Protein AF-0000000067841304 (afdb_homodimer)

Organism: Pseudomonas putida (strain ATCC 47054 / DSM 6125 / CFBP 8728 / NCIMB 11950 / KT2440) (NCBI:txid160488)

Foldseek 3Di:
DVLVCCCPPPNVLVQLVCLLQLNNFDFDDWWFQWTWGADPVRDIFIFGEQCCVVQLQQQTAPNPVLVVVLVVCVVVVAFQFDPPDDQVLLVVLQQLVQVQCCVLLVHDFGKGKDKDQAQLVLVVLVLVQLVVLVLVVLVVVLVVQLVQLVVCCVDPQVFVKDAVVLEPDDPPLDDPPDGMDGSVSSSVSLNVVSVVVSPDAAEEEEEALAQRDQPLERLLNHNFCVRQVVNVVSYGHYHYDYLVDLVCLVVVQVVFKAWRWHWDDDDPGIYIDTHIAGSHREYEYECFHQLSFRDHHDLVSLVSRVVSCVVNVHWYEYEQANVACLQQLGNGSVSVSSHDTQWYKYFSNLQVNPGRMIIIMGGPVSGDPCSVVVDDDRRTSGNSSSVSSSVSSCVCPPPNRVLSNLLQVVFVVLQVLLVVLCVVQVQFWPDWDGGRQWIKTFTDQCCVFLAQVCNQCSVVLNNLSLLQLLCCLALSYHWAARNNHSRIITGRTHSSDDPVNSVSVSVSVSVVSQCVQLSQCQSSLCSSVCVVPVHDDDDNHRQGDPDPPPAPPDPFAAQFEEEEEEEAAALCLSCLSGVSCNPPDSVSSQSSLVSVVSPFWTNKADQFWFAFPVRHIHGYIYTYGSDHLVRLVVCVVVVVLVSVLVVSLVSVVVSVVVPGQEYEYEASRCVSCQQVVVHDDPRHAYGPLLLLLLLLLVVLLVVLCVVLVHQQQEFEEEQAQCLDQSRLQNQLVSQQRHQAYEYAFQPDPCGLVSVLVSQLVSQLVLLVCVVVVNNVSGPNVVVLVVQPCSVVLCVVDVPPPRSSVVSVVSQCVRPNPNRRYHGYNDLLCQQRGQHYEYAHRDSDADAELNRHHFLHEYEFAHSVTNYDPCNCVVHVSYFYFHRFKKAGQVQTDGDSSPQVPHDGRIDGSSSVLSRLCSVVVPNHYQNRRHDDPVSSVVSSVSCVNRPMHRDDGPRDPPD/DVLVCCCPPPNVLVQLVCLLQLNNFDFDDWWFQWTWGADPVRDIFIFGEQCCVVQLQQQTAPNVVLVVVLVVCVVVVAFQFDPPDDQVLLVVLQQLVQVQCCVLLVHDFGKGKDKDQAQLVLVVLVLVQLVVLVLVVLVVVLVVQLVQLVVCCVDPQQFPKDAVVLEPDDPPLDDPPDGMDGSVSSSVSLNVVSVVVSPDAAEEEEEALAQRDQPLESLLNHNFCVRQVVNVPSYRHYHYDYLVDLVCLVVVQVVFKAWRWHWDDDDPGIYIDTHIAGSHREYEYECFHQLSFRDHHDLVSLVSRVVSCVVNVHWYEYEQANVACLQQLGNGSVSVSSHDTQWYKYFSNLQNNPGRMIIIMGGPVSGDPCSVVVDDDRRTSGNSSSVSSSVSSCVCPPPNRVLSNLLQVVFVVLQVLLVVLCVVQVQFWPDWDGGRQWIKTATDQCCVFLAQVCNQCSVVLNNLSLLQLLCCLALSYHWAARNNHSRIITGRTHSSDDPVNSVSVSVSVSVVSQCVQLSQCQSSLCSSVCVVPVHDDDDNHRQGDPDPPPAPPDPFAAQFEEEEEEEAAALCLSCLSGVSCNPPDSVSSQSSLVSVVSPFWTNKADQFWFAFPVRHIHTYIYTYGSDHLVRLVVCVVVVVLVVVLVVSLVSVVVSVVVPGQEYEYEASRCVSCQQVVVHDDPRHAYGPLLLLLLLLLVVLLVVLCVVLVHQQQEFEEEFAQCLDQSRLQNQLVSQQRHQAYEYAFQPDPCGLVSVLVSQLVSQLVLLVCVVVVNNVSGPNVVVLVVQPCSVVLCVVPVPPPRSSVVSVVSQCVRQNVNRRYHGYNDLLCQQRGQHYEYAHRDSDADAELNRHHFLHEYEFAHSVTNYDPCNCVVHVSYFYFHRFKKAGQVQTDGDSSPQVPHDGRIDGSSSVLSRLCSVVVPNHYQNRRHDDPVSSVVSSVSCVNRPMHRDDGPRDPPD

Radius of gyration: 45.66 Å; Cα contacts (8 Å, |Δi|>4): 4135; chains: 2; bounding box: 75×146×103 Å

Secondary structure (DSSP, 8-state):
-HHHHHHHHT-TTHHHHHHHTT---BEEEEEBTEEEEE-TTS-EEEEEESSTTTTTTTT-BT-HHHHHHHHHHHHTT--S---SSB-HHHHHHHHHHHHHHHHHHT--S-EEEEEESSHHHHHHHHHHHHHHHHHHHHHHHHHHHHHHHHHHHTSGGGGSEEEGGGS-PPTTSS-TT-SEEEHHHHHHHHHHHHHHHHTPPPEEEEETT----SSTTHHHH---HHHHGGGGGG--EEEEE-TT-TTHHHHHHHHTEEEEEEEEEETTEEEEEEEEEE-EEEEEE-SSBTTTTSB---HHHHHHHHHHHHHHT--EEEE-TTTTTTTTSSS-GGGGGT---SEEEE-GGGGTTTS--EEEEEEGGG--TTHHHH---SSTT-HHHHHHHHHHHHHHHHHHHHHHHHHHHHHHHHHHHHHHHHHH-TTTEEEEEEETTEEEEEEPP-TT-S-HHHHHHHHTT-HHHHHHHHHHHHH-EE-EEETTEEEEEEE---TT--HHHHHHHHHHHHHHHHHHHTT--HHHHHHHTGGG-SSPPP------------GGG---EEEEEEEEEEE-SSGGGHHHHSGGGTTS-HHHHHHHHHHTTT--B---EEEEEEE-TTSEEEEEEEEEES--HHHHHHHHHHT-HHHHHHHHHHHHHHHHHTT-SEEEE-HHHHHHTTTTTT---TT-EEE--HHHHHHHHHHHHHHHHHHHT--GGG-EEEEETTTSHHHHHHHHHHHTT-SEEEEE---STTHHHHHHHHHHHHHHHHHHHHHTT-GGG-HHHHHHHTSTTHHHHHHHHTTSTTHHHHHHHHHHHHHGGG-SEEEES-GGGGGG-SEEEE----SS--B-GGGS-TT-EEEE--SS-SB-TTHHHH-TTSEEEETTEEE-TT-----GGG-TT--TTEEEHHHHHHHHHHHTT--S-BS-SS--HHHHHHHHHHHHHHT-EE-----S---/-HHHHHHHHT-TTHHHHHHHTT---BEEEEEBTEEEEE-TTS-EEEEEESSTTTTTTTT-BT-HHHHHHHHHHHHTT--S---SSB-HHHHHHHHHHHHHHHHHHT--S-EEEEEESSHHHHHHHHHHHHHHHHHHHHHHHHHHHHHHHHHHHTSGGGGSEEEGGGS-PPTTSS-TT-SEEEHHHHHHHHHHHHHHHHTPPPEEEEETT----SSTTHHHH---HHHHGGGGGG--EEEEE-TT-TTHHHHHHHHTEEEEEEEEEETTEEEEEEEEEE-EEEEEE-SSBTTTTSB---HHHHHHHHHHHHHHT--EEEE-TTTTTTTTSSS-GGGGGT---SEEEE-GGGGTTTS--EEEEEEGGG--TTHHHH---SSTT-HHHHHHHHHHHHHHHHHHHHHHHHHHHHHHHHHHHHHHHHHH-TTTEEEEEEETTEEEEEEPP-TT-S-HHHHHHHHTT-HHHHHHHHHHHHH-EE-EEETTEEEEEEE---TT--HHHHHHHHHHHHHHHHHHHTT--HHHHHHHTGGG-SSPPP------------GGG---EEEEEEEEEEE-SSGGGHHHH-GGGTTS-HHHHHHHHHHTTT--B---EEEEEEE-TTSEEEEEEEEEES--HHHHHHHHHHT-HHHHHHHHHHHHHHHHHTT-SEEEE-HHHHHHTTTTTT---TT-EEE--HHHHHHHHHHHHHHHHHHHT--GGG-EEEEETTTSHHHHHHHHHHHTTSSEEEEE---STTHHHHHHHHHHHHHHHHHHHHHTT-GGG-HHHHHHHTSTTHHHHHHHHTTSTTHHHHHHHHHHHHHGGG-SEEEES-GGGGGG-SEEEE----SS--B-GGGS-TT-EEEE--SS-SB-TTHHHH-TTSEEEETTEEE-TT-----GGG-TT--TTEEEHHHHHHHHHHHTT--S-BS-SS--HHHHHHHHHHHHHHT-EE-----S---

Solvent-accessible surface area (backbone atoms only — not comparable to full-atom values): 96055 Å² total; per-residue (Å²): 110,40,67,56,28,19,24,71,10,45,28,63,46,40,51,50,44,28,35,43,27,21,41,69,44,52,63,62,30,25,46,46,41,32,37,28,29,64,47,98,88,65,48,79,44,73,26,45,34,27,30,19,41,80,35,16,16,38,68,7,29,63,32,62,70,60,50,52,49,53,43,49,43,55,74,61,22,49,39,51,58,62,72,89,42,47,44,43,43,36,3,52,33,18,44,52,49,24,52,50,47,21,66,70,68,72,51,85,67,57,28,31,28,47,60,30,56,33,46,39,51,13,44,43,49,51,53,50,50,35,42,44,52,49,49,53,53,51,49,54,54,48,42,56,49,48,25,58,48,40,50,47,51,73,37,92,55,23,68,56,75,42,56,45,86,72,42,74,67,64,89,78,52,56,70,86,84,57,61,67,42,33,45,41,56,53,44,51,31,39,51,51,51,38,56,56,58,74,66,57,60,57,30,35,35,28,34,62,44,30,73,43,40,67,48,76,62,30,15,58,51,15,48,48,54,83,59,19,60,76,48,57,71,51,46,64,49,62,48,73,43,51,84,88,45,64,69,52,66,72,51,49,57,70,75,36,54,45,67,43,62,48,77,47,74,56,89,93,43,66,43,62,43,75,46,74,48,62,36,52,34,35,37,42,45,48,62,46,23,59,41,37,41,32,43,72,74,58,68,65,48,52,52,48,52,52,50,46,24,61,75,52,70,25,48,34,34,34,44,28,35,61,35,17,76,32,37,34,25,34,62,46,42,33,58,79,64,75,46,80,58,45,29,37,25,36,11,45,35,43,15,44,33,77,36,72,30,14,30,26,36,26,35,50,95,74,55,62,51,69,53,48,74,57,52,78,59,85,74,30,60,21,32,65,47,26,50,42,25,40,50,39,55,50,52,48,54,36,80,85,29,44,56,25,53,49,28,37,51,52,16,50,51,52,52,51,53,51,47,51,48,30,69,76,34,60,85,43,35,65,48,75,44,61,40,19,40,40,35,20,45,26,44,50,85,34,72,81,46,62,21,50,64,51,14,16,24,42,68,68,57,34,44,24,42,25,49,24,3,25,32,38,70,77,64,35,31,40,48,40,35,16,82,67,26,26,50,16,40,33,38,21,38,14,65,74,57,48,72,68,58,50,50,52,50,53,54,53,49,49,52,51,45,50,30,59,69,22,29,40,44,38,60,47,52,39,17,44,36,36,92,82,41,90,69,80,80,89,77,84,72,74,49,61,67,81,74,71,82,75,75,76,77,65,93,53,54,67,74,31,35,27,31,33,41,43,54,38,75,43,48,63,52,51,22,51,47,23,62,48,41,52,80,52,52,58,67,54,37,42,49,42,36,59,39,27,57,82,59,34,69,41,49,64,50,71,70,32,65,43,60,36,74,77,60,39,22,24,35,40,31,37,42,37,35,53,39,26,41,62,62,54,48,46,31,62,75,71,62,50,42,66,62,54,39,48,53,53,44,50,50,52,50,51,38,41,73,73,61,25,45,34,38,16,24,34,63,65,57,14,59,66,19,53,24,52,66,69,53,72,62,56,84,47,14,39,25,24,14,48,30,35,26,49,38,34,32,52,50,42,50,54,52,42,27,58,73,67,69,45,60,60,56,76,31,32,35,23,31,36,21,19,60,38,76,65,27,32,44,47,49,42,60,46,42,29,47,30,55,33,38,35,38,25,37,84,63,51,93,61,28,66,61,42,34,49,49,38,52,18,48,38,48,34,51,31,51,47,30,48,77,70,73,49,25,89,76,19,49,47,25,49,54,47,68,71,39,88,63,38,66,62,46,45,72,75,32,65,87,45,94,58,37,13,58,54,48,51,50,49,41,43,72,74,42,45,91,71,36,62,63,45,77,44,57,57,67,69,58,38,43,73,17,42,33,36,38,36,40,40,96,38,85,57,52,79,42,57,68,88,38,56,29,84,60,15,34,34,35,39,53,24,72,48,46,40,54,44,86,60,32,64,81,75,35,78,61,40,46,69,37,62,16,34,39,27,27,41,62,78,51,35,49,68,58,78,48,72,33,83,90,47,58,92,10,29,38,46,20,24,58,46,37,36,50,49,36,34,68,68,65,54,73,56,64,38,43,56,48,78,66,51,73,67,53,20,52,50,44,44,51,51,32,52,67,33,43,40,40,71,41,81,62,70,74,67,84,72,127,110,39,65,57,27,20,24,69,9,47,28,61,46,41,52,50,44,27,35,43,26,20,41,68,44,51,63,62,32,25,46,45,40,33,37,27,28,63,47,100,88,65,48,80,43,73,26,43,34,27,30,20,42,80,35,16,16,38,68,6,29,62,31,64,68,60,51,50,49,53,43,50,44,54,74,62,21,49,39,52,59,60,73,89,41,48,43,43,42,34,3,51,33,19,45,52,48,24,52,49,48,21,66,70,68,72,52,85,67,57,28,32,28,48,60,29,56,33,46,39,50,14,44,43,48,52,52,50,51,35,43,46,52,48,51,53,54,52,48,52,54,49,42,56,49,48,25,58,48,40,51,46,52,73,38,92,55,22,70,54,75,43,54,46,87,72,43,77,68,65,89,77,53,56,70,87,84,58,62,67,42,33,44,41,55,51,43,51,31,39,51,51,50,40,54,57,59,74,66,58,59,58,29,34,35,29,35,63,44,30,72,44,40,66,47,75,64,30,15,57,49,17,47,48,55,85,56,20,58,74,48,58,69,52,47,63,51,63,48,70,43,51,84,88,46,64,68,51,68,70,50,49,57,70,76,36,55,45,67,44,62,46,76,46,75,57,89,91,43,66,42,63,42,75,47,75,48,62,36,53,32,34,38,43,46,48,61,46,22,59,41,36,40,31,44,72,74,57,68,65,51,53,52,48,51,52,51,45,24,64,74,53,69,24,46,35,34,33,43,28,34,62,35,17,75,32,37,33,26,35,63,45,43,32,55,79,64,75,48,81,60,43,31,37,25,34,11,44,34,42,14,42,33,79,36,74,30,14,29,24,37,25,36,49,95,74,54,61,53,69,50,50,75,57,51,78,60,87,71,32,59,21,34,65,45,26,50,42,24,40,50,40,55,50,51,47,54,36,79,86,29,45,56,25,54,49,28,37,52,54,16,49,50,51,52,51,52,51,49,51,48,28,70,76,34,59,87,43,35,66,47,75,44,61,42,19,38,40,34,21,44,25,43,48,84,34,72,80,46,60,19,50,64,50,13,16,24,42,68,67,58,35,42,24,44,25,50,23,4,25,31,38,69,77,64,35,31,39,50,41,34,16,82,67,25,25,49,17,40,34,36,21,37,13,67,75,58,49,72,67,59,51,50,51,50,52,54,51,49,49,53,51,46,50,31,61,70,22,30,41,44,39,60,46,53,39,17,44,36,34,92,82,41,87,69,81,80,90,76,84,72,73,48,62,66,81,75,72,81,73,75,75,77,63,93,52,55,68,73,33,35,28,31,34,42,44,55,38,74,44,48,65,51,49,20,51,48,23,62,48,41,52,82,51,52,59,67,54,36,41,49,41,35,59,39,27,56,83,60,32,71,42,49,64,49,71,68,32,65,42,60,34,77,79,60,39,22,24,36,39,30,39,42,38,35,52,40,28,40,61,60,55,48,46,32,62,74,70,62,50,42,66,62,54,40,48,54,53,45,49,49,52,49,52,38,41,74,72,60,26,44,33,38,17,22,36,61,65,57,14,60,64,20,52,24,52,68,69,55,71,62,57,84,47,14,38,25,23,14,48,32,35,25,49,37,36,31,52,50,43,51,55,52,43,26,59,73,67,70,44,58,60,57,77,32,32,35,24,32,34,22,18,60,38,75,64,26,32,44,47,48,43,60,46,40,31,47,29,55,30,38,35,38,24,37,84,63,51,93,61,28,67,60,42,34,48,50,38,52,18,48,36,49,34,51,29,50,46,30,50,76,70,71,48,27,90,76,19,48,47,26,50,54,46,67,70,38,88,63,38,66,62,45,46,72,73,33,64,86,47,93,58,36,13,55,56,48,51,50,49,40,42,72,75,40,46,93,69,37,60,64,46,76,42,55,57,68,68,59,38,43,74,17,41,34,37,39,36,40,40,96,38,85,56,52,78,43,58,68,87,39,56,29,83,62,14,36,35,34,39,53,25,73,45,46,40,53,45,86,61,34,63,81,75,36,78,60,40,48,70,37,64,16,31,37,27,26,41,64,78,52,36,49,67,57,79,47,73,33,83,90,47,59,92,10,30,38,46,19,24,58,47,37,36,50,50,37,35,68,67,66,56,74,58,63,38,42,57,47,78,66,50,72,65,53,20,53,50,43,44,51,51,32,52,68,34,43,40,40,70,41,82,62,70,75,66,84,70,129

InterPro domains:
  IPR005814 Aminotransferase class-III [PF00202] (45-512)
  IPR015421 Pyridoxal phosphate-dependent transferase, major domain [G3DSA:3.40.640.10] (81-393)
  IPR015422 Pyridoxal phosphate-dependent transferase, small domain [G3DSA:3.90.1150.10] (394-515)
  IPR015424 Pyridoxal phosphate-dependent transferase [SSF53383] (27-514)
  IPR050103 Class-III Pyridoxal-phosphate-dependent Aminotransferase [PTHR11986] (46-514)

pLDDT: mean 92.14, std 8.07, range [22.59, 98.81]

Nearest PDB structures (foldseek):
  5ddu-assembly2_C  TM=9.522E-01  e=5.427E-48  Actinoalloteichus sp. WH1-2216-6
  5ddw-assembly1_B  TM=9.596E-01  e=1.837E-47  Actinoalloteichus sp. WH1-2216-6
  5dds-assembly1_A  TM=9.587E-01  e=2.621E-47  Actinoalloteichus sp. WH1-2216-6
  5ddu-assembly1_A  TM=9.523E-01  e=1.354E-47  Actinoalloteichus sp. WH1-2216-6
  6jc9-assembly2_D  TM=9.558E-01  e=2.757E-47  Actinoalloteichus sp. WH1-2216-6

Sequence (1918 aa):
MTVMDYRDFVRPKFVGLLQALGLECEFERALGSQLFYRNPKGDMVTVTDFLGGYGAALFGHNDPQFVDQLCALLRSDVPFNAQMSIRGAAGQLGRALSDAFNRELKNTERYISTFSNSGAEAVEIAVKHAEFRRQKSLQKQFDDIDFTLASLTASEHAYRELDVADLDLPAGVLPATLNSVTLRQVVEAVRQHNLAQLHIEPVFVALRGSFHGKLVNTVQLTYGRQYRAPFARFGLNVEFIDPQQPHQLQELPARHTHHWLSLQWDGEHLHVLQLPFSAITAVLMEPIQGEGGINEFAAEFYLGLRKLCNEQQCPLVVDEVQSGFGRAGTFLASSQFNLQGDYYCLSKALGGGLMKIAATVIRSSHYEGEFSYIHSSTFAEDDPSCHIALSALRRLFADDDAMLKDIRTKGAYLKASLNELKMAYPDVIADVRGRGLLVGLELHDLSVSSSLVQASAQYNDALGYLIAGYLLQFEALRVAPSGSNSNVIRLEPPACITLGEIDKLIAALQRVCDMLRRGDALPLAAGICADSMPALPARQDDFRVTEPVENRDAKVEVVARVAFINHLIDADILGDVDPSLAALSPEQKRTFINRTKPERRAVPVGPVIIRSRLGMAVEFTLYPLCMDSDAMAEYIRSGDLDSIREEVGRRVTDARADGCSIAGLGMYTSIVTNNCQALKIADMALTSGNALTIGMGLEAIEQGCVQQGLALCEQTAAVVGAAGNVASTYASVLSATVDHLILIGSGRDGSVRRLEKTAQQIYADAARSILKGTAEHDRLAQRLLTLDGFRGLLHSHGQKADLGLHIARLVDERLGANAFITVTNDLDAIKGARIVLCAANAPQPFLGAEHFAERSVICDIAVPLNVHQDLPSQREDVLYMHGGIVQTPFDDGLAPNVRAYLKKGQLYACMAESVLMGLSGMSQHGSYGDISREQVQQVRALAATHGFTLAQFKTQNSLMTVMDYRDFVRPKFVGLLQALGLECEFERALGSQLFYRNPKGDMVTVTDFLGGYGAALFGHNDPQFVDQLCALLRSDVPFNAQMSIRGAAGQLGRALSDAFNRELKNTERYISTFSNSGAEAVEIAVKHAEFRRQKSLQKQFDDIDFTLASLTASEHAYRELDVADLDLPAGVLPATLNSVTLRQVVEAVRQHNLAQLHIEPVFVALRGSFHGKLVNTVQLTYGRQYRAPFARFGLNVEFIDPQQPHQLQELPARHTHHWLSLQWDGEHLHVLQLPFSAITAVLMEPIQGEGGINEFAAEFYLGLRKLCNEQQCPLVVDEVQSGFGRAGTFLASSQFNLQGDYYCLSKALGGGLMKIAATVIRSSHYEGEFSYIHSSTFAEDDPSCHIALSALRRLFADDDAMLKDIRTKGAYLKASLNELKMAYPDVIADVRGRGLLVGLELHDLSVSSSLVQASAQYNDALGYLIAGYLLQFEALRVAPSGSNSNVIRLEPPACITLGEIDKLIAALQRVCDMLRRGDALPLAAGICADSMPALPARQDDFRVTEPVENRDAKVEVVARVAFINHLIDADILGDVDPSLAALSPEQKRTFINRTKPERRAVPVGPVIIRSRLGMAVEFTLYPLCMDSDAMAEYIRSGDLDSIREEVGRRVTDARADGCSIAGLGMYTSIVTNNCQALKIADMALTSGNALTIGMGLEAIEQGCVQQGLALCEQTAAVVGAAGNVASTYASVLSATVDHLILIGSGRDGSVRRLEKTAQQIYADAARSILKGTAEHDRLAQRLLTLDGFRGLLHSHGQKADLGLHIARLVDERLGANAFITVTNDLDAIKGARIVLCAANAPQPFLGAEHFAERSVICDIAVPLNVHQDLPSQREDVLYMHGGIVQTPFDDGLAPNVRAYLKKGQLYACMAESVLMGLSGMSQHGSYGDISREQVQQVRALAATHGFTLAQFKTQNSL

Structure (mmCIF, N/CA/C/O backbone):
data_AF-0000000067841304-model_v1
#
loop_
_entity.id
_entity.type
_entity.pdbx_description
1 polymer 'Pyridoxalphosphate dependent aminotransferase, class III'
#
loop_
_atom_site.group_PDB
_atom_site.id
_atom_site.type_symbol
_atom_site.label_atom_id
_atom_site.label_alt_id
_atom_site.label_comp_id
_atom_site.label_asym_id
_atom_site.label_entity_id
_atom_site.label_seq_id
_atom_site.pdbx_PDB_ins_code
_atom_site.Cartn_x
_atom_site.Cartn_y
_atom_site.Cartn_z
_atom_site.occupancy
_atom_site.B_iso_or_equiv
_atom_site.auth_seq_id
_atom_site.auth_comp_id
_atom_site.auth_asym_id
_atom_site.auth_atom_id
_atom_site.pdbx_PDB_model_num
ATOM 1 N N . MET A 1 1 ? 7.542 11.443 33.282 1 65.21 1 MET A N 1
ATOM 2 C CA . MET A 1 1 ? 8.612 10.761 32.56 1 65.21 1 MET A CA 1
ATOM 3 C C . MET A 1 1 ? 8.065 10.036 31.335 1 65.21 1 MET A C 1
ATOM 5 O O . MET A 1 1 ? 8.601 10.177 30.234 1 65.21 1 MET A O 1
ATOM 9 N N . THR A 1 2 ? 6.935 9.463 31.43 1 76.26 2 THR A N 1
ATOM 10 C CA . THR A 1 2 ? 6.426 8.681 30.309 1 76.26 2 THR A CA 1
ATOM 11 C C . THR A 1 2 ? 5.896 9.596 29.209 1 76.26 2 THR A C 1
ATOM 13 O O . THR A 1 2 ? 6.052 9.303 28.022 1 76.26 2 THR A O 1
ATOM 16 N N . VAL A 1 3 ? 5.386 10.691 29.596 1 81.7 3 VAL A N 1
ATOM 17 C CA . VAL A 1 3 ? 4.867 11.65 28.627 1 81.7 3 VAL A CA 1
ATOM 18 C C . VAL A 1 3 ? 6.014 12.212 27.79 1 81.7 3 VAL A C 1
ATOM 20 O O . VAL A 1 3 ? 5.888 12.358 26.572 1 81.7 3 VAL A O 1
ATOM 23 N N . MET A 1 4 ? 7.098 12.46 28.444 1 87.11 4 MET A N 1
ATOM 24 C CA . MET A 1 4 ? 8.258 13.011 27.749 1 87.11 4 MET A CA 1
ATOM 25 C C . MET A 1 4 ? 8.855 11.986 26.789 1 87.11 4 MET A C 1
ATOM 27 O O . MET A 1 4 ? 9.294 12.338 25.693 1 87.11 4 MET A O 1
ATOM 31 N N . ASP A 1 5 ? 8.808 10.747 27.244 1 94.65 5 ASP A N 1
ATOM 32 C CA . ASP A 1 5 ? 9.336 9.693 26.383 1 94.65 5 ASP A CA 1
ATOM 33 C C . ASP A 1 5 ? 8.482 9.531 25.128 1 94.65 5 ASP A C 1
ATOM 35 O O . ASP A 1 5 ? 9.012 9.373 24.026 1 94.65 5 ASP A O 1
ATOM 39 N N . TYR A 1 6 ? 7.2 9.547 25.356 1 96.33 6 TYR A N 1
ATOM 40 C CA . TYR A 1 6 ? 6.294 9.425 24.22 1 96.33 6 TYR A CA 1
ATOM 41 C C . TYR A 1 6 ? 6.479 10.582 23.247 1 96.33 6 TYR A C 1
ATOM 43 O O . TYR A 1 6 ? 6.509 10.381 22.03 1 96.33 6 TYR A O 1
ATOM 51 N N . ARG A 1 7 ? 6.635 11.783 23.703 1 94.37 7 ARG A N 1
ATOM 52 C CA . ARG A 1 7 ? 6.844 12.981 22.897 1 94.37 7 ARG A CA 1
ATOM 53 C C . ARG A 1 7 ? 8.174 12.915 22.152 1 94.37 7 ARG A C 1
ATOM 55 O O . ARG A 1 7 ? 8.239 13.217 20.959 1 94.37 7 ARG A O 1
ATOM 62 N N . ASP A 1 8 ? 9.202 12.472 22.852 1 95.08 8 ASP A N 1
ATOM 63 C CA . ASP A 1 8 ? 10.557 12.625 22.33 1 95.08 8 ASP A CA 1
ATOM 64 C C . ASP A 1 8 ? 10.929 11.457 21.419 1 95.08 8 ASP A C 1
ATOM 66 O O . ASP A 1 8 ? 11.732 11.614 20.497 1 95.08 8 ASP A O 1
ATOM 70 N N . PHE A 1 9 ? 10.276 10.268 21.63 1 97.6 9 PHE A N 1
ATOM 71 C CA . PHE A 1 9 ? 10.81 9.082 20.971 1 97.6 9 PHE A CA 1
ATOM 72 C C . PHE A 1 9 ? 9.75 8.425 20.095 1 97.6 9 PHE A C 1
ATOM 74 O O . PHE A 1 9 ? 10.052 7.508 19.329 1 97.6 9 PHE A O 1
ATOM 81 N N . VAL A 1 10 ? 8.496 8.88 20.113 1 96.75 10 VAL A N 1
ATOM 82 C CA . VAL A 1 10 ? 7.454 8.187 19.363 1 96.75 10 VAL A CA 1
ATOM 83 C C . VAL A 1 10 ? 6.641 9.195 18.555 1 96.75 10 VAL A C 1
ATOM 85 O O . VAL A 1 10 ? 6.519 9.068 17.334 1 96.75 10 VAL A O 1
ATOM 88 N N . ARG A 1 11 ? 6.096 10.241 19.328 1 93.87 11 ARG A N 1
ATOM 89 C CA . ARG A 1 11 ? 5.22 11.208 18.675 1 93.87 11 ARG A CA 1
ATOM 90 C C . ARG A 1 11 ? 5.656 12.637 18.982 1 93.87 11 ARG A C 1
ATOM 92 O O . ARG A 1 11 ? 4.987 13.348 19.734 1 93.87 11 ARG A O 1
ATOM 99 N N . PRO A 1 12 ? 6.65 13.189 18.443 1 87.58 12 PRO A N 1
ATOM 100 C CA . PRO A 1 12 ? 7.21 14.487 18.829 1 87.58 12 PRO A CA 1
ATOM 101 C C . PRO A 1 12 ? 6.228 15.638 18.621 1 87.58 12 PRO A C 1
ATOM 103 O O . PRO A 1 12 ? 6.143 16.54 19.458 1 87.58 12 PRO A O 1
ATOM 106 N N . LYS A 1 13 ? 5.352 15.732 17.707 1 89.12 13 LYS A N 1
ATOM 107 C CA . LYS A 1 13 ? 4.464 16.867 17.475 1 89.12 13 LYS A CA 1
ATOM 108 C C . LYS A 1 13 ? 3.031 16.537 17.883 1 89.12 13 LYS A C 1
ATOM 110 O O . LYS A 1 13 ? 2.207 17.437 18.058 1 89.12 13 LYS A O 1
ATOM 115 N N . PHE A 1 14 ? 2.789 15.409 18.147 1 91.28 14 PHE A N 1
ATOM 116 C CA . PHE A 1 14 ? 1.433 14.968 18.452 1 91.28 14 PHE A CA 1
ATOM 117 C C . PHE A 1 14 ? 1.056 15.33 19.884 1 91.28 14 PHE A C 1
ATOM 119 O O . PHE A 1 14 ? -0.089 15.698 20.155 1 91.28 14 PHE A O 1
ATOM 126 N N . VAL A 1 15 ? 1.966 15.221 20.849 1 91.36 15 VAL A N 1
ATOM 127 C CA . VAL A 1 15 ? 1.715 15.535 22.252 1 91.36 15 VAL A CA 1
ATOM 128 C C . VAL A 1 15 ? 1.37 17.016 22.397 1 91.36 15 VAL A C 1
ATOM 130 O O . VAL A 1 15 ? 0.475 17.379 23.163 1 91.36 15 VAL A O 1
ATOM 133 N N . GLY A 1 16 ? 2.146 17.863 21.635 1 90.6 16 GLY A N 1
ATOM 134 C CA . GLY A 1 16 ? 1.818 19.28 21.628 1 90.6 16 GLY A CA 1
ATOM 135 C C . GLY A 1 16 ? 0.415 19.565 21.126 1 90.6 16 GLY A C 1
ATOM 136 O O . GLY A 1 16 ? -0.266 20.452 21.644 1 90.6 16 GLY A O 1
ATOM 137 N N . LEU A 1 17 ? 0.018 18.797 20.185 1 93.06 17 LEU A N 1
ATOM 138 C CA . LEU A 1 17 ? -1.331 18.952 19.653 1 93.06 17 LEU A CA 1
ATOM 139 C C . LEU A 1 17 ? -2.373 18.525 20.681 1 93.06 17 LEU A C 1
ATOM 141 O O . LEU A 1 17 ? -3.398 19.191 20.846 1 93.06 17 LEU A O 1
ATOM 145 N N . LEU A 1 18 ? -2.139 17.402 21.364 1 94.64 18 LEU A N 1
ATOM 146 C CA . LEU A 1 18 ? -3.066 16.946 22.394 1 94.64 18 LEU A CA 1
ATOM 147 C C . LEU A 1 18 ? -3.209 17.988 23.498 1 94.64 18 LEU A C 1
ATOM 149 O O . LEU A 1 18 ? -4.31 18.215 24.005 1 94.64 18 LEU A O 1
ATOM 153 N N . GLN A 1 19 ? -2.111 18.585 23.765 1 92.65 19 GLN A N 1
ATOM 154 C CA . GLN A 1 19 ? -2.128 19.634 24.778 1 92.65 19 GLN A CA 1
ATOM 155 C C . GLN A 1 19 ? -2.93 20.843 24.305 1 92.65 19 GLN A C 1
ATOM 157 O O . GLN A 1 19 ? -3.706 21.418 25.072 1 92.65 19 GLN A O 1
ATOM 162 N N . ALA A 1 20 ? -2.714 21.151 23.044 1 94.19 20 ALA A N 1
ATOM 163 C CA . ALA A 1 20 ? -3.403 22.298 22.459 1 94.19 20 ALA A CA 1
ATOM 164 C C . ALA A 1 20 ? -4.907 22.053 22.38 1 94.19 20 ALA A C 1
ATOM 166 O O . ALA A 1 20 ? -5.687 22.993 22.211 1 94.19 20 ALA A O 1
ATOM 167 N N . LEU A 1 21 ? -5.318 20.822 22.562 1 95.3 21 LEU A N 1
ATOM 168 C CA . LEU A 1 21 ? -6.726 20.463 22.435 1 95.3 21 LEU A CA 1
ATOM 169 C C . LEU A 1 21 ? -7.31 20.064 23.786 1 95.3 21 LEU A C 1
ATOM 171 O O . LEU A 1 21 ? -8.489 19.716 23.879 1 95.3 21 LEU A O 1
ATOM 175 N N . GLY A 1 22 ? -6.479 20.101 24.815 1 94.25 22 GLY A N 1
ATOM 176 C CA . GLY A 1 22 ? -6.912 19.687 26.14 1 94.25 22 GLY A CA 1
ATOM 177 C C . GLY A 1 22 ? -7.133 18.19 26.254 1 94.25 22 GLY A C 1
ATOM 178 O O . GLY A 1 22 ? -7.944 17.738 27.065 1 94.25 22 GLY A O 1
ATOM 179 N N . LEU A 1 23 ? -6.438 17.43 25.45 1 95.47 23 LEU A N 1
ATOM 180 C CA . LEU A 1 23 ? -6.673 15.991 25.385 1 95.47 23 LEU A CA 1
ATOM 181 C C . LEU A 1 23 ? -5.476 15.22 25.931 1 95.47 23 LEU A C 1
ATOM 183 O O . LEU A 1 23 ? -5.441 13.989 25.86 1 95.47 23 LEU A O 1
ATOM 187 N N . GLU A 1 24 ? -4.516 15.915 26.458 1 92.62 24 GLU A N 1
ATOM 188 C CA . GLU A 1 24 ? -3.331 15.261 27.005 1 92.62 24 GLU A CA 1
ATOM 189 C C . GLU A 1 24 ? -3.678 14.431 28.237 1 92.62 24 GLU A C 1
ATOM 191 O O . GLU A 1 24 ? -3.961 14.982 29.304 1 92.62 24 GLU A O 1
ATOM 196 N N . CYS A 1 25 ? -3.712 13.118 28.059 1 93.77 25 CYS A N 1
ATOM 197 C CA . CYS A 1 25 ? -4.061 12.191 29.13 1 93.77 25 CYS A CA 1
ATOM 198 C C . CYS A 1 25 ? -3.412 10.83 28.906 1 93.77 25 CYS A C 1
ATOM 200 O O . CYS A 1 25 ? -3.353 10.344 27.775 1 93.77 25 CYS A O 1
ATOM 202 N N . GLU A 1 26 ? -2.874 10.259 29.924 1 95.54 26 GLU A N 1
ATOM 203 C CA . GLU A 1 26 ? -2.349 8.897 29.891 1 95.54 26 GLU A CA 1
ATOM 204 C C . GLU A 1 26 ? -3.214 7.952 30.72 1 95.54 26 GLU A C 1
ATOM 206 O O . GLU A 1 26 ? -3.264 8.062 31.947 1 95.54 26 GLU A O 1
ATOM 211 N N . PHE A 1 27 ? -3.831 7.036 30.127 1 97.12 27 PHE A N 1
ATOM 212 C CA . PHE A 1 27 ? -4.672 6.076 30.832 1 97.12 27 PHE A CA 1
ATOM 213 C C . PHE A 1 27 ? -3.848 4.892 31.324 1 97.12 27 PHE A C 1
ATOM 215 O O . PHE A 1 27 ? -3.011 4.364 30.59 1 97.12 27 PHE A O 1
ATOM 222 N N . GLU A 1 28 ? -4.116 4.445 32.517 1 95.7 28 GLU A N 1
ATOM 223 C CA . GLU A 1 28 ? -3.344 3.367 33.126 1 95.7 28 GLU A CA 1
ATOM 224 C C . GLU A 1 28 ? -4.143 2.068 33.164 1 95.7 28 GLU A C 1
ATOM 226 O O . GLU A 1 28 ? -3.568 0.98 33.234 1 95.7 28 GLU A O 1
ATOM 231 N N . ARG A 1 29 ? -5.441 2.229 33.21 1 97.32 29 ARG A N 1
ATOM 232 C CA . ARG A 1 29 ? -6.339 1.08 33.275 1 97.32 29 ARG A CA 1
ATOM 233 C C . ARG A 1 29 ? -7.572 1.299 32.405 1 97.32 29 ARG A C 1
ATOM 235 O O . ARG A 1 29 ? -7.948 2.44 32.128 1 97.32 29 ARG A O 1
ATOM 242 N N . ALA A 1 30 ? -8.188 0.253 31.914 1 98.1 30 ALA A N 1
ATOM 243 C CA . ALA A 1 30 ? -9.42 0.277 31.13 1 98.1 30 ALA A CA 1
ATOM 244 C C . ALA A 1 30 ? -10.285 -0.943 31.43 1 98.1 30 ALA A C 1
ATOM 246 O O . ALA A 1 30 ? -9.774 -2.058 31.558 1 98.1 30 ALA A O 1
ATOM 247 N N . LEU A 1 31 ? -11.56 -0.783 31.647 1 98.08 31 LEU A N 1
ATOM 248 C CA . LEU A 1 31 ? -12.472 -1.868 31.992 1 98.08 31 LEU A CA 1
ATOM 249 C C . LEU A 1 31 ? -13.907 -1.512 31.62 1 98.08 31 LEU A C 1
ATOM 251 O O . LEU A 1 31 ? -14.415 -0.463 32.025 1 98.08 31 LEU A O 1
ATOM 255 N N . GLY A 1 32 ? -14.503 -2.39 30.879 1 97.84 32 GLY A N 1
ATOM 256 C CA . GLY A 1 32 ? -15.865 -2.093 30.463 1 97.84 32 GLY A CA 1
ATOM 257 C C . GLY A 1 32 ? -15.974 -0.823 29.641 1 97.84 32 GLY A C 1
ATOM 258 O O . GLY A 1 32 ? -15.251 -0.65 28.657 1 97.84 32 GLY A O 1
ATOM 259 N N . SER A 1 33 ? -16.831 0.099 30.054 1 98.2 33 SER A N 1
ATOM 260 C CA . SER A 1 33 ? -17.002 1.358 29.336 1 98.2 33 SER A CA 1
ATOM 261 C C . SER A 1 33 ? -16.156 2.466 29.954 1 98.2 33 SER A C 1
ATOM 263 O O . SER A 1 33 ? -16.404 3.65 29.714 1 98.2 33 SER A O 1
ATOM 265 N N . GLN A 1 34 ? -15.092 2.072 30.721 1 98.21 34 GLN A N 1
ATOM 266 C CA . GLN A 1 34 ? -14.396 3.089 31.502 1 98.21 34 GLN A CA 1
ATOM 267 C C . GLN A 1 34 ? -12.892 3.045 31.245 1 98.21 34 GLN A C 1
ATOM 269 O O . GLN A 1 34 ? -12.335 1.981 30.968 1 98.21 34 GLN A O 1
ATOM 274 N N . LEU A 1 35 ? -12.267 4.158 31.28 1 98.19 35 LEU A N 1
ATOM 275 C CA . LEU A 1 35 ? -10.824 4.368 31.314 1 98.19 35 LEU A CA 1
ATOM 276 C C . LEU A 1 35 ? -10.409 5.085 32.595 1 98.19 35 LEU A C 1
ATOM 278 O O . LEU A 1 35 ? -11.191 5.851 33.163 1 98.19 35 LEU A O 1
ATOM 282 N N . PHE A 1 36 ? -9.167 4.845 33.064 1 98.09 36 PHE A N 1
ATOM 283 C CA . PHE A 1 36 ? -8.706 5.413 34.326 1 98.09 36 PHE A CA 1
ATOM 284 C C . PHE A 1 36 ? -7.34 6.068 34.157 1 98.09 36 PHE A C 1
ATOM 286 O O . PHE A 1 36 ? -6.436 5.485 33.555 1 98.09 36 PHE A O 1
ATOM 293 N N . TYR A 1 37 ? -7.24 7.273 34.58 1 95.84 37 TYR A N 1
ATOM 294 C CA . TYR A 1 37 ? -5.934 7.922 34.61 1 95.84 37 TYR A CA 1
ATOM 295 C C . TYR A 1 37 ? -5.682 8.576 35.964 1 95.84 37 TYR A C 1
ATOM 297 O O . TYR A 1 37 ? -6.611 8.768 36.751 1 95.84 37 TYR A O 1
ATOM 305 N N . ARG A 1 38 ? -4.465 8.872 36.248 1 93.46 38 ARG A N 1
ATOM 306 C CA . ARG A 1 38 ? -4.072 9.556 37.476 1 93.46 38 ARG A CA 1
ATOM 307 C C . ARG A 1 38 ? -3.903 11.053 37.238 1 93.46 38 ARG A C 1
ATOM 309 O O . ARG A 1 38 ? -3.112 11.466 36.387 1 93.46 38 ARG A O 1
ATOM 316 N N . ASN A 1 39 ? -4.617 11.844 37.917 1 86.6 39 ASN A N 1
ATOM 317 C CA . ASN A 1 39 ? -4.488 13.288 37.752 1 86.6 39 ASN A CA 1
ATOM 318 C C . ASN A 1 39 ? -3.235 13.821 38.441 1 86.6 39 ASN A C 1
ATOM 320 O O . ASN A 1 39 ? -2.503 13.064 39.08 1 86.6 39 ASN A O 1
ATOM 324 N N . PRO A 1 40 ? -2.891 15.124 38.267 1 78.25 40 PRO A N 1
ATOM 325 C CA . PRO A 1 40 ? -1.659 15.675 38.835 1 78.25 40 PRO A CA 1
ATOM 326 C C . PRO A 1 40 ? -1.613 15.57 40.358 1 78.25 40 PRO A C 1
ATOM 328 O O . PRO A 1 40 ? -0.529 15.542 40.946 1 78.25 40 PRO A O 1
ATOM 331 N N . LYS A 1 41 ? -2.724 15.408 41.056 1 82.02 41 LYS A N 1
ATOM 332 C CA . LYS A 1 41 ? -2.793 15.268 42.508 1 82.02 41 LYS A CA 1
ATOM 333 C C . LYS A 1 41 ? -2.609 13.813 42.93 1 82.02 41 LYS A C 1
ATOM 335 O O . LYS A 1 41 ? -2.507 13.515 44.122 1 82.02 41 LYS A O 1
ATOM 340 N N . GLY A 1 42 ? -2.532 12.995 41.912 1 85.84 42 GLY A N 1
ATOM 341 C CA . GLY A 1 42 ? -2.272 11.592 42.192 1 85.84 42 GLY A CA 1
ATOM 342 C C . GLY A 1 42 ? -3.537 10.764 42.317 1 85.84 42 GLY A C 1
ATOM 343 O O . GLY A 1 42 ? -3.473 9.546 42.494 1 85.84 42 GLY A O 1
ATOM 344 N N . ASP A 1 43 ? -4.72 11.308 42.198 1 91.34 43 ASP A N 1
ATOM 345 C CA . ASP A 1 43 ? -5.99 10.596 42.31 1 91.34 43 ASP A CA 1
ATOM 346 C C . ASP A 1 43 ? -6.355 9.915 40.993 1 91.34 43 ASP A C 1
ATOM 348 O O . ASP A 1 43 ? -6.086 10.45 39.916 1 91.34 43 ASP A O 1
ATOM 352 N N . MET A 1 44 ? -7.042 8.735 41.126 1 94.59 44 MET A N 1
ATOM 353 C CA . MET A 1 44 ? -7.536 8.05 39.935 1 94.59 44 MET A CA 1
ATOM 354 C C . MET A 1 44 ? -8.859 8.65 39.471 1 94.59 44 MET A C 1
ATOM 356 O O . MET A 1 44 ? -9.802 8.764 40.255 1 94.59 44 MET A O 1
ATOM 360 N N . VAL A 1 45 ? -8.912 9.057 38.316 1 95.62 45 VAL A N 1
ATOM 361 C CA . VAL A 1 45 ? -10.116 9.612 37.708 1 95.62 45 VAL A CA 1
ATOM 362 C C . VAL A 1 45 ? -10.725 8.595 36.746 1 95.62 45 VAL A C 1
ATOM 364 O O . VAL A 1 45 ? -10.02 8.016 35.915 1 95.62 45 VAL A O 1
ATOM 367 N N . THR A 1 46 ? -12.032 8.358 36.916 1 98.07 46 THR A N 1
ATOM 368 C CA . THR A 1 46 ? -12.76 7.452 36.035 1 98.07 46 THR A CA 1
ATOM 369 C C . THR A 1 46 ? -13.416 8.22 34.892 1 98.07 46 THR A C 1
ATOM 371 O O . THR A 1 46 ? -14.184 9.156 35.126 1 98.07 46 THR A O 1
ATOM 374 N N . VAL A 1 47 ? -13.115 7.891 33.72 1 98.24 47 VAL A N 1
ATOM 375 C CA . VAL A 1 47 ? -13.649 8.53 32.522 1 98.24 47 VAL A CA 1
ATOM 376 C C . VAL A 1 47 ? -14.556 7.555 31.776 1 98.24 47 VAL A C 1
ATOM 378 O O . VAL A 1 47 ? -14.164 6.418 31.502 1 98.24 47 VAL A O 1
ATOM 381 N N . THR A 1 48 ? -15.818 7.956 31.498 1 98.69 48 THR A N 1
ATOM 382 C CA . THR A 1 48 ? -16.691 7.136 30.664 1 98.69 48 THR A CA 1
ATOM 383 C C . THR A 1 48 ? -16.319 7.277 29.191 1 98.69 48 THR A C 1
ATOM 385 O O . THR A 1 48 ? -16.244 8.39 28.668 1 98.69 48 THR A O 1
ATOM 388 N N . ASP A 1 49 ? -16.117 6.21 28.52 1 98.35 49 ASP A N 1
ATOM 389 C CA . ASP A 1 49 ? -15.534 6.226 27.182 1 98.35 49 ASP A CA 1
ATOM 390 C C . ASP A 1 49 ? -16.614 6.094 26.111 1 98.35 49 ASP A C 1
ATOM 392 O O . ASP A 1 49 ? -17.14 5.002 25.884 1 98.35 49 ASP A O 1
ATOM 396 N N . PHE A 1 50 ? -16.886 7.124 25.35 1 98.53 50 PHE A N 1
ATOM 397 C CA . PHE A 1 50 ? -17.838 7.105 24.245 1 98.53 50 PHE A CA 1
ATOM 398 C C . PHE A 1 50 ? -17.112 7.036 22.907 1 98.53 50 PHE A C 1
ATOM 400 O O . PHE A 1 50 ? -17.733 7.17 21.851 1 98.53 50 PHE A O 1
ATOM 407 N N . LEU A 1 51 ? -15.805 6.83 22.961 1 96.61 51 LEU A N 1
ATOM 408 C CA . LEU A 1 51 ? -15.003 6.66 21.754 1 96.61 51 LEU A CA 1
ATOM 409 C C . LEU A 1 51 ? -14.77 5.182 21.46 1 96.61 51 LEU A C 1
ATOM 411 O O . LEU A 1 51 ? -14.605 4.794 20.301 1 96.61 51 LEU A O 1
ATOM 415 N N . GLY A 1 52 ? -14.686 4.307 22.505 1 95.63 52 GLY A N 1
ATOM 416 C CA . GLY A 1 52 ? -14.611 2.859 22.386 1 95.63 52 GLY A CA 1
ATOM 417 C C . GLY A 1 52 ? -13.438 2.389 21.546 1 95.63 52 GLY A C 1
ATOM 418 O O . GLY A 1 52 ? -13.577 1.469 20.737 1 95.63 52 GLY A O 1
ATOM 419 N N . GLY A 1 53 ? -12.314 3.08 21.605 1 94.64 53 GLY A N 1
ATOM 420 C CA . GLY A 1 53 ? -11.168 2.698 20.796 1 94.64 53 GLY A CA 1
ATOM 421 C C . GLY A 1 53 ? -11.425 2.813 19.306 1 94.64 53 GLY A C 1
ATOM 422 O O . GLY A 1 53 ? -11.037 1.933 18.534 1 94.64 53 GLY A O 1
ATOM 423 N N . TYR A 1 54 ? -12.086 3.803 18.832 1 93.82 54 TYR A N 1
ATOM 424 C CA . TYR A 1 54 ? -12.527 3.999 17.456 1 93.82 54 TYR A CA 1
ATOM 425 C C . TYR A 1 54 ? -13.418 2.849 17 1 93.82 54 TYR A C 1
ATOM 427 O O . TYR A 1 54 ? -13.325 2.401 15.855 1 93.82 54 TYR A O 1
ATOM 435 N N . GLY A 1 55 ? -14.094 2.251 17.908 1 94.77 55 GLY A N 1
ATOM 436 C CA . GLY A 1 55 ? -15.048 1.208 17.566 1 94.77 55 GLY A CA 1
ATOM 437 C C . GLY A 1 55 ? -14.523 -0.19 17.832 1 94.77 55 GLY A C 1
ATOM 438 O O . GLY A 1 55 ? -15.27 -1.167 17.74 1 94.77 55 GLY A O 1
ATOM 439 N N . ALA A 1 56 ? -13.322 -0.353 18.29 1 96.68 56 ALA A N 1
ATOM 440 C CA . ALA A 1 56 ? -12.702 -1.662 18.475 1 96.68 56 ALA A CA 1
ATOM 441 C C . ALA A 1 56 ? -13.167 -2.31 19.776 1 96.68 56 ALA A C 1
ATOM 443 O O . ALA A 1 56 ? -13.191 -3.538 19.891 1 96.68 56 ALA A O 1
ATOM 444 N N . ALA A 1 57 ? -13.574 -1.493 20.759 1 97.46 57 ALA A N 1
ATOM 445 C CA . ALA A 1 57 ? -13.934 -2.006 22.079 1 97.46 57 ALA A CA 1
ATOM 446 C C . ALA A 1 57 ? -15.44 -2.224 22.191 1 97.46 57 ALA A C 1
ATOM 448 O O . ALA A 1 57 ? -16.05 -1.877 23.205 1 97.46 57 ALA A O 1
ATOM 449 N N . LEU A 1 58 ? -15.982 -2.796 21.162 1 98.1 58 LEU A N 1
ATOM 450 C CA . LEU A 1 58 ? -17.42 -3.045 21.161 1 98.1 58 LEU A CA 1
ATOM 451 C C . LEU A 1 58 ? -17.832 -3.852 22.388 1 98.1 58 LEU A C 1
ATOM 453 O O . LEU A 1 58 ? -18.856 -3.563 23.011 1 98.1 58 LEU A O 1
ATOM 457 N N . PHE A 1 59 ? -17.068 -4.826 22.852 1 98.05 59 PHE A N 1
ATOM 458 C CA . PHE A 1 59 ? -17.397 -5.726 23.951 1 98.05 59 PHE A CA 1
ATOM 459 C C . PHE A 1 59 ? -16.9 -5.165 25.278 1 98.05 59 PHE A C 1
ATOM 461 O O . PHE A 1 59 ? -16.955 -5.845 26.305 1 98.05 59 PHE A O 1
ATOM 468 N N . GLY A 1 60 ? -16.409 -3.913 25.215 1 97.74 60 GLY A N 1
ATOM 469 C CA . GLY A 1 60 ? -15.812 -3.312 26.396 1 97.74 60 GLY A CA 1
ATOM 470 C C . GLY A 1 60 ? -14.306 -3.484 26.457 1 97.74 60 GLY A C 1
ATOM 471 O O . GLY A 1 60 ? -13.755 -4.398 25.841 1 97.74 60 GLY A O 1
ATOM 472 N N . HIS A 1 61 ? -13.709 -2.598 27.23 1 97.92 61 HIS A N 1
ATOM 473 C CA . HIS A 1 61 ? -12.278 -2.734 27.482 1 97.92 61 HIS A CA 1
ATOM 474 C C . HIS A 1 61 ? -11.991 -3.919 28.399 1 97.92 61 HIS A C 1
ATOM 476 O O . HIS A 1 61 ? -12.641 -4.081 29.434 1 97.92 61 HIS A O 1
ATOM 482 N N . ASN A 1 62 ? -11.041 -4.751 27.888 1 97.81 62 ASN A N 1
ATOM 483 C CA . ASN A 1 62 ? -10.589 -5.879 28.697 1 97.81 62 ASN A CA 1
ATOM 484 C C . ASN A 1 62 ? -11.763 -6.701 29.22 1 97.81 62 ASN A C 1
ATOM 486 O O . ASN A 1 62 ? -11.867 -6.947 30.422 1 97.81 62 ASN A O 1
ATOM 490 N N . ASP A 1 63 ? -12.613 -7.106 28.345 1 97.75 63 ASP A N 1
ATOM 491 C CA . ASP A 1 63 ? -13.72 -7.974 28.735 1 97.75 63 ASP A CA 1
ATOM 492 C C . ASP A 1 63 ? -13.217 -9.19 29.51 1 97.75 63 ASP A C 1
ATOM 494 O O . ASP A 1 63 ? -12.363 -9.933 29.023 1 97.75 63 ASP A O 1
ATOM 498 N N . PRO A 1 64 ? -13.748 -9.477 30.625 1 97.44 64 PRO A N 1
ATOM 499 C CA . PRO A 1 64 ? -13.197 -10.529 31.482 1 97.44 64 PRO A CA 1
ATOM 500 C C . PRO A 1 64 ? -13.26 -11.911 30.835 1 97.44 64 PRO A C 1
ATOM 502 O O . PRO A 1 64 ? -12.353 -12.726 31.021 1 97.44 64 PRO A O 1
ATOM 505 N N . GLN A 1 65 ? -14.294 -12.201 30.126 1 97.18 65 GLN A N 1
ATOM 506 C CA . GLN A 1 65 ? -14.423 -13.504 29.483 1 97.18 65 GLN A CA 1
ATOM 507 C C . GLN A 1 65 ? -13.341 -13.705 28.426 1 97.18 65 GLN A C 1
ATOM 509 O O . GLN A 1 65 ? -12.75 -14.784 28.332 1 97.18 65 GLN A O 1
ATOM 514 N N . PHE A 1 66 ? -13.13 -12.747 27.641 1 98.07 66 PHE A N 1
ATOM 515 C CA . PHE A 1 66 ? -12.102 -12.846 26.612 1 98.07 66 PHE A CA 1
ATOM 516 C C . PHE A 1 66 ? -10.712 -12.889 27.236 1 98.07 66 PHE A C 1
ATOM 518 O O . PHE A 1 66 ? -9.822 -13.579 26.736 1 98.07 66 PHE A O 1
ATOM 525 N N . VAL A 1 67 ? -10.467 -12.092 28.312 1 98.31 67 VAL A N 1
ATOM 526 C CA . VAL A 1 67 ? -9.19 -12.117 29.017 1 98.31 67 VAL A CA 1
ATOM 527 C C . VAL A 1 67 ? -8.92 -13.524 29.548 1 98.31 67 VAL A C 1
ATOM 529 O O . VAL A 1 67 ? -7.824 -14.06 29.373 1 98.31 67 VAL A O 1
ATOM 532 N N . ASP A 1 68 ? -9.931 -14.125 30.151 1 98.44 68 ASP A N 1
ATOM 533 C CA . ASP A 1 68 ? -9.795 -15.48 30.677 1 98.44 68 ASP A CA 1
ATOM 534 C C . ASP A 1 68 ? -9.497 -16.476 29.56 1 98.44 68 ASP A C 1
ATOM 536 O O . ASP A 1 68 ? -8.641 -17.35 29.712 1 98.44 68 ASP A O 1
ATOM 540 N N . GLN A 1 69 ? -10.182 -16.371 28.528 1 98.48 69 GLN A N 1
ATOM 541 C CA . GLN A 1 69 ? -9.989 -17.276 27.4 1 98.48 69 GLN A CA 1
ATOM 542 C C . GLN A 1 69 ? -8.583 -17.142 26.822 1 98.48 69 GLN A C 1
ATOM 544 O O . GLN A 1 69 ? -7.925 -18.145 26.536 1 98.48 69 GLN A O 1
ATOM 549 N N . LEU A 1 70 ? -8.157 -15.916 26.552 1 98.17 70 LEU A N 1
ATOM 550 C CA . LEU A 1 70 ? -6.829 -15.695 25.989 1 98.17 70 LEU A CA 1
ATOM 551 C C . LEU A 1 70 ? -5.749 -16.256 26.908 1 98.17 70 LEU A C 1
ATOM 553 O O . LEU A 1 70 ? -4.809 -16.905 26.444 1 98.17 70 LEU A O 1
ATOM 557 N N . CYS A 1 71 ? -5.849 -15.992 28.2 1 98.39 71 CYS A N 1
ATOM 558 C CA . CYS A 1 71 ? -4.885 -16.526 29.155 1 98.39 71 CYS A CA 1
ATOM 559 C C . CYS A 1 71 ? -4.872 -18.05 29.123 1 98.39 71 CYS A C 1
ATOM 561 O O . CYS A 1 71 ? -3.807 -18.667 29.18 1 98.39 71 CYS A O 1
ATOM 563 N N . ALA A 1 72 ? -6.03 -18.652 29.016 1 98.5 72 ALA A N 1
ATOM 564 C CA . ALA A 1 72 ? -6.124 -20.108 28.951 1 98.5 72 ALA A CA 1
ATOM 565 C C . ALA A 1 72 ? -5.45 -20.646 27.692 1 98.5 72 ALA A C 1
ATOM 567 O O . ALA A 1 72 ? -4.753 -21.663 27.74 1 98.5 72 ALA A O 1
ATOM 568 N N . LEU A 1 73 ? -5.674 -20.065 26.549 1 98.04 73 LEU A N 1
ATOM 569 C CA . LEU A 1 73 ? -5.057 -20.469 25.29 1 98.04 73 LEU A CA 1
ATOM 570 C C . LEU A 1 73 ? -3.537 -20.393 25.38 1 98.04 73 LEU A C 1
ATOM 572 O O . LEU A 1 73 ? -2.839 -21.313 24.948 1 98.04 73 LEU A O 1
ATOM 576 N N . LEU A 1 74 ? -3.035 -19.285 25.937 1 97.47 74 LEU A N 1
ATOM 577 C CA . LEU A 1 74 ? -1.595 -19.097 26.081 1 97.47 74 LEU A CA 1
ATOM 578 C C . LEU A 1 74 ? -0.996 -20.163 26.993 1 97.47 74 LEU A C 1
ATOM 580 O O . LEU A 1 74 ? 0.055 -20.729 26.686 1 97.47 74 LEU A O 1
ATOM 584 N N . ARG A 1 75 ? -1.661 -20.504 28.019 1 97.15 75 ARG A N 1
ATOM 585 C CA . ARG A 1 75 ? -1.167 -21.476 28.99 1 97.15 75 ARG A CA 1
ATOM 586 C C . ARG A 1 75 ? -1.281 -22.897 28.449 1 97.15 75 ARG A C 1
ATOM 588 O O . ARG A 1 75 ? -0.575 -23.799 28.905 1 97.15 75 ARG A O 1
ATOM 595 N N . SER A 1 76 ? -2.123 -23.067 27.484 1 97.44 76 SER A N 1
ATOM 596 C CA . SER A 1 76 ? -2.237 -24.369 26.834 1 97.44 76 SER A CA 1
ATOM 597 C C . SER A 1 76 ? -1.282 -24.481 25.65 1 97.44 76 SER A C 1
ATOM 599 O O . SER A 1 76 ? -1.348 -25.443 24.882 1 97.44 76 SER A O 1
ATOM 601 N N . ASP A 1 77 ? -0.488 -23.591 25.428 1 97.38 77 ASP A N 1
ATOM 602 C CA . ASP A 1 77 ? 0.587 -23.576 24.441 1 97.38 77 ASP A CA 1
ATOM 603 C C . ASP A 1 77 ? 0.03 -23.636 23.021 1 97.38 77 ASP A C 1
ATOM 605 O O . ASP A 1 77 ? 0.595 -24.307 22.155 1 97.38 77 ASP A O 1
ATOM 609 N N . VAL A 1 78 ? -1.042 -22.991 22.808 1 96.85 78 VAL A N 1
ATOM 610 C CA . VAL A 1 78 ? -1.613 -22.937 21.466 1 96.85 78 VAL A CA 1
ATOM 611 C C . VAL A 1 78 ? -0.651 -22.215 20.524 1 96.85 78 VAL A C 1
ATOM 613 O O . VAL A 1 78 ? -0.044 -21.209 20.899 1 96.85 78 VAL A O 1
ATOM 616 N N . PRO A 1 79 ? -0.514 -22.719 19.256 1 96.13 79 PRO A N 1
ATOM 617 C CA . PRO A 1 79 ? 0.503 -22.151 18.368 1 96.13 79 PRO A CA 1
ATOM 618 C C . PRO A 1 79 ? 0.178 -20.723 17.937 1 96.13 79 PRO A C 1
ATOM 620 O O . PRO A 1 79 ? -0.956 -20.434 17.548 1 96.13 79 PRO A O 1
ATOM 623 N N . PHE A 1 80 ? 1.148 -19.893 18.024 1 95.58 80 PHE A N 1
ATOM 624 C CA . PHE A 1 80 ? 1.085 -18.546 17.468 1 95.58 80 PHE A CA 1
ATOM 625 C C . PHE A 1 80 ? 1.807 -18.479 16.128 1 95.58 80 PHE A C 1
ATOM 627 O O . PHE A 1 80 ? 1.284 -17.921 15.162 1 95.58 80 PHE A O 1
ATOM 634 N N . ASN A 1 81 ? 2.975 -19.079 16.032 1 95.12 81 ASN A N 1
ATOM 635 C CA . ASN A 1 81 ? 3.839 -19.048 14.857 1 95.12 81 ASN A CA 1
ATOM 636 C C . ASN A 1 81 ? 3.97 -20.428 14.22 1 95.12 81 ASN A C 1
ATOM 638 O O . ASN A 1 81 ? 4.926 -21.155 14.493 1 95.12 81 ASN A O 1
ATOM 642 N N . ALA A 1 82 ? 3.096 -20.832 13.352 1 95.75 82 ALA A N 1
ATOM 643 C CA . ALA A 1 82 ? 3.149 -22.127 12.678 1 95.75 82 ALA A CA 1
ATOM 644 C C . ALA A 1 82 ? 2.772 -21.994 11.205 1 95.75 82 ALA A C 1
ATOM 646 O O . ALA A 1 82 ? 1.996 -22.796 10.681 1 95.75 82 ALA A O 1
ATOM 647 N N . GLN A 1 83 ? 3.304 -21.042 10.572 1 92.86 83 GLN A N 1
ATOM 648 C CA . GLN A 1 83 ? 3.015 -20.79 9.164 1 92.86 83 GLN A CA 1
ATOM 649 C C . GLN A 1 83 ? 3.405 -21.986 8.3 1 92.86 83 GLN A C 1
ATOM 651 O O . GLN A 1 83 ? 4.147 -22.865 8.745 1 92.86 83 GLN A O 1
ATOM 656 N N . MET A 1 84 ? 2.869 -22.032 7.121 1 92.09 84 MET A N 1
ATOM 657 C CA . MET A 1 84 ? 3.122 -23.113 6.173 1 92.09 84 MET A CA 1
ATOM 658 C C . MET A 1 84 ? 2.613 -24.444 6.716 1 92.09 84 MET A C 1
ATOM 660 O O . MET A 1 84 ? 3.331 -25.446 6.689 1 92.09 84 MET A O 1
ATOM 664 N N . SER A 1 85 ? 1.554 -24.441 7.372 1 95.53 85 SER A N 1
ATOM 665 C CA . SER A 1 85 ? 0.837 -25.594 7.908 1 95.53 85 SER A CA 1
ATOM 666 C C . SER A 1 85 ? -0.672 -25.374 7.866 1 95.53 85 SER A C 1
ATOM 668 O O . SER A 1 85 ? -1.138 -24.295 7.494 1 95.53 85 SER A O 1
ATOM 670 N N . ILE A 1 86 ? -1.393 -26.361 8.169 1 95.64 86 ILE A N 1
ATOM 671 C CA . ILE A 1 86 ? -2.84 -26.233 8.3 1 95.64 86 ILE A CA 1
ATOM 672 C C . ILE A 1 86 ? -3.178 -25.503 9.598 1 95.64 86 ILE A C 1
ATOM 674 O O . ILE A 1 86 ? -2.703 -25.88 10.672 1 95.64 86 ILE A O 1
ATOM 678 N N . ARG A 1 87 ? -3.982 -24.495 9.481 1 96.36 87 ARG A N 1
ATOM 679 C CA . ARG A 1 87 ? -4.389 -23.701 10.636 1 96.36 87 ARG A CA 1
ATOM 680 C C . ARG A 1 87 ? -5.848 -23.963 10.994 1 96.36 87 ARG A C 1
ATOM 682 O O . ARG A 1 87 ? -6.748 -23.297 10.478 1 96.36 87 ARG A O 1
ATOM 689 N N . GLY A 1 88 ? -6.073 -24.852 11.878 1 96.28 88 GLY A N 1
ATOM 690 C CA . GLY A 1 88 ? -7.411 -25.317 12.207 1 96.28 88 GLY A CA 1
ATOM 691 C C . GLY A 1 88 ? -8.309 -24.218 12.744 1 96.28 88 GLY A C 1
ATOM 692 O O . GLY A 1 88 ? -9.485 -24.139 12.385 1 96.28 88 GLY A O 1
ATOM 693 N N . ALA A 1 89 ? -7.77 -23.355 13.605 1 97.46 89 ALA A N 1
ATOM 694 C CA . ALA A 1 89 ? -8.557 -22.28 14.202 1 97.46 89 ALA A CA 1
ATOM 695 C C . ALA A 1 89 ? -9.021 -21.286 13.142 1 97.46 89 ALA A C 1
ATOM 697 O O . ALA A 1 89 ? -10.151 -20.795 13.194 1 97.46 89 ALA A O 1
ATOM 698 N N . ALA A 1 90 ? -8.179 -20.972 12.209 1 97.81 90 ALA A N 1
ATOM 699 C CA . ALA A 1 90 ? -8.554 -20.093 11.104 1 97.81 90 ALA A CA 1
ATOM 700 C C . ALA A 1 90 ? -9.659 -20.718 10.257 1 97.81 90 ALA A C 1
ATOM 702 O O . ALA A 1 90 ? -10.561 -20.019 9.788 1 97.81 90 ALA A O 1
ATOM 703 N N . GLY A 1 91 ? -9.535 -22.051 10.026 1 97.9 91 GLY A N 1
ATOM 704 C CA . GLY A 1 91 ? -10.574 -22.758 9.294 1 97.9 91 GLY A CA 1
ATOM 705 C C . GLY A 1 91 ? -11.933 -22.681 9.962 1 97.9 91 GLY A C 1
ATOM 706 O O . GLY A 1 91 ? -12.942 -22.425 9.302 1 97.9 91 GLY A O 1
ATOM 707 N N . GLN A 1 92 ? -11.954 -22.86 11.267 1 98.26 92 GLN A N 1
ATOM 708 C CA . GLN A 1 92 ? -13.2 -22.803 12.024 1 98.26 92 GLN A CA 1
ATOM 709 C C . GLN A 1 92 ? -13.81 -21.406 11.976 1 98.26 92 GLN A C 1
ATOM 711 O O . GLN A 1 92 ? -15.021 -21.257 11.803 1 98.26 92 GLN A O 1
ATOM 716 N N . LEU A 1 93 ? -12.962 -20.423 12.144 1 98.55 93 LEU A N 1
ATOM 717 C CA . LEU A 1 93 ? -13.433 -19.044 12.066 1 98.55 93 LEU A CA 1
ATOM 718 C C . LEU A 1 93 ? -13.97 -18.73 10.674 1 98.55 93 LEU A C 1
ATOM 720 O O . LEU A 1 93 ? -15.006 -18.075 10.537 1 98.55 93 LEU A O 1
ATOM 724 N N . GLY A 1 94 ? -13.214 -19.156 9.626 1 98.34 94 GLY A N 1
ATOM 725 C CA . GLY A 1 94 ? -13.678 -18.947 8.263 1 98.34 94 GLY A CA 1
ATOM 726 C C . GLY A 1 94 ? -15.053 -19.533 8.005 1 98.34 94 GLY A C 1
ATOM 727 O O . GLY A 1 94 ? -15.902 -18.888 7.386 1 98.34 94 GLY A O 1
ATOM 728 N N . ARG A 1 95 ? -15.301 -20.74 8.44 1 98.22 95 ARG A N 1
ATOM 729 C CA . ARG A 1 95 ? -16.604 -21.381 8.294 1 98.22 95 ARG A CA 1
ATOM 730 C C . ARG A 1 95 ? -17.684 -20.6 9.035 1 98.22 95 ARG A C 1
ATOM 732 O O . ARG A 1 95 ? -18.755 -20.336 8.484 1 98.22 95 ARG A O 1
ATOM 739 N N . ALA A 1 96 ? -17.385 -20.242 10.269 1 98.52 96 ALA A N 1
ATOM 740 C CA . ALA A 1 96 ? -18.358 -19.518 11.083 1 98.52 96 ALA A CA 1
ATOM 741 C C . ALA A 1 96 ? -18.73 -18.186 10.439 1 98.52 96 ALA A C 1
ATOM 743 O O . ALA A 1 96 ? -19.893 -17.776 10.473 1 98.52 96 ALA A O 1
ATOM 744 N N . LEU A 1 97 ? -17.772 -17.482 9.913 1 98.59 97 LEU A N 1
ATOM 745 C CA . LEU A 1 97 ? -18.035 -16.227 9.218 1 98.59 97 LEU A CA 1
ATOM 746 C C . LEU A 1 97 ? -18.918 -16.457 7.996 1 98.59 97 LEU A C 1
ATOM 748 O O . LEU A 1 97 ? -19.861 -15.699 7.755 1 98.59 97 LEU A O 1
ATOM 752 N N . SER A 1 98 ? -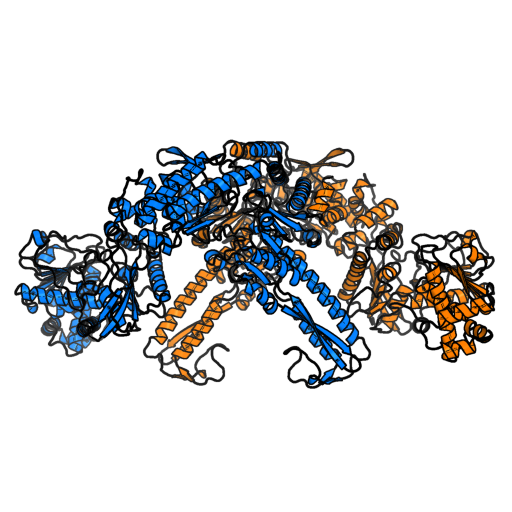18.553 -17.456 7.202 1 98.27 98 SER A N 1
ATOM 753 C CA . SER A 1 98 ? -19.368 -17.778 6.036 1 98.27 98 SER A CA 1
ATOM 754 C C . SER A 1 98 ? -20.82 -18.033 6.429 1 98.27 98 SER A C 1
ATOM 756 O O . SER A 1 98 ? -21.741 -17.525 5.786 1 98.27 98 SER A O 1
ATOM 758 N N . ASP A 1 99 ? -21.009 -18.804 7.483 1 97.95 99 ASP A N 1
ATOM 759 C CA . ASP A 1 99 ? -22.353 -19.103 7.968 1 97.95 99 ASP A CA 1
ATOM 760 C C . ASP A 1 99 ? -23.069 -17.832 8.42 1 97.95 99 ASP A C 1
ATOM 762 O O . ASP A 1 99 ? -24.256 -17.65 8.141 1 97.95 99 ASP A O 1
ATOM 766 N N . ALA A 1 100 ? -22.386 -16.988 9.114 1 98.17 100 ALA A N 1
ATOM 767 C CA . ALA A 1 100 ? -22.96 -15.735 9.597 1 98.17 100 ALA A CA 1
ATOM 768 C C . ALA A 1 100 ? -23.378 -14.839 8.434 1 98.17 100 ALA A C 1
ATOM 770 O O . ALA A 1 100 ? -24.434 -14.203 8.481 1 98.17 100 ALA A O 1
ATOM 771 N N . PHE A 1 101 ? -22.526 -14.762 7.425 1 97.85 101 PHE A N 1
ATOM 772 C CA . PHE A 1 101 ? -22.832 -13.964 6.244 1 97.85 101 PHE A CA 1
ATOM 773 C C . PHE A 1 101 ? -24.068 -14.503 5.532 1 97.85 101 PHE A C 1
ATOM 775 O O . PHE A 1 101 ? -24.943 -13.734 5.129 1 97.85 101 PHE A O 1
ATOM 782 N N . ASN A 1 102 ? -24.12 -15.809 5.349 1 96.88 102 ASN A N 1
ATOM 783 C CA . ASN A 1 102 ? -25.269 -16.428 4.697 1 96.88 102 ASN A CA 1
ATOM 784 C C . ASN A 1 102 ? -26.56 -16.163 5.465 1 96.88 102 ASN A C 1
ATOM 786 O O . ASN A 1 102 ? -27.597 -15.876 4.863 1 96.88 102 ASN A O 1
ATOM 790 N N . ARG A 1 103 ? -26.473 -16.246 6.745 1 95.58 103 ARG A N 1
ATOM 791 C CA . ARG A 1 103 ? -27.635 -15.967 7.582 1 95.58 103 ARG A CA 1
ATOM 792 C C . ARG A 1 103 ? -28.081 -14.516 7.434 1 95.58 103 ARG A C 1
ATOM 794 O O . ARG A 1 103 ? -29.27 -14.241 7.262 1 95.58 103 ARG A O 1
ATOM 801 N N . GLU A 1 104 ? -27.111 -13.607 7.563 1 95.85 104 GLU A N 1
ATOM 802 C CA . GLU A 1 104 ? -27.385 -12.174 7.529 1 95.85 104 GLU A CA 1
ATOM 803 C C . GLU A 1 104 ? -27.908 -11.744 6.161 1 95.85 104 GLU A C 1
ATOM 805 O O . GLU A 1 104 ? -28.842 -10.944 6.071 1 95.85 104 GLU A O 1
ATOM 810 N N . LEU A 1 105 ? -27.345 -12.272 5.079 1 95.33 105 LEU A N 1
ATOM 811 C CA . LEU A 1 105 ? -27.611 -11.783 3.731 1 95.33 105 LEU A CA 1
ATOM 812 C C . LEU A 1 105 ? -28.559 -12.719 2.99 1 95.33 105 LEU A C 1
ATOM 814 O O . LEU A 1 105 ? -28.927 -12.456 1.843 1 95.33 105 LEU A O 1
ATOM 818 N N . LYS A 1 106 ? -28.934 -13.867 3.578 1 93.42 106 LYS A N 1
ATOM 819 C CA . LYS A 1 106 ? -29.818 -14.864 2.981 1 93.42 106 LYS A CA 1
ATOM 820 C C . LYS A 1 106 ? -29.233 -15.41 1.682 1 93.42 106 LYS A C 1
ATOM 822 O O . LYS A 1 106 ? -29.901 -15.412 0.646 1 93.42 106 LYS A O 1
ATOM 827 N N . ASN A 1 107 ? -27.983 -15.68 1.787 1 92.36 107 ASN A N 1
ATOM 828 C CA . ASN A 1 107 ? -27.261 -16.312 0.688 1 92.36 107 ASN A CA 1
ATOM 829 C C . ASN A 1 107 ? -26.989 -17.787 0.972 1 92.36 107 ASN A C 1
ATOM 831 O O . ASN A 1 107 ? -27.213 -18.261 2.087 1 92.36 107 ASN A O 1
ATOM 835 N N . THR A 1 108 ? -26.537 -18.572 -0.085 1 92.94 108 THR A N 1
ATOM 836 C CA . THR A 1 108 ? -26.256 -19.994 0.075 1 92.94 108 THR A CA 1
ATOM 837 C C . THR A 1 108 ? -24.84 -20.321 -0.39 1 92.94 108 THR A C 1
ATOM 839 O O . THR A 1 108 ? -24.349 -21.43 -0.17 1 92.94 108 THR A O 1
ATOM 842 N N . GLU A 1 109 ? -24.233 -19.43 -0.986 1 93.83 109 GLU A N 1
ATOM 843 C CA . GLU A 1 109 ? -22.869 -19.682 -1.44 1 93.83 109 GLU A CA 1
ATOM 844 C C . GLU A 1 109 ? -21.87 -19.534 -0.295 1 93.83 109 GLU A C 1
ATOM 846 O O . GLU A 1 109 ? -22.153 -18.863 0.699 1 93.83 109 GLU A O 1
ATOM 851 N N . ARG A 1 110 ? -20.692 -20.121 -0.387 1 96.09 110 ARG A N 1
ATOM 852 C CA . ARG A 1 110 ? -19.633 -20.006 0.611 1 96.09 110 ARG A CA 1
ATOM 853 C C . ARG A 1 110 ? -18.938 -18.652 0.518 1 96.09 110 ARG A C 1
ATOM 855 O O . ARG A 1 110 ? -18.885 -18.048 -0.555 1 96.09 110 ARG A O 1
ATOM 862 N N . TYR A 1 111 ? -18.464 -18.223 1.598 1 98.01 111 TYR A N 1
ATOM 863 C CA . TYR A 1 111 ? -17.569 -17.073 1.678 1 98.01 111 TYR A CA 1
ATOM 864 C C . TYR A 1 111 ? -16.171 -17.5 2.107 1 98.01 111 TYR A C 1
ATOM 866 O O . TYR A 1 111 ? -16.016 -18.327 3.008 1 98.01 111 TYR A O 1
ATOM 874 N N . ILE A 1 112 ? -15.165 -17.04 1.421 1 98.28 112 ILE A N 1
ATOM 875 C CA . ILE A 1 112 ? -13.774 -17.368 1.713 1 98.28 112 ILE A CA 1
ATOM 876 C C . ILE A 1 112 ? -13.104 -16.193 2.423 1 98.28 112 ILE A C 1
ATOM 878 O O . ILE A 1 112 ? -13.165 -15.057 1.947 1 98.28 112 ILE A O 1
ATOM 882 N N . SER A 1 113 ? -12.44 -16.502 3.518 1 98.4 113 SER A N 1
ATOM 883 C CA . SER A 1 113 ? -11.819 -15.45 4.316 1 98.4 113 SER A CA 1
ATOM 884 C C . SER A 1 113 ? -10.307 -15.422 4.113 1 98.4 113 SER A C 1
ATOM 886 O O . SER A 1 113 ? -9.655 -16.467 4.121 1 98.4 113 SER A O 1
ATOM 888 N N . THR A 1 114 ? -9.729 -14.287 3.843 1 98.06 114 THR A N 1
ATOM 889 C CA . THR A 1 114 ? -8.298 -14.018 3.937 1 98.06 114 THR A CA 1
ATOM 890 C C . THR A 1 114 ? -7.993 -13.13 5.14 1 98.06 114 THR A C 1
ATOM 892 O O . THR A 1 114 ? -8.415 -11.973 5.187 1 98.06 114 THR A O 1
ATOM 895 N N . PHE A 1 115 ? -7.233 -13.656 6.097 1 98.13 115 PHE A N 1
ATOM 896 C CA . PHE A 1 115 ? -7.041 -12.97 7.369 1 98.13 115 PHE A CA 1
ATOM 897 C C . PHE A 1 115 ? -5.803 -12.084 7.325 1 98.13 115 PHE A C 1
ATOM 899 O O . PHE A 1 115 ? -4.866 -12.353 6.57 1 98.13 115 PHE A O 1
ATOM 906 N N . SER A 1 116 ? -5.802 -11.018 8.05 1 97.65 116 SER A N 1
ATOM 907 C CA . SER A 1 116 ? -4.707 -10.067 8.202 1 97.65 116 SER A CA 1
ATOM 908 C C . SER A 1 116 ? -4.69 -9.461 9.602 1 97.65 116 SER A C 1
ATOM 910 O O . SER A 1 116 ? -5.304 -10.001 10.524 1 97.65 116 SER A O 1
ATOM 912 N N . ASN A 1 117 ? -3.975 -8.299 9.827 1 97.42 117 ASN A N 1
ATOM 913 C CA . ASN A 1 117 ? -3.73 -7.804 11.177 1 97.42 117 ASN A CA 1
ATOM 914 C C . ASN A 1 117 ? -4.514 -6.524 11.456 1 97.42 117 ASN A C 1
ATOM 916 O O . ASN A 1 117 ? -4.701 -6.146 12.614 1 97.42 117 ASN A O 1
ATOM 920 N N . SER A 1 118 ? -4.992 -5.831 10.393 1 97.14 118 SER A N 1
ATOM 921 C CA . SER A 1 118 ? -5.664 -4.547 10.566 1 97.14 118 SER A CA 1
ATOM 922 C C . SER A 1 118 ? -6.683 -4.303 9.458 1 97.14 118 SER A C 1
ATOM 924 O O . SER A 1 118 ? -6.676 -4.995 8.437 1 97.14 118 SER A O 1
ATOM 926 N N . GLY A 1 119 ? -7.545 -3.322 9.68 1 97.76 119 GLY A N 1
ATOM 927 C CA . GLY A 1 119 ? -8.524 -2.966 8.665 1 97.76 119 GLY A CA 1
ATOM 928 C C . GLY A 1 119 ? -7.894 -2.461 7.381 1 97.76 119 GLY A C 1
ATOM 929 O O . GLY A 1 119 ? -8.376 -2.762 6.287 1 97.76 119 GLY A O 1
ATOM 930 N N . ALA A 1 120 ? -6.824 -1.667 7.495 1 97.75 120 ALA A N 1
ATOM 931 C CA . ALA A 1 120 ? -6.118 -1.172 6.316 1 97.75 120 ALA A CA 1
ATOM 932 C C . ALA A 1 120 ? -5.57 -2.326 5.481 1 97.75 120 ALA A C 1
ATOM 934 O O . ALA A 1 120 ? -5.628 -2.292 4.249 1 97.75 120 ALA A O 1
ATOM 935 N N . GLU A 1 121 ? -5.061 -3.358 6.111 1 97.81 121 GLU A N 1
ATOM 936 C CA . GLU A 1 121 ? -4.554 -4.522 5.391 1 97.81 121 GLU A CA 1
ATOM 937 C C . GLU A 1 121 ? -5.687 -5.291 4.716 1 97.81 121 GLU A C 1
ATOM 939 O O . GLU A 1 121 ? -5.505 -5.853 3.635 1 97.81 121 GLU A O 1
ATOM 944 N N . ALA A 1 122 ? -6.826 -5.365 5.392 1 98.38 122 ALA A N 1
ATOM 945 C CA . ALA A 1 122 ? -7.97 -6.032 4.775 1 98.38 122 ALA A CA 1
ATOM 946 C C . ALA A 1 122 ? -8.372 -5.343 3.475 1 98.38 122 ALA A C 1
ATOM 948 O O . ALA A 1 122 ? -8.705 -6.007 2.49 1 98.38 122 ALA A O 1
ATOM 949 N N . VAL A 1 123 ? -8.327 -4.001 3.471 1 98.31 123 VAL A N 1
ATOM 950 C CA . VAL A 1 123 ? -8.66 -3.241 2.271 1 98.31 123 VAL A CA 1
ATOM 951 C C . VAL A 1 123 ? -7.584 -3.454 1.209 1 98.31 123 VAL A C 1
ATOM 953 O O . VAL A 1 123 ? -7.891 -3.573 0.02 1 98.31 123 VAL A O 1
ATOM 956 N N . GLU A 1 124 ? -6.32 -3.517 1.622 1 97.01 124 GLU A N 1
ATOM 957 C CA . GLU A 1 124 ? -5.228 -3.828 0.704 1 97.01 124 GLU A CA 1
ATOM 958 C C . GLU A 1 124 ? -5.465 -5.16 -0.003 1 97.01 124 GLU A C 1
ATOM 960 O O . GLU A 1 124 ? -5.236 -5.278 -1.209 1 97.01 124 GLU A O 1
ATOM 965 N N . ILE A 1 125 ? -5.889 -6.126 0.756 1 97.84 125 ILE A N 1
ATOM 966 C CA . ILE A 1 125 ? -6.139 -7.459 0.218 1 97.84 125 ILE A CA 1
ATOM 967 C C . ILE A 1 125 ? -7.289 -7.403 -0.786 1 97.84 125 ILE A C 1
ATOM 969 O O . ILE A 1 125 ? -7.221 -8.018 -1.852 1 97.84 125 ILE A O 1
ATOM 973 N N . ALA A 1 126 ? -8.331 -6.655 -0.458 1 98.47 126 ALA A N 1
ATOM 974 C CA . ALA A 1 126 ? -9.477 -6.519 -1.353 1 98.47 126 ALA A CA 1
ATOM 975 C C . ALA A 1 126 ? -9.06 -5.914 -2.691 1 98.47 126 ALA A C 1
ATOM 977 O O . ALA A 1 126 ? -9.455 -6.404 -3.751 1 98.47 126 ALA A O 1
ATOM 978 N N . VAL A 1 127 ? -8.25 -4.901 -2.635 1 97.23 127 VAL A N 1
ATOM 979 C CA . VAL A 1 127 ? -7.789 -4.196 -3.826 1 97.23 127 VAL A CA 1
ATOM 980 C C . VAL A 1 127 ? -6.895 -5.114 -4.657 1 97.23 127 VAL A C 1
ATOM 982 O O . VAL A 1 127 ? -7.047 -5.199 -5.878 1 97.23 127 VAL A O 1
ATOM 985 N N . LYS A 1 128 ? -6.028 -5.781 -4.044 1 96.65 128 LYS A N 1
ATOM 986 C CA . LYS A 1 128 ? -5.13 -6.703 -4.734 1 96.65 128 LYS A CA 1
ATOM 987 C C . LYS A 1 128 ? -5.91 -7.834 -5.399 1 96.65 128 LYS A C 1
ATOM 989 O O . LYS A 1 128 ? -5.641 -8.187 -6.55 1 96.65 128 LYS A O 1
ATOM 994 N N . HIS A 1 129 ? -6.799 -8.396 -4.642 1 97.91 129 HIS A N 1
ATOM 995 C CA . HIS A 1 129 ? -7.563 -9.515 -5.181 1 97.91 129 HIS A CA 1
ATOM 996 C C . HIS A 1 129 ? -8.401 -9.084 -6.38 1 97.91 129 HIS A C 1
ATOM 998 O O . HIS A 1 129 ? -8.502 -9.816 -7.367 1 97.91 129 HIS A O 1
ATOM 1004 N N . ALA A 1 130 ? -9.03 -7.904 -6.256 1 97.86 130 ALA A N 1
ATOM 1005 C CA . ALA A 1 130 ? -9.835 -7.388 -7.36 1 97.86 130 ALA A CA 1
ATOM 1006 C C . ALA A 1 130 ? -8.995 -7.227 -8.623 1 97.86 130 ALA A C 1
ATOM 1008 O O . ALA A 1 130 ? -9.435 -7.583 -9.719 1 97.86 130 ALA A O 1
ATOM 1009 N N . GLU A 1 131 ? -7.838 -6.693 -8.462 1 96.49 131 GLU A N 1
ATOM 1010 C CA . GLU A 1 131 ? -6.954 -6.518 -9.61 1 96.49 131 GLU A CA 1
ATOM 1011 C C . GLU A 1 131 ? -6.49 -7.865 -10.159 1 96.49 131 GLU A C 1
ATOM 1013 O O . GLU A 1 131 ? -6.374 -8.039 -11.374 1 96.49 131 GLU A O 1
ATOM 1018 N N . PHE A 1 132 ? -6.189 -8.751 -9.271 1 96.62 132 PHE A N 1
ATOM 1019 C CA . PHE A 1 132 ? -5.788 -10.09 -9.687 1 96.62 132 PHE A CA 1
ATOM 1020 C C . PHE A 1 132 ? -6.861 -10.731 -10.558 1 96.62 132 PHE A C 1
ATOM 1022 O O . PHE A 1 132 ? -6.559 -11.285 -11.618 1 96.62 132 PHE A O 1
ATOM 1029 N N . ARG A 1 133 ? -8.05 -10.616 -10.124 1 96.91 133 ARG A N 1
ATOM 1030 C CA . ARG A 1 133 ? -9.185 -11.166 -10.858 1 96.91 133 ARG A CA 1
ATOM 1031 C C . ARG A 1 133 ? -9.38 -10.445 -12.187 1 96.91 133 ARG A C 1
ATOM 1033 O O . ARG A 1 133 ? -9.61 -11.081 -13.217 1 96.91 133 ARG A O 1
ATOM 1040 N N . ARG A 1 134 ? -9.305 -9.123 -12.157 1 95.87 134 ARG A N 1
ATOM 1041 C CA . ARG A 1 134 ? -9.472 -8.336 -13.375 1 95.87 134 ARG A CA 1
ATOM 1042 C C . ARG A 1 134 ? -8.413 -8.699 -14.411 1 95.87 134 ARG A C 1
ATOM 1044 O O . ARG A 1 134 ? -8.725 -8.873 -15.591 1 95.87 134 ARG A O 1
ATOM 1051 N N . GLN A 1 135 ? -7.216 -8.836 -14.008 1 94.35 135 GLN A N 1
ATOM 1052 C CA . GLN A 1 135 ? -6.119 -9.144 -14.919 1 94.35 135 GLN A CA 1
ATOM 1053 C C . GLN A 1 135 ? -6.296 -10.523 -15.548 1 94.35 135 GLN A C 1
ATOM 1055 O O . GLN A 1 135 ? -5.991 -10.718 -16.726 1 94.35 135 GLN A O 1
ATOM 1060 N N . LYS A 1 136 ? -6.707 -11.449 -14.772 1 93.59 136 LYS A N 1
ATOM 1061 C CA . LYS A 1 136 ? -6.96 -12.789 -15.293 1 93.59 136 LYS A CA 1
ATOM 1062 C C . LYS A 1 136 ? -8.051 -12.768 -16.36 1 93.59 136 LYS A C 1
ATOM 1064 O O . LYS A 1 136 ? -7.928 -13.424 -17.396 1 93.59 136 LYS A O 1
ATOM 1069 N N . SER A 1 137 ? -9.083 -12.011 -16.086 1 94.95 137 SER A N 1
ATOM 1070 C CA . SER A 1 137 ? -10.182 -11.88 -17.037 1 94.95 137 SER A CA 1
ATOM 1071 C C . SER A 1 137 ? -9.721 -11.205 -18.324 1 94.95 137 SER A C 1
ATOM 1073 O O . SER A 1 137 ? -10.04 -11.667 -19.422 1 94.95 137 SER A O 1
ATOM 1075 N N . LEU A 1 138 ? -8.963 -10.121 -18.181 1 95.69 138 LEU A N 1
ATOM 1076 C CA . LEU A 1 138 ? -8.472 -9.398 -19.349 1 95.69 138 LEU A CA 1
ATOM 1077 C C . LEU A 1 138 ? -7.523 -10.268 -20.167 1 95.69 138 LEU A C 1
ATOM 1079 O O . LEU A 1 138 ? -7.553 -10.237 -21.399 1 95.69 138 LEU A O 1
ATOM 1083 N N . GLN A 1 139 ? -6.706 -11.032 -19.505 1 93.77 139 GLN A N 1
ATOM 1084 C CA . GLN A 1 139 ? -5.779 -11.922 -20.195 1 93.77 139 GLN A CA 1
ATOM 1085 C C . GLN A 1 139 ? -6.528 -12.962 -21.023 1 93.77 139 GLN A C 1
ATOM 1087 O O . GLN A 1 139 ? -6.144 -13.253 -22.158 1 93.77 139 GLN A O 1
ATOM 1092 N N . LYS A 1 140 ? -7.532 -13.549 -20.446 1 93.07 140 LYS A N 1
ATOM 1093 C CA . LYS A 1 140 ? -8.333 -14.542 -21.155 1 93.07 140 LYS A CA 1
ATOM 1094 C C . LYS A 1 140 ? -8.974 -13.942 -22.403 1 93.07 140 LYS A C 1
ATOM 1096 O O . LYS A 1 140 ? -8.951 -14.552 -23.474 1 93.07 140 LYS A O 1
ATOM 1101 N N . GLN A 1 141 ? -9.535 -12.727 -22.266 1 95.04 141 GLN A N 1
ATOM 1102 C CA . GLN A 1 141 ? -10.13 -12.041 -23.408 1 95.04 141 GLN A CA 1
ATOM 1103 C C . GLN A 1 141 ? -9.082 -11.743 -24.477 1 95.04 141 GLN A C 1
ATOM 1105 O O . GLN A 1 141 ? -9.324 -11.955 -25.667 1 95.04 141 GLN A O 1
ATOM 1110 N N . PHE A 1 142 ? -7.965 -11.292 -24.081 1 95.38 142 PHE A N 1
ATOM 1111 C CA . PHE A 1 142 ? -6.862 -10.997 -24.989 1 95.38 142 PHE A CA 1
ATOM 1112 C C . PHE A 1 142 ? -6.45 -12.244 -25.762 1 95.38 142 PHE A C 1
ATOM 1114 O O . PHE A 1 142 ? -6.276 -12.194 -26.982 1 95.38 142 PHE A O 1
ATOM 1121 N N . ASP A 1 143 ? -6.355 -13.366 -24.995 1 92.39 143 ASP A N 1
ATOM 1122 C CA . ASP A 1 143 ? -5.914 -14.615 -25.609 1 92.39 143 ASP A CA 1
ATOM 1123 C C . ASP A 1 143 ? -6.917 -15.097 -26.654 1 92.39 143 ASP A C 1
ATOM 1125 O O . ASP A 1 143 ? -6.527 -15.592 -27.714 1 92.39 143 ASP A O 1
ATOM 1129 N N . ASP A 1 144 ? -8.128 -14.974 -26.337 1 93.44 144 ASP A N 1
ATOM 1130 C CA . ASP A 1 144 ? -9.176 -15.389 -27.264 1 93.44 144 ASP A CA 1
ATOM 1131 C C . ASP A 1 144 ? -9.133 -14.564 -28.548 1 93.44 144 ASP A C 1
ATOM 1133 O O . ASP A 1 144 ? -9.206 -15.113 -29.649 1 93.44 144 ASP A O 1
ATOM 1137 N N . ILE A 1 145 ? -8.949 -13.33 -28.417 1 96.3 145 ILE A N 1
ATOM 1138 C CA . ILE A 1 145 ? -8.927 -12.435 -29.568 1 96.3 145 ILE A CA 1
ATOM 1139 C C . ILE A 1 145 ? -7.634 -12.637 -30.354 1 96.3 145 ILE A C 1
ATOM 1141 O O . ILE A 1 145 ? -7.647 -12.658 -31.588 1 96.3 145 ILE A O 1
ATOM 1145 N N . ASP A 1 146 ? -6.585 -12.753 -29.641 1 94.82 146 ASP A N 1
ATOM 1146 C CA . ASP A 1 146 ? -5.285 -12.946 -30.277 1 94.82 146 ASP A CA 1
ATOM 1147 C C . ASP A 1 146 ? -5.26 -14.236 -31.093 1 94.82 146 ASP A C 1
ATOM 1149 O O . ASP A 1 146 ? -4.618 -14.3 -32.144 1 94.82 146 ASP A O 1
ATOM 1153 N N . PHE A 1 147 ? -5.945 -15.274 -30.613 1 91.86 147 PHE A N 1
ATOM 1154 C CA . PHE A 1 147 ? -6.054 -16.533 -31.339 1 91.86 147 PHE A CA 1
ATOM 1155 C C . PHE A 1 147 ? -6.784 -16.334 -32.662 1 91.86 147 PHE A C 1
ATOM 1157 O O . PHE A 1 147 ? -6.354 -16.847 -33.697 1 91.86 147 PHE A O 1
ATOM 1164 N N . THR A 1 148 ? -7.846 -15.592 -32.61 1 92.88 148 THR A N 1
ATOM 1165 C CA . THR A 1 148 ? -8.619 -15.301 -33.813 1 92.88 148 THR A CA 1
ATOM 1166 C C . THR A 1 148 ? -7.78 -14.516 -34.818 1 92.88 148 THR A C 1
ATOM 1168 O O . THR A 1 148 ? -7.795 -14.814 -36.014 1 92.88 148 THR A O 1
ATOM 1171 N N . LEU A 1 149 ? -7.043 -13.574 -34.348 1 94.78 149 LEU A N 1
ATOM 1172 C CA . LEU A 1 149 ? -6.206 -12.75 -35.213 1 94.78 149 LEU A CA 1
ATOM 1173 C C . LEU A 1 149 ? -5.067 -13.571 -35.809 1 94.78 149 LEU A C 1
ATOM 1175 O O . LEU A 1 149 ? -4.76 -13.445 -36.997 1 94.78 149 LEU A O 1
ATOM 1179 N N . ALA A 1 150 ? -4.49 -14.412 -35.007 1 90.02 150 ALA A N 1
ATOM 1180 C CA . ALA A 1 150 ? -3.405 -15.27 -35.475 1 90.02 150 ALA A CA 1
ATOM 1181 C C . ALA A 1 150 ? -3.887 -16.215 -36.572 1 90.02 150 ALA A C 1
ATOM 1183 O O . ALA A 1 150 ? -3.137 -16.537 -37.497 1 90.02 150 ALA A O 1
ATOM 1184 N N . SER A 1 151 ? -5.081 -16.666 -36.425 1 87.36 151 SER A N 1
ATOM 1185 C CA . SER A 1 151 ? -5.652 -17.567 -37.421 1 87.36 151 SER A CA 1
ATOM 1186 C C . SER A 1 151 ? -5.801 -16.875 -38.771 1 87.36 151 SER A C 1
ATOM 1188 O O . SER A 1 151 ? -5.704 -17.517 -39.819 1 87.36 151 SER A O 1
ATOM 1190 N N . LEU A 1 152 ? -5.989 -15.606 -38.749 1 89.88 152 LEU A N 1
ATOM 1191 C CA . LEU A 1 152 ? -6.119 -14.844 -39.986 1 89.88 152 LEU A CA 1
ATOM 1192 C C . LEU A 1 152 ? -4.781 -14.756 -40.713 1 89.88 152 LEU A C 1
ATOM 1194 O O . LEU A 1 152 ? -4.732 -14.818 -41.943 1 89.88 152 LEU A O 1
ATOM 1198 N N . THR A 1 153 ? -3.734 -14.652 -39.984 1 88.63 153 THR A N 1
ATOM 1199 C CA . THR A 1 153 ? -2.41 -14.554 -40.587 1 88.63 153 THR A CA 1
ATOM 1200 C C . THR A 1 153 ? -1.954 -15.913 -41.112 1 88.63 153 THR A C 1
ATOM 1202 O O . THR A 1 153 ? -1.063 -15.989 -41.96 1 88.63 153 THR A O 1
ATOM 1205 N N . ALA A 1 154 ? -2.54 -17.03 -40.584 1 79.26 154 ALA A N 1
ATOM 1206 C CA . ALA A 1 154 ? -2.203 -18.382 -41.022 1 79.26 154 ALA A CA 1
ATOM 1207 C C . ALA A 1 154 ? -3.078 -18.813 -42.196 1 79.26 154 ALA A C 1
ATOM 1209 O O . ALA A 1 154 ? -2.822 -19.844 -42.823 1 79.26 154 ALA A O 1
ATOM 1210 N N . SER A 1 155 ? -4.009 -17.85 -42.548 1 79.69 155 SER A N 1
ATOM 1211 C CA . SER A 1 155 ? -4.948 -18.194 -43.611 1 79.69 155 SER A CA 1
ATOM 1212 C C . SER A 1 155 ? -4.381 -17.845 -44.983 1 79.69 155 SER A C 1
ATOM 1214 O O . SER A 1 155 ? -3.352 -17.172 -45.082 1 79.69 155 SER A O 1
ATOM 1216 N N . GLU A 1 156 ? -5.045 -18.207 -46.027 1 81.65 156 GLU A N 1
ATOM 1217 C CA . GLU A 1 156 ? -4.655 -17.948 -47.41 1 81.65 156 GLU A CA 1
ATOM 1218 C C . GLU A 1 156 ? -4.784 -16.466 -47.752 1 81.65 156 GLU A C 1
ATOM 1220 O O . GLU A 1 156 ? -4.173 -15.99 -48.711 1 81.65 156 GLU A O 1
ATOM 1225 N N . HIS A 1 157 ? -5.42 -15.707 -46.95 1 87.06 157 HIS A N 1
ATOM 1226 C CA . HIS A 1 157 ? -5.679 -14.296 -47.217 1 87.06 157 HIS A CA 1
ATOM 1227 C C . HIS A 1 157 ? -4.607 -13.411 -46.59 1 87.06 157 HIS A C 1
ATOM 1229 O O . HIS A 1 157 ? -4.656 -12.185 -46.717 1 87.06 157 HIS A O 1
ATOM 1235 N N . ALA A 1 158 ? -3.658 -13.945 -46.017 1 88.8 158 ALA A N 1
ATOM 1236 C CA . ALA A 1 158 ? -2.683 -13.206 -45.219 1 88.8 158 ALA A CA 1
ATOM 1237 C C . ALA A 1 158 ? -2.036 -12.092 -46.038 1 88.8 158 ALA A C 1
ATOM 1239 O O . ALA A 1 158 ? -1.713 -11.028 -45.504 1 88.8 158 ALA A O 1
ATOM 1240 N N . TYR A 1 159 ? -1.997 -12.261 -47.446 1 91.65 159 TYR A N 1
ATOM 1241 C CA . TYR A 1 159 ? -1.264 -11.301 -48.264 1 91.65 159 TYR A CA 1
ATOM 1242 C C . TYR A 1 159 ? -2.207 -10.54 -49.188 1 91.65 159 TYR A C 1
ATOM 1244 O O . TYR A 1 159 ? -1.762 -9.845 -50.104 1 91.65 159 TYR A O 1
ATOM 1252 N N . ARG A 1 160 ? -3.463 -10.884 -49.56 1 92.38 160 ARG A N 1
ATOM 1253 C CA . ARG A 1 160 ? -4.444 -10.076 -50.278 1 92.38 160 ARG A CA 1
ATOM 1254 C C . ARG A 1 160 ? -4.271 -8.595 -49.962 1 92.38 160 ARG A C 1
ATOM 1256 O O . ARG A 1 160 ? -4.117 -8.217 -48.799 1 92.38 160 ARG A O 1
ATOM 1263 N N . GLU A 1 161 ? -4.221 -7.483 -50.31 1 94.3 161 GLU A N 1
ATOM 1264 C CA . GLU A 1 161 ? -4.091 -6.043 -50.103 1 94.3 161 GLU A CA 1
ATOM 1265 C C . GLU A 1 161 ? -5.444 -5.405 -49.8 1 94.3 161 GLU A C 1
ATOM 1267 O O . GLU A 1 161 ? -6.446 -5.726 -50.442 1 94.3 161 GLU A O 1
ATOM 1272 N N . LEU A 1 162 ? -5.439 -4.502 -48.79 1 93.98 162 LEU A N 1
ATOM 1273 C CA . LEU A 1 162 ? -6.646 -3.816 -48.342 1 93.98 162 LEU A CA 1
ATOM 1274 C C . LEU A 1 162 ? -6.455 -2.303 -48.374 1 93.98 162 LEU A C 1
ATOM 1276 O O . LEU A 1 162 ? -5.359 -1.806 -48.104 1 93.98 162 LEU A O 1
ATOM 1280 N N . ASP A 1 163 ? -7.452 -1.527 -48.667 1 93.7 163 ASP A N 1
ATOM 1281 C CA . ASP A 1 163 ? -7.469 -0.07 -48.571 1 93.7 163 ASP A CA 1
ATOM 1282 C C . ASP A 1 163 ? -7.736 0.383 -47.138 1 93.7 163 ASP A C 1
ATOM 1284 O O . ASP A 1 163 ? -8.757 0.025 -46.548 1 93.7 163 ASP A O 1
ATOM 1288 N N . VAL A 1 164 ? -6.813 1.187 -46.601 1 93.04 164 VAL A N 1
ATOM 1289 C CA . VAL A 1 164 ? -6.897 1.618 -45.21 1 93.04 164 VAL A CA 1
ATOM 1290 C C . VAL A 1 164 ? -8.182 2.415 -44.992 1 93.04 164 VAL A C 1
ATOM 1292 O O . VAL A 1 164 ? -8.783 2.353 -43.917 1 93.04 164 VAL A O 1
ATOM 1295 N N . ALA A 1 165 ? -8.618 3.139 -45.962 1 89.27 165 ALA A N 1
ATOM 1296 C CA . ALA A 1 165 ? -9.819 3.966 -45.88 1 89.27 165 ALA A CA 1
ATOM 1297 C C . ALA A 1 165 ? -11.059 3.11 -45.637 1 89.27 165 ALA A C 1
ATOM 1299 O O . ALA A 1 165 ? -12.055 3.59 -45.09 1 89.27 165 ALA A O 1
ATOM 1300 N N . ASP A 1 166 ? -10.982 1.855 -46.032 1 89.76 166 ASP A N 1
ATOM 1301 C CA . ASP A 1 166 ? -12.124 0.959 -45.882 1 89.76 166 ASP A CA 1
ATOM 1302 C C . ASP A 1 166 ? -12.14 0.317 -44.497 1 89.76 166 ASP A C 1
ATOM 1304 O O . ASP A 1 166 ? -13.117 -0.333 -44.119 1 89.76 166 ASP A O 1
ATOM 1308 N N . LEU A 1 167 ? -11.009 0.575 -43.791 1 92.07 167 LEU A N 1
ATOM 1309 C CA . LEU A 1 167 ? -10.896 -0.037 -42.472 1 92.07 167 LEU A CA 1
ATOM 1310 C C . LEU A 1 167 ? -11.293 0.949 -41.379 1 92.07 167 LEU A C 1
ATOM 1312 O O . LEU A 1 167 ? -10.821 2.088 -41.364 1 92.07 167 LEU A O 1
ATOM 1316 N N . ASP A 1 168 ? -12.268 0.798 -40.583 1 90.87 168 ASP A N 1
ATOM 1317 C CA . ASP A 1 168 ? -12.696 1.648 -39.476 1 90.87 168 ASP A CA 1
ATOM 1318 C C . ASP A 1 168 ? -11.799 1.454 -38.256 1 90.87 168 ASP A C 1
ATOM 1320 O O . ASP A 1 168 ? -12.259 1.004 -37.205 1 90.87 168 ASP A O 1
ATOM 1324 N N . LEU A 1 169 ? -10.531 1.76 -38.42 1 93.08 169 LEU A N 1
ATOM 1325 C CA . LEU A 1 169 ? -9.571 1.625 -37.33 1 93.08 169 LEU A CA 1
ATOM 1326 C C . LEU A 1 169 ? -9.467 2.922 -36.534 1 93.08 169 LEU A C 1
ATOM 1328 O O . LEU A 1 169 ? -9.53 4.013 -37.105 1 93.08 169 LEU A O 1
ATOM 1332 N N . PRO A 1 170 ? -9.344 2.812 -35.239 1 91.78 170 PRO A N 1
ATOM 1333 C CA . PRO A 1 170 ? -9.067 4.011 -34.444 1 91.78 170 PRO A CA 1
ATOM 1334 C C . PRO A 1 170 ? -7.768 4.702 -34.851 1 91.78 170 PRO A C 1
ATOM 1336 O O . PRO A 1 170 ? -6.863 4.056 -35.387 1 91.78 170 PRO A O 1
ATOM 1339 N N . ALA A 1 171 ? -7.687 5.952 -34.509 1 87.8 171 ALA A N 1
ATOM 1340 C CA . ALA A 1 171 ? -6.492 6.732 -34.823 1 87.8 171 ALA A CA 1
ATOM 1341 C C . ALA A 1 171 ? -5.27 6.181 -34.092 1 87.8 171 ALA A C 1
ATOM 1343 O O . ALA A 1 171 ? -5.358 5.8 -32.923 1 87.8 171 ALA A O 1
ATOM 1344 N N . GLY A 1 172 ? -4.176 6.07 -34.808 1 88.89 172 GLY A N 1
ATOM 1345 C CA . GLY A 1 172 ? -2.924 5.703 -34.165 1 88.89 172 GLY A CA 1
ATOM 1346 C C . GLY A 1 172 ? -2.582 4.233 -34.318 1 88.89 172 GLY A C 1
ATOM 1347 O O . GLY A 1 172 ? -1.454 3.821 -34.039 1 88.89 172 GLY A O 1
ATOM 1348 N N . VAL A 1 173 ? -3.584 3.429 -34.78 1 93.36 173 VAL A N 1
ATOM 1349 C CA . VAL A 1 173 ? -3.327 2.001 -34.933 1 93.36 173 VAL A CA 1
ATOM 1350 C C . VAL A 1 173 ? -2.395 1.767 -36.119 1 93.36 173 VAL A C 1
ATOM 1352 O O . VAL A 1 173 ? -1.51 0.91 -36.062 1 93.36 173 VAL A O 1
ATOM 1355 N N . LEU A 1 174 ? -2.713 2.502 -37.168 1 93.32 174 LEU A N 1
ATOM 1356 C CA . LEU A 1 174 ? -1.823 2.524 -38.323 1 93.32 174 LEU A CA 1
ATOM 1357 C C . LEU A 1 174 ? -1.27 3.926 -38.557 1 93.32 174 LEU A C 1
ATOM 1359 O O . LEU A 1 174 ? -1.915 4.918 -38.21 1 93.32 174 LEU A O 1
ATOM 1363 N N . PRO A 1 175 ? -0.008 3.896 -39.1 1 88.75 175 PRO A N 1
ATOM 1364 C CA . PRO A 1 175 ? 0.51 5.219 -39.455 1 88.75 175 PRO A CA 1
ATOM 1365 C C . PRO A 1 175 ? -0.396 5.964 -40.433 1 88.75 175 PRO A C 1
ATOM 1367 O O . PRO A 1 175 ? -0.925 5.362 -41.371 1 88.75 175 PRO A O 1
ATOM 1370 N N . ALA A 1 176 ? -0.5 7.189 -40.291 1 83.84 176 ALA A N 1
ATOM 1371 C CA . ALA A 1 176 ? -1.404 8.024 -41.077 1 83.84 176 ALA A CA 1
ATOM 1372 C C . ALA A 1 176 ? -0.952 8.102 -42.533 1 83.84 176 ALA A C 1
ATOM 1374 O O . ALA A 1 176 ? -1.751 8.405 -43.422 1 83.84 176 ALA A O 1
ATOM 1375 N N . THR A 1 177 ? 0.19 7.675 -42.883 1 88.43 177 THR A N 1
ATOM 1376 C CA . THR A 1 177 ? 0.751 7.86 -44.217 1 88.43 177 THR A CA 1
ATOM 1377 C C . THR A 1 177 ? 0.479 6.639 -45.092 1 88.43 177 THR A C 1
ATOM 1379 O O . THR A 1 177 ? 0.739 6.661 -46.296 1 88.43 177 THR A O 1
ATOM 1382 N N . LEU A 1 178 ? -0.056 5.659 -44.527 1 90.42 178 LEU A N 1
ATOM 1383 C CA . LEU A 1 178 ? -0.275 4.435 -45.29 1 90.42 178 LEU A CA 1
ATOM 1384 C C . LEU A 1 178 ? -1.637 4.459 -45.975 1 90.42 178 LEU A C 1
ATOM 1386 O O . LEU A 1 178 ? -2.646 4.792 -45.349 1 90.42 178 LEU A O 1
ATOM 1390 N N . ASN A 1 179 ? -1.643 4.138 -47.317 1 91.19 179 ASN A N 1
ATOM 1391 C CA . ASN A 1 179 ? -2.902 4.093 -48.053 1 91.19 179 ASN A CA 1
ATOM 1392 C C . ASN A 1 179 ? -3.376 2.659 -48.266 1 91.19 179 ASN A C 1
ATOM 1394 O O . ASN A 1 179 ? -4.568 2.418 -48.466 1 91.19 179 ASN A O 1
ATOM 1398 N N . SER A 1 180 ? -2.367 1.737 -48.453 1 94.23 180 SER A N 1
ATOM 1399 C CA . SER A 1 180 ? -2.682 0.322 -48.624 1 94.23 180 SER A CA 1
ATOM 1400 C C . SER A 1 180 ? -1.852 -0.546 -47.684 1 94.23 180 SER A C 1
ATOM 1402 O O . SER A 1 180 ? -0.721 -0.194 -47.342 1 94.23 180 SER A O 1
ATOM 1404 N N . VAL A 1 181 ? -2.505 -1.655 -47.124 1 94.84 181 VAL A N 1
ATOM 1405 C CA . VAL A 1 181 ? -1.836 -2.577 -46.212 1 94.84 181 VAL A CA 1
ATOM 1406 C C . VAL A 1 181 ? -2.283 -4.008 -46.503 1 94.84 181 VAL A C 1
ATOM 1408 O O . VAL A 1 181 ? -3.341 -4.226 -47.097 1 94.84 181 VAL A O 1
ATOM 1411 N N . THR A 1 182 ? -1.481 -4.914 -46.187 1 95.56 182 THR A N 1
ATOM 1412 C CA . THR A 1 182 ? -1.88 -6.315 -46.271 1 95.56 182 THR A CA 1
ATOM 1413 C C . THR A 1 182 ? -2.671 -6.727 -45.033 1 95.56 182 THR A C 1
ATOM 1415 O O . THR A 1 182 ? -2.63 -6.044 -44.007 1 95.56 182 THR A O 1
ATOM 1418 N N . LEU A 1 183 ? -3.358 -7.78 -45.151 1 95.25 183 LEU A N 1
ATOM 1419 C CA . LEU A 1 183 ? -4.082 -8.296 -43.994 1 95.25 183 LEU A CA 1
ATOM 1420 C C . LEU A 1 183 ? -3.129 -8.563 -42.833 1 95.25 183 LEU A C 1
ATOM 1422 O O . LEU A 1 183 ? -3.451 -8.265 -41.68 1 95.25 183 LEU A O 1
ATOM 1426 N N . ARG A 1 184 ? -1.981 -9.129 -43.05 1 95.02 184 ARG A N 1
ATOM 1427 C CA . ARG A 1 184 ? -0.993 -9.43 -42.019 1 95.02 184 ARG A CA 1
ATOM 1428 C C . ARG A 1 184 ? -0.564 -8.164 -41.285 1 95.02 184 ARG A C 1
ATOM 1430 O O . ARG A 1 184 ? -0.431 -8.165 -40.059 1 95.02 184 ARG A O 1
ATOM 1437 N N . GLN A 1 185 ? -0.417 -7.121 -42.014 1 95.14 185 GLN A N 1
ATOM 1438 C CA . GLN A 1 185 ? -0.004 -5.857 -41.414 1 95.14 185 GLN A CA 1
ATOM 1439 C C . GLN A 1 185 ? -1.098 -5.292 -40.512 1 95.14 185 GLN A C 1
ATOM 1441 O O . GLN A 1 185 ? -0.811 -4.761 -39.438 1 95.14 185 GLN A O 1
ATOM 1446 N N . VAL A 1 186 ? -2.314 -5.38 -40.988 1 95.89 186 VAL A N 1
ATOM 1447 C CA . VAL A 1 186 ? -3.434 -4.892 -40.191 1 95.89 186 VAL A CA 1
ATOM 1448 C C . VAL A 1 186 ? -3.547 -5.707 -38.904 1 95.89 186 VAL A C 1
ATOM 1450 O O . VAL A 1 186 ? -3.761 -5.149 -37.825 1 95.89 186 VAL A O 1
ATOM 1453 N N . VAL A 1 187 ? -3.388 -7.017 -39.047 1 96.37 187 VAL A N 1
ATOM 1454 C CA . VAL A 1 187 ? -3.49 -7.904 -37.893 1 96.37 187 VAL A CA 1
ATOM 1455 C C . VAL A 1 187 ? -2.412 -7.548 -36.871 1 96.37 187 VAL A C 1
ATOM 1457 O O . VAL A 1 187 ? -2.688 -7.462 -35.672 1 96.37 187 VAL A O 1
ATOM 1460 N N . GLU A 1 188 ? -1.243 -7.318 -37.326 1 95.63 188 GLU A N 1
ATOM 1461 C CA . GLU A 1 188 ? -0.147 -6.988 -36.42 1 95.63 188 GLU A CA 1
ATOM 1462 C C . GLU A 1 188 ? -0.399 -5.661 -35.709 1 95.63 188 GLU A C 1
ATOM 1464 O O . GLU A 1 188 ? -0.05 -5.502 -34.537 1 95.63 188 GLU A O 1
ATOM 1469 N N . ALA A 1 189 ? -0.891 -4.726 -36.439 1 96.52 189 ALA A N 1
ATOM 1470 C CA . ALA A 1 189 ? -1.21 -3.433 -35.839 1 96.52 189 ALA A CA 1
ATOM 1471 C C . ALA A 1 189 ? -2.283 -3.577 -34.764 1 96.52 189 ALA A C 1
ATOM 1473 O O . ALA A 1 189 ? -2.199 -2.948 -33.706 1 96.52 189 ALA A O 1
ATOM 1474 N N . VAL A 1 190 ? -3.272 -4.366 -35.045 1 97.1 190 VAL A N 1
ATOM 1475 C CA . VAL A 1 190 ? -4.364 -4.6 -34.106 1 97.1 190 VAL A CA 1
ATOM 1476 C C . VAL A 1 190 ? -3.838 -5.335 -32.875 1 97.1 190 VAL A C 1
ATOM 1478 O O . VAL A 1 190 ? -4.218 -5.016 -31.745 1 97.1 190 VAL A O 1
ATOM 1481 N N . ARG A 1 191 ? -2.988 -6.318 -33.105 1 96.65 191 ARG A N 1
ATOM 1482 C CA . ARG A 1 191 ? -2.402 -7.064 -31.996 1 96.65 191 ARG A CA 1
ATOM 1483 C C . ARG A 1 191 ? -1.584 -6.147 -31.092 1 96.65 191 ARG A C 1
ATOM 1485 O O . ARG A 1 191 ? -1.616 -6.285 -29.868 1 96.65 191 ARG A O 1
ATOM 1492 N N . GLN A 1 192 ? -0.903 -5.223 -31.692 1 96.02 192 GLN A N 1
ATOM 1493 C CA . GLN A 1 192 ? -0.124 -4.265 -30.914 1 96.02 192 GLN A CA 1
ATOM 1494 C C . GLN A 1 192 ? -1.032 -3.357 -30.09 1 96.02 192 GLN A C 1
ATOM 1496 O O . GLN A 1 192 ? -0.733 -3.055 -28.933 1 96.02 192 GLN A O 1
ATOM 1501 N N . HIS A 1 193 ? -2.043 -2.905 -30.729 1 96.67 193 HIS A N 1
ATOM 1502 C CA . HIS A 1 193 ? -3.025 -2.102 -30.009 1 96.67 193 HIS A CA 1
ATOM 1503 C C . HIS A 1 193 ? -3.578 -2.858 -28.806 1 96.67 193 HIS A C 1
ATOM 1505 O O . HIS A 1 193 ? -3.659 -2.308 -27.705 1 96.67 193 HIS A O 1
ATOM 1511 N N . ASN A 1 194 ? -3.946 -4.08 -29.024 1 97.61 194 ASN A N 1
ATOM 1512 C CA . ASN A 1 194 ? -4.544 -4.886 -27.965 1 97.61 194 ASN A CA 1
ATOM 1513 C C . ASN A 1 194 ? -3.553 -5.151 -26.835 1 97.61 194 ASN A C 1
ATOM 1515 O O . ASN A 1 194 ? -3.94 -5.215 -25.667 1 97.61 194 ASN A O 1
ATOM 1519 N N . LEU A 1 195 ? -2.317 -5.362 -27.223 1 95.67 195 LEU A N 1
ATOM 1520 C CA . LEU A 1 195 ? -1.288 -5.562 -26.209 1 95.67 195 LEU A CA 1
ATOM 1521 C C . LEU A 1 195 ? -1.179 -4.344 -25.297 1 95.67 195 LEU A C 1
ATOM 1523 O O . LEU A 1 195 ? -1.025 -4.485 -24.082 1 95.67 195 LEU A O 1
ATOM 1527 N N . ALA A 1 196 ? -1.252 -3.164 -25.901 1 94.72 196 ALA A N 1
ATOM 1528 C CA . ALA A 1 196 ? -1.226 -1.928 -25.123 1 94.72 196 ALA A CA 1
ATOM 1529 C C . ALA A 1 196 ? -2.43 -1.842 -24.189 1 94.72 196 ALA A C 1
ATOM 1531 O O . ALA A 1 196 ? -2.306 -1.393 -23.047 1 94.72 196 ALA A O 1
ATOM 1532 N N . GLN A 1 197 ? -3.593 -2.298 -24.635 1 95.26 197 GLN A N 1
ATOM 1533 C CA . GLN A 1 197 ? -4.818 -2.271 -23.844 1 95.26 197 GLN A CA 1
ATOM 1534 C C . GLN A 1 197 ? -4.738 -3.245 -22.672 1 95.26 197 GLN A C 1
ATOM 1536 O O . GLN A 1 197 ? -5.309 -2.995 -21.609 1 95.26 197 GLN A O 1
ATOM 1541 N N . LEU A 1 198 ? -4.016 -4.376 -22.852 1 94.33 198 LEU A N 1
ATOM 1542 C CA . LEU A 1 198 ? -3.855 -5.386 -21.811 1 94.33 198 LEU A CA 1
ATOM 1543 C C . LEU A 1 198 ? -3.156 -4.8 -20.589 1 94.33 198 LEU A C 1
ATOM 1545 O O . LEU A 1 198 ? -3.353 -5.276 -19.468 1 94.33 198 LEU A O 1
ATOM 1549 N N . HIS A 1 199 ? -2.474 -3.694 -20.728 1 91.78 199 HIS A N 1
ATOM 1550 C CA . HIS A 1 199 ? -1.647 -3.151 -19.656 1 91.78 199 HIS A CA 1
ATOM 1551 C C . HIS A 1 199 ? -2.224 -1.843 -19.124 1 91.78 199 HIS A C 1
ATOM 1553 O O . HIS A 1 199 ? -1.532 -1.089 -18.436 1 91.78 199 HIS A O 1
ATOM 1559 N N . ILE A 1 200 ? -3.416 -1.584 -19.421 1 92.42 200 ILE A N 1
ATOM 1560 C CA . ILE A 1 200 ? -4.038 -0.357 -18.935 1 92.42 200 ILE A CA 1
ATOM 1561 C C . ILE A 1 200 ? -4.105 -0.381 -17.41 1 92.42 200 ILE A C 1
ATOM 1563 O O . ILE A 1 200 ? -4.276 -1.443 -16.806 1 92.42 200 ILE A O 1
ATOM 1567 N N . GLU A 1 201 ? -4.03 0.766 -16.753 1 91.56 201 GLU A N 1
ATOM 1568 C CA . GLU A 1 201 ? -4.058 0.884 -15.298 1 91.56 201 GLU A CA 1
ATOM 1569 C C . GLU A 1 201 ? -5.464 0.652 -14.753 1 91.56 201 GLU A C 1
ATOM 1571 O O . GLU A 1 201 ? -6.448 1.099 -15.346 1 91.56 201 GLU A O 1
ATOM 1576 N N . PRO A 1 202 ? -5.566 -0.024 -13.71 1 95.09 202 PRO A N 1
ATOM 1577 C CA . PRO A 1 202 ? -6.871 -0.199 -13.068 1 95.09 202 PRO A CA 1
ATOM 1578 C C . PRO A 1 202 ? -7.413 1.097 -12.469 1 95.09 202 PRO A C 1
ATOM 1580 O O . PRO A 1 202 ? -6.64 1.937 -12.004 1 95.09 202 PRO A O 1
ATOM 1583 N N . VAL A 1 203 ? -8.734 1.244 -12.476 1 96.74 203 VAL A N 1
ATOM 1584 C CA . VAL A 1 203 ? -9.408 2.379 -11.854 1 96.74 203 VAL A CA 1
ATOM 1585 C C . VAL A 1 203 ? -10.24 1.899 -10.667 1 96.74 203 VAL A C 1
ATOM 1587 O O . VAL A 1 203 ? -11.039 0.969 -10.797 1 96.74 203 VAL A O 1
ATOM 1590 N N . PHE A 1 204 ? -10.079 2.48 -9.582 1 97.47 204 PHE A N 1
ATOM 1591 C CA . PHE A 1 204 ? -10.889 2.213 -8.399 1 97.47 204 PHE A CA 1
ATOM 1592 C C . PHE A 1 204 ? -11.84 3.371 -8.122 1 97.47 204 PHE A C 1
ATOM 1594 O O . PHE A 1 204 ? -11.479 4.535 -8.304 1 97.47 204 PHE A O 1
ATOM 1601 N N . VAL A 1 205 ? -13.011 3.055 -7.739 1 97.95 205 VAL A N 1
ATOM 1602 C CA . VAL A 1 205 ? -14.009 4.071 -7.421 1 97.95 205 VAL A CA 1
ATOM 1603 C C . VAL A 1 205 ? -14.25 4.104 -5.913 1 97.95 205 VAL A C 1
ATOM 1605 O O . VAL A 1 205 ? -14.467 3.062 -5.29 1 97.95 205 VAL A O 1
ATOM 1608 N N . ALA A 1 206 ? -14.193 5.226 -5.284 1 97.69 206 ALA A N 1
ATOM 1609 C CA . ALA A 1 206 ? -14.482 5.457 -3.871 1 97.69 206 ALA A CA 1
ATOM 1610 C C . ALA A 1 206 ? -15.405 6.659 -3.69 1 97.69 206 ALA A C 1
ATOM 1612 O O . ALA A 1 206 ? -15.778 7.316 -4.664 1 97.69 206 ALA A O 1
ATOM 1613 N N . LEU A 1 207 ? -15.813 6.908 -2.497 1 97.33 207 LEU A N 1
ATOM 1614 C CA . LEU A 1 207 ? -16.803 7.952 -2.258 1 97.33 207 LEU A CA 1
ATOM 1615 C C . LEU A 1 207 ? -16.16 9.172 -1.607 1 97.33 207 LEU A C 1
ATOM 1617 O O . LEU A 1 207 ? -15.2 9.041 -0.844 1 97.33 207 LEU A O 1
ATOM 1621 N N . ARG A 1 208 ? -16.707 10.305 -1.907 1 95.87 208 ARG A N 1
ATOM 1622 C CA . ARG A 1 208 ? -16.337 11.478 -1.122 1 95.87 208 ARG A CA 1
ATOM 1623 C C . ARG A 1 208 ? -16.654 11.271 0.356 1 95.87 208 ARG A C 1
ATOM 1625 O O . ARG A 1 208 ? -17.718 10.751 0.7 1 95.87 208 ARG A O 1
ATOM 1632 N N . GLY A 1 209 ? -15.651 11.601 1.241 1 95.54 209 GLY A N 1
ATOM 1633 C CA . GLY A 1 209 ? -15.824 11.419 2.673 1 95.54 209 GLY A CA 1
ATOM 1634 C C . GLY A 1 209 ? -15.374 10.055 3.16 1 95.54 209 GLY A C 1
ATOM 1635 O O . GLY A 1 209 ? -15.388 9.783 4.363 1 95.54 209 GLY A O 1
ATOM 1636 N N . SER A 1 210 ? -14.923 9.228 2.232 1 96.58 210 SER A N 1
ATOM 1637 C CA . SER A 1 210 ? -14.569 7.858 2.588 1 96.58 210 SER A CA 1
ATOM 1638 C C . SER A 1 210 ? -13.261 7.809 3.37 1 96.58 210 SER A C 1
ATOM 1640 O O . SER A 1 210 ? -12.432 8.715 3.259 1 96.58 210 SER A O 1
ATOM 1642 N N . PHE A 1 211 ? -13.047 6.823 4.182 1 96.71 211 PHE A N 1
ATOM 1643 C CA . PHE A 1 211 ? -11.833 6.468 4.907 1 96.71 211 PHE A CA 1
ATOM 1644 C C . PHE A 1 211 ? -11.574 4.969 4.827 1 96.71 211 PHE A C 1
ATOM 1646 O O . PHE A 1 211 ? -12.31 4.174 5.416 1 96.71 211 PHE A O 1
ATOM 1653 N N . HIS A 1 212 ? -10.49 4.566 4.193 1 97.68 212 HIS A N 1
ATOM 1654 C CA . HIS A 1 212 ? -10.231 3.147 3.977 1 97.68 212 HIS A CA 1
ATOM 1655 C C . HIS A 1 212 ? -8.855 2.751 4.502 1 97.68 212 HIS A C 1
ATOM 1657 O O . HIS A 1 212 ? -8.375 1.649 4.228 1 97.68 212 HIS A O 1
ATOM 1663 N N . GLY A 1 213 ? -8.19 3.642 5.213 1 95.62 213 GLY A N 1
ATOM 1664 C CA . GLY A 1 213 ? -6.897 3.334 5.804 1 95.62 213 GLY A CA 1
ATOM 1665 C C . GLY A 1 213 ? -5.819 4.335 5.434 1 95.62 213 GLY A C 1
ATOM 1666 O O . GLY A 1 213 ? -6.074 5.284 4.689 1 95.62 213 GLY A O 1
ATOM 1667 N N . LYS A 1 214 ? -4.587 4.145 5.949 1 95.41 214 LYS A N 1
ATOM 1668 C CA . LYS A 1 214 ? -3.529 5.137 5.779 1 95.41 214 LYS A CA 1
ATOM 1669 C C . LYS A 1 214 ? -2.231 4.484 5.313 1 95.41 214 LYS A C 1
ATOM 1671 O O . LYS A 1 214 ? -1.15 5.051 5.479 1 95.41 214 LYS A O 1
ATOM 1676 N N . LEU A 1 215 ? -2.298 3.286 4.821 1 95.65 215 LEU A N 1
ATOM 1677 C CA . LEU A 1 215 ? -1.133 2.739 4.135 1 95.65 215 LEU A CA 1
ATOM 1678 C C . LEU A 1 215 ? -0.946 3.395 2.771 1 95.65 215 LEU A C 1
ATOM 1680 O O . LEU A 1 215 ? -1.726 4.269 2.386 1 95.65 215 LEU A O 1
ATOM 1684 N N . VAL A 1 216 ? 0.064 3.056 2.044 1 92.94 216 VAL A N 1
ATOM 1685 C CA . VAL A 1 216 ? 0.437 3.775 0.83 1 92.94 216 VAL A CA 1
ATOM 1686 C C . VAL A 1 216 ? -0.713 3.725 -0.174 1 92.94 216 VAL A C 1
ATOM 1688 O O . VAL A 1 216 ? -1.038 4.734 -0.805 1 92.94 216 VAL A O 1
ATOM 1691 N N . ASN A 1 217 ? -1.355 2.564 -0.268 1 92.18 217 ASN A N 1
ATOM 1692 C CA . ASN A 1 217 ? -2.426 2.445 -1.251 1 92.18 217 ASN A CA 1
ATOM 1693 C C . ASN A 1 217 ? -3.776 2.84 -0.66 1 92.18 217 ASN A C 1
ATOM 1695 O O . ASN A 1 217 ? -4.58 3.499 -1.323 1 92.18 217 ASN A O 1
ATOM 1699 N N . THR A 1 218 ? -4.067 2.437 0.544 1 95.39 218 THR A N 1
ATOM 1700 C CA . THR A 1 218 ? -5.381 2.68 1.129 1 95.39 218 THR A CA 1
ATOM 1701 C C . THR A 1 218 ? -5.594 4.171 1.378 1 95.39 218 THR A C 1
ATOM 1703 O O . THR A 1 218 ? -6.726 4.658 1.325 1 95.39 218 THR A O 1
ATOM 1706 N N . VAL A 1 219 ? -4.481 4.907 1.561 1 95.19 219 VAL A N 1
ATOM 1707 C CA . VAL A 1 219 ? -4.601 6.344 1.786 1 95.19 219 VAL A CA 1
ATOM 1708 C C . VAL A 1 219 ? -5.127 7.023 0.524 1 95.19 219 VAL A C 1
ATOM 1710 O O . VAL A 1 219 ? -5.804 8.051 0.6 1 95.19 219 VAL A O 1
ATOM 1713 N N . GLN A 1 220 ? -4.866 6.444 -0.676 1 94.74 220 GLN A N 1
ATOM 1714 C CA . GLN A 1 220 ? -5.351 6.979 -1.944 1 94.74 220 GLN A CA 1
ATOM 1715 C C . GLN A 1 220 ? -6.865 6.826 -2.063 1 94.74 220 GLN A C 1
ATOM 1717 O O . GLN A 1 220 ? -7.512 7.563 -2.81 1 94.74 220 GLN A O 1
ATOM 1722 N N . LEU A 1 221 ? -7.395 5.838 -1.338 1 96.34 221 LEU A N 1
ATOM 1723 C CA . LEU A 1 221 ? -8.827 5.561 -1.36 1 96.34 221 LEU A CA 1
ATOM 1724 C C . LEU A 1 221 ? -9.554 6.37 -0.291 1 96.34 221 LEU A C 1
ATOM 1726 O O . LEU A 1 221 ? -10.786 6.366 -0.234 1 96.34 221 LEU A O 1
ATOM 1730 N N . THR A 1 222 ? -8.793 6.992 0.576 1 96.21 222 THR A N 1
ATOM 1731 C CA . THR A 1 222 ? -9.316 7.874 1.613 1 96.21 222 THR A CA 1
ATOM 1732 C C . THR A 1 222 ? -9.478 9.296 1.083 1 96.21 222 THR A C 1
ATOM 1734 O O . THR A 1 222 ? -8.53 9.877 0.55 1 96.21 222 THR A O 1
ATOM 1737 N N . TYR A 1 223 ? -10.593 9.87 1.252 1 94.76 223 TYR A N 1
ATOM 1738 C CA . TYR A 1 223 ? -10.959 11.116 0.587 1 94.76 223 TYR A CA 1
ATOM 1739 C C . TYR A 1 223 ? -10.234 12.301 1.214 1 94.76 223 TYR A C 1
ATOM 1741 O O . TYR A 1 223 ? -9.856 13.245 0.516 1 94.76 223 TYR A O 1
ATOM 1749 N N . GLY A 1 224 ? -9.982 12.334 2.532 1 90.18 224 GLY A N 1
ATOM 1750 C CA . GLY A 1 224 ? -9.399 13.474 3.221 1 90.18 224 GLY A CA 1
ATOM 1751 C C . GLY A 1 224 ? -8.075 13.917 2.627 1 90.18 224 GLY A C 1
ATOM 1752 O O . GLY A 1 224 ? -7.107 13.154 2.618 1 90.18 224 GLY A O 1
ATOM 1753 N N . ARG A 1 225 ? -7.997 15.059 2.132 1 87.6 225 ARG A N 1
ATOM 1754 C CA . ARG A 1 225 ? -6.83 15.592 1.438 1 87.6 225 ARG A CA 1
ATOM 1755 C C . ARG A 1 225 ? -5.611 15.615 2.355 1 87.6 225 ARG A C 1
ATOM 1757 O O . ARG A 1 225 ? -4.483 15.405 1.902 1 87.6 225 ARG A O 1
ATOM 1764 N N . GLN A 1 226 ? -5.816 15.885 3.638 1 86.11 226 GLN A N 1
ATOM 1765 C CA . GLN A 1 226 ? -4.717 15.981 4.593 1 86.11 226 GLN A CA 1
ATOM 1766 C C . GLN A 1 226 ? -3.933 14.674 4.663 1 86.11 226 GLN A C 1
ATOM 1768 O O . GLN A 1 226 ? -2.726 14.681 4.915 1 86.11 226 GLN A O 1
ATOM 1773 N N . TYR A 1 227 ? -4.583 13.567 4.362 1 89.67 227 TYR A N 1
ATOM 1774 C CA . TYR A 1 227 ? -3.931 12.263 4.427 1 89.67 227 TYR A CA 1
ATOM 1775 C C . TYR A 1 227 ? -3.338 11.883 3.076 1 89.67 227 TYR A C 1
ATOM 1777 O O . TYR A 1 227 ? -2.276 11.259 3.01 1 89.67 227 TYR A O 1
ATOM 1785 N N . ARG A 1 228 ? -4.005 12.242 2.024 1 90.87 228 ARG A N 1
ATOM 1786 C CA . ARG A 1 228 ? -3.719 11.716 0.693 1 90.87 228 ARG A CA 1
ATOM 1787 C C . ARG A 1 228 ? -2.729 12.609 -0.047 1 90.87 228 ARG A C 1
ATOM 1789 O O . ARG A 1 228 ? -1.862 12.117 -0.771 1 90.87 228 ARG A O 1
ATOM 1796 N N . ALA A 1 229 ? -2.785 13.926 0.074 1 89.98 229 ALA A N 1
ATOM 1797 C CA . ALA A 1 229 ? -2.087 14.907 -0.752 1 89.98 229 ALA A CA 1
ATOM 1798 C C . ALA A 1 229 ? -0.576 14.698 -0.692 1 89.98 229 ALA A C 1
ATOM 1800 O O . ALA A 1 229 ? 0.102 14.728 -1.722 1 89.98 229 ALA A O 1
ATOM 1801 N N . PRO A 1 230 ? -0.089 14.418 0.487 1 90.47 230 PRO A N 1
ATOM 1802 C CA . PRO A 1 230 ? 1.364 14.243 0.545 1 90.47 230 PRO A CA 1
ATOM 1803 C C . PRO A 1 230 ? 1.842 13.016 -0.228 1 90.47 230 PRO A C 1
ATOM 1805 O O . PRO A 1 230 ? 3.021 12.924 -0.578 1 90.47 230 PRO A O 1
ATOM 1808 N N . PHE A 1 231 ? 0.953 12.123 -0.547 1 92.81 231 PHE A N 1
ATOM 1809 C CA . PHE A 1 231 ? 1.353 10.858 -1.152 1 92.81 231 PHE A CA 1
ATOM 1810 C C . PHE A 1 231 ? 0.683 10.671 -2.508 1 92.81 231 PHE A C 1
ATOM 1812 O O . PHE A 1 231 ? 0.547 9.543 -2.989 1 92.81 231 PHE A O 1
ATOM 1819 N N . ALA A 1 232 ? 0.271 11.69 -3.078 1 88.06 232 ALA A N 1
ATOM 1820 C CA . ALA A 1 232 ? -0.479 11.667 -4.332 1 88.06 232 ALA A CA 1
ATOM 1821 C C . ALA A 1 232 ? 0.351 11.055 -5.456 1 88.06 232 ALA A C 1
ATOM 1823 O O . ALA A 1 232 ? -0.199 10.552 -6.439 1 88.06 232 ALA A O 1
ATOM 1824 N N . ARG A 1 233 ? 1.594 10.95 -5.333 1 87.89 233 ARG A N 1
ATOM 1825 C CA . ARG A 1 233 ? 2.479 10.502 -6.404 1 87.89 233 ARG A CA 1
ATOM 1826 C C . ARG A 1 233 ? 2.629 8.984 -6.391 1 87.89 233 ARG A C 1
ATOM 1828 O O . ARG A 1 233 ? 3.161 8.399 -7.337 1 87.89 233 ARG A O 1
ATOM 1835 N N . PHE A 1 234 ? 2.204 8.261 -5.299 1 83.33 234 PHE A N 1
ATOM 1836 C CA . PHE A 1 234 ? 2.221 6.804 -5.238 1 83.33 234 PHE A CA 1
ATOM 1837 C C . PHE A 1 234 ? 1.074 6.215 -6.05 1 83.33 234 PHE A C 1
ATOM 1839 O O . PHE A 1 234 ? 1.05 5.012 -6.318 1 83.33 234 PHE A O 1
ATOM 1846 N N . GLY A 1 235 ? 0.34 6.837 -6.524 1 69.86 235 GLY A N 1
ATOM 1847 C CA . GLY A 1 235 ? -1.106 6.745 -6.403 1 69.86 235 GLY A CA 1
ATOM 1848 C C . GLY A 1 235 ? -1.722 5.735 -7.352 1 69.86 235 GLY A C 1
ATOM 1849 O O . GLY A 1 235 ? -1.165 5.454 -8.416 1 69.86 235 GLY A O 1
ATOM 1850 N N . LEU A 1 236 ? -2.534 4.986 -6.883 1 81.28 236 LEU A N 1
ATOM 1851 C CA . LEU A 1 236 ? -3.643 4.272 -7.508 1 81.28 236 LEU A CA 1
ATOM 1852 C C . LEU A 1 236 ? -4.532 5.23 -8.293 1 81.28 236 LEU A C 1
ATOM 1854 O O . LEU A 1 236 ? -4.694 6.391 -7.908 1 81.28 236 LEU A O 1
ATOM 1858 N N . ASN A 1 237 ? -4.95 4.867 -9.374 1 91.46 237 ASN A N 1
ATOM 1859 C CA . ASN A 1 237 ? -5.958 5.634 -10.096 1 91.46 237 ASN A CA 1
ATOM 1860 C C . ASN A 1 237 ? -7.33 5.519 -9.437 1 91.46 237 ASN A C 1
ATOM 1862 O O . ASN A 1 237 ? -7.984 4.479 -9.532 1 91.46 237 ASN A O 1
ATOM 1866 N N . VAL A 1 238 ? -7.788 6.619 -8.717 1 95.42 238 VAL A N 1
ATOM 1867 C CA . VAL A 1 238 ? -9.025 6.576 -7.943 1 95.42 238 VAL A CA 1
ATOM 1868 C C . VAL A 1 238 ? -9.975 7.669 -8.426 1 95.42 238 VAL A C 1
ATOM 1870 O O . VAL A 1 238 ? -9.572 8.823 -8.59 1 95.42 238 VAL A O 1
ATOM 1873 N N . GLU A 1 239 ? -11.154 7.299 -8.703 1 95.89 239 GLU A N 1
ATOM 1874 C CA . GLU A 1 239 ? -12.241 8.24 -8.959 1 95.89 239 GLU A CA 1
ATOM 1875 C C . GLU A 1 239 ? -13.152 8.375 -7.742 1 95.89 239 GLU A C 1
ATOM 1877 O O . GLU A 1 239 ? -13.752 7.394 -7.297 1 95.89 239 GLU A O 1
ATOM 1882 N N . PHE A 1 240 ? -13.262 9.602 -7.229 1 96.59 240 PHE A N 1
ATOM 1883 C CA . PHE A 1 240 ? -14.171 9.852 -6.116 1 96.59 240 PHE A CA 1
ATOM 1884 C C . PHE A 1 240 ? -15.523 10.34 -6.62 1 96.59 240 PHE A C 1
ATOM 1886 O O . PHE A 1 240 ? -15.596 11.306 -7.383 1 96.59 240 PHE A O 1
ATOM 1893 N N . ILE A 1 241 ? -16.547 9.711 -6.193 1 96.42 241 ILE A N 1
ATOM 1894 C CA . ILE A 1 241 ? -17.883 10.136 -6.595 1 96.42 241 ILE A CA 1
ATOM 1895 C C . ILE A 1 241 ? -18.626 10.712 -5.392 1 96.42 241 ILE A C 1
ATOM 1897 O O . ILE A 1 241 ? -18.343 10.348 -4.248 1 96.42 241 ILE A O 1
ATOM 1901 N N . ASP A 1 242 ? -19.494 11.604 -5.616 1 95.14 242 ASP A N 1
ATOM 1902 C CA . ASP A 1 242 ? -20.308 12.261 -4.598 1 95.14 242 ASP A CA 1
ATOM 1903 C C . ASP A 1 242 ? -21.652 11.557 -4.431 1 95.14 242 ASP A C 1
ATOM 1905 O O . ASP A 1 242 ? -22.464 11.528 -5.358 1 95.14 242 ASP A O 1
ATOM 1909 N N . PRO A 1 243 ? -21.909 10.995 -3.271 1 93.37 243 PRO A N 1
ATOM 1910 C CA . PRO A 1 243 ? -23.174 10.285 -3.064 1 93.37 243 PRO A CA 1
ATOM 1911 C C . PRO A 1 243 ? -24.393 11.186 -3.248 1 93.37 243 PRO A C 1
ATOM 1913 O O . PRO A 1 243 ? -25.506 10.692 -3.447 1 93.37 243 PRO A O 1
ATOM 1916 N N . GLN A 1 244 ? -24.208 12.465 -3.286 1 90.71 244 GLN A N 1
ATOM 1917 C CA . GLN A 1 244 ? -25.307 13.411 -3.447 1 90.71 244 GLN A CA 1
ATOM 1918 C C . GLN A 1 244 ? -25.568 13.705 -4.921 1 90.71 244 GLN A C 1
ATOM 1920 O O . GLN A 1 244 ? -26.548 14.371 -5.263 1 90.71 244 GLN A O 1
ATOM 1925 N N . GLN A 1 245 ? -24.694 13.201 -5.803 1 90.4 245 GLN A N 1
ATOM 1926 C CA . GLN A 1 245 ? -24.832 13.383 -7.244 1 90.4 245 GLN A CA 1
ATOM 1927 C C . GLN A 1 245 ? -24.891 12.04 -7.965 1 90.4 245 GLN A C 1
ATOM 1929 O O . GLN A 1 245 ? -23.971 11.685 -8.704 1 90.4 245 GLN A O 1
ATOM 1934 N N . PRO A 1 246 ? -26.022 11.461 -7.874 1 84.4 246 PRO A N 1
ATOM 1935 C CA . PRO A 1 246 ? -26.114 10.085 -8.366 1 84.4 246 PRO A CA 1
ATOM 1936 C C . PRO A 1 246 ? -25.926 9.985 -9.878 1 84.4 246 PRO A C 1
ATOM 1938 O O . PRO A 1 246 ? -25.618 8.909 -10.396 1 84.4 246 PRO A O 1
ATOM 1941 N N . HIS A 1 247 ? -26.08 11.102 -10.689 1 88.07 247 HIS A N 1
ATOM 1942 C CA . HIS A 1 247 ? -25.871 11.084 -12.132 1 88.07 247 HIS A CA 1
ATOM 1943 C C . HIS A 1 247 ? -24.447 10.66 -12.478 1 88.07 247 HIS A C 1
ATOM 1945 O O . HIS A 1 247 ? -24.19 10.174 -13.581 1 88.07 247 HIS A O 1
ATOM 1951 N N . GLN A 1 248 ? -23.582 10.825 -11.537 1 92.5 248 GLN A N 1
ATOM 1952 C CA . GLN A 1 248 ? -22.188 10.444 -11.742 1 92.5 248 GLN A CA 1
ATOM 1953 C C . GLN A 1 248 ? -22.063 8.95 -12.026 1 92.5 248 GLN A C 1
ATOM 1955 O O . GLN A 1 248 ? -21.155 8.523 -12.742 1 92.5 248 GLN A O 1
ATOM 1960 N N . LEU A 1 249 ? -22.993 8.149 -11.477 1 93.39 249 LEU A N 1
ATOM 1961 C CA . LEU A 1 249 ? -22.96 6.7 -11.644 1 93.39 249 LEU A CA 1
ATOM 1962 C C . LEU A 1 249 ? -23.234 6.313 -13.094 1 93.39 249 LEU A C 1
ATOM 1964 O O . LEU A 1 249 ? -22.749 5.283 -13.568 1 93.39 249 LEU A O 1
ATOM 1968 N N . GLN A 1 250 ? -23.917 7.095 -13.808 1 91.39 250 GLN A N 1
ATOM 1969 C CA . GLN A 1 250 ? -24.238 6.835 -15.208 1 91.39 250 GLN A CA 1
ATOM 1970 C C . GLN A 1 250 ? -23.105 7.285 -16.125 1 91.39 250 GLN A C 1
ATOM 1972 O O . GLN A 1 250 ? -22.895 6.705 -17.193 1 91.39 250 GLN A O 1
ATOM 1977 N N . GLU A 1 251 ? -22.351 8.274 -15.687 1 94.2 251 GLU A N 1
ATOM 1978 C CA . GLU A 1 251 ? -21.299 8.864 -16.51 1 94.2 251 GLU A CA 1
ATOM 1979 C C . GLU A 1 251 ? -19.984 8.108 -16.348 1 94.2 251 GLU A C 1
ATOM 1981 O O . GLU A 1 251 ? -19.135 8.131 -17.242 1 94.2 251 GLU A O 1
ATOM 1986 N N . LEU A 1 252 ? -19.874 7.5 -15.294 1 94.5 252 LEU A N 1
ATOM 1987 C CA . LEU A 1 252 ? -18.6 6.911 -14.896 1 94.5 252 LEU A CA 1
ATOM 1988 C C . LEU A 1 252 ? -18.168 5.832 -15.884 1 94.5 252 LEU A C 1
ATOM 1990 O O . LEU A 1 252 ? -17.014 5.808 -16.317 1 94.5 252 LEU A O 1
ATOM 1994 N N . PRO A 1 253 ? -19.044 4.924 -16.333 1 94.75 253 PRO A N 1
ATOM 1995 C CA . PRO A 1 253 ? -18.627 3.864 -17.254 1 94.75 253 PRO A CA 1
ATOM 1996 C C . PRO A 1 253 ? -18.082 4.409 -18.573 1 94.75 253 PRO A C 1
ATOM 1998 O O . PRO A 1 253 ? -17.099 3.884 -19.102 1 94.75 253 PRO A O 1
ATOM 2001 N N . ALA A 1 254 ? -18.664 5.459 -19.064 1 93.66 254 ALA A N 1
ATOM 2002 C CA . ALA A 1 254 ? -18.251 6.023 -20.347 1 93.66 254 ALA A CA 1
ATOM 2003 C C . ALA A 1 254 ? -16.816 6.537 -20.284 1 93.66 254 ALA A C 1
ATOM 2005 O O . ALA A 1 254 ? -16.08 6.465 -21.271 1 93.66 254 ALA A O 1
ATOM 2006 N N . ARG A 1 255 ? -16.424 6.948 -19.208 1 94.2 255 ARG A N 1
ATOM 2007 C CA . ARG A 1 255 ? -15.094 7.523 -19.042 1 94.2 255 ARG A CA 1
ATOM 2008 C C . ARG A 1 255 ? -14.031 6.432 -18.96 1 94.2 255 ARG A C 1
ATOM 2010 O O . ARG A 1 255 ? -12.858 6.679 -19.244 1 94.2 255 ARG A O 1
ATOM 2017 N N . HIS A 1 256 ? -14.447 5.245 -18.598 1 96.08 256 HIS A N 1
ATOM 2018 C CA . HIS A 1 256 ? -13.448 4.224 -18.299 1 96.08 256 HIS A CA 1
ATOM 2019 C C . HIS A 1 256 ? -13.662 2.978 -19.153 1 96.08 256 HIS A C 1
ATOM 2021 O O . HIS A 1 256 ? -13.272 1.877 -18.759 1 96.08 256 HIS A O 1
ATOM 2027 N N . THR A 1 257 ? -14.313 3.154 -20.252 1 96.23 257 THR A N 1
ATOM 2028 C CA . THR A 1 257 ? -14.497 2.062 -21.2 1 96.23 257 THR A CA 1
ATOM 2029 C C . THR A 1 257 ? -13.363 2.035 -22.222 1 96.23 257 THR A C 1
ATOM 2031 O O . THR A 1 257 ? -13.013 3.069 -22.795 1 96.23 257 THR A O 1
ATOM 2034 N N . HIS A 1 258 ? -12.772 0.955 -22.396 1 96.08 258 HIS A N 1
ATOM 2035 C CA . HIS A 1 258 ? -11.769 0.68 -23.418 1 96.08 258 HIS A CA 1
ATOM 2036 C C . HIS A 1 258 ? -12.25 -0.394 -24.388 1 96.08 258 HIS A C 1
ATOM 2038 O O . HIS A 1 258 ? -13.287 -1.022 -24.16 1 96.08 258 HIS A O 1
ATOM 2044 N N . HIS A 1 259 ? -11.499 -0.591 -25.506 1 96.68 259 HIS A N 1
ATOM 2045 C CA . HIS A 1 259 ? -11.983 -1.518 -26.522 1 96.68 259 HIS A CA 1
ATOM 2046 C C . HIS A 1 259 ? -10.863 -2.427 -27.017 1 96.68 259 HIS A C 1
ATOM 2048 O O . HIS A 1 259 ? -9.77 -1.954 -27.339 1 96.68 259 HIS A O 1
ATOM 2054 N N . TRP A 1 260 ? -11.175 -3.715 -26.993 1 97.24 260 TRP A N 1
ATOM 2055 C CA . TRP A 1 260 ? -10.401 -4.627 -27.829 1 97.24 260 TRP A CA 1
ATOM 2056 C C . TRP A 1 260 ? -10.715 -4.411 -29.306 1 97.24 260 TRP A C 1
ATOM 2058 O O . TRP A 1 260 ? -11.843 -4.065 -29.663 1 97.24 260 TRP A O 1
ATOM 2068 N N . LEU A 1 261 ? -9.71 -4.629 -30.171 1 97.79 261 LEU A N 1
ATOM 2069 C CA . LEU A 1 261 ? -9.971 -4.664 -31.606 1 97.79 261 LEU A CA 1
ATOM 2070 C C . LEU A 1 261 ? -9.888 -6.09 -32.139 1 97.79 261 LEU A C 1
ATOM 2072 O O . LEU A 1 261 ? -9.018 -6.861 -31.728 1 97.79 261 LEU A O 1
ATOM 2076 N N . SER A 1 262 ? -10.839 -6.484 -32.876 1 97.01 262 SER A N 1
ATOM 2077 C CA . SER A 1 262 ? -10.831 -7.754 -33.595 1 97.01 262 SER A CA 1
ATOM 2078 C C . SER A 1 262 ? -11.23 -7.566 -35.055 1 97.01 262 SER A C 1
ATOM 2080 O O . SER A 1 262 ? -11.633 -6.473 -35.458 1 97.01 262 SER A O 1
ATOM 2082 N N . LEU A 1 263 ? -10.972 -8.533 -35.881 1 96.23 263 LEU A N 1
ATOM 2083 C CA . LEU A 1 263 ? -11.249 -8.49 -37.312 1 96.23 263 LEU A CA 1
ATOM 2084 C C . LEU A 1 263 ? -12.113 -9.674 -37.735 1 96.23 263 LEU A C 1
ATOM 2086 O O . LEU A 1 263 ? -11.932 -10.788 -37.238 1 96.23 263 LEU A O 1
ATOM 2090 N N . GLN A 1 264 ? -12.997 -9.447 -38.603 1 93.53 264 GLN A N 1
ATOM 2091 C CA . GLN A 1 264 ? -13.866 -10.498 -39.121 1 93.53 264 GLN A CA 1
ATOM 2092 C C . GLN A 1 264 ? -14.243 -10.234 -40.576 1 93.53 264 GLN A C 1
ATOM 2094 O O . GLN A 1 264 ? -14.548 -9.098 -40.947 1 93.53 264 GLN A O 1
ATOM 2099 N N . TRP A 1 265 ? -14.128 -11.241 -41.358 1 91.61 265 TRP A N 1
ATOM 2100 C CA . TRP A 1 265 ? -14.552 -11.143 -42.751 1 91.61 265 TRP A CA 1
ATOM 2101 C C . TRP A 1 265 ? -16.072 -11.211 -42.863 1 91.61 265 TRP A C 1
ATOM 2103 O O . TRP A 1 265 ? -16.717 -11.999 -42.169 1 91.61 265 TRP A O 1
ATOM 2113 N N . ASP A 1 266 ? -16.588 -10.377 -43.513 1 89.18 266 ASP A N 1
ATOM 2114 C CA . ASP A 1 266 ? -17.964 -10.419 -43.999 1 89.18 266 ASP A CA 1
ATOM 2115 C C . ASP A 1 266 ? -18.006 -10.444 -45.526 1 89.18 266 ASP A C 1
ATOM 2117 O O . ASP A 1 266 ? -18.005 -9.393 -46.169 1 89.18 266 ASP A O 1
ATOM 2121 N N . GLY A 1 267 ? -18.093 -11.638 -46.129 1 84.8 267 GLY A N 1
ATOM 2122 C CA . GLY A 1 267 ? -17.9 -11.753 -47.565 1 84.8 267 GLY A CA 1
ATOM 2123 C C . GLY A 1 267 ? -16.512 -11.337 -48.016 1 84.8 267 GLY A C 1
ATOM 2124 O O . GLY A 1 267 ? -15.513 -11.908 -47.574 1 84.8 267 GLY A O 1
ATOM 2125 N N . GLU A 1 268 ? -16.545 -10.262 -48.796 1 82.92 268 GLU A N 1
ATOM 2126 C CA . GLU A 1 268 ? -15.27 -9.799 -49.337 1 82.92 268 GLU A CA 1
ATOM 2127 C C . GLU A 1 268 ? -14.731 -8.613 -48.542 1 82.92 268 GLU A C 1
ATOM 2129 O O . GLU A 1 268 ? -13.615 -8.15 -48.787 1 82.92 268 GLU A O 1
ATOM 2134 N N . HIS A 1 269 ? -15.521 -8.242 -47.493 1 89.42 269 HIS A N 1
ATOM 2135 C CA . HIS A 1 269 ? -15.113 -7.066 -46.733 1 89.42 269 HIS A CA 1
ATOM 2136 C C . HIS A 1 269 ? -14.602 -7.453 -45.35 1 89.42 269 HIS A C 1
ATOM 2138 O O . HIS A 1 269 ? -15.164 -8.338 -44.701 1 89.42 269 HIS A O 1
ATOM 2144 N N . LEU A 1 270 ? -13.442 -6.856 -44.944 1 93.08 270 LEU A N 1
ATOM 2145 C CA . LEU A 1 270 ? -12.89 -7.05 -43.607 1 93.08 270 LEU A CA 1
ATOM 2146 C C . LEU A 1 270 ? -13.429 -6.001 -42.64 1 93.08 270 LEU A C 1
ATOM 2148 O O . LEU A 1 270 ? -13.236 -4.801 -42.848 1 93.08 270 LEU A O 1
ATOM 2152 N N . HIS A 1 271 ? -14.081 -6.385 -41.619 1 94.73 271 HIS A N 1
ATOM 2153 C CA . HIS A 1 271 ? -14.643 -5.482 -40.621 1 94.73 271 HIS A CA 1
ATOM 2154 C C . HIS A 1 271 ? -13.79 -5.457 -39.357 1 94.73 271 HIS A C 1
ATOM 2156 O O . HIS A 1 271 ? -13.285 -6.495 -38.924 1 94.73 271 HIS A O 1
ATOM 2162 N N . VAL A 1 272 ? -13.588 -4.224 -38.852 1 95.95 272 VAL A N 1
ATOM 2163 C CA . VAL A 1 272 ? -12.945 -4.05 -37.553 1 95.95 272 VAL A CA 1
ATOM 2164 C C . VAL A 1 272 ? -14.002 -4.03 -36.452 1 95.95 272 VAL A C 1
ATOM 2166 O O . VAL A 1 272 ? -14.911 -3.197 -36.47 1 95.95 272 VAL A O 1
ATOM 2169 N N . LEU A 1 273 ? -13.96 -4.954 -35.553 1 96.3 273 LEU A N 1
ATOM 2170 C CA . LEU A 1 273 ? -14.865 -5.029 -34.412 1 96.3 273 LEU A CA 1
ATOM 2171 C C . LEU A 1 273 ? -14.244 -4.377 -33.181 1 96.3 273 LEU A C 1
ATOM 2173 O O . LEU A 1 273 ? -13.059 -4.571 -32.902 1 96.3 273 LEU A O 1
ATOM 2177 N N . GLN A 1 274 ? -15.022 -3.587 -32.501 1 96.28 274 GLN A N 1
ATOM 2178 C CA . GLN A 1 274 ? -14.622 -3.004 -31.225 1 96.28 274 GLN A CA 1
ATOM 2179 C C . GLN A 1 274 ? -15.395 -3.628 -30.067 1 96.28 274 GLN A C 1
ATOM 2181 O O . GLN A 1 274 ? -16.608 -3.44 -29.952 1 96.28 274 GLN A O 1
ATOM 2186 N N . LEU A 1 275 ? -14.746 -4.359 -29.268 1 96.8 275 LEU A N 1
ATOM 2187 C CA . LEU A 1 275 ? -15.358 -5.044 -28.135 1 96.8 275 LEU A CA 1
ATOM 2188 C C . LEU A 1 275 ? -15.044 -4.322 -26.829 1 96.8 275 LEU A C 1
ATOM 2190 O O . LEU A 1 275 ? -13.893 -4.305 -26.386 1 96.8 275 LEU A O 1
ATOM 2194 N N . PRO A 1 276 ? -16.028 -3.785 -26.162 1 95.89 276 PRO A N 1
ATOM 2195 C CA . PRO A 1 276 ? -15.783 -2.952 -24.982 1 95.89 276 PRO A CA 1
ATOM 2196 C C . PRO A 1 276 ? -15.425 -3.772 -23.745 1 95.89 276 PRO A C 1
ATOM 2198 O O . PRO A 1 276 ? -15.9 -4.899 -23.589 1 95.89 276 PRO A O 1
ATOM 2201 N N . PHE A 1 277 ? -14.596 -3.297 -22.913 1 96.37 277 PHE A N 1
ATOM 2202 C CA . PHE A 1 277 ? -14.355 -3.799 -21.565 1 96.37 277 PHE A CA 1
ATOM 2203 C C . PHE A 1 277 ? -14.085 -2.651 -20.6 1 96.37 277 PHE A C 1
ATOM 2205 O O . PHE A 1 277 ? -13.711 -1.554 -21.021 1 96.37 277 PHE A O 1
ATOM 2212 N N . SER A 1 278 ? -14.255 -2.812 -19.376 1 96.48 278 SER A N 1
ATOM 2213 C CA . SER A 1 278 ? -14.183 -1.759 -18.368 1 96.48 278 SER A CA 1
ATOM 2214 C C . SER A 1 278 ? -12.813 -1.727 -17.699 1 96.48 278 SER A C 1
ATOM 2216 O O . SER A 1 278 ? -12.237 -2.775 -17.402 1 96.48 278 SER A O 1
ATOM 2218 N N . ALA A 1 279 ? -12.301 -0.459 -17.431 1 96.36 279 ALA A N 1
ATOM 2219 C CA . ALA A 1 279 ? -11.091 -0.294 -16.63 1 96.36 279 ALA A CA 1
ATOM 2220 C C . ALA A 1 279 ? -11.421 -0.248 -15.141 1 96.36 279 ALA A C 1
ATOM 2222 O O . ALA A 1 279 ? -10.525 -0.334 -14.297 1 96.36 279 ALA A O 1
ATOM 2223 N N . ILE A 1 280 ? -12.728 -0.133 -14.742 1 97.51 280 ILE A N 1
ATOM 2224 C CA . ILE A 1 280 ? -13.131 -0.095 -13.341 1 97.51 280 ILE A CA 1
ATOM 2225 C C . ILE A 1 280 ? -12.899 -1.462 -12.7 1 97.51 280 ILE A C 1
ATOM 2227 O O . ILE A 1 280 ? -13.495 -2.458 -13.116 1 97.51 280 ILE A O 1
ATOM 2231 N N . THR A 1 281 ? -12.096 -1.465 -11.709 1 97.45 281 THR A N 1
ATOM 2232 C CA . THR A 1 281 ? -11.619 -2.706 -11.11 1 97.45 281 THR A CA 1
ATOM 2233 C C . THR A 1 281 ? -12.437 -3.057 -9.87 1 97.45 281 THR A C 1
ATOM 2235 O O . THR A 1 281 ? -12.681 -4.234 -9.594 1 97.45 281 THR A O 1
ATOM 2238 N N . ALA A 1 282 ? -12.838 -2.037 -9.107 1 98.32 282 ALA A N 1
ATOM 2239 C CA . ALA A 1 282 ? -13.651 -2.241 -7.911 1 98.32 282 ALA A CA 1
ATOM 2240 C C . ALA A 1 282 ? -14.282 -0.931 -7.447 1 98.32 282 ALA A C 1
ATOM 2242 O O . ALA A 1 282 ? -13.781 0.151 -7.76 1 98.32 282 ALA A O 1
ATOM 2243 N N . VAL A 1 283 ? -15.347 -1.022 -6.819 1 98.48 283 VAL A N 1
ATOM 2244 C CA . VAL A 1 283 ? -16.009 0.088 -6.142 1 98.48 283 VAL A CA 1
ATOM 2245 C C . VAL A 1 283 ? -16.009 -0.151 -4.634 1 98.48 283 VAL A C 1
ATOM 2247 O O . VAL A 1 283 ? -16.464 -1.198 -4.166 1 98.48 283 VAL A O 1
ATOM 2250 N N . LEU A 1 284 ? -15.486 0.779 -3.917 1 98.62 284 LEU A N 1
ATOM 2251 C CA . LEU A 1 284 ? -15.395 0.651 -2.466 1 98.62 284 LEU A CA 1
ATOM 2252 C C . LEU A 1 284 ? -16.343 1.626 -1.775 1 98.62 284 LEU A C 1
ATOM 2254 O O . LEU A 1 284 ? -16.459 2.782 -2.185 1 98.62 284 LEU A O 1
ATOM 2258 N N . MET A 1 285 ? -16.974 1.177 -0.7 1 97.67 285 MET A N 1
ATOM 2259 C CA . MET A 1 285 ? -17.828 2.081 0.065 1 97.67 285 MET A CA 1
ATOM 2260 C C . MET A 1 285 ? -17.964 1.609 1.509 1 97.67 285 MET A C 1
ATOM 2262 O O . MET A 1 285 ? -17.823 0.418 1.793 1 97.67 285 MET A O 1
ATOM 2266 N N . GLU A 1 286 ? -18.169 2.497 2.407 1 98.08 286 GLU A N 1
ATOM 2267 C CA . GLU A 1 286 ? -18.661 2.258 3.761 1 98.08 286 GLU A CA 1
ATOM 2268 C C . GLU A 1 286 ? -20.185 2.319 3.813 1 98.08 286 GLU A C 1
ATOM 2270 O O . GLU A 1 286 ? -20.788 3.297 3.366 1 98.08 286 GLU A O 1
ATOM 2275 N N . PRO A 1 287 ? -20.788 1.32 4.365 1 97.89 287 PRO A N 1
ATOM 2276 C CA . PRO A 1 287 ? -22.243 1.452 4.468 1 97.89 287 PRO A CA 1
ATOM 2277 C C . PRO A 1 287 ? -22.669 2.684 5.263 1 97.89 287 PRO A C 1
ATOM 2279 O O . PRO A 1 287 ? -23.662 3.331 4.921 1 97.89 287 PRO A O 1
ATOM 2282 N N . ILE A 1 288 ? -21.966 2.936 6.325 1 97.77 288 ILE A N 1
ATOM 2283 C CA . ILE A 1 288 ? -22.005 4.178 7.088 1 97.77 288 ILE A CA 1
ATOM 2284 C C . ILE A 1 288 ? -20.598 4.761 7.199 1 97.77 288 ILE A C 1
ATOM 2286 O O . ILE A 1 288 ? -19.696 4.121 7.745 1 97.77 288 ILE A O 1
ATOM 2290 N N . GLN A 1 289 ? -20.437 5.931 6.637 1 96.98 289 GLN A N 1
ATOM 2291 C CA . GLN A 1 289 ? -19.109 6.529 6.721 1 96.98 289 GLN A CA 1
ATOM 2292 C C . GLN A 1 289 ? -18.759 6.892 8.161 1 96.98 289 GLN A C 1
ATOM 2294 O O . GLN A 1 289 ? -19.474 7.663 8.804 1 96.98 289 GLN A O 1
ATOM 2299 N N . GLY A 1 290 ? -17.709 6.386 8.712 1 95.25 290 GLY A N 1
ATOM 2300 C CA . GLY A 1 290 ? -17.301 6.687 10.075 1 95.25 290 GLY A CA 1
ATOM 2301 C C . GLY A 1 290 ? -16.54 7.994 10.195 1 95.25 290 GLY A C 1
ATOM 2302 O O . GLY A 1 290 ? -17.081 8.992 10.675 1 95.25 290 GLY A O 1
ATOM 2303 N N . GLU A 1 291 ? -15.391 8.057 9.537 1 93.77 291 GLU A N 1
ATOM 2304 C CA . GLU A 1 291 ? -14.513 9.221 9.613 1 93.77 291 GLU A CA 1
ATOM 2305 C C . GLU A 1 291 ? -15.064 10.382 8.79 1 93.77 291 GLU A C 1
ATOM 2307 O O . GLU A 1 291 ? -14.691 11.536 9.008 1 93.77 291 GLU A O 1
ATOM 2312 N N . GLY A 1 292 ? -15.973 10.04 7.868 1 93.93 292 GLY A N 1
ATOM 2313 C CA . GLY A 1 292 ? -16.536 11.057 6.994 1 93.93 292 GLY A CA 1
ATOM 2314 C C . GLY A 1 292 ? -17.639 11.865 7.652 1 93.93 292 GLY A C 1
ATOM 2315 O O . GLY A 1 292 ? -18.077 12.882 7.111 1 93.93 292 GLY A O 1
ATOM 2316 N N . GLY A 1 293 ? -18.099 11.449 8.903 1 95.6 293 GLY A N 1
ATOM 2317 C CA . GLY A 1 293 ? -19.122 12.203 9.611 1 95.6 293 GLY A CA 1
ATOM 2318 C C . GLY A 1 293 ? -20.388 11.404 9.859 1 95.6 293 GLY A C 1
ATOM 2319 O O . GLY A 1 293 ? -21.485 11.964 9.891 1 95.6 293 GLY A O 1
ATOM 2320 N N . ILE A 1 294 ? -20.214 10.05 9.896 1 97.52 294 ILE A N 1
ATOM 2321 C CA . ILE A 1 294 ? -21.317 9.134 10.161 1 97.52 294 ILE A CA 1
ATOM 2322 C C . ILE A 1 294 ? -22.426 9.35 9.134 1 97.52 294 ILE A C 1
ATOM 2324 O O . ILE A 1 294 ? -23.598 9.483 9.495 1 97.52 294 ILE A O 1
ATOM 2328 N N . ASN A 1 295 ? -22.071 9.354 7.889 1 96.32 295 ASN A N 1
ATOM 2329 C CA . ASN A 1 295 ? -23.017 9.635 6.814 1 96.32 295 ASN A CA 1
ATOM 2330 C C . ASN A 1 295 ? -23.653 8.355 6.279 1 96.32 295 ASN A C 1
ATOM 2332 O O . ASN A 1 295 ? -22.959 7.367 6.034 1 96.32 295 ASN A O 1
ATOM 2336 N N . GLU A 1 296 ? -24.927 8.381 6.215 1 95.44 296 GLU A N 1
ATOM 2337 C CA . GLU A 1 296 ? -25.697 7.389 5.472 1 95.44 296 GLU A CA 1
ATOM 2338 C C . GLU A 1 296 ? -26.159 7.943 4.127 1 95.44 296 GLU A C 1
ATOM 2340 O O . GLU A 1 296 ? -26.267 9.158 3.954 1 95.44 296 GLU A O 1
ATOM 2345 N N . PHE A 1 297 ? -26.404 7.082 3.215 1 94.6 297 PHE A N 1
ATOM 2346 C CA . PHE A 1 297 ? -26.792 7.548 1.889 1 94.6 297 PHE A CA 1
ATOM 2347 C C . PHE A 1 297 ? -28.232 7.157 1.578 1 94.6 297 PHE A C 1
ATOM 2349 O O . PHE A 1 297 ? -28.819 6.325 2.272 1 94.6 297 PHE A O 1
ATOM 2356 N N . ALA A 1 298 ? -28.742 7.743 0.54 1 93.92 298 ALA A N 1
ATOM 2357 C CA . ALA A 1 298 ? -30.094 7.409 0.098 1 93.92 298 ALA A CA 1
ATOM 2358 C C . ALA A 1 298 ? -30.153 5.99 -0.46 1 93.92 298 ALA A C 1
ATOM 2360 O O . ALA A 1 298 ? -29.178 5.501 -1.035 1 93.92 298 ALA A O 1
ATOM 2361 N N . ALA A 1 299 ? -31.25 5.376 -0.263 1 93.68 299 ALA A N 1
ATOM 2362 C CA . ALA A 1 299 ? -31.454 3.997 -0.7 1 93.68 299 ALA A CA 1
ATOM 2363 C C . ALA A 1 299 ? -31.129 3.838 -2.183 1 93.68 299 ALA A C 1
ATOM 2365 O O . ALA A 1 299 ? -30.55 2.83 -2.593 1 93.68 299 ALA A O 1
ATOM 2366 N N . GLU A 1 300 ? -31.479 4.833 -2.985 1 92.5 300 GLU A N 1
ATOM 2367 C CA . GLU A 1 300 ? -31.262 4.783 -4.428 1 92.5 300 GLU A CA 1
ATOM 2368 C C . GLU A 1 300 ? -29.773 4.756 -4.761 1 92.5 300 GLU A C 1
ATOM 2370 O O . GLU A 1 300 ? -29.366 4.165 -5.763 1 92.5 300 GLU A O 1
ATOM 2375 N N . PHE A 1 301 ? -29.101 5.449 -3.994 1 94.87 301 PHE A N 1
ATOM 2376 C CA . PHE A 1 301 ? -27.667 5.494 -4.25 1 94.87 301 PHE A CA 1
ATOM 2377 C C . PHE A 1 301 ? -27.034 4.126 -4.029 1 94.87 301 PHE A C 1
ATOM 2379 O O . PHE A 1 301 ? -26.201 3.685 -4.824 1 94.87 301 PHE A O 1
ATOM 2386 N N . TYR A 1 302 ? -27.443 3.398 -2.884 1 95.75 302 TYR A N 1
ATOM 2387 C CA . TYR A 1 302 ? -26.96 2.043 -2.641 1 95.75 302 TYR A CA 1
ATOM 2388 C C . TYR A 1 302 ? -27.292 1.127 -3.813 1 95.75 302 TYR A C 1
ATOM 2390 O O . TYR A 1 302 ? -26.434 0.378 -4.286 1 95.75 302 TYR A O 1
ATOM 2398 N N . LEU A 1 303 ? -28.478 1.215 -4.273 1 94.48 303 LEU A N 1
ATOM 2399 C CA . LEU A 1 303 ? -28.93 0.41 -5.402 1 94.48 303 LEU A CA 1
ATOM 2400 C C . LEU A 1 303 ? -28.145 0.753 -6.663 1 94.48 303 LEU A C 1
ATOM 2402 O O . LEU A 1 303 ? -27.823 -0.132 -7.459 1 94.48 303 LEU A O 1
ATOM 2406 N N . GLY A 1 304 ? -27.945 2.079 -6.799 1 95.24 304 GLY A N 1
ATOM 2407 C CA . GLY A 1 304 ? -27.173 2.527 -7.948 1 95.24 304 GLY A CA 1
ATOM 2408 C C . GLY A 1 304 ? -25.766 1.963 -7.979 1 95.24 304 GLY A C 1
ATOM 2409 O O . GLY A 1 304 ? -25.254 1.614 -9.044 1 95.24 304 GLY A O 1
ATOM 2410 N N . LEU A 1 305 ? -25.126 1.861 -6.853 1 96.22 305 LEU A N 1
ATOM 2411 C CA . LEU A 1 305 ? -23.782 1.299 -6.773 1 96.22 305 LEU A CA 1
ATOM 2412 C C . LEU A 1 305 ? -23.784 -0.174 -7.165 1 96.22 305 LEU A C 1
ATOM 2414 O O . LEU A 1 305 ? -22.899 -0.628 -7.894 1 96.22 305 LEU A O 1
ATOM 2418 N N . ARG A 1 306 ? -24.736 -0.925 -6.604 1 96.21 306 ARG A N 1
ATOM 2419 C CA . ARG A 1 306 ? -24.845 -2.344 -6.924 1 96.21 306 ARG A CA 1
ATOM 2420 C C . ARG A 1 306 ? -25.067 -2.553 -8.419 1 96.21 306 ARG A C 1
ATOM 2422 O O . ARG A 1 306 ? -24.456 -3.435 -9.025 1 96.21 306 ARG A O 1
ATOM 2429 N N . LYS A 1 307 ? -25.96 -1.74 -9.011 1 96.39 307 LYS A N 1
ATOM 2430 C CA . LYS A 1 307 ? -26.232 -1.812 -10.443 1 96.39 307 LYS A CA 1
ATOM 2431 C C . LYS A 1 307 ? -24.974 -1.52 -11.257 1 96.39 307 LYS A C 1
ATOM 2433 O O . LYS A 1 307 ? -24.676 -2.224 -12.223 1 96.39 307 LYS A O 1
ATOM 2438 N N . LEU A 1 308 ? -24.311 -0.509 -10.841 1 96.66 308 LEU A N 1
ATOM 2439 C CA . LEU A 1 308 ? -23.075 -0.139 -11.52 1 96.66 308 LEU A CA 1
ATOM 2440 C C . LEU A 1 308 ? -22.098 -1.309 -11.547 1 96.66 308 LEU A C 1
ATOM 2442 O O . LEU A 1 308 ? -21.531 -1.627 -12.595 1 96.66 308 LEU A O 1
ATOM 2446 N N . CYS A 1 309 ? -21.865 -1.946 -10.43 1 97.59 309 CYS A N 1
ATOM 2447 C CA . CYS A 1 309 ? -20.909 -3.041 -10.319 1 97.59 309 CYS A CA 1
ATOM 2448 C C . CYS A 1 309 ? -21.329 -4.223 -11.184 1 97.59 309 CYS A C 1
ATOM 2450 O O . CYS A 1 309 ? -20.489 -4.862 -11.82 1 97.59 309 CYS A O 1
ATOM 2452 N N . ASN A 1 310 ? -22.63 -4.515 -11.194 1 96.77 310 ASN A N 1
ATOM 2453 C CA . ASN A 1 310 ? -23.136 -5.585 -12.047 1 96.77 310 ASN A CA 1
ATOM 2454 C C . ASN A 1 310 ? -22.876 -5.296 -13.523 1 96.77 310 ASN A C 1
ATOM 2456 O O . ASN A 1 310 ? -22.413 -6.169 -14.259 1 96.77 310 ASN A O 1
ATOM 2460 N N . GLU A 1 311 ? -23.158 -4.077 -13.87 1 96.14 311 GLU A N 1
ATOM 2461 C CA . GLU A 1 311 ? -23.01 -3.683 -15.268 1 96.14 311 GLU A CA 1
ATOM 2462 C C . GLU A 1 311 ? -21.543 -3.683 -15.688 1 96.14 311 GLU A C 1
ATOM 2464 O O . GLU A 1 311 ? -21.214 -4.065 -16.813 1 96.14 311 GLU A O 1
ATOM 2469 N N . GLN A 1 312 ? -20.695 -3.27 -14.818 1 96.12 312 GLN A N 1
ATOM 2470 C CA . GLN A 1 312 ? -19.272 -3.155 -15.123 1 96.12 312 GLN A CA 1
ATOM 2471 C C . GLN A 1 312 ? -18.539 -4.46 -14.826 1 96.12 312 GLN A C 1
ATOM 2473 O O . GLN A 1 312 ? -17.343 -4.583 -15.101 1 96.12 312 GLN A O 1
ATOM 2478 N N . GLN A 1 313 ? -19.22 -5.423 -14.234 1 95.79 313 GLN A N 1
ATOM 2479 C CA . GLN A 1 313 ? -18.666 -6.725 -13.878 1 95.79 313 GLN A CA 1
ATOM 2480 C C . GLN A 1 313 ? -17.437 -6.574 -12.985 1 95.79 313 GLN A C 1
ATOM 2482 O O . GLN A 1 313 ? -16.396 -7.18 -13.245 1 95.79 313 GLN A O 1
ATOM 2487 N N . CYS A 1 314 ? -17.483 -5.745 -12.075 1 97.35 314 CYS A N 1
ATOM 2488 C CA . CYS A 1 314 ? -16.458 -5.558 -11.054 1 97.35 314 CYS A CA 1
ATOM 2489 C C . CYS A 1 314 ? -17.037 -5.748 -9.657 1 97.35 314 CYS A C 1
ATOM 2491 O O . CYS A 1 314 ? -18.252 -5.671 -9.469 1 97.35 314 CYS A O 1
ATOM 2493 N N . PRO A 1 315 ? -16.228 -6.064 -8.717 1 98.41 315 PRO A N 1
ATOM 2494 C CA . PRO A 1 315 ? -16.76 -6.328 -7.378 1 98.41 315 PRO A CA 1
ATOM 2495 C C . PRO A 1 315 ? -17.109 -5.05 -6.618 1 98.41 315 PRO A C 1
ATOM 2497 O O . PRO A 1 315 ? -16.441 -4.027 -6.786 1 98.41 315 PRO A O 1
ATOM 2500 N N . LEU A 1 316 ? -18.147 -5.115 -5.844 1 98.62 316 LEU A N 1
ATOM 2501 C CA . LEU A 1 316 ? -18.463 -4.13 -4.816 1 98.62 316 LEU A CA 1
ATOM 2502 C C . LEU A 1 316 ? -17.825 -4.511 -3.484 1 98.62 316 LEU A C 1
ATOM 2504 O O . LEU A 1 316 ? -18.18 -5.533 -2.891 1 98.62 316 LEU A O 1
ATOM 2508 N N . VAL A 1 317 ? -16.893 -3.738 -3.018 1 98.8 317 VAL A N 1
ATOM 2509 C CA . VAL A 1 317 ? -16.214 -3.954 -1.744 1 98.8 317 VAL A CA 1
ATOM 2510 C C . VAL A 1 317 ? -16.911 -3.157 -0.645 1 98.8 317 VAL A C 1
ATOM 2512 O O . VAL A 1 317 ? -16.878 -1.924 -0.647 1 98.8 317 VAL A O 1
ATOM 2515 N N . VAL A 1 318 ? -17.489 -3.812 0.249 1 98.78 318 VAL A N 1
ATOM 2516 C CA . VAL A 1 318 ? -18.167 -3.166 1.368 1 98.78 318 VAL A CA 1
ATOM 2517 C C . VAL A 1 318 ? -17.245 -3.139 2.585 1 98.78 318 VAL A C 1
ATOM 2519 O O . VAL A 1 318 ? -16.914 -4.187 3.145 1 98.78 318 VAL A O 1
ATOM 2522 N N . ASP A 1 319 ? -16.85 -1.986 2.958 1 98.58 319 ASP A N 1
ATOM 2523 C CA . ASP A 1 319 ? -15.965 -1.788 4.102 1 98.58 319 ASP A CA 1
ATOM 2524 C C . ASP A 1 319 ? -16.76 -1.706 5.404 1 98.58 319 ASP A C 1
ATOM 2526 O O . ASP A 1 319 ? -17.302 -0.652 5.741 1 98.58 319 ASP A O 1
ATOM 2530 N N . GLU A 1 320 ? -16.809 -2.813 6.156 1 98.53 320 GLU A N 1
ATOM 2531 C CA . GLU A 1 320 ? -17.541 -2.967 7.41 1 98.53 320 GLU A CA 1
ATOM 2532 C C . GLU A 1 320 ? -16.605 -2.868 8.611 1 98.53 320 GLU A C 1
ATOM 2534 O O . GLU A 1 320 ? -16.957 -3.289 9.715 1 98.53 320 GLU A O 1
ATOM 2539 N N . VAL A 1 321 ? -15.423 -2.293 8.451 1 98.44 321 VAL A N 1
ATOM 2540 C CA . VAL A 1 321 ? -14.388 -2.28 9.48 1 98.44 321 VAL A CA 1
ATOM 2541 C C . VAL A 1 321 ? -14.907 -1.569 10.727 1 98.44 321 VAL A C 1
ATOM 2543 O O . VAL A 1 321 ? -14.683 -2.029 11.85 1 98.44 321 VAL A O 1
ATOM 2546 N N . GLN A 1 322 ? -15.576 -0.465 10.516 1 97.26 322 GLN A N 1
ATOM 2547 C CA . GLN A 1 322 ? -16.042 0.3 11.668 1 97.26 322 GLN A CA 1
ATOM 2548 C C . GLN A 1 322 ? -17.525 0.053 11.929 1 97.26 322 GLN A C 1
ATOM 2550 O O . GLN A 1 322 ? -17.945 -0.074 13.081 1 97.26 322 GLN A O 1
ATOM 2555 N N . SER A 1 323 ? -18.38 -0.053 10.908 1 97.52 323 SER A N 1
ATOM 2556 C CA . SER A 1 323 ? -19.833 -0.093 11.039 1 97.52 323 SER A CA 1
ATOM 2557 C C . SER A 1 323 ? -20.329 -1.517 11.263 1 97.52 323 SER A C 1
ATOM 2559 O O . SER A 1 323 ? -21.459 -1.724 11.711 1 97.52 323 SER A O 1
ATOM 2561 N N . GLY A 1 324 ? -19.527 -2.495 10.962 1 97.06 324 GLY A N 1
ATOM 2562 C CA . GLY A 1 324 ? -19.966 -3.881 10.99 1 97.06 324 GLY A CA 1
ATOM 2563 C C . GLY A 1 324 ? -19.708 -4.562 12.321 1 97.06 324 GLY A C 1
ATOM 2564 O O . GLY A 1 324 ? -19.439 -3.895 13.323 1 97.06 324 GLY A O 1
ATOM 2565 N N . PHE A 1 325 ? -19.974 -5.861 12.313 1 97.94 325 PHE A N 1
ATOM 2566 C CA . PHE A 1 325 ? -19.746 -6.749 13.447 1 97.94 325 PHE A CA 1
ATOM 2567 C C . PHE A 1 325 ? -20.56 -6.303 14.656 1 97.94 325 PHE A C 1
ATOM 2569 O O . PHE A 1 325 ? -20.048 -6.265 15.776 1 97.94 325 PHE A O 1
ATOM 2576 N N . GLY A 1 326 ? -21.75 -5.762 14.422 1 97.96 326 GLY A N 1
ATOM 2577 C CA . GLY A 1 326 ? -22.705 -5.497 15.486 1 97.96 326 GLY A CA 1
ATOM 2578 C C . GLY A 1 326 ? -22.78 -4.031 15.869 1 97.96 326 GLY A C 1
ATOM 2579 O O . GLY A 1 326 ? -23.722 -3.607 16.541 1 97.96 326 GLY A O 1
ATOM 2580 N N . ARG A 1 327 ? -21.83 -3.16 15.447 1 98.18 327 ARG A N 1
ATOM 2581 C CA . ARG A 1 327 ? -21.721 -1.759 15.84 1 98.18 327 ARG A CA 1
ATOM 2582 C C . ARG A 1 327 ? -23 -0.998 15.511 1 98.18 327 ARG A C 1
ATOM 2584 O O . ARG A 1 327 ? -23.476 -0.195 16.317 1 98.18 327 ARG A O 1
ATOM 2591 N N . ALA A 1 328 ? -23.599 -1.299 14.365 1 97.92 328 ALA A N 1
ATOM 2592 C CA . ALA A 1 328 ? -24.782 -0.587 13.889 1 97.92 328 ALA A CA 1
ATOM 2593 C C . ALA A 1 328 ? -26.06 -1.312 14.3 1 97.92 328 ALA A C 1
ATOM 2595 O O . ALA A 1 328 ? -27.161 -0.902 13.924 1 97.92 328 ALA A O 1
ATOM 2596 N N . GLY A 1 329 ? -25.95 -2.41 15.037 1 97.76 329 GLY A N 1
ATOM 2597 C CA . GLY A 1 329 ? -27.131 -3.09 15.542 1 97.76 329 GLY A CA 1
ATOM 2598 C C . GLY A 1 329 ? -27.452 -4.367 14.789 1 97.76 329 GLY A C 1
ATOM 2599 O O . GLY A 1 329 ? -28.329 -5.132 15.197 1 97.76 329 GLY A O 1
ATOM 2600 N N . THR A 1 330 ? -26.869 -4.617 13.692 1 97.85 330 THR A N 1
ATOM 2601 C CA . THR A 1 330 ? -26.869 -5.868 12.941 1 97.85 330 THR A CA 1
ATOM 2602 C C . THR A 1 330 ? -25.442 -6.357 12.708 1 97.85 330 THR A C 1
ATOM 2604 O O . THR A 1 330 ? -24.483 -5.613 12.918 1 97.85 330 THR A O 1
ATOM 2607 N N . PHE A 1 331 ? -25.322 -7.644 12.327 1 97.98 331 PHE A N 1
ATOM 2608 C CA . PHE A 1 331 ? -23.982 -8.161 12.072 1 97.98 331 PHE A CA 1
ATOM 2609 C C . PHE A 1 331 ? -23.255 -7.298 11.048 1 97.98 331 PHE A C 1
ATOM 2611 O O . PHE A 1 331 ? -22.104 -6.91 11.26 1 97.98 331 PHE A O 1
ATOM 2618 N N . LEU A 1 332 ? -23.992 -7.012 9.95 1 98.11 332 LEU A N 1
ATOM 2619 C CA . LEU A 1 332 ? -23.509 -6.108 8.912 1 98.11 332 LEU A CA 1
ATOM 2620 C C . LEU A 1 332 ? -24.407 -4.881 8.799 1 98.11 332 LEU A C 1
ATOM 2622 O O . LEU A 1 332 ? -25.633 -5.007 8.74 1 98.11 332 LEU A O 1
ATOM 2626 N N . ALA A 1 333 ? -23.771 -3.708 8.758 1 98.09 333 ALA A N 1
ATOM 2627 C CA . ALA A 1 333 ? -24.56 -2.496 8.555 1 98.09 333 ALA A CA 1
ATOM 2628 C C . ALA A 1 333 ? -25.217 -2.493 7.178 1 98.09 333 ALA A C 1
ATOM 2630 O O . ALA A 1 333 ? -26.331 -1.989 7.015 1 98.09 333 ALA A O 1
ATOM 2631 N N . SER A 1 334 ? -24.597 -2.999 6.185 1 97.12 334 SER A N 1
ATOM 2632 C CA . SER A 1 334 ? -25.065 -3.009 4.803 1 97.12 334 SER A CA 1
ATOM 2633 C C . SER A 1 334 ? -26.382 -3.767 4.671 1 97.12 334 SER A C 1
ATOM 2635 O O . SER A 1 334 ? -27.185 -3.476 3.782 1 97.12 334 SER A O 1
ATOM 2637 N N . SER A 1 335 ? -26.562 -4.796 5.548 1 96.45 335 SER A N 1
ATOM 2638 C CA . SER A 1 335 ? -27.793 -5.576 5.477 1 96.45 335 SER A CA 1
ATOM 2639 C C . SER A 1 335 ? -29.016 -4.705 5.739 1 96.45 335 SER A C 1
ATOM 2641 O O . SER A 1 335 ? -30.111 -4.999 5.254 1 96.45 335 SER A O 1
ATOM 2643 N N . GLN A 1 336 ? -28.837 -3.638 6.476 1 96.52 336 GLN A N 1
ATOM 2644 C CA . GLN A 1 336 ? -29.925 -2.718 6.788 1 96.52 336 GLN A CA 1
ATOM 2645 C C . GLN A 1 336 ? -30.285 -1.86 5.578 1 96.52 336 GLN A C 1
ATOM 2647 O O . GLN A 1 336 ? -31.344 -1.229 5.551 1 96.52 336 GLN A O 1
ATOM 2652 N N . PHE A 1 337 ? -29.425 -1.831 4.594 1 95.42 337 PHE A N 1
ATOM 2653 C CA . PHE A 1 337 ? -29.636 -1.034 3.391 1 95.42 337 PHE A CA 1
ATOM 2654 C C . PHE A 1 337 ? -29.909 -1.929 2.189 1 95.42 337 PHE A C 1
ATOM 2656 O O . PHE A 1 337 ? -29.905 -1.463 1.048 1 95.42 337 PHE A O 1
ATOM 2663 N N . ASN A 1 338 ? -30.036 -3.242 2.396 1 92.35 338 ASN A N 1
ATOM 2664 C CA . ASN A 1 338 ? -30.218 -4.234 1.342 1 92.35 338 ASN A CA 1
ATOM 2665 C C . ASN A 1 338 ? -29.1 -4.163 0.306 1 92.35 338 ASN A C 1
ATOM 2667 O O . ASN A 1 338 ? -29.36 -4.2 -0.898 1 92.35 338 ASN A O 1
ATOM 2671 N N . LEU A 1 339 ? -28 -3.903 0.771 1 94.86 339 LEU A N 1
ATOM 2672 C CA . LEU A 1 339 ? -26.809 -3.815 -0.067 1 94.86 339 LEU A CA 1
ATOM 2673 C C . LEU A 1 339 ? -25.978 -5.09 0.035 1 94.86 339 LEU A C 1
ATOM 2675 O O . LEU A 1 339 ? -25.432 -5.397 1.097 1 94.86 339 LEU A O 1
ATOM 2679 N N . GLN A 1 340 ? -25.93 -5.811 -0.987 1 95.03 340 GLN A N 1
ATOM 2680 C CA . GLN A 1 340 ? -25.119 -7.024 -1.026 1 95.03 340 GLN A CA 1
ATOM 2681 C C . GLN A 1 340 ? -23.778 -6.768 -1.706 1 95.03 340 GLN A C 1
ATOM 2683 O O . GLN A 1 340 ? -23.732 -6.421 -2.889 1 95.03 340 GLN A O 1
ATOM 2688 N N . GLY A 1 341 ? -22.729 -6.911 -0.975 1 97.17 341 GLY A N 1
ATOM 2689 C CA . GLY A 1 341 ? -21.387 -6.772 -1.517 1 97.17 341 GLY A CA 1
ATOM 2690 C C . GLY A 1 341 ? -20.832 -8.068 -2.076 1 97.17 341 GLY A C 1
ATOM 2691 O O . GLY A 1 341 ? -21.445 -9.127 -1.928 1 97.17 341 GLY A O 1
ATOM 2692 N N . ASP A 1 342 ? -19.73 -7.986 -2.789 1 98.3 342 ASP A N 1
ATOM 2693 C CA . ASP A 1 342 ? -18.969 -9.138 -3.263 1 98.3 342 ASP A CA 1
ATOM 2694 C C . ASP A 1 342 ? -17.782 -9.427 -2.347 1 98.3 342 ASP A C 1
ATOM 2696 O O . ASP A 1 342 ? -17.373 -10.58 -2.197 1 98.3 342 ASP A O 1
ATOM 2700 N N . TYR A 1 343 ? -17.182 -8.393 -1.831 1 98.66 343 TYR A N 1
ATOM 2701 C CA . TYR A 1 343 ? -16.136 -8.412 -0.814 1 98.66 343 TYR A CA 1
ATOM 2702 C C . TYR A 1 343 ? -16.586 -7.681 0.445 1 98.66 343 TYR A C 1
ATOM 2704 O O . TYR A 1 343 ? -17.293 -6.674 0.366 1 98.66 343 TYR A O 1
ATOM 2712 N N . TYR A 1 344 ? -16.208 -8.178 1.57 1 98.79 344 TYR A N 1
ATOM 2713 C CA . TYR A 1 344 ? -16.429 -7.496 2.84 1 98.79 344 TYR A CA 1
ATOM 2714 C C . TYR A 1 344 ? -15.135 -7.395 3.638 1 98.79 344 TYR A C 1
ATOM 2716 O O . TYR A 1 344 ? -14.344 -8.341 3.671 1 98.79 344 TYR A O 1
ATOM 2724 N N . CYS A 1 345 ? -14.862 -6.295 4.202 1 98.79 345 CYS A N 1
ATOM 2725 C CA . CYS A 1 345 ? -13.727 -6.111 5.1 1 98.79 345 CYS A CA 1
ATOM 2726 C C . CYS A 1 345 ? -14.192 -5.978 6.546 1 98.79 345 CYS A C 1
ATOM 2728 O O . CYS A 1 345 ? -15.066 -5.164 6.849 1 98.79 345 CYS A O 1
ATOM 2730 N N . LEU A 1 346 ? -13.674 -6.762 7.427 1 98.69 346 LEU A N 1
ATOM 2731 C CA . LEU A 1 346 ? -13.974 -6.73 8.854 1 98.69 346 LEU A CA 1
ATOM 2732 C C . LEU A 1 346 ? -12.704 -6.516 9.672 1 98.69 346 LEU A C 1
ATOM 2734 O O . LEU A 1 346 ? -11.634 -7.005 9.302 1 98.69 346 LEU A O 1
ATOM 2738 N N . SER A 1 347 ? -12.757 -5.832 10.753 1 98.23 347 SER A N 1
ATOM 2739 C CA . SER A 1 347 ? -11.689 -5.649 11.73 1 98.23 347 SER A CA 1
ATOM 2740 C C . SER A 1 347 ? -12.224 -5.055 13.029 1 98.23 347 SER A C 1
ATOM 2742 O O . SER A 1 347 ? -13.369 -5.309 13.408 1 98.23 347 SER A O 1
ATOM 2744 N N . LYS A 1 348 ? -11.416 -4.348 13.754 1 96.84 348 LYS A N 1
ATOM 2745 C CA . LYS A 1 348 ? -11.728 -3.629 14.986 1 96.84 348 LYS A CA 1
ATOM 2746 C C . LYS A 1 348 ? -12.439 -4.535 15.987 1 96.84 348 LYS A C 1
ATOM 2748 O O . LYS A 1 348 ? -11.801 -5.346 16.661 1 96.84 348 LYS A O 1
ATOM 2753 N N . ALA A 1 349 ? -13.745 -4.636 15.945 1 97.57 349 ALA A N 1
ATOM 2754 C CA . ALA A 1 349 ? -14.498 -5.396 16.939 1 97.57 349 ALA A CA 1
ATOM 2755 C C . ALA A 1 349 ? -14.279 -6.896 16.763 1 97.57 349 ALA A C 1
ATOM 2757 O O . ALA A 1 349 ? -14.53 -7.679 17.683 1 97.57 349 ALA A O 1
ATOM 2758 N N . LEU A 1 350 ? -13.78 -7.323 15.664 1 97.95 350 LEU A N 1
ATOM 2759 C CA . LEU A 1 350 ? -13.597 -8.73 15.325 1 97.95 350 LEU A CA 1
ATOM 2760 C C . LEU A 1 350 ? -12.704 -9.424 16.348 1 97.95 350 LEU A C 1
ATOM 2762 O O . LEU A 1 350 ? -12.946 -10.579 16.708 1 97.95 350 LEU A O 1
ATOM 2766 N N . GLY A 1 351 ? -11.707 -8.723 16.831 1 97.32 351 GLY A N 1
ATOM 2767 C CA . GLY A 1 351 ? -10.726 -9.293 17.74 1 97.32 351 GLY A CA 1
ATOM 2768 C C . GLY A 1 351 ? -11.162 -9.248 19.193 1 97.32 351 GLY A C 1
ATOM 2769 O O . GLY A 1 351 ? -10.358 -9.493 20.095 1 97.32 351 GLY A O 1
ATOM 2770 N N . GLY A 1 352 ? -12.415 -8.843 19.447 1 96.99 352 GLY A N 1
ATOM 2771 C CA . GLY A 1 352 ? -12.94 -8.823 20.803 1 96.99 352 GLY A CA 1
ATOM 2772 C C . GLY A 1 352 ? -12.377 -7.693 21.644 1 96.99 352 GLY A C 1
ATOM 2773 O O . GLY A 1 352 ? -12.528 -7.688 22.868 1 96.99 352 GLY A O 1
ATOM 2774 N N . GLY A 1 353 ? -11.683 -6.819 21.033 1 95.93 353 GLY A N 1
ATOM 2775 C CA . GLY A 1 353 ? -11.083 -5.704 21.749 1 95.93 353 GLY A CA 1
ATOM 2776 C C . GLY A 1 353 ? -9.742 -6.048 22.37 1 95.93 353 GLY A C 1
ATOM 2777 O O . GLY A 1 353 ? -9.153 -5.229 23.08 1 95.93 353 GLY A O 1
ATOM 2778 N N . LEU A 1 354 ? -9.203 -7.267 22.014 1 95.42 354 LEU A N 1
ATOM 2779 C CA . LEU A 1 354 ? -7.983 -7.72 22.674 1 95.42 354 LEU A CA 1
ATOM 2780 C C . LEU A 1 354 ? -6.953 -8.188 21.651 1 95.42 354 LEU A C 1
ATOM 2782 O O . LEU A 1 354 ? -5.772 -8.332 21.975 1 95.42 354 LEU A O 1
ATOM 2786 N N . MET A 1 355 ? -7.402 -8.52 20.46 1 97.16 355 MET A N 1
ATOM 2787 C CA . MET A 1 355 ? -6.504 -9.102 19.467 1 97.16 355 MET A CA 1
ATOM 2788 C C . MET A 1 355 ? -6.493 -8.27 18.189 1 97.16 355 MET A C 1
ATOM 2790 O O . MET A 1 355 ? -7.516 -7.699 17.807 1 97.16 355 MET A O 1
ATOM 2794 N N . LYS A 1 356 ? -5.354 -8.227 17.598 1 97.38 356 LYS A N 1
ATOM 2795 C CA . LYS A 1 356 ? -5.213 -7.599 16.287 1 97.38 356 LYS A CA 1
ATOM 2796 C C . LYS A 1 356 ? -5.551 -8.581 15.169 1 97.38 356 LYS A C 1
ATOM 2798 O O . LYS A 1 356 ? -4.762 -9.478 14.863 1 97.38 356 LYS A O 1
ATOM 2803 N N . ILE A 1 357 ? -6.724 -8.428 14.51 1 98.23 357 ILE A N 1
ATOM 2804 C CA . ILE A 1 357 ? -7.143 -9.339 13.451 1 98.23 357 ILE A CA 1
ATOM 2805 C C . ILE A 1 357 ? -8.096 -8.62 12.499 1 98.23 357 ILE A C 1
ATOM 2807 O O . ILE A 1 357 ? -8.822 -7.71 12.907 1 98.23 357 ILE A O 1
ATOM 2811 N N . ALA A 1 358 ? -8.002 -8.939 11.272 1 98.52 358 ALA A N 1
ATOM 2812 C CA . ALA A 1 358 ? -8.909 -8.479 10.224 1 98.52 358 ALA A CA 1
ATOM 2813 C C . ALA A 1 358 ? -9.214 -9.598 9.232 1 98.52 358 ALA A C 1
ATOM 2815 O O . ALA A 1 358 ? -8.5 -10.602 9.181 1 98.52 358 ALA A O 1
ATOM 2816 N N . ALA A 1 359 ? -10.275 -9.487 8.518 1 98.64 359 ALA A N 1
ATOM 2817 C CA . ALA A 1 359 ? -10.678 -10.484 7.53 1 98.64 359 ALA A CA 1
ATOM 2818 C C . ALA A 1 359 ? -11.209 -9.817 6.264 1 98.64 359 ALA A C 1
ATOM 2820 O O . ALA A 1 359 ? -11.974 -8.853 6.337 1 98.64 359 ALA A O 1
ATOM 2821 N N . THR A 1 360 ? -10.734 -10.133 5.175 1 98.69 360 THR A N 1
ATOM 2822 C CA . THR A 1 360 ? -11.364 -9.883 3.883 1 98.69 360 THR A CA 1
ATOM 2823 C C . THR A 1 360 ? -12.186 -11.09 3.44 1 98.69 360 THR A C 1
ATOM 2825 O O . THR A 1 360 ? -11.631 -12.148 3.135 1 98.69 360 THR A O 1
ATOM 2828 N N . VAL A 1 361 ? -13.435 -10.949 3.476 1 98.7 361 VAL A N 1
ATOM 2829 C CA . VAL A 1 361 ? -14.356 -12.043 3.189 1 98.7 361 VAL A CA 1
ATOM 2830 C C . VAL A 1 361 ? -14.905 -11.898 1.771 1 98.7 361 VAL A C 1
ATOM 2832 O O . VAL A 1 361 ? -15.538 -10.891 1.444 1 98.7 361 VAL A O 1
ATOM 2835 N N . ILE A 1 362 ? -14.7 -12.854 0.981 1 98.49 362 ILE A N 1
ATOM 2836 C CA . ILE A 1 362 ? -15.037 -12.773 -0.436 1 98.49 362 ILE A CA 1
ATOM 2837 C C . ILE A 1 362 ? -16.027 -13.879 -0.795 1 98.49 362 ILE A C 1
ATOM 2839 O O . ILE A 1 362 ? -15.83 -15.04 -0.427 1 98.49 362 ILE A O 1
ATOM 2843 N N . ARG A 1 363 ? -17.052 -13.547 -1.456 1 97.22 363 ARG A N 1
ATOM 2844 C CA . ARG A 1 363 ? -17.973 -14.546 -1.99 1 97.22 363 ARG A CA 1
ATOM 2845 C C . ARG A 1 363 ? -17.246 -15.529 -2.901 1 97.22 363 ARG A C 1
ATOM 2847 O O . ARG A 1 363 ? -16.416 -15.127 -3.72 1 97.22 363 ARG A O 1
ATOM 2854 N N . SER A 1 364 ? -17.536 -16.816 -2.805 1 96.43 364 SER A N 1
ATOM 2855 C CA . SER A 1 364 ? -16.772 -17.868 -3.468 1 96.43 364 SER A CA 1
ATOM 2856 C C . SER A 1 364 ? -16.793 -17.695 -4.983 1 96.43 364 SER A C 1
ATOM 2858 O O . SER A 1 364 ? -15.809 -17.997 -5.661 1 96.43 364 SER A O 1
ATOM 2860 N N . SER A 1 365 ? -17.91 -17.189 -5.573 1 95.66 365 SER A N 1
ATOM 2861 C CA . SER A 1 365 ? -18.035 -17.001 -7.015 1 95.66 365 SER A CA 1
ATOM 2862 C C . SER A 1 365 ? -17.066 -15.937 -7.52 1 95.66 365 SER A C 1
ATOM 2864 O O . SER A 1 365 ? -16.767 -15.878 -8.714 1 95.66 365 SER A O 1
ATOM 2866 N N . HIS A 1 366 ? -16.537 -15.105 -6.594 1 96.61 366 HIS A N 1
ATOM 2867 C CA . HIS A 1 366 ? -15.617 -14.037 -6.966 1 96.61 366 HIS A CA 1
ATOM 2868 C C . HIS A 1 366 ? -14.187 -14.372 -6.555 1 96.61 366 HIS A C 1
ATOM 2870 O O . HIS A 1 366 ? -13.244 -13.685 -6.955 1 96.61 366 HIS A O 1
ATOM 2876 N N . TYR A 1 367 ? -13.985 -15.413 -5.783 1 97.26 367 TYR A N 1
ATOM 2877 C CA . TYR A 1 367 ? -12.674 -15.678 -5.201 1 97.26 367 TYR A CA 1
ATOM 2878 C C . TYR A 1 367 ? -11.774 -16.405 -6.193 1 97.26 367 TYR A C 1
ATOM 2880 O O . TYR A 1 367 ? -12.175 -17.41 -6.784 1 97.26 367 TYR A O 1
ATOM 2888 N N . GLU A 1 368 ? -10.591 -15.897 -6.377 1 95.92 368 GLU A N 1
ATOM 2889 C CA . GLU A 1 368 ? -9.561 -16.558 -7.172 1 95.92 368 GLU A CA 1
ATOM 2890 C C . GLU A 1 368 ? -8.656 -17.421 -6.297 1 95.92 368 GLU A C 1
ATOM 2892 O O . GLU A 1 368 ? -7.821 -16.9 -5.554 1 95.92 368 GLU A O 1
ATOM 2897 N N . GLY A 1 369 ? -8.713 -18.723 -6.451 1 92.41 369 GLY A N 1
ATOM 2898 C CA . GLY A 1 369 ? -8.038 -19.667 -5.574 1 92.41 369 GLY A CA 1
ATOM 2899 C C . GLY A 1 369 ? -6.532 -19.486 -5.55 1 92.41 369 GLY A C 1
ATOM 2900 O O . GLY A 1 369 ? -5.894 -19.688 -4.515 1 92.41 369 GLY A O 1
ATOM 2901 N N . GLU A 1 370 ? -5.875 -19.08 -6.643 1 91.84 370 GLU A N 1
ATOM 2902 C CA . GLU A 1 370 ? -4.427 -18.927 -6.749 1 91.84 370 GLU A CA 1
ATOM 2903 C C . GLU A 1 370 ? -3.929 -17.776 -5.88 1 91.84 370 GLU A C 1
ATOM 2905 O O . GLU A 1 370 ? -2.732 -17.675 -5.602 1 91.84 370 GLU A O 1
ATOM 2910 N N . PHE A 1 371 ? -4.869 -16.894 -5.51 1 94.58 371 PHE A N 1
ATOM 2911 C CA . PHE A 1 371 ? -4.489 -15.778 -4.652 1 94.58 371 PHE A CA 1
ATOM 2912 C C . PHE A 1 371 ? -3.865 -16.28 -3.356 1 94.58 371 PHE A C 1
ATOM 2914 O O . PHE A 1 371 ? -2.988 -15.626 -2.788 1 94.58 371 PHE A O 1
ATOM 2921 N N . SER A 1 372 ? -4.23 -17.478 -2.888 1 90.06 372 SER A N 1
ATOM 2922 C CA . SER A 1 372 ? -3.742 -18.056 -1.64 1 90.06 372 SER A CA 1
ATOM 2923 C C . SER A 1 372 ? -2.257 -18.394 -1.73 1 90.06 372 SER A C 1
ATOM 2925 O O . SER A 1 372 ? -1.588 -18.552 -0.707 1 90.06 372 SER A O 1
ATOM 2927 N N . TYR A 1 373 ? -1.718 -18.441 -2.95 1 87.56 373 TYR A N 1
ATOM 2928 C CA . TYR A 1 373 ? -0.308 -18.754 -3.154 1 87.56 373 TYR A CA 1
ATOM 2929 C C . TYR A 1 373 ? 0.551 -17.5 -3.04 1 87.56 373 TYR A C 1
ATOM 2931 O O . TYR A 1 373 ? 1.733 -17.578 -2.697 1 87.56 373 TYR A O 1
ATOM 2939 N N . ILE A 1 374 ? -0.124 -16.399 -3.353 1 89.92 374 ILE A N 1
ATOM 2940 C CA . ILE A 1 374 ? 0.754 -15.26 -3.599 1 89.92 374 ILE A CA 1
ATOM 2941 C C . ILE A 1 374 ? 0.591 -14.231 -2.482 1 89.92 374 ILE A C 1
ATOM 2943 O O . ILE A 1 374 ? 1.389 -13.298 -2.367 1 89.92 374 ILE A O 1
ATOM 2947 N N . HIS A 1 375 ? -0.44 -14.431 -1.681 1 93.96 375 HIS A N 1
ATOM 2948 C CA . HIS A 1 375 ? -0.604 -13.506 -0.566 1 93.96 375 HIS A CA 1
ATOM 2949 C C . HIS A 1 375 ? -0.561 -14.239 0.77 1 93.96 375 HIS A C 1
ATOM 2951 O O . HIS A 1 375 ? -1.305 -15.2 0.98 1 93.96 375 HIS A O 1
ATOM 2957 N N . SER A 1 376 ? 0.308 -13.808 1.585 1 91.35 376 SER A N 1
ATOM 2958 C CA . SER A 1 376 ? 0.455 -14.36 2.928 1 91.35 376 SER A CA 1
ATOM 2959 C C . SER A 1 376 ? 0.926 -13.297 3.914 1 91.35 376 SER A C 1
ATOM 2961 O O . SER A 1 376 ? 1.379 -12.224 3.51 1 91.35 376 SER A O 1
ATOM 2963 N N . SER A 1 377 ? 0.747 -13.557 5.118 1 92.99 377 SER A N 1
ATOM 2964 C CA . SER A 1 377 ? 1.201 -12.719 6.223 1 92.99 377 SER A CA 1
ATOM 2965 C C . SER A 1 377 ? 1.761 -13.563 7.363 1 92.99 377 SER A C 1
ATOM 2967 O O . SER A 1 377 ? 1.203 -14.608 7.701 1 92.99 377 SER A O 1
ATOM 2969 N N . THR A 1 378 ? 2.887 -13.108 7.9 1 93.34 378 THR A N 1
ATOM 2970 C CA . THR A 1 378 ? 3.546 -13.848 8.971 1 93.34 378 THR A CA 1
ATOM 2971 C C . THR A 1 378 ? 2.623 -13.987 10.179 1 93.34 378 THR A C 1
ATOM 2973 O O . THR A 1 378 ? 2.547 -15.056 10.788 1 93.34 378 THR A O 1
ATOM 2976 N N . PHE A 1 379 ? 1.875 -13.017 10.499 1 95.48 379 PHE A N 1
ATOM 2977 C CA . PHE A 1 379 ? 1.154 -12.985 11.766 1 95.48 379 PHE A CA 1
ATOM 2978 C C . PHE A 1 379 ? -0.318 -13.318 11.56 1 95.48 379 PHE A C 1
ATOM 2980 O O . PHE A 1 379 ? -1.058 -13.514 12.527 1 95.48 379 PHE A O 1
ATOM 2987 N N . ALA A 1 380 ? -0.673 -13.442 10.316 1 94.36 380 ALA A N 1
ATOM 2988 C CA . ALA A 1 380 ? -2.086 -13.715 10.065 1 94.36 380 ALA A CA 1
ATOM 2989 C C . ALA A 1 380 ? -2.447 -15.144 10.462 1 94.36 380 ALA A C 1
ATOM 2991 O O . ALA A 1 380 ? -1.571 -16.004 10.574 1 94.36 380 ALA A O 1
ATOM 2992 N N . GLU A 1 381 ? -3.591 -15.454 10.796 1 95.54 381 GLU A N 1
ATOM 2993 C CA . GLU A 1 381 ? -4.179 -16.771 11.021 1 95.54 381 GLU A CA 1
ATOM 2994 C C . GLU A 1 381 ? -3.622 -17.416 12.287 1 95.54 381 GLU A C 1
ATOM 2996 O O . GLU A 1 381 ? -3.608 -18.642 12.412 1 95.54 381 GLU A O 1
ATOM 3001 N N . ASP A 1 382 ? -2.968 -16.606 13.203 1 96.3 382 ASP A N 1
ATOM 3002 C CA . ASP A 1 382 ? -2.524 -17.2 14.46 1 96.3 382 ASP A CA 1
ATOM 3003 C C . ASP A 1 382 ? -3.708 -17.733 15.264 1 96.3 382 ASP A C 1
ATOM 3005 O O . ASP A 1 382 ? -4.801 -17.166 15.219 1 96.3 382 ASP A O 1
ATOM 3009 N N . ASP A 1 383 ? -3.514 -18.765 15.992 1 97.12 383 ASP A N 1
ATOM 3010 C CA . ASP A 1 383 ? -4.604 -19.499 16.627 1 97.12 383 ASP A CA 1
ATOM 3011 C C . ASP A 1 383 ? -5.264 -18.663 17.722 1 97.12 383 ASP A C 1
ATOM 3013 O O . ASP A 1 383 ? -6.492 -18.58 17.791 1 97.12 383 ASP A O 1
ATOM 3017 N N . PRO A 1 384 ? -4.524 -17.971 18.588 1 97.7 384 PRO A N 1
ATOM 3018 C CA . PRO A 1 384 ? -5.173 -17.185 19.64 1 97.7 384 PRO A CA 1
ATOM 3019 C C . PRO A 1 384 ? -6.132 -16.134 19.086 1 97.7 384 PRO A C 1
ATOM 3021 O O . PRO A 1 384 ? -7.259 -16.004 19.571 1 97.7 384 PRO A O 1
ATOM 3024 N N . SER A 1 385 ? -5.711 -15.386 18.084 1 98.04 385 SER A N 1
ATOM 3025 C CA . SER A 1 385 ? -6.563 -14.356 17.499 1 98.04 385 SER A CA 1
ATOM 3026 C C . SER A 1 385 ? -7.822 -14.961 16.887 1 98.04 385 SER A C 1
ATOM 3028 O O . SER A 1 385 ? -8.911 -14.398 17.011 1 98.04 385 SER A O 1
ATOM 3030 N N . CYS A 1 386 ? -7.672 -16.072 16.241 1 98.32 386 CYS A N 1
ATOM 3031 C CA . CYS A 1 386 ? -8.802 -16.706 15.571 1 98.32 386 CYS A CA 1
ATOM 3032 C C . CYS A 1 386 ? -9.799 -17.256 16.585 1 98.32 386 CYS A C 1
ATOM 3034 O O . CYS A 1 386 ? -11.011 -17.165 16.382 1 98.32 386 CYS A O 1
ATOM 3036 N N . HIS A 1 387 ? -9.297 -17.854 17.713 1 98.33 387 HIS A N 1
ATOM 3037 C CA . HIS A 1 387 ? -10.176 -18.359 18.761 1 98.33 387 HIS A CA 1
ATOM 3038 C C . HIS A 1 387 ? -10.975 -17.23 19.402 1 98.33 387 HIS A C 1
ATOM 3040 O O . HIS A 1 387 ? -12.176 -17.373 19.644 1 98.33 387 HIS A O 1
ATOM 3046 N N . ILE A 1 388 ? -10.325 -16.121 19.655 1 98.49 388 ILE A N 1
ATOM 3047 C CA . ILE A 1 388 ? -11.006 -14.989 20.274 1 98.49 388 ILE A CA 1
ATOM 3048 C C . ILE A 1 388 ? -12.043 -14.42 19.309 1 98.49 388 ILE A C 1
ATOM 3050 O O . ILE A 1 388 ? -13.165 -14.101 19.71 1 98.49 388 ILE A O 1
ATOM 3054 N N . ALA A 1 389 ? -11.644 -14.281 18.052 1 98.69 389 ALA A N 1
ATOM 3055 C CA . ALA A 1 389 ? -12.572 -13.778 17.042 1 98.69 389 ALA A CA 1
ATOM 3056 C C . ALA A 1 389 ? -13.791 -14.686 16.917 1 98.69 389 ALA A C 1
ATOM 3058 O O . ALA A 1 389 ? -14.915 -14.207 16.745 1 98.69 389 ALA A O 1
ATOM 3059 N N . LEU A 1 390 ? -13.57 -16.02 16.944 1 98.61 390 LEU A N 1
ATOM 3060 C CA . LEU A 1 390 ? -14.666 -16.979 16.874 1 98.61 390 LEU A CA 1
ATOM 3061 C C . LEU A 1 390 ? -15.602 -16.824 18.068 1 98.61 390 LEU A C 1
ATOM 3063 O O . LEU A 1 390 ? -16.825 -16.845 17.911 1 98.61 390 LEU A O 1
ATOM 3067 N N . SER A 1 391 ? -15.017 -16.662 19.229 1 98.58 391 SER A N 1
ATOM 3068 C CA . SER A 1 391 ? -15.812 -16.46 20.436 1 98.58 391 SER A CA 1
ATOM 3069 C C . SER A 1 391 ? -16.605 -15.16 20.365 1 98.58 391 SER A C 1
ATOM 3071 O O . SER A 1 391 ? -17.752 -15.101 20.814 1 98.58 391 SER A O 1
ATOM 3073 N N . ALA A 1 392 ? -16.005 -14.102 19.885 1 98.45 392 ALA A N 1
ATOM 3074 C CA . ALA A 1 392 ? -16.694 -12.827 19.703 1 98.45 392 ALA A CA 1
ATOM 3075 C C . ALA A 1 392 ? -17.891 -12.979 18.769 1 98.45 392 ALA A C 1
ATOM 3077 O O . ALA A 1 392 ? -18.974 -12.457 19.047 1 98.45 392 ALA A O 1
ATOM 3078 N N . LEU A 1 393 ? -17.677 -13.657 17.675 1 98.47 393 LEU A N 1
ATOM 3079 C CA . LEU A 1 393 ? -18.745 -13.901 16.712 1 98.47 393 LEU A CA 1
ATOM 3080 C C . LEU A 1 393 ? -19.886 -14.686 17.353 1 98.47 393 LEU A C 1
ATOM 3082 O O . LEU A 1 393 ? -21.057 -14.346 17.171 1 98.47 393 LEU A O 1
ATOM 3086 N N . ARG A 1 394 ? -19.567 -15.721 18.108 1 98.06 394 ARG A N 1
ATOM 3087 C CA . ARG A 1 394 ? -20.57 -16.541 18.779 1 98.06 394 ARG A CA 1
ATOM 3088 C C . ARG A 1 394 ? -21.366 -15.718 19.786 1 98.06 394 ARG A C 1
ATOM 3090 O O . ARG A 1 394 ? -22.585 -15.871 19.895 1 98.06 394 ARG A O 1
ATOM 3097 N N . ARG A 1 395 ? -20.673 -14.885 20.449 1 97.48 395 ARG A N 1
ATOM 3098 C CA . ARG A 1 395 ? -21.332 -14.047 21.446 1 97.48 395 ARG A CA 1
ATOM 3099 C C . ARG A 1 395 ? -22.326 -13.095 20.789 1 97.48 395 ARG A C 1
ATOM 3101 O O . ARG A 1 395 ? -23.382 -12.805 21.355 1 97.48 395 ARG A O 1
ATOM 3108 N N . LEU A 1 396 ? -22.032 -12.553 19.676 1 96.8 396 LEU A N 1
ATOM 3109 C CA . LEU A 1 396 ? -22.926 -11.657 18.951 1 96.8 396 LEU A CA 1
ATOM 3110 C C . LEU A 1 396 ? -24.273 -12.324 18.693 1 96.8 396 LEU A C 1
ATOM 3112 O O . LEU A 1 396 ? -25.315 -11.666 18.738 1 96.8 396 LEU A O 1
ATOM 3116 N N . PHE A 1 397 ? -24.245 -13.66 18.466 1 96.65 397 PHE A N 1
ATOM 3117 C CA . PHE A 1 397 ? -25.459 -14.358 18.058 1 96.65 397 PHE A CA 1
ATOM 3118 C C . PHE A 1 397 ? -26.032 -15.168 19.216 1 96.65 397 PHE A C 1
ATOM 3120 O O . PHE A 1 397 ? -27.058 -15.834 19.066 1 96.65 397 PHE A O 1
ATOM 3127 N N . ALA A 1 398 ? -25.4 -15.114 20.265 1 97.21 398 ALA A N 1
ATOM 3128 C CA . ALA A 1 398 ? -25.856 -15.889 21.415 1 97.21 398 ALA A CA 1
ATOM 3129 C C . ALA A 1 398 ? -27.207 -15.385 21.916 1 97.21 398 ALA A C 1
ATOM 3131 O O . ALA A 1 398 ? -27.549 -14.216 21.726 1 97.21 398 ALA A O 1
ATOM 3132 N N . ASP A 1 399 ? -27.98 -16.258 22.564 1 97.34 399 ASP A N 1
ATOM 3133 C CA . ASP A 1 399 ? -29.241 -15.946 23.231 1 97.34 399 ASP A CA 1
ATOM 3134 C C . ASP A 1 399 ? -30.18 -15.183 22.299 1 97.34 399 ASP A C 1
ATOM 3136 O O . ASP A 1 399 ? -30.666 -14.105 22.647 1 97.34 399 ASP A O 1
ATOM 3140 N N . ASP A 1 400 ? -30.421 -15.732 21.084 1 96.39 400 ASP A N 1
ATOM 3141 C CA . ASP A 1 400 ? -31.307 -15.152 20.079 1 96.39 400 ASP A CA 1
ATOM 3142 C C . ASP A 1 400 ? -30.92 -13.707 19.774 1 96.39 400 ASP A C 1
ATOM 3144 O O . ASP A 1 400 ? -31.75 -12.801 19.88 1 96.39 400 ASP A O 1
ATOM 3148 N N . ASP A 1 401 ? -29.638 -13.41 19.586 1 97.19 401 ASP A N 1
ATOM 3149 C CA . ASP A 1 401 ? -29.073 -12.123 19.193 1 97.19 401 ASP A CA 1
ATOM 3150 C C . ASP A 1 401 ? -29.322 -11.064 20.264 1 97.19 401 ASP A C 1
ATOM 3152 O O . ASP A 1 401 ? -29.657 -9.92 19.949 1 97.19 401 ASP A O 1
ATOM 3156 N N . ALA A 1 402 ? -29.193 -11.339 21.502 1 97.94 402 ALA A N 1
ATOM 3157 C CA . ALA A 1 402 ? -29.496 -10.443 22.615 1 97.94 402 ALA A CA 1
ATOM 3158 C C . ALA A 1 402 ? -28.624 -9.192 22.564 1 97.94 402 ALA A C 1
ATOM 3160 O O . ALA A 1 402 ? -29.104 -8.083 22.812 1 97.94 402 ALA A O 1
ATOM 3161 N N . MET A 1 403 ? -27.388 -9.387 22.316 1 97.78 403 MET A N 1
ATOM 3162 C CA . MET A 1 403 ? -26.469 -8.252 22.283 1 97.78 403 MET A CA 1
ATOM 3163 C C . MET A 1 403 ? -26.842 -7.283 21.166 1 97.78 403 MET A C 1
ATOM 3165 O O . MET A 1 403 ? -26.834 -6.067 21.365 1 97.78 403 MET A O 1
ATOM 3169 N N . LEU A 1 404 ? -27.122 -7.783 19.982 1 98.16 404 LEU A N 1
ATOM 3170 C CA . LEU A 1 404 ? -27.505 -6.95 18.847 1 98.16 404 LEU A CA 1
ATOM 3171 C C . LEU A 1 404 ? -28.783 -6.175 19.149 1 98.16 404 LEU A C 1
ATOM 3173 O O . LEU A 1 404 ? -28.888 -4.991 18.821 1 98.16 404 LEU A O 1
ATOM 3177 N N . LYS A 1 405 ? -29.745 -6.831 19.783 1 98.16 405 LYS A N 1
ATOM 3178 C CA . LYS A 1 405 ? -30.989 -6.173 20.173 1 98.16 405 LYS A CA 1
ATOM 3179 C C . LYS A 1 405 ? -30.728 -5.062 21.186 1 98.16 405 LYS A C 1
ATOM 3181 O O . LYS A 1 405 ? -31.324 -3.986 21.102 1 98.16 405 LYS A O 1
ATOM 3186 N N . ASP A 1 406 ? -29.888 -5.343 22.086 1 98.29 406 ASP A N 1
ATOM 3187 C CA . ASP A 1 406 ? -29.528 -4.352 23.095 1 98.29 406 ASP A CA 1
ATOM 3188 C C . ASP A 1 406 ? -28.859 -3.136 22.458 1 98.29 406 ASP A C 1
ATOM 3190 O O . ASP A 1 406 ? -29.133 -1.997 22.842 1 98.29 406 ASP A O 1
ATOM 3194 N N . ILE A 1 407 ? -27.966 -3.328 21.485 1 98.51 407 ILE A N 1
ATOM 3195 C CA . ILE A 1 407 ? -27.288 -2.254 20.767 1 98.51 407 ILE A CA 1
ATOM 3196 C C . ILE A 1 407 ? -28.315 -1.399 20.028 1 98.51 407 ILE A C 1
ATOM 3198 O O . ILE A 1 407 ? -28.224 -0.169 20.03 1 98.51 407 ILE A O 1
ATOM 3202 N N . ARG A 1 408 ? -29.279 -1.992 19.444 1 98.2 408 ARG A N 1
ATOM 3203 C CA . ARG A 1 408 ? -30.33 -1.255 18.75 1 98.2 408 ARG A CA 1
ATOM 3204 C C . ARG A 1 408 ? -31.144 -0.413 19.727 1 98.2 408 ARG A C 1
ATOM 3206 O O . ARG A 1 408 ? -31.46 0.744 19.443 1 98.2 408 ARG A O 1
ATOM 3213 N N . THR A 1 409 ? -31.474 -0.977 20.854 1 98.24 409 THR A N 1
ATOM 3214 C CA . THR A 1 409 ? -32.282 -0.292 21.857 1 98.24 409 THR A CA 1
ATOM 3215 C C . THR A 1 409 ? -31.53 0.903 22.434 1 98.24 409 THR A C 1
ATOM 3217 O O . THR A 1 409 ? -32.071 2.009 22.502 1 98.24 409 THR A O 1
ATOM 3220 N N . LYS A 1 410 ? -30.357 0.699 22.866 1 98.62 410 LYS A N 1
ATOM 3221 C CA . LYS A 1 410 ? -29.545 1.771 23.436 1 98.62 410 LYS A CA 1
ATOM 3222 C C . LYS A 1 410 ? -29.23 2.837 22.39 1 98.62 410 LYS A C 1
ATOM 3224 O O . LYS A 1 410 ? -29.175 4.027 22.706 1 98.62 410 LYS A O 1
ATOM 3229 N N . GLY A 1 411 ? -28.975 2.336 21.132 1 98.44 411 GLY A N 1
ATOM 3230 C CA . GLY A 1 411 ? -28.768 3.278 20.044 1 98.44 411 GLY A CA 1
ATOM 3231 C C . GLY A 1 411 ? -29.972 4.163 19.785 1 98.44 411 GLY A C 1
ATOM 3232 O O . GLY A 1 411 ? -29.826 5.36 19.529 1 98.44 411 GLY A O 1
ATOM 3233 N N . ALA A 1 412 ? -31.131 3.594 19.843 1 98.27 412 ALA A N 1
ATOM 3234 C CA . ALA A 1 412 ? -32.365 4.355 19.664 1 98.27 412 ALA A CA 1
ATOM 3235 C C . ALA A 1 412 ? -32.55 5.371 20.787 1 98.27 412 ALA A C 1
ATOM 3237 O O . ALA A 1 412 ? -32.976 6.503 20.544 1 98.27 412 ALA A O 1
ATOM 3238 N N . TYR A 1 413 ? -32.277 4.965 21.962 1 98.61 413 TYR A N 1
ATOM 3239 C CA . TYR A 1 413 ? -32.368 5.859 23.112 1 98.61 413 TYR A CA 1
ATOM 3240 C C . TYR A 1 413 ? -31.4 7.028 22.972 1 98.61 413 TYR A C 1
ATOM 3242 O O . TYR A 1 413 ? -31.777 8.183 23.185 1 98.61 413 TYR A O 1
ATOM 3250 N N . LEU A 1 414 ? -30.162 6.731 22.674 1 98.68 414 LEU A N 1
ATOM 3251 C CA . LEU A 1 414 ? -29.137 7.752 22.489 1 98.68 414 LEU A CA 1
ATOM 3252 C C . LEU A 1 414 ? -29.543 8.741 21.401 1 98.68 414 LEU A C 1
ATOM 3254 O O . LEU A 1 414 ? -29.473 9.955 21.603 1 98.68 414 LEU A O 1
ATOM 3258 N N . LYS A 1 415 ? -29.937 8.212 20.261 1 98.37 415 LYS A N 1
ATOM 3259 C CA . LYS A 1 415 ? -30.322 9.057 19.134 1 98.37 415 LYS A CA 1
ATOM 3260 C C . LYS A 1 415 ? -31.541 9.908 19.477 1 98.37 415 LYS A C 1
ATOM 3262 O O . LYS A 1 415 ? -31.602 11.087 19.12 1 98.37 415 LYS A O 1
ATOM 3267 N N . ALA A 1 416 ? -32.534 9.329 20.135 1 98.4 416 ALA A N 1
ATOM 3268 C CA . ALA A 1 416 ? -33.721 10.07 20.554 1 98.4 416 ALA A CA 1
ATOM 3269 C C . ALA A 1 416 ? -33.351 11.208 21.501 1 98.4 416 ALA A C 1
ATOM 3271 O O . ALA A 1 416 ? -33.88 12.317 21.386 1 98.4 416 ALA A O 1
ATOM 3272 N N . SER A 1 417 ? -32.513 10.935 22.43 1 98.67 417 SER A N 1
ATOM 3273 C CA . SER A 1 417 ? -32.068 11.943 23.387 1 98.67 417 SER A CA 1
ATOM 3274 C C . SER A 1 417 ? -31.326 13.077 22.689 1 98.67 417 SER A C 1
ATOM 3276 O O . SER A 1 417 ? -31.507 14.248 23.031 1 98.67 417 SER A O 1
ATOM 3278 N N . LEU A 1 418 ? -30.504 12.763 21.741 1 98.77 418 LEU A N 1
ATOM 3279 C CA . LEU A 1 418 ? -29.77 13.771 20.984 1 98.77 418 LEU A CA 1
ATOM 3280 C C . LEU A 1 418 ? -30.717 14.603 20.127 1 98.77 418 LEU A C 1
ATOM 3282 O O . LEU A 1 418 ? -30.498 15.802 19.937 1 98.77 418 LEU A O 1
ATOM 3286 N N . ASN A 1 419 ? -31.733 13.945 19.608 1 98.59 419 ASN A N 1
ATOM 3287 C CA . ASN A 1 419 ? -32.728 14.674 18.828 1 98.59 419 ASN A CA 1
ATOM 3288 C C . ASN A 1 419 ? -33.513 15.653 19.696 1 98.59 419 ASN A C 1
ATOM 3290 O O . ASN A 1 419 ? -33.895 16.73 19.234 1 98.59 419 ASN A O 1
ATOM 3294 N N . GLU A 1 420 ? -33.78 15.22 20.872 1 98.45 420 GLU A N 1
ATOM 3295 C CA . GLU A 1 420 ? -34.403 16.146 21.814 1 98.45 420 GLU A CA 1
ATOM 3296 C C . GLU A 1 420 ? -33.513 17.361 22.064 1 98.45 420 GLU A C 1
ATOM 3298 O O . GLU A 1 420 ? -34.002 18.491 22.133 1 98.45 420 GLU A O 1
ATOM 3303 N N . LEU A 1 421 ? -32.303 17.142 22.225 1 98.18 421 LEU A N 1
ATOM 3304 C CA . LEU A 1 421 ? -31.351 18.236 22.385 1 98.18 421 LEU A CA 1
ATOM 3305 C C . LEU A 1 421 ? -31.342 19.134 21.152 1 98.18 421 LEU A C 1
ATOM 3307 O O . LEU A 1 421 ? -31.275 20.359 21.272 1 98.18 421 LEU A O 1
ATOM 3311 N N . LYS A 1 422 ? -31.321 18.516 19.974 1 98.47 422 LYS A N 1
ATOM 3312 C CA . LYS A 1 422 ? -31.36 19.27 18.724 1 98.47 422 LYS A CA 1
ATOM 3313 C C . LYS A 1 422 ? -32.59 20.17 18.663 1 98.47 422 LYS A C 1
ATOM 3315 O O . LYS A 1 422 ? -32.509 21.311 18.204 1 98.47 422 LYS A O 1
ATOM 3320 N N . MET A 1 423 ? -33.712 19.662 19.129 1 98.33 423 MET A N 1
ATOM 3321 C CA . MET A 1 423 ? -34.945 20.443 19.148 1 98.33 423 MET A CA 1
ATOM 3322 C C . MET A 1 423 ? -34.824 21.628 20.101 1 98.33 423 MET A C 1
ATOM 3324 O O . MET A 1 423 ? -35.327 22.715 19.814 1 98.33 423 MET A O 1
ATOM 3328 N N . ALA A 1 424 ? -34.163 21.41 21.151 1 98.1 424 ALA A N 1
ATOM 3329 C CA . ALA A 1 424 ? -33.98 22.467 22.142 1 98.1 424 ALA A CA 1
ATOM 3330 C C . ALA A 1 424 ? -32.941 23.483 21.675 1 98.1 424 ALA A C 1
ATOM 3332 O O . ALA A 1 424 ? -33.018 24.664 22.021 1 98.1 424 ALA A O 1
ATOM 3333 N N . TYR A 1 425 ? -32.013 23.038 20.855 1 98.11 425 TYR A N 1
ATOM 3334 C CA . TYR A 1 425 ? -30.924 23.893 20.395 1 98.11 425 TYR A CA 1
ATOM 3335 C C . TYR A 1 425 ? -30.774 23.817 18.88 1 98.11 425 TYR A C 1
ATOM 3337 O O . TYR A 1 425 ? -29.711 23.454 18.372 1 98.11 425 TYR A O 1
ATOM 3345 N N . PRO A 1 426 ? -31.716 24.161 18.09 1 97.31 426 PRO A N 1
ATOM 3346 C CA . PRO A 1 426 ? -31.679 24.032 16.631 1 97.31 426 PRO A CA 1
ATOM 3347 C C . PRO A 1 426 ? -30.645 24.951 15.984 1 97.31 426 PRO A C 1
ATOM 3349 O O . PRO A 1 426 ? -30.23 24.714 14.846 1 97.31 426 PRO A O 1
ATOM 3352 N N . ASP A 1 427 ? -30.258 25.962 16.71 1 95.7 427 ASP A N 1
ATOM 3353 C CA . ASP A 1 427 ? -29.287 26.92 16.189 1 95.7 427 ASP A CA 1
ATOM 3354 C C . ASP A 1 427 ? -27.858 26.434 16.418 1 95.7 427 ASP A C 1
ATOM 3356 O O . ASP A 1 427 ? -26.912 26.979 15.845 1 95.7 427 ASP A O 1
ATOM 3360 N N . VAL A 1 428 ? -27.68 25.399 17.239 1 97.39 428 VAL A N 1
ATOM 3361 C CA . VAL A 1 428 ? -26.354 24.888 17.573 1 97.39 428 VAL A CA 1
ATOM 3362 C C . VAL A 1 428 ? -26.134 23.539 16.892 1 97.39 428 VAL A C 1
ATOM 3364 O O . VAL A 1 428 ? -25.08 23.301 16.298 1 97.39 428 VAL A O 1
ATOM 3367 N N . ILE A 1 429 ? -27.131 22.665 16.96 1 98.41 429 ILE A N 1
ATOM 3368 C CA . ILE A 1 429 ? -27.021 21.316 16.417 1 98.41 429 ILE A CA 1
ATOM 3369 C C . ILE A 1 429 ? -27.626 21.273 15.015 1 98.41 429 ILE A C 1
ATOM 3371 O O . ILE A 1 429 ? -28.805 21.587 14.832 1 98.41 429 ILE A O 1
ATOM 3375 N N . ALA A 1 430 ? -26.808 20.909 14.08 1 97.83 430 ALA A N 1
ATOM 3376 C CA . ALA A 1 430 ? -27.23 20.87 12.682 1 97.83 430 ALA A CA 1
ATOM 3377 C C . ALA A 1 430 ? -27.952 19.565 12.363 1 97.83 430 ALA A C 1
ATOM 3379 O O . ALA A 1 430 ? -28.942 19.559 11.627 1 97.83 430 ALA A O 1
ATOM 3380 N N . ASP A 1 431 ? -27.423 18.46 12.913 1 97.85 431 ASP A N 1
ATOM 3381 C CA . ASP A 1 431 ? -27.999 17.171 12.542 1 97.85 431 ASP A CA 1
ATOM 3382 C C . ASP A 1 431 ? -27.61 16.087 13.544 1 97.85 431 ASP A C 1
ATOM 3384 O O . ASP A 1 431 ? -26.655 16.252 14.306 1 97.85 431 ASP A O 1
ATOM 3388 N N . VAL A 1 432 ? -28.383 15.075 13.705 1 98.32 432 VAL A N 1
ATOM 3389 C CA . VAL A 1 432 ? -28.119 13.835 14.428 1 98.32 432 VAL A CA 1
ATOM 3390 C C . VAL A 1 432 ? -28.358 12.639 13.509 1 98.32 432 VAL A C 1
ATOM 3392 O O . VAL A 1 432 ? -29.423 12.521 12.898 1 98.32 432 VAL A O 1
ATOM 3395 N N . ARG A 1 433 ? -27.356 11.806 13.34 1 97.28 433 ARG A N 1
ATOM 3396 C CA . ARG A 1 433 ? -27.499 10.672 12.433 1 97.28 433 ARG A CA 1
ATOM 3397 C C . ARG A 1 433 ? -26.735 9.458 12.951 1 97.28 433 ARG A C 1
ATOM 3399 O O . ARG A 1 433 ? -25.959 9.565 13.903 1 97.28 433 ARG A O 1
ATOM 3406 N N . GLY A 1 434 ? -26.942 8.31 12.248 1 96.98 434 GLY A N 1
ATOM 3407 C CA . GLY A 1 434 ? -26.273 7.063 12.584 1 96.98 434 GLY A CA 1
ATOM 3408 C C . GLY A 1 434 ? -27.234 5.956 12.972 1 96.98 434 GLY A C 1
ATOM 3409 O O . GLY A 1 434 ? -28.453 6.138 12.922 1 96.98 434 GLY A O 1
ATOM 3410 N N . ARG A 1 435 ? -26.673 4.797 13.275 1 97.49 435 ARG A N 1
ATOM 3411 C CA . ARG A 1 435 ? -27.425 3.609 13.665 1 97.49 435 ARG A CA 1
ATOM 3412 C C . ARG A 1 435 ? -26.728 2.869 14.802 1 97.49 435 ARG A C 1
ATOM 3414 O O . ARG A 1 435 ? -25.498 2.83 14.862 1 97.49 435 ARG A O 1
ATOM 3421 N N . GLY A 1 436 ? -27.559 2.244 15.652 1 98.28 436 GLY A N 1
ATOM 3422 C CA . GLY A 1 436 ? -26.976 1.534 16.78 1 98.28 436 GLY A CA 1
ATOM 3423 C C . GLY A 1 436 ? -26.119 2.42 17.664 1 98.28 436 GLY A C 1
ATOM 3424 O O . GLY A 1 436 ? -26.553 3.497 18.08 1 98.28 436 GLY A O 1
ATOM 3425 N N . LEU A 1 437 ? -24.915 1.96 17.954 1 98.5 437 LEU A N 1
ATOM 3426 C CA . LEU A 1 437 ? -23.999 2.718 18.8 1 98.5 437 LEU A CA 1
ATOM 3427 C C . LEU A 1 437 ? -22.896 3.362 17.966 1 98.5 437 LEU A C 1
ATOM 3429 O O . LEU A 1 437 ? -21.737 3.397 18.384 1 98.5 437 LEU A O 1
ATOM 3433 N N . LEU A 1 438 ? -23.236 3.676 16.725 1 98.26 438 LEU A N 1
ATOM 3434 C CA . LEU A 1 438 ? -22.485 4.557 15.838 1 98.26 438 LEU A CA 1
ATOM 3435 C C . LEU A 1 438 ? -23.304 5.791 15.476 1 98.26 438 LEU A C 1
ATOM 3437 O O . LEU A 1 438 ? -24.061 5.776 14.503 1 98.26 438 LEU A O 1
ATOM 3441 N N . VAL A 1 439 ? -23.106 6.849 16.283 1 98.24 439 VAL A N 1
ATOM 3442 C CA . VAL A 1 439 ? -23.973 8.017 16.166 1 98.24 439 VAL A CA 1
ATOM 3443 C C . VAL A 1 439 ? -23.124 9.281 16.052 1 98.24 439 VAL A C 1
ATOM 3445 O O . VAL A 1 439 ? -22.04 9.363 16.634 1 98.24 439 VAL A O 1
ATOM 3448 N N . GLY A 1 440 ? -23.544 10.21 15.203 1 97.88 440 GLY A N 1
ATOM 3449 C CA . GLY A 1 440 ? -22.866 11.485 15.027 1 97.88 440 GLY A CA 1
ATOM 3450 C C . GLY A 1 440 ? -23.747 12.678 15.347 1 97.88 440 GLY A C 1
ATOM 3451 O O . GLY A 1 440 ? -24.929 12.696 14.998 1 97.88 440 GLY A O 1
ATOM 3452 N N . LEU A 1 441 ? -23.287 13.568 16.141 1 98.32 441 LEU A N 1
ATOM 3453 C CA . LEU A 1 441 ? -23.896 14.864 16.421 1 98.32 441 LEU A CA 1
ATOM 3454 C C . LEU A 1 441 ? -23.167 15.979 15.678 1 98.32 441 LEU A C 1
ATOM 3456 O O . LEU A 1 441 ? -22.018 16.294 15.996 1 98.32 441 LEU A O 1
ATOM 3460 N N . GLU A 1 442 ? -23.747 16.541 14.71 1 98.03 442 GLU A N 1
ATOM 3461 C CA . GLU A 1 442 ? -23.105 17.577 13.907 1 98.03 442 GLU A CA 1
ATOM 3462 C C . GLU A 1 442 ? -23.494 18.971 14.391 1 98.03 442 GLU A C 1
ATOM 3464 O O . GLU A 1 442 ? -24.68 19.277 14.53 1 98.03 442 GLU A O 1
ATOM 3469 N N . LEU A 1 443 ? -22.558 19.765 14.637 1 97.82 443 LEU A N 1
ATOM 3470 C CA . LEU A 1 443 ? -22.752 21.155 15.034 1 97.82 443 LEU A CA 1
ATOM 3471 C C . LEU A 1 443 ? -22.773 22.071 13.815 1 97.82 443 LEU A C 1
ATOM 3473 O O . LEU A 1 443 ? -22.183 21.749 12.781 1 97.82 443 LEU A O 1
ATOM 3477 N N . HIS A 1 444 ? -23.484 23.131 13.994 1 96.28 444 HIS A N 1
ATOM 3478 C CA . HIS A 1 444 ? -23.47 24.127 12.929 1 96.28 444 HIS A CA 1
ATOM 3479 C C . HIS A 1 444 ? -22.093 24.769 12.792 1 96.28 444 HIS A C 1
ATOM 3481 O O . HIS A 1 444 ? -21.31 24.776 13.745 1 96.28 444 HIS A O 1
ATOM 3487 N N . ASP A 1 445 ? -21.823 25.25 11.657 1 93.66 445 ASP A N 1
ATOM 3488 C CA . ASP A 1 445 ? -20.609 26.004 11.36 1 93.66 445 ASP A CA 1
ATOM 3489 C C . ASP A 1 445 ? -20.537 27.281 12.194 1 93.66 445 ASP A C 1
ATOM 3491 O O . ASP A 1 445 ? -21.518 28.021 12.291 1 93.66 445 ASP A O 1
ATOM 3495 N N . LEU A 1 446 ? -19.413 27.473 12.796 1 93.4 446 LEU A N 1
ATOM 3496 C CA . LEU A 1 446 ? -19.274 28.626 13.678 1 93.4 446 LEU A CA 1
ATOM 3497 C C . LEU A 1 446 ? -18.375 29.686 13.05 1 93.4 446 LEU A C 1
ATOM 3499 O O . LEU A 1 446 ? -17.788 30.507 13.758 1 93.4 446 LEU A O 1
ATOM 3503 N N . SER A 1 447 ? -18.213 29.699 11.786 1 90 447 SER A N 1
ATOM 3504 C CA . SER A 1 447 ? -17.344 30.649 11.1 1 90 447 SER A CA 1
ATOM 3505 C C . SER A 1 447 ? -17.802 32.085 11.333 1 90 447 SER A C 1
ATOM 3507 O O . SER A 1 447 ? -16.992 33.014 11.295 1 90 447 SER A O 1
ATOM 3509 N N . VAL A 1 448 ? -19.083 32.314 11.671 1 85.23 448 VAL A N 1
ATOM 3510 C CA . VAL A 1 448 ? -19.626 33.659 11.824 1 85.23 448 VAL A CA 1
ATOM 3511 C C . VAL A 1 448 ? -19.825 33.972 13.305 1 85.23 448 VAL A C 1
ATOM 3513 O O . VAL A 1 448 ? -20.431 34.987 13.656 1 85.23 448 VAL A O 1
ATOM 3516 N N . SER A 1 449 ? -19.308 33.097 14.136 1 89.55 449 SER A N 1
ATOM 3517 C CA . SER A 1 449 ? -19.426 33.325 15.573 1 89.55 449 SER A CA 1
ATOM 3518 C C . SER A 1 449 ? -18.76 34.635 15.982 1 89.55 449 SER A C 1
ATOM 3520 O O . SER A 1 449 ? -17.737 35.021 15.412 1 89.55 449 SER A O 1
ATOM 3522 N N . SER A 1 450 ? -19.307 35.312 17.032 1 86.85 450 SER A N 1
ATOM 3523 C CA . SER A 1 450 ? -18.72 36.531 17.58 1 86.85 450 SER A CA 1
ATOM 3524 C C . SER A 1 450 ? -17.504 36.218 18.445 1 86.85 450 SER A C 1
ATOM 3526 O O . SER A 1 450 ? -16.696 37.104 18.734 1 86.85 450 SER A O 1
ATOM 3528 N N . SER A 1 451 ? -17.478 35.023 18.86 1 91.56 451 SER A N 1
ATOM 3529 C CA . SER A 1 451 ? -16.307 34.574 19.606 1 91.56 451 SER A CA 1
ATOM 3530 C C . SER A 1 451 ? -15.151 34.238 18.67 1 91.56 451 SER A C 1
ATOM 3532 O O . SER A 1 451 ? -15.267 33.347 17.826 1 91.56 451 SER A O 1
ATOM 3534 N N . LEU A 1 452 ? -14.08 34.883 18.832 1 91.34 452 LEU A N 1
ATOM 3535 C CA . LEU A 1 452 ? -12.924 34.638 17.976 1 91.34 452 LEU A CA 1
ATOM 3536 C C . LEU A 1 452 ? -12.347 33.249 18.226 1 91.34 452 LEU A C 1
ATOM 3538 O O . LEU A 1 452 ? -11.837 32.609 17.304 1 91.34 452 LEU A O 1
ATOM 3542 N N . VAL A 1 453 ? -12.438 32.805 19.438 1 93.07 453 VAL A N 1
ATOM 3543 C CA . VAL A 1 453 ? -11.917 31.484 19.774 1 93.07 453 VAL A CA 1
ATOM 3544 C C . VAL A 1 453 ? -12.753 30.408 19.086 1 93.07 453 VAL A C 1
ATOM 3546 O O . VAL A 1 453 ? -12.207 29.47 18.5 1 93.07 453 VAL A O 1
ATOM 3549 N N . GLN A 1 454 ? -14.062 30.553 19.112 1 95.04 454 GLN A N 1
ATOM 3550 C CA . GLN A 1 454 ? -14.942 29.584 18.468 1 95.04 454 GLN A CA 1
ATOM 3551 C C . GLN A 1 454 ? -14.781 29.616 16.951 1 95.04 454 GLN A C 1
ATOM 3553 O O . GLN A 1 454 ? -14.694 28.568 16.309 1 95.04 454 GLN A O 1
ATOM 3558 N N . ALA A 1 455 ? -14.698 30.794 16.436 1 94.62 455 ALA A N 1
ATOM 3559 C CA . ALA A 1 455 ? -14.532 30.943 14.992 1 94.62 455 ALA A CA 1
ATOM 3560 C C . ALA A 1 455 ? -13.19 30.379 14.534 1 94.62 455 ALA A C 1
ATOM 3562 O O . ALA A 1 455 ? -13.094 29.788 13.455 1 94.62 455 ALA A O 1
ATOM 3563 N N . SER A 1 456 ? -12.199 30.652 15.327 1 95.11 456 SER A N 1
ATOM 3564 C CA . SER A 1 456 ? -10.876 30.135 14.993 1 95.11 456 SER A CA 1
ATOM 3565 C C . SER A 1 456 ? -10.836 28.613 15.088 1 95.11 456 SER A C 1
ATOM 3567 O O . SER A 1 456 ? -10.153 27.954 14.301 1 95.11 456 SER A O 1
ATOM 3569 N N . ALA A 1 457 ? -11.51 28.057 16.071 1 94.65 457 ALA A N 1
ATOM 3570 C CA . ALA A 1 457 ? -11.605 26.603 16.184 1 94.65 457 ALA A CA 1
ATOM 3571 C C . ALA A 1 457 ? -12.225 25.995 14.929 1 94.65 457 ALA A C 1
ATOM 3573 O O . ALA A 1 457 ? -11.775 24.952 14.45 1 94.65 457 ALA A O 1
ATOM 3574 N N . GLN A 1 458 ? -13.233 26.649 14.475 1 94.23 458 GLN A N 1
ATOM 3575 C CA . GLN A 1 458 ? -13.868 26.229 13.23 1 94.23 458 GLN A CA 1
ATOM 3576 C C . GLN A 1 458 ? -12.908 26.365 12.051 1 94.23 458 GLN A C 1
ATOM 3578 O O . GLN A 1 458 ? -12.78 25.446 11.24 1 94.23 458 GLN A O 1
ATOM 3583 N N . TYR A 1 459 ? -12.198 27.495 12.009 1 93.82 459 TYR A N 1
ATOM 3584 C CA . TYR A 1 459 ? -11.267 27.821 10.935 1 93.82 459 TYR A CA 1
ATOM 3585 C C . TYR A 1 459 ? -10.165 26.773 10.831 1 93.82 459 TYR A C 1
ATOM 3587 O O . TYR A 1 459 ? -9.708 26.451 9.732 1 93.82 459 TYR A O 1
ATOM 3595 N N . ASN A 1 460 ? -9.79 26.221 11.929 1 93.18 460 ASN A N 1
ATOM 3596 C CA . ASN A 1 460 ? -8.687 25.267 11.974 1 93.18 460 ASN A CA 1
ATOM 3597 C C . ASN A 1 460 ? -9.192 23.829 12.046 1 93.18 460 ASN A C 1
ATOM 3599 O O . ASN A 1 460 ? -8.422 22.91 12.328 1 93.18 460 ASN A O 1
ATOM 3603 N N . ASP A 1 461 ? -10.497 23.612 11.933 1 91.83 461 ASP A N 1
ATOM 3604 C CA . ASP A 1 461 ? -11.117 22.293 12.018 1 91.83 461 ASP A CA 1
ATOM 3605 C C . ASP A 1 461 ? -10.818 21.631 13.361 1 91.83 461 ASP A C 1
ATOM 3607 O O . ASP A 1 461 ? -10.446 20.457 13.41 1 91.83 461 ASP A O 1
ATOM 3611 N N . ALA A 1 462 ? -10.944 22.416 14.434 1 94.31 462 ALA A N 1
ATOM 3612 C CA . ALA A 1 462 ? -10.546 21.921 15.749 1 94.31 462 ALA A CA 1
ATOM 3613 C C . ALA A 1 462 ? -11.711 21.982 16.734 1 94.31 462 ALA A C 1
ATOM 3615 O O . ALA A 1 462 ? -11.581 21.56 17.885 1 94.31 462 ALA A O 1
ATOM 3616 N N . LEU A 1 463 ? -12.851 22.453 16.31 1 95.28 463 LEU A N 1
ATOM 3617 C CA . LEU A 1 463 ? -13.97 22.701 17.213 1 95.28 463 LEU A CA 1
ATOM 3618 C C . LEU A 1 463 ? -14.344 21.434 17.975 1 95.28 463 LEU A C 1
ATOM 3620 O O . LEU A 1 463 ? -14.423 21.445 19.206 1 95.28 463 LEU A O 1
ATOM 3624 N N . GLY A 1 464 ? -14.536 20.358 17.204 1 96.27 464 GLY A N 1
ATOM 3625 C CA . GLY A 1 464 ? -14.892 19.1 17.84 1 96.27 464 GLY A CA 1
ATOM 3626 C C . GLY A 1 464 ? -13.842 18.608 18.819 1 96.27 464 GLY A C 1
ATOM 3627 O O . GLY A 1 464 ? -14.175 18.036 19.859 1 96.27 464 GLY A O 1
ATOM 3628 N N . TYR A 1 465 ? -12.625 18.835 18.564 1 96.43 465 TYR A N 1
ATOM 3629 C CA . TYR A 1 465 ? -11.534 18.394 19.426 1 96.43 465 TYR A CA 1
ATOM 3630 C C . TYR A 1 465 ? -11.488 19.215 20.709 1 96.43 465 TYR A C 1
ATOM 3632 O O . TYR A 1 465 ? -11.232 18.677 21.789 1 96.43 465 TYR A O 1
ATOM 3640 N N . LEU A 1 466 ? -11.72 20.502 20.569 1 96.62 466 LEU A N 1
ATOM 3641 C CA . LEU A 1 466 ? -11.725 21.363 21.746 1 96.62 466 LEU A CA 1
ATOM 3642 C C . LEU A 1 466 ? -12.891 21.018 22.667 1 96.62 466 LEU A C 1
ATOM 3644 O O . LEU A 1 466 ? -12.748 21.039 23.892 1 96.62 466 LEU A O 1
ATOM 3648 N N . ILE A 1 467 ? -13.988 20.71 22.043 1 97.54 467 ILE A N 1
ATOM 3649 C CA . ILE A 1 467 ? -15.135 20.26 22.824 1 97.54 467 ILE A CA 1
ATOM 3650 C C . ILE A 1 467 ? -14.793 18.954 23.538 1 97.54 467 ILE A C 1
ATOM 3652 O O . ILE A 1 467 ? -15.124 18.776 24.712 1 97.54 467 ILE A O 1
ATOM 3656 N N . ALA A 1 468 ? -14.159 18.064 22.863 1 97.68 468 ALA A N 1
ATOM 3657 C CA . ALA A 1 468 ? -13.714 16.811 23.467 1 97.68 468 ALA A CA 1
ATOM 3658 C C . ALA A 1 468 ? -12.79 17.072 24.653 1 97.68 468 ALA A C 1
ATOM 3660 O O . ALA A 1 468 ? -12.844 16.361 25.659 1 97.68 468 ALA A O 1
ATOM 3661 N N . GLY A 1 469 ? -11.9 18.065 24.465 1 96.65 469 GLY A N 1
ATOM 3662 C CA . GLY A 1 469 ? -11.025 18.436 25.566 1 96.65 469 GLY A CA 1
ATOM 3663 C C . GLY A 1 469 ? -11.778 18.912 26.793 1 96.65 469 GLY A C 1
ATOM 3664 O O . GLY A 1 469 ? -11.467 18.506 27.915 1 96.65 469 GLY A O 1
ATOM 3665 N N . TYR A 1 470 ? -12.792 19.8 26.607 1 96.19 470 TYR A N 1
ATOM 3666 C CA . TYR A 1 470 ? -13.634 20.267 27.702 1 96.19 470 TYR A CA 1
ATOM 3667 C C . TYR A 1 470 ? -14.34 19.101 28.383 1 96.19 470 TYR A C 1
ATOM 3669 O O . TYR A 1 470 ? -14.34 19 29.613 1 96.19 470 TYR A O 1
ATOM 3677 N N . LEU A 1 471 ? -14.899 18.2 27.546 1 97.82 471 LEU A N 1
ATOM 3678 C CA . LEU A 1 471 ? -15.656 17.07 28.073 1 97.82 471 LEU A CA 1
ATOM 3679 C C . LEU A 1 471 ? -14.755 16.138 28.876 1 97.82 471 LEU A C 1
ATOM 3681 O O . LEU A 1 471 ? -15.169 15.602 29.906 1 97.82 471 LEU A O 1
ATOM 3685 N N . LEU A 1 472 ? -13.575 15.922 28.41 1 96.9 472 LEU A N 1
ATOM 3686 C CA . LEU A 1 472 ? -12.636 15.045 29.101 1 96.9 472 LEU A CA 1
ATOM 3687 C C . LEU A 1 472 ? -12.21 15.649 30.435 1 96.9 472 LEU A C 1
ATOM 3689 O O . LEU A 1 472 ? -12.233 14.969 31.464 1 96.9 472 LEU A O 1
ATOM 3693 N N . GLN A 1 473 ? -11.889 16.95 30.42 1 94.97 473 GLN A N 1
ATOM 3694 C CA . GLN A 1 473 ? -11.232 17.589 31.555 1 94.97 473 GLN A CA 1
ATOM 3695 C C . GLN A 1 473 ? -12.241 17.959 32.638 1 94.97 473 GLN A C 1
ATOM 3697 O O . GLN A 1 473 ? -11.918 17.942 33.828 1 94.97 473 GLN A O 1
ATOM 3702 N N . PHE A 1 474 ? -13.494 18.3 32.255 1 95.3 474 PHE A N 1
ATOM 3703 C CA . PHE A 1 474 ? -14.401 18.877 33.24 1 95.3 474 PHE A CA 1
ATOM 3704 C C . PHE A 1 474 ? -15.643 18.01 33.406 1 95.3 474 PHE A C 1
ATOM 3706 O O . PHE A 1 474 ? -16.394 18.17 34.371 1 95.3 474 PHE A O 1
ATOM 3713 N N . GLU A 1 475 ? -15.869 17.077 32.452 1 95.94 475 GLU A N 1
ATOM 3714 C CA . GLU A 1 475 ? -17.062 16.239 32.54 1 95.94 475 GLU A CA 1
ATOM 3715 C C . GLU A 1 475 ? -16.692 14.766 32.687 1 95.94 475 GLU A C 1
ATOM 3717 O O . GLU A 1 475 ? -17.559 13.924 32.931 1 95.94 475 GLU A O 1
ATOM 3722 N N . ALA A 1 476 ? -15.413 14.363 32.571 1 96.46 476 ALA A N 1
ATOM 3723 C CA . ALA A 1 476 ? -14.913 12.992 32.64 1 96.46 476 ALA A CA 1
ATOM 3724 C C . ALA A 1 476 ? -15.586 12.109 31.593 1 96.46 476 ALA A C 1
ATOM 3726 O O . ALA A 1 476 ? -16.041 11.005 31.903 1 96.46 476 ALA A O 1
ATOM 3727 N N . LEU A 1 477 ? -15.781 12.656 30.438 1 98.31 477 LEU A N 1
ATOM 3728 C CA . LEU A 1 477 ? -16.314 11.961 29.271 1 98.31 477 LEU A CA 1
ATOM 3729 C C . LEU A 1 477 ? -15.318 11.994 28.117 1 98.31 477 LEU A C 1
ATOM 3731 O O . LEU A 1 477 ? -14.671 13.017 27.878 1 98.31 477 LEU A O 1
ATOM 3735 N N . ARG A 1 478 ? -15.147 10.923 27.501 1 98.15 478 ARG A N 1
ATOM 3736 C CA . ARG A 1 478 ? -14.235 10.849 26.364 1 98.15 478 ARG A CA 1
ATOM 3737 C C . ARG A 1 478 ? -15.004 10.707 25.055 1 98.15 478 ARG A C 1
ATOM 3739 O O . ARG A 1 478 ? -15.785 9.768 24.886 1 98.15 478 ARG A O 1
ATOM 3746 N N . VAL A 1 479 ? -14.894 11.651 24.153 1 97.55 479 VAL A N 1
ATOM 3747 C CA . VAL A 1 479 ? -15.45 11.638 22.804 1 97.55 479 VAL A CA 1
ATOM 3748 C C . VAL A 1 479 ? -14.397 12.119 21.807 1 97.55 479 VAL A C 1
ATOM 3750 O O . VAL A 1 479 ? -13.319 12.569 22.202 1 97.55 479 VAL A O 1
ATOM 3753 N N . ALA A 1 480 ? -14.639 11.943 20.539 1 95.68 480 ALA A N 1
ATOM 3754 C CA . ALA A 1 480 ? -13.78 12.513 19.504 1 95.68 480 ALA A CA 1
ATOM 3755 C C . ALA A 1 480 ? -14.579 12.839 18.246 1 95.68 480 ALA A C 1
ATOM 3757 O O . ALA A 1 480 ? -15.548 12.149 17.922 1 95.68 480 ALA A O 1
ATOM 3758 N N . PRO A 1 481 ? -14.163 13.858 17.579 1 95.62 481 PRO A N 1
ATOM 3759 C CA . PRO A 1 481 ? -14.815 14.128 16.296 1 95.62 481 PRO A CA 1
ATOM 3760 C C . PRO A 1 481 ? -14.408 13.137 15.208 1 95.62 481 PRO A C 1
ATOM 3762 O O . PRO A 1 481 ? -13.479 12.349 15.402 1 95.62 481 PRO A O 1
ATOM 3765 N N . SER A 1 482 ? -15.171 13.179 14.154 1 91.64 482 SER A N 1
ATOM 3766 C CA . SER A 1 482 ? -14.747 12.436 12.972 1 91.64 482 SER A CA 1
ATOM 3767 C C . SER A 1 482 ? -13.554 13.105 12.298 1 91.64 482 SER A C 1
ATOM 3769 O O . SER A 1 482 ? -13.445 14.333 12.293 1 91.64 482 SER A O 1
ATOM 3771 N N . GLY A 1 483 ? -12.641 12.388 11.752 1 81.95 483 GLY A N 1
ATOM 3772 C CA . GLY A 1 483 ? -11.385 12.884 11.209 1 81.95 483 GLY A CA 1
ATOM 3773 C C . GLY A 1 483 ? -11.573 13.823 10.033 1 81.95 483 GLY A C 1
ATOM 3774 O O . GLY A 1 483 ? -10.812 14.779 9.868 1 81.95 483 GLY A O 1
ATOM 3775 N N . SER A 1 484 ? -12.556 13.604 9.264 1 81.66 484 SER A N 1
ATOM 3776 C CA . SER A 1 484 ? -12.736 14.394 8.05 1 81.66 484 SER A CA 1
ATOM 3777 C C . SER A 1 484 ? -13.763 15.502 8.259 1 81.66 484 SER A C 1
ATOM 3779 O O . SER A 1 484 ? -13.969 16.338 7.377 1 81.66 484 SER A O 1
ATOM 3781 N N . ASN A 1 485 ? -14.421 15.482 9.36 1 86.74 485 ASN A N 1
ATOM 3782 C CA . ASN A 1 485 ? -15.385 16.515 9.724 1 86.74 485 ASN A CA 1
ATOM 3783 C C . ASN A 1 485 ? -15.343 16.82 11.218 1 86.74 485 ASN A C 1
ATOM 3785 O O . ASN A 1 485 ? -16.049 16.187 12.005 1 86.74 485 ASN A O 1
ATOM 3789 N N . SER A 1 486 ? -14.749 17.825 11.539 1 88.97 486 SER A N 1
ATOM 3790 C CA . SER A 1 486 ? -14.485 18.123 12.943 1 88.97 486 SER A CA 1
ATOM 3791 C C . SER A 1 486 ? -15.722 18.692 13.629 1 88.97 486 SER A C 1
ATOM 3793 O O . SER A 1 486 ? -15.765 18.797 14.857 1 88.97 486 SER A O 1
ATOM 3795 N N . ASN A 1 487 ? -16.798 18.936 12.893 1 94.29 487 ASN A N 1
ATOM 3796 C CA . ASN A 1 487 ? -18.032 19.436 13.487 1 94.29 487 ASN A CA 1
ATOM 3797 C C . ASN A 1 487 ? -18.948 18.296 13.922 1 94.29 487 ASN A C 1
ATOM 3799 O O . ASN A 1 487 ? -19.992 18.53 14.533 1 94.29 487 ASN A O 1
ATOM 3803 N N . VAL A 1 488 ? -18.49 17.129 13.622 1 97.06 488 VAL A N 1
ATOM 3804 C CA . VAL A 1 488 ? -19.288 15.971 14.012 1 97.06 488 VAL A CA 1
ATOM 3805 C C . VAL A 1 488 ? -18.639 15.274 15.205 1 97.06 488 VAL A C 1
ATOM 3807 O O . VAL A 1 488 ? -17.509 14.788 15.109 1 97.06 488 VAL A O 1
ATOM 3810 N N . ILE A 1 489 ? -19.304 15.287 16.31 1 97.63 489 ILE A N 1
ATOM 3811 C CA . ILE A 1 489 ? -18.874 14.484 17.45 1 97.63 489 ILE A CA 1
ATOM 3812 C C . ILE A 1 489 ? -19.317 13.036 17.257 1 97.63 489 ILE A C 1
ATOM 3814 O O . ILE A 1 489 ? -20.515 12.743 17.241 1 97.63 489 ILE A O 1
ATOM 3818 N N . ARG A 1 490 ? -18.431 12.223 17.09 1 97.07 490 ARG A N 1
ATOM 3819 C CA . ARG A 1 490 ? -18.675 10.804 16.853 1 97.07 490 ARG A CA 1
ATOM 3820 C C . ARG A 1 490 ? -18.785 10.04 18.168 1 97.07 490 ARG A C 1
ATOM 3822 O O . ARG A 1 490 ? -17.927 10.172 19.043 1 97.07 490 ARG A O 1
ATOM 3829 N N . LEU A 1 491 ? -19.827 9.291 18.312 1 98.21 491 LEU A N 1
ATOM 3830 C CA . LEU A 1 491 ? -20.082 8.491 19.506 1 98.21 491 LEU A CA 1
ATOM 3831 C C . LEU A 1 491 ? -20.112 7.004 19.167 1 98.21 491 LEU A C 1
ATOM 3833 O O . LEU A 1 491 ? -20.937 6.562 18.365 1 98.21 491 LEU A O 1
ATOM 3837 N N . GLU A 1 492 ? -19.196 6.286 19.732 1 97.42 492 GLU A N 1
ATOM 3838 C CA . GLU A 1 492 ? -19.082 4.843 19.54 1 97.42 492 GLU A CA 1
ATOM 3839 C C . GLU A 1 492 ? -18.786 4.133 20.858 1 97.42 492 GLU A C 1
ATOM 3841 O O . GLU A 1 492 ? -17.781 3.43 20.978 1 97.42 492 GLU A O 1
ATOM 3846 N N . PRO A 1 493 ? -19.651 4.189 21.816 1 98.17 493 PRO A N 1
ATOM 3847 C CA . PRO A 1 493 ? -19.374 3.552 23.105 1 98.17 493 PRO A CA 1
ATOM 3848 C C . PRO A 1 493 ? -19.398 2.027 23.027 1 98.17 493 PRO A C 1
ATOM 3850 O O . PRO A 1 493 ? -19.96 1.462 22.086 1 98.17 493 PRO A O 1
ATOM 3853 N N . PRO A 1 494 ? -18.801 1.347 24.02 1 98.16 494 PRO A N 1
ATOM 3854 C CA . PRO A 1 494 ? -18.975 -0.103 24.127 1 98.16 494 PRO A CA 1
ATOM 3855 C C . PRO A 1 494 ? -20.431 -0.508 24.345 1 98.16 494 PRO A C 1
ATOM 3857 O O . PRO A 1 494 ? -21.212 0.262 24.909 1 98.16 494 PRO A O 1
ATOM 3860 N N . ALA A 1 495 ? -20.699 -1.709 23.978 1 97.97 495 ALA A N 1
ATOM 3861 C CA . ALA A 1 495 ? -22.073 -2.199 24.06 1 97.97 495 ALA A CA 1
ATOM 3862 C C . ALA A 1 495 ? -22.538 -2.286 25.511 1 97.97 495 ALA A C 1
ATOM 3864 O O . ALA A 1 495 ? -23.74 -2.287 25.785 1 97.97 495 ALA A O 1
ATOM 3865 N N . CYS A 1 496 ? -21.695 -2.27 26.478 1 97.89 496 CYS A N 1
ATOM 3866 C CA . CYS A 1 496 ? -22.059 -2.395 27.885 1 97.89 496 CYS A CA 1
ATOM 3867 C C . CYS A 1 496 ? -22.379 -1.033 28.489 1 97.89 496 CYS A C 1
ATOM 3869 O O . CYS A 1 496 ? -22.637 -0.926 29.689 1 97.89 496 CYS A O 1
ATOM 3871 N N . ILE A 1 497 ? -22.365 0.067 27.737 1 98.49 497 ILE A N 1
ATOM 3872 C CA . ILE A 1 497 ? -22.735 1.394 28.214 1 98.49 497 ILE A CA 1
ATOM 3873 C C . ILE A 1 497 ? -24.127 1.347 28.841 1 98.49 497 ILE A C 1
ATOM 3875 O O . ILE A 1 497 ? -25.006 0.626 28.363 1 98.49 497 ILE A O 1
ATOM 3879 N N . THR A 1 498 ? -24.36 2.066 29.883 1 98.24 498 THR A N 1
ATOM 3880 C CA . THR A 1 498 ? -25.653 2.072 30.557 1 98.24 498 THR A CA 1
ATOM 3881 C C . THR A 1 498 ? -26.466 3.3 30.157 1 98.24 498 THR A C 1
ATOM 3883 O O . THR A 1 498 ? -25.914 4.278 29.648 1 98.24 498 THR A O 1
ATOM 3886 N N . LEU A 1 499 ? -27.761 3.233 30.381 1 98.37 499 LEU A N 1
ATOM 3887 C CA . LEU A 1 499 ? -28.619 4.38 30.105 1 98.37 499 LEU A CA 1
ATOM 3888 C C . LEU A 1 499 ? -28.239 5.567 30.983 1 98.37 499 LEU A C 1
ATOM 3890 O O . LEU A 1 499 ? -28.298 6.716 30.54 1 98.37 499 LEU A O 1
ATOM 3894 N N . GLY A 1 500 ? -27.816 5.275 32.193 1 98.42 500 GLY A N 1
ATOM 3895 C CA . GLY A 1 500 ? -27.349 6.326 33.082 1 98.42 500 GLY A CA 1
ATOM 3896 C C . GLY A 1 500 ? -26.129 7.057 32.554 1 98.42 500 GLY A C 1
ATOM 3897 O O . GLY A 1 500 ? -26.018 8.276 32.697 1 98.42 500 GLY A O 1
ATOM 3898 N N . GLU A 1 501 ? -25.193 6.352 32.052 1 98.54 501 GLU A N 1
ATOM 3899 C CA . GLU A 1 501 ? -24.006 6.955 31.452 1 98.54 501 GLU A CA 1
ATOM 3900 C C . GLU A 1 501 ? -24.371 7.792 30.229 1 98.54 501 GLU A C 1
ATOM 3902 O O . GLU A 1 501 ? -23.775 8.844 29.99 1 98.54 501 GLU A O 1
ATOM 3907 N N . ILE A 1 502 ? -25.332 7.34 29.44 1 98.73 502 ILE A N 1
ATOM 3908 C CA . ILE A 1 502 ? -25.822 8.103 28.297 1 98.73 502 ILE A CA 1
ATOM 3909 C C . ILE A 1 502 ? -26.462 9.402 28.781 1 98.73 502 ILE A C 1
ATOM 3911 O O . ILE A 1 502 ? -26.252 10.463 28.188 1 98.73 502 ILE A O 1
ATOM 3915 N N . ASP A 1 503 ? -27.216 9.346 29.855 1 98.61 503 ASP A N 1
ATOM 3916 C CA . ASP A 1 503 ? -27.841 10.54 30.416 1 98.61 503 ASP A CA 1
ATOM 3917 C C . ASP A 1 503 ? -26.79 11.567 30.831 1 98.61 503 ASP A C 1
ATOM 3919 O O . ASP A 1 503 ? -26.992 12.771 30.665 1 98.61 503 ASP A O 1
ATOM 3923 N N . LYS A 1 504 ? -25.745 11.094 31.384 1 98.47 504 LYS A N 1
ATOM 3924 C CA . LYS A 1 504 ? -24.654 11.986 31.769 1 98.47 504 LYS A CA 1
ATOM 3925 C C . LYS A 1 504 ? -24.062 12.688 30.55 1 98.47 504 LYS A C 1
ATOM 3927 O O . LYS A 1 504 ? -23.723 13.872 30.614 1 98.47 504 LYS A O 1
ATOM 3932 N N . LEU A 1 505 ? -23.9 11.937 29.486 1 98.7 505 LEU A N 1
ATOM 3933 C CA . LEU A 1 505 ? -23.41 12.529 28.246 1 98.7 505 LEU A CA 1
ATOM 3934 C C . LEU A 1 505 ? -24.358 13.617 27.752 1 98.7 505 LEU A C 1
ATOM 3936 O O . LEU A 1 505 ? -23.915 14.69 27.336 1 98.7 505 LEU A O 1
ATOM 3940 N N . ILE A 1 506 ? -25.693 13.336 27.787 1 98.66 506 ILE A N 1
ATOM 3941 C CA . ILE A 1 506 ? -26.689 14.278 27.287 1 98.66 506 ILE A CA 1
ATOM 3942 C C . ILE A 1 506 ? -26.645 15.562 28.113 1 98.66 506 ILE A C 1
ATOM 3944 O O . ILE A 1 506 ? -26.718 16.663 27.564 1 98.66 506 ILE A O 1
ATOM 3948 N N . ALA A 1 507 ? -26.505 15.436 29.356 1 98.38 507 ALA A N 1
ATOM 3949 C CA . ALA A 1 507 ? -26.42 16.599 30.235 1 98.38 507 ALA A CA 1
ATOM 3950 C C . ALA A 1 507 ? -25.185 17.438 29.918 1 98.38 507 ALA A C 1
ATOM 3952 O O . ALA A 1 507 ? -25.25 18.669 29.905 1 98.38 507 ALA A O 1
ATOM 3953 N N . ALA A 1 508 ? -24.094 16.797 29.776 1 98.17 508 ALA A N 1
ATOM 3954 C CA . ALA A 1 508 ? -22.855 17.495 29.441 1 98.17 508 ALA A CA 1
ATOM 3955 C C . ALA A 1 508 ? -22.971 18.2 28.093 1 98.17 508 ALA A C 1
ATOM 3957 O O . ALA A 1 508 ? -22.49 19.324 27.93 1 98.17 508 ALA A O 1
ATOM 3958 N N . LEU A 1 509 ? -23.556 17.519 27.083 1 98.55 509 LEU A N 1
ATOM 3959 C CA . LEU A 1 509 ? -23.723 18.101 25.755 1 98.55 509 LEU A CA 1
ATOM 3960 C C . LEU A 1 509 ? -24.667 19.298 25.801 1 98.55 509 LEU A C 1
ATOM 3962 O O . LEU A 1 509 ? -24.504 20.252 25.037 1 98.55 509 LEU A O 1
ATOM 3966 N N . GLN A 1 510 ? -25.638 19.213 26.67 1 98.01 510 GLN A N 1
ATOM 3967 C CA . GLN A 1 510 ? -26.502 20.374 26.861 1 98.01 510 GLN A CA 1
ATOM 3968 C C . GLN A 1 510 ? -25.697 21.591 27.307 1 98.01 510 GLN A C 1
ATOM 3970 O O . GLN A 1 510 ? -25.922 22.702 26.823 1 98.01 510 GLN A O 1
ATOM 3975 N N . ARG A 1 511 ? -24.81 21.44 28.227 1 96.83 511 ARG A N 1
ATOM 3976 C CA . ARG A 1 511 ? -23.947 22.53 28.67 1 96.83 511 ARG A CA 1
ATOM 3977 C C . ARG A 1 511 ? -23.082 23.044 27.524 1 96.83 511 ARG A C 1
ATOM 3979 O O . ARG A 1 511 ? -22.83 24.246 27.42 1 96.83 511 ARG A O 1
ATOM 3986 N N . VAL A 1 512 ? -22.592 22.105 26.677 1 97.02 512 VAL A N 1
ATOM 3987 C CA . VAL A 1 512 ? -21.833 22.494 25.493 1 97.02 512 VAL A CA 1
ATOM 3988 C C . VAL A 1 512 ? -22.701 23.364 24.586 1 97.02 512 VAL A C 1
ATOM 3990 O O . VAL A 1 512 ? -22.247 24.395 24.084 1 97.02 512 VAL A O 1
ATOM 3993 N N . CYS A 1 513 ? -23.934 22.955 24.351 1 97.26 513 CYS A N 1
ATOM 3994 C CA . CYS A 1 513 ? -24.852 23.717 23.511 1 97.26 513 CYS A CA 1
ATOM 3995 C C . CYS A 1 513 ? -25.098 25.105 24.091 1 97.26 513 CYS A C 1
ATOM 3997 O O . CYS A 1 513 ? -25.137 26.092 23.355 1 97.26 513 CYS A O 1
ATOM 3999 N N . ASP A 1 514 ? -25.226 25.158 25.378 1 96.03 514 ASP A N 1
ATOM 4000 C CA . ASP A 1 514 ? -25.453 26.436 26.046 1 96.03 514 ASP A CA 1
ATOM 4001 C C . ASP A 1 514 ? -24.281 27.389 25.822 1 96.03 514 ASP A C 1
ATOM 4003 O O . ASP A 1 514 ? -24.48 28.561 25.498 1 96.03 514 ASP A O 1
ATOM 4007 N N . MET A 1 515 ? -23.17 26.917 26.057 1 94.73 515 MET A N 1
ATOM 4008 C CA . MET A 1 515 ? -21.992 27.772 25.934 1 94.73 515 MET A CA 1
ATOM 4009 C C . MET A 1 515 ? -21.804 28.234 24.493 1 94.73 515 MET A C 1
ATOM 4011 O O . MET A 1 515 ? -21.453 29.39 24.249 1 94.73 515 MET A O 1
ATOM 4015 N N . LEU A 1 516 ? -21.968 27.278 23.483 1 95.71 516 LEU A N 1
ATOM 4016 C CA . LEU A 1 516 ? -21.823 27.64 22.078 1 95.71 516 LEU A CA 1
ATOM 4017 C C . LEU A 1 516 ? -22.866 28.676 21.672 1 95.71 516 LEU A C 1
ATOM 4019 O O . LEU A 1 516 ? -22.553 29.633 20.96 1 95.71 516 LEU A O 1
ATOM 4023 N N . ARG A 1 517 ? -24.068 28.471 22.136 1 93.84 517 ARG A N 1
ATOM 4024 C CA . ARG A 1 517 ? -25.159 29.387 21.817 1 93.84 517 ARG A CA 1
ATOM 4025 C C . ARG A 1 517 ? -24.861 30.792 22.328 1 93.84 517 ARG A C 1
ATOM 4027 O O . ARG A 1 517 ? -25.126 31.779 21.637 1 93.84 517 ARG A O 1
ATOM 4034 N N . ARG A 1 518 ? -24.276 30.904 23.461 1 94.39 518 ARG A N 1
ATOM 4035 C CA . ARG A 1 518 ? -24.025 32.193 24.098 1 94.39 518 ARG A CA 1
ATOM 4036 C C . ARG A 1 518 ? -22.7 32.786 23.631 1 94.39 518 ARG A C 1
ATOM 4038 O O . ARG A 1 518 ? -22.302 33.861 24.084 1 94.39 518 ARG A O 1
ATOM 4045 N N . GLY A 1 519 ? -21.991 32.095 22.739 1 94.32 519 GLY A N 1
ATOM 4046 C CA . GLY A 1 519 ? -20.682 32.558 22.305 1 94.32 519 GLY A CA 1
ATOM 4047 C C . GLY A 1 519 ? -19.648 32.55 23.415 1 94.32 519 GLY A C 1
ATOM 4048 O O . GLY A 1 519 ? -18.7 33.337 23.393 1 94.32 519 GLY A O 1
ATOM 4049 N N . ASP A 1 520 ? -19.863 31.729 24.44 1 95.46 520 ASP A N 1
ATOM 4050 C CA . ASP A 1 520 ? -18.956 31.622 25.578 1 95.46 520 ASP A CA 1
ATOM 4051 C C . ASP A 1 520 ? -17.818 30.647 25.284 1 95.46 520 ASP A C 1
ATOM 4053 O O . ASP A 1 520 ? -18.025 29.432 25.265 1 95.46 520 ASP A O 1
ATOM 4057 N N . ALA A 1 521 ? -16.641 31.113 25.122 1 94.99 521 ALA A N 1
ATOM 4058 C CA . ALA A 1 521 ? -15.509 30.275 24.737 1 94.99 521 ALA A CA 1
ATOM 4059 C C . ALA A 1 521 ? -14.684 29.873 25.956 1 94.99 521 ALA A C 1
ATOM 4061 O O . ALA A 1 521 ? -13.712 29.124 25.836 1 94.99 521 ALA A O 1
ATOM 4062 N N . LEU A 1 522 ? -15.024 30.314 27.079 1 95.48 522 LEU A N 1
ATOM 4063 C CA . LEU A 1 522 ? -14.235 30.078 28.283 1 95.48 522 LEU A CA 1
ATOM 4064 C C . LEU A 1 522 ? -14.049 28.584 28.526 1 95.48 522 LEU A C 1
ATOM 4066 O O . LEU A 1 522 ? -12.939 28.131 28.816 1 95.48 522 LEU A O 1
ATOM 4070 N N . PRO A 1 523 ? -15.138 27.735 28.439 1 94.92 523 PRO A N 1
ATOM 4071 C CA . PRO A 1 523 ? -14.941 26.304 28.684 1 94.92 523 PRO A CA 1
ATOM 4072 C C . PRO A 1 523 ? -13.925 25.677 27.732 1 94.92 523 PRO A C 1
ATOM 4074 O O . PRO A 1 523 ? -13.145 24.811 28.138 1 94.92 523 PRO A O 1
ATOM 4077 N N . LEU A 1 524 ? -13.916 26.056 26.46 1 94.57 524 LEU A N 1
ATOM 4078 C CA . LEU A 1 524 ? -12.963 25.534 25.487 1 94.57 524 LEU A CA 1
ATOM 4079 C C . LEU A 1 524 ? -11.535 25.911 25.868 1 94.57 524 LEU A C 1
ATOM 4081 O O . LEU A 1 524 ? -10.636 25.067 25.836 1 94.57 524 LEU A O 1
ATOM 4085 N N . ALA A 1 525 ? -11.339 27.171 26.214 1 94.02 525 ALA A N 1
ATOM 4086 C CA . ALA A 1 525 ? -10.021 27.631 26.646 1 94.02 525 ALA A CA 1
ATOM 4087 C C . ALA A 1 525 ? -9.595 26.938 27.937 1 94.02 525 ALA A C 1
ATOM 4089 O O . ALA A 1 525 ? -8.418 26.617 28.117 1 94.02 525 ALA A O 1
ATOM 4090 N N . ALA A 1 526 ? -10.586 26.766 28.849 1 93.71 526 ALA A N 1
ATOM 4091 C CA . ALA A 1 526 ? -10.311 26.112 30.126 1 93.71 526 ALA A CA 1
ATOM 4092 C C . ALA A 1 526 ? -9.823 24.682 29.916 1 93.71 526 ALA A C 1
ATOM 4094 O O . ALA A 1 526 ? -8.978 24.191 30.668 1 93.71 526 ALA A O 1
ATOM 4095 N N . GLY A 1 527 ? -10.382 24.027 28.93 1 92.64 527 GLY A N 1
ATOM 4096 C CA . GLY A 1 527 ? -9.92 22.685 28.614 1 92.64 527 GLY A CA 1
ATOM 4097 C C . GLY A 1 527 ? -8.439 22.625 28.288 1 92.64 527 GLY A C 1
ATOM 4098 O O . GLY A 1 527 ? -7.755 21.669 28.658 1 92.64 527 GLY A O 1
ATOM 4099 N N . ILE A 1 528 ? -7.942 23.577 27.659 1 93.2 528 ILE A N 1
ATOM 4100 C CA . ILE A 1 528 ? -6.54 23.664 27.265 1 93.2 528 ILE A CA 1
ATOM 4101 C C . ILE A 1 528 ? -5.674 23.932 28.494 1 93.2 528 ILE A C 1
ATOM 4103 O O . ILE A 1 528 ? -4.564 23.406 28.606 1 93.2 528 ILE A O 1
ATOM 4107 N N . CYS A 1 529 ? -6.216 24.664 29.465 1 91.47 529 CYS A N 1
ATOM 4108 C CA . CYS A 1 529 ? -5.474 25.049 30.66 1 91.47 529 CYS A CA 1
ATOM 4109 C C . CYS A 1 529 ? -6.013 24.332 31.892 1 91.47 529 CYS A C 1
ATOM 4111 O O . CYS A 1 529 ? -6.074 24.914 32.977 1 91.47 529 CYS A O 1
ATOM 4113 N N . ALA A 1 530 ? -6.449 23.197 31.75 1 88.84 530 ALA A N 1
ATOM 4114 C CA . ALA A 1 530 ? -7.191 22.507 32.801 1 88.84 530 ALA A CA 1
ATOM 4115 C C . ALA A 1 530 ? -6.345 22.356 34.062 1 88.84 530 ALA A C 1
ATOM 4117 O O . ALA A 1 530 ? -6.872 22.371 35.176 1 88.84 530 ALA A O 1
ATOM 4118 N N . ASP A 1 531 ? -5.093 22.212 33.945 1 85.41 531 ASP A N 1
ATOM 4119 C CA . ASP A 1 531 ? -4.222 22.023 35.102 1 85.41 531 ASP A CA 1
ATOM 4120 C C . ASP A 1 531 ? -4.157 23.288 35.953 1 85.41 531 ASP A C 1
ATOM 4122 O O . ASP A 1 531 ? -3.855 23.225 37.147 1 85.41 531 ASP A O 1
ATOM 4126 N N . SER A 1 532 ? -4.47 24.477 35.332 1 85.48 532 SER A N 1
ATOM 4127 C CA . SER A 1 532 ? -4.428 25.739 36.063 1 85.48 532 SER A CA 1
ATOM 4128 C C . SER A 1 532 ? -5.832 26.222 36.411 1 85.48 532 SER A C 1
ATOM 4130 O O . SER A 1 532 ? -5.995 27.267 37.044 1 85.48 532 SER A O 1
ATOM 4132 N N . MET A 1 533 ? -6.813 25.489 35.971 1 86.17 533 MET A N 1
ATOM 4133 C CA . MET A 1 533 ? -8.211 25.813 36.24 1 86.17 533 MET A CA 1
ATOM 4134 C C . MET A 1 533 ? -8.976 24.579 36.705 1 86.17 533 MET A C 1
ATOM 4136 O O . MET A 1 533 ? -9.702 23.962 35.924 1 86.17 533 MET A O 1
ATOM 4140 N N . PRO A 1 534 ? -8.917 24.332 37.928 1 75.34 534 PRO A N 1
ATOM 4141 C CA . PRO A 1 534 ? -9.484 23.068 38.402 1 75.34 534 PRO A CA 1
ATOM 4142 C C . PRO A 1 534 ? -11.008 23.037 38.317 1 75.34 534 PRO A C 1
ATOM 4144 O O . PRO A 1 534 ? -11.607 21.958 38.288 1 75.34 534 PRO A O 1
ATOM 4147 N N . ALA A 1 535 ? -11.66 24.251 38.268 1 84.51 535 ALA A N 1
ATOM 4148 C CA . ALA A 1 535 ? -13.115 24.3 38.142 1 84.51 535 ALA A CA 1
ATOM 4149 C C . ALA A 1 535 ? -13.549 25.445 37.231 1 84.51 535 ALA A C 1
ATOM 4151 O O . ALA A 1 535 ? -12.883 26.481 37.165 1 84.51 535 ALA A O 1
ATOM 4152 N N . LEU A 1 536 ? -14.668 25.229 36.563 1 88.8 536 LEU A N 1
ATOM 4153 C CA . LEU A 1 536 ? -15.238 26.253 35.694 1 88.8 536 LEU A CA 1
ATOM 4154 C C . LEU A 1 536 ? -16.311 27.052 36.427 1 88.8 536 LEU A C 1
ATOM 4156 O O . LEU A 1 536 ? -17.197 26.474 37.06 1 88.8 536 LEU A O 1
ATOM 4160 N N . PRO A 1 537 ? -16.202 28.362 36.415 1 82.13 537 PRO A N 1
ATOM 4161 C CA . PRO A 1 537 ? -17.261 29.155 37.041 1 82.13 537 PRO A CA 1
ATOM 4162 C C . PRO A 1 537 ? -18.591 29.057 36.297 1 82.13 537 PRO A C 1
ATOM 4164 O O . PRO A 1 537 ? -18.609 28.986 35.065 1 82.13 537 PRO A O 1
ATOM 4167 N N . ALA A 1 538 ? -19.7 28.897 36.98 1 81.3 538 ALA A N 1
ATOM 4168 C CA . ALA A 1 538 ? -21.021 28.961 36.361 1 81.3 538 ALA A CA 1
ATOM 4169 C C . ALA A 1 538 ? -21.296 30.353 35.798 1 81.3 538 ALA A C 1
ATOM 4171 O O . ALA A 1 538 ? -21.015 31.36 36.451 1 81.3 538 ALA A O 1
ATOM 4172 N N . ARG A 1 539 ? -21.585 30.387 34.555 1 85.1 539 ARG A N 1
ATOM 4173 C CA . ARG A 1 539 ? -21.819 31.676 33.912 1 85.1 539 ARG A CA 1
ATOM 4174 C C . ARG A 1 539 ? -23.065 31.631 33.034 1 85.1 539 ARG A C 1
ATOM 4176 O O . ARG A 1 539 ? -23.345 30.614 32.396 1 85.1 539 ARG A O 1
ATOM 4183 N N . GLN A 1 540 ? -23.883 32.72 33.065 1 85.09 540 GLN A N 1
ATOM 4184 C CA . GLN A 1 540 ? -25.082 32.836 32.242 1 85.09 540 GLN A CA 1
ATOM 4185 C C . GLN A 1 540 ? -24.997 34.044 31.313 1 85.09 540 GLN A C 1
ATOM 4187 O O . GLN A 1 540 ? -25.938 34.328 30.569 1 85.09 540 GLN A O 1
ATOM 4192 N N . ASP A 1 541 ? -23.886 34.571 31.191 1 89.65 541 ASP A N 1
ATOM 4193 C CA . ASP A 1 541 ? -23.706 35.759 30.361 1 89.65 541 ASP A CA 1
ATOM 4194 C C . ASP A 1 541 ? -23.811 35.413 28.877 1 89.65 541 ASP A C 1
ATOM 4196 O O . ASP A 1 541 ? -23.423 34.32 28.46 1 89.65 541 ASP A O 1
ATOM 4200 N N . ASP A 1 542 ? -24.34 36.297 28.127 1 92.33 542 ASP A N 1
ATOM 4201 C CA . ASP A 1 542 ? -24.432 36.185 26.675 1 92.33 542 ASP A CA 1
ATOM 4202 C C . ASP A 1 542 ? -23.364 37.035 25.99 1 92.33 542 ASP A C 1
ATOM 4204 O O . ASP A 1 542 ? -23.303 38.249 26.197 1 92.33 542 ASP A O 1
ATOM 4208 N N . PHE A 1 543 ? -22.517 36.415 25.232 1 92.25 543 PHE A N 1
ATOM 4209 C CA . PHE A 1 543 ? -21.375 37.099 24.637 1 92.25 543 PHE A CA 1
ATOM 4210 C C . PHE A 1 543 ? -21.596 37.327 23.147 1 92.25 543 PHE A C 1
ATOM 4212 O O . PHE A 1 543 ? -20.697 37.795 22.445 1 92.25 543 PHE A O 1
ATOM 4219 N N . ARG A 1 544 ? -22.674 37.102 22.492 1 82.47 544 ARG A N 1
ATOM 4220 C CA . ARG A 1 544 ? -22.992 37.326 21.086 1 82.47 544 ARG A CA 1
ATOM 4221 C C . ARG A 1 544 ? -23.066 38.817 20.773 1 82.47 544 ARG A C 1
ATOM 4223 O O . ARG A 1 544 ? -23.65 39.589 21.537 1 82.47 544 ARG A O 1
ATOM 4230 N N . VAL A 1 545 ? -22.172 39.202 20.046 1 75.56 545 VAL A N 1
ATOM 4231 C CA . VAL A 1 545 ? -22.167 40.605 19.645 1 75.56 545 VAL A CA 1
ATOM 4232 C C . VAL A 1 545 ? -23.163 40.821 18.508 1 75.56 545 VAL A C 1
ATOM 4234 O O . VAL A 1 545 ? -23.138 40.101 17.507 1 75.56 545 VAL A O 1
ATOM 4237 N N . THR A 1 546 ? -24.355 41.42 18.701 1 58.1 546 THR A N 1
ATOM 4238 C CA . THR A 1 546 ? -25.413 41.681 17.732 1 58.1 546 THR A CA 1
ATOM 4239 C C . THR A 1 546 ? -24.996 42.777 16.757 1 58.1 546 THR A C 1
ATOM 4241 O O . THR A 1 546 ? -25.716 43.071 15.8 1 58.1 546 THR A O 1
ATOM 4244 N N . GLU A 1 547 ? -23.953 43.536 16.909 1 55.33 547 GLU A N 1
ATOM 4245 C CA . GLU A 1 547 ? -23.943 44.745 16.091 1 55.33 547 GLU A CA 1
ATOM 4246 C C . GLU A 1 547 ? -23.315 44.482 14.726 1 55.33 547 GLU A C 1
ATOM 4248 O O . GLU A 1 547 ? -22.208 43.947 14.638 1 55.33 547 GLU A O 1
ATOM 4253 N N . PRO A 1 548 ? -24.126 44.524 13.676 1 50.52 548 PRO A N 1
ATOM 4254 C CA . PRO A 1 548 ? -23.68 44.345 12.292 1 50.52 548 PRO A CA 1
ATOM 4255 C C . PRO A 1 548 ? -22.572 45.32 11.899 1 50.52 548 PRO A C 1
ATOM 4257 O O . PRO A 1 548 ? -22.548 46.458 12.375 1 50.52 548 PRO A O 1
ATOM 4260 N N . VAL A 1 549 ? -21.449 44.871 11.565 1 50.91 549 VAL A N 1
ATOM 4261 C CA . VAL A 1 549 ? -20.461 45.738 10.932 1 50.91 549 VAL A CA 1
ATOM 4262 C C . VAL A 1 549 ? -21.109 46.51 9.785 1 50.91 549 VAL A C 1
ATOM 4264 O O . VAL A 1 549 ? -21.599 45.912 8.824 1 50.91 549 VAL A O 1
ATOM 4267 N N . GLU A 1 550 ? -21.718 47.62 9.918 1 46.58 550 GLU A N 1
ATOM 4268 C CA . GLU A 1 550 ? -22.425 48.52 9.013 1 46.58 550 GLU A CA 1
ATOM 4269 C C . GLU A 1 550 ? -21.649 48.718 7.714 1 46.58 550 GLU A C 1
ATOM 4271 O O . GLU A 1 550 ? -22.034 49.533 6.873 1 46.58 550 GLU A O 1
ATOM 4276 N N . ASN A 1 551 ? -20.466 48.284 7.332 1 48.2 551 ASN A N 1
ATOM 4277 C CA . ASN A 1 551 ? -19.667 49.091 6.417 1 48.2 551 ASN A CA 1
ATOM 4278 C C . ASN A 1 551 ? -20.102 48.893 4.968 1 48.2 551 ASN A C 1
ATOM 4280 O O . ASN A 1 551 ? -19.373 49.253 4.042 1 48.2 551 ASN A O 1
ATOM 4284 N N . ARG A 1 552 ? -21.019 48.044 4.587 1 50.25 552 ARG A N 1
ATOM 4285 C CA . ARG A 1 552 ? -21.018 47.588 3.201 1 50.25 552 ARG A CA 1
ATOM 4286 C C . ARG A 1 552 ? -21.704 48.602 2.291 1 50.25 552 ARG A C 1
ATOM 4288 O O . ARG A 1 552 ? -21.915 48.337 1.106 1 50.25 552 ARG A O 1
ATOM 4295 N N . ASP A 1 553 ? -22.282 49.619 2.865 1 50.92 553 ASP A N 1
ATOM 4296 C CA . ASP A 1 553 ? -23.186 50.289 1.936 1 50.92 553 ASP A CA 1
ATOM 4297 C C . ASP A 1 553 ? -22.411 51.141 0.933 1 50.92 553 ASP A C 1
ATOM 4299 O O . ASP A 1 553 ? -23.007 51.861 0.131 1 50.92 553 ASP A O 1
ATOM 4303 N N . ALA A 1 554 ? -21.189 51.376 0.964 1 52.77 554 ALA A N 1
ATOM 4304 C CA . ALA A 1 554 ? -20.693 52.417 0.067 1 52.77 554 ALA A CA 1
ATOM 4305 C C . ALA A 1 554 ? -20.324 51.837 -1.295 1 52.77 554 ALA A C 1
ATOM 4307 O O . ALA A 1 554 ? -19.627 50.823 -1.377 1 52.77 554 ALA A O 1
ATOM 4308 N N . LYS A 1 555 ? -20.882 52.111 -2.243 1 63.08 555 LYS A N 1
ATOM 4309 C CA . LYS A 1 555 ? -20.676 51.891 -3.672 1 63.08 555 LYS A CA 1
ATOM 4310 C C . LYS A 1 555 ? -19.299 52.38 -4.11 1 63.08 555 LYS A C 1
ATOM 4312 O O . LYS A 1 555 ? -19.191 53.281 -4.944 1 63.08 555 LYS A O 1
ATOM 4317 N N . VAL A 1 556 ? -18.286 52.067 -3.31 1 83.85 556 VAL A N 1
ATOM 4318 C CA . VAL A 1 556 ? -16.938 52.5 -3.663 1 83.85 556 VAL A CA 1
ATOM 4319 C C . VAL A 1 556 ? -16.182 51.35 -4.324 1 83.85 556 VAL A C 1
ATOM 4321 O O . VAL A 1 556 ? -16.41 50.182 -4.001 1 83.85 556 VAL A O 1
ATOM 4324 N N . GLU A 1 557 ? -15.463 51.688 -5.284 1 90.15 557 GLU A N 1
ATOM 4325 C CA . GLU A 1 557 ? -14.689 50.703 -6.034 1 90.15 557 GLU A CA 1
ATOM 4326 C C . GLU A 1 557 ? -13.535 50.156 -5.2 1 90.15 557 GLU A C 1
ATOM 4328 O O . GLU A 1 557 ? -12.682 50.917 -4.736 1 90.15 557 GLU A O 1
ATOM 4333 N N . VAL A 1 558 ? -13.54 48.873 -4.837 1 93.32 558 VAL A N 1
ATOM 4334 C CA . VAL A 1 558 ? -12.44 48.2 -4.153 1 93.32 558 VAL A CA 1
ATOM 4335 C C . VAL A 1 558 ? -11.349 47.841 -5.159 1 93.32 558 VAL A C 1
ATOM 4337 O O . VAL A 1 558 ? -11.573 47.039 -6.068 1 93.32 558 VAL A O 1
ATOM 4340 N N . VAL A 1 559 ? -10.239 48.386 -4.981 1 94.64 559 VAL A N 1
ATOM 4341 C CA . VAL A 1 559 ? -9.207 48.262 -6.006 1 94.64 559 VAL A CA 1
ATOM 4342 C C . VAL A 1 559 ? -8.192 47.199 -5.592 1 94.64 559 VAL A C 1
ATOM 4344 O O . VAL A 1 559 ? -7.427 46.706 -6.423 1 94.64 559 VAL A O 1
ATOM 4347 N N . ALA A 1 560 ? -8.18 46.875 -4.315 1 95.94 560 ALA A N 1
ATOM 4348 C CA . ALA A 1 560 ? -7.232 45.864 -3.856 1 95.94 560 ALA A CA 1
ATOM 4349 C C . ALA A 1 560 ? -7.683 45.248 -2.535 1 95.94 560 ALA A C 1
ATOM 4351 O O . ALA A 1 560 ? -8.421 45.875 -1.771 1 95.94 560 ALA A O 1
ATOM 4352 N N . ARG A 1 561 ? -7.257 44.045 -2.268 1 97.14 561 ARG A N 1
ATOM 4353 C CA . ARG A 1 561 ? -7.379 43.385 -0.972 1 97.14 561 ARG A CA 1
ATOM 4354 C C . ARG A 1 561 ? -6.041 43.366 -0.24 1 97.14 561 ARG A C 1
ATOM 4356 O O . ARG A 1 561 ? -5.031 42.927 -0.793 1 97.14 561 ARG A O 1
ATOM 4363 N N . VAL A 1 562 ? -6.094 43.906 0.956 1 97.7 562 VAL A N 1
ATOM 4364 C CA . VAL A 1 562 ? -4.866 44.102 1.72 1 97.7 562 VAL A CA 1
ATOM 4365 C C . VAL A 1 562 ? -4.929 43.296 3.016 1 97.7 562 VAL A C 1
ATOM 4367 O O . VAL A 1 562 ? -5.949 43.303 3.709 1 97.7 562 VAL A O 1
ATOM 4370 N N . ALA A 1 563 ? -3.864 42.596 3.285 1 97.88 563 ALA A N 1
ATOM 4371 C CA . ALA A 1 563 ? -3.763 41.809 4.511 1 97.88 563 ALA A CA 1
ATOM 4372 C C . ALA A 1 563 ? -2.772 42.437 5.486 1 97.88 563 ALA A C 1
ATOM 4374 O O . ALA A 1 563 ? -1.826 43.111 5.072 1 97.88 563 ALA A O 1
ATOM 4375 N N . PHE A 1 564 ? -2.949 42.272 6.699 1 97.65 564 PHE A N 1
ATOM 4376 C CA . PHE A 1 564 ? -1.997 42.645 7.738 1 97.65 564 PHE A CA 1
ATOM 4377 C C . PHE A 1 564 ? -1.8 41.502 8.727 1 97.65 564 PHE A C 1
ATOM 4379 O O . PHE A 1 564 ? -2.763 41.016 9.324 1 97.65 564 PHE A O 1
ATOM 4386 N N . ILE A 1 565 ? -0.574 41.034 8.879 1 97.41 565 ILE A N 1
ATOM 4387 C CA . ILE A 1 565 ? -0.242 39.949 9.795 1 97.41 565 ILE A CA 1
ATOM 4388 C C . ILE A 1 565 ? 0.083 40.518 11.174 1 97.41 565 ILE A C 1
ATOM 4390 O O . ILE A 1 565 ? 1.038 41.284 11.327 1 97.41 565 ILE A O 1
ATOM 4394 N N . ASN A 1 566 ? -0.663 40.225 12.106 1 94.15 566 ASN A N 1
ATOM 4395 C CA . ASN A 1 566 ? -0.444 40.789 13.433 1 94.15 566 ASN A CA 1
ATOM 4396 C C . ASN A 1 566 ? -0.46 39.709 14.511 1 94.15 566 ASN A C 1
ATOM 4398 O O . ASN A 1 566 ? -0.614 38.525 14.206 1 94.15 566 ASN A O 1
ATOM 4402 N N . HIS A 1 567 ? -0.12 40.046 15.676 1 93.41 567 HIS A N 1
ATOM 4403 C CA . HIS A 1 567 ? -0.196 39.231 16.883 1 93.41 567 HIS A CA 1
ATOM 4404 C C . HIS A 1 567 ? -0.713 40.044 18.065 1 93.41 567 HIS A C 1
ATOM 4406 O O . HIS A 1 567 ? -0.867 41.263 17.966 1 93.41 567 HIS A O 1
ATOM 4412 N N . LEU A 1 568 ? -0.999 39.414 19.093 1 92.2 568 LEU A N 1
ATOM 4413 C CA . LEU A 1 568 ? -1.457 40.113 20.288 1 92.2 568 LEU A CA 1
ATOM 4414 C C . LEU A 1 568 ? -0.337 40.961 20.884 1 92.2 568 LEU A C 1
ATOM 4416 O O . LEU A 1 568 ? 0.821 40.54 20.906 1 92.2 568 LEU A O 1
ATOM 4420 N N . ILE A 1 569 ? -0.698 42.119 21.283 1 88.74 569 ILE A N 1
ATOM 4421 C CA . ILE A 1 569 ? 0.293 42.974 21.927 1 88.74 569 ILE A CA 1
ATOM 4422 C C . ILE A 1 569 ? 0.724 42.356 23.255 1 88.74 569 ILE A C 1
ATOM 4424 O O . ILE A 1 569 ? 1.92 42.24 23.534 1 88.74 569 ILE A O 1
ATOM 4428 N N . ASP A 1 570 ? -0.197 41.966 24.099 1 87.63 570 ASP A N 1
ATOM 4429 C CA . ASP A 1 570 ? 0.028 41.206 25.325 1 87.63 570 ASP A CA 1
ATOM 4430 C C . ASP A 1 570 ? -1.101 40.207 25.567 1 87.63 570 ASP A C 1
ATOM 4432 O O . ASP A 1 570 ? -2.104 40.21 24.851 1 87.63 570 ASP A O 1
ATOM 4436 N N . ALA A 1 571 ? -0.96 39.418 26.56 1 90.09 571 ALA A N 1
ATOM 4437 C CA . ALA A 1 571 ? -1.899 38.328 26.812 1 90.09 571 ALA A CA 1
ATOM 4438 C C . ALA A 1 571 ? -3.255 38.864 27.263 1 90.09 571 ALA A C 1
ATOM 4440 O O . ALA A 1 571 ? -4.293 38.263 26.977 1 90.09 571 ALA A O 1
ATOM 4441 N N . ASP A 1 572 ? -3.231 40.002 27.849 1 88.68 572 ASP A N 1
ATOM 4442 C CA . ASP A 1 572 ? -4.458 40.536 28.431 1 88.68 572 ASP A CA 1
ATOM 4443 C C . ASP A 1 572 ? -5.439 40.969 27.344 1 88.68 572 ASP A C 1
ATOM 4445 O O . ASP A 1 572 ? -6.652 40.989 27.567 1 88.68 572 ASP A O 1
ATOM 4449 N N . ILE A 1 573 ? -4.93 41.254 26.194 1 90.2 573 ILE A N 1
ATOM 4450 C CA . ILE A 1 573 ? -5.742 41.719 25.074 1 90.2 573 ILE A CA 1
ATOM 4451 C C . ILE A 1 573 ? -6.663 40.595 24.604 1 90.2 573 ILE A C 1
ATOM 4453 O O . ILE A 1 573 ? -7.67 40.847 23.938 1 90.2 573 ILE A O 1
ATOM 4457 N N . LEU A 1 574 ? -6.38 39.385 25.018 1 92.35 574 LEU A N 1
ATOM 4458 C CA . LEU A 1 574 ? -7.229 38.261 24.64 1 92.35 574 LEU A CA 1
ATOM 4459 C C . LEU A 1 574 ? -8.659 38.472 25.127 1 92.35 574 LEU A C 1
ATOM 4461 O O . LEU A 1 574 ? -9.613 38.072 24.456 1 92.35 574 LEU A O 1
ATOM 4465 N N . GLY A 1 575 ? -8.802 39.058 26.238 1 92.05 575 GLY A N 1
ATOM 4466 C CA . GLY A 1 575 ? -10.123 39.347 26.774 1 92.05 575 GLY A CA 1
ATOM 4467 C C . GLY A 1 575 ? -10.871 40.401 25.981 1 92.05 575 GLY A C 1
ATOM 4468 O O . GLY A 1 575 ? -12.104 40.41 25.957 1 92.05 575 GLY A O 1
ATOM 4469 N N . ASP A 1 576 ? -10.149 41.308 25.346 1 89.91 576 ASP A N 1
ATOM 4470 C CA . ASP A 1 576 ? -10.757 42.314 24.481 1 89.91 576 ASP A CA 1
ATOM 4471 C C . ASP A 1 576 ? -11.214 41.699 23.16 1 89.91 576 ASP A C 1
ATOM 4473 O O . ASP A 1 576 ? -12.293 42.022 22.659 1 89.91 576 ASP A O 1
ATOM 4477 N N . VAL A 1 577 ? -10.36 40.892 22.702 1 91.56 577 VAL A N 1
ATOM 4478 C CA . VAL A 1 577 ? -10.624 40.251 21.418 1 91.56 577 VAL A CA 1
ATOM 4479 C C . VAL A 1 577 ? -11.812 39.3 21.549 1 91.56 577 VAL A C 1
ATOM 4481 O O . VAL A 1 577 ? -12.65 39.216 20.648 1 91.56 577 VAL A O 1
ATOM 4484 N N . ASP A 1 578 ? -11.845 38.539 22.654 1 93.79 578 ASP A N 1
ATOM 4485 C CA . ASP A 1 578 ? -12.954 37.656 23.001 1 93.79 578 ASP A CA 1
ATOM 4486 C C . ASP A 1 578 ? -13.417 37.894 24.436 1 93.79 578 ASP A C 1
ATOM 4488 O O . ASP A 1 578 ? -12.844 37.344 25.379 1 93.79 578 ASP A O 1
ATOM 4492 N N . PRO A 1 579 ? -14.414 38.622 24.531 1 92.67 579 PRO A N 1
ATOM 4493 C CA . PRO A 1 579 ? -14.871 39.069 25.849 1 92.67 579 PRO A CA 1
ATOM 4494 C C . PRO A 1 579 ? -15.179 37.907 26.791 1 92.67 579 PRO A C 1
ATOM 4496 O O . PRO A 1 579 ? -15.112 38.064 28.013 1 92.67 579 PRO A O 1
ATOM 4499 N N . SER A 1 580 ? -15.522 36.736 26.274 1 93.92 580 SER A N 1
ATOM 4500 C CA . SER A 1 580 ? -15.822 35.588 27.125 1 93.92 580 SER A CA 1
ATOM 4501 C C . SER A 1 580 ? -14.587 35.134 27.896 1 93.92 580 SER A C 1
ATOM 4503 O O . SER A 1 580 ? -14.7 34.423 28.897 1 93.92 580 SER A O 1
ATOM 4505 N N . LEU A 1 581 ? -13.409 35.538 27.528 1 94.63 581 LEU A N 1
ATOM 4506 C CA . LEU A 1 581 ? -12.169 35.103 28.162 1 94.63 581 LEU A CA 1
ATOM 4507 C C . LEU A 1 581 ? -11.682 36.139 29.169 1 94.63 581 LEU A C 1
ATOM 4509 O O . LEU A 1 581 ? -10.624 35.967 29.779 1 94.63 581 LEU A O 1
ATOM 4513 N N . ALA A 1 582 ? -12.4 37.188 29.331 1 92.12 582 ALA A N 1
ATOM 4514 C CA . ALA A 1 582 ? -12.011 38.262 30.241 1 92.12 582 ALA A CA 1
ATOM 4515 C C . ALA A 1 582 ? -11.83 37.738 31.663 1 92.12 582 ALA A C 1
ATOM 4517 O O . ALA A 1 582 ? -11.021 38.268 32.428 1 92.12 582 ALA A O 1
ATOM 4518 N N . ALA A 1 583 ? -12.512 36.643 31.956 1 90.22 583 ALA A N 1
ATOM 4519 C CA . ALA A 1 583 ? -12.502 36.078 33.303 1 90.22 583 ALA A CA 1
ATOM 4520 C C . ALA A 1 583 ? -11.195 35.34 33.578 1 90.22 583 ALA A C 1
ATOM 4522 O O . ALA A 1 583 ? -10.857 35.073 34.733 1 90.22 583 ALA A O 1
ATOM 4523 N N . LEU A 1 584 ? -10.397 34.971 32.596 1 93.07 584 LEU A N 1
ATOM 4524 C CA . LEU A 1 584 ? -9.113 34.303 32.778 1 93.07 584 LEU A CA 1
ATOM 4525 C C . LEU A 1 584 ? -8.074 35.267 33.344 1 93.07 584 LEU A C 1
ATOM 4527 O O . LEU A 1 584 ? -8.042 36.441 32.97 1 93.07 584 LEU A O 1
ATOM 4531 N N . SER A 1 585 ? -7.222 34.808 34.276 1 90.83 585 SER A N 1
ATOM 4532 C CA . SER A 1 585 ? -6.089 35.591 34.757 1 90.83 585 SER A CA 1
ATOM 4533 C C . SER A 1 585 ? -5.041 35.776 33.664 1 90.83 585 SER A C 1
ATOM 4535 O O . SER A 1 585 ? -5.035 35.043 32.673 1 90.83 585 SER A O 1
ATOM 4537 N N . PRO A 1 586 ? -4.205 36.747 33.707 1 89.12 586 PRO A N 1
ATOM 4538 C CA . PRO A 1 586 ? -3.137 36.935 32.722 1 89.12 586 PRO A CA 1
ATOM 4539 C C . PRO A 1 586 ? -2.27 35.691 32.546 1 89.12 586 PRO A C 1
ATOM 4541 O O . PRO A 1 586 ? -1.866 35.368 31.426 1 89.12 586 PRO A O 1
ATOM 4544 N N . GLU A 1 587 ? -2.061 34.992 33.663 1 90.64 587 GLU A N 1
ATOM 4545 C CA . GLU A 1 587 ? -1.256 33.777 33.591 1 90.64 587 GLU A CA 1
ATOM 4546 C C . GLU A 1 587 ? -1.974 32.685 32.803 1 90.64 587 GLU A C 1
ATOM 4548 O O . GLU A 1 587 ? -1.348 31.953 32.033 1 90.64 587 GLU A O 1
ATOM 4553 N N . GLN A 1 588 ? -3.239 32.555 33.038 1 93.08 588 GLN A N 1
ATOM 4554 C CA . GLN A 1 588 ? -4.034 31.569 32.314 1 93.08 588 GLN A CA 1
ATOM 4555 C C . GLN A 1 588 ? -4.101 31.902 30.826 1 93.08 588 GLN A C 1
ATOM 4557 O O . GLN A 1 588 ? -4.048 31.005 29.982 1 93.08 588 GLN A O 1
ATOM 4562 N N . LYS A 1 589 ? -4.258 33.173 30.53 1 94.45 589 LYS A N 1
ATOM 4563 C CA . LYS A 1 589 ? -4.264 33.608 29.136 1 94.45 589 LYS A CA 1
ATOM 4564 C C . LYS A 1 589 ? -2.93 33.302 28.459 1 94.45 589 LYS A C 1
ATOM 4566 O O . LYS A 1 589 ? -2.899 32.855 27.311 1 94.45 589 LYS A O 1
ATOM 4571 N N . ARG A 1 590 ? -1.836 33.53 29.182 1 92.54 590 ARG A N 1
ATOM 4572 C CA . ARG A 1 590 ? -0.515 33.212 28.649 1 92.54 590 ARG A CA 1
ATOM 4573 C C . ARG A 1 590 ? -0.369 31.714 28.404 1 92.54 590 ARG A C 1
ATOM 4575 O O . ARG A 1 590 ? 0.215 31.297 27.402 1 92.54 590 ARG A O 1
ATOM 4582 N N . THR A 1 591 ? -0.868 30.954 29.342 1 92.46 591 THR A N 1
ATOM 4583 C CA . THR A 1 591 ? -0.831 29.505 29.182 1 92.46 591 THR A CA 1
ATOM 4584 C C . THR A 1 591 ? -1.619 29.077 27.947 1 92.46 591 THR A C 1
ATOM 4586 O O . THR A 1 591 ? -1.163 28.23 27.176 1 92.46 591 THR A O 1
ATOM 4589 N N . PHE A 1 592 ? -2.804 29.626 27.82 1 93.36 592 PHE A N 1
ATOM 4590 C CA . PHE A 1 592 ? -3.633 29.349 26.653 1 93.36 592 PHE A CA 1
ATOM 4591 C C . PHE A 1 592 ? -2.878 29.665 25.367 1 93.36 592 PHE A C 1
ATOM 4593 O O . PHE A 1 592 ? -2.818 28.835 24.456 1 93.36 592 PHE A O 1
ATOM 4600 N N . ILE A 1 593 ? -2.25 30.789 25.282 1 92.93 593 ILE A N 1
ATOM 4601 C CA . ILE A 1 593 ? -1.52 31.244 24.104 1 92.93 593 ILE A CA 1
ATOM 4602 C C . ILE A 1 593 ? -0.342 30.311 23.834 1 92.93 593 ILE A C 1
ATOM 4604 O O . ILE A 1 593 ? -0.112 29.905 22.693 1 92.93 593 ILE A O 1
ATOM 4608 N N . ASN A 1 594 ? 0.348 29.939 24.851 1 91.25 594 ASN A N 1
ATOM 4609 C CA . ASN A 1 594 ? 1.53 29.097 24.698 1 91.25 594 ASN A CA 1
ATOM 4610 C C . ASN A 1 594 ? 1.161 27.689 24.241 1 91.25 594 ASN A C 1
ATOM 4612 O O . ASN A 1 594 ? 1.878 27.082 23.444 1 91.25 594 ASN A O 1
ATOM 4616 N N . ARG A 1 595 ? 0.108 27.208 24.649 1 92.91 595 ARG A N 1
ATOM 4617 C CA . ARG A 1 595 ? -0.269 25.829 24.358 1 92.91 595 ARG A CA 1
ATOM 4618 C C . ARG A 1 595 ? -0.911 25.716 22.979 1 92.91 595 ARG A C 1
ATOM 4620 O O . ARG A 1 595 ? -1.011 24.62 22.424 1 92.91 595 ARG A O 1
ATOM 4627 N N . THR A 1 596 ? -1.301 26.778 22.468 1 91.74 596 THR A N 1
ATOM 4628 C CA . THR A 1 596 ? -1.862 26.754 21.122 1 91.74 596 THR A CA 1
ATOM 4629 C C . THR A 1 596 ? -0.76 26.886 20.075 1 91.74 596 THR A C 1
ATOM 4631 O O . THR A 1 596 ? -1.039 27.136 18.9 1 91.74 596 THR A O 1
ATOM 4634 N N . LYS A 1 597 ? 0.443 26.741 20.51 1 88.2 597 LYS A N 1
ATOM 4635 C CA . LYS A 1 597 ? 1.641 26.901 19.69 1 88.2 597 LYS A CA 1
ATOM 4636 C C . LYS A 1 597 ? 1.57 26.031 18.438 1 88.2 597 LYS A C 1
ATOM 4638 O O . LYS A 1 597 ? 1.963 26.464 17.352 1 88.2 597 LYS A O 1
ATOM 4643 N N . PRO A 1 598 ? 1.086 24.8 18.529 1 87.14 598 PRO A N 1
ATOM 4644 C CA . PRO A 1 598 ? 1.066 23.971 17.322 1 87.14 598 PRO A CA 1
ATOM 4645 C C . PRO A 1 598 ? 0.211 24.57 16.208 1 87.14 598 PRO A C 1
ATOM 4647 O O . PRO A 1 598 ? 0.423 24.268 15.031 1 87.14 598 PRO A O 1
ATOM 4650 N N . GLU A 1 599 ? -0.738 25.356 16.606 1 86.47 599 GLU A N 1
ATOM 4651 C CA . GLU A 1 599 ? -1.58 26.049 15.636 1 86.47 599 GLU A CA 1
ATOM 4652 C C . GLU A 1 599 ? -1.864 27.482 16.075 1 86.47 599 GLU A C 1
ATOM 4654 O O . GLU A 1 599 ? -2.828 27.736 16.799 1 86.47 599 GLU A O 1
ATOM 4659 N N . ARG A 1 600 ? -1.116 28.363 15.482 1 90.33 600 ARG A N 1
ATOM 4660 C CA . ARG A 1 600 ? -1.182 29.755 15.918 1 90.33 600 ARG A CA 1
ATOM 4661 C C . ARG A 1 600 ? -2.145 30.556 15.049 1 90.33 600 ARG A C 1
ATOM 4663 O O . ARG A 1 600 ? -2.521 31.676 15.4 1 90.33 600 ARG A O 1
ATOM 4670 N N . ARG A 1 601 ? -2.658 29.947 14.012 1 94.14 601 ARG A N 1
ATOM 4671 C CA . ARG A 1 601 ? -3.509 30.681 13.081 1 94.14 601 ARG A CA 1
ATOM 4672 C C . ARG A 1 601 ? -4.884 30.943 13.687 1 94.14 601 ARG A C 1
ATOM 4674 O O . ARG A 1 601 ? -5.519 30.03 14.218 1 94.14 601 ARG A O 1
ATOM 4681 N N . ALA A 1 602 ? -5.252 32.097 13.684 1 94.38 602 ALA A N 1
ATOM 4682 C CA . ALA A 1 602 ? -6.62 32.471 14.035 1 94.38 602 ALA A CA 1
ATOM 4683 C C . ALA A 1 602 ? -7.415 32.871 12.796 1 94.38 602 ALA A C 1
ATOM 4685 O O . ALA A 1 602 ? -6.835 33.18 11.752 1 94.38 602 ALA A O 1
ATOM 4686 N N . VAL A 1 603 ? -8.709 32.819 12.928 1 95.13 603 VAL A N 1
ATOM 4687 C CA . VAL A 1 603 ? -9.579 33.213 11.825 1 95.13 603 VAL A CA 1
ATOM 4688 C C . VAL A 1 603 ? -9.309 34.668 11.448 1 95.13 603 VAL A C 1
ATOM 4690 O O . VAL A 1 603 ? -9.093 35.513 12.32 1 95.13 603 VAL A O 1
ATOM 4693 N N . PRO A 1 604 ? -9.176 34.942 10.138 1 95.4 604 PRO A N 1
ATOM 4694 C CA . PRO A 1 604 ? -9.003 36.339 9.734 1 95.4 604 PRO A CA 1
ATOM 4695 C C . PRO A 1 604 ? -10.118 37.245 10.253 1 95.4 604 PRO A C 1
ATOM 4697 O O . PRO A 1 604 ? -11.279 36.831 10.31 1 95.4 604 PRO A O 1
ATOM 4700 N N . VAL A 1 605 ? -9.808 38.451 10.645 1 94.02 605 VAL A N 1
ATOM 4701 C CA . VAL A 1 605 ? -10.774 39.419 11.154 1 94.02 605 VAL A CA 1
ATOM 4702 C C . VAL A 1 605 ? -11.023 40.502 10.106 1 94.02 605 VAL A C 1
ATOM 4704 O O . VAL A 1 605 ? -10.094 41.197 9.69 1 94.02 605 VAL A O 1
ATOM 4707 N N . GLY A 1 606 ? -12.182 40.789 9.76 1 88.32 606 GLY A N 1
ATOM 4708 C CA . GLY A 1 606 ? -12.602 41.641 8.659 1 88.32 606 GLY A CA 1
ATOM 4709 C C . GLY A 1 606 ? -13.335 40.886 7.566 1 88.32 606 GLY A C 1
ATOM 4710 O O . GLY A 1 606 ? -13.928 39.836 7.82 1 88.32 606 GLY A O 1
ATOM 4711 N N . PRO A 1 607 ? -13.314 41.471 6.416 1 91.44 607 PRO A N 1
ATOM 4712 C CA . PRO A 1 607 ? -12.655 42.677 5.911 1 91.44 607 PRO A CA 1
ATOM 4713 C C . PRO A 1 607 ? -13.379 43.959 6.317 1 91.44 607 PRO A C 1
ATOM 4715 O O . PRO A 1 607 ? -14.588 43.939 6.557 1 91.44 607 PRO A O 1
ATOM 4718 N N . VAL A 1 608 ? -12.596 44.942 6.456 1 93.46 608 VAL A N 1
ATOM 4719 C CA . VAL A 1 608 ? -13.147 46.284 6.61 1 93.46 608 VAL A CA 1
ATOM 4720 C C . VAL A 1 608 ? -12.778 47.137 5.398 1 93.46 608 VAL A C 1
ATOM 4722 O O . VAL A 1 608 ? -11.735 46.922 4.775 1 93.46 608 VAL A O 1
ATOM 4725 N N . ILE A 1 609 ? -13.62 47.95 4.998 1 94.98 609 ILE A N 1
ATOM 4726 C CA . ILE A 1 609 ? -13.374 48.823 3.855 1 94.98 609 ILE A CA 1
ATOM 4727 C C . ILE A 1 609 ? -12.737 50.127 4.33 1 94.98 609 ILE A C 1
ATOM 4729 O O . ILE A 1 609 ? -13.272 50.801 5.213 1 94.98 609 ILE A O 1
ATOM 4733 N N . ILE A 1 610 ? -11.642 50.399 3.822 1 96.14 610 ILE A N 1
ATOM 4734 C CA . ILE A 1 610 ? -10.973 51.664 4.105 1 96.14 610 ILE A CA 1
ATOM 4735 C C . ILE A 1 610 ? -10.978 52.541 2.855 1 96.14 610 ILE A C 1
ATOM 4737 O O . ILE A 1 610 ? -10.425 52.162 1.82 1 96.14 610 ILE A O 1
ATOM 4741 N N . ARG A 1 611 ? -11.482 53.713 2.895 1 91.67 611 ARG A N 1
ATOM 4742 C CA . ARG A 1 611 ? -11.741 54.572 1.744 1 91.67 611 ARG A CA 1
ATOM 4743 C C . ARG A 1 611 ? -10.688 55.669 1.632 1 91.67 611 ARG A C 1
ATOM 4745 O O . ARG A 1 611 ? -10.149 56.125 2.642 1 91.67 611 ARG A O 1
ATOM 4752 N N . SER A 1 612 ? -10.462 56.028 0.494 1 94.88 612 SER A N 1
ATOM 4753 C CA . SER A 1 612 ? -9.613 57.158 0.13 1 94.88 612 SER A CA 1
ATOM 4754 C C . SER A 1 612 ? -10.447 58.377 -0.246 1 94.88 612 SER A C 1
ATOM 4756 O O . SER A 1 612 ? -11.566 58.24 -0.745 1 94.88 612 SER A O 1
ATOM 4758 N N . ARG A 1 613 ? -9.869 59.611 -0.121 1 93.98 613 ARG A N 1
ATOM 4759 C CA . ARG A 1 613 ? -10.523 60.838 -0.563 1 93.98 613 ARG A CA 1
ATOM 4760 C C . ARG A 1 613 ? -10.621 60.889 -2.084 1 93.98 613 ARG A C 1
ATOM 4762 O O . ARG A 1 613 ? -11.397 61.672 -2.636 1 93.98 613 ARG A O 1
ATOM 4769 N N . LEU A 1 614 ? -9.865 60.04 -2.719 1 93.83 614 LEU A N 1
ATOM 4770 C CA . LEU A 1 614 ? -9.84 60.031 -4.177 1 93.83 614 LEU A CA 1
ATOM 4771 C C . LEU A 1 614 ? -10.945 59.139 -4.734 1 93.83 614 LEU A C 1
ATOM 4773 O O . LEU A 1 614 ? -11.024 58.924 -5.946 1 93.83 614 LEU A O 1
ATOM 4777 N N . GLY A 1 615 ? -11.743 58.51 -3.891 1 91.57 615 GLY A N 1
ATOM 4778 C CA . GLY A 1 615 ? -12.921 57.783 -4.336 1 91.57 615 GLY A CA 1
ATOM 4779 C C . GLY A 1 615 ? -12.683 56.292 -4.48 1 91.57 615 GLY A C 1
ATOM 4780 O O . GLY A 1 615 ? -13.533 55.57 -5.006 1 91.57 615 GLY A O 1
ATOM 4781 N N . MET A 1 616 ? -11.621 55.802 -4.099 1 94.1 616 MET A N 1
ATOM 4782 C CA . MET A 1 616 ? -11.334 54.371 -4.13 1 94.1 616 MET A CA 1
ATOM 4783 C C . MET A 1 616 ? -11.224 53.807 -2.718 1 94.1 616 MET A C 1
ATOM 4785 O O . MET A 1 616 ? -11.173 54.562 -1.745 1 94.1 616 MET A O 1
ATOM 4789 N N . ALA A 1 617 ? -11.243 52.515 -2.637 1 96.03 617 ALA A N 1
ATOM 4790 C CA . ALA A 1 617 ? -11.168 51.868 -1.329 1 96.03 617 ALA A CA 1
ATOM 4791 C C . ALA A 1 617 ? -10.39 50.558 -1.41 1 96.03 617 ALA A C 1
ATOM 4793 O O . ALA A 1 617 ? -10.137 50.045 -2.502 1 96.03 617 ALA A O 1
ATOM 4794 N N . VAL A 1 618 ? -9.999 50.088 -0.298 1 96.44 618 VAL A N 1
ATOM 4795 C CA . VAL A 1 618 ? -9.401 48.761 -0.194 1 96.44 618 VAL A CA 1
ATOM 4796 C C . VAL A 1 618 ? -10.161 47.93 0.837 1 96.44 618 VAL A C 1
ATOM 4798 O O . VAL A 1 618 ? -10.833 48.48 1.713 1 96.44 618 VAL A O 1
ATOM 4801 N N . GLU A 1 619 ? -10.135 46.622 0.627 1 96.36 619 GLU A N 1
ATOM 4802 C CA . GLU A 1 619 ? -10.541 45.687 1.671 1 96.36 619 GLU A CA 1
ATOM 4803 C C . GLU A 1 619 ? -9.361 45.304 2.56 1 96.36 619 GLU A C 1
ATOM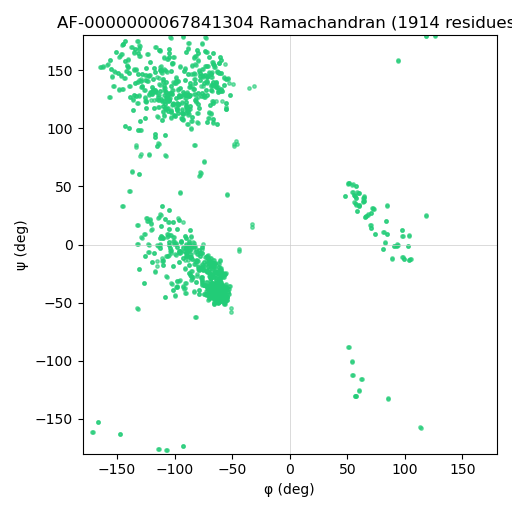 4805 O O . GLU A 1 619 ? -8.358 44.775 2.075 1 96.36 619 GLU A O 1
ATOM 4810 N N . PHE A 1 620 ? -9.507 45.653 3.778 1 96.55 620 PHE A N 1
ATOM 4811 C CA . PHE A 1 620 ? -8.428 45.43 4.734 1 96.55 620 PHE A CA 1
ATOM 4812 C C . PHE A 1 620 ? -8.794 44.322 5.714 1 96.55 620 PHE A C 1
ATOM 4814 O O . PHE A 1 620 ? -9.824 44.396 6.388 1 96.55 620 PHE A O 1
ATOM 4821 N N . THR A 1 621 ? -7.943 43.265 5.789 1 96.91 621 THR A N 1
ATOM 4822 C CA . THR A 1 621 ? -8.215 42.12 6.65 1 96.91 621 THR A CA 1
ATOM 4823 C C . THR A 1 621 ? -7.012 41.811 7.537 1 96.91 621 THR A C 1
ATOM 4825 O O . THR A 1 621 ? -5.869 41.858 7.079 1 96.91 621 THR A O 1
ATOM 4828 N N . LEU A 1 622 ? -7.239 41.557 8.802 1 96.36 622 LEU A N 1
ATOM 4829 C CA . LEU A 1 622 ? -6.197 41.115 9.722 1 96.36 622 LEU A CA 1
ATOM 4830 C C . LEU A 1 622 ? -6.047 39.598 9.685 1 96.36 622 LEU A C 1
ATOM 4832 O O . LEU A 1 622 ? -7.041 38.873 9.604 1 96.36 622 LEU A O 1
ATOM 4836 N N . TYR A 1 623 ? -4.871 39.125 9.647 1 97.01 623 TYR A N 1
ATOM 4837 C CA . TYR A 1 623 ? -4.536 37.711 9.77 1 97.01 623 TYR A CA 1
ATOM 4838 C C . TYR A 1 623 ? -3.734 37.449 11.039 1 97.01 623 TYR A C 1
ATOM 4840 O O . TYR A 1 623 ? -2.506 37.352 10.995 1 97.01 623 TYR A O 1
ATOM 4848 N N . PRO A 1 624 ? -4.391 37.268 12.146 1 95.33 624 PRO A N 1
ATOM 4849 C CA . PRO A 1 624 ? -3.728 37.248 13.452 1 95.33 624 PRO A CA 1
ATOM 4850 C C . PRO A 1 624 ? -3.024 35.923 13.736 1 95.33 624 PRO A C 1
ATOM 4852 O O . PRO A 1 624 ? -3.49 34.866 13.302 1 95.33 624 PRO A O 1
ATOM 4855 N N . LEU A 1 625 ? -1.953 35.978 14.438 1 94.98 625 LEU A N 1
ATOM 4856 C CA . LEU A 1 625 ? -1.287 34.857 15.093 1 94.98 625 LEU A CA 1
ATOM 4857 C C . LEU A 1 625 ? -1.59 34.841 16.587 1 94.98 625 LEU A C 1
ATOM 4859 O O . LEU A 1 625 ? -1.481 35.87 17.258 1 94.98 625 LEU A O 1
ATOM 4863 N N . CYS A 1 626 ? -1.989 33.763 17.066 1 92.81 626 CYS A N 1
ATOM 4864 C CA . CYS A 1 626 ? -2.298 33.626 18.485 1 92.81 626 CYS A CA 1
ATOM 4865 C C . CYS A 1 626 ? -1.022 33.559 19.316 1 92.81 626 CYS A C 1
ATOM 4867 O O . CYS A 1 626 ? -0.696 32.511 19.876 1 92.81 626 CYS A O 1
ATOM 4869 N N . MET A 1 627 ? -0.385 34.635 19.41 1 92.63 627 MET A N 1
ATOM 4870 C CA . MET A 1 627 ? 0.824 34.825 20.206 1 92.63 627 MET A CA 1
ATOM 4871 C C . MET A 1 627 ? 0.962 36.279 20.647 1 92.63 627 MET A C 1
ATOM 4873 O O . MET A 1 627 ? 0.426 37.181 20.001 1 92.63 627 MET A O 1
ATOM 4877 N N . ASP A 1 628 ? 1.539 36.452 21.73 1 90.37 628 ASP A N 1
ATOM 4878 C CA . ASP A 1 628 ? 1.765 37.819 22.188 1 90.37 628 ASP A CA 1
ATOM 4879 C C . ASP A 1 628 ? 3.223 38.229 21.998 1 90.37 628 ASP A C 1
ATOM 4881 O O . ASP A 1 628 ? 4.031 37.449 21.489 1 90.37 628 ASP A O 1
ATOM 4885 N N . SER A 1 629 ? 3.554 39.42 22.326 1 88.89 629 SER A N 1
ATOM 4886 C CA . SER A 1 629 ? 4.886 39.972 22.101 1 88.89 629 SER A CA 1
ATOM 4887 C C . SER A 1 629 ? 5.942 39.205 22.89 1 88.89 629 SER A C 1
ATOM 4889 O O . SER A 1 629 ? 7.074 39.044 22.428 1 88.89 629 SER A O 1
ATOM 4891 N N . ASP A 1 630 ? 5.584 38.754 24.008 1 87.46 630 ASP A N 1
ATOM 4892 C CA . ASP A 1 630 ? 6.519 37.988 24.826 1 87.46 630 ASP A CA 1
ATOM 4893 C C . ASP A 1 630 ? 6.897 36.675 24.144 1 87.46 630 ASP A C 1
ATOM 4895 O O . ASP A 1 630 ? 8.063 36.275 24.158 1 87.46 630 ASP A O 1
ATOM 4899 N N . ALA A 1 631 ? 5.843 36.05 23.694 1 89.27 631 ALA A N 1
ATOM 4900 C CA . ALA A 1 631 ? 6.092 34.806 22.97 1 89.27 631 ALA A CA 1
ATOM 4901 C C . ALA A 1 631 ? 6.978 35.049 21.751 1 89.27 631 ALA A C 1
ATOM 4903 O O . ALA A 1 631 ? 7.856 34.24 21.443 1 89.27 631 ALA A O 1
ATOM 4904 N N . MET A 1 632 ? 6.766 36.116 21.032 1 89.52 632 MET A N 1
ATOM 4905 C CA . MET A 1 632 ? 7.577 36.489 19.877 1 89.52 632 MET A CA 1
ATOM 4906 C C . MET A 1 632 ? 9.017 36.773 20.291 1 89.52 632 MET A C 1
ATOM 4908 O O . MET A 1 632 ? 9.956 36.354 19.613 1 89.52 632 MET A O 1
ATOM 4912 N N . ALA A 1 633 ? 9.146 37.449 21.381 1 86.6 633 ALA A N 1
ATOM 4913 C CA . ALA A 1 633 ? 10.468 37.792 21.897 1 86.6 633 ALA A CA 1
ATOM 4914 C C . ALA A 1 633 ? 11.245 36.54 22.293 1 86.6 633 ALA A C 1
ATOM 4916 O O . ALA A 1 633 ? 12.469 36.489 22.148 1 86.6 633 ALA A O 1
ATOM 4917 N N . GLU A 1 634 ? 10.52 35.625 22.732 1 88.57 634 GLU A N 1
ATOM 4918 C CA . GLU A 1 634 ? 11.151 34.364 23.109 1 88.57 634 GLU A CA 1
ATOM 4919 C C . GLU A 1 634 ? 11.791 33.684 21.901 1 88.57 634 GLU A C 1
ATOM 4921 O O . GLU A 1 634 ? 12.836 33.042 22.025 1 88.57 634 GLU A O 1
ATOM 4926 N N . TYR A 1 635 ? 11.182 33.725 20.785 1 89.02 635 TYR A N 1
ATOM 4927 C CA . TYR A 1 635 ? 11.769 33.174 19.568 1 89.02 635 TYR A CA 1
ATOM 4928 C C . TYR A 1 635 ? 13.078 33.876 19.227 1 89.02 635 TYR A C 1
ATOM 4930 O O . TYR A 1 635 ? 14.022 33.244 18.748 1 89.02 635 TYR A O 1
ATOM 4938 N N . ILE A 1 636 ? 13.137 35.161 19.456 1 86.12 636 ILE A N 1
ATOM 4939 C CA . ILE A 1 636 ? 14.344 35.94 19.203 1 86.12 636 ILE A CA 1
ATOM 4940 C C . ILE A 1 636 ? 15.442 35.522 20.178 1 86.12 636 ILE A C 1
ATOM 4942 O O . ILE A 1 636 ? 16.583 35.286 19.774 1 86.12 636 ILE A O 1
ATOM 4946 N N . ARG A 1 637 ? 15.071 35.353 21.381 1 86.15 637 ARG A N 1
ATOM 4947 C CA . ARG A 1 637 ? 16.024 34.993 22.426 1 86.15 637 ARG A CA 1
ATOM 4948 C C . ARG A 1 637 ? 16.578 33.59 22.202 1 86.15 637 ARG A C 1
ATOM 4950 O O . ARG A 1 637 ? 17.76 33.337 22.444 1 86.15 637 ARG A O 1
ATOM 4957 N N . SER A 1 638 ? 15.708 32.711 21.808 1 85.59 638 SER A N 1
ATOM 4958 C CA . SER A 1 638 ? 16.116 31.323 21.616 1 85.59 638 SER A CA 1
ATOM 4959 C C . SER A 1 638 ? 16.827 31.137 20.28 1 85.59 638 SER A C 1
ATOM 4961 O O . SER A 1 638 ? 17.482 30.117 20.057 1 85.59 638 SER A O 1
ATOM 4963 N N . GLY A 1 639 ? 16.644 32.089 19.334 1 85.26 639 GLY A N 1
ATOM 4964 C CA . GLY A 1 639 ? 17.252 31.984 18.018 1 85.26 639 GLY A CA 1
ATOM 4965 C C . GLY A 1 639 ? 16.457 31.117 17.06 1 85.26 639 GLY A C 1
ATOM 4966 O O . GLY A 1 639 ? 16.899 30.852 15.941 1 85.26 639 GLY A O 1
ATOM 4967 N N . ASP A 1 640 ? 15.369 30.625 17.509 1 87.95 640 ASP A N 1
ATOM 4968 C CA . ASP A 1 640 ? 14.527 29.789 16.659 1 87.95 640 ASP A CA 1
ATOM 4969 C C . ASP A 1 640 ? 13.71 30.64 15.69 1 87.95 640 ASP A C 1
ATOM 4971 O O . ASP A 1 640 ? 12.484 30.522 15.634 1 87.95 640 ASP A O 1
ATOM 4975 N N . LEU A 1 641 ? 14.352 31.383 14.877 1 90.47 641 LEU A N 1
ATOM 4976 C CA . LEU A 1 641 ? 13.705 32.354 14.003 1 90.47 641 LEU A CA 1
ATOM 4977 C C . LEU A 1 641 ? 13.062 31.664 12.805 1 90.47 641 LEU A C 1
ATOM 4979 O O . LEU A 1 641 ? 12.046 32.132 12.285 1 90.47 641 LEU A O 1
ATOM 4983 N N . ASP A 1 642 ? 13.609 30.588 12.447 1 88.7 642 ASP A N 1
ATOM 49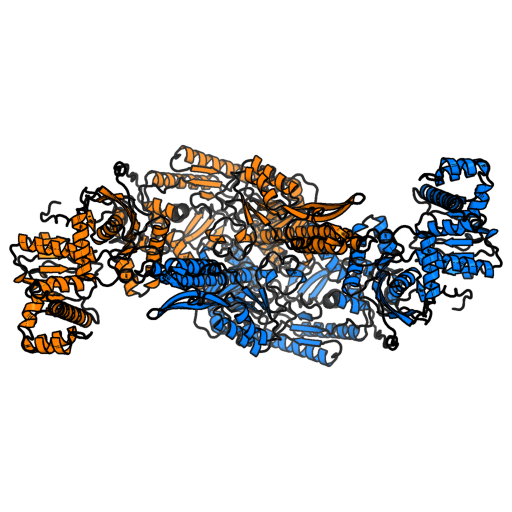84 C CA . ASP A 1 642 ? 13.077 29.888 11.281 1 88.7 642 ASP A CA 1
ATOM 4985 C C . ASP A 1 642 ? 11.641 29.431 11.524 1 88.7 642 ASP A C 1
ATOM 4987 O O . ASP A 1 642 ? 10.791 29.542 10.638 1 88.7 642 ASP A O 1
ATOM 4991 N N . SER A 1 643 ? 11.397 28.996 12.684 1 88.65 643 SER A N 1
ATOM 4992 C CA . SER A 1 643 ? 10.07 28.492 13.02 1 88.65 643 SER A CA 1
ATOM 4993 C C . SER A 1 643 ? 9.024 29.6 12.954 1 88.65 643 SER A C 1
ATOM 4995 O O . SER A 1 643 ? 7.956 29.418 12.366 1 88.65 643 SER A O 1
ATOM 4997 N N . ILE A 1 644 ? 9.33 30.712 13.512 1 92 644 ILE A N 1
ATOM 4998 C CA . ILE A 1 644 ? 8.355 31.797 13.555 1 92 644 ILE A CA 1
ATOM 4999 C C . ILE A 1 644 ? 8.237 32.439 12.175 1 92 644 ILE A C 1
ATOM 5001 O O . ILE A 1 644 ? 7.155 32.879 11.778 1 92 644 ILE A O 1
ATOM 5005 N N . ARG A 1 645 ? 9.333 32.502 11.454 1 94.34 645 ARG A N 1
ATOM 5006 C CA . ARG A 1 645 ? 9.289 33.009 10.086 1 94.34 645 ARG A CA 1
ATOM 5007 C C . ARG A 1 645 ? 8.382 32.149 9.212 1 94.34 645 ARG A C 1
ATOM 5009 O O . ARG A 1 645 ? 7.646 32.669 8.371 1 94.34 645 ARG A O 1
ATOM 5016 N N . GLU A 1 646 ? 8.485 30.953 9.497 1 91.37 646 GLU A N 1
ATOM 5017 C CA . GLU A 1 646 ? 7.617 30.042 8.757 1 91.37 646 GLU A CA 1
ATOM 5018 C C . GLU A 1 646 ? 6.148 30.29 9.084 1 91.37 646 GLU A C 1
ATOM 5020 O O . GLU A 1 646 ? 5.291 30.238 8.199 1 91.37 646 GLU A O 1
ATOM 5025 N N . GLU A 1 647 ? 5.865 30.507 10.29 1 92.87 647 GLU A N 1
ATOM 5026 C CA . GLU A 1 647 ? 4.494 30.778 10.711 1 92.87 647 GLU A CA 1
ATOM 5027 C C . GLU A 1 647 ? 3.969 32.066 10.084 1 92.87 647 GLU A C 1
ATOM 5029 O O . GLU A 1 647 ? 2.834 32.111 9.604 1 92.87 647 GLU A O 1
ATOM 5034 N N . VAL A 1 648 ? 4.765 33.042 10.106 1 95.55 648 VAL A N 1
ATOM 5035 C CA . VAL A 1 648 ? 4.389 34.312 9.494 1 95.55 648 VAL A CA 1
ATOM 5036 C C . VAL A 1 648 ? 4.207 34.126 7.989 1 95.55 648 VAL A C 1
ATOM 5038 O O . VAL A 1 648 ? 3.244 34.631 7.407 1 95.55 648 VAL A O 1
ATOM 5041 N N . GLY A 1 649 ? 5.129 33.468 7.445 1 94.72 649 GLY A N 1
ATOM 5042 C CA . GLY A 1 649 ? 5.037 33.187 6.021 1 94.72 649 GLY A CA 1
ATOM 5043 C C . GLY A 1 649 ? 3.77 32.445 5.639 1 94.72 649 GLY A C 1
ATOM 5044 O O . GLY A 1 649 ? 3.158 32.739 4.611 1 94.72 649 GLY A O 1
ATOM 5045 N N . ARG A 1 650 ? 3.425 31.511 6.433 1 93.15 650 ARG A N 1
ATOM 5046 C CA . ARG A 1 650 ? 2.198 30.762 6.183 1 93.15 650 ARG A CA 1
ATOM 5047 C C . ARG A 1 650 ? 0.979 31.678 6.222 1 93.15 650 ARG A C 1
ATOM 5049 O O . ARG A 1 650 ? 0.038 31.5 5.446 1 93.15 650 ARG A O 1
ATOM 5056 N N . ARG A 1 651 ? 0.982 32.572 7.073 1 95.26 651 ARG A N 1
ATOM 5057 C CA . ARG A 1 651 ? -0.136 33.505 7.171 1 95.26 651 ARG A CA 1
ATOM 5058 C C . ARG A 1 651 ? -0.23 34.381 5.927 1 95.26 651 ARG A C 1
ATOM 5060 O O . ARG A 1 651 ? -1.328 34.687 5.457 1 95.26 651 ARG A O 1
ATOM 5067 N N . VAL A 1 652 ? 0.916 34.763 5.483 1 96.22 652 VAL A N 1
ATOM 5068 C CA . VAL A 1 652 ? 0.943 35.56 4.261 1 96.22 652 VAL A CA 1
ATOM 5069 C C . VAL A 1 652 ? 0.424 34.729 3.09 1 96.22 652 VAL A C 1
ATOM 5071 O O . VAL A 1 652 ? -0.329 35.23 2.251 1 96.22 652 VAL A O 1
ATOM 5074 N N . THR A 1 653 ? 0.825 33.586 3.104 1 94.21 653 THR A N 1
ATOM 5075 C CA . THR A 1 653 ? 0.37 32.694 2.043 1 94.21 653 THR A CA 1
ATOM 5076 C C . THR A 1 653 ? -1.139 32.483 2.125 1 94.21 653 THR A C 1
ATOM 5078 O O . THR A 1 653 ? -1.813 32.385 1.097 1 94.21 653 THR A O 1
ATOM 5081 N N . ASP A 1 654 ? -1.679 32.327 3.302 1 95.39 654 ASP A N 1
ATOM 5082 C CA . ASP A 1 654 ? -3.124 32.242 3.484 1 95.39 654 ASP A CA 1
ATOM 5083 C C . ASP A 1 654 ? -3.825 33.463 2.893 1 95.39 654 ASP A C 1
ATOM 5085 O O . ASP A 1 654 ? -4.858 33.334 2.233 1 95.39 654 ASP A O 1
ATOM 5089 N N . ALA A 1 655 ? -3.284 34.577 3.181 1 97 655 ALA A N 1
ATOM 5090 C CA . ALA A 1 655 ? -3.842 35.827 2.671 1 97 655 ALA A CA 1
ATOM 5091 C C . ALA A 1 655 ? -3.828 35.852 1.146 1 97 655 ALA A C 1
ATOM 5093 O O . ALA A 1 655 ? -4.797 36.285 0.517 1 97 655 ALA A O 1
ATOM 5094 N N . ARG A 1 656 ? -2.734 35.418 0.623 1 94.96 656 ARG A N 1
ATOM 5095 C CA . ARG A 1 656 ? -2.628 35.345 -0.831 1 94.96 656 ARG A CA 1
ATOM 5096 C C . ARG A 1 656 ? -3.693 34.42 -1.411 1 94.96 656 ARG A C 1
ATOM 5098 O O . ARG A 1 656 ? -4.308 34.736 -2.432 1 94.96 656 ARG A O 1
ATOM 5105 N N . ALA A 1 657 ? -3.791 33.398 -0.775 1 93.42 657 ALA A N 1
ATOM 5106 C CA . ALA A 1 657 ? -4.79 32.432 -1.222 1 93.42 657 ALA A CA 1
ATOM 5107 C C . ALA A 1 657 ? -6.193 33.029 -1.17 1 93.42 657 ALA A C 1
ATOM 5109 O O . ALA A 1 657 ? -7.061 32.664 -1.967 1 93.42 657 ALA A O 1
ATOM 5110 N N . ASP A 1 658 ? -6.401 33.959 -0.242 1 95.13 658 ASP A N 1
ATOM 5111 C CA . ASP A 1 658 ? -7.692 34.625 -0.099 1 95.13 658 ASP A CA 1
ATOM 5112 C C . ASP A 1 658 ? -7.829 35.777 -1.091 1 95.13 658 ASP A C 1
ATOM 5114 O O . ASP A 1 658 ? -8.827 36.5 -1.077 1 95.13 658 ASP A O 1
ATOM 5118 N N . GLY A 1 659 ? -6.799 36.019 -1.879 1 94.18 659 GLY A N 1
ATOM 5119 C CA . GLY A 1 659 ? -6.897 36.993 -2.954 1 94.18 659 GLY A CA 1
ATOM 5120 C C . GLY A 1 659 ? -6.213 38.308 -2.633 1 94.18 659 GLY A C 1
ATOM 5121 O O . GLY A 1 659 ? -6.311 39.269 -3.399 1 94.18 659 GLY A O 1
ATOM 5122 N N . CYS A 1 660 ? -5.492 38.365 -1.527 1 96.67 660 CYS A N 1
ATOM 5123 C CA . CYS A 1 660 ? -4.777 39.591 -1.19 1 96.67 660 CYS A CA 1
ATOM 5124 C C . CYS A 1 660 ? -3.535 39.755 -2.057 1 96.67 660 CYS A C 1
ATOM 5126 O O . CYS A 1 660 ? -2.862 38.773 -2.376 1 96.67 660 CYS A O 1
ATOM 5128 N N . SER A 1 661 ? -3.279 40.943 -2.377 1 94.78 661 SER A N 1
ATOM 5129 C CA . SER A 1 661 ? -2.11 41.205 -3.211 1 94.78 661 SER A CA 1
ATOM 5130 C C . SER A 1 661 ? -1.014 41.911 -2.42 1 94.78 661 SER A C 1
ATOM 5132 O O . SER A 1 661 ? 0.131 41.99 -2.87 1 94.78 661 SER A O 1
ATOM 5134 N N . ILE A 1 662 ? -1.391 42.43 -1.234 1 96.27 662 ILE A N 1
ATOM 5135 C CA . ILE A 1 662 ? -0.456 43.141 -0.37 1 96.27 662 ILE A CA 1
ATOM 5136 C C . ILE A 1 662 ? -0.578 42.623 1.061 1 96.27 662 ILE A C 1
ATOM 5138 O O . ILE A 1 662 ? -1.683 42.357 1.539 1 96.27 662 ILE A O 1
ATOM 5142 N N . ALA A 1 663 ? 0.522 42.491 1.689 1 97.34 663 ALA A N 1
ATOM 5143 C CA . ALA A 1 663 ? 0.508 42.111 3.099 1 97.34 663 ALA A CA 1
ATOM 5144 C C . ALA A 1 663 ? 1.455 42.989 3.913 1 97.34 663 ALA A C 1
ATOM 5146 O O . ALA A 1 663 ? 2.597 43.22 3.51 1 97.34 663 ALA A O 1
ATOM 5147 N N . GLY A 1 664 ? 0.945 43.542 4.946 1 97.31 664 GLY A N 1
ATOM 5148 C CA . GLY A 1 664 ? 1.759 44.29 5.89 1 97.31 664 GLY A CA 1
ATOM 5149 C C . GLY A 1 664 ? 2.14 43.485 7.118 1 97.31 664 GLY A C 1
ATOM 5150 O O . GLY A 1 664 ? 1.36 42.656 7.59 1 97.31 664 GLY A O 1
ATOM 5151 N N . LEU A 1 665 ? 3.332 43.753 7.534 1 95.74 665 LEU A N 1
ATOM 5152 C CA . LEU A 1 665 ? 3.83 43.18 8.78 1 95.74 665 LEU A CA 1
ATOM 5153 C C . LEU A 1 665 ? 4.138 44.273 9.796 1 95.74 665 LEU A C 1
ATOM 5155 O O . LEU A 1 665 ? 4.704 45.311 9.446 1 95.74 665 LEU A O 1
ATOM 5159 N N . GLY A 1 666 ? 3.666 44.099 10.998 1 87.94 666 GLY A N 1
ATOM 5160 C CA . GLY A 1 666 ? 3.919 45.087 12.035 1 87.94 666 GLY A CA 1
ATOM 5161 C C . GLY A 1 666 ? 4.43 44.479 13.327 1 87.94 666 GLY A C 1
ATOM 5162 O O . GLY A 1 666 ? 4.486 43.255 13.464 1 87.94 666 GLY A O 1
ATOM 5163 N N . MET A 1 667 ? 4.85 45.308 14.142 1 86.27 667 MET A N 1
ATOM 5164 C CA . MET A 1 667 ? 5.304 44.911 15.472 1 86.27 667 MET A CA 1
ATOM 5165 C C . MET A 1 667 ? 6.411 43.866 15.379 1 86.27 667 MET A C 1
ATOM 5167 O O . MET A 1 667 ? 7.353 44.02 14.601 1 86.27 667 MET A O 1
ATOM 5171 N N . TYR A 1 668 ? 6.307 42.8 16.075 1 90.1 668 TYR A N 1
ATOM 5172 C CA . TYR A 1 668 ? 7.364 41.796 16.133 1 90.1 668 TYR A CA 1
ATOM 5173 C C . TYR A 1 668 ? 7.394 40.963 14.857 1 90.1 668 TYR A C 1
ATOM 5175 O O . TYR A 1 668 ? 8.4 40.317 14.554 1 90.1 668 TYR A O 1
ATOM 5183 N N . THR A 1 669 ? 6.26 40.922 14.03 1 93.88 669 THR A N 1
ATOM 5184 C CA . THR A 1 669 ? 6.286 40.161 12.786 1 93.88 669 THR A CA 1
ATOM 5185 C C . THR A 1 669 ? 7.285 40.765 11.803 1 93.88 669 THR A C 1
ATOM 5187 O O . THR A 1 669 ? 7.939 40.041 11.05 1 93.88 669 THR A O 1
ATOM 5190 N N . SER A 1 670 ? 7.347 42.093 11.812 1 92.21 670 SER A N 1
ATOM 5191 C CA . SER A 1 670 ? 8.333 42.767 10.973 1 92.21 670 SER A CA 1
ATOM 5192 C C . SER A 1 670 ? 9.75 42.528 11.485 1 92.21 670 SER A C 1
ATOM 5194 O O . SER A 1 670 ? 10.683 42.373 10.695 1 92.21 670 SER A O 1
ATOM 5196 N N . ILE A 1 671 ? 9.935 42.45 12.761 1 87.95 671 ILE A N 1
ATOM 5197 C CA . ILE A 1 671 ? 11.248 42.303 13.379 1 87.95 671 ILE A CA 1
ATOM 5198 C C . ILE A 1 671 ? 11.79 40.901 13.114 1 87.95 671 ILE A C 1
ATOM 5200 O O . ILE A 1 671 ? 12.924 40.743 12.656 1 87.95 671 ILE A O 1
ATOM 5204 N N . VAL A 1 672 ? 10.939 39.942 13.347 1 92.36 672 VAL A N 1
ATOM 5205 C CA . VAL A 1 672 ? 11.401 38.56 13.26 1 92.36 672 VAL A CA 1
ATOM 5206 C C . VAL A 1 672 ? 11.65 38.189 11.799 1 92.36 672 VAL A C 1
ATOM 5208 O O . VAL A 1 672 ? 12.409 37.262 11.509 1 92.36 672 VAL A O 1
ATOM 5211 N N . THR A 1 673 ? 11.048 38.868 10.866 1 94.4 673 THR A N 1
ATOM 5212 C CA . THR A 1 673 ? 11.213 38.569 9.448 1 94.4 673 THR A CA 1
ATOM 5213 C C . THR A 1 673 ? 12.246 39.498 8.816 1 94.4 673 THR A C 1
ATOM 5215 O O . THR A 1 673 ? 12.315 39.616 7.59 1 94.4 673 THR A O 1
ATOM 5218 N N . ASN A 1 674 ? 13.021 40.226 9.628 1 91.12 674 ASN A N 1
ATOM 5219 C CA . ASN A 1 674 ? 14.029 41.156 9.13 1 91.12 674 ASN A CA 1
ATOM 5220 C C . ASN A 1 674 ? 13.427 42.169 8.16 1 91.12 674 ASN A C 1
ATOM 5222 O O . ASN A 1 674 ? 13.883 42.291 7.022 1 91.12 674 ASN A O 1
ATOM 5226 N N . ASN A 1 675 ? 12.341 42.783 8.682 1 92.36 675 ASN A N 1
ATOM 5227 C CA . ASN A 1 675 ? 11.636 43.777 7.88 1 92.36 675 ASN A CA 1
ATOM 5228 C C . ASN A 1 675 ? 11.186 43.201 6.541 1 92.36 675 ASN A C 1
ATOM 5230 O O . ASN A 1 675 ? 11.432 43.795 5.49 1 92.36 675 ASN A O 1
ATOM 5234 N N . CYS A 1 676 ? 10.659 41.944 6.506 1 92.89 676 CYS A N 1
ATOM 5235 C CA . CYS A 1 676 ? 10.01 41.231 5.412 1 92.89 676 CYS A CA 1
ATOM 5236 C C . CYS A 1 676 ? 11.032 40.478 4.568 1 92.89 676 CYS A C 1
ATOM 5238 O O . CYS A 1 676 ? 10.672 39.581 3.803 1 92.89 676 CYS A O 1
ATOM 5240 N N . GLN A 1 677 ? 12.302 40.725 4.728 1 90.57 677 GLN A N 1
ATOM 5241 C CA . GLN A 1 677 ? 13.327 40.22 3.82 1 90.57 677 GLN A CA 1
ATOM 5242 C C . GLN A 1 677 ? 13.521 38.716 3.991 1 90.57 677 GLN A C 1
ATOM 5244 O O . GLN A 1 677 ? 14.007 38.041 3.082 1 90.57 677 GLN A O 1
ATOM 5249 N N . ALA A 1 678 ? 13.157 38.29 5.121 1 92.27 678 ALA A N 1
ATOM 5250 C CA . ALA A 1 678 ? 13.362 36.868 5.386 1 92.27 678 ALA A CA 1
ATOM 5251 C C . ALA A 1 678 ? 12.255 36.027 4.755 1 92.27 678 ALA A C 1
ATOM 5253 O O . ALA A 1 678 ? 12.387 34.807 4.634 1 92.27 678 ALA A O 1
ATOM 5254 N N . LEU A 1 679 ? 11.146 36.647 4.315 1 92.33 679 LEU A N 1
ATOM 5255 C CA . LEU A 1 679 ? 10.031 35.923 3.713 1 92.33 679 LEU A CA 1
ATOM 5256 C C . LEU A 1 679 ? 10.199 35.828 2.201 1 92.33 679 LEU A C 1
ATOM 5258 O O . LEU A 1 679 ? 10.479 36.83 1.538 1 92.33 679 LEU A O 1
ATOM 5262 N N . LYS A 1 680 ? 10.15 34.719 1.726 1 89.11 680 LYS A N 1
ATOM 5263 C CA . LYS A 1 680 ? 10.254 34.483 0.289 1 89.11 680 LYS A CA 1
ATOM 5264 C C . LYS A 1 680 ? 8.911 34.056 -0.297 1 89.11 680 LYS A C 1
ATOM 5266 O O . LYS A 1 680 ? 8.695 32.874 -0.571 1 89.11 680 LYS A O 1
ATOM 5271 N N . ILE A 1 681 ? 8.048 35.021 -0.473 1 90.01 681 ILE A N 1
ATOM 5272 C CA . ILE A 1 681 ? 6.709 34.773 -0.997 1 90.01 681 ILE A CA 1
ATOM 5273 C C . ILE A 1 681 ? 6.553 35.452 -2.356 1 90.01 681 ILE A C 1
ATOM 5275 O O . ILE A 1 681 ? 6.707 36.67 -2.47 1 90.01 681 ILE A O 1
ATOM 5279 N N . ALA A 1 682 ? 6.18 34.704 -3.308 1 86.87 682 ALA A N 1
ATOM 5280 C CA . ALA A 1 682 ? 6.029 35.216 -4.668 1 86.87 682 ALA A CA 1
ATOM 5281 C C . ALA A 1 682 ? 4.662 35.867 -4.86 1 86.87 682 ALA A C 1
ATOM 5283 O O . ALA A 1 682 ? 3.679 35.456 -4.239 1 86.87 682 ALA A O 1
ATOM 5284 N N . ASP A 1 683 ? 4.643 36.859 -5.659 1 86.26 683 ASP A N 1
ATOM 5285 C CA . ASP A 1 683 ? 3.427 37.473 -6.185 1 86.26 683 ASP A CA 1
ATOM 5286 C C . ASP A 1 683 ? 2.646 38.18 -5.079 1 86.26 683 ASP A C 1
ATOM 5288 O O . ASP A 1 683 ? 1.414 38.165 -5.076 1 86.26 683 ASP A O 1
ATOM 5292 N N . MET A 1 684 ? 3.282 38.611 -4.052 1 91.14 684 MET A N 1
ATOM 5293 C CA . MET A 1 684 ? 2.731 39.39 -2.946 1 91.14 684 MET A CA 1
ATOM 5294 C C . MET A 1 684 ? 3.66 40.542 -2.577 1 91.14 684 MET A C 1
ATOM 5296 O O . MET A 1 684 ? 4.859 40.339 -2.377 1 91.14 684 MET A O 1
ATOM 5300 N N . ALA A 1 685 ? 3.069 41.715 -2.615 1 93.23 685 ALA A N 1
ATOM 5301 C CA . ALA A 1 685 ? 3.859 42.848 -2.14 1 93.23 685 ALA A CA 1
ATOM 5302 C C . ALA A 1 685 ? 3.863 42.912 -0.615 1 93.23 685 ALA A C 1
ATOM 5304 O O . ALA A 1 685 ? 2.81 42.818 0.019 1 93.23 685 ALA A O 1
ATOM 5305 N N . LEU A 1 686 ? 5.006 43.038 -0.037 1 95.6 686 LEU A N 1
ATOM 5306 C CA . LEU A 1 686 ? 5.137 43.075 1.415 1 95.6 686 LEU A CA 1
ATOM 5307 C C . LEU A 1 686 ? 5.603 44.449 1.885 1 95.6 686 LEU A C 1
ATOM 5309 O O . LEU A 1 686 ? 6.291 45.16 1.149 1 95.6 686 LEU A O 1
ATOM 5313 N N . THR A 1 687 ? 5.185 44.818 3.11 1 95.9 687 THR A N 1
ATOM 5314 C CA . THR A 1 687 ? 5.664 46.053 3.721 1 95.9 687 THR A CA 1
ATOM 5315 C C . THR A 1 687 ? 5.775 45.9 5.235 1 95.9 687 THR A C 1
ATOM 5317 O O . THR A 1 687 ? 4.958 45.217 5.856 1 95.9 687 THR A O 1
ATOM 5320 N N . SER A 1 688 ? 6.735 46.529 5.804 1 94.3 688 SER A N 1
ATOM 5321 C CA . SER A 1 688 ? 6.856 46.584 7.257 1 94.3 688 SER A CA 1
ATOM 5322 C C . SER A 1 688 ? 6.12 47.791 7.828 1 94.3 688 SER A C 1
ATOM 5324 O O . SER A 1 688 ? 5.93 47.892 9.042 1 94.3 688 SER A O 1
ATOM 5326 N N . GLY A 1 689 ? 5.682 48.682 6.963 1 92.37 689 GLY A N 1
ATOM 5327 C CA . GLY A 1 689 ? 4.977 49.878 7.395 1 92.37 689 GLY A CA 1
ATOM 5328 C C . GLY A 1 689 ? 5.873 50.876 8.103 1 92.37 689 GLY A C 1
ATOM 5329 O O . GLY A 1 689 ? 5.393 51.872 8.649 1 92.37 689 GLY A O 1
ATOM 5330 N N . ASN A 1 690 ? 7.19 50.713 8.002 1 91.16 690 ASN A N 1
ATOM 5331 C CA . ASN A 1 690 ? 8.129 51.511 8.783 1 91.16 690 ASN A CA 1
ATOM 5332 C C . ASN A 1 690 ? 8.271 52.922 8.219 1 91.16 690 ASN A C 1
ATOM 5334 O O . ASN A 1 690 ? 8.501 53.874 8.966 1 91.16 690 ASN A O 1
ATOM 5338 N N . ALA A 1 691 ? 8.112 53.071 6.949 1 92.29 691 ALA A N 1
ATOM 5339 C CA . ALA A 1 691 ? 8.279 54.383 6.33 1 92.29 691 ALA A CA 1
ATOM 5340 C C . ALA A 1 691 ? 7.212 55.359 6.818 1 92.29 691 ALA A C 1
ATOM 5342 O O . ALA A 1 691 ? 7.521 56.496 7.182 1 92.29 691 ALA A O 1
ATOM 5343 N N . LEU A 1 692 ? 6.032 54.898 6.81 1 93.83 692 LEU A N 1
ATOM 5344 C CA . LEU A 1 692 ? 4.969 55.781 7.275 1 93.83 692 LEU A CA 1
ATOM 5345 C C . LEU A 1 692 ? 5.064 56.002 8.78 1 93.83 692 LEU A C 1
ATOM 5347 O O . LEU A 1 692 ? 4.735 57.082 9.276 1 93.83 692 LEU A O 1
ATOM 5351 N N . THR A 1 693 ? 5.433 54.996 9.527 1 91.59 693 THR A N 1
ATOM 5352 C CA . THR A 1 693 ? 5.639 55.141 10.964 1 91.59 693 THR A CA 1
ATOM 5353 C C . THR A 1 693 ? 6.619 56.273 11.258 1 91.59 693 THR A C 1
ATOM 5355 O O . THR A 1 693 ? 6.367 57.109 12.129 1 91.59 693 THR A O 1
ATOM 5358 N N . ILE A 1 694 ? 7.689 56.313 10.529 1 89.86 694 ILE A N 1
ATOM 5359 C CA . ILE A 1 694 ? 8.693 57.36 10.684 1 89.86 694 ILE A CA 1
ATOM 5360 C C . ILE A 1 694 ? 8.099 58.709 10.284 1 89.86 694 ILE A C 1
ATOM 5362 O O . ILE A 1 694 ? 8.269 59.704 10.991 1 89.86 694 ILE A O 1
ATOM 5366 N N . GLY A 1 695 ? 7.427 58.676 9.202 1 89.8 695 GLY A N 1
ATOM 5367 C CA . GLY A 1 695 ? 6.805 59.903 8.73 1 89.8 695 GLY A CA 1
ATOM 5368 C C . GLY A 1 695 ? 5.842 60.508 9.733 1 89.8 695 GLY A C 1
ATOM 5369 O O . GLY A 1 695 ? 5.875 61.715 9.983 1 89.8 695 GLY A O 1
ATOM 5370 N N . MET A 1 696 ? 5.065 59.715 10.277 1 90.98 696 MET A N 1
ATOM 5371 C CA . MET A 1 696 ? 4.066 60.177 11.237 1 90.98 696 MET A CA 1
ATOM 5372 C C . MET A 1 696 ? 4.724 60.605 12.544 1 90.98 696 MET A C 1
ATOM 5374 O O . MET A 1 696 ? 4.263 61.541 13.199 1 90.98 696 MET A O 1
ATOM 5378 N N . GLY A 1 697 ? 5.687 59.95 12.965 1 88.91 697 GLY A N 1
ATOM 5379 C CA . GLY A 1 697 ? 6.427 60.356 14.149 1 88.91 697 GLY A CA 1
ATOM 5380 C C . GLY A 1 697 ? 7.088 61.714 14.002 1 88.91 697 GLY A C 1
ATOM 5381 O O . GLY A 1 697 ? 7.112 62.504 14.948 1 88.91 697 GLY A O 1
ATOM 5382 N N . LEU A 1 698 ? 7.592 61.959 12.834 1 88.98 698 LEU A N 1
ATOM 5383 C CA . LEU A 1 698 ? 8.205 63.254 12.559 1 88.98 698 LEU A CA 1
ATOM 5384 C C . LEU A 1 698 ? 7.163 64.367 12.591 1 88.98 698 LEU A C 1
ATOM 5386 O O . LEU A 1 698 ? 7.416 65.444 13.136 1 88.98 698 LEU A O 1
ATOM 5390 N N . GLU A 1 699 ? 6.111 64.042 12.048 1 89.06 699 GLU A N 1
ATOM 5391 C CA . GLU A 1 699 ? 5.019 65.01 12.079 1 89.06 699 GLU A CA 1
ATOM 5392 C C . GLU A 1 699 ? 4.572 65.292 13.51 1 89.06 699 GLU A C 1
ATOM 5394 O O . GLU A 1 699 ? 4.252 66.433 13.853 1 89.06 699 GLU A O 1
ATOM 5399 N N . ALA A 1 700 ? 4.5 64.31 14.275 1 90.92 700 ALA A N 1
ATOM 5400 C CA . ALA A 1 700 ? 4.127 64.459 15.68 1 90.92 700 ALA A CA 1
ATOM 5401 C C . ALA A 1 700 ? 5.123 65.346 16.421 1 90.92 700 ALA A C 1
ATOM 5403 O O . ALA A 1 700 ? 4.729 66.211 17.206 1 90.92 700 ALA A O 1
ATOM 5404 N N . ILE A 1 701 ? 6.326 65.154 16.212 1 90.59 701 ILE A N 1
ATOM 5405 C CA . ILE A 1 701 ? 7.377 65.938 16.853 1 90.59 701 ILE A CA 1
ATOM 5406 C C . ILE A 1 701 ? 7.274 67.396 16.413 1 90.59 701 ILE A C 1
ATOM 5408 O O . ILE A 1 701 ? 7.363 68.308 17.239 1 90.59 701 ILE A O 1
ATOM 5412 N N . GLU A 1 702 ? 7.074 67.553 15.156 1 89.11 702 GLU A N 1
ATOM 5413 C CA . GLU A 1 702 ? 6.94 68.904 14.619 1 89.11 702 GLU A CA 1
ATOM 5414 C C . GLU A 1 702 ? 5.75 69.63 15.241 1 89.11 702 GLU A C 1
ATOM 5416 O O . GLU A 1 702 ? 5.874 70.777 15.676 1 89.11 702 GLU A O 1
ATOM 5421 N N . GLN A 1 703 ? 4.714 68.971 15.313 1 88.25 703 GLN A N 1
ATOM 5422 C CA . GLN A 1 703 ? 3.52 69.561 15.908 1 88.25 703 GLN A CA 1
ATOM 5423 C C . GLN A 1 703 ? 3.703 69.78 17.407 1 88.25 703 GLN A C 1
ATOM 5425 O O . GLN A 1 703 ? 3.234 70.78 17.955 1 88.25 703 GLN A O 1
ATOM 5430 N N . GLY A 1 704 ? 4.302 68.844 18.033 1 90.44 704 GLY A N 1
ATOM 5431 C CA . GLY A 1 704 ? 4.566 68.971 19.457 1 90.44 704 GLY A CA 1
ATOM 5432 C C . GLY A 1 704 ? 5.474 70.138 19.794 1 90.44 704 GLY A C 1
ATOM 5433 O O . GLY A 1 704 ? 5.261 70.831 20.791 1 90.44 704 GLY A O 1
ATOM 5434 N N . CYS A 1 705 ? 6.43 70.39 19.014 1 91.44 705 CYS A N 1
ATOM 5435 C CA . CYS A 1 705 ? 7.345 71.507 19.224 1 91.44 705 CYS A CA 1
ATOM 5436 C C . CYS A 1 705 ? 6.619 72.84 19.087 1 91.44 705 CYS A C 1
ATOM 5438 O O . CYS A 1 705 ? 6.849 73.76 19.873 1 91.44 705 CYS A O 1
ATOM 5440 N N . VAL A 1 706 ? 5.758 72.848 18.157 1 90.23 706 VAL A N 1
ATOM 5441 C CA . VAL A 1 706 ? 4.97 74.061 17.968 1 90.23 706 VAL A CA 1
ATOM 5442 C C . VAL A 1 706 ? 4.089 74.302 19.192 1 90.23 706 VAL A C 1
ATOM 5444 O O . VAL A 1 706 ? 3.988 75.43 19.68 1 90.23 706 VAL A O 1
ATOM 5447 N N . GLN A 1 707 ? 3.557 73.317 19.656 1 88.69 707 GLN A N 1
ATOM 5448 C CA . GLN A 1 707 ? 2.66 73.415 20.802 1 88.69 707 GLN A CA 1
ATOM 5449 C C . GLN A 1 707 ? 3.419 73.828 22.06 1 88.69 707 GLN A C 1
ATOM 5451 O O . GLN A 1 707 ? 2.882 74.544 22.908 1 88.69 707 GLN A O 1
ATOM 5456 N N . GLN A 1 708 ? 4.648 73.396 22.18 1 91.27 708 GLN A N 1
ATOM 5457 C CA . GLN A 1 708 ? 5.451 73.686 23.363 1 91.27 708 GLN A CA 1
ATOM 5458 C C . GLN A 1 708 ? 6.282 74.951 23.169 1 91.27 708 GLN A C 1
ATOM 5460 O O . GLN A 1 708 ? 7.056 75.333 24.049 1 91.27 708 GLN A O 1
ATOM 5465 N N . GLY A 1 709 ? 6.161 75.492 21.998 1 89.46 709 GLY A N 1
ATOM 5466 C CA . GLY A 1 709 ? 6.903 76.707 21.702 1 89.46 709 GLY A CA 1
ATOM 5467 C C . GLY A 1 709 ? 8.393 76.472 21.54 1 89.46 709 GLY A C 1
ATOM 5468 O O . GLY A 1 709 ? 9.206 77.305 21.946 1 89.46 709 GLY A O 1
ATOM 5469 N N . LEU A 1 710 ? 8.691 75.359 21.081 1 92.01 710 LEU A N 1
ATOM 5470 C CA . LEU A 1 710 ? 10.094 75.007 20.89 1 92.01 710 LEU A CA 1
ATOM 5471 C C . LEU A 1 710 ? 10.491 75.134 19.423 1 92.01 710 LEU A C 1
ATOM 5473 O O . LEU A 1 710 ? 9.736 74.733 18.534 1 92.01 710 LEU A O 1
ATOM 5477 N N . ALA A 1 711 ? 11.614 75.785 19.223 1 89.98 711 ALA A N 1
ATOM 5478 C CA . ALA A 1 711 ? 12.178 75.784 17.876 1 89.98 711 ALA A CA 1
ATOM 5479 C C . ALA A 1 711 ? 13.063 74.561 17.653 1 89.98 711 ALA A C 1
ATOM 5481 O O . ALA A 1 711 ? 14.106 74.416 18.294 1 89.98 711 ALA A O 1
ATOM 5482 N N . LEU A 1 712 ? 12.689 73.712 16.736 1 89.48 712 LEU A N 1
ATOM 5483 C CA . LEU A 1 712 ? 13.345 72.432 16.488 1 89.48 712 LEU A CA 1
ATOM 5484 C C . LEU A 1 712 ? 14.834 72.626 16.225 1 89.48 712 LEU A C 1
ATOM 5486 O O . LEU A 1 712 ? 15.659 71.838 16.692 1 89.48 712 LEU A O 1
ATOM 5490 N N . CYS A 1 713 ? 15.222 73.655 15.546 1 88.43 713 CYS A N 1
ATOM 5491 C CA . CYS A 1 713 ? 16.586 73.897 15.091 1 88.43 713 CYS A CA 1
ATOM 5492 C C . CYS A 1 713 ? 17.495 74.257 16.26 1 88.43 713 CYS A C 1
ATOM 5494 O O . CYS A 1 713 ? 18.72 74.193 16.142 1 88.43 713 CYS A O 1
ATOM 5496 N N . GLU A 1 714 ? 16.911 74.556 17.411 1 90.84 714 GLU A N 1
ATOM 5497 C CA . GLU A 1 714 ? 17.707 74.988 18.556 1 90.84 714 GLU A CA 1
ATOM 5498 C C . GLU A 1 714 ? 17.704 73.933 19.659 1 90.84 714 GLU A C 1
ATOM 5500 O O . GLU A 1 714 ? 18.243 74.161 20.744 1 90.84 714 GLU A O 1
ATOM 5505 N N . GLN A 1 715 ? 17.115 72.838 19.306 1 92.85 715 GLN A N 1
ATOM 5506 C CA . GLN A 1 715 ? 16.916 71.881 20.388 1 92.85 715 GLN A CA 1
ATOM 5507 C C . GLN A 1 715 ? 17.83 70.669 20.226 1 92.85 715 GLN A C 1
ATOM 5509 O O . GLN A 1 715 ? 18.347 70.416 19.136 1 92.85 715 GLN A O 1
ATOM 5514 N N . THR A 1 716 ? 18.019 69.931 21.386 1 94.79 716 THR A N 1
ATOM 5515 C CA . THR A 1 716 ? 18.654 68.618 21.415 1 94.79 716 THR A CA 1
ATOM 5516 C C . THR A 1 716 ? 17.605 67.51 21.392 1 94.79 716 THR A C 1
ATOM 5518 O O . THR A 1 716 ? 16.619 67.565 22.129 1 94.79 716 THR A O 1
ATOM 5521 N N . ALA A 1 717 ? 17.768 66.615 20.507 1 95.44 717 ALA A N 1
ATOM 5522 C CA . ALA A 1 717 ? 16.849 65.483 20.409 1 95.44 717 ALA A CA 1
ATOM 5523 C C . ALA A 1 717 ? 17.525 64.189 20.854 1 95.44 717 ALA A C 1
ATOM 5525 O O . ALA A 1 717 ? 18.701 63.962 20.559 1 95.44 717 ALA A O 1
ATOM 5526 N N . ALA A 1 718 ? 16.865 63.397 21.613 1 95.59 718 ALA A N 1
ATOM 5527 C CA . ALA A 1 718 ? 17.328 62.069 22.007 1 95.59 718 ALA A CA 1
ATOM 5528 C C . ALA A 1 718 ? 16.524 60.978 21.307 1 95.59 718 ALA A C 1
ATOM 5530 O O . ALA A 1 718 ? 15.295 61.051 21.236 1 95.59 718 ALA A O 1
ATOM 5531 N N . VAL A 1 719 ? 17.197 60.011 20.754 1 94.49 719 VAL A N 1
ATOM 5532 C CA . VAL A 1 719 ? 16.564 58.868 20.103 1 94.49 719 VAL A CA 1
ATOM 5533 C C . VAL A 1 719 ? 16.885 57.591 20.875 1 94.49 719 VAL A C 1
ATOM 5535 O O . VAL A 1 719 ? 18.02 57.108 20.843 1 94.49 719 VAL A O 1
ATOM 5538 N N . VAL A 1 720 ? 15.871 57.063 21.513 1 92.79 720 VAL A N 1
ATOM 5539 C CA . VAL A 1 720 ? 16.016 55.839 22.294 1 92.79 720 VAL A CA 1
ATOM 5540 C C . VAL A 1 720 ? 15.805 54.623 21.394 1 92.79 720 VAL A C 1
ATOM 5542 O O . VAL A 1 720 ? 14.773 54.507 20.728 1 92.79 720 VAL A O 1
ATOM 5545 N N . GLY A 1 721 ? 16.707 53.694 21.39 1 89.68 721 GLY A N 1
ATOM 5546 C CA . GLY A 1 721 ? 16.69 52.56 20.479 1 89.68 721 GLY A CA 1
ATOM 5547 C C . GLY A 1 721 ? 17.313 52.869 19.131 1 89.68 721 GLY A C 1
ATOM 5548 O O . GLY A 1 721 ? 16.893 52.325 18.108 1 89.68 721 GLY A O 1
ATOM 5549 N N . ALA A 1 722 ? 18.257 53.659 19.063 1 90.68 722 ALA A N 1
ATOM 5550 C CA . ALA A 1 722 ? 18.783 54.285 17.853 1 90.68 722 ALA A CA 1
ATOM 5551 C C . ALA A 1 722 ? 19.522 53.269 16.986 1 90.68 722 ALA A C 1
ATOM 5553 O O . ALA A 1 722 ? 19.819 53.538 15.82 1 90.68 722 ALA A O 1
ATOM 5554 N N . ALA A 1 723 ? 19.744 52.073 17.504 1 84.56 723 ALA A N 1
ATOM 5555 C CA . ALA A 1 723 ? 20.421 51.046 16.716 1 84.56 723 ALA A CA 1
ATOM 5556 C C . ALA A 1 723 ? 19.429 50.281 15.845 1 84.56 723 ALA A C 1
ATOM 5558 O O . ALA A 1 723 ? 19.827 49.552 14.933 1 84.56 723 ALA A O 1
ATOM 5559 N N . GLY A 1 724 ? 18.173 50.452 16.051 1 80.71 724 GLY A N 1
ATOM 5560 C CA . GLY A 1 724 ? 17.155 49.772 15.266 1 80.71 724 GLY A CA 1
ATOM 5561 C C . GLY A 1 724 ? 16.907 50.424 13.918 1 80.71 724 GLY A C 1
ATOM 5562 O O . GLY A 1 724 ? 17.276 51.581 13.705 1 80.71 724 GLY A O 1
ATOM 5563 N N . ASN A 1 725 ? 16.234 49.698 13.05 1 78.77 725 ASN A N 1
ATOM 5564 C CA . ASN A 1 725 ? 15.976 50.157 11.689 1 78.77 725 ASN A CA 1
ATOM 5565 C C . ASN A 1 725 ? 15.157 51.445 11.678 1 78.77 725 ASN A C 1
ATOM 5567 O O . ASN A 1 725 ? 15.501 52.398 10.978 1 78.77 725 ASN A O 1
ATOM 5571 N N . VAL A 1 726 ? 14.059 51.459 12.436 1 82.38 726 VAL A N 1
ATOM 5572 C CA . VAL A 1 726 ? 13.155 52.604 12.455 1 82.38 726 VAL A CA 1
ATOM 5573 C C . VAL A 1 726 ? 13.83 53.784 13.15 1 82.38 726 VAL A C 1
ATOM 5575 O O . VAL A 1 726 ? 13.858 54.895 12.614 1 82.38 726 VAL A O 1
ATOM 5578 N N . ALA A 1 727 ? 14.491 53.55 14.269 1 86.48 727 ALA A N 1
ATOM 5579 C CA . ALA A 1 727 ? 15.061 54.612 15.093 1 86.48 727 ALA A CA 1
ATOM 5580 C C . ALA A 1 727 ? 16.286 55.228 14.422 1 86.48 727 ALA A C 1
ATOM 5582 O O . ALA A 1 727 ? 16.535 56.429 14.553 1 86.48 727 ALA A O 1
ATOM 5583 N N . SER A 1 728 ? 17.048 54.43 13.756 1 87.03 728 SER A N 1
ATOM 5584 C CA . SER A 1 728 ? 18.22 54.955 13.063 1 87.03 728 SER A CA 1
ATOM 5585 C C . SER A 1 728 ? 17.819 55.906 11.94 1 87.03 728 SER A C 1
ATOM 5587 O O . SER A 1 728 ? 18.5 56.903 11.691 1 87.03 728 SER A O 1
ATOM 5589 N N . THR A 1 729 ? 16.723 55.528 11.319 1 86.71 729 THR A N 1
ATOM 5590 C CA . THR A 1 729 ? 16.232 56.4 10.257 1 86.71 729 THR A CA 1
ATOM 5591 C C . THR A 1 729 ? 15.667 57.693 10.837 1 86.71 729 THR A C 1
ATOM 5593 O O . THR A 1 729 ? 15.882 58.774 10.285 1 86.71 729 THR A O 1
ATOM 5596 N N . TYR A 1 730 ? 14.979 57.676 11.962 1 87.76 730 TYR A N 1
ATOM 5597 C CA . TYR A 1 730 ? 14.525 58.869 12.668 1 87.76 730 TYR A CA 1
ATOM 5598 C C . TYR A 1 730 ? 15.695 59.79 12.991 1 87.76 730 TYR A C 1
ATOM 5600 O O . TYR A 1 730 ? 15.619 61.001 12.771 1 87.76 730 TYR A O 1
ATOM 5608 N N . ALA A 1 731 ? 16.666 59.141 13.477 1 89.72 731 ALA A N 1
ATOM 5609 C CA . ALA A 1 731 ? 17.852 59.892 13.882 1 89.72 731 ALA A CA 1
ATOM 5610 C C . ALA A 1 731 ? 18.471 60.622 12.694 1 89.72 731 ALA A C 1
ATOM 5612 O O . ALA A 1 731 ? 18.893 61.774 12.816 1 89.72 731 ALA A O 1
ATOM 5613 N N . SER A 1 732 ? 18.495 59.915 11.641 1 88.95 732 SER A N 1
ATOM 5614 C CA . SER A 1 732 ? 19.051 60.505 10.428 1 88.95 732 SER A CA 1
ATOM 5615 C C . SER A 1 732 ? 18.217 61.693 9.959 1 88.95 732 SER A C 1
ATOM 5617 O O . SER A 1 732 ? 18.762 62.737 9.598 1 88.95 732 SER A O 1
ATOM 5619 N N . VAL A 1 733 ? 16.927 61.556 9.994 1 87.16 733 VAL A N 1
ATOM 5620 C CA . VAL A 1 733 ? 16.035 62.614 9.53 1 87.16 733 VAL A CA 1
ATOM 5621 C C . VAL A 1 733 ? 16.082 63.791 10.501 1 87.16 733 VAL A C 1
ATOM 5623 O O . VAL A 1 733 ? 16.142 64.949 10.081 1 87.16 733 VAL A O 1
ATOM 5626 N N . LEU A 1 734 ? 16.108 63.59 11.75 1 89.38 734 LEU A N 1
ATOM 5627 C CA . LEU A 1 734 ? 16.124 64.629 12.775 1 89.38 734 LEU A CA 1
ATOM 5628 C C . LEU A 1 734 ? 17.447 65.386 12.761 1 89.38 734 LEU A C 1
ATOM 5630 O O . LEU A 1 734 ? 17.486 66.583 13.055 1 89.38 734 LEU A O 1
ATOM 5634 N N . SER A 1 735 ? 18.527 64.684 12.439 1 90.9 735 SER A N 1
ATOM 5635 C CA . SER A 1 735 ? 19.849 65.3 12.419 1 90.9 735 SER A CA 1
ATOM 5636 C C . SER A 1 735 ? 19.899 66.47 11.442 1 90.9 735 SER A C 1
ATOM 5638 O O . SER A 1 735 ? 20.701 67.391 11.609 1 90.9 735 SER A O 1
ATOM 5640 N N . ALA A 1 736 ? 19.049 66.418 10.522 1 88.99 736 ALA A N 1
ATOM 5641 C CA . ALA A 1 736 ? 19.014 67.467 9.505 1 88.99 736 ALA A CA 1
ATOM 5642 C C . ALA A 1 736 ? 18.335 68.725 10.039 1 88.99 736 ALA A C 1
ATOM 5644 O O . ALA A 1 736 ? 18.449 69.799 9.443 1 88.99 736 ALA A O 1
ATOM 5645 N N . THR A 1 737 ? 17.736 68.646 11.179 1 89.48 737 THR A N 1
ATOM 5646 C CA . THR A 1 737 ? 16.929 69.773 11.631 1 89.48 737 THR A CA 1
ATOM 5647 C C . THR A 1 737 ? 17.351 70.214 13.03 1 89.48 737 THR A C 1
ATOM 5649 O O . THR A 1 737 ? 17.418 71.412 13.315 1 89.48 737 THR A O 1
ATOM 5652 N N . VAL A 1 738 ? 17.779 69.347 13.884 1 92.57 738 VAL A N 1
ATOM 5653 C CA . VAL A 1 738 ? 18.026 69.665 15.286 1 92.57 738 VAL A CA 1
ATOM 5654 C C . VAL A 1 738 ? 19.468 70.134 15.464 1 92.57 738 VAL A C 1
ATOM 5656 O O . VAL A 1 738 ? 20.297 69.966 14.567 1 92.57 738 VAL A O 1
ATOM 5659 N N . ASP A 1 739 ? 19.672 70.713 16.637 1 91.78 739 ASP A N 1
ATOM 5660 C CA . ASP A 1 739 ? 20.998 71.243 16.939 1 91.78 739 ASP A CA 1
ATOM 5661 C C . ASP A 1 739 ? 21.953 70.127 17.356 1 91.78 739 ASP A C 1
ATOM 5663 O O . ASP A 1 739 ? 23.14 70.163 17.027 1 91.78 739 ASP A O 1
ATOM 5667 N N . HIS A 1 740 ? 21.484 69.263 18.144 1 94.14 740 HIS A N 1
ATOM 5668 C CA . HIS A 1 740 ? 22.27 68.159 18.684 1 94.14 740 HIS A CA 1
ATOM 5669 C C . HIS A 1 740 ? 21.435 66.888 18.793 1 94.14 740 HIS A C 1
ATOM 5671 O O . HIS A 1 740 ? 20.235 66.951 19.07 1 94.14 740 HIS A O 1
ATOM 5677 N N . LEU A 1 741 ? 22.134 65.734 18.505 1 94.87 741 LEU A N 1
ATOM 5678 C CA . LEU A 1 741 ? 21.453 64.445 18.557 1 94.87 741 LEU A CA 1
ATOM 5679 C C . LEU A 1 741 ? 22.116 63.521 19.573 1 94.87 741 LEU A C 1
ATOM 5681 O O . LEU A 1 741 ? 23.343 63.399 19.6 1 94.87 741 LEU A O 1
ATOM 5685 N N . ILE A 1 742 ? 21.291 62.907 20.459 1 95.4 742 ILE A N 1
ATOM 5686 C CA . ILE A 1 742 ? 21.768 61.885 21.383 1 95.4 742 ILE A CA 1
ATOM 5687 C C . ILE A 1 742 ? 21.216 60.521 20.974 1 95.4 742 ILE A C 1
ATOM 5689 O O . ILE A 1 742 ? 19.999 60.328 20.919 1 95.4 742 ILE A O 1
ATOM 5693 N N . LEU A 1 743 ? 22.052 59.566 20.653 1 95.45 743 LEU A N 1
ATOM 5694 C CA . LEU A 1 743 ? 21.67 58.199 20.317 1 95.45 743 LEU A CA 1
ATOM 5695 C C . LEU A 1 743 ? 21.819 57.28 21.525 1 95.45 743 LEU A C 1
ATOM 5697 O O . LEU A 1 743 ? 22.91 57.158 22.086 1 95.45 743 LEU A O 1
ATOM 5701 N N . ILE A 1 744 ? 20.744 56.664 21.904 1 94.04 744 ILE A N 1
ATOM 5702 C CA . ILE A 1 744 ? 20.75 55.838 23.106 1 94.04 744 ILE A CA 1
ATOM 5703 C C . ILE A 1 744 ? 20.487 54.381 22.732 1 94.04 744 ILE A C 1
ATOM 5705 O O . ILE A 1 744 ? 19.529 54.081 22.016 1 94.04 744 ILE A O 1
ATOM 5709 N N . GLY A 1 745 ? 21.256 53.457 23.205 1 89.98 745 GLY A N 1
ATOM 5710 C CA . GLY A 1 745 ? 21.151 52.042 22.886 1 89.98 745 GLY A CA 1
ATOM 5711 C C . GLY A 1 745 ? 20.587 51.213 24.024 1 89.98 745 GLY A C 1
ATOM 5712 O O . GLY A 1 745 ? 20.103 51.761 25.017 1 89.98 745 GLY A O 1
ATOM 5713 N N . SER A 1 746 ? 20.511 49.888 23.85 1 78.79 746 SER A N 1
ATOM 5714 C CA . SER A 1 746 ? 19.867 48.949 24.762 1 78.79 746 SER A CA 1
ATOM 5715 C C . SER A 1 746 ? 20.79 48.581 25.919 1 78.79 746 SER A C 1
ATOM 5717 O O . SER A 1 746 ? 20.335 48.068 26.944 1 78.79 746 SER A O 1
ATOM 5719 N N . GLY A 1 747 ? 22.07 48.855 25.867 1 77.32 747 GLY A N 1
ATOM 5720 C CA . GLY A 1 747 ? 23.044 48.451 26.868 1 77.32 747 GLY A CA 1
ATOM 5721 C C . GLY A 1 747 ? 23.513 47.018 26.699 1 77.32 747 GLY A C 1
ATOM 5722 O O . GLY A 1 747 ? 24.437 46.577 27.386 1 77.32 747 GLY A O 1
ATOM 5723 N N . ARG A 1 748 ? 22.958 46.211 25.727 1 79.68 748 ARG A N 1
ATOM 5724 C CA . ARG A 1 748 ? 23.382 44.842 25.45 1 79.68 748 ARG A CA 1
ATOM 5725 C C . ARG A 1 748 ? 24.74 44.82 24.755 1 79.68 748 ARG A C 1
ATOM 5727 O O . ARG A 1 748 ? 25.258 45.867 24.36 1 79.68 748 ARG A O 1
ATOM 5734 N N . ASP A 1 749 ? 25.37 43.717 24.692 1 76.01 749 ASP A N 1
ATOM 5735 C CA . ASP A 1 749 ? 26.685 43.56 24.079 1 76.01 749 ASP A CA 1
ATOM 5736 C C . ASP A 1 749 ? 26.679 44.055 22.634 1 76.01 749 ASP A C 1
ATOM 5738 O O . ASP A 1 749 ? 25.825 43.656 21.84 1 76.01 749 ASP A O 1
ATOM 5742 N N . GLY A 1 750 ? 27.464 44.932 22.379 1 78.96 750 GLY A N 1
ATOM 5743 C CA . GLY A 1 750 ? 27.634 45.437 21.026 1 78.96 750 GLY A CA 1
ATOM 5744 C C . GLY A 1 750 ? 26.767 46.646 20.727 1 78.96 750 GLY A C 1
ATOM 5745 O O . GLY A 1 750 ? 26.821 47.198 19.626 1 78.96 750 GLY A O 1
ATOM 5746 N N . SER A 1 751 ? 26.012 47.073 21.675 1 86.25 751 SER A N 1
ATOM 5747 C CA . SER A 1 751 ? 25.077 48.177 21.483 1 86.25 751 SER A CA 1
ATOM 5748 C C . SER A 1 751 ? 25.804 49.45 21.062 1 86.25 751 SER A C 1
ATOM 5750 O O . SER A 1 751 ? 25.397 50.118 20.11 1 86.25 751 SER A O 1
ATOM 5752 N N . VAL A 1 752 ? 26.852 49.765 21.706 1 88.36 752 VAL A N 1
ATOM 5753 C CA . VAL A 1 752 ? 27.589 50.994 21.43 1 88.36 752 VAL A CA 1
ATOM 5754 C C . VAL A 1 752 ? 28.155 50.95 20.012 1 88.36 752 VAL A C 1
ATOM 5756 O O . VAL A 1 752 ? 28.116 51.949 19.29 1 88.36 752 VAL A O 1
ATOM 5759 N N . ARG A 1 753 ? 28.653 49.781 19.626 1 89.02 753 ARG A N 1
ATOM 5760 C CA . ARG A 1 753 ? 29.195 49.629 18.28 1 89.02 753 ARG A CA 1
ATOM 5761 C C . ARG A 1 753 ? 28.117 49.864 17.226 1 89.02 753 ARG A C 1
ATOM 5763 O O . ARG A 1 753 ? 28.376 50.486 16.194 1 89.02 753 ARG A O 1
ATOM 5770 N N . ARG A 1 754 ? 26.953 49.386 17.478 1 89.97 754 ARG A N 1
ATOM 5771 C CA . ARG A 1 754 ? 25.847 49.57 16.544 1 89.97 754 ARG A CA 1
ATOM 5772 C C . ARG A 1 754 ? 25.42 51.033 16.483 1 89.97 754 ARG A C 1
ATOM 5774 O O . ARG A 1 754 ? 25.051 51.534 15.419 1 89.97 754 ARG A O 1
ATOM 5781 N N . LEU A 1 755 ? 25.486 51.709 17.611 1 92.73 755 LEU A N 1
ATOM 5782 C CA . LEU A 1 755 ? 25.132 53.123 17.658 1 92.73 755 LEU A CA 1
ATOM 5783 C C . LEU A 1 755 ? 26.155 53.965 16.903 1 92.73 755 LEU A C 1
ATOM 5785 O O . LEU A 1 755 ? 25.795 54.936 16.234 1 92.73 755 LEU A O 1
ATOM 5789 N N . GLU A 1 756 ? 27.39 53.523 17.075 1 92.31 756 GLU A N 1
ATOM 5790 C CA . GLU A 1 756 ? 28.443 54.207 16.33 1 92.31 756 GLU A CA 1
ATOM 5791 C C . GLU A 1 756 ? 28.234 54.066 14.825 1 92.31 756 GLU A C 1
ATOM 5793 O O . GLU A 1 756 ? 28.459 55.015 14.07 1 92.31 756 GLU A O 1
ATOM 5798 N N . LYS A 1 757 ? 27.819 52.952 14.497 1 91.57 757 LYS A N 1
ATOM 5799 C CA . LYS A 1 757 ? 27.52 52.737 13.084 1 91.57 757 LYS A CA 1
ATOM 5800 C C . LYS A 1 757 ? 26.373 53.631 12.623 1 91.57 757 LYS A C 1
ATOM 5802 O O . LYS A 1 757 ? 26.383 54.131 11.496 1 91.57 757 LYS A O 1
ATOM 5807 N N . THR A 1 758 ? 25.378 53.728 13.473 1 91.59 758 THR A N 1
ATOM 5808 C CA . THR A 1 758 ? 24.271 54.628 13.168 1 91.59 758 THR A CA 1
ATOM 5809 C C . THR A 1 758 ? 24.768 56.062 13.009 1 91.59 758 THR A C 1
ATOM 5811 O O . THR A 1 758 ? 24.37 56.763 12.077 1 91.59 758 THR A O 1
ATOM 5814 N N . ALA A 1 759 ? 25.639 56.526 13.907 1 93.89 759 ALA A N 1
ATOM 5815 C CA . ALA A 1 759 ? 26.207 57.869 13.824 1 93.89 759 ALA A CA 1
ATOM 5816 C C . ALA A 1 759 ? 26.974 58.061 12.519 1 93.89 759 ALA A C 1
ATOM 5818 O O . ALA A 1 759 ? 26.862 59.107 11.874 1 93.89 759 ALA A O 1
ATOM 5819 N N . GLN A 1 760 ? 27.702 57.03 12.194 1 93.23 760 GLN A N 1
ATOM 5820 C CA . GLN A 1 760 ? 28.456 57.074 10.945 1 93.23 760 GLN A CA 1
ATOM 5821 C C . GLN A 1 760 ? 27.524 57.207 9.744 1 93.23 760 GLN A C 1
ATOM 5823 O O . GLN A 1 760 ? 27.806 57.966 8.815 1 93.23 760 GLN A O 1
ATOM 5828 N N . GLN A 1 761 ? 26.506 56.486 9.83 1 90.1 761 GLN A N 1
ATOM 5829 C CA . GLN A 1 761 ? 25.54 56.54 8.738 1 90.1 761 GLN A CA 1
ATOM 5830 C C . GLN A 1 761 ? 24.904 57.924 8.633 1 90.1 761 GLN A C 1
ATOM 5832 O O . GLN A 1 761 ? 24.656 58.417 7.531 1 90.1 761 GLN A O 1
ATOM 5837 N N . ILE A 1 762 ? 24.604 58.505 9.731 1 91.56 762 ILE A N 1
ATOM 5838 C CA . ILE A 1 762 ? 24.007 59.836 9.762 1 91.56 762 ILE A CA 1
ATOM 5839 C C . ILE A 1 762 ? 24.971 60.848 9.146 1 91.56 762 ILE A C 1
ATOM 5841 O O . ILE A 1 762 ? 24.564 61.695 8.346 1 91.56 762 ILE A O 1
ATOM 5845 N N . TYR A 1 763 ? 26.265 60.731 9.502 1 93.17 763 TYR A N 1
ATOM 5846 C CA . TYR A 1 763 ? 27.28 61.608 8.93 1 93.17 763 TYR A CA 1
ATOM 5847 C C . TYR A 1 763 ? 27.395 61.401 7.424 1 93.17 763 TYR A C 1
ATOM 5849 O O . TYR A 1 763 ? 27.543 62.364 6.668 1 93.17 763 TYR A O 1
ATOM 5857 N N . ALA A 1 764 ? 27.336 60.157 7.069 1 91.09 764 ALA A N 1
ATOM 5858 C CA . ALA A 1 764 ? 27.404 59.845 5.644 1 91.09 764 ALA A CA 1
ATOM 5859 C C . ALA A 1 764 ? 26.22 60.447 4.893 1 91.09 764 ALA A C 1
ATOM 5861 O O . ALA A 1 764 ? 26.373 60.942 3.774 1 91.09 764 ALA A O 1
ATOM 5862 N N . ASP A 1 765 ? 25.077 60.397 5.463 1 88.26 765 ASP A N 1
ATOM 5863 C CA . ASP A 1 765 ? 23.873 60.941 4.844 1 88.26 765 ASP A CA 1
ATOM 5864 C C . ASP A 1 765 ? 23.968 62.458 4.696 1 88.26 765 ASP A C 1
ATOM 5866 O O . ASP A 1 765 ? 23.517 63.019 3.696 1 88.26 765 ASP A O 1
ATOM 5870 N N . ALA A 1 766 ? 24.475 63.091 5.683 1 89.72 766 ALA A N 1
ATOM 5871 C CA . ALA A 1 766 ? 24.68 64.536 5.624 1 89.72 766 ALA A CA 1
ATOM 5872 C C . ALA A 1 766 ? 25.672 64.903 4.524 1 89.72 766 ALA A C 1
ATOM 5874 O O . ALA A 1 766 ? 25.477 65.888 3.807 1 89.72 766 ALA A O 1
ATOM 5875 N N . ALA A 1 767 ? 26.717 64.087 4.439 1 91.2 767 ALA A N 1
ATOM 5876 C CA . ALA A 1 767 ? 27.714 64.317 3.396 1 91.2 767 ALA A CA 1
ATOM 5877 C C . ALA A 1 767 ? 27.109 64.128 2.008 1 91.2 767 ALA A C 1
ATOM 5879 O O . ALA A 1 767 ? 27.449 64.854 1.071 1 91.2 767 ALA A O 1
ATOM 5880 N N . ARG A 1 768 ? 26.286 63.179 1.922 1 88.34 768 ARG A N 1
ATOM 5881 C CA . ARG A 1 768 ? 25.633 62.914 0.643 1 88.34 768 ARG A CA 1
ATOM 5882 C C . ARG A 1 768 ? 24.717 64.067 0.247 1 88.34 768 ARG A C 1
ATOM 5884 O O . ARG A 1 768 ? 24.553 64.357 -0.939 1 88.34 768 ARG A O 1
ATOM 5891 N N . SER A 1 769 ? 24.099 64.658 1.184 1 87.28 769 SER A N 1
ATOM 5892 C CA . SER A 1 769 ? 23.29 65.842 0.911 1 87.28 769 SER A CA 1
ATOM 5893 C C . SER A 1 769 ? 24.131 66.957 0.297 1 87.28 769 SER A C 1
ATOM 5895 O O . SER A 1 769 ? 23.65 67.707 -0.555 1 87.28 769 SER A O 1
ATOM 5897 N N . ILE A 1 770 ? 25.35 67.076 0.69 1 89.1 770 ILE A N 1
ATOM 5898 C CA . ILE A 1 770 ? 26.274 68.068 0.152 1 89.1 770 ILE A CA 1
ATOM 5899 C C . ILE A 1 770 ? 26.628 67.715 -1.291 1 89.1 770 ILE A C 1
ATOM 5901 O O . ILE A 1 770 ? 26.598 68.576 -2.173 1 89.1 770 ILE A O 1
ATOM 5905 N N . LEU A 1 771 ? 26.883 66.42 -1.483 1 89.41 771 LEU A N 1
ATOM 5906 C CA . LEU A 1 771 ? 27.274 65.948 -2.807 1 89.41 771 LEU A CA 1
ATOM 5907 C C . LEU A 1 771 ? 26.122 66.092 -3.797 1 89.41 771 LEU A C 1
ATOM 5909 O O . LEU A 1 771 ? 26.347 66.309 -4.99 1 89.41 771 LEU A O 1
ATOM 5913 N N . LYS A 1 772 ? 24.877 66.058 -3.259 1 86.15 772 LYS A N 1
ATOM 5914 C CA . LYS A 1 772 ? 23.693 66.152 -4.108 1 86.15 772 LYS A CA 1
ATOM 5915 C C . LYS A 1 772 ? 23.242 67.601 -4.264 1 86.15 772 LYS A C 1
ATOM 5917 O O . LYS A 1 772 ? 22.297 67.886 -5.003 1 86.15 772 LYS A O 1
ATOM 5922 N N . GLY A 1 773 ? 23.824 68.574 -3.599 1 83.26 773 GLY A N 1
ATOM 5923 C CA . GLY A 1 773 ? 23.519 69.991 -3.723 1 83.26 773 GLY A CA 1
ATOM 5924 C C . GLY A 1 773 ? 22.334 70.422 -2.88 1 83.26 773 GLY A C 1
ATOM 5925 O O . GLY A 1 773 ? 21.701 71.441 -3.165 1 83.26 773 GLY A O 1
ATOM 5926 N N . THR A 1 774 ? 21.991 69.623 -1.847 1 82.51 774 THR A N 1
ATOM 5927 C CA . THR A 1 774 ? 20.832 69.948 -1.024 1 82.51 774 THR A CA 1
ATOM 5928 C C . THR A 1 774 ? 21.26 70.3 0.398 1 82.51 774 THR A C 1
ATOM 5930 O O . THR A 1 774 ? 20.484 70.142 1.342 1 82.51 774 THR A O 1
ATOM 5933 N N . ALA A 1 775 ? 22.452 70.716 0.618 1 87.15 775 ALA A N 1
ATOM 5934 C CA . ALA A 1 775 ? 23.03 70.985 1.932 1 87.15 775 ALA A CA 1
ATOM 5935 C C . ALA A 1 775 ? 22.306 72.136 2.624 1 87.15 775 ALA A C 1
ATOM 5937 O O . ALA A 1 775 ? 22.291 72.218 3.855 1 87.15 775 ALA A O 1
ATOM 5938 N N . GLU A 1 776 ? 21.652 73.006 1.777 1 85.16 776 GLU A N 1
ATOM 5939 C CA . GLU A 1 776 ? 20.98 74.177 2.333 1 85.16 776 GLU A CA 1
ATOM 5940 C C . GLU A 1 776 ? 19.818 73.77 3.235 1 85.16 776 GLU A C 1
ATOM 5942 O O . GLU A 1 776 ? 19.451 74.506 4.153 1 85.16 776 GLU A O 1
ATOM 5947 N N . HIS A 1 777 ? 19.323 72.64 3.059 1 82.29 777 HIS A N 1
ATOM 5948 C CA . HIS A 1 777 ? 18.165 72.177 3.815 1 82.29 777 HIS A CA 1
ATOM 5949 C C . HIS A 1 777 ? 18.57 71.163 4.879 1 82.29 777 HIS A C 1
ATOM 5951 O O . HIS A 1 777 ? 17.718 70.472 5.441 1 82.29 777 HIS A O 1
ATOM 5957 N N . ASP A 1 778 ? 19.894 71.034 5.177 1 89.16 778 ASP A N 1
ATOM 5958 C CA . ASP A 1 778 ? 20.459 70.073 6.119 1 89.16 778 ASP A CA 1
ATOM 5959 C C . ASP A 1 778 ? 21.408 70.758 7.1 1 89.16 778 ASP A C 1
ATOM 5961 O O . ASP A 1 778 ? 22.55 71.066 6.754 1 89.16 778 ASP A O 1
ATOM 5965 N N . ARG A 1 779 ? 20.93 70.878 8.229 1 90.41 779 ARG A N 1
ATOM 5966 C CA . ARG A 1 779 ? 21.669 71.635 9.235 1 90.41 779 ARG A CA 1
ATOM 5967 C C . ARG A 1 779 ? 22.996 70.96 9.562 1 90.41 779 ARG A C 1
ATOM 5969 O O . ARG A 1 779 ? 24.022 71.629 9.698 1 90.41 779 ARG A O 1
ATOM 5976 N N . LEU A 1 780 ? 22.937 69.643 9.697 1 92.64 780 LEU A N 1
ATOM 5977 C CA . LEU A 1 780 ? 24.172 68.925 9.993 1 92.64 780 LEU A CA 1
ATOM 5978 C C . LEU A 1 780 ? 25.176 69.079 8.856 1 92.64 780 LEU A C 1
ATOM 5980 O O . LEU A 1 780 ? 26.373 69.255 9.097 1 92.64 780 LEU A O 1
ATOM 5984 N N . ALA A 1 781 ? 24.714 69.01 7.679 1 92.41 781 ALA A N 1
ATOM 5985 C CA . ALA A 1 781 ? 25.575 69.201 6.515 1 92.41 781 ALA A CA 1
ATOM 5986 C C . ALA A 1 781 ? 26.221 70.583 6.532 1 92.41 781 ALA A C 1
ATOM 5988 O O . ALA A 1 781 ? 27.414 70.721 6.25 1 92.41 781 ALA A O 1
ATOM 5989 N N . GLN A 1 782 ? 25.451 71.572 6.878 1 91.69 782 GLN A N 1
ATOM 5990 C CA . GLN A 1 782 ? 25.949 72.942 6.931 1 91.69 782 GLN A CA 1
ATOM 5991 C C . GLN A 1 782 ? 27.035 73.091 7.993 1 91.69 782 GLN A C 1
ATOM 5993 O O . GLN A 1 782 ? 28.04 73.769 7.77 1 91.69 782 GLN A O 1
ATOM 5998 N N . ARG A 1 783 ? 26.835 72.444 8.985 1 92.45 783 ARG A N 1
ATOM 5999 C CA . ARG A 1 783 ? 27.784 72.548 10.089 1 92.45 783 ARG A CA 1
ATOM 6000 C C . ARG A 1 783 ? 29.058 71.765 9.792 1 92.45 783 ARG A C 1
ATOM 6002 O O . ARG A 1 783 ? 30.152 72.179 10.18 1 92.45 783 ARG A O 1
ATOM 6009 N N . LEU A 1 784 ? 28.903 70.691 9.116 1 93.31 784 LEU A N 1
ATOM 6010 C CA . LEU A 1 784 ? 30.069 69.913 8.712 1 93.31 784 LEU A CA 1
ATOM 6011 C C . LEU A 1 784 ? 30.944 70.705 7.747 1 93.31 784 LEU A C 1
ATOM 6013 O O . LEU A 1 784 ? 32.172 70.611 7.795 1 93.31 784 LEU A O 1
ATOM 6017 N N . LEU A 1 785 ? 30.304 71.464 6.942 1 91.5 785 LEU A N 1
ATOM 6018 C CA . LEU A 1 785 ? 31.009 72.268 5.95 1 91.5 785 LEU A CA 1
ATOM 6019 C C . LEU A 1 785 ? 31.884 73.319 6.624 1 91.5 785 LEU A C 1
ATOM 6021 O O . LEU A 1 785 ? 32.867 73.781 6.04 1 91.5 785 LEU A O 1
ATOM 6025 N N . THR A 1 786 ? 31.553 73.685 7.859 1 91 786 THR A N 1
ATOM 6026 C CA . THR A 1 786 ? 32.287 74.726 8.57 1 91 786 THR A CA 1
ATOM 6027 C C . THR A 1 786 ? 33.484 74.135 9.309 1 91 786 THR A C 1
ATOM 6029 O O . THR A 1 786 ? 34.321 74.871 9.834 1 91 786 THR A O 1
ATOM 6032 N N . LEU A 1 787 ? 33.605 72.892 9.288 1 92.42 787 LEU A N 1
ATOM 6033 C CA . LEU A 1 787 ? 34.7 72.24 9.998 1 92.42 787 LEU A CA 1
ATOM 6034 C C . LEU A 1 787 ? 35.977 72.26 9.163 1 92.42 787 LEU A C 1
ATOM 6036 O O . LEU A 1 787 ? 35.945 71.967 7.966 1 92.42 787 LEU A O 1
ATOM 6040 N N . ASP A 1 788 ? 37.004 72.497 9.807 1 89.34 788 ASP A N 1
ATOM 6041 C CA . ASP A 1 788 ? 38.294 72.529 9.127 1 89.34 788 ASP A CA 1
ATOM 6042 C C . ASP A 1 788 ? 38.683 71.142 8.621 1 89.34 788 ASP A C 1
ATOM 6044 O O . ASP A 1 788 ? 38.648 70.168 9.376 1 89.34 788 ASP A O 1
ATOM 6048 N N . GLY A 1 789 ? 38.94 71.058 7.305 1 90.8 789 GLY A N 1
ATOM 6049 C CA . GLY A 1 789 ? 39.418 69.807 6.74 1 90.8 789 GLY A CA 1
ATOM 6050 C C . GLY A 1 789 ? 38.317 68.978 6.106 1 90.8 789 GLY A C 1
ATOM 6051 O O . GLY A 1 789 ? 38.59 67.98 5.437 1 90.8 789 GLY A O 1
ATOM 6052 N N . PHE A 1 790 ? 37.101 69.35 6.326 1 93.1 790 PHE A N 1
ATOM 6053 C CA . PHE A 1 790 ? 35.974 68.548 5.867 1 93.1 790 PHE A CA 1
ATOM 6054 C C . PHE A 1 790 ? 35.91 68.524 4.344 1 93.1 790 PHE A C 1
ATOM 6056 O O . PHE A 1 790 ? 35.66 67.476 3.745 1 93.1 790 PHE A O 1
ATOM 6063 N N . ARG A 1 791 ? 36.067 69.57 3.677 1 89.68 791 ARG A N 1
ATOM 6064 C CA . ARG A 1 791 ? 36.012 69.642 2.221 1 89.68 791 ARG A CA 1
ATOM 6065 C C . ARG A 1 791 ? 37.077 68.752 1.588 1 89.68 791 ARG A C 1
ATOM 6067 O O . ARG A 1 791 ? 36.839 68.135 0.547 1 89.68 791 ARG A O 1
ATOM 6074 N N . GLY A 1 792 ? 38.298 68.817 2.198 1 89.41 792 GLY A N 1
ATOM 6075 C CA . GLY A 1 792 ? 39.353 67.926 1.742 1 89.41 792 GLY A CA 1
ATOM 6076 C C . GLY A 1 792 ? 38.998 66.458 1.888 1 89.41 792 GLY A C 1
ATOM 6077 O O . GLY A 1 792 ? 39.288 65.652 1.001 1 89.41 792 GLY A O 1
ATOM 6078 N N . LEU A 1 793 ? 38.379 66.261 2.975 1 91.23 793 LEU A N 1
ATOM 6079 C CA . LEU A 1 793 ? 37.955 64.894 3.253 1 91.23 793 LEU A CA 1
ATOM 6080 C C . LEU A 1 793 ? 36.89 64.442 2.258 1 91.23 793 LEU A C 1
ATOM 6082 O O . LEU A 1 793 ? 36.918 63.304 1.786 1 91.23 793 LEU A O 1
ATOM 6086 N N . LEU A 1 794 ? 35.912 65.208 1.982 1 91.06 794 LEU A N 1
ATOM 6087 C CA . LEU A 1 794 ? 34.839 64.907 1.04 1 91.06 794 LEU A CA 1
ATOM 6088 C C . LEU A 1 794 ? 35.396 64.66 -0.358 1 91.06 794 LEU A C 1
ATOM 6090 O O . LEU A 1 794 ? 34.887 63.811 -1.092 1 91.06 794 LEU A O 1
ATOM 6094 N N . HIS A 1 795 ? 36.36 65.354 -0.7 1 88.19 795 HIS A N 1
ATOM 6095 C CA . HIS A 1 795 ? 37.007 65.181 -1.996 1 88.19 795 HIS A CA 1
ATOM 6096 C C . HIS A 1 795 ? 37.737 63.844 -2.073 1 88.19 795 HIS A C 1
ATOM 6098 O O . HIS A 1 795 ? 37.755 63.201 -3.125 1 88.19 795 HIS A O 1
ATOM 6104 N N . SER A 1 796 ? 38.323 63.416 -0.995 1 87.81 796 SER A N 1
ATOM 6105 C CA . SER A 1 796 ? 39.154 62.216 -0.992 1 87.81 796 SER A CA 1
ATOM 6106 C C . SER A 1 796 ? 38.31 60.96 -0.801 1 87.81 796 SER A C 1
ATOM 6108 O O . SER A 1 796 ? 38.671 59.884 -1.283 1 87.81 796 SER A O 1
ATOM 6110 N N . HIS A 1 797 ? 37.136 61.051 -0.078 1 87.64 797 HIS A N 1
ATOM 6111 C CA . HIS A 1 797 ? 36.425 59.85 0.345 1 87.64 797 HIS A CA 1
ATOM 6112 C C . HIS A 1 797 ? 34.951 59.917 -0.042 1 87.64 797 HIS A C 1
ATOM 6114 O O . HIS A 1 797 ? 34.167 59.042 0.33 1 87.64 797 HIS A O 1
ATOM 6120 N N . GLY A 1 798 ? 34.529 60.845 -0.74 1 83.32 798 GLY A N 1
ATOM 6121 C CA . GLY A 1 798 ? 33.129 61.134 -1.007 1 83.32 798 GLY A CA 1
ATOM 6122 C C . GLY A 1 798 ? 32.386 59.964 -1.625 1 83.32 798 GLY A C 1
ATOM 6123 O O . GLY A 1 798 ? 31.178 59.815 -1.427 1 83.32 798 GLY A O 1
ATOM 6124 N N . GLN A 1 799 ? 33.003 59.082 -2.274 1 81.04 799 GLN A N 1
ATOM 6125 C CA . GLN A 1 799 ? 32.339 57.992 -2.982 1 81.04 799 GLN A CA 1
ATOM 6126 C C . GLN A 1 799 ? 32.63 56.648 -2.32 1 81.04 799 GLN A C 1
ATOM 6128 O O . GLN A 1 799 ? 32.212 55.601 -2.818 1 81.04 799 GLN A O 1
ATOM 6133 N N . LYS A 1 800 ? 33.269 56.736 -1.185 1 82.78 800 LYS A N 1
ATOM 6134 C CA . LYS A 1 800 ? 33.671 55.488 -0.544 1 82.78 800 LYS A CA 1
ATOM 6135 C C . LYS A 1 800 ? 32.648 55.053 0.502 1 82.78 800 LYS A C 1
ATOM 6137 O O . LYS A 1 800 ? 31.92 55.884 1.049 1 82.78 800 LYS A O 1
ATOM 6142 N N . ALA A 1 801 ? 32.578 53.692 0.748 1 80.92 801 ALA A N 1
ATOM 6143 C CA . ALA A 1 801 ? 31.619 53.091 1.671 1 80.92 801 ALA A CA 1
ATOM 6144 C C . ALA A 1 801 ? 31.933 53.475 3.114 1 80.92 801 ALA A C 1
ATOM 6146 O O . ALA A 1 801 ? 31.043 53.485 3.968 1 80.92 801 ALA A O 1
ATOM 6147 N N . ASP A 1 802 ? 33.152 53.955 3.332 1 86.32 802 ASP A N 1
ATOM 6148 C CA . ASP A 1 802 ? 33.544 54.237 4.71 1 86.32 802 ASP A CA 1
ATOM 6149 C C . ASP A 1 802 ? 33.558 55.74 4.98 1 86.32 802 ASP A C 1
ATOM 6151 O O . ASP A 1 802 ? 34.222 56.203 5.91 1 86.32 802 ASP A O 1
ATOM 6155 N N . LEU A 1 803 ? 32.906 56.491 4.195 1 89.92 803 LEU A N 1
ATOM 6156 C CA . LEU A 1 803 ? 32.827 57.943 4.316 1 89.92 803 LEU A CA 1
ATOM 6157 C C . LEU A 1 803 ? 32.379 58.348 5.717 1 89.92 803 LEU A C 1
ATOM 6159 O O . LEU A 1 803 ? 32.963 59.249 6.324 1 89.92 803 LEU A O 1
ATOM 6163 N N . GLY A 1 804 ? 31.374 57.636 6.267 1 91.13 804 GLY A N 1
ATOM 6164 C CA . GLY A 1 804 ? 30.837 57.949 7.581 1 91.13 804 GLY A CA 1
ATOM 6165 C C . GLY A 1 804 ? 31.86 57.811 8.693 1 91.13 804 GLY A C 1
ATOM 6166 O O . GLY A 1 804 ? 31.888 58.621 9.621 1 91.13 804 GLY A O 1
ATOM 6167 N N . LEU A 1 805 ? 32.665 56.86 8.559 1 92.41 805 LEU A N 1
ATOM 6168 C CA . LEU A 1 805 ? 33.704 56.616 9.553 1 92.41 805 LEU A CA 1
ATOM 6169 C C . LEU A 1 805 ? 34.733 57.742 9.551 1 92.41 805 LEU A C 1
ATOM 6171 O O . LEU A 1 805 ? 35.157 58.203 10.614 1 92.41 805 LEU A O 1
ATOM 6175 N N . HIS A 1 806 ? 35.126 58.198 8.416 1 92.72 806 HIS A N 1
ATOM 6176 C CA . HIS A 1 806 ? 36.117 59.26 8.29 1 92.72 806 HIS A CA 1
ATOM 6177 C C . HIS A 1 806 ? 35.572 60.587 8.808 1 92.72 806 HIS A C 1
ATOM 6179 O O . HIS A 1 806 ? 36.303 61.366 9.424 1 92.72 806 HIS A O 1
ATOM 6185 N N . ILE A 1 807 ? 34.375 60.76 8.555 1 93.13 807 ILE A N 1
ATOM 6186 C CA . ILE A 1 807 ? 33.763 61.997 9.03 1 93.13 807 ILE A CA 1
ATOM 6187 C C . ILE A 1 807 ? 33.654 61.967 10.553 1 93.13 807 ILE A C 1
ATOM 6189 O O . ILE A 1 807 ? 33.927 62.967 11.221 1 93.13 807 ILE A O 1
ATOM 6193 N N . ALA A 1 808 ? 33.189 60.857 11.068 1 93.64 808 ALA A N 1
ATOM 6194 C CA . ALA A 1 808 ? 33.065 60.711 12.516 1 93.64 808 ALA A CA 1
ATOM 6195 C C . ALA A 1 808 ? 34.398 60.973 13.21 1 93.64 808 ALA A C 1
ATOM 6197 O O . ALA A 1 808 ? 34.441 61.604 14.269 1 93.64 808 ALA A O 1
ATOM 6198 N N . ARG A 1 809 ? 35.417 60.536 12.612 1 92.11 809 ARG A N 1
ATOM 6199 C CA . ARG A 1 809 ? 36.751 60.744 13.168 1 92.11 809 ARG A CA 1
ATOM 6200 C C . ARG A 1 809 ? 37.137 62.219 13.129 1 92.11 809 ARG A C 1
ATOM 6202 O O . ARG A 1 809 ? 37.72 62.739 14.082 1 92.11 809 ARG A O 1
ATOM 6209 N N . LEU A 1 810 ? 36.884 62.797 12.054 1 93.08 810 LEU A N 1
ATOM 6210 C CA . LEU A 1 810 ? 37.176 64.219 11.915 1 93.08 810 LEU A CA 1
ATOM 6211 C C . LEU A 1 810 ? 36.413 65.035 12.954 1 93.08 810 LEU A C 1
ATOM 6213 O O . LEU A 1 810 ? 36.97 65.952 13.561 1 93.08 810 LEU A O 1
ATOM 6217 N N . VAL A 1 811 ? 35.199 64.73 13.133 1 93.32 811 VAL A N 1
ATOM 6218 C CA . VAL A 1 811 ? 34.357 65.45 14.083 1 93.32 811 VAL A CA 1
ATOM 6219 C C . VAL A 1 811 ? 34.882 65.241 15.501 1 93.32 811 VAL A C 1
ATOM 6221 O O . VAL A 1 811 ? 34.916 66.179 16.302 1 93.32 811 VAL A O 1
ATOM 6224 N N . ASP A 1 812 ? 35.243 64.07 15.745 1 91.1 812 ASP A N 1
ATOM 6225 C CA . ASP A 1 812 ? 35.793 63.759 17.061 1 91.1 812 ASP A CA 1
ATOM 6226 C C . ASP A 1 812 ? 37.089 64.527 17.311 1 91.1 812 ASP A C 1
ATOM 6228 O O . ASP A 1 812 ? 37.329 65.005 18.421 1 91.1 812 ASP A O 1
ATOM 6232 N N . GLU A 1 813 ? 37.886 64.622 16.361 1 91.46 813 GLU A N 1
ATOM 6233 C CA 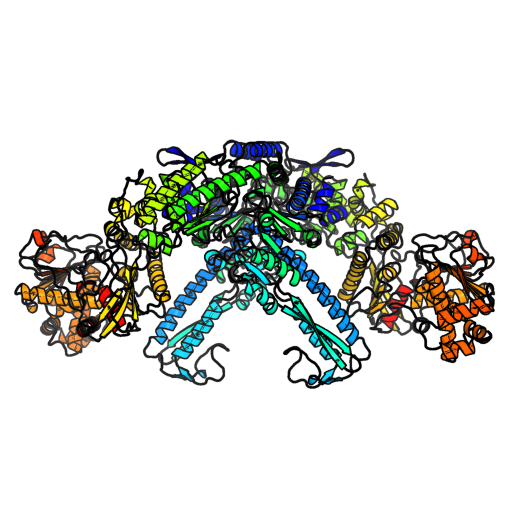. GLU A 1 813 ? 39.169 65.31 16.467 1 91.46 813 GLU A CA 1
ATOM 6234 C C . GLU A 1 813 ? 38.977 66.813 16.645 1 91.46 813 GLU A C 1
ATOM 6236 O O . GLU A 1 813 ? 39.721 67.456 17.388 1 91.46 813 GLU A O 1
ATOM 6241 N N . ARG A 1 814 ? 38.042 67.334 16.006 1 92.66 814 ARG A N 1
ATOM 6242 C CA . ARG A 1 814 ? 37.881 68.785 15.972 1 92.66 814 ARG A CA 1
ATOM 6243 C C . ARG A 1 814 ? 36.976 69.262 17.102 1 92.66 814 ARG A C 1
ATOM 6245 O O . ARG A 1 814 ? 37.174 70.351 17.646 1 92.66 814 ARG A O 1
ATOM 6252 N N . LEU A 1 815 ? 35.996 68.421 17.44 1 90.82 815 LEU A N 1
ATOM 6253 C CA . LEU A 1 815 ? 34.991 68.93 18.366 1 90.82 815 LEU A CA 1
ATOM 6254 C C . LEU A 1 815 ? 34.997 68.134 19.667 1 90.82 815 LEU A C 1
ATOM 6256 O O . LEU A 1 815 ? 34.556 68.631 20.705 1 90.82 815 LEU A O 1
ATOM 6260 N N . GLY A 1 816 ? 35.451 66.944 19.656 1 84.8 816 GLY A N 1
ATOM 6261 C CA . GLY A 1 816 ? 35.507 66.103 20.841 1 84.8 816 GLY A CA 1
ATOM 6262 C C . GLY A 1 816 ? 34.166 65.96 21.536 1 84.8 816 GLY A C 1
ATOM 6263 O O . GLY A 1 816 ? 33.194 65.499 20.932 1 84.8 816 GLY A O 1
ATOM 6264 N N . ALA A 1 817 ? 34.042 66.512 22.742 1 79.98 817 ALA A N 1
ATOM 6265 C CA . ALA A 1 817 ? 32.847 66.409 23.576 1 79.98 817 ALA A CA 1
ATOM 6266 C C . ALA A 1 817 ? 31.713 67.265 23.019 1 79.98 817 ALA A C 1
ATOM 6268 O O . ALA A 1 817 ? 30.547 67.059 23.361 1 79.98 817 ALA A O 1
ATOM 6269 N N . ASN A 1 818 ? 31.928 68.211 22.27 1 82.23 818 ASN A N 1
ATOM 6270 C CA . ASN A 1 818 ? 30.939 69.093 21.66 1 82.23 818 ASN A CA 1
ATOM 6271 C C . ASN A 1 818 ? 30.52 68.597 20.279 1 82.23 818 ASN A C 1
ATOM 6273 O O . ASN A 1 818 ? 30.04 69.376 19.453 1 82.23 818 ASN A O 1
ATOM 6277 N N . ALA A 1 819 ? 30.791 67.265 20.02 1 89.51 819 ALA A N 1
ATOM 6278 C CA . ALA A 1 819 ? 30.393 66.664 18.75 1 89.51 819 ALA A CA 1
ATOM 6279 C C . ALA A 1 819 ? 28.895 66.825 18.512 1 89.51 819 ALA A C 1
ATOM 6281 O O . ALA A 1 819 ? 28.126 67.009 19.458 1 89.51 819 ALA A O 1
ATOM 6282 N N . PHE A 1 820 ? 28.49 66.792 17.245 1 93.33 820 PHE A N 1
ATOM 6283 C CA . PHE A 1 820 ? 27.105 67.006 16.844 1 93.33 820 PHE A CA 1
ATOM 6284 C C . PHE A 1 820 ? 26.222 65.855 17.311 1 93.33 820 PHE A C 1
ATOM 6286 O O . PHE A 1 820 ? 25.004 66.007 17.428 1 93.33 820 PHE A O 1
ATOM 6293 N N . ILE A 1 821 ? 26.763 64.601 17.467 1 95.28 821 ILE A N 1
ATOM 6294 C CA . ILE A 1 821 ? 26.047 63.388 17.846 1 95.28 821 ILE A CA 1
ATOM 6295 C C . ILE A 1 821 ? 26.716 62.752 19.062 1 95.28 821 ILE A C 1
ATOM 6297 O O . ILE A 1 821 ? 27.933 62.55 19.075 1 95.28 821 ILE A O 1
ATOM 6301 N N . THR A 1 822 ? 25.977 62.492 20.113 1 94.75 822 THR A N 1
ATOM 6302 C CA . THR A 1 822 ? 26.45 61.782 21.296 1 94.75 822 THR A CA 1
ATOM 6303 C C . THR A 1 822 ? 25.932 60.347 21.309 1 94.75 822 THR A C 1
ATOM 6305 O O . THR A 1 822 ? 24.739 60.11 21.111 1 94.75 822 THR A O 1
ATOM 6308 N N . VAL A 1 823 ? 26.777 59.373 21.429 1 94.37 823 VAL A N 1
ATOM 6309 C CA . VAL A 1 823 ? 26.439 57.954 21.481 1 94.37 823 VAL A CA 1
ATOM 6310 C C . VAL A 1 823 ? 26.572 57.443 22.914 1 94.37 823 VAL A C 1
ATOM 6312 O O . VAL A 1 823 ? 27.611 57.629 23.552 1 94.37 823 VAL A O 1
ATOM 6315 N N . THR A 1 824 ? 25.49 56.859 23.466 1 93.15 824 THR A N 1
ATOM 6316 C CA . THR A 1 824 ? 25.583 56.395 24.846 1 93.15 824 THR A CA 1
ATOM 6317 C C . THR A 1 824 ? 24.564 55.292 25.116 1 93.15 824 THR A C 1
ATOM 6319 O O . THR A 1 824 ? 23.583 55.153 24.383 1 93.15 824 THR A O 1
ATOM 6322 N N . ASN A 1 825 ? 24.809 54.495 26.152 1 92.06 825 ASN A N 1
ATOM 6323 C CA . ASN A 1 825 ? 23.851 53.516 26.655 1 92.06 825 ASN A CA 1
ATOM 6324 C C . ASN A 1 825 ? 23.196 53.987 27.95 1 92.06 825 ASN A C 1
ATOM 6326 O O . ASN A 1 825 ? 22.396 53.263 28.546 1 92.06 825 ASN A O 1
ATOM 6330 N N . ASP A 1 826 ? 23.599 55.226 28.333 1 89.34 826 ASP A N 1
ATOM 6331 C CA . ASP A 1 826 ? 23.094 55.76 29.594 1 89.34 826 ASP A CA 1
ATOM 6332 C C . ASP A 1 826 ? 21.748 56.455 29.397 1 89.34 826 ASP A C 1
ATOM 6334 O O . ASP A 1 826 ? 21.669 57.486 28.725 1 89.34 826 ASP A O 1
ATOM 6338 N N . LEU A 1 827 ? 20.747 55.982 30.034 1 91.67 827 LEU A N 1
ATOM 6339 C CA . LEU A 1 827 ? 19.393 56.508 29.903 1 91.67 827 LEU A CA 1
ATOM 6340 C C . LEU A 1 827 ? 19.29 57.902 30.512 1 91.67 827 LEU A C 1
ATOM 6342 O O . LEU A 1 827 ? 18.393 58.672 30.162 1 91.67 827 LEU A O 1
ATOM 6346 N N . ASP A 1 828 ? 20.232 58.32 31.368 1 91.73 828 ASP A N 1
ATOM 6347 C CA . ASP A 1 828 ? 20.204 59.632 32.007 1 91.73 828 ASP A CA 1
ATOM 6348 C C . ASP A 1 828 ? 20.497 60.741 30.999 1 91.73 828 ASP A C 1
ATOM 6350 O O . ASP A 1 828 ? 20.167 61.905 31.235 1 91.73 828 ASP A O 1
ATOM 6354 N N . ALA A 1 829 ? 21.049 60.308 29.976 1 93.24 829 ALA A N 1
ATOM 6355 C CA . ALA A 1 829 ? 21.377 61.279 28.936 1 93.24 829 ALA A CA 1
ATOM 6356 C C . ALA A 1 829 ? 20.112 61.885 28.333 1 93.24 829 ALA A C 1
ATOM 6358 O O . ALA A 1 829 ? 20.16 62.953 27.719 1 93.24 829 ALA A O 1
ATOM 6359 N N . ILE A 1 830 ? 18.971 61.267 28.477 1 94.51 830 ILE A N 1
ATOM 6360 C CA . ILE A 1 830 ? 17.695 61.738 27.95 1 94.51 830 ILE A CA 1
ATOM 6361 C C . ILE A 1 830 ? 17.351 63.093 28.564 1 94.51 830 ILE A C 1
ATOM 6363 O O . ILE A 1 830 ? 16.764 63.951 27.901 1 94.51 830 ILE A O 1
ATOM 6367 N N . LYS A 1 831 ? 17.801 63.327 29.782 1 92.98 831 LYS A N 1
ATOM 6368 C CA . LYS A 1 831 ? 17.521 64.563 30.507 1 92.98 831 LYS A CA 1
ATOM 6369 C C . LYS A 1 831 ? 18.098 65.772 29.777 1 92.98 831 LYS A C 1
ATOM 6371 O O . LYS A 1 831 ? 17.645 66.901 29.98 1 92.98 831 LYS A O 1
ATOM 6376 N N . GLY A 1 832 ? 19.034 65.499 28.999 1 91.88 832 GLY A N 1
ATOM 6377 C CA . GLY A 1 832 ? 19.685 66.575 28.268 1 91.88 832 GLY A CA 1
ATOM 6378 C C . GLY A 1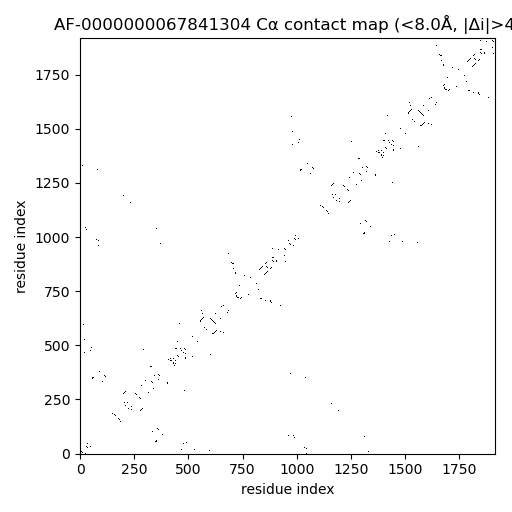 832 ? 18.954 66.958 26.995 1 91.88 832 GLY A C 1
ATOM 6379 O O . GLY A 1 832 ? 19.352 67.897 26.303 1 91.88 832 GLY A O 1
ATOM 6380 N N . ALA A 1 833 ? 17.843 66.352 26.695 1 95.23 833 ALA A N 1
ATOM 6381 C CA . ALA A 1 833 ? 17.116 66.593 25.452 1 95.23 833 ALA A CA 1
ATOM 6382 C C . ALA A 1 833 ? 15.679 67.026 25.731 1 95.23 833 ALA A C 1
ATOM 6384 O O . ALA A 1 833 ? 15.041 66.52 26.657 1 95.23 833 ALA A O 1
ATOM 6385 N N . ARG A 1 834 ? 15.193 67.942 24.975 1 94.79 834 ARG A N 1
ATOM 6386 C CA . ARG A 1 834 ? 13.804 68.371 25.106 1 94.79 834 ARG A CA 1
ATOM 6387 C C . ARG A 1 834 ? 12.912 67.653 24.099 1 94.79 834 ARG A C 1
ATOM 6389 O O . ARG A 1 834 ? 11.685 67.711 24.197 1 94.79 834 ARG A O 1
ATOM 6396 N N . ILE A 1 835 ? 13.457 67.06 23.143 1 94.54 835 ILE A N 1
ATOM 6397 C CA . ILE A 1 835 ? 12.749 66.206 22.196 1 94.54 835 ILE A CA 1
ATOM 6398 C C . ILE A 1 835 ? 13.22 64.761 22.351 1 94.54 835 ILE A C 1
ATOM 6400 O O . ILE A 1 835 ? 14.408 64.468 22.191 1 94.54 835 ILE A O 1
ATOM 6404 N N . VAL A 1 836 ? 12.337 63.926 22.689 1 94.32 836 VAL A N 1
ATOM 6405 C CA . VAL A 1 836 ? 12.707 62.534 22.926 1 94.32 836 VAL A CA 1
ATOM 6406 C C . VAL A 1 836 ? 11.856 61.617 22.05 1 94.32 836 VAL A C 1
ATOM 6408 O O . VAL A 1 836 ? 10.625 61.676 22.091 1 94.32 836 VAL A O 1
ATOM 6411 N N . LEU A 1 837 ? 12.475 60.837 21.264 1 92.91 837 LEU A N 1
ATOM 6412 C CA . LEU A 1 837 ? 11.824 59.798 20.474 1 92.91 837 LEU A CA 1
ATOM 6413 C C . LEU A 1 837 ? 12.109 58.416 21.054 1 92.91 837 LEU A C 1
ATOM 6415 O O . LEU A 1 837 ? 13.27 58.034 21.216 1 92.91 837 LEU A O 1
ATOM 6419 N N . CYS A 1 838 ? 11.101 57.689 21.373 1 90.85 838 CYS A N 1
ATOM 6420 C CA . CYS A 1 838 ? 11.213 56.343 21.923 1 90.85 838 CYS A CA 1
ATOM 6421 C C . CYS A 1 838 ? 10.834 55.296 20.883 1 90.85 838 CYS A C 1
ATOM 6423 O O . CYS A 1 838 ? 9.671 55.2 20.486 1 90.85 838 CYS A O 1
ATOM 6425 N N . ALA A 1 839 ? 11.702 54.459 20.495 1 87.88 839 ALA A N 1
ATOM 6426 C CA . ALA A 1 839 ? 11.458 53.446 19.471 1 87.88 839 ALA A CA 1
ATOM 6427 C C . ALA A 1 839 ? 12.219 52.16 19.779 1 87.88 839 ALA A C 1
ATOM 6429 O O . ALA A 1 839 ? 12.729 51.5 18.87 1 87.88 839 ALA A O 1
ATOM 6430 N N . ALA A 1 840 ? 12.377 51.84 21.03 1 83.94 840 ALA A N 1
ATOM 6431 C CA . ALA A 1 840 ? 13.063 50.615 21.431 1 83.94 840 ALA A CA 1
ATOM 6432 C C . ALA A 1 840 ? 12.115 49.419 21.395 1 83.94 840 ALA A C 1
ATOM 6434 O O . ALA A 1 840 ? 10.925 49.554 21.689 1 83.94 840 ALA A O 1
ATOM 6435 N N . ASN A 1 841 ? 12.659 48.276 20.974 1 78.2 841 ASN A N 1
ATOM 6436 C CA . ASN A 1 841 ? 11.898 47.031 20.993 1 78.2 841 ASN A CA 1
ATOM 6437 C C . ASN A 1 841 ? 11.93 46.376 22.371 1 78.2 841 ASN A C 1
ATOM 6439 O O . ASN A 1 841 ? 12.855 45.623 22.684 1 78.2 841 ASN A O 1
ATOM 6443 N N . ALA A 1 842 ? 11.118 46.711 23.239 1 77.74 842 ALA A N 1
ATOM 6444 C CA . ALA A 1 842 ? 11.002 46.13 24.574 1 77.74 842 ALA A CA 1
ATOM 6445 C C . ALA A 1 842 ? 9.579 45.647 24.84 1 77.74 842 ALA A C 1
ATOM 6447 O O . ALA A 1 842 ? 8.611 46.32 24.48 1 77.74 842 ALA A O 1
ATOM 6448 N N . PRO A 1 843 ? 9.48 44.427 25.36 1 74.6 843 PRO A N 1
ATOM 6449 C CA . PRO A 1 843 ? 8.149 43.883 25.635 1 74.6 843 PRO A CA 1
ATOM 6450 C C . PRO A 1 843 ? 7.422 44.635 26.747 1 74.6 843 PRO A C 1
ATOM 6452 O O . PRO A 1 843 ? 6.2 44.525 26.876 1 74.6 843 PRO A O 1
ATOM 6455 N N . GLN A 1 844 ? 8.227 45.49 27.59 1 79.24 844 GLN A N 1
ATOM 6456 C CA . GLN A 1 844 ? 7.652 46.26 28.688 1 79.24 844 GLN A CA 1
ATOM 6457 C C . GLN A 1 844 ? 8.193 47.687 28.702 1 79.24 844 GLN A C 1
ATOM 6459 O O . GLN A 1 844 ? 9.33 47.929 28.293 1 79.24 844 GLN A O 1
ATOM 6464 N N . PRO A 1 845 ? 7.354 48.69 29.219 1 84.66 845 PRO A N 1
ATOM 6465 C CA . PRO A 1 845 ? 7.845 50.064 29.35 1 84.66 845 PRO A CA 1
ATOM 6466 C C . PRO A 1 845 ? 9.002 50.185 30.339 1 84.66 845 PRO A C 1
ATOM 6468 O O . PRO A 1 845 ? 8.996 49.533 31.386 1 84.66 845 PRO A O 1
ATOM 6471 N N . PHE A 1 846 ? 10.02 50.967 30.02 1 87 846 PHE A N 1
ATOM 6472 C CA . PHE A 1 846 ? 11.19 51.065 30.885 1 87 846 PHE A CA 1
ATOM 6473 C C . PHE A 1 846 ? 11.569 52.522 31.121 1 87 846 PHE A C 1
ATOM 6475 O O . PHE A 1 846 ? 12.526 52.81 31.843 1 87 846 PHE A O 1
ATOM 6482 N N . LEU A 1 847 ? 10.879 53.468 30.586 1 91.69 847 LEU A N 1
ATOM 6483 C CA . LEU A 1 847 ? 11.127 54.889 30.805 1 91.69 847 LEU A CA 1
ATOM 6484 C C . LEU A 1 847 ? 10.056 55.495 31.707 1 91.69 847 LEU A C 1
ATOM 6486 O O . LEU A 1 847 ? 8.863 55.399 31.411 1 91.69 847 LEU A O 1
ATOM 6490 N N . GLY A 1 848 ? 10.535 56.112 32.755 1 89.71 848 GLY A N 1
ATOM 6491 C CA . GLY A 1 848 ? 9.632 56.768 33.688 1 89.71 848 GLY A CA 1
ATOM 6492 C C . GLY A 1 848 ? 9.786 58.277 33.706 1 89.71 848 GLY A C 1
ATOM 6493 O O . GLY A 1 848 ? 10.574 58.835 32.94 1 89.71 848 GLY A O 1
ATOM 6494 N N . ALA A 1 849 ? 9.061 59.018 34.597 1 90.56 849 ALA A N 1
ATOM 6495 C CA . ALA A 1 849 ? 8.994 60.473 34.698 1 90.56 849 ALA A CA 1
ATOM 6496 C C . ALA A 1 849 ? 10.37 61.066 34.991 1 90.56 849 ALA A C 1
ATOM 6498 O O . ALA A 1 849 ? 10.684 62.172 34.544 1 90.56 849 ALA A O 1
ATOM 6499 N N . GLU A 1 850 ? 11.191 60.318 35.653 1 90.34 850 GLU A N 1
ATOM 6500 C CA . GLU A 1 850 ? 12.495 60.791 36.106 1 90.34 850 GLU A CA 1
ATOM 6501 C C . GLU A 1 850 ? 13.472 60.916 34.941 1 90.34 850 GLU A C 1
ATOM 6503 O O . GLU A 1 850 ? 14.5 61.587 35.055 1 90.34 850 GLU A O 1
ATOM 6508 N N . HIS A 1 851 ? 13.104 60.422 33.9 1 93 851 HIS A N 1
ATOM 6509 C CA . HIS A 1 851 ? 14.073 60.346 32.811 1 93 851 HIS A CA 1
ATOM 6510 C C . HIS A 1 851 ? 13.977 61.567 31.903 1 93 851 HIS A C 1
ATOM 6512 O O . HIS A 1 851 ? 14.871 61.812 31.089 1 93 851 HIS A O 1
ATOM 6518 N N . PHE A 1 852 ? 12.969 62.446 31.975 1 94.04 852 PHE A N 1
ATOM 6519 C CA . PHE A 1 852 ? 12.713 63.454 30.954 1 94.04 852 PHE A CA 1
ATOM 6520 C C . PHE A 1 852 ? 12.968 64.854 31.499 1 94.04 852 PHE A C 1
ATOM 6522 O O . PHE A 1 852 ? 12.722 65.121 32.677 1 94.04 852 PHE A O 1
ATOM 6529 N N . ALA A 1 853 ? 13.325 65.808 30.612 1 93.43 853 ALA A N 1
ATOM 6530 C CA . ALA A 1 853 ? 13.562 67.21 30.943 1 93.43 853 ALA A CA 1
ATOM 6531 C C . ALA A 1 853 ? 12.247 67.976 31.063 1 93.43 853 ALA A C 1
ATOM 6533 O O . ALA A 1 853 ? 11.195 67.484 30.648 1 93.43 853 ALA A O 1
ATOM 6534 N N . GLU A 1 854 ? 12.391 69.176 31.616 1 89.76 854 GLU A N 1
ATOM 6535 C CA . GLU A 1 854 ? 11.213 70.028 31.742 1 89.76 854 GLU A CA 1
ATOM 6536 C C . GLU A 1 854 ? 10.728 70.505 30.376 1 89.76 854 GLU A C 1
ATOM 6538 O O . GLU A 1 854 ? 11.536 70.84 29.507 1 89.76 854 GLU A O 1
ATOM 6543 N N . ARG A 1 855 ? 9.423 70.48 30.145 1 90.77 855 ARG A N 1
ATOM 6544 C CA . ARG A 1 855 ? 8.739 70.961 28.949 1 90.77 855 ARG A CA 1
ATOM 6545 C C . ARG A 1 855 ? 9.213 70.212 27.709 1 90.77 855 ARG A C 1
ATOM 6547 O O . ARG A 1 855 ? 9.388 70.81 26.645 1 90.77 855 ARG A O 1
ATOM 6554 N N . SER A 1 856 ? 9.539 68.944 27.963 1 93.07 856 SER A N 1
ATOM 6555 C CA . SER A 1 856 ? 10.018 68.127 26.852 1 93.07 856 SER A CA 1
ATOM 6556 C C . SER A 1 856 ? 8.857 67.587 26.023 1 93.07 856 SER A C 1
ATOM 6558 O O . SER A 1 856 ? 7.717 67.551 26.491 1 93.07 856 SER A O 1
ATOM 6560 N N . VAL A 1 857 ? 9.092 67.283 24.736 1 93.26 857 VAL A N 1
ATOM 6561 C CA . VAL A 1 857 ? 8.196 66.606 23.804 1 93.26 857 VAL A CA 1
ATOM 6562 C C . VAL A 1 857 ? 8.631 65.152 23.633 1 93.26 857 VAL A C 1
ATOM 6564 O O . VAL A 1 857 ? 9.75 64.88 23.19 1 93.26 857 VAL A O 1
ATOM 6567 N N . ILE A 1 858 ? 7.793 64.268 24.079 1 93.03 858 ILE A N 1
ATOM 6568 C CA . ILE A 1 858 ? 8.097 62.843 24.008 1 93.03 858 ILE A CA 1
ATOM 6569 C C . ILE A 1 858 ? 7.222 62.181 22.947 1 93.03 858 ILE A C 1
ATOM 6571 O O . ILE A 1 858 ? 5.993 62.257 23.011 1 93.03 858 ILE A O 1
ATOM 6575 N N . CYS A 1 859 ? 7.821 61.6 22.01 1 91.38 859 CYS A N 1
ATOM 6576 C CA . CYS A 1 859 ? 7.128 60.835 20.98 1 91.38 859 CYS A CA 1
ATOM 6577 C C . CYS A 1 859 ? 7.424 59.346 21.115 1 91.38 859 CYS A C 1
ATOM 6579 O O . CYS A 1 859 ? 8.539 58.902 20.833 1 91.38 859 CYS A O 1
ATOM 6581 N N . ASP A 1 860 ? 6.501 58.621 21.553 1 88.68 860 ASP A N 1
ATOM 6582 C CA . ASP A 1 860 ? 6.616 57.177 21.73 1 88.68 860 ASP A CA 1
ATOM 6583 C C . ASP A 1 860 ? 6.001 56.428 20.55 1 88.68 860 ASP A C 1
ATOM 6585 O O . ASP A 1 860 ? 4.786 56.477 20.343 1 88.68 860 ASP A O 1
ATOM 6589 N N . ILE A 1 861 ? 6.818 55.708 19.815 1 84.97 861 ILE A N 1
ATOM 6590 C CA . ILE A 1 861 ? 6.334 55.032 18.617 1 84.97 861 ILE A CA 1
ATOM 6591 C C . ILE A 1 861 ? 6.42 53.519 18.807 1 84.97 861 ILE A C 1
ATOM 6593 O O . ILE A 1 861 ? 6.06 52.753 17.91 1 84.97 861 ILE A O 1
ATOM 6597 N N . ALA A 1 862 ? 6.9 53.077 19.897 1 80.08 862 ALA A N 1
ATOM 6598 C CA . ALA A 1 862 ? 7.08 51.651 20.159 1 80.08 862 ALA A CA 1
ATOM 6599 C C . ALA A 1 862 ? 5.747 50.979 20.475 1 80.08 862 ALA A C 1
ATOM 6601 O O . ALA A 1 862 ? 4.882 51.575 21.121 1 80.08 862 ALA A O 1
ATOM 6602 N N . VAL A 1 863 ? 5.54 49.795 19.881 1 73.96 863 VAL A N 1
ATOM 6603 C CA . VAL A 1 863 ? 4.451 48.906 20.272 1 73.96 863 VAL A CA 1
ATOM 6604 C C . VAL A 1 863 ? 5.009 47.526 20.615 1 73.96 863 VAL A C 1
ATOM 6606 O O . VAL A 1 863 ? 5.44 46.786 19.728 1 73.96 863 VAL A O 1
ATOM 6609 N N . PRO A 1 864 ? 4.974 47.243 21.838 1 76.23 864 PRO A N 1
ATOM 6610 C CA . PRO A 1 864 ? 4.415 47.94 22.999 1 76.23 864 PRO A CA 1
ATOM 6611 C C . PRO A 1 864 ? 5.147 49.242 23.315 1 76.23 864 PRO A C 1
ATOM 6613 O O . PRO A 1 864 ? 6.288 49.433 22.886 1 76.23 864 PRO A O 1
ATOM 6616 N N . LEU A 1 865 ? 4.514 50.072 24.149 1 80.71 865 LEU A N 1
ATOM 6617 C CA . LEU A 1 865 ? 5.024 51.4 24.473 1 80.71 865 LEU A CA 1
ATOM 6618 C C . LEU A 1 865 ? 6.228 51.307 25.406 1 80.71 865 LEU A C 1
ATOM 6620 O O . LEU A 1 865 ? 6.289 50.42 26.261 1 80.71 865 LEU A O 1
ATOM 6624 N N . ASN A 1 866 ? 7.204 52.256 25.25 1 86.49 866 ASN A N 1
ATOM 6625 C CA . ASN A 1 866 ? 8.429 52.251 26.042 1 86.49 866 ASN A CA 1
ATOM 6626 C C . ASN A 1 866 ? 8.278 53.082 27.313 1 86.49 866 ASN A C 1
ATOM 6628 O O . ASN A 1 866 ? 9.024 52.894 28.275 1 86.49 866 ASN A O 1
ATOM 6632 N N . VAL A 1 867 ? 7.323 53.957 27.277 1 89.16 867 VAL A N 1
ATOM 6633 C CA . VAL A 1 867 ? 7.14 54.888 28.385 1 89.16 867 VAL A CA 1
ATOM 6634 C C . VAL A 1 867 ? 6.003 54.406 29.283 1 89.16 867 VAL A C 1
ATOM 6636 O O . VAL A 1 867 ? 4.974 53.935 28.793 1 89.16 867 VAL A O 1
ATOM 6639 N N . HIS A 1 868 ? 6.243 54.535 30.548 1 87.65 868 HIS A N 1
ATOM 6640 C CA . HIS A 1 868 ? 5.19 54.182 31.494 1 87.65 868 HIS A CA 1
ATOM 6641 C C . HIS A 1 868 ? 3.966 55.073 31.314 1 87.65 868 HIS A C 1
ATOM 6643 O O . HIS A 1 868 ? 4.089 56.299 31.255 1 87.65 868 HIS A O 1
ATOM 6649 N N . GLN A 1 869 ? 2.867 54.549 31.318 1 80.21 869 GLN A N 1
ATOM 6650 C CA . GLN A 1 869 ? 1.638 55.243 30.948 1 80.21 869 GLN A CA 1
ATOM 6651 C C . GLN A 1 869 ? 1.17 56.168 32.067 1 80.21 869 GLN A C 1
ATOM 6653 O O . GLN A 1 869 ? 0.277 56.993 31.865 1 80.21 869 GLN A O 1
ATOM 6658 N N . ASP A 1 870 ? 1.834 56.207 33.171 1 83.23 870 ASP A N 1
ATOM 6659 C CA . ASP A 1 870 ? 1.494 57.109 34.267 1 83.23 870 ASP A CA 1
ATOM 6660 C C . ASP A 1 870 ? 2.226 58.442 34.13 1 83.23 870 ASP A C 1
ATOM 6662 O O . ASP A 1 870 ? 2.002 59.363 34.917 1 83.23 870 ASP A O 1
ATOM 6666 N N . LEU A 1 871 ? 2.98 58.65 33.196 1 86.05 871 LEU A N 1
ATOM 6667 C CA . LEU A 1 871 ? 3.831 59.82 33.008 1 86.05 871 LEU A CA 1
ATOM 6668 C C . LEU A 1 871 ? 2.996 61.094 32.939 1 86.05 871 LEU A C 1
ATOM 6670 O O . LEU A 1 871 ? 3.286 62.071 33.633 1 86.05 871 LEU A O 1
ATOM 6674 N N . PRO A 1 872 ? 1.946 61.142 32.148 1 79.88 872 PRO A N 1
ATOM 6675 C CA . PRO A 1 872 ? 1.196 62.396 32.043 1 79.88 872 PRO A CA 1
ATOM 6676 C C . PRO A 1 872 ? 0.626 62.856 33.383 1 79.88 872 PRO A C 1
ATOM 6678 O O . PRO A 1 872 ? 0.469 64.059 33.61 1 79.88 872 PRO A O 1
ATOM 6681 N N . SER A 1 873 ? 0.367 61.916 34.222 1 83.83 873 SER A N 1
ATOM 6682 C CA . SER A 1 873 ? -0.179 62.259 35.532 1 83.83 873 SER A CA 1
ATOM 6683 C C . SER A 1 873 ? 0.912 62.762 36.471 1 83.83 873 SER A C 1
ATOM 6685 O O . SER A 1 873 ? 0.639 63.543 37.386 1 83.83 873 SER A O 1
ATOM 6687 N N . GLN A 1 874 ? 2.029 62.473 36.209 1 87.94 874 GLN A N 1
ATOM 6688 C CA . GLN A 1 874 ? 3.141 62.836 37.081 1 87.94 874 GLN A CA 1
ATOM 6689 C C . GLN A 1 874 ? 3.814 64.122 36.608 1 87.94 874 GLN A C 1
ATOM 6691 O O . GLN A 1 874 ? 4.42 64.841 37.405 1 87.94 874 GLN A O 1
ATOM 6696 N N . ARG A 1 875 ? 3.792 64.33 35.34 1 89.94 875 ARG A N 1
ATOM 6697 C CA . ARG A 1 875 ? 4.495 65.454 34.73 1 89.94 875 ARG A CA 1
ATOM 6698 C C . ARG A 1 875 ? 3.588 66.208 33.763 1 89.94 875 ARG A C 1
ATOM 6700 O O . ARG A 1 875 ? 3.51 65.866 32.582 1 89.94 875 ARG A O 1
ATOM 6707 N N . GLU A 1 876 ? 3.022 67.259 34.17 1 86.13 876 GLU A N 1
ATOM 6708 C CA . GLU A 1 876 ? 2.101 68.043 33.353 1 86.13 876 GLU A CA 1
ATOM 6709 C C . GLU A 1 876 ? 2.856 68.912 32.35 1 86.13 876 GLU A C 1
ATOM 6711 O O . GLU A 1 876 ? 2.286 69.355 31.351 1 86.13 876 GLU A O 1
ATOM 6716 N N . ASP A 1 877 ? 4.096 69.164 32.591 1 89.52 877 ASP A N 1
ATOM 6717 C CA . ASP A 1 877 ? 4.897 70.04 31.741 1 89.52 877 ASP A CA 1
ATOM 6718 C C . ASP A 1 877 ? 5.39 69.3 30.5 1 89.52 877 ASP A C 1
ATOM 6720 O O . ASP A 1 877 ? 5.846 69.923 29.539 1 89.52 877 ASP A O 1
ATOM 6724 N N . VAL A 1 878 ? 5.27 67.988 30.566 1 91.09 878 VAL A N 1
ATOM 6725 C CA . VAL A 1 878 ? 5.794 67.165 29.48 1 91.09 878 VAL A CA 1
ATOM 6726 C C . VAL A 1 878 ? 4.667 66.801 28.517 1 91.09 878 VAL A C 1
ATOM 6728 O O . VAL A 1 878 ? 3.548 66.507 28.945 1 91.09 878 VAL A O 1
ATOM 6731 N N . LEU A 1 879 ? 4.905 66.94 27.24 1 90.97 879 LEU A N 1
ATOM 6732 C CA . LEU A 1 879 ? 3.951 66.519 26.22 1 90.97 879 LEU A CA 1
ATOM 6733 C C . LEU A 1 879 ? 4.265 65.109 25.731 1 90.97 879 LEU A C 1
ATOM 6735 O O . LEU A 1 879 ? 5.286 64.888 25.076 1 90.97 879 LEU A O 1
ATOM 6739 N N . TYR A 1 880 ? 3.456 64.238 26.097 1 90.34 880 TYR A N 1
ATOM 6740 C CA . TYR A 1 880 ? 3.602 62.848 25.68 1 90.34 880 TYR A CA 1
ATOM 6741 C C . TYR A 1 880 ? 2.682 62.53 24.507 1 90.34 880 TYR A C 1
ATOM 6743 O O . TYR A 1 880 ? 1.476 62.779 24.571 1 90.34 880 TYR A O 1
ATOM 6751 N N . MET A 1 881 ? 3.252 61.998 23.4 1 86.66 881 MET A N 1
ATOM 6752 C CA . MET A 1 881 ? 2.482 61.692 22.198 1 86.66 881 MET A CA 1
ATOM 6753 C C . MET A 1 881 ? 2.79 60.285 21.697 1 86.66 881 MET A C 1
ATOM 6755 O O . MET A 1 881 ? 3.933 59.831 21.774 1 86.66 881 MET A O 1
ATOM 6759 N N . HIS A 1 882 ? 1.682 59.756 21.135 1 82.79 882 HIS A N 1
ATOM 6760 C CA . HIS A 1 882 ? 1.86 58.533 20.361 1 82.79 882 HIS A CA 1
ATOM 6761 C C . HIS A 1 882 ? 2.076 58.841 18.884 1 82.79 882 HIS A C 1
ATOM 6763 O O . HIS A 1 882 ? 1.155 59.293 18.199 1 82.79 882 HIS A O 1
ATOM 6769 N N . GLY A 1 883 ? 3.235 58.675 18.416 1 77.7 883 GLY A N 1
ATOM 6770 C CA . GLY A 1 883 ? 3.566 59.12 17.071 1 77.7 883 GLY A CA 1
ATOM 6771 C C . GLY A 1 883 ? 3.224 58.098 16.003 1 77.7 883 GLY A C 1
ATOM 6772 O O . GLY A 1 883 ? 3.285 58.397 14.809 1 77.7 883 GLY A O 1
ATOM 6773 N N . GLY A 1 884 ? 2.736 56.974 16.261 1 83.76 884 GLY A N 1
ATOM 6774 C CA . GLY A 1 884 ? 2.567 55.941 15.252 1 83.76 884 GLY A CA 1
ATOM 6775 C C . GLY A 1 884 ? 1.112 55.633 14.951 1 83.76 884 GLY A C 1
ATOM 6776 O O . GLY A 1 884 ? 0.792 54.555 14.447 1 83.76 884 GLY A O 1
ATOM 6777 N N . ILE A 1 885 ? 0.157 56.592 15.161 1 91.7 885 ILE A N 1
ATOM 6778 C CA . ILE A 1 885 ? -1.268 56.368 14.942 1 91.7 885 ILE A CA 1
ATOM 6779 C C . ILE A 1 885 ? -1.781 57.322 13.866 1 91.7 885 ILE A C 1
ATOM 6781 O O . ILE A 1 885 ? -1.511 58.525 13.914 1 91.7 885 ILE A O 1
ATOM 6785 N N . VAL A 1 886 ? -2.482 56.78 12.948 1 94.32 886 VAL A N 1
ATOM 6786 C CA . VAL A 1 886 ? -2.962 57.51 11.779 1 94.32 886 VAL A CA 1
ATOM 6787 C C . VAL A 1 886 ? -4.484 57.62 11.827 1 94.32 886 VAL A C 1
ATOM 6789 O O . VAL A 1 886 ? -5.171 56.663 12.194 1 94.32 886 VAL A O 1
ATOM 6792 N N . GLN A 1 887 ? -4.994 58.778 11.501 1 94.76 887 GLN A N 1
ATOM 6793 C CA . GLN A 1 887 ? -6.43 58.98 11.339 1 94.76 887 GLN A CA 1
ATOM 6794 C C . GLN A 1 887 ? -6.854 58.776 9.887 1 94.76 887 GLN A C 1
ATOM 6796 O O . GLN A 1 887 ? -6.269 59.364 8.975 1 94.76 887 GLN A O 1
ATOM 6801 N N . THR A 1 888 ? -7.884 57.997 9.637 1 95.37 888 THR A N 1
ATOM 6802 C CA . THR A 1 888 ? -8.403 57.777 8.291 1 95.37 888 THR A CA 1
ATOM 6803 C C . THR A 1 888 ? -9.38 58.883 7.901 1 95.37 888 THR A C 1
ATOM 6805 O O . THR A 1 888 ? -10.018 59.488 8.765 1 95.37 888 THR A O 1
ATOM 6808 N N . PRO A 1 889 ? -9.522 59.129 6.58 1 93.64 889 PRO A N 1
ATOM 6809 C CA . PRO A 1 889 ? -10.284 60.298 6.134 1 93.64 889 PRO A CA 1
ATOM 6810 C C . PRO A 1 889 ? -11.778 60.174 6.422 1 93.64 889 PRO A C 1
ATOM 6812 O O . PRO A 1 889 ? -12.461 61.184 6.609 1 93.64 889 PRO A O 1
ATOM 6815 N N . PHE A 1 890 ? -12.381 59.01 6.465 1 92.9 890 PHE A N 1
ATOM 6816 C CA . PHE A 1 890 ? -13.82 58.845 6.636 1 92.9 890 PHE A CA 1
ATOM 6817 C C . PHE A 1 890 ? -14.126 58.041 7.894 1 92.9 890 PHE A C 1
ATOM 6819 O O . PHE A 1 890 ? -15.135 57.334 7.954 1 92.9 890 PHE A O 1
ATOM 6826 N N . ASP A 1 891 ? -13.121 57.936 8.852 1 91.35 891 ASP A N 1
ATOM 6827 C CA . ASP A 1 891 ? -13.231 57.28 10.152 1 91.35 891 ASP A CA 1
ATOM 6828 C C . ASP A 1 891 ? -13.421 55.773 9.992 1 91.35 891 ASP A C 1
ATOM 6830 O O . ASP A 1 891 ? -14.091 55.137 10.808 1 91.35 891 ASP A O 1
ATOM 6834 N N . ASP A 1 892 ? -12.949 55.32 8.851 1 92.56 892 ASP A N 1
ATOM 6835 C CA . ASP A 1 892 ? -12.915 53.874 8.658 1 92.56 892 ASP A CA 1
ATOM 6836 C C . ASP A 1 892 ? -11.827 53.23 9.514 1 92.56 892 ASP A C 1
ATOM 6838 O O . ASP A 1 892 ? -10.767 53.822 9.729 1 92.56 892 ASP A O 1
ATOM 6842 N N . GLY A 1 893 ? -12.077 52.056 10.099 1 90.45 893 GLY A N 1
ATOM 6843 C CA . GLY A 1 893 ? -11.072 51.399 10.92 1 90.45 893 GLY A CA 1
ATOM 6844 C C . GLY A 1 893 ? -11.46 49.988 11.323 1 90.45 893 GLY A C 1
ATOM 6845 O O . GLY A 1 893 ? -12.283 49.352 10.662 1 90.45 893 GLY A O 1
ATOM 6846 N N . LEU A 1 894 ? -10.835 49.493 12.315 1 92.11 894 LEU A N 1
ATOM 6847 C CA . LEU A 1 894 ? -10.98 48.111 12.759 1 92.11 894 LEU A CA 1
ATOM 6848 C C . LEU A 1 894 ? -12.201 47.955 13.66 1 92.11 894 LEU A C 1
ATOM 6850 O O . LEU A 1 894 ? -12.707 48.94 14.203 1 92.11 894 LEU A O 1
ATOM 6854 N N . ALA A 1 895 ? -12.626 46.816 13.795 1 87.43 895 ALA A N 1
ATOM 6855 C CA . ALA A 1 895 ? -13.686 46.514 14.753 1 87.43 895 ALA A CA 1
ATOM 6856 C C . ALA A 1 895 ? -13.239 46.821 16.18 1 87.43 895 ALA A C 1
ATOM 6858 O O . ALA A 1 895 ? -12.057 46.689 16.509 1 87.43 895 ALA A O 1
ATOM 6859 N N . PRO A 1 896 ? -14.105 47.187 16.995 1 85.97 896 PRO A N 1
ATOM 6860 C CA . PRO A 1 896 ? -13.775 47.643 18.347 1 85.97 896 PRO A CA 1
ATOM 6861 C C . PRO A 1 896 ? -12.968 46.615 19.136 1 85.97 896 PRO A C 1
ATOM 6863 O O . PRO A 1 896 ? -12.078 46.983 19.907 1 85.97 896 PRO A O 1
ATOM 6866 N N . ASN A 1 897 ? -13.229 45.406 18.974 1 86.64 897 ASN A N 1
ATOM 6867 C CA . ASN A 1 897 ? -12.619 44.378 19.81 1 86.64 897 ASN A CA 1
ATOM 6868 C C . ASN A 1 897 ? -11.182 44.091 19.385 1 86.64 897 ASN A C 1
ATOM 6870 O O . ASN A 1 897 ? -10.458 43.372 20.076 1 86.64 897 ASN A O 1
ATOM 6874 N N . VAL A 1 898 ? -10.735 44.667 18.26 1 89.58 898 VAL A N 1
ATOM 6875 C CA . VAL A 1 898 ? -9.374 44.382 17.82 1 89.58 898 VAL A CA 1
ATOM 6876 C C . VAL A 1 898 ? -8.594 45.686 17.672 1 89.58 898 VAL A C 1
ATOM 6878 O O . VAL A 1 898 ? -7.561 45.726 16.999 1 89.58 898 VAL A O 1
ATOM 6881 N N . ARG A 1 899 ? -9.036 46.73 18.291 1 88.36 899 ARG A N 1
ATOM 6882 C CA . ARG A 1 899 ? -8.401 48.038 18.166 1 88.36 899 ARG A CA 1
ATOM 6883 C C . ARG A 1 899 ? -7.239 48.178 19.144 1 88.36 899 ARG A C 1
ATOM 6885 O O . ARG A 1 899 ? -6.338 48.993 18.932 1 88.36 899 ARG A O 1
ATOM 6892 N N . ALA A 1 900 ? -7.338 47.336 20.223 1 83.67 900 ALA A N 1
ATOM 6893 C CA . ALA A 1 900 ? -6.369 47.496 21.305 1 83.67 900 ALA A CA 1
ATOM 6894 C C . ALA A 1 900 ? -6.347 48.935 21.813 1 83.67 900 ALA A C 1
ATOM 6896 O O . ALA A 1 900 ? -7.345 49.429 22.341 1 83.67 900 ALA A O 1
ATOM 6897 N N . TYR A 1 901 ? -5.304 49.78 21.358 1 79.65 901 TYR A N 1
ATOM 6898 C CA . TYR A 1 901 ? -5.127 51.139 21.859 1 79.65 901 TYR A CA 1
ATOM 6899 C C . TYR A 1 901 ? -5.677 52.16 20.87 1 79.65 901 TYR A C 1
ATOM 6901 O O . TYR A 1 901 ? -5.624 53.367 21.121 1 79.65 901 TYR A O 1
ATOM 6909 N N . LEU A 1 902 ? -6.215 51.698 19.862 1 87.42 902 LEU A N 1
ATOM 6910 C CA . LEU A 1 902 ? -6.705 52.577 18.807 1 87.42 902 LEU A CA 1
ATOM 6911 C C . LEU A 1 902 ? -8.141 53.01 19.084 1 87.42 902 LEU A C 1
ATOM 6913 O O . LEU A 1 902 ? -8.929 52.243 19.641 1 87.42 902 LEU A O 1
ATOM 6917 N N . LYS A 1 903 ? -8.487 54.185 18.704 1 89.71 903 LYS A N 1
ATOM 6918 C CA . LYS A 1 903 ? -9.858 54.688 18.709 1 89.71 903 LYS A CA 1
ATOM 6919 C C . LYS A 1 903 ? -10.533 54.456 17.361 1 89.71 903 LYS A C 1
ATOM 6921 O O . LYS A 1 903 ? -9.935 53.876 16.452 1 89.71 903 LYS A O 1
ATOM 6926 N N . LYS A 1 904 ? -11.795 54.861 17.275 1 89.91 904 LYS A N 1
ATOM 6927 C CA . LYS A 1 904 ? -12.527 54.751 16.017 1 89.91 904 LYS A CA 1
ATOM 6928 C C . LYS A 1 904 ? -11.853 55.564 14.916 1 89.91 904 LYS A C 1
ATOM 6930 O O . LYS A 1 904 ? -11.47 56.716 15.133 1 89.91 904 LYS A O 1
ATOM 6935 N N . GLY A 1 905 ? -11.675 54.95 13.787 1 91.75 905 GLY A N 1
ATOM 6936 C CA . GLY A 1 905 ? -11.121 55.629 12.627 1 91.75 905 GLY A CA 1
ATOM 6937 C C . GLY A 1 905 ? -9.607 55.722 12.656 1 91.75 905 GLY A C 1
ATOM 6938 O O . GLY A 1 905 ? -9.01 56.462 11.872 1 91.75 905 GLY A O 1
ATOM 6939 N N . GLN A 1 906 ? -9.036 55.046 13.524 1 94.04 906 GLN A N 1
ATOM 6940 C CA . GLN A 1 906 ? -7.583 55.107 13.648 1 94.04 906 GLN A CA 1
ATOM 6941 C C . GLN A 1 906 ? -6.94 53.785 13.237 1 94.04 906 GLN A C 1
ATOM 6943 O O . GLN A 1 906 ? -7.556 52.724 13.362 1 94.04 906 GLN A O 1
ATOM 6948 N N . LEU A 1 907 ? -5.787 53.878 12.711 1 95.05 907 LEU A N 1
ATOM 6949 C CA . LEU A 1 907 ? -4.928 52.748 12.376 1 95.05 907 LEU A CA 1
ATOM 6950 C C . LEU A 1 907 ? -3.498 52.994 12.846 1 95.05 907 LEU A C 1
ATOM 6952 O O . LEU A 1 907 ? -3.068 54.143 12.963 1 95.05 907 LEU A O 1
ATOM 6956 N N . TYR A 1 908 ? -2.856 51.98 13.136 1 93.12 908 TYR A N 1
ATOM 6957 C CA . TYR A 1 908 ? -1.413 52.124 13.291 1 93.12 908 TYR A CA 1
ATOM 6958 C C . TYR A 1 908 ? -0.755 52.487 11.965 1 93.12 908 TYR A C 1
ATOM 6960 O O . TYR A 1 908 ? -1.232 52.09 10.9 1 93.12 908 TYR A O 1
ATOM 6968 N N . ALA A 1 909 ? 0.299 53.131 12.013 1 93.47 909 ALA A N 1
ATOM 6969 C CA . ALA A 1 909 ? 0.97 53.608 10.807 1 93.47 909 ALA A CA 1
ATOM 6970 C C . ALA A 1 909 ? 1.372 52.443 9.907 1 93.47 909 ALA A C 1
ATOM 6972 O O . ALA A 1 909 ? 1.318 52.552 8.679 1 93.47 909 ALA A O 1
ATOM 6973 N N . CYS A 1 910 ? 1.843 51.418 10.47 1 93.4 910 CYS A N 1
ATOM 6974 C CA . CYS A 1 910 ? 2.244 50.267 9.67 1 93.4 910 CYS A CA 1
ATOM 6975 C C . CYS A 1 910 ? 1.052 49.677 8.927 1 93.4 910 CYS A C 1
ATOM 6977 O O . CYS A 1 910 ? 1.184 49.233 7.785 1 93.4 910 CYS A O 1
ATOM 6979 N N . MET A 1 911 ? -0.141 49.632 9.533 1 96.2 911 MET A N 1
ATOM 6980 C CA . MET A 1 911 ? -1.361 49.189 8.865 1 96.2 911 MET A CA 1
ATOM 6981 C C . MET A 1 911 ? -1.75 50.152 7.748 1 96.2 911 MET A C 1
ATOM 6983 O O . MET A 1 911 ? -2.103 49.723 6.648 1 96.2 911 MET A O 1
ATOM 6987 N N . ALA A 1 912 ? -1.652 51.381 8.084 1 96.58 912 ALA A N 1
ATOM 6988 C CA . ALA A 1 912 ? -2.031 52.411 7.12 1 96.58 912 ALA A CA 1
ATOM 6989 C C . ALA A 1 912 ? -1.148 52.351 5.877 1 96.58 912 ALA A C 1
ATOM 6991 O O . ALA A 1 912 ? -1.611 52.618 4.766 1 96.58 912 ALA A O 1
ATOM 6992 N N . GLU A 1 913 ? 0.102 52.085 6.092 1 96.52 913 GLU A N 1
ATOM 6993 C CA . GLU A 1 913 ? 0.995 51.973 4.943 1 96.52 913 GLU A CA 1
ATOM 6994 C C . GLU A 1 913 ? 0.546 50.859 4.001 1 96.52 913 GLU A C 1
ATOM 6996 O O . GLU A 1 913 ? 0.601 51.011 2.779 1 96.52 913 GLU A O 1
ATOM 7001 N N . SER A 1 914 ? 0.139 49.762 4.52 1 97.29 914 SER A N 1
ATOM 7002 C CA . SER A 1 914 ? -0.366 48.665 3.701 1 97.29 914 SER A CA 1
ATOM 7003 C C . SER A 1 914 ? -1.601 49.087 2.913 1 97.29 914 SER A C 1
ATOM 7005 O O . SER A 1 914 ? -1.741 48.744 1.737 1 97.29 914 SER A O 1
ATOM 7007 N N . VAL A 1 915 ? -2.449 49.787 3.584 1 97.34 915 VAL A N 1
ATOM 7008 C CA . VAL A 1 915 ? -3.663 50.292 2.952 1 97.34 915 VAL A CA 1
ATOM 7009 C C . VAL A 1 915 ? -3.298 51.233 1.807 1 97.34 915 VAL A C 1
ATOM 7011 O O . VAL A 1 915 ? -3.866 51.143 0.716 1 97.34 915 VAL A O 1
ATOM 7014 N N . LEU A 1 916 ? -2.377 52.086 1.988 1 97.09 916 LEU A N 1
ATOM 7015 C CA . LEU A 1 916 ? -1.952 53.069 0.997 1 97.09 916 LEU A CA 1
ATOM 7016 C C . LEU A 1 916 ? -1.334 52.385 -0.218 1 97.09 916 LEU A C 1
ATOM 7018 O O . LEU A 1 916 ? -1.517 52.837 -1.35 1 97.09 916 LEU A O 1
ATOM 7022 N N . MET A 1 917 ? -0.575 51.382 0.078 1 96.2 917 MET A N 1
ATOM 7023 C CA . MET A 1 917 ? -0.013 50.618 -1.032 1 96.2 917 MET A CA 1
ATOM 7024 C C . MET A 1 917 ? -1.118 50.038 -1.909 1 96.2 917 MET A C 1
ATOM 7026 O O . MET A 1 917 ? -1.021 50.067 -3.137 1 96.2 917 MET A O 1
ATOM 7030 N N . GLY A 1 918 ? -2.17 49.512 -1.274 1 96.22 918 GLY A N 1
ATOM 7031 C CA . GLY A 1 918 ? -3.305 48.994 -2.021 1 96.22 918 GLY A CA 1
ATOM 7032 C C . GLY A 1 918 ? -4.026 50.06 -2.825 1 96.22 918 GLY A C 1
ATOM 7033 O O . GLY A 1 918 ? -4.366 49.843 -3.99 1 96.22 918 GLY A O 1
ATOM 7034 N N . LEU A 1 919 ? -4.23 51.173 -2.231 1 95.98 919 LEU A N 1
ATOM 7035 C CA . LEU A 1 919 ? -4.939 52.28 -2.863 1 95.98 919 LEU A CA 1
ATOM 7036 C C . LEU A 1 919 ? -4.156 52.817 -4.056 1 95.98 919 LEU A C 1
ATOM 7038 O O . LEU A 1 919 ? -4.746 53.303 -5.024 1 95.98 919 LEU A O 1
ATOM 7042 N N . SER A 1 920 ? -2.825 52.639 -4.014 1 94.08 920 SER A N 1
ATOM 7043 C CA . SER A 1 920 ? -1.968 53.191 -5.059 1 94.08 920 SER A CA 1
ATOM 7044 C C . SER A 1 920 ? -1.654 52.146 -6.124 1 94.08 920 SER A C 1
ATOM 7046 O O . SER A 1 920 ? -0.911 52.419 -7.069 1 94.08 920 SER A O 1
ATOM 7048 N N . GLY A 1 921 ? -2.092 50.888 -5.879 1 89.36 921 GLY A N 1
ATOM 7049 C CA . GLY A 1 921 ? -1.856 49.83 -6.848 1 89.36 921 GLY A CA 1
ATOM 7050 C C . GLY A 1 921 ? -0.407 49.386 -6.905 1 89.36 921 GLY A C 1
ATOM 7051 O O . GLY A 1 921 ? 0.082 48.98 -7.962 1 89.36 921 GLY A O 1
ATOM 7052 N N . MET A 1 922 ? 0.248 49.479 -5.808 1 86.11 922 MET A N 1
ATOM 7053 C CA . MET A 1 922 ? 1.654 49.091 -5.749 1 86.11 922 MET A CA 1
ATOM 7054 C C . MET A 1 922 ? 1.804 47.575 -5.819 1 86.11 922 MET A C 1
ATOM 7056 O O . MET A 1 922 ? 1.102 46.844 -5.118 1 86.11 922 MET A O 1
ATOM 7060 N N . SER A 1 923 ? 2.728 47.085 -6.678 1 82.58 923 SER A N 1
ATOM 7061 C CA . SER A 1 923 ? 2.966 45.655 -6.842 1 82.58 923 SER A CA 1
ATOM 7062 C C . SER A 1 923 ? 4.348 45.262 -6.331 1 82.58 923 SER A C 1
ATOM 7064 O O . SER A 1 923 ? 4.674 44.076 -6.255 1 82.58 923 SER A O 1
ATOM 7066 N N . GLN A 1 924 ? 5.051 46.252 -5.922 1 85.1 924 GLN A N 1
ATOM 7067 C CA . GLN A 1 924 ? 6.381 45.992 -5.383 1 85.1 924 GLN A CA 1
ATOM 7068 C C . GLN A 1 924 ? 6.393 46.113 -3.862 1 85.1 924 GLN A C 1
ATOM 7070 O O . GLN A 1 924 ? 5.481 46.698 -3.274 1 85.1 924 GLN A O 1
ATOM 7075 N N . HIS A 1 925 ? 7.397 45.632 -3.312 1 89.69 925 HIS A N 1
ATOM 7076 C CA . HIS A 1 925 ? 7.541 45.7 -1.863 1 89.69 925 HIS A CA 1
ATOM 7077 C C . HIS A 1 925 ? 7.719 47.14 -1.394 1 89.69 925 HIS A C 1
ATOM 7079 O O . HIS A 1 925 ? 8.335 47.952 -2.087 1 89.69 925 HIS A O 1
ATOM 7085 N N . GLY A 1 926 ? 7.027 47.417 -0.233 1 86.15 926 GLY A N 1
ATOM 7086 C CA . GLY A 1 926 ? 7.183 48.691 0.451 1 86.15 926 GLY A CA 1
ATOM 7087 C C . GLY A 1 926 ? 7.926 48.574 1.768 1 86.15 926 GLY A C 1
ATOM 7088 O O . GLY A 1 926 ? 7.761 47.591 2.495 1 86.15 926 GLY A O 1
ATOM 7089 N N . SER A 1 927 ? 8.726 49.507 2.08 1 89.45 927 SER A N 1
ATOM 7090 C CA . SER A 1 927 ? 9.48 49.494 3.33 1 89.45 927 SER A CA 1
ATOM 7091 C C . SER A 1 927 ? 10.152 48.143 3.556 1 89.45 927 SER A C 1
ATOM 7093 O O . SER A 1 927 ? 10.006 47.542 4.622 1 89.45 927 SER A O 1
ATOM 7095 N N . TYR A 1 928 ? 10.656 47.657 2.537 1 88.74 928 TYR A N 1
ATOM 7096 C CA . TYR A 1 928 ? 11.285 46.341 2.504 1 88.74 928 TYR A CA 1
ATOM 7097 C C . TYR A 1 928 ? 12.765 46.435 2.859 1 88.74 928 TYR A C 1
ATOM 7099 O O . TYR A 1 928 ? 13.559 46.986 2.093 1 88.74 928 TYR A O 1
ATOM 7107 N N . GLY A 1 929 ? 13.117 46.063 4.008 1 85.79 929 GLY A N 1
ATOM 7108 C CA . GLY A 1 929 ? 14.485 46.212 4.478 1 85.79 929 GLY A CA 1
ATOM 7109 C C . GLY A 1 929 ? 14.768 47.582 5.066 1 85.79 929 GLY A C 1
ATOM 7110 O O . GLY A 1 929 ? 13.994 48.084 5.883 1 85.79 929 GLY A O 1
ATOM 7111 N N . ASP A 1 930 ? 15.811 48.142 4.664 1 82.55 930 ASP A N 1
ATOM 7112 C CA . ASP A 1 930 ? 16.201 49.448 5.187 1 82.55 930 ASP A CA 1
ATOM 7113 C C . ASP A 1 930 ? 15.385 50.564 4.538 1 82.55 930 ASP A C 1
ATOM 7115 O O . ASP A 1 930 ? 15.082 50.506 3.345 1 82.55 930 ASP A O 1
ATOM 7119 N N . ILE A 1 931 ? 15.06 51.491 5.345 1 86.85 931 ILE A N 1
ATOM 7120 C CA . ILE A 1 931 ? 14.193 52.571 4.888 1 86.85 931 ILE A CA 1
ATOM 7121 C C . ILE A 1 931 ? 15.036 53.794 4.532 1 86.85 931 ILE A C 1
ATOM 7123 O O . ILE A 1 931 ? 15.957 54.156 5.268 1 86.85 931 ILE A O 1
ATOM 7127 N N . SER A 1 932 ? 14.699 54.466 3.452 1 80.25 932 SER A N 1
ATOM 7128 C CA . SER A 1 932 ? 15.398 55.673 3.023 1 80.25 932 SER A CA 1
ATOM 7129 C C . SER A 1 932 ? 14.578 56.923 3.323 1 80.25 932 SER A C 1
ATOM 7131 O O . SER A 1 932 ? 13.362 56.844 3.511 1 80.25 932 SER A O 1
ATOM 7133 N N . ARG A 1 933 ? 15.195 58.085 3.348 1 77.79 933 ARG A N 1
ATOM 7134 C CA . ARG A 1 933 ? 14.52 59.365 3.536 1 77.79 933 ARG A CA 1
ATOM 7135 C C . ARG A 1 933 ? 13.502 59.615 2.429 1 77.79 933 ARG A C 1
ATOM 7137 O O . ARG A 1 933 ? 12.42 60.15 2.682 1 77.79 933 ARG A O 1
ATOM 7144 N N . GLU A 1 934 ? 13.938 59.195 1.251 1 80.09 934 GLU A N 1
ATOM 7145 C CA . GLU A 1 934 ? 13.076 59.382 0.088 1 80.09 934 GLU A CA 1
ATOM 7146 C C . GLU A 1 934 ? 11.79 58.571 0.217 1 80.09 934 GLU A C 1
ATOM 7148 O O . GLU A 1 934 ? 10.71 59.052 -0.131 1 80.09 934 GLU A O 1
ATOM 7153 N N . GLN A 1 935 ? 11.896 57.407 0.71 1 86.98 935 GLN A N 1
ATOM 7154 C CA . GLN A 1 935 ? 10.729 56.553 0.905 1 86.98 935 GLN A CA 1
ATOM 7155 C C . GLN A 1 935 ? 9.768 57.158 1.924 1 86.98 935 GLN A C 1
ATOM 7157 O O . GLN A 1 935 ? 8.549 57.067 1.766 1 86.98 935 GLN A O 1
ATOM 7162 N N . VAL A 1 936 ? 10.342 57.769 2.959 1 88.69 936 VAL A N 1
ATOM 7163 C CA . VAL A 1 936 ? 9.534 58.385 4.006 1 88.69 936 VAL A CA 1
ATOM 7164 C C . VAL A 1 936 ? 8.75 59.561 3.429 1 88.69 936 VAL A C 1
ATOM 7166 O O . VAL A 1 936 ? 7.555 59.71 3.696 1 88.69 936 VAL A O 1
ATOM 7169 N N . GLN A 1 937 ? 9.417 60.33 2.621 1 84.99 937 GLN A N 1
ATOM 7170 C CA . GLN A 1 937 ? 8.757 61.475 2.003 1 84.99 937 GLN A CA 1
ATOM 7171 C C . GLN A 1 937 ? 7.671 61.025 1.03 1 84.99 937 GLN A C 1
ATOM 7173 O O . GLN A 1 937 ? 6.588 61.613 0.984 1 84.99 937 GLN A O 1
ATOM 7178 N N . GLN A 1 938 ? 8.004 60.036 0.318 1 89.21 938 GLN A N 1
ATOM 7179 C CA . GLN A 1 938 ? 7.061 59.52 -0.67 1 89.21 938 GLN A CA 1
ATOM 7180 C C . GLN A 1 938 ? 5.793 59 -0 1 89.21 938 GLN A C 1
ATOM 7182 O O . GLN A 1 938 ? 4.683 59.273 -0.463 1 89.21 938 GLN A O 1
ATOM 7187 N N . VAL A 1 939 ? 5.939 58.269 1.03 1 92.63 939 VAL A N 1
ATOM 7188 C CA . VAL A 1 939 ? 4.78 57.656 1.669 1 92.63 939 VAL A CA 1
ATOM 7189 C C . VAL A 1 939 ? 3.966 58.723 2.396 1 92.63 939 VAL A C 1
ATOM 7191 O O . VAL A 1 939 ? 2.736 58.646 2.449 1 92.63 939 VAL A O 1
ATOM 7194 N N . ARG A 1 940 ? 4.603 59.725 2.982 1 90.45 940 ARG A N 1
ATOM 7195 C CA . ARG A 1 940 ? 3.893 60.848 3.587 1 90.45 940 ARG A CA 1
ATOM 7196 C C . ARG A 1 940 ? 3.027 61.567 2.557 1 90.45 940 ARG A C 1
ATOM 7198 O O . ARG A 1 940 ? 1.886 61.934 2.846 1 90.45 940 ARG A O 1
ATOM 7205 N N . ALA A 1 941 ? 3.69 61.766 1.418 1 92.4 941 ALA A N 1
ATOM 7206 C CA . ALA A 1 941 ? 2.961 62.419 0.334 1 92.4 941 ALA A CA 1
ATOM 7207 C C . ALA A 1 941 ? 1.76 61.584 -0.101 1 92.4 941 ALA A C 1
ATOM 7209 O O . ALA A 1 941 ? 0.691 62.126 -0.391 1 92.4 941 ALA A O 1
ATOM 7210 N N . LEU A 1 942 ? 1.947 60.353 -0.192 1 94.65 942 LEU A N 1
ATOM 7211 C CA . LEU A 1 942 ? 0.87 59.438 -0.558 1 94.65 942 LEU A CA 1
ATOM 7212 C C . LEU A 1 942 ? -0.256 59.485 0.47 1 94.65 942 LEU A C 1
ATOM 7214 O O . LEU A 1 942 ? -1.434 59.484 0.106 1 94.65 942 LEU A O 1
ATOM 7218 N N . ALA A 1 943 ? 0.084 59.495 1.766 1 95.72 943 ALA A N 1
ATOM 7219 C CA . ALA A 1 943 ? -0.899 59.575 2.843 1 95.72 943 ALA A CA 1
ATOM 7220 C C . ALA A 1 943 ? -1.732 60.848 2.734 1 95.72 943 ALA A C 1
ATOM 7222 O O . ALA A 1 943 ? -2.957 60.809 2.864 1 95.72 943 ALA A O 1
ATOM 7223 N N . ALA A 1 944 ? -1.06 61.933 2.432 1 93.83 944 ALA A N 1
ATOM 7224 C CA . ALA A 1 944 ? -1.74 63.219 2.3 1 93.83 944 ALA A CA 1
ATOM 7225 C C . ALA A 1 944 ? -2.679 63.223 1.098 1 93.83 944 ALA A C 1
ATOM 7227 O O . ALA A 1 944 ? -3.795 63.742 1.175 1 93.83 944 ALA A O 1
ATOM 7228 N N . THR A 1 945 ? -2.171 62.661 0.03 1 95.45 945 THR A N 1
ATOM 7229 C CA . THR A 1 945 ? -2.954 62.595 -1.199 1 95.45 945 THR A CA 1
ATOM 7230 C C . THR A 1 945 ? -4.247 61.816 -0.976 1 95.45 945 THR A C 1
ATOM 7232 O O . THR A 1 945 ? -5.3 62.187 -1.499 1 95.45 945 THR A O 1
ATOM 7235 N N . HIS A 1 946 ? -4.211 60.844 -0.169 1 96.43 946 HIS A N 1
ATOM 7236 C CA . HIS A 1 946 ? -5.371 59.988 0.053 1 96.43 946 HIS A CA 1
ATOM 7237 C C . HIS A 1 946 ? -6.161 60.439 1.277 1 96.43 946 HIS A C 1
ATOM 7239 O O . HIS A 1 946 ? -7.197 59.854 1.602 1 96.43 946 HIS A O 1
ATOM 7245 N N . GLY A 1 947 ? -5.64 61.431 2.065 1 94.84 947 GLY A N 1
ATOM 7246 C CA . GLY A 1 947 ? -6.388 62.05 3.148 1 94.84 947 GLY A CA 1
ATOM 7247 C C . GLY A 1 947 ? -6.072 61.455 4.508 1 94.84 947 GLY A C 1
ATOM 7248 O O . GLY A 1 947 ? -6.805 61.676 5.473 1 94.84 947 GLY A O 1
ATOM 7249 N N . PHE A 1 948 ? -5.006 60.649 4.637 1 95.81 948 PHE A N 1
ATOM 7250 C CA . PHE A 1 948 ? -4.58 60.097 5.917 1 95.81 948 PHE A CA 1
ATOM 7251 C C . PHE A 1 948 ? -3.722 61.099 6.68 1 95.81 948 PHE A C 1
ATOM 7253 O O . PHE A 1 948 ? -2.826 61.722 6.105 1 95.81 948 PHE A O 1
ATOM 7260 N N . THR A 1 949 ? -4.027 61.259 7.978 1 91.99 949 THR A N 1
ATOM 7261 C CA . THR A 1 949 ? -3.31 62.249 8.774 1 91.99 949 THR A CA 1
ATOM 7262 C C . THR A 1 949 ? -2.916 61.671 10.13 1 91.99 949 THR A C 1
ATOM 7264 O O . THR A 1 949 ? -3.392 60.602 10.517 1 91.99 949 THR A O 1
ATOM 7267 N N . LEU A 1 950 ? -2.021 62.344 10.819 1 91.62 950 LEU A N 1
ATOM 7268 C CA . LEU A 1 950 ? -1.681 61.983 12.191 1 91.62 950 LEU A CA 1
ATOM 7269 C C . LEU A 1 950 ? -2.895 62.117 13.105 1 91.62 950 LEU A C 1
ATOM 7271 O O . LEU A 1 950 ? -3.626 63.107 13.031 1 91.62 950 LEU A O 1
ATOM 7275 N N . ALA A 1 951 ? -3.108 61.115 13.885 1 89.14 951 ALA A N 1
ATOM 7276 C CA . ALA A 1 951 ? -4.225 61.157 14.825 1 89.14 951 ALA A CA 1
ATOM 7277 C C . ALA A 1 951 ? -3.99 62.203 15.91 1 89.14 951 ALA A C 1
ATOM 7279 O O . ALA A 1 951 ? -2.855 62.409 16.347 1 89.14 951 ALA A O 1
ATOM 7280 N N . GLN A 1 952 ? -5.06 62.802 16.264 1 72.82 952 GLN A N 1
ATOM 7281 C CA . GLN A 1 952 ? -4.973 63.835 17.292 1 72.82 952 GLN A CA 1
ATOM 7282 C C . GLN A 1 952 ? -4.575 63.238 18.639 1 72.82 952 GLN A C 1
ATOM 7284 O O . GLN A 1 952 ? -5.098 62.197 19.041 1 72.82 952 GLN A O 1
ATOM 7289 N N . PHE A 1 953 ? -3.454 63.442 19.084 1 61.02 953 PHE A N 1
ATOM 7290 C CA . PHE A 1 953 ? -3.008 62.928 20.374 1 61.02 953 PHE A CA 1
ATOM 7291 C C . PHE A 1 953 ? -3.692 63.669 21.517 1 61.02 953 PHE A C 1
ATOM 7293 O O . PHE A 1 953 ? -4.032 64.846 21.385 1 61.02 953 PHE A O 1
ATOM 7300 N N . LYS A 1 954 ? -4.697 62.855 22.258 1 50.37 954 LYS A N 1
ATOM 7301 C CA . LYS A 1 954 ? -5.324 63.445 23.437 1 50.37 954 LYS A CA 1
ATOM 7302 C C . LYS A 1 954 ? -4.284 64.094 24.346 1 50.37 954 LYS A C 1
ATOM 7304 O O . LYS A 1 954 ? -3.298 63.458 24.723 1 50.37 954 LYS A O 1
ATOM 7309 N N . THR A 1 955 ? -4.064 65.216 24.105 1 40.52 955 THR A N 1
ATOM 7310 C CA . THR A 1 955 ? -3.318 65.822 25.203 1 40.52 955 THR A CA 1
ATOM 7311 C C . THR A 1 955 ? -4.01 65.559 26.537 1 40.52 955 THR A C 1
ATOM 7313 O O . THR A 1 955 ? -3.369 65.582 27.59 1 40.52 955 THR A O 1
ATOM 7316 N N . GLN A 1 956 ? -5.36 66.01 26.664 1 33.23 956 GLN A N 1
ATOM 7317 C CA . GLN A 1 956 ? -6 66.08 27.974 1 33.23 956 GLN A CA 1
ATOM 7318 C C . GLN A 1 956 ? -6.483 64.705 28.425 1 33.23 956 GLN A C 1
ATOM 7320 O O . GLN A 1 956 ? -6.829 63.86 27.596 1 33.23 956 GLN A O 1
ATOM 7325 N N . ASN A 1 957 ? -6.057 64.328 29.642 1 28.92 957 ASN A N 1
ATOM 7326 C CA . ASN A 1 957 ? -6.515 63.242 30.501 1 28.92 957 ASN A CA 1
ATOM 7327 C C . ASN A 1 957 ? -8.009 62.984 30.33 1 28.92 957 ASN A C 1
ATOM 7329 O O . ASN A 1 957 ? -8.805 63.312 31.213 1 28.92 957 ASN A O 1
ATOM 7333 N N . SER A 1 958 ? -8.74 63.448 29.326 1 24.82 958 SER A N 1
ATOM 7334 C CA . SER A 1 958 ? -10.108 63.025 29.607 1 24.82 958 SER A CA 1
ATOM 7335 C C . SER A 1 958 ? -10.228 61.504 29.605 1 24.82 958 SER A C 1
ATOM 7337 O O . SER A 1 958 ? -9.728 60.838 28.696 1 24.82 958 SER A O 1
ATOM 7339 N N . LEU A 1 959 ? -10.319 60.818 30.697 1 22.73 959 LEU A N 1
ATOM 7340 C CA . LEU A 1 959 ? -10.91 59.489 30.807 1 22.73 959 LEU A CA 1
ATOM 7341 C C . LEU A 1 959 ? -12.05 59.316 29.808 1 22.73 959 LEU A C 1
ATOM 7343 O O . LEU A 1 959 ? -12.911 60.19 29.686 1 22.73 959 LEU A O 1
ATOM 7347 N N . MET B 1 1 ? -11.924 -32.563 10.114 1 67.01 1 MET B N 1
ATOM 7348 C CA . MET B 1 1 ? -12.903 -31.486 10.002 1 67.01 1 MET B CA 1
ATOM 7349 C C . MET B 1 1 ? -12.212 -30.13 9.901 1 67.01 1 MET B C 1
ATOM 7351 O O . MET B 1 1 ? -12.531 -29.33 9.02 1 67.01 1 MET B O 1
ATOM 7355 N N . THR B 1 2 ? -11.169 -29.946 10.61 1 76.41 2 THR B N 1
ATOM 7356 C CA . THR B 1 2 ? -10.537 -28.632 10.61 1 76.41 2 THR B CA 1
ATOM 7357 C C . THR B 1 2 ? -9.743 -28.413 9.326 1 76.41 2 THR B C 1
ATOM 7359 O O . THR B 1 2 ? -9.712 -27.303 8.79 1 76.41 2 THR B O 1
ATOM 7362 N N . VAL B 1 3 ? -9.216 -29.438 8.813 1 82.32 3 VAL B N 1
ATOM 7363 C CA . VAL B 1 3 ? -8.452 -29.347 7.573 1 82.32 3 VAL B CA 1
ATOM 7364 C C . VAL B 1 3 ? -9.379 -28.966 6.421 1 82.32 3 VAL B C 1
ATOM 7366 O O . VAL B 1 3 ? -9.03 -28.13 5.585 1 82.32 3 VAL B O 1
ATOM 7369 N N . MET B 1 4 ? -10.537 -29.543 6.441 1 87.55 4 MET B N 1
ATOM 7370 C CA . MET B 1 4 ? -11.503 -29.26 5.384 1 87.55 4 MET B CA 1
ATOM 7371 C C . MET B 1 4 ? -12.005 -27.823 5.474 1 87.55 4 MET B C 1
ATOM 7373 O O . MET B 1 4 ? -12.209 -27.167 4.451 1 87.55 4 MET B O 1
ATOM 7377 N N . ASP B 1 5 ? -12.156 -27.389 6.71 1 94.84 5 ASP B N 1
ATOM 7378 C CA . ASP B 1 5 ? -12.61 -26.014 6.895 1 94.84 5 ASP B CA 1
ATOM 7379 C C . ASP B 1 5 ? -11.562 -25.019 6.403 1 94.84 5 ASP B C 1
ATOM 7381 O O . ASP B 1 5 ? -11.897 -24.028 5.751 1 94.84 5 ASP B O 1
ATOM 7385 N N . TYR B 1 6 ? -10.337 -25.31 6.766 1 96.4 6 TYR B N 1
ATOM 7386 C CA . TYR B 1 6 ? -9.256 -24.435 6.325 1 96.4 6 TYR B CA 1
ATOM 7387 C C . TYR B 1 6 ? -9.164 -24.404 4.805 1 96.4 6 TYR B C 1
ATOM 7389 O O . TYR B 1 6 ? -8.991 -23.338 4.209 1 96.4 6 TYR B O 1
ATOM 7397 N N . ARG B 1 7 ? -9.302 -25.502 4.129 1 94.48 7 ARG B N 1
ATOM 7398 C CA . ARG B 1 7 ? -9.26 -25.623 2.676 1 94.48 7 ARG B CA 1
ATOM 7399 C C . ARG B 1 7 ? -10.436 -24.895 2.032 1 94.48 7 ARG B C 1
ATOM 7401 O O . ARG B 1 7 ? -10.26 -24.164 1.055 1 94.48 7 ARG B O 1
ATOM 7408 N N . ASP B 1 8 ? -11.602 -25.062 2.615 1 95.18 8 ASP B N 1
ATOM 7409 C CA . ASP B 1 8 ? -12.824 -24.641 1.938 1 95.18 8 ASP B CA 1
ATOM 7410 C C . ASP B 1 8 ? -13.124 -23.169 2.211 1 95.18 8 ASP B C 1
ATOM 7412 O O . ASP B 1 8 ? -13.732 -22.489 1.382 1 95.18 8 ASP B O 1
ATOM 7416 N N . PHE B 1 9 ? -12.631 -22.64 3.374 1 97.64 9 PHE B N 1
ATOM 7417 C CA . PHE B 1 9 ? -13.137 -21.336 3.789 1 97.64 9 PHE B CA 1
ATOM 7418 C C . PHE B 1 9 ? -11.996 -20.338 3.947 1 97.64 9 PHE B C 1
ATOM 7420 O O . PHE B 1 9 ? -12.231 -19.142 4.131 1 97.64 9 PHE B O 1
ATOM 7427 N N . VAL B 1 10 ? -10.727 -20.749 3.834 1 96.84 10 VAL B N 1
ATOM 7428 C CA . VAL B 1 10 ? -9.629 -19.824 4.094 1 96.84 10 VAL B CA 1
ATO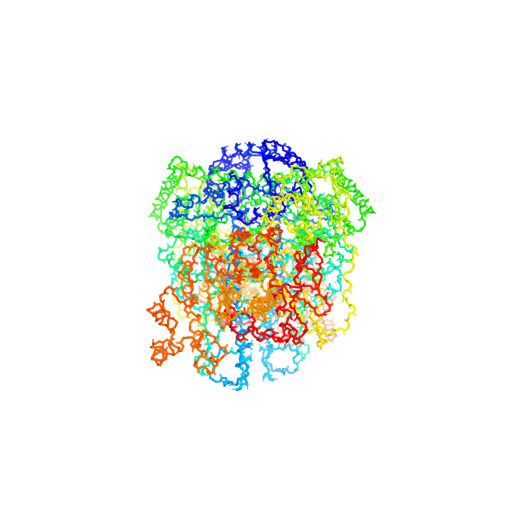M 7429 C C . VAL B 1 10 ? -8.602 -19.91 2.967 1 96.84 10 VAL B C 1
ATOM 7431 O O . VAL B 1 10 ? -8.27 -18.9 2.343 1 96.84 10 VAL B O 1
ATOM 7434 N N . ARG B 1 11 ? -8.106 -21.205 2.728 1 93.96 11 ARG B N 1
ATOM 7435 C CA . ARG B 1 11 ? -7.048 -21.392 1.741 1 93.96 11 ARG B CA 1
ATOM 7436 C C . ARG B 1 11 ? -7.412 -22.494 0.751 1 93.96 11 ARG B C 1
ATOM 7438 O O . ARG B 1 11 ? -6.842 -23.586 0.793 1 93.96 11 ARG B O 1
ATOM 7445 N N . PRO B 1 12 ? -8.205 -22.309 -0.183 1 88.03 12 PRO B N 1
ATOM 7446 C CA . PRO B 1 12 ? -8.719 -23.378 -1.043 1 88.03 12 PRO B CA 1
ATOM 7447 C C . PRO B 1 12 ? -7.625 -24.044 -1.873 1 88.03 12 PRO B C 1
ATOM 7449 O O . PRO B 1 12 ? -7.636 -25.265 -2.05 1 88.03 12 PRO B O 1
ATOM 7452 N N . LYS B 1 13 ? -6.631 -23.455 -2.374 1 89.44 13 LYS B N 1
ATOM 7453 C CA . LYS B 1 13 ? -5.634 -24.092 -3.229 1 89.44 13 LYS B CA 1
ATOM 7454 C C . LYS B 1 13 ? -4.33 -24.33 -2.472 1 89.44 13 LYS B C 1
ATOM 7456 O O . LYS B 1 13 ? -3.486 -25.114 -2.91 1 89.44 13 LYS B O 1
ATOM 7461 N N . PHE B 1 14 ? -4.218 -23.835 -1.387 1 91.53 14 PHE B N 1
ATOM 7462 C CA . PHE B 1 14 ? -2.978 -23.912 -0.623 1 91.53 14 PHE B CA 1
ATOM 7463 C C . PHE B 1 14 ? -2.834 -25.277 0.039 1 91.53 14 PHE B C 1
ATOM 7465 O O . PHE B 1 14 ? -1.73 -25.82 0.12 1 91.53 14 PHE B O 1
ATOM 7472 N N . VAL B 1 15 ? -3.912 -25.876 0.561 1 91.43 15 VAL B N 1
ATOM 7473 C CA . VAL B 1 15 ? -3.891 -27.175 1.225 1 91.43 15 VAL B CA 1
ATOM 7474 C C . VAL B 1 15 ? -3.452 -28.254 0.238 1 91.43 15 VAL B C 1
ATOM 7476 O O . VAL B 1 15 ? -2.679 -29.148 0.589 1 91.43 15 VAL B O 1
ATOM 7479 N N . GLY B 1 16 ? -3.997 -28.129 -1.026 1 90.7 16 GLY B N 1
ATOM 7480 C CA . GLY B 1 16 ? -3.551 -29.049 -2.06 1 90.7 16 GLY B CA 1
ATOM 7481 C C . GLY B 1 16 ? -2.062 -28.963 -2.334 1 90.7 16 GLY B C 1
ATOM 7482 O O . GLY B 1 16 ? -1.409 -29.982 -2.572 1 90.7 16 GLY B O 1
ATOM 7483 N N . LEU B 1 17 ? -1.573 -27.794 -2.247 1 93.12 17 LEU B N 1
ATOM 7484 C CA . LEU B 1 17 ? -0.142 -27.598 -2.449 1 93.12 17 LEU B CA 1
ATOM 7485 C C . LEU B 1 17 ? 0.657 -28.206 -1.301 1 93.12 17 LEU B C 1
ATOM 7487 O O . LEU B 1 17 ? 1.691 -28.841 -1.527 1 93.12 17 LEU B O 1
ATOM 7491 N N . LEU B 1 18 ? 0.213 -28.008 -0.059 1 94.67 18 LEU B N 1
ATOM 7492 C CA . LEU B 1 18 ? 0.896 -28.592 1.09 1 94.67 18 LEU B CA 1
ATOM 7493 C C . LEU B 1 18 ? 0.929 -30.113 0.988 1 94.67 18 LEU B C 1
ATOM 7495 O O . LEU B 1 18 ? 1.938 -30.74 1.318 1 94.67 18 LEU B O 1
ATOM 7499 N N . GLN B 1 19 ? -0.144 -30.594 0.491 1 92.68 19 GLN B N 1
ATOM 7500 C CA . GLN B 1 19 ? -0.218 -32.04 0.309 1 92.68 19 GLN B CA 1
ATOM 7501 C C . GLN B 1 19 ? 0.758 -32.509 -0.766 1 92.68 19 GLN B C 1
ATOM 7503 O O . GLN B 1 19 ? 1.434 -33.526 -0.597 1 92.68 19 GLN B O 1
ATOM 7508 N N . ALA B 1 20 ? 0.794 -31.714 -1.815 1 94.19 20 ALA B N 1
ATOM 7509 C CA . ALA B 1 20 ? 1.675 -32.049 -2.932 1 94.19 20 ALA B CA 1
ATOM 7510 C C . ALA B 1 20 ? 3.141 -31.963 -2.519 1 94.19 20 ALA B C 1
ATOM 7512 O O . ALA B 1 20 ? 4.018 -32.494 -3.204 1 94.19 20 ALA B O 1
ATOM 7513 N N . LEU B 1 21 ? 3.409 -31.365 -1.381 1 95.34 21 LEU B N 1
ATOM 7514 C CA . LEU B 1 21 ? 4.78 -31.16 -0.928 1 95.34 21 LEU B CA 1
ATOM 7515 C C . LEU B 1 21 ? 5.074 -31.996 0.313 1 95.34 21 LEU B C 1
ATOM 7517 O O . LEU B 1 21 ? 6.18 -31.945 0.854 1 95.34 21 LEU B O 1
ATOM 7521 N N . GLY B 1 22 ? 4.079 -32.745 0.763 1 94.3 22 GLY B N 1
ATOM 7522 C CA . GLY B 1 22 ? 4.228 -33.538 1.973 1 94.3 22 GLY B CA 1
ATOM 7523 C C . GLY B 1 22 ? 4.296 -32.698 3.234 1 94.3 22 GLY B C 1
ATOM 7524 O O . GLY B 1 22 ? 4.91 -33.102 4.223 1 94.3 22 GLY B O 1
ATOM 7525 N N . LEU B 1 23 ? 3.695 -31.535 3.201 1 95.48 23 LEU B N 1
ATOM 7526 C CA . LEU B 1 23 ? 3.815 -30.593 4.308 1 95.48 23 LEU B CA 1
ATOM 7527 C C . LEU B 1 23 ? 2.48 -30.423 5.025 1 95.48 23 LEU B C 1
ATOM 7529 O O . LEU B 1 23 ? 2.354 -29.587 5.922 1 95.48 23 LEU B O 1
ATOM 7533 N N . GLU B 1 24 ? 1.506 -31.18 4.642 1 92.62 24 GLU B N 1
ATOM 7534 C CA . GLU B 1 24 ? 0.191 -31.086 5.269 1 92.62 24 GLU B CA 1
ATOM 7535 C C . GLU B 1 24 ? 0.24 -31.542 6.725 1 92.62 24 GLU B C 1
ATOM 7537 O O . GLU B 1 24 ? 0.389 -32.733 7.003 1 92.62 24 GLU B O 1
ATOM 7542 N N . CYS B 1 25 ? 0.18 -30.582 7.638 1 93.76 25 CYS B N 1
ATOM 7543 C CA . CYS B 1 25 ? 0.247 -30.849 9.07 1 93.76 25 CYS B CA 1
ATOM 7544 C C . CYS B 1 25 ? -0.467 -29.76 9.862 1 93.76 25 CYS B C 1
ATOM 7546 O O . CYS B 1 25 ? -0.363 -28.577 9.532 1 93.76 25 CYS B O 1
ATOM 7548 N N . GLU B 1 26 ? -1.224 -30.133 10.825 1 95.57 26 GLU B N 1
ATOM 7549 C CA . GLU B 1 26 ? -1.852 -29.201 11.756 1 95.57 26 GLU B CA 1
ATOM 7550 C C . GLU B 1 26 ? -1.235 -29.31 13.147 1 95.57 26 GLU B C 1
ATOM 7552 O O . GLU B 1 26 ? -1.406 -30.322 13.83 1 95.57 26 GLU B O 1
ATOM 7557 N N . PHE B 1 27 ? -0.599 -28.326 13.597 1 97.15 27 PHE B N 1
ATOM 7558 C CA . PHE B 1 27 ? 0.016 -28.33 14.919 1 97.15 27 PHE B CA 1
ATOM 7559 C C . PHE B 1 27 ? -0.984 -27.889 15.982 1 97.15 27 PHE B C 1
ATOM 7561 O O . PHE B 1 27 ? -1.717 -26.918 15.786 1 97.15 27 PHE B O 1
ATOM 7568 N N . GLU B 1 28 ? -0.973 -28.541 17.1 1 95.75 28 GLU B N 1
ATOM 7569 C CA . GLU B 1 28 ? -1.932 -28.26 18.164 1 95.75 28 GLU B CA 1
ATOM 7570 C C . GLU B 1 28 ? -1.266 -27.539 19.332 1 95.75 28 GLU B C 1
ATOM 7572 O O . GLU B 1 28 ? -1.936 -26.861 20.114 1 95.75 28 GLU B O 1
ATOM 7577 N N . ARG B 1 29 ? 0.016 -27.787 19.473 1 97.36 29 ARG B N 1
ATOM 7578 C CA . ARG B 1 29 ? 0.786 -27.192 20.561 1 97.36 29 ARG B CA 1
ATOM 7579 C C . ARG B 1 29 ? 2.171 -26.768 20.083 1 97.36 29 ARG B C 1
ATOM 7581 O O . ARG B 1 29 ? 2.686 -27.306 19.102 1 97.36 29 ARG B O 1
ATOM 7588 N N . ALA B 1 30 ? 2.775 -25.783 20.704 1 98.13 30 ALA B N 1
ATOM 7589 C CA . ALA B 1 30 ? 4.127 -25.303 20.428 1 98.13 30 ALA B CA 1
ATOM 7590 C C . ALA B 1 30 ? 4.815 -24.838 21.708 1 98.13 30 ALA B C 1
ATOM 7592 O O . ALA B 1 30 ? 4.195 -24.188 22.553 1 98.13 30 ALA B O 1
ATOM 7593 N N . LEU B 1 31 ? 6.043 -25.211 21.945 1 98.09 31 LEU B N 1
ATOM 7594 C CA . LEU B 1 31 ? 6.78 -24.87 23.157 1 98.09 31 LEU B CA 1
ATOM 7595 C C . LEU B 1 31 ? 8.284 -24.933 22.914 1 98.09 31 LEU B C 1
ATOM 7597 O O . LEU B 1 31 ? 8.8 -25.953 22.45 1 98.09 31 LEU B O 1
ATOM 7601 N N . GLY B 1 32 ? 8.926 -23.863 23.239 1 97.85 32 GLY B N 1
ATOM 7602 C CA . GLY B 1 32 ? 10.36 -23.847 23.002 1 97.85 32 GLY B CA 1
ATOM 7603 C C . GLY B 1 32 ? 10.726 -24.03 21.541 1 97.85 32 GLY B C 1
ATOM 7604 O O . GLY B 1 32 ? 10.21 -23.323 20.673 1 97.85 32 GLY B O 1
ATOM 7605 N N . SER B 1 33 ? 11.57 -25.012 21.237 1 98.21 33 SER B N 1
ATOM 7606 C CA . SER B 1 33 ? 11.978 -25.275 19.861 1 98.21 33 SER B CA 1
ATOM 7607 C C . SER B 1 33 ? 11.131 -26.378 19.234 1 98.21 33 SER B C 1
ATOM 7609 O O . SER B 1 33 ? 11.518 -26.966 18.223 1 98.21 33 SER B O 1
ATOM 7611 N N . GLN B 1 34 ? 9.914 -26.621 19.82 1 98.2 34 GLN B N 1
ATOM 7612 C CA . GLN B 1 34 ? 9.176 -27.804 19.389 1 98.2 34 GLN B CA 1
ATOM 7613 C C . GLN B 1 34 ? 7.746 -27.446 18.994 1 98.2 34 GLN B C 1
ATOM 7615 O O . GLN B 1 34 ? 7.158 -26.514 19.549 1 98.2 34 GLN B O 1
ATOM 7620 N N . LEU B 1 35 ? 7.222 -28.124 18.044 1 98.2 35 LEU B N 1
ATOM 7621 C CA . LEU B 1 35 ? 5.819 -28.157 17.645 1 98.2 35 LEU B CA 1
ATOM 7622 C C . LEU B 1 35 ? 5.242 -29.56 17.802 1 98.2 35 LEU B C 1
ATOM 7624 O O . LEU B 1 35 ? 5.971 -30.55 17.704 1 98.2 35 LEU B O 1
ATOM 7628 N N . PHE B 1 36 ? 3.92 -29.659 18.049 1 98.09 36 PHE B N 1
ATOM 7629 C CA . PHE B 1 36 ? 3.287 -30.949 18.3 1 98.09 36 PHE B CA 1
ATOM 7630 C C . PHE B 1 36 ? 2.036 -31.113 17.445 1 98.09 36 PHE B C 1
ATOM 7632 O O . PHE B 1 36 ? 1.207 -30.204 17.368 1 98.09 36 PHE B O 1
ATOM 7639 N N . TYR B 1 37 ? 1.964 -32.19 16.749 1 95.86 37 TYR B N 1
ATOM 7640 C CA . TYR B 1 37 ? 0.735 -32.51 16.032 1 95.86 37 TYR B CA 1
ATOM 7641 C C . TYR B 1 37 ? 0.295 -33.942 16.315 1 95.86 37 TYR B C 1
ATOM 7643 O O . TYR B 1 37 ? 1.079 -34.751 16.817 1 95.86 37 TYR B O 1
ATOM 7651 N N . ARG B 1 38 ? -0.922 -34.24 16.045 1 93.42 38 ARG B N 1
ATOM 7652 C CA . ARG B 1 38 ? -1.473 -35.582 16.204 1 93.42 38 ARG B CA 1
ATOM 7653 C C . ARG B 1 38 ? -1.471 -36.334 14.877 1 93.42 38 ARG B C 1
ATOM 7655 O O . ARG B 1 38 ? -2.055 -35.872 13.895 1 93.42 38 ARG B O 1
ATOM 7662 N N . ASN B 1 39 ? -0.831 -37.42 14.818 1 86.42 39 ASN B N 1
ATOM 7663 C CA . ASN B 1 39 ? -0.806 -38.199 13.584 1 86.42 39 ASN B CA 1
ATOM 7664 C C . ASN B 1 39 ? -2.114 -38.954 13.371 1 86.42 39 ASN B C 1
ATOM 7666 O O . ASN B 1 39 ? -3.012 -38.898 14.213 1 86.42 39 ASN B O 1
ATOM 7670 N N . PRO B 1 40 ? -2.303 -39.601 12.207 1 78.22 40 PRO B N 1
ATOM 7671 C CA . PRO B 1 40 ? -3.567 -40.28 11.911 1 78.22 40 PRO B CA 1
ATOM 7672 C C . PRO B 1 40 ? -3.896 -41.38 12.917 1 78.22 40 PRO B C 1
ATOM 7674 O O . PRO B 1 40 ? -5.066 -41.721 13.105 1 78.22 40 PRO B O 1
ATOM 7677 N N . LYS B 1 41 ? -2.942 -41.923 13.669 1 82.27 41 LYS B N 1
ATOM 7678 C CA . LYS B 1 41 ? -3.146 -42.957 14.679 1 82.27 41 LYS B CA 1
ATOM 7679 C C . LYS B 1 41 ? -3.525 -42.345 16.025 1 82.27 41 LYS B C 1
ATOM 7681 O O . LYS B 1 41 ? -3.858 -43.064 16.969 1 82.27 41 LYS B O 1
ATOM 7686 N N . GLY B 1 42 ? -3.498 -41.045 16.004 1 85.71 42 GLY B N 1
ATOM 7687 C CA . GLY B 1 42 ? -3.921 -40.35 17.21 1 85.71 42 GLY B CA 1
ATOM 7688 C C . GLY B 1 42 ? -2.773 -40.029 18.148 1 85.71 42 GLY B C 1
ATOM 7689 O O . GLY B 1 42 ? -2.97 -39.384 19.18 1 85.71 42 GLY B O 1
ATOM 7690 N N . ASP B 1 43 ? -1.554 -40.378 17.869 1 91.37 43 ASP B N 1
ATOM 7691 C CA . ASP B 1 43 ? -0.39 -40.123 18.713 1 91.37 43 ASP B CA 1
ATOM 7692 C C . ASP B 1 43 ? 0.149 -38.712 18.493 1 91.37 43 ASP B C 1
ATOM 7694 O O . ASP B 1 43 ? 0.128 -38.201 17.371 1 91.37 43 ASP B O 1
ATOM 7698 N N . MET B 1 44 ? 0.705 -38.117 19.606 1 94.57 44 MET B N 1
ATOM 7699 C CA . MET B 1 44 ? 1.346 -36.811 19.489 1 94.57 44 MET B CA 1
ATOM 7700 C C . MET B 1 44 ? 2.778 -36.951 18.982 1 94.57 44 MET B C 1
ATOM 7702 O O . MET B 1 44 ? 3.568 -37.71 19.544 1 94.57 44 MET B O 1
ATOM 7706 N N . VAL B 1 45 ? 3.076 -36.331 17.973 1 95.63 45 VAL B N 1
ATOM 7707 C CA . VAL B 1 45 ? 4.413 -36.32 17.389 1 95.63 45 VAL B CA 1
ATOM 7708 C C . VAL B 1 45 ? 5.097 -34.989 17.69 1 95.63 45 VAL B C 1
ATOM 7710 O O . VAL B 1 45 ? 4.51 -33.923 17.488 1 95.63 45 VAL B O 1
ATOM 7713 N N . THR B 1 46 ? 6.329 -35.085 18.215 1 98.08 46 THR B N 1
ATOM 7714 C CA . THR B 1 46 ? 7.122 -33.895 18.502 1 98.08 46 THR B CA 1
ATOM 7715 C C . THR B 1 46 ? 8.04 -33.562 17.329 1 98.08 46 THR B C 1
ATOM 7717 O O . THR B 1 46 ? 8.831 -34.401 16.895 1 98.08 46 THR B O 1
ATOM 7720 N N . VAL B 1 47 ? 7.93 -32.442 16.807 1 98.26 47 VAL B N 1
ATOM 7721 C CA . VAL B 1 47 ? 8.727 -31.972 15.678 1 98.26 47 VAL B CA 1
ATOM 7722 C C . VAL B 1 47 ? 9.668 -30.861 16.137 1 98.26 47 VAL B C 1
ATOM 7724 O O . VAL B 1 47 ? 9.235 -29.893 16.767 1 98.26 47 VAL B O 1
ATOM 7727 N N . THR B 1 48 ? 11.002 -31.034 15.881 1 98.69 48 THR B N 1
ATOM 7728 C CA . THR B 1 48 ? 11.941 -29.953 16.161 1 98.69 48 THR B CA 1
ATOM 7729 C C . THR B 1 48 ? 11.852 -28.869 15.091 1 98.69 48 THR B C 1
ATOM 7731 O O . THR B 1 48 ? 11.962 -29.156 13.897 1 98.69 48 THR B O 1
ATOM 7734 N N . ASP B 1 49 ? 11.679 -27.633 15.473 1 98.35 49 ASP B N 1
ATOM 7735 C CA . ASP B 1 49 ? 11.348 -26.558 14.543 1 98.35 49 ASP B CA 1
ATOM 7736 C C . ASP B 1 49 ? 12.588 -25.746 14.177 1 98.35 49 ASP B C 1
ATOM 7738 O O . ASP B 1 49 ? 13.057 -24.928 14.971 1 98.35 49 ASP B O 1
ATOM 7742 N N . PHE B 1 50 ? 13.068 -25.83 12.968 1 98.54 50 PHE B N 1
ATOM 7743 C CA . PHE B 1 50 ? 14.196 -25.051 12.473 1 98.54 50 PHE B CA 1
ATOM 7744 C C . PHE B 1 50 ? 13.719 -23.917 11.573 1 98.54 50 PHE B C 1
ATOM 7746 O O . PHE B 1 50 ? 14.527 -23.246 10.929 1 98.54 50 PHE B O 1
ATOM 7753 N N . LEU B 1 51 ? 12.409 -23.71 11.528 1 96.6 51 LEU B N 1
ATOM 7754 C CA . LEU B 1 51 ? 11.827 -22.606 10.773 1 96.6 51 LEU B CA 1
ATOM 7755 C C . LEU B 1 51 ? 11.524 -21.422 11.686 1 96.6 51 LEU B C 1
ATOM 7757 O O . LEU B 1 51 ? 11.539 -20.272 11.244 1 96.6 51 LEU B O 1
ATOM 7761 N N . GLY B 1 52 ? 11.178 -21.667 12.986 1 95.65 52 GLY B N 1
ATOM 7762 C CA . GLY B 1 52 ? 11.002 -20.651 14.011 1 95.65 52 GLY B CA 1
ATOM 7763 C C . GLY B 1 52 ? 9.964 -19.607 13.644 1 95.65 52 GLY B C 1
ATOM 7764 O O . GLY B 1 52 ? 10.161 -18.415 13.888 1 95.65 52 GLY B O 1
ATOM 7765 N N . GLY B 1 53 ? 8.917 -19.998 12.936 1 94.71 53 GLY B N 1
ATOM 7766 C CA . GLY B 1 53 ? 7.907 -19.036 12.525 1 94.71 53 GLY B CA 1
ATOM 7767 C C . GLY B 1 53 ? 8.44 -17.984 11.571 1 94.71 53 GLY B C 1
ATOM 7768 O O . GLY B 1 53 ? 8.116 -16.801 11.699 1 94.71 53 GLY B O 1
ATOM 7769 N N . TYR B 1 54 ? 9.266 -18.3 10.648 1 93.9 54 TYR B N 1
ATOM 7770 C CA . TYR B 1 54 ? 9.965 -17.403 9.735 1 93.9 54 TYR B CA 1
ATOM 7771 C C . TYR B 1 54 ? 10.812 -16.395 10.504 1 93.9 54 TYR B C 1
ATOM 7773 O O . TYR B 1 54 ? 10.885 -15.222 10.129 1 93.9 54 TYR B O 1
ATOM 7781 N N . GLY B 1 55 ? 11.263 -16.771 11.645 1 94.78 55 GLY B N 1
ATOM 7782 C CA . GLY B 1 55 ? 12.165 -15.926 12.412 1 94.78 55 GLY B CA 1
ATOM 7783 C C . GLY B 1 55 ? 11.479 -15.205 13.557 1 94.78 55 GLY B C 1
ATOM 7784 O O . GLY B 1 55 ? 12.14 -14.578 14.387 1 94.78 55 GLY B O 1
ATOM 7785 N N . ALA B 1 56 ? 10.205 -15.359 13.752 1 96.71 56 ALA B N 1
ATOM 7786 C CA . ALA B 1 56 ? 9.445 -14.624 14.76 1 96.71 56 ALA B CA 1
ATOM 7787 C C . ALA B 1 56 ? 9.615 -15.252 16.141 1 96.71 56 ALA B C 1
ATOM 7789 O O . ALA B 1 56 ? 9.527 -14.562 17.159 1 96.71 56 ALA B O 1
ATOM 7790 N N . ALA B 1 57 ? 9.899 -16.561 16.186 1 97.48 57 ALA B N 1
ATOM 7791 C CA . ALA B 1 57 ? 9.973 -17.28 17.456 1 97.48 57 ALA B CA 1
ATOM 7792 C C . ALA B 1 57 ? 11.412 -17.357 17.959 1 97.48 57 ALA B C 1
ATOM 7794 O O . ALA B 1 57 ? 11.861 -18.411 18.413 1 97.48 57 ALA B O 1
ATOM 7795 N N . LEU B 1 58 ? 12.072 -16.249 17.875 1 98.1 58 LEU B N 1
ATOM 7796 C CA . LEU B 1 58 ? 13.46 -16.212 18.32 1 98.1 58 LEU B CA 1
ATOM 7797 C C . LEU B 1 58 ? 13.581 -16.685 19.765 1 98.1 58 LEU B C 1
ATOM 7799 O O . LEU B 1 58 ? 14.5 -17.435 20.102 1 98.1 58 LEU B O 1
ATOM 7803 N N . PHE B 1 59 ? 12.666 -16.365 20.669 1 98.05 59 PHE B N 1
ATOM 7804 C CA . PHE B 1 59 ? 12.719 -16.673 22.093 1 98.05 59 PHE B CA 1
ATOM 7805 C C . PHE B 1 59 ? 12.041 -18.007 22.384 1 98.05 59 PHE B C 1
ATOM 7807 O O . PHE B 1 59 ? 11.856 -18.375 23.546 1 98.05 59 PHE B O 1
ATOM 7814 N N . GLY B 1 60 ? 11.68 -18.705 21.293 1 97.75 60 GLY B N 1
ATOM 7815 C CA . GLY B 1 60 ? 10.933 -19.944 21.447 1 97.75 60 GLY B CA 1
ATOM 7816 C C . GLY B 1 60 ? 9.432 -19.751 21.347 1 97.75 60 GLY B C 1
ATOM 7817 O O . GLY B 1 60 ? 8.925 -18.652 21.579 1 97.75 60 GLY B O 1
ATOM 7818 N N . HIS B 1 61 ? 8.778 -20.858 21.036 1 97.93 61 HIS B N 1
ATOM 7819 C CA . HIS B 1 61 ? 7.32 -20.841 21.036 1 97.93 61 HIS B CA 1
ATOM 7820 C C . HIS B 1 61 ? 6.77 -20.771 22.456 1 97.93 61 HIS B C 1
ATOM 7822 O O . HIS B 1 61 ? 7.209 -21.518 23.334 1 97.93 61 HIS B O 1
ATOM 7828 N N . ASN B 1 62 ? 5.854 -19.766 22.601 1 97.83 62 ASN B N 1
ATOM 7829 C CA . ASN B 1 62 ? 5.166 -19.637 23.881 1 97.83 62 ASN B CA 1
ATOM 7830 C C . ASN B 1 62 ? 6.15 -19.62 25.047 1 97.83 62 ASN B C 1
ATOM 7832 O O . ASN B 1 62 ? 6.012 -20.398 25.993 1 97.83 62 ASN B O 1
ATOM 7836 N N . ASP B 1 63 ? 7.11 -18.766 24.979 1 97.77 63 ASP B N 1
ATOM 7837 C CA . ASP B 1 63 ? 8.052 -18.612 26.083 1 97.77 63 ASP B CA 1
ATOM 7838 C C . ASP B 1 63 ? 7.319 -18.395 27.404 1 97.77 63 ASP B C 1
ATOM 7840 O O . ASP B 1 63 ? 6.508 -17.475 27.527 1 97.77 63 ASP B O 1
ATOM 7844 N N . PRO B 1 64 ? 7.608 -19.118 28.397 1 97.49 64 PRO B N 1
ATOM 7845 C CA . PRO B 1 64 ? 6.828 -19.065 29.635 1 97.49 64 PRO B CA 1
ATOM 7846 C C . PRO B 1 64 ? 6.89 -17.697 30.312 1 97.49 64 PRO B C 1
ATOM 7848 O O . PRO B 1 64 ? 5.898 -17.245 30.89 1 97.49 64 PRO B O 1
ATOM 7851 N N . GLN B 1 65 ? 8.004 -17.052 30.285 1 97.22 65 GLN B N 1
ATOM 7852 C CA . GLN B 1 65 ? 8.136 -15.744 30.917 1 97.22 65 GLN B CA 1
ATOM 7853 C C . GLN B 1 65 ? 7.249 -14.709 30.23 1 97.22 65 GLN B C 1
ATOM 7855 O O . GLN B 1 65 ? 6.595 -13.904 30.896 1 97.22 65 GLN B O 1
ATOM 7860 N N . PHE B 1 66 ? 7.267 -14.695 28.971 1 98.09 66 PHE B N 1
ATOM 7861 C CA . PHE B 1 66 ? 6.437 -13.751 28.232 1 98.09 66 PHE B CA 1
ATOM 7862 C C . PHE B 1 66 ? 4.959 -14.084 28.399 1 98.09 66 PHE B C 1
ATOM 7864 O O . PHE B 1 66 ? 4.119 -13.184 28.468 1 98.09 66 PHE B O 1
ATOM 7871 N N . VAL B 1 67 ? 4.595 -15.394 28.407 1 98.32 67 VAL B N 1
ATOM 7872 C CA . VAL B 1 67 ? 3.214 -15.811 28.63 1 98.32 67 VAL B CA 1
ATOM 7873 C C . VAL B 1 67 ? 2.735 -15.307 29.989 1 98.32 67 VAL B C 1
ATOM 7875 O O . VAL B 1 67 ? 1.647 -14.737 30.098 1 98.32 67 VAL B O 1
ATOM 7878 N N . ASP B 1 68 ? 3.56 -15.473 31.004 1 98.44 68 ASP B N 1
ATOM 7879 C CA . ASP B 1 68 ? 3.218 -15.01 32.345 1 98.44 68 ASP B CA 1
ATOM 7880 C C . ASP B 1 68 ? 3.042 -13.493 32.374 1 98.44 68 ASP B C 1
ATOM 7882 O O . ASP B 1 68 ? 2.101 -12.984 32.987 1 98.44 68 ASP B O 1
ATOM 7886 N N . GLN B 1 69 ? 3.911 -12.83 31.785 1 98.48 69 GLN B N 1
ATOM 7887 C CA . GLN B 1 69 ? 3.845 -11.373 31.756 1 98.48 69 GLN B CA 1
ATOM 7888 C C . GLN B 1 69 ? 2.582 -10.893 31.046 1 98.48 69 GLN B C 1
ATOM 7890 O O . GLN B 1 69 ? 1.903 -9.983 31.526 1 98.48 69 GLN B O 1
ATOM 7895 N N . LEU B 1 70 ? 2.32 -11.423 29.862 1 98.18 70 LEU B N 1
ATOM 7896 C CA . LEU B 1 70 ? 1.139 -11.015 29.108 1 98.18 70 LEU B CA 1
ATOM 7897 C C . LEU B 1 70 ? -0.133 -11.274 29.908 1 98.18 70 LEU B C 1
ATOM 7899 O O . LEU B 1 70 ? -1.025 -10.424 29.955 1 98.18 70 LEU B O 1
ATOM 7903 N N . CYS B 1 71 ? -0.248 -12.445 30.517 1 98.4 71 CYS B N 1
ATOM 7904 C CA . CYS B 1 71 ? -1.41 -12.759 31.34 1 98.4 71 CYS B CA 1
ATOM 7905 C C . CYS B 1 71 ? -1.547 -11.769 32.491 1 98.4 71 CYS B C 1
ATOM 7907 O O . CYS B 1 71 ? -2.654 -11.331 32.81 1 98.4 71 CYS B O 1
ATOM 7909 N N . ALA B 1 72 ? -0.438 -11.404 33.093 1 98.49 72 ALA B N 1
ATOM 7910 C CA . ALA B 1 72 ? -0.459 -10.442 34.192 1 98.49 72 ALA B CA 1
ATOM 7911 C C . ALA B 1 72 ? -0.941 -9.075 33.715 1 98.49 72 ALA B C 1
ATOM 7913 O O . ALA B 1 72 ? -1.72 -8.41 34.402 1 98.49 72 ALA B O 1
ATOM 7914 N N . LEU B 1 73 ? -0.463 -8.586 32.608 1 98.03 73 LEU B N 1
ATOM 7915 C CA . LEU B 1 73 ? -0.877 -7.308 32.039 1 98.03 73 LEU B CA 1
ATOM 7916 C C . LEU B 1 73 ? -2.376 -7.296 31.763 1 98.03 73 LEU B C 1
ATOM 7918 O O . LEU B 1 73 ? -3.063 -6.323 32.084 1 98.03 73 LEU B O 1
ATOM 7922 N N . LEU B 1 74 ? -2.878 -8.38 31.162 1 97.45 74 LEU B N 1
ATOM 7923 C CA . LEU B 1 74 ? -4.298 -8.486 30.845 1 97.45 74 LEU B CA 1
ATOM 7924 C C . LEU B 1 74 ? -5.142 -8.464 32.115 1 97.45 74 LEU B C 1
ATOM 7926 O O . LEU B 1 74 ? -6.167 -7.781 32.173 1 97.45 74 LEU B O 1
ATOM 7930 N N . ARG B 1 75 ? -4.703 -9.104 33.12 1 97.17 75 ARG B N 1
ATOM 7931 C CA . ARG B 1 75 ? -5.446 -9.195 34.373 1 97.17 75 ARG B CA 1
ATOM 7932 C C . ARG B 1 75 ? -5.363 -7.888 35.155 1 97.17 75 ARG B C 1
ATOM 7934 O O . ARG B 1 75 ? -6.217 -7.609 36 1 97.17 75 ARG B O 1
ATOM 7941 N N . SER B 1 76 ? -4.38 -7.113 34.851 1 97.44 76 SER B N 1
ATOM 7942 C CA . SER B 1 76 ? -4.266 -5.801 35.479 1 97.44 76 SER B CA 1
ATOM 7943 C C . SER B 1 76 ? -4.996 -4.735 34.669 1 97.44 76 SER B C 1
ATOM 7945 O O . SER B 1 76 ? -4.876 -3.541 34.953 1 97.44 76 SER B O 1
ATOM 7947 N N . ASP B 1 77 ? -5.656 -5.058 33.704 1 97.36 77 ASP B N 1
ATOM 7948 C CA . ASP B 1 77 ? -6.531 -4.213 32.898 1 97.36 77 ASP B CA 1
ATOM 7949 C C . ASP B 1 77 ? -5.735 -3.131 32.173 1 97.36 77 ASP B C 1
ATOM 7951 O O . ASP B 1 77 ? -6.188 -1.991 32.057 1 97.36 77 ASP B O 1
ATOM 7955 N N . VAL B 1 78 ? -4.593 -3.468 31.738 1 96.81 78 VAL B N 1
ATOM 7956 C CA . VAL B 1 78 ? -3.789 -2.519 30.976 1 96.81 78 VAL B CA 1
ATOM 7957 C C . VAL B 1 78 ? -4.502 -2.167 29.673 1 96.81 78 VAL B C 1
ATOM 7959 O O . VAL B 1 78 ? -5.08 -3.038 29.019 1 96.81 78 VAL B O 1
ATOM 7962 N N . PRO B 1 79 ? -4.45 -0.857 29.258 1 96 79 PRO B N 1
ATOM 7963 C CA . PRO B 1 79 ? -5.237 -0.447 28.093 1 96 79 PRO B CA 1
ATOM 7964 C C . PRO B 1 79 ? -4.716 -1.046 26.789 1 96 79 PRO B C 1
ATOM 7966 O O . PRO B 1 79 ? -3.51 -1.023 26.533 1 96 79 PRO B O 1
ATOM 7969 N N . PHE B 1 80 ? -5.611 -1.562 26.024 1 95.53 80 PHE B N 1
ATOM 7970 C CA . PHE B 1 80 ? -5.331 -1.992 24.659 1 95.53 80 PHE B CA 1
ATOM 7971 C C . PHE B 1 80 ? -5.789 -0.94 23.655 1 95.53 80 PHE B C 1
ATOM 7973 O O . PHE B 1 80 ? -5.052 -0.598 22.727 1 95.53 80 PHE B O 1
ATOM 7980 N N . ASN B 1 81 ? -6.963 -0.376 23.841 1 95.2 81 ASN B N 1
ATOM 7981 C CA . ASN B 1 81 ? -7.593 0.585 22.943 1 95.2 81 ASN B CA 1
ATOM 7982 C C . ASN B 1 81 ? -7.727 1.958 23.595 1 95.2 81 ASN B C 1
ATOM 7984 O O . ASN B 1 81 ? -8.767 2.277 24.174 1 95.2 81 ASN B O 1
ATOM 7988 N N . ALA B 1 82 ? -6.754 2.81 23.523 1 95.75 82 ALA B N 1
ATOM 7989 C CA . ALA B 1 82 ? -6.798 4.153 24.096 1 95.75 82 ALA B CA 1
ATOM 7990 C C . ALA B 1 82 ? -6.154 5.171 23.159 1 95.75 82 ALA B C 1
ATOM 7992 O O . ALA B 1 82 ? -5.366 6.014 23.595 1 95.75 82 ALA B O 1
ATOM 7993 N N . GLN B 1 83 ? -6.481 5.106 21.941 1 92.9 83 GLN B N 1
ATOM 7994 C CA . GLN B 1 83 ? -5.927 6.009 20.937 1 92.9 83 GLN B CA 1
ATOM 7995 C C . GLN B 1 83 ? -6.259 7.462 21.263 1 92.9 83 GLN B C 1
ATOM 7997 O O . GLN B 1 83 ? -7.138 7.736 22.083 1 92.9 83 GLN B O 1
ATOM 8002 N N . MET B 1 84 ? -5.533 8.35 20.678 1 92.08 84 MET B N 1
ATOM 8003 C CA . MET B 1 84 ? -5.706 9.784 20.889 1 92.08 84 MET B CA 1
ATOM 8004 C C . MET B 1 84 ? -5.42 10.159 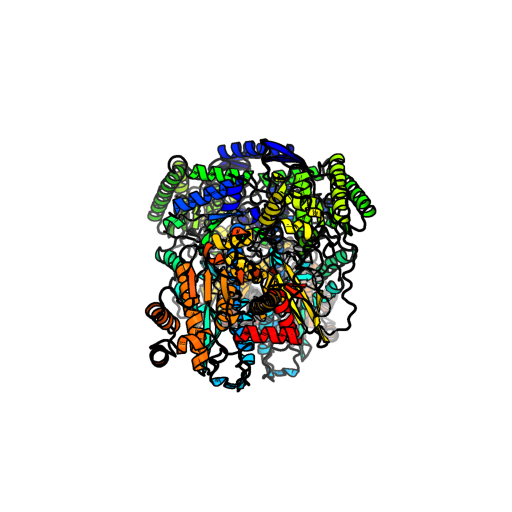22.339 1 92.08 84 MET B C 1
ATOM 8006 O O . MET B 1 84 ? -6.204 10.874 22.966 1 92.08 84 MET B O 1
ATOM 8010 N N . SER B 1 85 ? -4.49 9.56 22.922 1 95.52 85 SER B N 1
ATOM 8011 C CA . SER B 1 85 ? -3.986 9.808 24.269 1 95.52 85 SER B CA 1
ATOM 8012 C C . SER B 1 85 ? -2.482 9.568 24.349 1 95.52 85 SER B C 1
ATOM 8014 O O . SER B 1 85 ? -1.866 9.125 23.378 1 95.52 85 SER B O 1
ATOM 8016 N N . ILE B 1 86 ? -1.912 9.896 25.416 1 95.61 86 ILE B N 1
ATOM 8017 C CA . ILE B 1 86 ? -0.506 9.592 25.659 1 95.61 86 ILE B CA 1
ATOM 8018 C C . ILE B 1 86 ? -0.344 8.103 25.956 1 95.61 86 ILE B C 1
ATOM 8020 O O . ILE B 1 86 ? -1.039 7.555 26.815 1 95.61 86 ILE B O 1
ATOM 8024 N N . ARG B 1 87 ? 0.555 7.486 25.255 1 96.31 87 ARG B N 1
ATOM 8025 C CA . ARG B 1 87 ? 0.816 6.06 25.427 1 96.31 87 ARG B CA 1
ATOM 8026 C C . ARG B 1 87 ? 2.16 5.828 26.109 1 96.31 87 ARG B C 1
ATOM 8028 O O . ARG B 1 87 ? 3.193 5.736 25.442 1 96.31 87 ARG B O 1
ATOM 8035 N N . GLY B 1 88 ? 2.144 5.686 27.38 1 96.24 88 GLY B N 1
ATOM 8036 C CA . GLY B 1 88 ? 3.358 5.613 28.177 1 96.24 88 GLY B CA 1
ATOM 8037 C C . GLY B 1 88 ? 4.236 4.429 27.82 1 96.24 88 GLY B C 1
ATOM 8038 O O . GLY B 1 88 ? 5.46 4.555 27.75 1 96.24 88 GLY B O 1
ATOM 8039 N N . ALA B 1 89 ? 3.63 3.266 27.585 1 97.45 89 ALA B N 1
ATOM 8040 C CA . ALA B 1 89 ? 4.387 2.059 27.264 1 97.45 89 ALA B CA 1
ATOM 8041 C C . ALA B 1 89 ? 5.117 2.207 25.932 1 97.45 89 ALA B C 1
ATOM 8043 O O . ALA B 1 89 ? 6.258 1.762 25.789 1 97.45 89 ALA B O 1
ATOM 8044 N N . ALA B 1 90 ? 4.478 2.801 24.967 1 97.81 90 ALA B N 1
ATOM 8045 C CA . ALA B 1 90 ? 5.117 3.063 23.681 1 97.81 90 ALA B CA 1
ATOM 8046 C C . ALA B 1 90 ? 6.298 4.016 23.84 1 97.81 90 ALA B C 1
ATOM 8048 O O . ALA B 1 90 ? 7.325 3.859 23.175 1 97.81 90 ALA B O 1
ATOM 8049 N N . GLY B 1 91 ? 6.108 5.049 24.703 1 97.88 91 GLY B N 1
ATOM 8050 C CA . GLY B 1 91 ? 7.197 5.972 24.983 1 97.88 91 GLY B CA 1
ATOM 8051 C C . GLY B 1 91 ? 8.416 5.294 25.577 1 97.88 91 GLY B C 1
ATOM 8052 O O . GLY B 1 91 ? 9.545 5.554 25.155 1 97.88 91 GLY B O 1
ATOM 8053 N N . GLN B 1 92 ? 8.189 4.398 26.519 1 98.26 92 GLN B N 1
ATOM 8054 C CA . GLN B 1 92 ? 9.28 3.674 27.163 1 98.26 92 GLN B CA 1
ATOM 8055 C C . GLN B 1 92 ? 10.006 2.774 26.167 1 98.26 92 GLN B C 1
ATOM 8057 O O . GLN B 1 92 ? 11.237 2.709 26.163 1 98.26 92 GLN B O 1
ATOM 8062 N N . LEU B 1 93 ? 9.227 2.097 25.363 1 98.55 93 LEU B N 1
ATOM 8063 C CA . LEU B 1 93 ? 9.819 1.244 24.339 1 98.55 93 LEU B CA 1
ATOM 8064 C C . LEU B 1 93 ? 10.621 2.071 23.34 1 98.55 93 LEU B C 1
ATOM 8066 O O . LEU B 1 93 ? 11.717 1.674 22.937 1 98.55 93 LEU B O 1
ATOM 8070 N N . GLY B 1 94 ? 10.031 3.209 22.885 1 98.34 94 GLY B N 1
ATOM 8071 C CA . GLY B 1 94 ? 10.747 4.086 21.973 1 98.34 94 GLY B CA 1
ATOM 8072 C C . GLY B 1 94 ? 12.092 4.537 22.511 1 98.34 94 GLY B C 1
ATOM 8073 O O . GLY B 1 94 ? 13.09 4.532 21.788 1 98.34 94 GLY B O 1
ATOM 8074 N N . ARG B 1 95 ? 12.147 4.944 23.753 1 98.22 95 ARG B N 1
ATOM 8075 C CA . ARG B 1 95 ? 13.396 5.352 24.389 1 98.22 95 ARG B CA 1
ATOM 8076 C C . ARG B 1 95 ? 14.39 4.197 24.436 1 98.22 95 ARG B C 1
ATOM 8078 O O . ARG B 1 95 ? 15.561 4.364 24.089 1 98.22 95 ARG B O 1
ATOM 8085 N N . ALA B 1 96 ? 13.91 3.042 24.861 1 98.52 96 ALA B N 1
ATOM 8086 C CA . ALA B 1 96 ? 14.78 1.874 24.977 1 98.52 96 ALA B CA 1
ATOM 8087 C C . ALA B 1 96 ? 15.373 1.496 23.623 1 98.52 96 ALA B C 1
ATOM 8089 O O . ALA B 1 96 ? 16.541 1.109 23.537 1 98.52 96 ALA B O 1
ATOM 8090 N N . LEU B 1 97 ? 14.588 1.539 22.587 1 98.6 97 LEU B N 1
ATOM 8091 C CA . LEU B 1 97 ? 15.077 1.257 21.242 1 98.6 97 LEU B CA 1
ATOM 8092 C C . LEU B 1 97 ? 16.141 2.268 20.827 1 98.6 97 LEU B C 1
ATOM 8094 O O . LEU B 1 97 ? 17.172 1.893 20.264 1 98.6 97 LEU B O 1
ATOM 8098 N N . SER B 1 98 ? 15.841 3.547 21.045 1 98.26 98 SER B N 1
ATOM 8099 C CA . SER B 1 98 ? 16.822 4.58 20.724 1 98.26 98 SER B CA 1
ATOM 8100 C C . SER B 1 98 ? 18.152 4.315 21.421 1 98.26 98 SER B C 1
ATOM 8102 O O . SER B 1 98 ? 19.213 4.408 20.801 1 98.26 98 SER B O 1
ATOM 8104 N N . ASP B 1 99 ? 18.086 3.967 22.699 1 97.95 99 ASP B N 1
ATOM 8105 C CA . ASP B 1 99 ? 19.291 3.668 23.467 1 97.95 99 ASP B CA 1
ATOM 8106 C C . ASP B 1 99 ? 20.021 2.455 22.894 1 97.95 99 ASP B C 1
ATOM 8108 O O . ASP B 1 99 ? 21.25 2.453 22.795 1 97.95 99 ASP B O 1
ATOM 8112 N N . ALA B 1 100 ? 19.292 1.444 22.546 1 98.17 100 ALA B N 1
ATOM 8113 C CA . ALA B 1 100 ? 19.876 0.23 21.981 1 98.17 100 ALA B CA 1
ATOM 8114 C C . ALA B 1 100 ? 20.571 0.521 20.655 1 98.17 100 ALA B C 1
ATOM 8116 O O . ALA B 1 100 ? 21.652 -0.008 20.384 1 98.17 100 ALA B O 1
ATOM 8117 N N . PHE B 1 101 ? 19.924 1.325 19.83 1 97.86 101 PHE B N 1
ATOM 8118 C CA . PHE B 1 101 ? 20.504 1.702 18.547 1 97.86 101 PHE B CA 1
ATOM 8119 C C . PHE B 1 101 ? 21.797 2.485 18.745 1 97.86 101 PHE B C 1
ATOM 8121 O O . PHE B 1 101 ? 22.791 2.235 18.06 1 97.86 101 PHE B O 1
ATOM 8128 N N . ASN B 1 102 ? 21.772 3.447 19.643 1 96.88 102 ASN B N 1
ATOM 8129 C CA . ASN B 1 102 ? 22.962 4.242 19.924 1 96.88 102 ASN B CA 1
ATOM 8130 C C . ASN B 1 102 ? 24.113 3.372 20.421 1 96.88 102 ASN B C 1
ATOM 8132 O O . ASN B 1 102 ? 25.261 3.564 20.017 1 96.88 102 ASN B O 1
ATOM 8136 N N . ARG B 1 103 ? 23.787 2.442 21.251 1 95.57 103 ARG B N 1
ATOM 8137 C CA . ARG B 1 103 ? 24.8 1.521 21.756 1 95.57 103 ARG B CA 1
ATOM 8138 C C . ARG B 1 103 ? 25.386 0.679 20.628 1 95.57 103 ARG B C 1
ATOM 8140 O O . ARG B 1 103 ? 26.606 0.533 20.524 1 95.57 103 ARG B O 1
ATOM 8147 N N . GLU B 1 104 ? 24.486 0.088 19.826 1 95.88 104 GLU B N 1
ATOM 8148 C CA . GLU B 1 104 ? 24.882 -0.815 18.749 1 95.88 104 GLU B CA 1
ATOM 8149 C C . GLU B 1 104 ? 25.677 -0.078 17.675 1 95.88 104 GLU B C 1
ATOM 8151 O O . GLU B 1 104 ? 26.677 -0.594 17.172 1 95.88 104 GLU B O 1
ATOM 8156 N N . LEU B 1 105 ? 25.279 1.14 17.325 1 95.34 105 LEU B N 1
ATOM 8157 C CA . LEU B 1 105 ? 25.822 1.846 16.17 1 95.34 105 LEU B CA 1
ATOM 8158 C C . LEU B 1 105 ? 26.807 2.925 16.606 1 95.34 105 LEU B C 1
ATOM 8160 O O . LEU B 1 105 ? 27.403 3.604 15.766 1 95.34 105 LEU B O 1
ATOM 8164 N N . LYS B 1 106 ? 26.969 3.171 17.915 1 93.44 106 LYS B N 1
ATOM 8165 C CA . LYS B 1 106 ? 27.859 4.184 18.474 1 93.44 106 LYS B CA 1
ATOM 8166 C C . LYS B 1 106 ? 27.471 5.581 17.996 1 93.44 106 LYS B C 1
ATOM 8168 O O . LYS B 1 106 ? 28.311 6.322 17.483 1 93.44 106 LYS B O 1
ATOM 8173 N N . ASN B 1 107 ? 26.199 5.778 18.04 1 92.29 107 ASN B N 1
ATOM 8174 C CA . ASN B 1 107 ? 25.635 7.087 17.725 1 92.29 107 ASN B CA 1
ATOM 8175 C C . ASN B 1 107 ? 25.193 7.825 18.986 1 92.29 107 ASN B C 1
ATOM 8177 O O . ASN B 1 107 ? 25.17 7.245 20.073 1 92.29 107 ASN B O 1
ATOM 8181 N N . THR B 1 108 ? 24.874 9.172 18.864 1 92.88 108 THR B N 1
ATOM 8182 C CA . THR B 1 108 ? 24.45 9.973 20.008 1 92.88 108 THR B CA 1
ATOM 8183 C C . THR B 1 108 ? 23.116 10.657 19.724 1 92.88 108 THR B C 1
ATOM 8185 O O . THR B 1 108 ? 22.497 11.223 20.628 1 92.88 108 THR B O 1
ATOM 8188 N N . GLU B 1 109 ? 22.711 10.604 18.556 1 93.78 109 GLU B N 1
ATOM 8189 C CA . GLU B 1 109 ? 21.432 11.228 18.228 1 93.78 109 GLU B CA 1
ATOM 8190 C C . GLU B 1 109 ? 20.262 10.338 18.639 1 93.78 109 GLU B C 1
ATOM 8192 O O . GLU B 1 109 ? 20.419 9.124 18.78 1 93.78 109 GLU B O 1
ATOM 8197 N N . ARG B 1 110 ? 19.072 10.882 18.831 1 96.08 110 ARG B N 1
ATOM 8198 C CA . ARG B 1 110 ? 17.866 10.13 19.163 1 96.08 110 ARG B CA 1
ATOM 8199 C C . ARG B 1 110 ? 17.317 9.405 17.939 1 96.08 110 ARG B C 1
ATOM 8201 O O . ARG B 1 110 ? 17.515 9.852 16.807 1 96.08 110 ARG B O 1
ATOM 8208 N N . TYR B 1 111 ? 16.686 8.346 18.19 1 98.01 111 TYR B N 1
ATOM 8209 C CA . TYR B 1 111 ? 15.893 7.636 17.193 1 98.01 111 TYR B CA 1
ATOM 8210 C C . TYR B 1 111 ? 14.408 7.698 17.534 1 98.01 111 TYR B C 1
ATOM 8212 O O . TYR B 1 111 ? 14.025 7.547 18.696 1 98.01 111 TYR B O 1
ATOM 8220 N N . ILE B 1 112 ? 13.591 8.024 16.575 1 98.27 112 ILE B N 1
ATOM 8221 C CA . ILE B 1 112 ? 12.147 8.126 16.756 1 98.27 112 ILE B CA 1
ATOM 8222 C C . ILE B 1 112 ? 11.465 6.893 16.168 1 98.27 112 ILE B C 1
ATOM 8224 O O . ILE B 1 112 ? 11.706 6.534 15.013 1 98.27 112 ILE B O 1
ATOM 8228 N N . SER B 1 113 ? 10.59 6.294 16.962 1 98.39 113 SER B N 1
ATOM 8229 C CA . SER B 1 113 ? 9.927 5.068 16.529 1 98.39 113 SER B CA 1
ATOM 8230 C C . SER B 1 113 ? 8.486 5.336 16.112 1 98.39 113 SER B C 1
ATOM 8232 O O . SER B 1 113 ? 7.757 6.054 16.8 1 98.39 113 SER B O 1
ATOM 8234 N N . THR B 1 114 ? 8.067 4.876 14.968 1 98.05 114 THR B N 1
ATOM 8235 C CA . THR B 1 114 ? 6.671 4.755 14.563 1 98.05 114 THR B CA 1
ATOM 8236 C C . THR B 1 114 ? 6.234 3.293 14.562 1 98.05 114 THR B C 1
ATOM 8238 O O . THR B 1 114 ? 6.737 2.489 13.775 1 98.05 114 THR B O 1
ATOM 8241 N N . PHE B 1 115 ? 5.273 2.95 15.425 1 98.13 115 PHE B N 1
ATOM 8242 C CA . PHE B 1 115 ? 4.916 1.553 15.641 1 98.13 115 PHE B CA 1
ATOM 8243 C C . PHE B 1 115 ? 3.785 1.133 14.709 1 98.13 115 PHE B C 1
ATOM 8245 O O . PHE B 1 115 ? 2.981 1.966 14.286 1 98.13 115 PHE B O 1
ATOM 8252 N N . SER B 1 116 ? 3.746 -0.097 14.328 1 97.65 116 SER B N 1
ATOM 8253 C CA . SER B 1 116 ? 2.725 -0.721 13.493 1 97.65 116 SER B CA 1
ATOM 8254 C C . SER B 1 116 ? 2.511 -2.181 13.878 1 97.65 116 SER B C 1
ATOM 8256 O O . SER B 1 116 ? 2.903 -2.604 14.967 1 97.65 116 SER B O 1
ATOM 8258 N N . ASN B 1 117 ? 1.867 -3.021 12.998 1 97.45 117 ASN B N 1
ATOM 8259 C CA . ASN B 1 117 ? 1.426 -4.352 13.4 1 97.45 117 ASN B CA 1
ATOM 8260 C C . ASN B 1 117 ? 2.252 -5.444 12.726 1 97.45 117 ASN B C 1
ATOM 8262 O O . ASN B 1 117 ? 2.256 -6.592 13.176 1 97.45 117 ASN B O 1
ATOM 8266 N N . SER B 1 118 ? 2.97 -5.106 11.629 1 97.15 118 SER B N 1
ATOM 8267 C CA . SER B 1 118 ? 3.707 -6.109 10.867 1 97.15 118 SER B CA 1
ATOM 8268 C C . SER B 1 118 ? 4.926 -5.498 10.183 1 97.15 118 SER B C 1
ATOM 8270 O O . SER B 1 118 ? 5.044 -4.275 10.091 1 97.15 118 SER B O 1
ATOM 8272 N N . GLY B 1 119 ? 5.815 -6.36 9.717 1 97.77 119 GLY B N 1
ATOM 8273 C CA . GLY B 1 119 ? 6.988 -5.888 8.999 1 97.77 119 GLY B CA 1
ATOM 8274 C C . GLY B 1 119 ? 6.648 -5.164 7.71 1 97.77 119 GLY B C 1
ATOM 8275 O O . GLY B 1 119 ? 7.294 -4.175 7.358 1 97.77 119 GLY B O 1
ATOM 8276 N N . ALA B 1 120 ? 5.64 -5.662 6.973 1 97.77 120 ALA B N 1
ATOM 8277 C CA . ALA B 1 120 ? 5.204 -5.007 5.743 1 97.77 120 ALA B CA 1
ATOM 8278 C C . ALA B 1 120 ? 4.716 -3.588 6.021 1 97.77 120 ALA B C 1
ATOM 8280 O O . ALA B 1 120 ? 4.998 -2.666 5.251 1 97.77 120 ALA B O 1
ATOM 8281 N N . GLU B 1 121 ? 4.02 -3.381 7.113 1 97.81 121 GLU B N 1
ATOM 8282 C CA . GLU B 1 121 ? 3.553 -2.047 7.478 1 97.81 121 GLU B CA 1
ATOM 8283 C C . GLU B 1 121 ? 4.72 -1.139 7.858 1 97.81 121 GLU B C 1
ATOM 8285 O O . GLU B 1 121 ? 4.687 0.065 7.596 1 97.81 121 GLU B O 1
ATOM 8290 N N . ALA B 1 122 ? 5.706 -1.708 8.531 1 98.38 122 ALA B N 1
ATOM 8291 C CA . ALA B 1 122 ? 6.881 -0.911 8.872 1 98.38 122 ALA B CA 1
ATOM 8292 C C . ALA B 1 122 ? 7.568 -0.381 7.617 1 98.38 122 ALA B C 1
ATOM 8294 O O . ALA B 1 122 ? 8.017 0.767 7.585 1 98.38 122 ALA B O 1
ATOM 8295 N N . VAL B 1 123 ? 7.637 -1.222 6.575 1 98.32 123 VAL B N 1
ATOM 8296 C CA . VAL B 1 123 ? 8.244 -0.81 5.314 1 98.32 123 VAL B CA 1
ATOM 8297 C C . VAL B 1 123 ? 7.363 0.235 4.633 1 98.32 123 VAL B C 1
ATOM 8299 O O . VAL B 1 123 ? 7.868 1.198 4.051 1 98.32 123 VAL B O 1
ATOM 8302 N N . GLU B 1 124 ? 6.047 0.072 4.71 1 97.03 124 GLU B N 1
ATOM 8303 C CA . GLU B 1 124 ? 5.116 1.069 4.192 1 97.03 124 GLU B CA 1
ATOM 8304 C C . GLU B 1 124 ? 5.36 2.435 4.827 1 97.03 124 GLU B C 1
ATOM 8306 O O . GLU B 1 124 ? 5.34 3.458 4.139 1 97.03 124 GLU B O 1
ATOM 8311 N N . ILE B 1 125 ? 5.559 2.421 6.106 1 97.83 125 ILE B N 1
ATOM 8312 C CA . ILE B 1 125 ? 5.786 3.656 6.849 1 97.83 125 ILE B CA 1
ATOM 8313 C C . ILE B 1 125 ? 7.098 4.295 6.399 1 97.83 125 ILE B C 1
ATOM 8315 O O . ILE B 1 125 ? 7.17 5.511 6.208 1 97.83 125 ILE B O 1
ATOM 8319 N N . ALA B 1 126 ? 8.123 3.483 6.216 1 98.47 126 ALA B N 1
ATOM 8320 C CA . ALA B 1 126 ? 9.418 3.987 5.768 1 98.47 126 ALA B CA 1
ATOM 8321 C C . ALA B 1 126 ? 9.301 4.669 4.408 1 98.47 126 ALA B C 1
ATOM 8323 O O . ALA B 1 126 ? 9.837 5.761 4.206 1 98.47 126 ALA B O 1
ATOM 8324 N N . VAL B 1 127 ? 8.579 4.052 3.522 1 97.23 127 VAL B N 1
ATOM 8325 C CA . VAL B 1 127 ? 8.4 4.561 2.166 1 97.23 127 VAL B CA 1
ATOM 8326 C C . VAL B 1 127 ? 7.596 5.859 2.203 1 97.23 127 VAL B C 1
ATOM 8328 O O . VAL B 1 127 ? 7.956 6.839 1.548 1 97.23 127 VAL B O 1
ATOM 8331 N N . LYS B 1 128 ? 6.578 5.883 2.937 1 96.69 128 LYS B N 1
ATOM 8332 C CA . LYS B 1 128 ? 5.745 7.075 3.064 1 96.69 128 LYS B CA 1
ATOM 8333 C C . LYS B 1 128 ? 6.533 8.235 3.665 1 96.69 128 LYS B C 1
ATOM 8335 O O . LYS B 1 128 ? 6.449 9.366 3.182 1 96.69 128 LYS B O 1
ATOM 8340 N N . HIS B 1 129 ? 7.221 7.938 4.716 1 97.92 129 HIS B N 1
ATOM 8341 C CA . HIS B 1 129 ? 7.972 8.995 5.384 1 97.92 129 HIS B CA 1
ATOM 8342 C C . HIS B 1 129 ? 9.045 9.572 4.466 1 97.92 129 HIS B C 1
ATOM 8344 O O . HIS B 1 129 ? 9.262 10.785 4.444 1 97.92 129 HIS B O 1
ATOM 8350 N N . ALA B 1 130 ? 9.737 8.674 3.748 1 97.87 130 ALA B N 1
ATOM 8351 C CA . ALA B 1 130 ? 10.769 9.126 2.817 1 97.87 130 ALA B CA 1
ATOM 8352 C C . ALA B 1 130 ? 10.186 10.068 1.768 1 97.87 130 ALA B C 1
ATOM 8354 O O . ALA B 1 130 ? 10.786 11.096 1.446 1 97.87 130 ALA B O 1
ATOM 8355 N N . GLU B 1 131 ? 9.071 9.714 1.252 1 96.5 131 GLU B N 1
ATOM 8356 C CA . GLU B 1 131 ? 8.425 10.562 0.255 1 96.5 131 GLU B CA 1
ATOM 8357 C C . GLU B 1 131 ? 7.953 11.876 0.87 1 96.5 131 GLU B C 1
ATOM 8359 O O . GLU B 1 131 ? 8.04 12.931 0.238 1 96.5 131 GLU B O 1
ATOM 8364 N N . PHE B 1 132 ? 7.431 11.778 2.049 1 96.68 132 PHE B N 1
ATOM 8365 C CA . PHE B 1 132 ? 6.996 12.978 2.753 1 96.68 132 PHE B CA 1
ATOM 8366 C C . PHE B 1 132 ? 8.149 13.964 2.906 1 96.68 132 PHE B C 1
ATOM 8368 O O . PHE B 1 132 ? 7.994 15.156 2.634 1 96.68 132 PHE B O 1
ATOM 8375 N N . ARG B 1 133 ? 9.236 13.452 3.289 1 96.92 133 ARG B N 1
ATOM 8376 C CA . ARG B 1 133 ? 10.433 14.267 3.465 1 96.92 133 ARG B CA 1
ATOM 8377 C C . ARG B 1 133 ? 10.922 14.817 2.129 1 96.92 133 ARG B C 1
ATOM 8379 O O . ARG B 1 133 ? 11.276 15.994 2.029 1 96.92 133 ARG B O 1
ATOM 8386 N N . ARG B 1 134 ? 10.961 13.964 1.117 1 95.9 134 ARG B N 1
ATOM 8387 C CA . ARG B 1 134 ? 11.409 14.39 -0.205 1 95.9 134 ARG B CA 1
ATOM 8388 C C . ARG B 1 134 ? 10.524 15.507 -0.749 1 95.9 134 ARG B C 1
ATOM 8390 O O . ARG B 1 134 ? 11.026 16.498 -1.284 1 95.9 134 ARG B O 1
ATOM 8397 N N . GLN B 1 135 ? 9.266 15.382 -0.602 1 94.38 135 GLN B N 1
ATOM 8398 C CA . GLN B 1 135 ? 8.327 16.372 -1.118 1 94.38 135 GLN B CA 1
ATOM 8399 C C . GLN B 1 135 ? 8.497 17.713 -0.411 1 94.38 135 GLN B C 1
ATOM 8401 O O . GLN B 1 135 ? 8.394 18.769 -1.038 1 94.38 135 GLN B O 1
ATOM 8406 N N . LYS B 1 136 ? 8.68 17.667 0.845 1 93.69 136 LYS B N 1
ATOM 8407 C CA . LYS B 1 136 ? 8.908 18.894 1.603 1 93.69 136 LYS B CA 1
ATOM 8408 C C . LYS B 1 136 ? 10.171 19.608 1.128 1 93.69 136 LYS B C 1
ATOM 8410 O O . LYS B 1 136 ? 10.18 20.831 0.98 1 93.69 136 LYS B O 1
ATOM 8415 N N . SER B 1 137 ? 11.194 18.833 0.896 1 95.01 137 SER B N 1
ATOM 8416 C CA . SER B 1 137 ? 12.453 19.386 0.408 1 95.01 137 SER B CA 1
ATOM 8417 C C . SER B 1 137 ? 12.289 19.991 -0.982 1 95.01 137 SER B C 1
ATOM 8419 O O . SER B 1 137 ? 12.759 21.101 -1.242 1 95.01 137 SER B O 1
ATOM 8421 N N . LEU B 1 138 ? 11.612 19.261 -1.859 1 95.74 138 LEU B N 1
ATOM 8422 C CA . LEU B 1 138 ? 11.4 19.746 -3.218 1 95.74 138 LEU B CA 1
ATOM 8423 C C . LEU B 1 138 ? 10.541 21.006 -3.219 1 95.74 138 LEU B C 1
ATOM 8425 O O . LEU B 1 138 ? 10.794 21.934 -3.991 1 95.74 138 LEU B O 1
ATOM 8429 N N . GLN B 1 139 ? 9.558 21.049 -2.375 1 93.94 139 GLN B N 1
ATOM 8430 C CA . GLN B 1 139 ? 8.695 22.221 -2.277 1 93.94 139 GLN B CA 1
ATOM 8431 C C . GLN B 1 139 ? 9.487 23.453 -1.849 1 93.94 139 GLN B C 1
ATOM 8433 O O . GLN B 1 139 ? 9.287 24.544 -2.387 1 93.94 139 GLN B O 1
ATOM 8438 N N . LYS B 1 140 ? 10.318 23.291 -0.864 1 93.25 140 LYS B N 1
ATOM 8439 C CA . LYS B 1 140 ? 11.144 24.398 -0.391 1 93.25 140 LYS B CA 1
ATOM 8440 C C . LYS B 1 140 ? 12.047 24.924 -1.502 1 93.25 140 LYS B C 1
ATOM 8442 O O . LYS B 1 140 ? 12.162 26.136 -1.694 1 93.25 140 LYS B O 1
ATOM 8447 N N . GLN B 1 141 ? 12.676 24.004 -2.255 1 95.16 141 GLN B N 1
ATOM 8448 C CA . GLN B 1 141 ? 13.521 24.4 -3.378 1 95.16 141 GLN B CA 1
ATOM 8449 C C . GLN B 1 141 ? 12.709 25.122 -4.449 1 95.16 141 GLN B C 1
ATOM 8451 O O . GLN B 1 141 ? 13.14 26.152 -4.972 1 95.16 141 GLN B O 1
ATOM 8456 N N . PHE B 1 142 ? 11.583 24.631 -4.748 1 95.56 142 PHE B N 1
ATOM 8457 C CA . PHE B 1 142 ? 10.688 25.236 -5.727 1 95.56 142 PHE B CA 1
ATOM 8458 C C . PHE B 1 142 ? 10.316 26.656 -5.317 1 95.56 142 PHE B C 1
ATOM 8460 O O . PHE B 1 142 ? 10.366 27.577 -6.134 1 95.56 142 PHE B O 1
ATOM 8467 N N . ASP B 1 143 ? 9.992 26.777 -3.999 1 92.74 143 ASP B N 1
ATOM 8468 C CA . ASP B 1 143 ? 9.562 28.077 -3.493 1 92.74 143 ASP B CA 1
ATOM 8469 C C . ASP B 1 143 ? 10.691 29.102 -3.584 1 92.74 143 ASP B C 1
ATOM 8471 O O . ASP B 1 143 ? 10.456 30.263 -3.924 1 92.74 143 ASP B O 1
ATOM 8475 N N . ASP B 1 144 ? 11.834 28.684 -3.264 1 93.71 144 ASP B N 1
ATOM 8476 C CA . ASP B 1 144 ? 12.991 29.571 -3.327 1 93.71 144 ASP B CA 1
ATOM 8477 C C . ASP B 1 144 ? 13.247 30.04 -4.757 1 93.71 144 ASP B C 1
ATOM 8479 O O . ASP B 1 144 ? 13.467 31.229 -4.996 1 93.71 144 ASP B O 1
ATOM 8483 N N . ILE B 1 145 ? 13.145 29.17 -5.663 1 96.5 145 ILE B N 1
ATOM 8484 C CA . ILE B 1 145 ? 13.407 29.491 -7.062 1 96.5 145 ILE B CA 1
ATOM 8485 C C . ILE B 1 145 ? 12.262 30.333 -7.622 1 96.5 145 ILE B C 1
ATOM 8487 O O . ILE B 1 145 ? 12.493 31.293 -8.36 1 96.5 145 ILE B O 1
ATOM 8491 N N . ASP B 1 146 ? 11.098 29.943 -7.278 1 95.11 146 ASP B N 1
ATOM 8492 C CA . ASP B 1 146 ? 9.922 30.666 -7.753 1 95.11 146 ASP B CA 1
ATOM 8493 C C . ASP B 1 146 ? 9.931 32.112 -7.264 1 95.11 146 ASP B C 1
ATOM 8495 O O . ASP B 1 146 ? 9.486 33.016 -7.975 1 95.11 146 ASP B O 1
ATOM 8499 N N . PHE B 1 147 ? 10.427 32.343 -6.047 1 92.28 147 PHE B N 1
ATOM 8500 C CA . PHE B 1 147 ? 10.554 33.691 -5.504 1 92.28 147 PHE B CA 1
ATOM 8501 C C . PHE B 1 147 ? 11.522 34.521 -6.338 1 92.28 147 PHE B C 1
ATOM 8503 O O . PHE B 1 147 ? 11.24 35.678 -6.656 1 92.28 147 PHE B O 1
ATOM 8510 N N . THR B 1 148 ? 12.612 33.924 -6.69 1 93.25 148 THR B N 1
ATOM 8511 C CA . THR B 1 148 ? 13.61 34.598 -7.512 1 93.25 148 THR B CA 1
ATOM 8512 C C . THR B 1 148 ? 13.037 34.944 -8.884 1 93.25 148 THR B C 1
ATOM 8514 O O . THR B 1 148 ? 13.238 36.053 -9.385 1 93.25 148 THR B O 1
ATOM 8517 N N . LEU B 1 149 ? 12.315 34.045 -9.456 1 95.03 149 LEU B N 1
ATOM 8518 C CA . LEU B 1 149 ? 11.723 34.258 -10.772 1 95.03 149 LEU B CA 1
ATOM 8519 C C . LEU B 1 149 ? 10.64 35.33 -10.713 1 95.03 149 LEU B C 1
ATOM 8521 O O . LEU B 1 149 ? 10.566 36.192 -11.592 1 95.03 149 LEU B O 1
ATOM 8525 N N . ALA B 1 150 ? 9.854 35.293 -9.68 1 90.58 150 ALA B N 1
ATOM 8526 C CA . ALA B 1 150 ? 8.797 36.285 -9.506 1 90.58 150 ALA B CA 1
ATOM 8527 C C . ALA B 1 150 ? 9.379 37.689 -9.362 1 90.58 150 ALA B C 1
ATOM 8529 O O . ALA B 1 150 ? 8.781 38.666 -9.818 1 90.58 150 ALA B O 1
ATOM 8530 N N . SER B 1 151 ? 10.485 37.767 -8.706 1 88.02 151 SER B N 1
ATOM 8531 C CA . SER B 1 151 ? 11.14 39.058 -8.517 1 88.02 151 SER B CA 1
ATOM 8532 C C . SER B 1 151 ? 11.589 39.65 -9.849 1 88.02 151 SER B C 1
ATOM 8534 O O . SER B 1 151 ? 11.626 40.871 -10.01 1 88.02 151 SER B O 1
ATOM 8536 N N . LEU B 1 152 ? 11.877 38.807 -10.782 1 90.26 152 LEU B N 1
ATOM 8537 C CA . LEU B 1 152 ? 12.293 39.27 -12.102 1 90.26 152 LEU B CA 1
ATOM 8538 C C . LEU B 1 152 ? 11.119 39.887 -12.856 1 90.26 152 LEU B C 1
ATOM 8540 O O . LEU B 1 152 ? 11.287 40.876 -13.572 1 90.26 152 LEU B O 1
ATOM 8544 N N . THR B 1 153 ? 9.968 39.36 -12.678 1 88.79 153 THR B N 1
ATOM 8545 C CA . THR B 1 153 ? 8.786 39.877 -13.359 1 88.79 153 THR B CA 1
ATOM 8546 C C . THR B 1 153 ? 8.317 41.18 -12.718 1 88.79 153 THR B C 1
ATOM 8548 O O . THR B 1 153 ? 7.595 41.96 -13.341 1 88.79 153 THR B O 1
ATOM 8551 N N . ALA B 1 154 ? 8.699 41.404 -11.462 1 80.13 154 ALA B N 1
ATOM 8552 C CA . ALA B 1 154 ? 8.329 42.624 -10.749 1 80.13 154 ALA B CA 1
ATOM 8553 C C . ALA B 1 154 ? 9.361 43.726 -10.974 1 80.13 154 ALA B C 1
ATOM 8555 O O . ALA B 1 154 ? 9.134 44.882 -10.609 1 80.13 154 ALA B O 1
ATOM 8556 N N . SER B 1 155 ? 10.426 43.318 -11.739 1 80.28 155 SER B N 1
ATOM 8557 C CA . SER B 1 155 ? 11.507 44.276 -11.952 1 80.28 155 SER B CA 1
ATOM 8558 C C . SER B 1 155 ? 11.229 45.162 -13.162 1 80.28 155 SER B C 1
ATOM 8560 O O . SER B 1 155 ? 10.3 44.902 -13.928 1 80.28 155 SER B O 1
ATOM 8562 N N . GLU B 1 156 ? 12.038 46.14 -13.384 1 81.99 156 GLU B N 1
ATOM 8563 C CA . GLU B 1 156 ? 11.925 47.078 -14.497 1 81.99 156 GLU B CA 1
ATOM 8564 C C . GLU B 1 156 ? 12.242 46.398 -15.826 1 81.99 156 GLU B C 1
ATOM 8566 O O . GLU B 1 156 ? 11.856 46.889 -16.889 1 81.99 156 GLU B O 1
ATOM 8571 N N . HIS B 1 157 ? 12.79 45.243 -15.812 1 87.25 157 HIS B N 1
ATOM 8572 C CA . HIS B 1 157 ? 13.217 44.541 -17.016 1 87.25 157 HIS B CA 1
ATOM 8573 C C . HIS B 1 157 ? 12.134 43.588 -17.512 1 87.25 157 HIS B C 1
ATOM 8575 O O . HIS B 1 157 ? 12.312 42.914 -18.529 1 87.25 157 HIS B O 1
ATOM 8581 N N . ALA B 1 158 ? 11.042 43.56 -16.912 1 88.99 158 ALA B N 1
ATOM 8582 C CA . ALA B 1 158 ? 10.01 42.559 -17.171 1 88.99 158 ALA B CA 1
ATOM 8583 C C . ALA B 1 158 ? 9.617 42.545 -18.646 1 88.99 158 ALA B C 1
ATOM 8585 O O . ALA B 1 158 ? 9.298 41.491 -19.2 1 88.99 158 ALA B O 1
ATOM 8586 N N . TYR B 1 159 ? 9.822 43.737 -19.374 1 91.73 159 TYR B N 1
ATOM 8587 C CA . TYR B 1 159 ? 9.331 43.827 -20.744 1 91.73 159 TYR B CA 1
ATOM 8588 C C . TYR B 1 159 ? 10.485 43.978 -21.728 1 91.73 159 TYR B C 1
ATOM 8590 O O . TYR B 1 159 ? 10.27 44.277 -22.905 1 91.73 159 TYR B O 1
ATOM 8598 N N . ARG B 1 160 ? 11.75 44.292 -21.421 1 92.49 160 ARG B N 1
ATOM 8599 C CA . ARG B 1 160 ? 12.91 44.254 -22.305 1 92.49 160 ARG B CA 1
ATOM 8600 C C . ARG B 1 160 ? 12.815 43.09 -23.286 1 92.49 160 ARG B C 1
ATOM 8602 O O . ARG B 1 160 ? 12.493 41.967 -22.894 1 92.49 160 ARG B O 1
ATOM 8609 N N . GLU B 1 161 ? 12.933 42.745 -24.397 1 94.35 161 GLU B N 1
ATOM 8610 C CA . GLU B 1 161 ? 12.893 41.69 -25.405 1 94.35 161 GLU B CA 1
ATOM 8611 C C . GLU B 1 161 ? 14.217 40.933 -25.463 1 94.35 161 GLU B C 1
ATOM 8613 O O . GLU B 1 161 ? 15.288 41.541 -25.42 1 94.35 161 GLU B O 1
ATOM 8618 N N . LEU B 1 162 ? 14.1 39.591 -25.549 1 94.02 162 LEU B N 1
ATOM 8619 C CA . LEU B 1 162 ? 15.259 38.706 -25.581 1 94.02 162 LEU B CA 1
ATOM 8620 C C . LEU B 1 162 ? 15.212 37.794 -26.802 1 94.02 162 LEU B C 1
ATOM 8622 O O . LEU B 1 162 ? 14.135 37.366 -27.221 1 94.02 162 LEU B O 1
ATOM 8626 N N . ASP B 1 163 ? 16.313 37.44 -27.401 1 93.73 163 ASP B N 1
ATOM 8627 C CA . ASP B 1 163 ? 16.442 36.447 -28.463 1 93.73 163 ASP B CA 1
ATOM 8628 C C . ASP B 1 163 ? 16.481 35.032 -27.889 1 93.73 163 ASP B C 1
ATOM 8630 O O . ASP B 1 163 ? 17.342 34.714 -27.066 1 93.73 163 ASP B O 1
ATOM 8634 N N . VAL B 1 164 ? 15.545 34.196 -28.347 1 93.16 164 VAL B N 1
ATOM 8635 C CA . VAL B 1 164 ? 15.413 32.843 -27.815 1 93.16 164 VAL B CA 1
ATOM 8636 C C . VAL B 1 164 ? 16.7 32.061 -28.066 1 93.16 164 VAL B C 1
ATOM 8638 O O . VAL B 1 164 ? 17.09 31.218 -27.254 1 93.16 164 VAL B O 1
ATOM 8641 N N . ALA B 1 165 ? 17.374 32.318 -29.143 1 89.34 165 ALA B N 1
ATOM 8642 C CA . ALA B 1 165 ? 18.606 31.627 -29.516 1 89.34 165 ALA B CA 1
ATOM 8643 C C . ALA B 1 165 ? 19.706 31.872 -28.487 1 89.34 165 ALA B C 1
ATOM 8645 O O . ALA B 1 165 ? 20.623 31.059 -28.344 1 89.34 165 ALA B O 1
ATOM 8646 N N . ASP B 1 166 ? 19.589 32.976 -27.768 1 89.84 166 ASP B N 1
ATOM 8647 C CA . ASP B 1 166 ? 20.606 33.324 -26.78 1 89.84 166 ASP B CA 1
ATOM 8648 C C . ASP B 1 166 ? 20.317 32.658 -25.436 1 89.84 166 ASP B C 1
ATOM 8650 O O . ASP B 1 166 ? 21.148 32.696 -24.527 1 89.84 166 ASP B O 1
ATOM 8654 N N . LEU B 1 167 ? 19.111 32.041 -25.408 1 92.26 167 LEU B N 1
ATOM 8655 C CA . LEU B 1 167 ? 18.71 31.42 -24.15 1 92.26 167 LEU B CA 1
ATOM 8656 C C . LEU B 1 167 ? 18.986 29.92 -24.173 1 92.26 167 LEU B C 1
ATOM 8658 O O . LEU B 1 167 ? 18.609 29.23 -25.123 1 92.26 167 LEU B O 1
ATOM 8662 N N . ASP B 1 168 ? 19.779 29.316 -23.39 1 91.01 168 ASP B N 1
ATOM 8663 C CA . ASP B 1 168 ? 20.072 27.889 -23.292 1 91.01 168 ASP B CA 1
ATOM 8664 C C . ASP B 1 168 ? 18.957 27.149 -22.556 1 91.01 168 ASP B C 1
ATOM 8666 O O . ASP B 1 168 ? 19.179 26.598 -21.475 1 91.01 168 ASP B O 1
ATOM 8670 N N . LEU B 1 169 ? 17.775 27.185 -23.123 1 93.23 169 LEU B N 1
ATOM 8671 C CA . LEU B 1 169 ? 16.628 26.513 -22.523 1 93.23 169 LEU B CA 1
ATOM 8672 C C . LEU B 1 169 ? 16.492 25.09 -23.052 1 93.23 169 LEU B C 1
ATOM 8674 O O . LEU B 1 169 ? 16.748 24.834 -24.231 1 93.23 169 LEU B O 1
ATOM 8678 N N . PRO B 1 170 ? 16.121 24.178 -22.202 1 91.87 170 PRO B N 1
ATOM 8679 C CA . PRO B 1 170 ? 15.808 22.832 -22.688 1 91.87 170 PRO B CA 1
ATOM 8680 C C . PRO B 1 170 ? 14.667 22.822 -23.703 1 91.87 170 PRO B C 1
ATOM 8682 O O . PRO B 1 170 ? 13.824 23.722 -23.698 1 91.87 170 PRO B O 1
ATOM 8685 N N . ALA B 1 171 ? 14.631 21.765 -24.467 1 87.9 171 ALA B N 1
ATOM 8686 C CA . ALA B 1 171 ? 13.582 21.616 -25.472 1 87.9 171 ALA B CA 1
ATOM 8687 C C . ALA B 1 171 ? 12.207 21.51 -24.819 1 87.9 171 ALA B C 1
ATOM 8689 O O . ALA B 1 171 ? 12.051 20.847 -23.791 1 87.9 171 ALA B O 1
ATOM 8690 N N . GLY B 1 172 ? 11.251 22.228 -25.367 1 89.13 172 GLY B N 1
ATOM 8691 C CA . GLY B 1 172 ? 9.878 22.076 -24.914 1 89.13 172 GLY B CA 1
ATOM 8692 C C . GLY B 1 172 ? 9.448 23.158 -23.941 1 89.13 172 GLY B C 1
ATOM 8693 O O . GLY B 1 172 ? 8.258 23.305 -23.655 1 89.13 172 GLY B O 1
ATOM 8694 N N . VAL B 1 173 ? 10.439 23.943 -23.438 1 93.41 173 VAL B N 1
ATOM 8695 C CA . VAL B 1 173 ? 10.096 24.988 -22.479 1 93.41 173 VAL B CA 1
ATOM 8696 C C . VAL B 1 173 ? 9.38 26.131 -23.195 1 93.41 173 VAL B C 1
ATOM 8698 O O . VAL B 1 173 ? 8.43 26.708 -22.661 1 93.41 173 VAL B O 1
ATOM 8701 N N . LEU B 1 174 ? 9.962 26.447 -24.343 1 93.42 174 LEU B N 1
ATOM 8702 C CA . LEU B 1 174 ? 9.305 27.402 -25.228 1 93.42 174 LEU B CA 1
ATOM 8703 C C . LEU B 1 174 ? 8.928 26.745 -26.552 1 93.42 174 LEU B C 1
ATOM 8705 O O . LEU B 1 174 ? 9.582 25.795 -26.987 1 93.42 174 LEU B O 1
ATOM 8709 N N . PRO B 1 175 ? 7.803 27.275 -27.095 1 89.02 175 PRO B N 1
ATOM 8710 C CA . PRO B 1 175 ? 7.477 26.756 -28.426 1 89.02 175 PRO B CA 1
ATOM 8711 C C . PRO B 1 175 ? 8.608 26.962 -29.432 1 89.02 175 PRO B C 1
ATOM 8713 O O . PRO B 1 175 ? 9.244 28.019 -29.443 1 89.02 175 PRO B O 1
ATOM 8716 N N . ALA B 1 176 ? 8.768 26.075 -30.264 1 83.95 176 ALA B N 1
ATOM 8717 C CA . ALA B 1 176 ? 9.868 26.075 -31.226 1 83.95 176 ALA B CA 1
ATOM 8718 C C . ALA B 1 176 ? 9.693 27.184 -32.259 1 83.95 176 ALA B C 1
ATOM 8720 O O . ALA B 1 176 ? 10.662 27.606 -32.895 1 83.95 176 ALA B O 1
ATOM 8721 N N . THR B 1 177 ? 8.592 27.823 -32.354 1 88.47 177 THR B N 1
ATOM 8722 C CA . THR B 1 177 ? 8.3 28.782 -33.413 1 88.47 177 THR B CA 1
ATOM 8723 C C . THR B 1 177 ? 8.621 30.203 -32.96 1 88.47 177 THR B C 1
ATOM 8725 O O . THR B 1 177 ? 8.592 31.138 -33.763 1 88.47 177 THR B O 1
ATOM 8728 N N . LEU B 1 178 ? 8.949 30.336 -31.758 1 90.36 178 LEU B N 1
ATOM 8729 C CA . LEU B 1 178 ? 9.197 31.678 -31.242 1 90.36 178 LEU B CA 1
ATOM 8730 C C . LEU B 1 178 ? 10.657 32.074 -31.436 1 90.36 178 LEU B C 1
ATOM 8732 O O . LEU B 1 178 ? 11.562 31.293 -31.133 1 90.36 178 LEU B O 1
ATOM 8736 N N . ASN B 1 179 ? 10.877 33.301 -31.998 1 91.18 179 ASN B N 1
ATOM 8737 C CA . ASN B 1 179 ? 12.239 33.789 -32.186 1 91.18 179 ASN B CA 1
ATOM 8738 C C . ASN B 1 179 ? 12.615 34.824 -31.13 1 91.18 179 ASN B C 1
ATOM 8740 O O . ASN B 1 179 ? 13.797 35.031 -30.851 1 91.18 179 ASN B O 1
ATOM 8744 N N . SER B 1 180 ? 11.571 35.631 -30.687 1 94.18 180 SER B N 1
ATOM 8745 C CA . SER B 1 180 ? 11.781 36.637 -29.65 1 94.18 180 SER B CA 1
ATOM 8746 C C . SER B 1 180 ? 10.723 36.533 -28.556 1 94.18 180 SER B C 1
ATOM 8748 O O . SER B 1 180 ? 9.586 36.137 -28.821 1 94.18 180 SER B O 1
ATOM 8750 N N . VAL B 1 181 ? 11.168 36.751 -27.265 1 94.88 181 VAL B N 1
ATOM 8751 C CA . VAL B 1 181 ? 10.268 36.689 -26.118 1 94.88 181 VAL B CA 1
ATOM 8752 C C . VAL B 1 181 ? 10.636 37.779 -25.113 1 94.88 181 VAL B C 1
ATOM 8754 O O . VAL B 1 181 ? 11.76 38.285 -25.121 1 94.88 181 VAL B O 1
ATOM 8757 N N . THR B 1 182 ? 9.719 38.189 -24.364 1 95.61 182 THR B N 1
ATOM 8758 C CA . THR B 1 182 ? 10.006 39.104 -23.265 1 95.61 182 THR B CA 1
ATOM 8759 C C . THR B 1 182 ? 10.525 38.342 -22.049 1 95.61 182 THR B C 1
ATOM 8761 O O . THR B 1 182 ? 10.356 37.125 -21.953 1 95.61 182 THR B O 1
ATOM 8764 N N . LEU B 1 183 ? 11.126 39.044 -21.192 1 95.29 183 LEU B N 1
ATOM 8765 C CA . LEU B 1 183 ? 11.585 38.417 -19.958 1 95.29 183 LEU B CA 1
ATOM 8766 C C . LEU B 1 183 ? 10.421 37.773 -19.21 1 95.29 183 LEU B C 1
ATOM 8768 O O . LEU B 1 183 ? 10.555 36.67 -18.676 1 95.29 183 LEU B O 1
ATOM 8772 N N . ARG B 1 184 ? 9.288 38.397 -19.112 1 95.11 184 ARG B N 1
ATOM 8773 C CA . ARG B 1 184 ? 8.11 37.877 -18.425 1 95.11 184 ARG B CA 1
ATOM 8774 C C . ARG B 1 184 ? 7.667 36.548 -19.028 1 95.11 184 ARG B C 1
ATOM 8776 O O . ARG B 1 184 ? 7.321 35.615 -18.3 1 95.11 184 ARG B O 1
ATOM 8783 N N . GLN B 1 185 ? 7.743 36.457 -20.295 1 95.19 185 GLN B N 1
ATOM 8784 C CA . GLN B 1 185 ? 7.335 35.232 -20.976 1 95.19 185 GLN B CA 1
ATOM 8785 C C . GLN B 1 185 ? 8.293 34.086 -20.664 1 95.19 185 GLN B C 1
ATOM 8787 O O . GLN B 1 185 ? 7.863 32.948 -20.465 1 95.19 185 GLN B O 1
ATOM 8792 N N . VAL B 1 186 ? 9.563 34.403 -20.679 1 95.94 186 VAL B N 1
ATOM 8793 C CA . VAL B 1 186 ? 10.559 33.382 -20.368 1 95.94 186 VAL B CA 1
ATOM 8794 C C . VAL B 1 186 ? 10.371 32.897 -18.932 1 95.94 186 VAL B C 1
ATOM 8796 O O . VAL B 1 186 ? 10.433 31.695 -18.664 1 95.94 186 VAL B O 1
ATOM 8799 N N . VAL B 1 187 ? 10.131 33.851 -18.038 1 96.46 187 VAL B N 1
ATOM 8800 C CA . VAL B 1 187 ? 9.954 33.513 -16.629 1 96.46 187 VAL B CA 1
ATOM 8801 C C . VAL B 1 187 ? 8.743 32.597 -16.465 1 96.46 187 VAL B C 1
ATOM 8803 O O . VAL B 1 187 ? 8.807 31.596 -15.748 1 96.46 187 VAL B O 1
ATOM 8806 N N . GLU B 1 188 ? 7.697 32.904 -17.129 1 95.74 188 GLU B N 1
ATOM 8807 C CA . GLU B 1 188 ? 6.487 32.094 -17.019 1 95.74 188 GLU B CA 1
ATOM 8808 C C . GLU B 1 188 ? 6.713 30.687 -17.563 1 95.74 188 GLU B C 1
ATOM 8810 O O . GLU B 1 188 ? 6.176 29.715 -17.027 1 95.74 188 GLU B O 1
ATOM 8815 N N . ALA B 1 189 ? 7.405 30.616 -18.644 1 96.57 189 ALA B N 1
ATOM 8816 C CA . ALA B 1 189 ? 7.714 29.308 -19.216 1 96.57 189 ALA B CA 1
ATOM 8817 C C . ALA B 1 189 ? 8.563 28.477 -18.258 1 96.57 189 ALA B C 1
ATOM 8819 O O . ALA B 1 189 ? 8.344 27.273 -18.109 1 96.57 189 ALA B O 1
ATOM 8820 N N . VAL B 1 190 ? 9.521 29.105 -17.647 1 97.18 190 VAL B N 1
ATOM 8821 C CA . VAL B 1 190 ? 10.405 28.434 -16.7 1 97.18 190 VAL B CA 1
ATOM 8822 C C . VAL B 1 190 ? 9.61 27.995 -15.473 1 97.18 190 VAL B C 1
ATOM 8824 O O . VAL B 1 190 ? 9.806 26.89 -14.961 1 97.18 190 VAL B O 1
ATOM 8827 N N . ARG B 1 191 ? 8.736 28.87 -15.006 1 96.74 191 ARG B N 1
ATOM 8828 C CA . ARG B 1 191 ? 7.904 28.538 -13.854 1 96.74 191 ARG B CA 1
ATOM 8829 C C . ARG B 1 191 ? 7.014 27.335 -14.15 1 96.74 191 ARG B C 1
ATOM 8831 O O . ARG B 1 191 ? 6.814 26.477 -13.288 1 96.74 191 ARG B O 1
ATOM 8838 N N . GLN B 1 192 ? 6.53 27.272 -15.347 1 96.08 192 GLN B N 1
ATOM 8839 C CA . GLN B 1 192 ? 5.707 26.135 -15.745 1 96.08 192 GLN B CA 1
ATOM 8840 C C . GLN B 1 192 ? 6.526 24.848 -15.779 1 96.08 192 GLN B C 1
ATOM 8842 O O . GLN B 1 192 ? 6.05 23.792 -15.356 1 96.08 192 GLN B O 1
ATOM 8847 N N . HIS B 1 193 ? 7.67 24.963 -16.34 1 96.69 193 HIS B N 1
ATOM 8848 C CA . HIS B 1 193 ? 8.572 23.817 -16.344 1 96.69 193 HIS B CA 1
ATOM 8849 C C . HIS B 1 193 ? 8.837 23.321 -14.926 1 96.69 193 HIS B C 1
ATOM 8851 O O . HIS B 1 193 ? 8.766 22.118 -14.662 1 96.69 193 HIS B O 1
ATOM 8857 N N . ASN B 1 194 ? 9.137 24.23 -14.053 1 97.66 194 ASN B N 1
ATOM 8858 C CA . ASN B 1 194 ? 9.466 23.87 -12.678 1 97.66 194 ASN B CA 1
ATOM 8859 C C . ASN B 1 194 ? 8.27 23.253 -11.959 1 97.66 194 ASN B C 1
ATOM 8861 O O . ASN B 1 194 ? 8.434 22.362 -11.124 1 97.66 194 ASN B O 1
ATOM 8865 N N . LEU B 1 195 ? 7.105 23.792 -12.257 1 95.78 195 LEU B N 1
ATOM 8866 C CA . LEU B 1 195 ? 5.898 23.225 -11.666 1 95.78 195 LEU B CA 1
ATOM 8867 C C . LEU B 1 195 ? 5.733 21.762 -12.065 1 95.78 195 LEU B C 1
ATOM 8869 O O . LEU B 1 195 ? 5.352 20.929 -11.24 1 95.78 195 LEU B O 1
ATOM 8873 N N . ALA B 1 196 ? 6.015 21.465 -13.334 1 94.75 196 ALA B N 1
ATOM 8874 C CA . ALA B 1 196 ? 5.957 20.087 -13.814 1 94.75 196 ALA B CA 1
ATOM 8875 C C . ALA B 1 196 ? 6.979 19.211 -13.095 1 94.75 196 ALA B C 1
ATOM 8877 O O . ALA B 1 196 ? 6.693 18.059 -12.762 1 94.75 196 ALA B O 1
ATOM 8878 N N . GLN B 1 197 ? 8.156 19.752 -12.803 1 95.29 197 GLN B N 1
ATOM 8879 C CA . GLN B 1 197 ? 9.22 19.023 -12.121 1 95.29 197 GLN B CA 1
ATOM 8880 C C . GLN B 1 197 ? 8.853 18.747 -10.665 1 95.29 197 GLN B C 1
ATOM 8882 O O . GLN B 1 197 ? 9.249 17.724 -10.103 1 95.29 197 GLN B O 1
ATOM 8887 N N . LEU B 1 198 ? 8.073 19.63 -10.022 1 94.47 198 LEU B N 1
ATOM 8888 C CA . LEU B 1 198 ? 7.645 19.481 -8.635 1 94.47 198 LEU B CA 1
ATOM 8889 C C . LEU B 1 198 ? 6.793 18.228 -8.462 1 94.47 198 LEU B C 1
ATOM 8891 O O . LEU B 1 198 ? 6.744 17.651 -7.373 1 94.47 198 LEU B O 1
ATOM 8895 N N . HIS B 1 199 ? 6.257 17.719 -9.547 1 91.9 199 HIS B N 1
ATOM 8896 C CA . HIS B 1 199 ? 5.306 16.618 -9.455 1 91.9 199 HIS B CA 1
ATOM 8897 C C . HIS B 1 199 ? 5.894 15.332 -10.027 1 91.9 199 HIS B C 1
ATOM 8899 O O . HIS B 1 199 ? 5.161 14.38 -10.305 1 91.9 199 HIS B O 1
ATOM 8905 N N . ILE B 1 200 ? 7.137 15.297 -10.193 1 92.52 200 ILE B N 1
ATOM 8906 C CA . ILE B 1 200 ? 7.768 14.093 -10.722 1 92.52 200 ILE B CA 1
ATOM 8907 C C . ILE B 1 200 ? 7.557 12.931 -9.754 1 92.52 200 ILE B C 1
ATOM 8909 O O . ILE B 1 200 ? 7.535 13.125 -8.537 1 92.52 200 ILE B O 1
ATOM 8913 N N . GLU B 1 201 ? 7.461 11.707 -10.248 1 91.67 201 GLU B N 1
ATOM 8914 C CA . GLU B 1 201 ? 7.235 10.513 -9.44 1 91.67 201 GLU B CA 1
ATOM 8915 C C . GLU B 1 201 ? 8.497 10.115 -8.679 1 91.67 201 GLU B C 1
ATOM 8917 O O . GLU B 1 201 ? 9.604 10.2 -9.214 1 91.67 201 GLU B O 1
ATOM 8922 N N . PRO B 1 202 ? 8.357 9.732 -7.502 1 95.15 202 PRO B N 1
ATOM 8923 C CA . PRO B 1 202 ? 9.507 9.234 -6.743 1 95.15 202 PRO B CA 1
ATOM 8924 C C . PRO B 1 202 ? 10.039 7.908 -7.28 1 95.15 202 PRO B C 1
ATOM 8926 O O . PRO B 1 202 ? 9.267 7.087 -7.783 1 95.15 202 PRO B O 1
ATOM 8929 N N . VAL B 1 203 ? 11.344 7.702 -7.156 1 96.76 203 VAL B N 1
ATOM 8930 C CA . VAL B 1 203 ? 11.986 6.447 -7.529 1 96.76 203 VAL B CA 1
ATOM 8931 C C . VAL B 1 203 ? 12.55 5.765 -6.284 1 96.76 203 VAL B C 1
ATOM 8933 O O . VAL B 1 203 ? 13.278 6.384 -5.505 1 96.76 203 VAL B O 1
ATOM 8936 N N . PHE B 1 204 ? 12.246 4.568 -6.095 1 97.47 204 PHE B N 1
ATOM 8937 C CA . PHE B 1 204 ? 12.805 3.756 -5.02 1 97.47 204 PHE B CA 1
ATOM 8938 C C . PHE B 1 204 ? 13.786 2.728 -5.571 1 97.47 204 PHE B C 1
ATOM 8940 O O . PHE B 1 204 ? 13.562 2.162 -6.643 1 97.47 204 PHE B O 1
ATOM 8947 N N . VAL B 1 205 ? 14.841 2.546 -4.881 1 97.96 205 VAL B N 1
ATOM 8948 C CA . VAL B 1 205 ? 15.849 1.573 -5.29 1 97.96 205 VAL B CA 1
ATOM 8949 C C . VAL B 1 205 ? 15.817 0.37 -4.349 1 97.96 205 VAL B C 1
ATOM 8951 O O . VAL B 1 205 ? 15.83 0.53 -3.127 1 97.96 205 VAL B O 1
ATOM 8954 N N . ALA B 1 206 ? 15.742 -0.823 -4.841 1 97.68 206 ALA B N 1
ATOM 8955 C CA . ALA B 1 206 ? 15.792 -2.082 -4.102 1 97.68 206 ALA B CA 1
ATOM 8956 C C . ALA B 1 206 ? 16.766 -3.061 -4.752 1 97.68 206 ALA B C 1
ATOM 8958 O O . ALA B 1 206 ? 17.361 -2.758 -5.788 1 97.68 206 ALA B O 1
ATOM 8959 N N . LEU B 1 207 ? 16.98 -4.17 -4.141 1 97.35 207 LEU B N 1
ATOM 8960 C CA . LEU B 1 207 ? 17.997 -5.099 -4.621 1 97.35 207 LEU B CA 1
ATOM 8961 C C . LEU B 1 207 ? 17.355 -6.318 -5.275 1 97.35 207 LEU B C 1
ATOM 8963 O O . LEU B 1 207 ? 16.269 -6.743 -4.874 1 97.35 207 LEU B O 1
ATOM 8967 N N . ARG B 1 208 ? 18.036 -6.853 -6.234 1 95.87 208 ARG B N 1
ATOM 8968 C CA . ARG B 1 208 ? 17.633 -8.168 -6.722 1 95.87 208 ARG B CA 1
ATOM 8969 C C . ARG B 1 208 ? 17.663 -9.201 -5.601 1 95.87 208 ARG B C 1
ATOM 8971 O O . ARG B 1 208 ? 18.599 -9.228 -4.799 1 95.87 208 ARG B O 1
ATOM 8978 N N . GLY B 1 209 ? 16.542 -10.004 -5.497 1 95.51 209 GLY B N 1
ATOM 8979 C CA . GLY B 1 209 ? 16.439 -11.006 -4.448 1 95.51 209 GLY B CA 1
ATOM 8980 C C . GLY B 1 209 ? 15.797 -10.478 -3.179 1 95.51 209 GLY B C 1
ATOM 8981 O O . GLY B 1 209 ? 15.573 -11.233 -2.231 1 95.51 209 GLY B O 1
ATOM 8982 N N . SER B 1 210 ? 15.458 -9.204 -3.201 1 96.52 210 SER B N 1
ATOM 8983 C CA . SER B 1 210 ? 14.93 -8.58 -1.992 1 96.52 210 SER B CA 1
ATOM 8984 C C . SER B 1 210 ? 13.506 -9.045 -1.706 1 96.52 210 SER B C 1
ATOM 8986 O O . SER B 1 210 ? 12.786 -9.455 -2.619 1 96.52 210 SER B O 1
ATOM 8988 N N . PHE B 1 211 ? 13.078 -9.024 -0.49 1 96.64 211 PHE B N 1
ATOM 8989 C CA . PHE B 1 211 ? 11.73 -9.259 0.015 1 96.64 211 PHE B CA 1
ATOM 8990 C C . PHE B 1 211 ? 11.362 -8.228 1.076 1 96.64 211 PHE B C 1
ATOM 8992 O O . PHE B 1 211 ? 11.912 -8.241 2.179 1 96.64 211 PHE B O 1
ATOM 8999 N N . HIS B 1 212 ? 10.367 -7.387 0.817 1 97.74 212 HIS B N 1
ATOM 9000 C CA . HIS B 1 212 ? 10.031 -6.299 1.729 1 97.74 212 HIS B CA 1
ATOM 9001 C C . HIS B 1 212 ? 8.554 -6.333 2.106 1 97.74 212 HIS B C 1
ATOM 9003 O O . HIS B 1 212 ? 8.034 -5.373 2.679 1 97.74 212 HIS B O 1
ATOM 9009 N N . GLY B 1 213 ? 7.855 -7.399 1.738 1 95.63 213 GLY B N 1
ATOM 9010 C CA . GLY B 1 213 ? 6.455 -7.546 2.105 1 95.63 213 GLY B CA 1
ATOM 9011 C C . GLY B 1 213 ? 5.55 -7.804 0.915 1 95.63 213 GLY B C 1
ATOM 9012 O O . GLY B 1 213 ? 6.017 -7.864 -0.225 1 95.63 213 GLY B O 1
ATOM 9013 N N . LYS B 1 214 ? 4.231 -7.955 1.164 1 95.43 214 LYS B N 1
ATOM 9014 C CA . LYS B 1 214 ? 3.311 -8.363 0.106 1 95.43 214 LYS B CA 1
ATOM 9015 C C . LYS B 1 214 ? 2.067 -7.479 0.088 1 95.43 214 LYS B C 1
ATOM 9017 O O . LYS B 1 214 ? 1.027 -7.872 -0.445 1 95.43 214 LYS B O 1
ATOM 9022 N N . LEU B 1 215 ? 2.116 -6.354 0.707 1 95.63 215 LEU B N 1
ATOM 9023 C CA . LEU B 1 215 ? 1.047 -5.384 0.499 1 95.63 215 LEU B CA 1
ATOM 9024 C C . LEU B 1 215 ? 1.162 -4.735 -0.877 1 95.63 215 LEU B C 1
ATOM 9026 O O . LEU B 1 215 ? 2.065 -5.064 -1.649 1 95.63 215 LEU B O 1
ATOM 9030 N N . VAL B 1 216 ? 0.274 -3.864 -1.237 1 92.96 216 VAL B N 1
ATOM 9031 C CA . VAL B 1 216 ? 0.185 -3.354 -2.601 1 92.96 216 VAL B CA 1
ATOM 9032 C C . VAL B 1 216 ? 1.487 -2.65 -2.976 1 92.96 216 VAL B C 1
ATOM 9034 O O . VAL B 1 216 ? 2 -2.83 -4.083 1 92.96 216 VAL B O 1
ATOM 9037 N N . ASN B 1 217 ? 2.037 -1.909 -2.027 1 92.23 217 ASN B N 1
ATOM 9038 C CA . ASN B 1 217 ? 3.252 -1.17 -2.353 1 92.23 217 ASN B CA 1
ATOM 9039 C C . ASN B 1 217 ? 4.504 -1.987 -2.047 1 92.23 217 ASN B C 1
ATOM 9041 O O . ASN B 1 217 ? 5.467 -1.967 -2.815 1 92.23 217 ASN B O 1
ATOM 9045 N N . THR B 1 218 ? 4.538 -2.677 -0.944 1 95.44 218 THR B N 1
ATOM 9046 C CA . THR B 1 218 ? 5.743 -3.392 -0.536 1 95.44 218 THR B CA 1
ATOM 9047 C C . THR B 1 218 ? 6.036 -4.546 -1.49 1 95.44 218 THR B C 1
ATOM 9049 O O . THR B 1 218 ? 7.195 -4.912 -1.693 1 95.44 218 THR B O 1
ATOM 9052 N N . VAL B 1 219 ? 4.978 -5.063 -2.143 1 95.2 219 VAL B N 1
ATOM 9053 C CA . VAL B 1 219 ? 5.178 -6.157 -3.087 1 95.2 219 VAL B CA 1
ATOM 9054 C C . VAL B 1 219 ? 5.978 -5.662 -4.29 1 95.2 219 VAL B C 1
ATOM 9056 O O . VAL B 1 219 ? 6.713 -6.432 -4.913 1 95.2 219 VAL B O 1
ATOM 9059 N N . GLN B 1 220 ? 5.891 -4.352 -4.624 1 94.76 220 GLN B N 1
ATOM 9060 C CA . GLN B 1 220 ? 6.64 -3.758 -5.727 1 94.76 220 GLN B CA 1
ATOM 9061 C C . GLN B 1 220 ? 8.131 -3.697 -5.409 1 94.76 220 GLN B C 1
ATOM 9063 O O . GLN B 1 220 ? 8.962 -3.637 -6.318 1 94.76 220 GLN B O 1
ATOM 9068 N N . LEU B 1 221 ? 8.441 -3.672 -4.11 1 96.36 221 LEU B N 1
ATOM 9069 C CA . LEU B 1 221 ? 9.824 -3.603 -3.653 1 96.36 221 LEU B CA 1
ATOM 9070 C C . LEU B 1 221 ? 10.413 -5 -3.491 1 96.36 221 LEU B C 1
ATOM 9072 O O . LEU B 1 221 ? 11.609 -5.148 -3.229 1 96.36 221 LEU B O 1
ATOM 9076 N N . THR B 1 222 ? 9.562 -5.999 -3.576 1 96.16 222 THR B N 1
ATOM 9077 C CA . THR B 1 222 ? 9.962 -7.401 -3.527 1 96.16 222 THR B CA 1
ATOM 9078 C C . THR B 1 222 ? 10.332 -7.907 -4.919 1 96.16 222 THR B C 1
ATOM 9080 O O . THR B 1 222 ? 9.545 -7.783 -5.859 1 96.16 222 THR B O 1
ATOM 9083 N N . TYR B 1 223 ? 11.442 -8.488 -5.057 1 94.69 223 TYR B N 1
ATOM 9084 C CA . TYR B 1 223 ? 12.022 -8.795 -6.359 1 94.69 223 TYR B CA 1
ATOM 9085 C C . TYR B 1 223 ? 11.3 -9.966 -7.015 1 94.69 223 TYR B C 1
ATOM 9087 O O . TYR B 1 223 ? 11.142 -9.999 -8.238 1 94.69 223 TYR B O 1
ATOM 9095 N N . GLY B 1 224 ? 10.813 -10.981 -6.288 1 90.19 224 GLY B N 1
ATOM 9096 C CA . GLY B 1 224 ? 10.217 -12.183 -6.847 1 90.19 224 GLY B CA 1
ATOM 9097 C C . GLY B 1 224 ? 9.065 -11.895 -7.791 1 90.19 224 GLY B C 1
ATOM 9098 O O . GLY B 1 224 ? 8.05 -11.326 -7.386 1 90.19 224 GLY B O 1
ATOM 9099 N N . ARG B 1 225 ? 9.177 -12.23 -8.982 1 87.56 225 ARG B N 1
ATOM 9100 C CA . ARG B 1 225 ? 8.203 -11.937 -10.029 1 87.56 225 ARG B CA 1
ATOM 9101 C C . ARG B 1 225 ? 6.846 -12.553 -9.703 1 87.56 225 ARG B C 1
ATOM 9103 O O . ARG B 1 225 ? 5.804 -11.978 -10.024 1 87.56 225 ARG B O 1
ATOM 9110 N N . GLN B 1 226 ? 6.85 -13.73 -9.085 1 86.23 226 GLN B N 1
ATOM 9111 C CA . GLN B 1 226 ? 5.61 -14.431 -8.769 1 86.23 226 GLN B CA 1
ATOM 9112 C C . GLN B 1 226 ? 4.716 -13.587 -7.863 1 86.23 226 GLN B C 1
ATOM 9114 O O . GLN B 1 226 ? 3.489 -13.683 -7.93 1 86.23 226 GLN B O 1
ATOM 9119 N N . TYR B 1 227 ? 5.31 -12.71 -7.074 1 89.77 227 TYR B N 1
ATOM 9120 C CA . TYR B 1 227 ? 4.547 -11.876 -6.152 1 89.77 227 TYR B CA 1
ATOM 9121 C C . TYR B 1 227 ? 4.18 -10.545 -6.797 1 89.77 227 TYR B C 1
ATOM 9123 O O . TYR B 1 227 ? 3.094 -10.011 -6.556 1 89.77 227 TYR B O 1
ATOM 9131 N N . ARG B 1 228 ? 5.057 -10.012 -7.59 1 90.85 228 ARG B N 1
ATOM 9132 C CA . ARG B 1 228 ? 4.967 -8.632 -8.056 1 90.85 228 ARG B CA 1
ATOM 9133 C C . ARG B 1 228 ? 4.202 -8.547 -9.372 1 90.85 228 ARG B C 1
ATOM 9135 O O . ARG B 1 228 ? 3.44 -7.604 -9.594 1 90.85 228 ARG B O 1
ATOM 9142 N N . ALA B 1 229 ? 4.347 -9.484 -10.297 1 89.87 229 ALA B N 1
ATOM 9143 C CA . ALA B 1 229 ? 3.892 -9.413 -11.684 1 89.87 229 ALA B CA 1
ATOM 9144 C C . ALA B 1 229 ? 2.384 -9.194 -11.756 1 89.87 229 ALA B C 1
ATOM 9146 O O . ALA B 1 229 ? 1.907 -8.366 -12.535 1 89.87 229 ALA B O 1
ATOM 9147 N N . PRO B 1 230 ? 1.671 -9.876 -10.904 1 90.52 230 PRO B N 1
ATOM 9148 C CA . PRO B 1 230 ? 0.221 -9.683 -10.993 1 90.52 230 PRO B CA 1
ATOM 9149 C C . PRO B 1 230 ? -0.211 -8.269 -10.61 1 90.52 230 PRO B C 1
ATOM 9151 O O . PRO B 1 230 ? -1.311 -7.838 -10.965 1 90.52 230 PRO B O 1
ATOM 9154 N N . PHE B 1 231 ? 0.637 -7.547 -9.96 1 92.88 231 PHE B N 1
ATOM 9155 C CA . PHE B 1 231 ? 0.25 -6.244 -9.434 1 92.88 231 PHE B CA 1
ATOM 9156 C C . PHE B 1 231 ? 1.138 -5.144 -10.004 1 92.88 231 PHE B C 1
ATOM 9158 O O . PHE B 1 231 ? 1.279 -4.078 -9.402 1 92.88 231 PHE B O 1
ATOM 9165 N N . ALA B 1 232 ? 1.72 -5.38 -11.071 1 87.86 232 ALA B N 1
ATOM 9166 C CA . ALA B 1 232 ? 2.683 -4.476 -11.694 1 87.86 232 ALA B CA 1
ATOM 9167 C C . ALA B 1 232 ? 2.03 -3.146 -12.059 1 87.86 232 ALA B C 1
ATOM 9169 O O . ALA B 1 232 ? 2.715 -2.131 -12.207 1 87.86 232 ALA B O 1
ATOM 9170 N N . ARG B 1 233 ? 0.775 -3.051 -12.096 1 87.68 233 ARG B N 1
ATOM 9171 C CA . ARG B 1 233 ? 0.072 -1.859 -12.56 1 87.68 233 ARG B CA 1
ATOM 9172 C C . ARG B 1 233 ? -0.205 -0.903 -11.404 1 87.68 233 ARG B C 1
ATOM 9174 O O . ARG B 1 233 ? -0.627 0.235 -11.621 1 87.68 233 ARG B O 1
ATOM 9181 N N . PHE B 1 234 ? -0.062 -1.311 -10.087 1 82.44 234 PHE B N 1
ATOM 9182 C CA . PHE B 1 234 ? -0.213 -0.44 -8.927 1 82.44 234 PHE B CA 1
ATOM 9183 C C . PHE B 1 234 ? 1.007 0.458 -8.762 1 82.44 234 PHE B C 1
ATOM 9185 O O . PHE B 1 234 ? 0.966 1.438 -8.015 1 82.44 234 PHE B O 1
ATOM 9192 N N . GLY B 1 235 ? 1.853 0.444 -9.418 1 68.67 235 GLY B N 1
ATOM 9193 C CA . GLY B 1 235 ? 3.257 0.267 -9.081 1 68.67 235 GLY B CA 1
ATOM 9194 C C . GLY B 1 235 ? 3.958 1.569 -8.744 1 68.67 235 GLY B C 1
ATOM 9195 O O . GLY B 1 235 ? 3.573 2.633 -9.234 1 68.67 235 GLY B O 1
ATOM 9196 N N . LEU B 1 236 ? 4.573 1.593 -7.69 1 81.04 236 LEU B N 1
ATOM 9197 C CA . LEU B 1 236 ? 5.729 2.404 -7.326 1 81.04 236 LEU B CA 1
ATOM 9198 C C . LEU B 1 236 ? 6.81 2.322 -8.398 1 81.04 236 LEU B C 1
ATOM 9200 O O . LEU B 1 236 ? 6.983 1.279 -9.033 1 81.04 236 LEU B O 1
ATOM 9204 N N . ASN B 1 237 ? 7.379 3.346 -8.707 1 91.31 237 ASN B N 1
ATOM 9205 C CA . ASN B 1 237 ? 8.558 3.329 -9.567 1 91.31 237 ASN B CA 1
ATOM 9206 C C . ASN B 1 237 ? 9.778 2.779 -8.834 1 91.31 237 ASN B C 1
ATOM 9208 O O . ASN B 1 237 ? 10.343 3.45 -7.968 1 91.31 237 ASN B O 1
ATOM 9212 N N . VAL B 1 238 ? 10.188 1.486 -9.166 1 95.45 238 VAL B N 1
ATOM 9213 C CA . VAL B 1 238 ? 11.262 0.814 -8.441 1 95.45 238 VAL B CA 1
ATOM 9214 C C . VAL B 1 238 ? 12.372 0.417 -9.411 1 95.45 238 VAL B C 1
ATOM 9216 O O . VAL B 1 238 ? 12.103 -0.145 -10.475 1 95.45 238 VAL B O 1
ATOM 9219 N N . GLU B 1 239 ? 13.544 0.767 -9.08 1 95.9 239 GLU B N 1
ATOM 9220 C CA . GLU B 1 239 ? 14.736 0.279 -9.768 1 95.9 239 GLU B CA 1
ATOM 9221 C C . GLU B 1 239 ? 15.423 -0.822 -8.966 1 95.9 239 GLU B C 1
ATOM 9223 O O . GLU B 1 239 ? 15.854 -0.596 -7.833 1 95.9 239 GLU B O 1
ATOM 9228 N N . PHE B 1 240 ? 15.546 -2.013 -9.578 1 96.54 240 PHE B N 1
ATOM 9229 C CA . PHE B 1 240 ? 16.259 -3.106 -8.927 1 96.54 240 PHE B CA 1
ATOM 9230 C C . PHE B 1 240 ? 17.717 -3.141 -9.371 1 96.54 240 PHE B C 1
ATOM 9232 O O . PHE B 1 240 ? 18.006 -3.173 -10.569 1 96.54 240 PHE B O 1
ATOM 9239 N N . ILE B 1 241 ? 18.593 -3.153 -8.432 1 96.45 241 ILE B N 1
ATOM 9240 C CA . ILE B 1 241 ? 20.01 -3.225 -8.77 1 96.45 241 ILE B CA 1
ATOM 9241 C C . ILE B 1 241 ? 20.573 -4.58 -8.346 1 96.45 241 ILE B C 1
ATOM 9243 O O . ILE B 1 241 ? 20.066 -5.206 -7.412 1 96.45 241 ILE B O 1
ATOM 9247 N N . ASP B 1 242 ? 21.539 -5.047 -9.022 1 95.16 242 ASP B N 1
ATOM 9248 C CA . ASP B 1 242 ? 22.213 -6.315 -8.762 1 95.16 242 ASP B CA 1
ATOM 9249 C C . ASP B 1 242 ? 23.44 -6.113 -7.876 1 95.16 242 ASP B C 1
ATOM 9251 O O . ASP B 1 242 ? 24.399 -5.45 -8.275 1 95.16 242 ASP B O 1
ATOM 9255 N N . PRO B 1 243 ? 23.438 -6.673 -6.692 1 93.4 243 PRO B N 1
ATOM 9256 C CA . PRO B 1 243 ? 24.579 -6.492 -5.791 1 93.4 243 PRO B CA 1
ATOM 9257 C C . PRO B 1 243 ? 25.885 -7.022 -6.379 1 93.4 243 PRO B C 1
ATOM 9259 O O . PRO B 1 243 ? 26.968 -6.648 -5.922 1 93.4 243 PRO B O 1
ATOM 9262 N N . GLN B 1 244 ? 25.82 -7.79 -7.417 1 90.77 244 GLN B N 1
ATOM 9263 C CA . GLN B 1 244 ? 27.007 -8.357 -8.048 1 90.77 244 GLN B CA 1
ATOM 9264 C C . GLN B 1 244 ? 27.55 -7.429 -9.131 1 90.77 244 GLN B C 1
ATOM 9266 O O . GLN B 1 244 ? 28.628 -7.67 -9.68 1 90.77 244 GLN B O 1
ATOM 9271 N N . GLN B 1 245 ? 26.805 -6.351 -9.438 1 90.46 245 GLN B N 1
ATOM 9272 C CA . GLN B 1 245 ? 27.212 -5.367 -10.435 1 90.46 245 GLN B CA 1
ATOM 9273 C C . GLN B 1 245 ? 27.285 -3.968 -9.83 1 90.46 245 GLN B C 1
ATOM 9275 O O . GLN B 1 245 ? 26.482 -3.096 -10.17 1 90.46 245 GLN B O 1
ATOM 9280 N N . PRO B 1 246 ? 28.333 -3.763 -9.13 1 84.37 246 PRO B N 1
ATOM 9281 C CA . PRO B 1 246 ? 28.395 -2.523 -8.352 1 84.37 246 PRO B CA 1
ATOM 9282 C C . PRO B 1 246 ? 28.469 -1.278 -9.233 1 84.37 246 PRO B C 1
ATOM 9284 O O . PRO B 1 246 ? 28.163 -0.174 -8.774 1 84.37 246 PRO B O 1
ATOM 9287 N N . HIS B 1 247 ? 28.854 -1.375 -10.561 1 88.1 247 HIS B N 1
ATOM 9288 C CA . HIS B 1 247 ? 28.902 -0.231 -11.465 1 88.1 247 HIS B CA 1
ATOM 9289 C C . HIS B 1 247 ? 27.532 0.423 -11.6 1 88.1 247 HIS B C 1
ATOM 9291 O O . HIS B 1 247 ? 27.433 1.604 -11.943 1 88.1 247 HIS B O 1
ATOM 9297 N N . GLN B 1 248 ? 26.527 -0.33 -11.306 1 92.39 248 GLN B N 1
ATOM 9298 C CA . GLN B 1 248 ? 25.164 0.186 -11.383 1 92.39 248 GLN B CA 1
ATOM 9299 C C . GLN B 1 248 ? 24.965 1.358 -10.426 1 92.39 248 GLN B C 1
ATOM 9301 O O . GLN B 1 248 ? 24.165 2.257 -10.695 1 92.39 248 GLN B O 1
ATOM 9306 N N . LEU B 1 249 ? 25.721 1.358 -9.311 1 93.35 249 LEU B N 1
ATOM 9307 C CA . LEU B 1 249 ? 25.596 2.404 -8.302 1 93.35 249 LEU B CA 1
ATOM 9308 C C . LEU B 1 249 ? 26.089 3.742 -8.842 1 93.35 249 LEU B C 1
ATOM 9310 O O . LEU B 1 249 ? 25.612 4.8 -8.423 1 93.35 249 LEU B O 1
ATOM 9314 N N . GLN B 1 250 ? 26.945 3.739 -9.766 1 91.41 250 GLN B N 1
ATOM 9315 C CA . GLN B 1 250 ? 27.487 4.954 -10.365 1 91.41 250 GLN B CA 1
ATOM 9316 C C . GLN B 1 250 ? 26.579 5.472 -11.477 1 91.41 250 GLN B C 1
ATOM 9318 O O . GLN B 1 250 ? 26.513 6.678 -11.72 1 91.41 250 GLN B O 1
ATOM 9323 N N . GLU B 1 251 ? 25.845 4.575 -12.104 1 94.14 251 GLU B N 1
ATOM 9324 C CA . GLU B 1 251 ? 25.011 4.924 -13.251 1 94.14 251 GLU B CA 1
ATOM 9325 C C . GLU B 1 251 ? 23.628 5.39 -12.806 1 94.14 251 GLU B C 1
ATOM 9327 O O . GLU B 1 251 ? 22.959 6.138 -13.523 1 94.14 251 GLU B O 1
ATOM 9332 N N . LEU B 1 252 ? 23.286 4.971 -11.708 1 94.4 252 LEU B N 1
ATOM 9333 C CA . LEU B 1 252 ? 21.916 5.146 -11.239 1 94.4 252 LEU B CA 1
ATOM 9334 C C . LEU B 1 252 ? 21.577 6.625 -11.091 1 94.4 252 LEU B C 1
ATOM 9336 O O . LEU B 1 252 ? 20.52 7.073 -11.542 1 94.4 252 LEU B O 1
ATOM 9340 N N . PRO B 1 253 ? 22.437 7.468 -10.517 1 94.68 253 PRO B N 1
ATOM 9341 C CA . PRO B 1 253 ? 22.105 8.883 -10.339 1 94.68 253 PRO B CA 1
ATOM 9342 C C . PRO B 1 253 ? 21.853 9.601 -11.663 1 94.68 253 PRO B C 1
ATOM 9344 O O . PRO B 1 253 ? 20.939 10.424 -11.759 1 94.68 253 PRO B O 1
ATOM 9347 N N . ALA B 1 254 ? 22.602 9.257 -12.664 1 93.64 254 ALA B N 1
ATOM 9348 C CA . ALA B 1 254 ? 22.476 9.923 -13.958 1 93.64 254 ALA B CA 1
ATOM 9349 C C . ALA B 1 254 ? 21.102 9.673 -14.572 1 93.64 254 ALA B C 1
ATOM 9351 O O . ALA B 1 254 ? 20.552 10.542 -15.254 1 93.64 254 ALA B O 1
ATOM 9352 N N . ARG B 1 255 ? 20.559 8.621 -14.299 1 94.22 255 ARG B N 1
ATOM 9353 C CA . ARG B 1 255 ? 19.275 8.243 -14.881 1 94.22 255 ARG B CA 1
ATOM 9354 C C . ARG B 1 255 ? 18.125 8.958 -14.18 1 94.22 255 ARG B C 1
ATOM 9356 O O . ARG B 1 255 ? 17.047 9.123 -14.754 1 94.22 255 ARG B O 1
ATOM 9363 N N . HIS B 1 256 ? 18.364 9.401 -12.974 1 96.11 256 HIS B N 1
ATOM 9364 C CA . HIS B 1 256 ? 17.244 9.899 -12.183 1 96.11 256 HIS B CA 1
ATOM 9365 C C . HIS B 1 256 ? 17.498 11.325 -11.706 1 96.11 256 HIS B C 1
ATOM 9367 O O . HIS B 1 256 ? 16.946 11.752 -10.689 1 96.11 256 HIS B O 1
ATOM 9373 N N . THR B 1 257 ? 18.354 12.007 -12.391 1 96.18 257 THR B N 1
ATOM 9374 C CA . THR B 1 257 ? 18.609 13.412 -12.096 1 96.18 257 THR B CA 1
ATOM 9375 C C . THR B 1 257 ? 17.682 14.312 -12.908 1 96.18 257 THR B C 1
ATOM 9377 O O . THR B 1 257 ? 17.535 14.129 -14.119 1 96.18 257 THR B O 1
ATOM 9380 N N . HIS B 1 258 ? 17.035 15.179 -12.291 1 96.09 258 HIS B N 1
ATOM 9381 C CA . HIS B 1 258 ? 16.213 16.225 -12.89 1 96.09 258 HIS B CA 1
ATOM 9382 C C . HIS B 1 258 ? 16.766 17.61 -12.572 1 96.09 258 HIS B C 1
ATOM 9384 O O . HIS B 1 258 ? 17.686 17.745 -11.763 1 96.09 258 HIS B O 1
ATOM 9390 N N . HIS B 1 259 ? 16.216 18.667 -13.243 1 96.69 259 HIS B N 1
ATOM 9391 C CA . HIS B 1 259 ? 16.793 19.995 -13.067 1 96.69 259 HIS B CA 1
ATOM 9392 C C . HIS B 1 259 ? 15.706 21.046 -12.871 1 96.69 259 HIS B C 1
ATOM 9394 O O . HIS B 1 259 ? 14.734 21.089 -13.629 1 96.69 259 HIS B O 1
ATOM 9400 N N . TRP B 1 260 ? 15.893 21.807 -11.807 1 97.28 260 TRP B N 1
ATOM 9401 C CA . TRP B 1 260 ? 15.206 23.094 -11.755 1 97.28 260 TRP B CA 1
ATOM 9402 C C . TRP B 1 260 ? 15.794 24.066 -12.773 1 97.28 260 TRP B C 1
ATOM 9404 O O . TRP B 1 260 ? 16.992 24.023 -13.061 1 97.28 260 TRP B O 1
ATOM 9414 N N . LEU B 1 261 ? 14.944 24.963 -13.306 1 97.83 261 LEU B N 1
ATOM 9415 C CA . LEU B 1 261 ? 15.452 26.068 -14.111 1 97.83 261 LEU B CA 1
ATOM 9416 C C . LEU B 1 261 ? 15.34 27.388 -13.356 1 97.83 261 LEU B C 1
ATOM 9418 O O . LEU B 1 261 ? 14.346 27.633 -12.669 1 97.83 261 LEU B O 1
ATOM 9422 N N . SER B 1 262 ? 16.365 28.124 -13.33 1 97.08 262 SER B N 1
ATOM 9423 C CA . SER B 1 262 ? 16.373 29.482 -12.794 1 97.08 262 SER B CA 1
ATOM 9424 C C . SER B 1 262 ? 17.045 30.453 -13.759 1 97.08 262 SER B C 1
ATOM 9426 O O . SER B 1 262 ? 17.602 30.039 -14.777 1 97.08 262 SER B O 1
ATOM 9428 N N . LEU B 1 263 ? 16.871 31.722 -13.569 1 96.28 263 LEU B N 1
ATOM 9429 C CA . LEU B 1 263 ? 17.404 32.774 -14.428 1 96.28 263 LEU B CA 1
ATOM 9430 C C . LEU B 1 263 ? 18.221 33.775 -13.617 1 96.28 263 LEU B C 1
ATOM 9432 O O . LEU B 1 263 ? 17.855 34.112 -12.489 1 96.28 263 LEU B O 1
ATOM 9436 N N . GLN B 1 264 ? 19.259 34.224 -14.162 1 93.55 264 GLN B N 1
ATOM 9437 C CA . GLN B 1 264 ? 20.11 35.215 -13.512 1 93.55 264 GLN B CA 1
ATOM 9438 C C . GLN B 1 264 ? 20.765 36.136 -14.538 1 93.55 264 GLN B C 1
ATOM 9440 O O . GLN B 1 264 ? 21.219 35.679 -15.589 1 93.55 264 GLN B O 1
ATOM 9445 N N . TRP B 1 265 ? 20.707 37.39 -14.254 1 91.62 265 TRP B N 1
ATOM 9446 C CA . TRP B 1 265 ? 21.381 38.364 -15.106 1 91.62 265 TRP B CA 1
ATOM 9447 C C . TRP B 1 265 ? 22.885 38.36 -14.854 1 91.62 265 TRP B C 1
ATOM 9449 O O . TRP B 1 265 ? 23.328 38.261 -13.707 1 91.62 265 TRP B O 1
ATOM 9459 N N . ASP B 1 266 ? 23.575 38.292 -15.799 1 89.33 266 ASP B N 1
ATOM 9460 C CA . ASP B 1 266 ? 25.006 38.576 -15.821 1 89.33 266 ASP B CA 1
ATOM 9461 C C . ASP B 1 266 ? 25.317 39.763 -16.729 1 89.33 266 ASP B C 1
ATOM 9463 O O . ASP B 1 266 ? 25.521 39.595 -17.933 1 89.33 266 ASP B O 1
ATOM 9467 N N . GLY B 1 267 ? 25.406 40.974 -16.157 1 84.84 267 GLY B N 1
ATOM 9468 C CA . GLY B 1 267 ? 25.46 42.17 -16.982 1 84.84 267 GLY B CA 1
ATOM 9469 C C . GLY B 1 267 ? 24.214 42.372 -17.822 1 84.84 267 GLY B C 1
ATOM 9470 O O . GLY B 1 267 ? 23.109 42.485 -17.287 1 84.84 267 GLY B O 1
ATOM 9471 N N . GLU B 1 268 ? 24.477 42.298 -19.115 1 83.09 268 GLU B N 1
ATOM 9472 C CA . GLU B 1 268 ? 23.36 42.529 -20.027 1 83.09 268 GLU B CA 1
ATOM 9473 C C . GLU B 1 268 ? 22.795 41.212 -20.552 1 83.09 268 GLU B C 1
ATOM 9475 O O . GLU B 1 268 ? 21.782 41.202 -21.255 1 83.09 268 GLU B O 1
ATOM 9480 N N . HIS B 1 269 ? 23.426 40.104 -20.062 1 89.47 269 HIS B N 1
ATOM 9481 C CA . HIS B 1 269 ? 22.996 38.809 -20.577 1 89.47 269 HIS B CA 1
ATOM 9482 C C . HIS B 1 269 ? 22.214 38.03 -19.525 1 89.47 269 HIS B C 1
ATOM 9484 O O . HIS B 1 269 ? 22.569 38.045 -18.344 1 89.47 269 HIS B O 1
ATOM 9490 N N . LEU B 1 270 ? 21.061 37.44 -19.955 1 93.09 270 LEU B N 1
ATOM 9491 C CA . LEU B 1 270 ? 20.266 36.578 -19.087 1 93.09 270 LEU B CA 1
ATOM 9492 C C . LEU B 1 270 ? 20.713 35.125 -19.205 1 93.09 270 LEU B C 1
ATOM 9494 O O . LEU B 1 270 ? 20.671 34.544 -20.292 1 93.09 270 LEU B O 1
ATOM 9498 N N . HIS B 1 271 ? 21.136 34.521 -18.164 1 94.76 271 HIS B N 1
ATOM 9499 C CA . HIS B 1 271 ? 21.588 33.135 -18.144 1 94.76 271 HIS B CA 1
ATOM 9500 C C . HIS B 1 271 ? 20.526 32.218 -17.547 1 94.76 271 HIS B C 1
ATOM 9502 O O . HIS B 1 271 ? 19.862 32.582 -16.574 1 94.76 271 HIS B O 1
ATOM 9508 N N . VAL B 1 272 ? 20.343 31.061 -18.225 1 95.98 272 VAL B N 1
ATOM 9509 C CA . VAL B 1 272 ? 19.494 30.005 -17.683 1 95.98 272 VAL B CA 1
ATOM 9510 C C . VAL B 1 272 ? 20.331 29.055 -16.831 1 95.98 272 VAL B C 1
ATOM 9512 O O . VAL B 1 272 ? 21.299 28.465 -17.317 1 95.98 272 VAL B O 1
ATOM 9515 N N . LEU B 1 273 ? 20.044 28.951 -15.575 1 96.34 273 LEU B N 1
ATOM 9516 C CA . LEU B 1 273 ? 20.718 28.043 -14.653 1 96.34 273 LEU B CA 1
ATOM 9517 C C . LEU B 1 273 ? 19.946 26.734 -14.518 1 96.34 273 LEU B C 1
ATOM 9519 O O . LEU B 1 273 ? 18.718 26.741 -14.413 1 96.34 273 LEU B O 1
ATOM 9523 N N . GLN B 1 274 ? 20.652 25.649 -14.572 1 96.35 274 GLN B N 1
ATOM 9524 C CA . GLN B 1 274 ? 20.082 24.33 -14.316 1 96.35 274 GLN B CA 1
ATOM 9525 C C . GLN B 1 274 ? 20.58 23.764 -12.989 1 96.35 274 GLN B C 1
ATOM 9527 O O . GLN B 1 274 ? 21.766 23.458 -12.844 1 96.35 274 GLN B O 1
ATOM 9532 N N . LEU B 1 275 ? 19.74 23.663 -12.05 1 96.81 275 LEU B N 1
ATOM 9533 C CA . LEU B 1 275 ? 20.079 23.17 -10.72 1 96.81 275 LEU B CA 1
ATOM 9534 C C . LEU B 1 275 ? 19.599 21.734 -10.534 1 96.81 275 LEU B C 1
ATOM 9536 O O . LEU B 1 275 ? 18.394 21.481 -10.478 1 96.81 275 LEU B O 1
ATOM 9540 N N . PRO B 1 276 ? 20.492 20.799 -10.363 1 95.93 276 PRO B N 1
ATOM 9541 C CA . PRO B 1 276 ? 20.111 19.385 -10.326 1 95.93 276 PRO B CA 1
ATOM 9542 C C . PRO B 1 276 ? 19.468 18.982 -9.001 1 95.93 276 PRO B C 1
ATOM 9544 O O . PRO B 1 276 ? 19.81 19.533 -7.952 1 95.93 276 PRO B O 1
ATOM 9547 N N . PHE B 1 277 ? 18.547 18.109 -9.005 1 96.39 277 PHE B N 1
ATOM 9548 C CA . PHE B 1 277 ? 18.027 17.408 -7.837 1 96.39 277 PHE B CA 1
ATOM 9549 C C . PHE B 1 277 ? 17.687 15.963 -8.179 1 96.39 277 PHE B C 1
ATOM 9551 O O . PHE B 1 277 ? 17.483 15.628 -9.348 1 96.39 277 PHE B O 1
ATOM 9558 N N . SER B 1 278 ? 17.63 15.101 -7.268 1 96.49 278 SER B N 1
ATOM 9559 C CA . SER B 1 278 ? 17.469 13.665 -7.475 1 96.49 278 SER B CA 1
ATOM 9560 C C . SER B 1 278 ? 16.01 13.246 -7.332 1 96.49 278 SER B C 1
ATOM 9562 O O . SER B 1 278 ? 15.304 13.729 -6.444 1 96.49 278 SER B O 1
ATOM 9564 N N . ALA B 1 279 ? 15.567 12.282 -8.239 1 96.39 279 ALA B N 1
ATOM 9565 C CA . ALA B 1 279 ? 14.253 11.663 -8.09 1 96.39 279 ALA B CA 1
ATOM 9566 C C . ALA B 1 279 ? 14.316 10.459 -7.155 1 96.39 279 ALA B C 1
ATOM 9568 O O . ALA B 1 279 ? 13.281 9.94 -6.73 1 96.39 279 ALA B O 1
ATOM 9569 N N . ILE B 1 280 ? 15.537 9.973 -6.767 1 97.53 280 ILE B N 1
ATOM 9570 C CA . ILE B 1 280 ? 15.686 8.836 -5.866 1 97.53 280 ILE B CA 1
ATOM 9571 C C . ILE B 1 280 ? 15.23 9.227 -4.462 1 97.53 280 ILE B C 1
ATOM 9573 O O . ILE B 1 280 ? 15.805 10.127 -3.844 1 97.53 280 ILE B O 1
ATOM 9577 N N . THR B 1 281 ? 14.272 8.537 -4.001 1 97.45 281 THR B N 1
ATOM 9578 C CA . THR B 1 281 ? 13.592 8.902 -2.763 1 97.45 281 THR B CA 1
ATOM 9579 C C . THR B 1 281 ? 14.141 8.099 -1.588 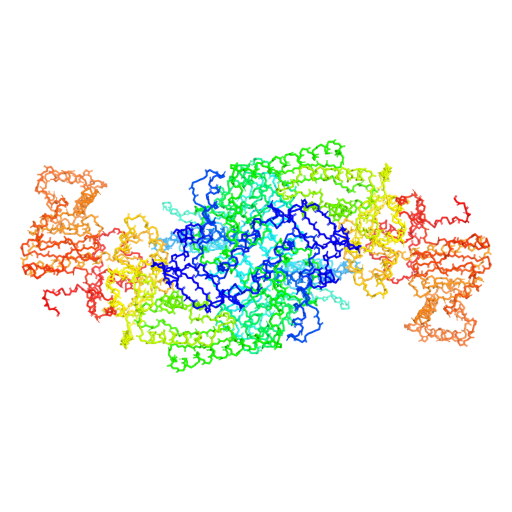1 97.45 281 THR B C 1
ATOM 9581 O O . THR B 1 281 ? 14.232 8.609 -0.469 1 97.45 281 THR B O 1
ATOM 9584 N N . ALA B 1 282 ? 14.478 6.827 -1.834 1 98.32 282 ALA B N 1
ATOM 9585 C CA . ALA B 1 282 ? 15.043 5.964 -0.8 1 98.32 282 ALA B CA 1
ATOM 9586 C C . ALA B 1 282 ? 15.688 4.724 -1.412 1 98.32 282 ALA B C 1
ATOM 9588 O O . ALA B 1 282 ? 15.345 4.324 -2.526 1 98.32 282 ALA B O 1
ATOM 9589 N N . VAL B 1 283 ? 16.618 4.212 -0.767 1 98.49 283 VAL B N 1
ATOM 9590 C CA . VAL B 1 283 ? 17.24 2.932 -1.09 1 98.49 283 VAL B CA 1
ATOM 9591 C C . VAL B 1 283 ? 16.95 1.922 0.018 1 98.49 283 VAL B C 1
ATOM 9593 O O . VAL B 1 283 ? 17.222 2.184 1.192 1 98.49 283 VAL B O 1
ATOM 9596 N N . LEU B 1 284 ? 16.386 0.821 -0.354 1 98.63 284 LEU B N 1
ATOM 9597 C CA . LEU B 1 284 ? 16.029 -0.208 0.617 1 98.63 284 LEU B CA 1
ATOM 9598 C C . LEU B 1 284 ? 16.919 -1.436 0.459 1 98.63 284 LEU B C 1
ATOM 9600 O O . LEU B 1 284 ? 17.204 -1.862 -0.662 1 98.63 284 LEU B O 1
ATOM 9604 N N . MET B 1 285 ? 17.314 -2.023 1.581 1 97.72 285 MET B N 1
ATOM 9605 C CA . MET B 1 285 ? 18.093 -3.256 1.508 1 97.72 285 MET B CA 1
ATOM 9606 C C . MET B 1 285 ? 17.927 -4.081 2.779 1 97.72 285 MET B C 1
ATOM 9608 O O . MET B 1 285 ? 17.635 -3.536 3.845 1 97.72 285 MET B O 1
ATOM 9612 N N . GLU B 1 286 ? 18.038 -5.355 2.683 1 98.08 286 GLU B N 1
ATOM 9613 C CA . GLU B 1 286 ? 18.255 -6.288 3.784 1 98.08 286 GLU B CA 1
ATOM 9614 C C . GLU B 1 286 ? 19.744 -6.5 4.043 1 98.08 286 GLU B C 1
ATOM 9616 O O . GLU B 1 286 ? 20.498 -6.83 3.125 1 98.08 286 GLU B O 1
ATOM 9621 N N . PRO B 1 287 ? 20.147 -6.344 5.261 1 97.93 287 PRO B N 1
ATOM 9622 C CA . PRO B 1 287 ? 21.566 -6.632 5.484 1 97.93 287 PRO B CA 1
ATOM 9623 C C . PRO B 1 287 ? 21.946 -8.06 5.098 1 97.93 287 PRO B C 1
ATOM 9625 O O . PRO B 1 287 ? 23.036 -8.29 4.568 1 97.93 287 PRO B O 1
ATOM 9628 N N . ILE B 1 288 ? 21.09 -8.975 5.426 1 97.79 288 ILE B N 1
ATOM 9629 C CA . ILE B 1 288 ? 21.099 -10.351 4.944 1 97.79 288 ILE B CA 1
ATOM 9630 C C . ILE B 1 288 ? 19.749 -10.686 4.313 1 97.79 288 ILE B C 1
ATOM 9632 O O . ILE B 1 288 ? 18.713 -10.625 4.979 1 97.79 288 ILE B O 1
ATOM 9636 N N . GLN B 1 289 ? 19.796 -10.977 3.033 1 96.97 289 GLN B N 1
ATOM 9637 C CA . GLN B 1 289 ? 18.53 -11.305 2.386 1 96.97 289 GLN B CA 1
ATOM 9638 C C . GLN B 1 289 ? 17.962 -12.617 2.921 1 96.97 289 GLN B C 1
ATOM 9640 O O . GLN B 1 289 ? 18.616 -13.659 2.846 1 96.97 289 GLN B O 1
ATOM 9645 N N . GLY B 1 290 ? 16.788 -12.63 3.456 1 95.24 290 GLY B N 1
ATOM 9646 C CA . GLY B 1 290 ? 16.173 -13.837 3.983 1 95.24 290 GLY B CA 1
ATOM 9647 C C . GLY B 1 290 ? 15.518 -14.689 2.913 1 95.24 290 GLY B C 1
ATOM 9648 O O . GLY B 1 290 ? 16.052 -15.731 2.528 1 95.24 290 GLY B O 1
ATOM 9649 N N . GLU B 1 291 ? 14.51 -14.124 2.266 1 93.77 291 GLU B N 1
ATOM 9650 C CA . GLU B 1 291 ? 13.738 -14.843 1.258 1 93.77 291 GLU B CA 1
ATOM 9651 C C . GLU B 1 291 ? 14.524 -14.987 -0.042 1 93.77 291 GLU B C 1
ATOM 9653 O O . GLU B 1 291 ? 14.217 -15.85 -0.867 1 93.77 291 GLU B O 1
ATOM 9658 N N . GLY B 1 292 ? 15.559 -14.137 -0.178 1 93.91 292 GLY B N 1
ATOM 9659 C CA . GLY B 1 292 ? 16.355 -14.152 -1.395 1 93.91 292 GLY B CA 1
ATOM 9660 C C . GLY B 1 292 ? 17.388 -15.263 -1.418 1 93.91 292 GLY B C 1
ATOM 9661 O O . GLY B 1 292 ? 18.002 -15.525 -2.454 1 93.91 292 GLY B O 1
ATOM 9662 N N . GLY B 1 293 ? 17.576 -16.006 -0.245 1 95.59 293 GLY B N 1
ATOM 9663 C CA . GLY B 1 293 ? 18.517 -17.114 -0.209 1 95.59 293 GLY B CA 1
ATOM 9664 C C . GLY B 1 293 ? 19.643 -16.91 0.787 1 95.59 293 GLY B C 1
ATOM 9665 O O . GLY B 1 293 ? 20.762 -17.38 0.572 1 95.59 293 GLY B O 1
ATOM 9666 N N . ILE B 1 294 ? 19.348 -16.069 1.816 1 97.52 294 ILE B N 1
ATOM 9667 C CA . ILE B 1 294 ? 20.303 -15.789 2.882 1 97.52 294 ILE B CA 1
ATOM 9668 C C . ILE B 1 294 ? 21.593 -15.231 2.286 1 97.52 294 ILE B C 1
ATOM 9670 O O . ILE B 1 294 ? 22.688 -15.695 2.615 1 97.52 294 ILE B O 1
ATOM 9674 N N . ASN B 1 295 ? 21.464 -14.242 1.461 1 96.36 295 ASN B N 1
ATOM 9675 C CA . ASN B 1 295 ? 22.608 -13.672 0.758 1 96.36 295 ASN B CA 1
ATOM 9676 C C . ASN B 1 295 ? 23.216 -12.504 1.53 1 96.36 295 ASN B C 1
ATOM 9678 O O . ASN B 1 295 ? 22.493 -11.63 2.011 1 96.36 295 ASN B O 1
ATOM 9682 N N . GLU B 1 296 ? 24.484 -12.573 1.693 1 95.51 296 GLU B N 1
ATOM 9683 C CA . GLU B 1 296 ? 25.285 -11.438 2.14 1 95.51 296 GLU B CA 1
ATOM 9684 C C . GLU B 1 296 ? 26.026 -10.792 0.973 1 95.51 296 GLU B C 1
ATOM 9686 O O . GLU B 1 296 ? 26.27 -11.438 -0.048 1 95.51 296 GLU B O 1
ATOM 9691 N N . PHE B 1 297 ? 26.351 -9.57 1.117 1 94.64 297 PHE B N 1
ATOM 9692 C CA . PHE B 1 297 ? 27.009 -8.878 0.015 1 94.64 297 PHE B CA 1
ATOM 9693 C C . PHE B 1 297 ? 28.442 -8.513 0.384 1 94.64 297 PHE B C 1
ATOM 9695 O O . PHE B 1 297 ? 28.823 -8.578 1.555 1 94.64 297 PHE B O 1
ATOM 9702 N N . ALA B 1 298 ? 29.186 -8.124 -0.607 1 93.92 298 ALA B N 1
ATOM 9703 C CA . ALA B 1 298 ? 30.561 -7.689 -0.378 1 93.92 298 ALA B CA 1
ATOM 9704 C C . ALA B 1 298 ? 30.598 -6.367 0.384 1 93.92 298 ALA B C 1
ATOM 9706 O O . ALA B 1 298 ? 29.702 -5.533 0.237 1 93.92 298 ALA B O 1
ATOM 9707 N N . ALA B 1 299 ? 31.579 -6.229 1.174 1 93.74 299 ALA B N 1
ATOM 9708 C CA . ALA B 1 299 ? 31.739 -5.037 2.004 1 93.74 299 ALA B CA 1
ATOM 9709 C C . ALA B 1 299 ? 31.671 -3.768 1.159 1 93.74 299 ALA B C 1
ATOM 9711 O O . ALA B 1 299 ? 31.089 -2.765 1.58 1 93.74 299 ALA B O 1
ATOM 9712 N N . GLU B 1 300 ? 32.239 -3.809 -0.029 1 92.48 300 GLU B N 1
ATOM 9713 C CA . GLU B 1 300 ? 32.279 -2.648 -0.914 1 92.48 300 GLU B CA 1
ATOM 9714 C C . GLU B 1 300 ? 30.877 -2.249 -1.365 1 92.48 300 GLU B C 1
ATOM 9716 O O . GLU B 1 300 ? 30.607 -1.07 -1.601 1 92.48 300 GLU B O 1
ATOM 9721 N N . PHE B 1 301 ? 30.148 -3.222 -1.545 1 94.93 301 PHE B N 1
ATOM 9722 C CA . PHE B 1 301 ? 28.792 -2.934 -1.997 1 94.93 301 PHE B CA 1
ATOM 9723 C C . PHE B 1 301 ? 28.011 -2.185 -0.924 1 94.93 301 PHE B C 1
ATOM 9725 O O . PHE B 1 301 ? 27.299 -1.224 -1.223 1 94.93 301 PHE B O 1
ATOM 9732 N N . TYR B 1 302 ? 28.146 -2.647 0.415 1 95.83 302 TYR B N 1
ATOM 9733 C CA . TYR B 1 302 ? 27.512 -1.937 1.52 1 95.83 302 TYR B CA 1
ATOM 9734 C C . TYR B 1 302 ? 27.967 -0.483 1.567 1 95.83 302 TYR B C 1
ATOM 9736 O O . TYR B 1 302 ? 27.145 0.427 1.699 1 95.83 302 TYR B O 1
ATOM 9744 N N . LEU B 1 303 ? 29.22 -0.283 1.431 1 94.58 303 LEU B N 1
ATOM 9745 C CA . LEU B 1 303 ? 29.795 1.058 1.44 1 94.58 303 LEU B CA 1
ATOM 9746 C C . LEU B 1 303 ? 29.282 1.878 0.261 1 94.58 303 LEU B C 1
ATOM 9748 O O . LEU B 1 303 ? 29.034 3.078 0.395 1 94.58 303 LEU B O 1
ATOM 9752 N N . GLY B 1 304 ? 29.218 1.157 -0.886 1 95.31 304 GLY B N 1
ATOM 9753 C CA . GLY B 1 304 ? 28.708 1.822 -2.074 1 95.31 304 GLY B CA 1
ATOM 9754 C C . GLY B 1 304 ? 27.285 2.322 -1.913 1 95.31 304 GLY B C 1
ATOM 9755 O O . GLY B 1 304 ? 26.944 3.406 -2.392 1 95.31 304 GLY B O 1
ATOM 9756 N N . LEU B 1 305 ? 26.447 1.579 -1.256 1 96.24 305 LEU B N 1
ATOM 9757 C CA . LEU B 1 305 ? 25.067 1.988 -1.015 1 96.24 305 LEU B CA 1
ATOM 9758 C C . LEU B 1 305 ? 25.014 3.223 -0.122 1 96.24 305 LEU B C 1
ATOM 9760 O O . LEU B 1 305 ? 24.241 4.148 -0.38 1 96.24 305 LEU B O 1
ATOM 9764 N N . ARG B 1 306 ? 25.783 3.178 0.97 1 96.26 306 ARG B N 1
ATOM 9765 C CA . ARG B 1 306 ? 25.826 4.314 1.885 1 96.26 306 ARG B CA 1
ATOM 9766 C C . ARG B 1 306 ? 26.294 5.577 1.169 1 96.26 306 ARG B C 1
ATOM 9768 O O . ARG B 1 306 ? 25.728 6.654 1.368 1 96.26 306 ARG B O 1
ATOM 9775 N N . LYS B 1 307 ? 27.343 5.448 0.34 1 96.42 307 LYS B N 1
ATOM 9776 C CA . LYS B 1 307 ? 27.86 6.572 -0.434 1 96.42 307 LYS B CA 1
ATOM 9777 C C . LYS B 1 307 ? 26.797 7.122 -1.382 1 96.42 307 LYS B C 1
ATOM 9779 O O . LYS B 1 307 ? 26.616 8.337 -1.483 1 96.42 307 LYS B O 1
ATOM 9784 N N . LEU B 1 308 ? 26.161 6.215 -2.026 1 96.69 308 LEU B N 1
ATOM 9785 C CA . LEU B 1 308 ? 25.101 6.61 -2.947 1 96.69 308 LEU B CA 1
ATOM 9786 C C . LEU B 1 308 ? 24.049 7.454 -2.235 1 96.69 308 LEU B C 1
ATOM 9788 O O . LEU B 1 308 ? 23.653 8.51 -2.733 1 96.69 308 LEU B O 1
ATOM 9792 N N . CYS B 1 309 ? 23.572 7.02 -1.102 1 97.61 309 CYS B N 1
ATOM 9793 C CA . CYS B 1 309 ? 22.522 7.708 -0.36 1 97.61 309 CYS B CA 1
ATOM 9794 C C . CYS B 1 309 ? 22.989 9.085 0.096 1 97.61 309 CYS B C 1
ATOM 9796 O O . CYS B 1 309 ? 22.225 10.051 0.052 1 97.61 309 CYS B O 1
ATOM 9798 N N . ASN B 1 310 ? 24.24 9.167 0.548 1 96.78 310 ASN B N 1
ATOM 9799 C CA . ASN B 1 310 ? 24.797 10.457 0.941 1 96.78 310 ASN B CA 1
ATOM 9800 C C . ASN B 1 310 ? 24.83 11.434 -0.232 1 96.78 310 ASN B C 1
ATOM 9802 O O . ASN B 1 310 ? 24.435 12.592 -0.091 1 96.78 310 ASN B O 1
ATOM 9806 N N . GLU B 1 311 ? 25.274 10.903 -1.337 1 96.19 311 GLU B N 1
ATOM 9807 C CA . GLU B 1 311 ? 25.413 11.745 -2.521 1 96.19 311 GLU B CA 1
ATOM 9808 C C . GLU B 1 311 ? 24.051 12.194 -3.042 1 96.19 311 GLU B C 1
ATOM 9810 O O . GLU B 1 311 ? 23.898 13.33 -3.495 1 96.19 311 GLU B O 1
ATOM 9815 N N . GLN B 1 312 ? 23.09 11.335 -2.979 1 96.15 312 GLN B N 1
ATOM 9816 C CA . GLN B 1 312 ? 21.76 11.619 -3.508 1 96.15 312 GLN B CA 1
ATOM 9817 C C . GLN B 1 312 ? 20.877 12.279 -2.453 1 96.15 312 GLN B C 1
ATOM 9819 O O . GLN B 1 312 ? 19.743 12.667 -2.739 1 96.15 312 GLN B O 1
ATOM 9824 N N . GLN B 1 313 ? 21.366 12.377 -1.227 1 95.83 313 GLN B N 1
ATOM 9825 C CA . GLN B 1 313 ? 20.648 12.973 -0.106 1 95.83 313 GLN B CA 1
ATOM 9826 C C . GLN B 1 313 ? 19.296 12.296 0.105 1 95.83 313 GLN B C 1
ATOM 9828 O O . GLN B 1 313 ? 18.271 12.969 0.228 1 95.83 313 GLN B O 1
ATOM 9833 N N . CYS B 1 314 ? 19.244 11.065 0.03 1 97.34 314 CYS B N 1
ATOM 9834 C CA . CYS B 1 314 ? 18.072 10.25 0.329 1 97.34 314 CYS B CA 1
ATOM 9835 C C . CYS B 1 314 ? 18.375 9.245 1.434 1 97.34 314 CYS B C 1
ATOM 9837 O O . CYS B 1 314 ? 19.539 8.953 1.712 1 97.34 314 CYS B O 1
ATOM 9839 N N . PRO B 1 315 ? 17.389 8.786 2.107 1 98.42 315 PRO B N 1
ATOM 9840 C CA . PRO B 1 315 ? 17.65 7.877 3.226 1 98.42 315 PRO B CA 1
ATOM 9841 C C . PRO B 1 315 ? 17.964 6.455 2.769 1 98.42 315 PRO B C 1
ATOM 9843 O O . PRO B 1 315 ? 17.429 5.994 1.758 1 98.42 315 PRO B O 1
ATOM 9846 N N . LEU B 1 316 ? 18.84 5.811 3.489 1 98.63 316 LEU B N 1
ATOM 9847 C CA . LEU B 1 316 ? 19.048 4.369 3.417 1 98.63 316 LEU B CA 1
ATOM 9848 C C . LEU B 1 316 ? 18.152 3.64 4.412 1 98.63 316 LEU B C 1
ATOM 9850 O O . LEU B 1 316 ? 18.307 3.8 5.625 1 98.63 316 LEU B O 1
ATOM 9854 N N . VAL B 1 317 ? 17.216 2.876 3.927 1 98.81 317 VAL B N 1
ATOM 9855 C CA . VAL B 1 317 ? 16.305 2.09 4.754 1 98.81 317 VAL B CA 1
ATOM 9856 C C . VAL B 1 317 ? 16.861 0.68 4.939 1 98.81 317 VAL B C 1
ATOM 9858 O O . VAL B 1 317 ? 16.933 -0.096 3.983 1 98.81 317 VAL B O 1
ATOM 9861 N N . VAL B 1 318 ? 17.213 0.356 6.096 1 98.79 318 VAL B N 1
ATOM 9862 C CA . VAL B 1 318 ? 17.733 -0.972 6.406 1 98.79 318 VAL B CA 1
ATOM 9863 C C . VAL B 1 318 ? 16.615 -1.847 6.967 1 98.79 318 VAL B C 1
ATOM 9865 O O . VAL B 1 318 ? 16.106 -1.59 8.061 1 98.79 318 VAL B O 1
ATOM 9868 N N . ASP B 1 319 ? 16.25 -2.832 6.233 1 98.6 319 ASP B N 1
ATOM 9869 C CA . ASP B 1 319 ? 15.195 -3.762 6.625 1 98.6 319 ASP B CA 1
ATOM 9870 C C . ASP B 1 319 ? 15.748 -4.883 7.502 1 98.6 319 ASP B C 1
ATOM 9872 O O . ASP B 1 319 ? 16.309 -5.856 6.995 1 98.6 319 ASP B O 1
ATOM 9876 N N . GLU B 1 320 ? 15.573 -4.762 8.825 1 98.54 320 GLU B N 1
ATOM 9877 C CA . GLU B 1 320 ? 16.053 -5.693 9.842 1 98.54 320 GLU B CA 1
ATOM 9878 C C . GLU B 1 320 ? 14.929 -6.601 10.334 1 98.54 320 GLU B C 1
ATOM 9880 O O . GLU B 1 320 ? 15.04 -7.215 11.396 1 98.54 320 GLU B O 1
ATOM 9885 N N . VAL B 1 321 ? 13.847 -6.738 9.585 1 98.44 321 VAL B N 1
ATOM 9886 C CA . VAL B 1 321 ? 12.648 -7.448 10.018 1 98.44 321 VAL B CA 1
ATOM 9887 C C . VAL B 1 321 ? 12.992 -8.903 10.327 1 98.44 321 VAL B C 1
ATOM 9889 O O . VAL B 1 321 ? 12.531 -9.458 11.327 1 98.44 321 VAL B O 1
ATOM 9892 N N . GLN B 1 322 ? 13.778 -9.506 9.467 1 97.25 322 GLN B N 1
ATOM 9893 C CA . GLN B 1 322 ? 14.093 -10.917 9.666 1 97.25 322 GLN B CA 1
ATOM 9894 C C . GLN B 1 322 ? 15.478 -11.09 10.284 1 97.25 322 GLN B C 1
ATOM 9896 O O . GLN B 1 322 ? 15.671 -11.932 11.163 1 97.25 322 GLN B O 1
ATOM 9901 N N . SER B 1 323 ? 16.49 -10.307 9.897 1 97.52 323 SER B N 1
ATOM 9902 C CA . SER B 1 323 ? 17.887 -10.511 10.266 1 97.52 323 SER B CA 1
ATOM 9903 C C . SER B 1 323 ? 18.217 -9.823 11.587 1 97.52 323 SER B C 1
ATOM 9905 O O . SER B 1 323 ? 19.229 -10.131 12.218 1 97.52 323 SER B O 1
ATOM 9907 N N . GLY B 1 324 ? 17.405 -8.899 12.009 1 97.08 324 GLY B N 1
ATOM 9908 C CA . GLY B 1 324 ? 17.716 -8.082 13.171 1 97.08 324 GLY B CA 1
ATOM 9909 C C . GLY B 1 324 ? 17.164 -8.65 14.465 1 97.08 324 GLY B C 1
ATOM 9910 O O . GLY B 1 324 ? 16.771 -9.817 14.519 1 97.08 324 GLY B O 1
ATOM 9911 N N . PHE B 1 325 ? 17.314 -7.848 15.5 1 97.96 325 PHE B N 1
ATOM 9912 C CA . PHE B 1 325 ? 16.813 -8.138 16.838 1 97.96 325 PHE B CA 1
ATOM 9913 C C . PHE B 1 325 ? 17.434 -9.418 17.383 1 97.96 325 PHE B C 1
ATOM 9915 O O . PHE B 1 325 ? 16.736 -10.26 17.952 1 97.96 325 PHE B O 1
ATOM 9922 N N . GLY B 1 326 ? 18.692 -9.678 17.033 1 97.98 326 GLY B N 1
ATOM 9923 C CA . GLY B 1 326 ? 19.462 -10.744 17.654 1 97.98 326 GLY B CA 1
ATOM 9924 C C . GLY B 1 326 ? 19.592 -11.975 16.777 1 97.98 326 GLY B C 1
ATOM 9925 O O . GLY B 1 326 ? 20.435 -12.838 17.031 1 97.98 326 GLY B O 1
ATOM 9926 N N . ARG B 1 327 ? 18.812 -12.132 15.683 1 98.2 327 ARG B N 1
ATOM 9927 C CA . ARG B 1 327 ? 18.755 -13.314 14.828 1 98.2 327 ARG B CA 1
ATOM 9928 C C . ARG B 1 327 ? 20.134 -13.654 14.272 1 98.2 327 ARG B C 1
ATOM 9930 O O . ARG B 1 327 ? 20.524 -14.823 14.237 1 98.2 327 ARG B O 1
ATOM 9937 N N . ALA B 1 328 ? 20.899 -12.626 13.904 1 97.92 328 ALA B N 1
ATOM 9938 C CA . ALA B 1 328 ? 22.204 -12.814 13.275 1 97.92 328 ALA B CA 1
ATOM 9939 C C . ALA B 1 328 ? 23.322 -12.781 14.313 1 97.92 328 ALA B C 1
ATOM 9941 O O . ALA B 1 328 ? 24.503 -12.851 13.964 1 97.92 328 ALA B O 1
ATOM 9942 N N . GLY B 1 329 ? 22.987 -12.633 15.594 1 97.75 329 GLY B N 1
ATOM 9943 C CA . GLY B 1 329 ? 23.997 -12.691 16.638 1 97.75 329 GLY B CA 1
ATOM 9944 C C . GLY B 1 329 ? 24.337 -11.33 17.216 1 97.75 329 GLY B C 1
ATOM 9945 O O . GLY B 1 329 ? 25.062 -11.235 18.209 1 97.75 329 GLY B O 1
ATOM 9946 N N . THR B 1 330 ? 23.935 -10.281 16.62 1 97.86 330 THR B N 1
ATOM 9947 C CA . THR B 1 330 ? 23.961 -8.911 17.122 1 97.86 330 THR B CA 1
ATOM 9948 C C . THR B 1 330 ? 22.562 -8.301 17.101 1 97.86 330 THR B C 1
ATOM 9950 O O . THR B 1 330 ? 21.648 -8.852 16.484 1 97.86 330 THR B O 1
ATOM 9953 N N . PHE B 1 331 ? 22.405 -7.185 17.847 1 98.01 331 PHE B N 1
ATOM 9954 C CA . PHE B 1 331 ? 21.092 -6.55 17.849 1 98.01 331 PHE B CA 1
ATOM 9955 C C . PHE B 1 331 ? 20.635 -6.246 16.428 1 98.01 331 PHE B C 1
ATOM 9957 O O . PHE B 1 331 ? 19.501 -6.557 16.055 1 98.01 331 PHE B O 1
ATOM 9964 N N . LEU B 1 332 ? 21.578 -5.644 15.665 1 98.15 332 LEU B N 1
ATOM 9965 C CA . LEU B 1 332 ? 21.366 -5.376 14.247 1 98.15 332 LEU B CA 1
ATOM 9966 C C . LEU B 1 332 ? 22.37 -6.143 13.393 1 98.15 332 LEU B C 1
ATOM 9968 O O . LEU B 1 332 ? 23.571 -6.124 13.672 1 98.15 332 LEU B O 1
ATOM 9972 N N . ALA B 1 333 ? 21.848 -6.798 12.352 1 98.11 333 ALA B N 1
ATOM 9973 C CA . ALA B 1 333 ? 22.758 -7.478 11.435 1 98.11 333 ALA B CA 1
ATOM 9974 C C . ALA B 1 333 ? 23.65 -6.478 10.705 1 98.11 333 ALA B C 1
ATOM 9976 O O . ALA B 1 333 ? 24.813 -6.77 10.415 1 98.11 333 ALA B O 1
ATOM 9977 N N . SER B 1 334 ? 23.181 -5.346 10.378 1 97.13 334 SER B N 1
ATOM 9978 C CA . SER B 1 334 ? 23.889 -4.318 9.621 1 97.13 334 SER B CA 1
ATOM 9979 C C . SER B 1 334 ? 25.141 -3.853 10.357 1 97.13 334 SER B C 1
ATOM 9981 O O . SER B 1 334 ? 26.114 -3.428 9.731 1 97.13 334 SER B O 1
ATOM 9983 N N . SER B 1 335 ? 25.074 -3.889 11.719 1 96.46 335 SER B N 1
ATOM 9984 C CA . SER B 1 335 ? 26.228 -3.447 12.495 1 96.46 335 SER B CA 1
ATOM 9985 C C . SER B 1 335 ? 27.453 -4.307 12.204 1 96.46 335 SER B C 1
ATOM 9987 O O . SER B 1 335 ? 28.588 -3.842 12.325 1 96.46 335 SER B O 1
ATOM 9989 N N . GLN B 1 336 ? 27.232 -5.53 11.802 1 96.53 336 GLN B N 1
ATOM 9990 C CA . GLN B 1 336 ? 28.32 -6.447 11.48 1 96.53 336 GLN B CA 1
ATOM 9991 C C . GLN B 1 336 ? 28.965 -6.088 10.144 1 96.53 336 GLN B C 1
ATOM 9993 O O . GLN B 1 336 ? 30.062 -6.557 9.832 1 96.53 336 GLN B O 1
ATOM 9998 N N . PHE B 1 337 ? 28.307 -5.276 9.371 1 95.48 337 PHE B N 1
ATOM 9999 C CA . PHE B 1 337 ? 28.799 -4.871 8.059 1 95.48 337 PHE B CA 1
ATOM 10000 C C . PHE B 1 337 ? 29.205 -3.402 8.063 1 95.48 337 PHE B C 1
ATOM 10002 O O . PHE B 1 337 ? 29.446 -2.816 7.006 1 95.48 337 PHE B O 1
ATOM 10009 N N . ASN B 1 338 ? 29.168 -2.747 9.211 1 92.45 338 ASN B N 1
ATOM 10010 C CA . ASN B 1 338 ? 29.451 -1.324 9.365 1 92.45 338 ASN B CA 1
ATOM 10011 C C . ASN B 1 338 ? 28.548 -0.473 8.476 1 92.45 338 ASN B C 1
ATOM 10013 O O . ASN B 1 338 ? 29.016 0.457 7.818 1 92.45 338 ASN B O 1
ATOM 10017 N N . LEU B 1 339 ? 27.409 -0.902 8.357 1 94.97 339 LEU B N 1
ATOM 10018 C CA . LEU B 1 339 ? 26.401 -0.207 7.564 1 94.97 339 LEU B CA 1
ATOM 10019 C C . LEU B 1 339 ? 25.462 0.594 8.46 1 94.97 339 LEU B C 1
ATOM 10021 O O . LEU B 1 339 ? 24.712 0.019 9.251 1 94.97 339 LEU B O 1
ATOM 10025 N N . GLN B 1 340 ? 25.535 1.838 8.385 1 95.11 340 GLN B N 1
ATOM 10026 C CA . GLN B 1 340 ? 24.646 2.707 9.149 1 95.11 340 GLN B CA 1
ATOM 10027 C C . GLN B 1 340 ? 23.476 3.186 8.295 1 95.11 340 GLN B C 1
ATOM 10029 O O . GLN B 1 340 ? 23.673 3.883 7.297 1 95.11 340 GLN B O 1
ATOM 10034 N N . GLY B 1 341 ? 22.305 2.804 8.668 1 97.21 341 GLY B N 1
ATOM 10035 C CA . GLY B 1 341 ? 21.099 3.248 7.988 1 97.21 341 GLY B CA 1
ATOM 10036 C C . GLY B 1 341 ? 20.543 4.545 8.544 1 97.21 341 GLY B C 1
ATOM 10037 O O . GLY B 1 341 ? 21.034 5.055 9.553 1 97.21 341 GLY B O 1
ATOM 10038 N N . ASP B 1 342 ? 19.594 5.131 7.846 1 98.31 342 ASP B N 1
ATOM 10039 C CA . ASP B 1 342 ? 18.835 6.29 8.307 1 98.31 342 ASP B CA 1
ATOM 10040 C C . ASP B 1 342 ? 17.484 5.869 8.88 1 98.31 342 ASP B C 1
ATOM 10042 O O . ASP B 1 342 ? 16.958 6.519 9.786 1 98.31 342 ASP B O 1
ATOM 10046 N N . TYR B 1 343 ? 16.894 4.875 8.292 1 98.67 343 TYR B N 1
ATOM 10047 C CA . TYR B 1 343 ? 15.686 4.194 8.743 1 98.67 343 TYR B CA 1
ATOM 10048 C C . TYR B 1 343 ? 15.964 2.724 9.032 1 98.67 343 TYR B C 1
ATOM 10050 O O . TYR B 1 343 ? 16.756 2.087 8.333 1 98.67 343 TYR B O 1
ATOM 10058 N N . TYR B 1 344 ? 15.35 2.203 10.041 1 98.8 344 TYR B N 1
ATOM 10059 C CA . TYR B 1 344 ? 15.397 0.775 10.333 1 98.8 344 TYR B CA 1
ATOM 10060 C C . TYR B 1 344 ? 13.994 0.208 10.513 1 98.8 344 TYR B C 1
ATOM 10062 O O . TYR B 1 344 ? 13.133 0.848 11.12 1 98.8 344 TYR B O 1
ATOM 10070 N N . CYS B 1 345 ? 13.719 -0.902 9.965 1 98.79 345 CYS B N 1
ATOM 10071 C CA . CYS B 1 345 ? 12.461 -1.61 10.17 1 98.79 345 CYS B CA 1
ATOM 10072 C C . CYS B 1 345 ? 12.666 -2.847 11.036 1 98.79 345 CYS B C 1
ATOM 10074 O O . CYS B 1 345 ? 13.536 -3.672 10.752 1 98.79 345 CYS B O 1
ATOM 10076 N N . LEU B 1 346 ? 11.943 -2.978 12.089 1 98.7 346 LEU B N 1
ATOM 10077 C CA . LEU B 1 346 ? 11.977 -4.124 12.99 1 98.7 346 LEU B CA 1
ATOM 10078 C C . LEU B 1 346 ? 10.603 -4.777 13.093 1 98.7 346 LEU B C 1
ATOM 10080 O O . LEU B 1 346 ? 9.58 -4.09 13.045 1 98.7 346 LEU B O 1
ATOM 10084 N N . SER B 1 347 ? 10.522 -6.045 13.24 1 98.23 347 SER B N 1
ATOM 10085 C CA . SER B 1 347 ? 9.315 -6.822 13.504 1 98.23 347 SER B CA 1
ATOM 10086 C C . SER B 1 347 ? 9.656 -8.244 13.936 1 98.23 347 SER B C 1
ATOM 10088 O O . SER B 1 347 ? 10.69 -8.476 14.566 1 98.23 347 SER B O 1
ATOM 10090 N N . LYS B 1 348 ? 8.791 -9.178 13.694 1 96.83 348 LYS B N 1
ATOM 10091 C CA . LYS B 1 348 ? 8.937 -10.608 13.948 1 96.83 348 LYS B CA 1
ATOM 10092 C C . LYS B 1 348 ? 9.376 -10.869 15.387 1 96.83 348 LYS B C 1
ATOM 10094 O O . LYS B 1 348 ? 8.558 -10.828 16.308 1 96.83 348 LYS B O 1
ATOM 10099 N N . ALA B 1 349 ? 10.664 -10.886 15.673 1 97.63 349 ALA B N 1
ATOM 10100 C CA . ALA B 1 349 ? 11.158 -11.236 17.002 1 97.63 349 ALA B CA 1
ATOM 10101 C C . ALA B 1 349 ? 10.845 -10.134 18.011 1 97.63 349 ALA B C 1
ATOM 10103 O O . ALA B 1 349 ? 10.861 -10.369 19.221 1 97.63 349 ALA B O 1
ATOM 10104 N N . LEU B 1 350 ? 10.51 -8.977 17.577 1 97.98 350 LEU B N 1
ATOM 10105 C CA . LEU B 1 350 ? 10.27 -7.81 18.42 1 97.98 350 LEU B CA 1
ATOM 10106 C C . LEU B 1 350 ? 9.152 -8.084 19.421 1 97.98 350 LEU B C 1
ATOM 10108 O O . LEU B 1 350 ? 9.226 -7.652 20.573 1 97.98 350 LEU B O 1
ATOM 10112 N N . GLY B 1 351 ? 8.154 -8.814 19 1 97.38 351 GLY B N 1
ATOM 10113 C CA . GLY B 1 351 ? 6.981 -9.072 19.819 1 97.38 351 GLY B CA 1
ATOM 10114 C C . GLY B 1 351 ? 7.153 -10.255 20.753 1 97.38 351 GLY B C 1
ATOM 10115 O O . GLY B 1 351 ? 6.185 -10.723 21.357 1 97.38 351 GLY B O 1
ATOM 10116 N N . GLY B 1 352 ? 8.368 -10.808 20.814 1 97.03 352 GLY B N 1
ATOM 10117 C CA . GLY B 1 352 ? 8.642 -11.91 21.723 1 97.03 352 GLY B CA 1
ATOM 10118 C C . GLY B 1 352 ? 8.033 -13.223 21.269 1 97.03 352 GLY B C 1
ATOM 10119 O O . GLY B 1 352 ? 7.961 -14.18 22.043 1 97.03 352 GLY B O 1
ATOM 10120 N N . GLY B 1 353 ? 7.54 -13.248 20.104 1 96 353 GLY B N 1
ATOM 10121 C CA . GLY B 1 353 ? 6.917 -14.453 19.579 1 96 353 GLY B CA 1
ATOM 10122 C C . GLY B 1 353 ? 5.462 -14.597 19.983 1 96 353 GLY B C 1
ATOM 10123 O O . GLY B 1 353 ? 4.826 -15.61 19.685 1 96 353 GLY B O 1
ATOM 10124 N N . LEU B 1 354 ? 4.897 -13.501 20.608 1 95.49 354 LEU B N 1
ATOM 10125 C CA . LEU B 1 354 ? 3.543 -13.615 21.141 1 95.49 354 LEU B CA 1
ATOM 10126 C C . LEU B 1 354 ? 2.68 -12.444 20.685 1 95.49 354 LEU B C 1
ATOM 10128 O O . LEU B 1 354 ? 1.451 -12.501 20.775 1 95.49 354 LEU B O 1
ATOM 10132 N N . MET B 1 355 ? 3.303 -11.357 20.302 1 97.2 355 MET B N 1
ATOM 10133 C CA . MET B 1 355 ? 2.552 -10.147 19.979 1 97.2 355 MET B CA 1
ATOM 10134 C C . MET B 1 355 ? 2.843 -9.691 18.553 1 97.2 355 MET B C 1
ATOM 10136 O O . MET B 1 355 ? 3.965 -9.841 18.066 1 97.2 355 MET B O 1
ATOM 10140 N N . LYS B 1 356 ? 1.83 -9.161 17.952 1 97.4 356 LYS B N 1
ATOM 10141 C CA . LYS B 1 356 ? 1.98 -8.54 16.64 1 97.4 356 LYS B CA 1
ATOM 10142 C C . LYS B 1 356 ? 2.429 -7.087 16.767 1 97.4 356 LYS B C 1
ATOM 10144 O O . LYS B 1 356 ? 1.635 -6.215 17.126 1 97.4 356 LYS B O 1
ATOM 10149 N N . ILE B 1 357 ? 3.712 -6.779 16.455 1 98.23 357 ILE B N 1
ATOM 10150 C CA . ILE B 1 357 ? 4.237 -5.423 16.583 1 98.23 357 ILE B CA 1
ATOM 10151 C C . ILE B 1 357 ? 5.401 -5.227 15.614 1 98.23 357 ILE B C 1
ATOM 10153 O O . ILE B 1 357 ? 6.113 -6.18 15.288 1 98.23 357 ILE B O 1
ATOM 10157 N N . ALA B 1 358 ? 5.503 -4.074 15.098 1 98.53 358 ALA B N 1
ATOM 10158 C CA . ALA B 1 358 ? 6.619 -3.636 14.264 1 98.53 358 ALA B CA 1
ATOM 10159 C C . ALA B 1 358 ? 7.003 -2.192 14.575 1 98.53 358 ALA B C 1
ATOM 10161 O O . ALA B 1 358 ? 6.226 -1.455 15.187 1 98.53 358 ALA B O 1
ATOM 10162 N N . ALA B 1 359 ? 8.176 -1.806 14.249 1 98.65 359 ALA B N 1
ATOM 10163 C CA . ALA B 1 359 ? 8.665 -0.45 14.484 1 98.65 359 ALA B CA 1
ATOM 10164 C C . ALA B 1 359 ? 9.469 0.058 13.29 1 98.65 359 ALA B C 1
ATOM 10166 O O . ALA B 1 359 ? 10.287 -0.674 12.728 1 98.65 359 ALA B O 1
ATOM 10167 N N . THR B 1 360 ? 9.172 1.139 12.775 1 98.69 360 THR B N 1
ATOM 10168 C CA . THR B 1 360 ? 10.041 1.921 11.903 1 98.69 360 THR B CA 1
ATOM 10169 C C . THR B 1 360 ? 10.824 2.956 12.707 1 98.69 360 THR B C 1
ATOM 10171 O O . THR B 1 360 ? 10.245 3.909 13.232 1 98.69 360 THR B O 1
ATOM 10174 N N . VAL B 1 361 ? 12.057 2.729 12.846 1 98.69 361 VAL B N 1
ATOM 10175 C CA . VAL B 1 361 ? 12.919 3.564 13.676 1 98.69 361 VAL B CA 1
ATOM 10176 C C . VAL B 1 361 ? 13.721 4.518 12.793 1 98.69 361 VAL B C 1
ATOM 10178 O O . VAL B 1 361 ? 14.483 4.08 11.928 1 98.69 361 VAL B O 1
ATOM 10181 N N . ILE B 1 362 ? 13.574 5.746 13.007 1 98.49 362 ILE B N 1
ATOM 10182 C CA . ILE B 1 362 ? 14.164 6.758 12.137 1 98.49 362 ILE B CA 1
ATOM 10183 C C . ILE B 1 362 ? 15.104 7.649 12.946 1 98.49 362 ILE B C 1
ATOM 10185 O O . ILE B 1 362 ? 14.746 8.117 14.03 1 98.49 362 ILE B O 1
ATOM 10189 N N . ARG B 1 363 ? 16.259 7.859 12.467 1 97.25 363 ARG B N 1
ATOM 10190 C CA . ARG B 1 363 ? 17.17 8.825 13.071 1 97.25 363 ARG B CA 1
ATOM 10191 C C . ARG B 1 363 ? 16.533 10.209 13.142 1 97.25 363 ARG B C 1
ATOM 10193 O O . ARG B 1 363 ? 15.897 10.655 12.184 1 97.25 363 ARG B O 1
ATOM 10200 N N . SER B 1 364 ? 16.685 10.925 14.247 1 96.46 364 SER B N 1
ATOM 10201 C CA . SER B 1 364 ? 15.962 12.163 14.516 1 96.46 364 SER B CA 1
ATOM 10202 C C . SER B 1 364 ? 16.265 13.221 13.46 1 96.46 364 SER B C 1
ATOM 10204 O O . SER B 1 364 ? 15.393 14.016 13.102 1 96.46 364 SER B O 1
ATOM 10206 N N . SER B 1 365 ? 17.514 13.257 12.909 1 95.68 365 SER B N 1
ATOM 10207 C CA . SER B 1 365 ? 17.907 14.241 11.906 1 95.68 365 SER B CA 1
ATOM 10208 C C . SER B 1 365 ? 17.139 14.039 10.604 1 95.68 365 SER B C 1
ATOM 10210 O O . SER B 1 365 ? 17.061 14.949 9.776 1 95.68 365 SER B O 1
ATOM 10212 N N . HIS B 1 366 ? 16.532 12.839 10.434 1 96.61 366 HIS B N 1
ATOM 10213 C CA . HIS B 1 366 ? 15.789 12.529 9.217 1 96.61 366 HIS B CA 1
ATOM 10214 C C . HIS B 1 366 ? 14.285 12.55 9.47 1 96.61 366 HIS B C 1
ATOM 10216 O O . HIS B 1 366 ? 13.492 12.513 8.526 1 96.61 366 HIS B O 1
ATOM 10222 N N . TYR B 1 367 ? 13.858 12.624 10.709 1 97.24 367 TYR B N 1
ATOM 10223 C CA . TYR B 1 367 ? 12.446 12.458 11.033 1 97.24 367 TYR B CA 1
ATOM 10224 C C . TYR B 1 367 ? 11.681 13.76 10.822 1 97.24 367 TYR B C 1
ATOM 10226 O O . TYR B 1 367 ? 12.095 14.816 11.307 1 97.24 367 TYR B O 1
ATOM 10234 N N . GLU B 1 368 ? 10.604 13.69 10.108 1 95.87 368 GLU B N 1
ATOM 10235 C CA . GLU B 1 368 ? 9.682 14.81 9.943 1 95.87 368 GLU B CA 1
ATOM 10236 C C . GLU B 1 368 ? 8.563 14.761 10.98 1 95.87 368 GLU B C 1
ATOM 10238 O O . GLU B 1 368 ? 7.66 13.927 10.887 1 95.87 368 GLU B O 1
ATOM 10243 N N . GLY B 1 369 ? 8.535 15.697 11.888 1 92.4 369 GLY B N 1
ATOM 10244 C CA . GLY B 1 369 ? 7.635 15.679 13.03 1 92.4 369 GLY B CA 1
ATOM 10245 C C . GLY B 1 369 ? 6.17 15.674 12.635 1 92.4 369 GLY B C 1
ATOM 10246 O O . GLY B 1 369 ? 5.342 15.056 13.308 1 92.4 369 GLY B O 1
ATOM 10247 N N . GLU B 1 370 ? 5.757 16.318 11.539 1 91.73 370 GLU B N 1
ATOM 10248 C CA . GLU B 1 370 ? 4.369 16.426 11.099 1 91.73 370 GLU B CA 1
ATOM 10249 C C . GLU B 1 370 ? 3.824 15.071 10.656 1 91.73 370 GLU B C 1
ATOM 10251 O O . GLU B 1 370 ? 2.61 14.894 10.535 1 91.73 370 GLU B O 1
ATOM 10256 N N . PHE B 1 371 ? 4.745 14.143 10.369 1 94.47 371 PHE B N 1
ATOM 10257 C CA . PHE B 1 371 ? 4.317 12.808 9.968 1 94.47 371 PHE B CA 1
ATOM 10258 C C . PHE B 1 371 ? 3.44 12.175 11.042 1 94.47 371 PHE B C 1
ATOM 10260 O O . PHE B 1 371 ? 2.534 11.398 10.732 1 94.47 371 PHE B O 1
ATOM 10267 N N . SER B 1 372 ? 3.628 12.555 12.323 1 89.84 372 SER B N 1
ATOM 10268 C CA . SER B 1 372 ? 2.885 11.997 13.448 1 89.84 372 SER B CA 1
ATOM 10269 C C . SER B 1 372 ? 1.414 12.396 13.392 1 89.84 372 SER B C 1
ATOM 10271 O O . SER B 1 372 ? 0.567 11.755 14.017 1 89.84 372 SER B O 1
ATOM 10273 N N . TYR B 1 373 ? 1.099 13.41 12.588 1 87.25 373 TYR B N 1
ATOM 10274 C CA . TYR B 1 373 ? -0.276 13.88 12.461 1 87.25 373 TYR B CA 1
ATOM 10275 C C . TYR B 1 373 ? -1.034 13.074 11.412 1 87.25 373 TYR B C 1
ATOM 10277 O O . TYR B 1 373 ? -2.259 12.953 11.48 1 87.25 373 TYR B O 1
ATOM 10285 N N . ILE B 1 374 ? -0.228 12.579 10.488 1 89.69 374 ILE B N 1
ATOM 10286 C CA . ILE B 1 374 ? -0.953 12.124 9.306 1 89.69 374 ILE B CA 1
ATOM 10287 C C . ILE B 1 374 ? -0.917 10.6 9.233 1 89.69 374 ILE B C 1
ATOM 10289 O O . ILE B 1 374 ? -1.663 9.991 8.462 1 89.69 374 ILE B O 1
ATOM 10293 N N . HIS B 1 375 ? -0.048 10.02 10.033 1 93.86 375 HIS B N 1
ATOM 10294 C CA . HIS B 1 375 ? -0.015 8.562 10.034 1 93.86 375 HIS B CA 1
ATOM 10295 C C . HIS B 1 375 ? -0.37 8.004 11.408 1 93.86 375 HIS B C 1
ATOM 10297 O O . HIS B 1 375 ? 0.232 8.387 12.414 1 93.86 375 HIS B O 1
ATOM 10303 N N . SER B 1 376 ? -1.338 7.181 11.414 1 91.35 376 SER B N 1
ATOM 10304 C CA . SER B 1 376 ? -1.778 6.516 12.636 1 91.35 376 SER B CA 1
ATOM 10305 C C . SER B 1 376 ? -2.313 5.118 12.343 1 91.35 376 SER B C 1
ATOM 10307 O O . SER B 1 376 ? -2.573 4.777 11.187 1 91.35 376 SER B O 1
ATOM 10309 N N . SER B 1 377 ? -2.394 4.352 13.318 1 93 377 SER B N 1
ATOM 10310 C CA . SER B 1 377 ? -2.951 3.004 13.277 1 93 377 SER B CA 1
ATOM 10311 C C . SER B 1 377 ? -3.79 2.714 14.517 1 93 377 SER B C 1
ATOM 10313 O O . SER B 1 377 ? -3.419 3.1 15.628 1 93 377 SER B O 1
ATOM 10315 N N . THR B 1 378 ? -4.937 2.093 14.285 1 93.44 378 THR B N 1
ATOM 10316 C CA . THR B 1 378 ? -5.841 1.786 15.387 1 93.44 378 THR B CA 1
ATOM 10317 C C . THR B 1 378 ? -5.162 0.876 16.407 1 93.44 378 THR B C 1
ATOM 10319 O O . THR B 1 378 ? -5.293 1.083 17.615 1 93.44 378 THR B O 1
ATOM 10322 N N . PHE B 1 379 ? -4.395 -0.049 15.999 1 95.64 379 PHE B N 1
ATOM 10323 C CA . PHE B 1 379 ? -3.915 -1.102 16.886 1 95.64 379 PHE B CA 1
ATOM 10324 C C . PHE B 1 379 ? -2.464 -0.856 17.283 1 95.64 379 PHE B C 1
ATOM 10326 O O . PHE B 1 379 ? -1.939 -1.521 18.178 1 95.64 379 PHE B O 1
ATOM 10333 N N . ALA B 1 380 ? -1.883 0.128 16.664 1 94.44 380 ALA B N 1
ATOM 10334 C CA . ALA B 1 380 ? -0.476 0.372 16.975 1 94.44 380 ALA B CA 1
ATOM 10335 C C . ALA B 1 380 ? -0.317 0.95 18.378 1 94.44 380 ALA B C 1
ATOM 10337 O O . ALA B 1 380 ? -1.267 1.5 18.941 1 94.44 380 ALA B O 1
ATOM 10338 N N . GLU B 1 381 ? 0.717 0.791 19.025 1 95.54 381 GLU B N 1
ATOM 10339 C CA . GLU B 1 381 ? 1.135 1.403 20.283 1 95.54 381 GLU B CA 1
ATOM 10340 C C . GLU B 1 381 ? 0.301 0.886 21.452 1 95.54 381 GLU B C 1
ATOM 10342 O O . GLU B 1 381 ? 0.158 1.568 22.469 1 95.54 381 GLU B O 1
ATOM 10347 N N . ASP B 1 382 ? -0.419 -0.271 21.271 1 96.3 382 ASP B N 1
ATOM 10348 C CA . ASP B 1 382 ? -1.131 -0.828 22.417 1 96.3 382 ASP B CA 1
ATOM 10349 C C . ASP B 1 382 ? -0.162 -1.207 23.534 1 96.3 382 ASP B C 1
ATOM 10351 O O . ASP B 1 382 ? 0.971 -1.614 23.269 1 96.3 382 ASP B O 1
ATOM 10355 N N . ASP B 1 383 ? -0.58 -1.101 24.743 1 97.11 383 ASP B N 1
ATOM 10356 C CA . ASP B 1 383 ? 0.311 -1.22 25.893 1 97.11 383 ASP B CA 1
ATOM 10357 C C . ASP B 1 383 ? 0.834 -2.647 26.038 1 97.11 383 ASP B C 1
ATOM 10359 O O . ASP B 1 383 ? 2.032 -2.858 26.237 1 97.11 383 ASP B O 1
ATOM 10363 N N . PRO B 1 384 ? 0.017 -3.689 25.901 1 97.68 384 PRO B N 1
ATOM 10364 C CA . PRO B 1 384 ? 0.531 -5.051 26.06 1 97.68 384 PRO B CA 1
ATOM 10365 C C . PRO B 1 384 ? 1.663 -5.373 25.087 1 97.68 384 PRO B C 1
ATOM 10367 O O . PRO B 1 384 ? 2.69 -5.925 25.488 1 97.68 384 PRO B O 1
ATOM 10370 N N . SER B 1 385 ? 1.497 -5.04 23.816 1 98.05 385 SER B N 1
ATOM 10371 C CA . SER B 1 385 ? 2.527 -5.314 22.82 1 98.05 385 SER B CA 1
ATOM 10372 C C . SER B 1 385 ? 3.818 -4.568 23.139 1 98.05 385 SER B C 1
ATOM 10374 O O . SER B 1 385 ? 4.912 -5.112 22.976 1 98.05 385 SER B O 1
ATOM 10376 N N . CYS B 1 386 ? 3.689 -3.353 23.574 1 98.32 386 CYS B N 1
ATOM 10377 C CA . CYS B 1 386 ? 4.862 -2.532 23.854 1 98.32 386 CYS B CA 1
ATOM 10378 C C . CYS B 1 386 ? 5.608 -3.048 25.079 1 98.32 386 CYS B C 1
ATOM 10380 O O . CYS B 1 386 ? 6.84 -3.051 25.105 1 98.32 386 CYS B O 1
ATOM 10382 N N . HIS B 1 387 ? 4.861 -3.499 26.137 1 98.35 387 HIS B N 1
ATOM 10383 C CA . HIS B 1 387 ? 5.49 -4.06 27.327 1 98.35 387 HIS B CA 1
ATOM 10384 C C . HIS B 1 387 ? 6.255 -5.338 26.997 1 98.35 387 HIS B C 1
ATOM 10386 O O . HIS B 1 387 ? 7.376 -5.535 27.47 1 98.35 387 HIS B O 1
ATOM 10392 N N . ILE B 1 388 ? 5.669 -6.177 26.177 1 98.49 388 ILE B N 1
ATOM 10393 C CA . ILE B 1 388 ? 6.323 -7.428 25.807 1 98.49 388 ILE B CA 1
ATOM 10394 C C . ILE B 1 388 ? 7.561 -7.134 24.964 1 98.49 388 ILE B C 1
ATOM 10396 O O . ILE B 1 388 ? 8.615 -7.741 25.166 1 98.49 388 ILE B O 1
ATOM 10400 N N . ALA B 1 389 ? 7.408 -6.223 24.019 1 98.69 389 ALA B N 1
ATOM 10401 C CA . ALA B 1 389 ? 8.542 -5.843 23.18 1 98.69 389 ALA B CA 1
ATOM 10402 C C . ALA B 1 389 ? 9.682 -5.277 24.022 1 98.69 389 ALA B C 1
ATOM 10404 O O . ALA B 1 389 ? 10.855 -5.543 23.749 1 98.69 389 ALA B O 1
ATOM 10405 N N . LEU B 1 390 ? 9.344 -4.436 25.02 1 98.62 390 LEU B N 1
ATOM 10406 C CA . LEU B 1 390 ? 10.35 -3.871 25.912 1 98.62 390 LEU B CA 1
ATOM 10407 C C . LEU B 1 390 ? 11.065 -4.969 26.691 1 98.62 390 LEU B C 1
ATOM 10409 O O . LEU B 1 390 ? 12.29 -4.941 26.83 1 98.62 390 LEU B O 1
ATOM 10413 N N . SER B 1 391 ? 10.295 -5.913 27.174 1 98.58 391 SER B N 1
ATOM 10414 C CA . SER B 1 391 ? 10.875 -7.038 27.9 1 98.58 391 SER B CA 1
ATOM 10415 C C . SER B 1 391 ? 11.776 -7.874 26.996 1 98.58 391 SER B C 1
ATOM 10417 O O . SER B 1 391 ? 12.824 -8.356 27.431 1 98.58 391 SER B O 1
ATOM 10419 N N . ALA B 1 392 ? 11.368 -8.12 25.786 1 98.46 392 ALA B N 1
ATOM 10420 C CA . ALA B 1 392 ? 12.184 -8.845 24.816 1 98.46 392 ALA B CA 1
ATOM 10421 C C . ALA B 1 392 ? 13.513 -8.133 24.575 1 98.46 392 ALA B C 1
ATOM 10423 O O . ALA B 1 392 ? 14.568 -8.77 24.539 1 98.46 392 ALA B O 1
ATOM 10424 N N . LEU B 1 393 ? 13.442 -6.845 24.386 1 98.47 393 LEU B N 1
ATOM 10425 C CA . LEU B 1 393 ? 14.641 -6.04 24.175 1 98.47 393 LEU B CA 1
ATOM 10426 C C . LEU B 1 393 ? 15.577 -6.135 25.375 1 98.47 393 LEU B C 1
ATOM 10428 O O . LEU B 1 393 ? 16.787 -6.311 25.211 1 98.47 393 LEU B O 1
ATOM 10432 N N . ARG B 1 394 ? 15.043 -6.041 26.574 1 98.06 394 ARG B N 1
ATOM 10433 C CA . ARG B 1 394 ? 15.836 -6.123 27.796 1 98.06 394 ARG B CA 1
ATOM 10434 C C . ARG B 1 394 ? 16.505 -7.487 27.925 1 98.06 394 ARG B C 1
ATOM 10436 O O . ARG B 1 394 ? 17.666 -7.58 28.327 1 98.06 394 ARG B O 1
ATOM 10443 N N . ARG B 1 395 ? 15.779 -8.461 27.569 1 97.5 395 ARG B N 1
ATOM 10444 C CA . ARG B 1 395 ? 16.318 -9.815 27.654 1 97.5 395 ARG B CA 1
ATOM 10445 C C . ARG B 1 395 ? 17.49 -9.999 26.696 1 97.5 395 ARG B C 1
ATOM 10447 O O . ARG B 1 395 ? 18.447 -10.71 27.008 1 97.5 395 ARG B O 1
ATOM 10454 N N . LEU B 1 396 ? 17.447 -9.46 25.554 1 96.8 396 LEU B N 1
ATOM 10455 C CA . LEU B 1 396 ? 18.528 -9.547 24.578 1 96.8 396 LEU B CA 1
ATOM 10456 C C . LEU B 1 396 ? 19.838 -9.041 25.172 1 96.8 396 LEU B C 1
ATOM 10458 O O . LEU B 1 396 ? 20.907 -9.582 24.88 1 96.8 396 LEU B O 1
ATOM 10462 N N . PHE B 1 397 ? 19.734 -8.012 26.049 1 96.67 397 PHE B N 1
ATOM 10463 C CA . PHE B 1 397 ? 20.938 -7.361 26.553 1 96.67 397 PHE B CA 1
ATOM 10464 C C . PHE B 1 397 ? 21.225 -7.79 27.987 1 96.67 397 PHE B C 1
ATOM 10466 O O . PHE B 1 397 ? 22.206 -7.346 28.588 1 96.67 397 PHE B O 1
ATOM 10473 N N . ALA B 1 398 ? 20.423 -8.575 28.478 1 97.22 398 ALA B N 1
ATOM 10474 C CA . ALA B 1 398 ? 20.598 -9.009 29.862 1 97.22 398 ALA B CA 1
ATOM 10475 C C . ALA B 1 398 ? 21.874 -9.83 30.022 1 97.22 398 ALA B C 1
ATOM 10477 O O . ALA B 1 398 ? 22.342 -10.455 29.068 1 97.22 398 ALA B O 1
ATOM 10478 N N . ASP B 1 399 ? 22.437 -9.842 31.232 1 97.35 399 ASP B N 1
ATOM 10479 C CA . ASP B 1 399 ? 23.58 -10.66 31.625 1 97.35 399 ASP B CA 1
ATOM 10480 C C . ASP B 1 399 ? 24.732 -10.506 30.635 1 97.35 399 ASP B C 1
ATOM 10482 O O . ASP B 1 399 ? 25.238 -11.496 30.103 1 97.35 399 ASP B O 1
ATOM 10486 N N . ASP B 1 400 ? 25.132 -9.247 30.346 1 96.39 400 ASP B N 1
ATOM 10487 C CA . ASP B 1 400 ? 26.23 -8.916 29.444 1 96.39 400 ASP B CA 1
ATOM 10488 C C . ASP B 1 400 ? 26.028 -9.56 28.074 1 96.39 400 ASP B C 1
ATOM 10490 O O . ASP B 1 400 ? 26.9 -10.283 27.588 1 96.39 400 ASP B O 1
ATOM 10494 N N . ASP B 1 401 ? 24.831 -9.497 27.505 1 97.22 401 ASP B N 1
ATOM 10495 C CA . ASP B 1 401 ? 24.46 -9.961 26.172 1 97.22 401 ASP B CA 1
ATOM 10496 C C . ASP B 1 401 ? 24.601 -11.477 26.059 1 97.22 401 ASP B C 1
ATOM 10498 O O . ASP B 1 401 ? 25.081 -11.987 25.044 1 97.22 401 ASP B O 1
ATOM 10502 N N . ALA B 1 402 ? 24.236 -12.237 27.01 1 97.96 402 ALA B N 1
ATOM 10503 C CA . ALA B 1 402 ? 24.41 -13.686 27.059 1 97.96 402 ALA B CA 1
ATOM 10504 C C . ALA B 1 402 ? 23.672 -14.366 25.908 1 97.96 402 ALA B C 1
ATOM 10506 O O . ALA B 1 402 ? 24.194 -15.297 25.292 1 97.96 402 ALA B O 1
ATOM 10507 N N . MET B 1 403 ? 22.49 -13.953 25.686 1 97.79 403 MET B N 1
ATOM 10508 C CA . MET B 1 403 ? 21.694 -14.567 24.627 1 97.79 403 MET B CA 1
ATOM 10509 C C . MET B 1 403 ? 22.343 -14.352 23.264 1 97.79 403 MET B C 1
ATOM 10511 O O . MET B 1 403 ? 22.404 -15.274 22.448 1 97.79 403 MET B O 1
ATOM 10515 N N . LEU B 1 404 ? 22.787 -13.147 22.971 1 98.17 404 LEU B N 1
ATOM 10516 C CA . LEU B 1 404 ? 23.436 -12.834 21.703 1 98.17 404 LEU B CA 1
ATOM 10517 C C . LEU B 1 404 ? 24.702 -13.664 21.52 1 98.17 404 LEU B C 1
ATOM 10519 O O . LEU B 1 404 ? 24.965 -14.17 20.426 1 98.17 404 LEU B O 1
ATOM 10523 N N . LYS B 1 405 ? 25.471 -13.818 22.583 1 98.17 405 LYS B N 1
ATOM 10524 C CA . LYS B 1 405 ? 26.676 -14.64 22.538 1 98.17 405 LYS B CA 1
ATOM 10525 C C . LYS B 1 405 ? 26.336 -16.101 22.259 1 98.17 405 LYS B C 1
ATOM 10527 O O . LYS B 1 405 ? 27.026 -16.767 21.485 1 98.17 405 LYS B O 1
ATOM 10532 N N . ASP B 1 406 ? 25.325 -16.536 22.882 1 98.29 406 ASP B N 1
ATOM 10533 C CA . ASP B 1 406 ? 24.876 -17.909 22.675 1 98.29 406 ASP B CA 1
ATOM 10534 C C . ASP B 1 406 ? 24.439 -18.132 21.229 1 98.29 406 ASP B C 1
ATOM 10536 O O . ASP B 1 406 ? 24.736 -19.172 20.638 1 98.29 406 ASP B O 1
ATOM 10540 N N . ILE B 1 407 ? 23.723 -17.196 20.614 1 98.5 407 ILE B N 1
ATOM 10541 C CA . ILE B 1 407 ? 23.278 -17.266 19.227 1 98.5 407 ILE B CA 1
ATOM 10542 C C . ILE B 1 407 ? 24.489 -17.326 18.298 1 98.5 407 ILE B C 1
ATOM 10544 O O . ILE B 1 407 ? 24.505 -18.098 17.338 1 98.5 407 ILE B O 1
ATOM 10548 N N . ARG B 1 408 ? 25.491 -16.577 18.573 1 98.21 408 ARG B N 1
ATOM 10549 C CA . ARG B 1 408 ? 26.709 -16.598 17.769 1 98.21 408 ARG B CA 1
ATOM 10550 C C . ARG B 1 408 ? 27.405 -17.951 17.864 1 98.21 408 ARG B C 1
ATOM 10552 O O . ARG B 1 408 ? 27.865 -18.49 16.855 1 98.21 408 ARG B O 1
ATOM 10559 N N . THR B 1 409 ? 27.47 -18.491 19.051 1 98.23 409 THR B N 1
ATOM 10560 C CA . THR B 1 409 ? 28.143 -19.765 19.282 1 98.23 409 THR B CA 1
ATOM 10561 C C . THR B 1 409 ? 27.405 -20.902 18.581 1 98.23 409 THR B C 1
ATOM 10563 O O . THR B 1 409 ? 28.017 -21.699 17.867 1 98.23 409 THR B O 1
ATOM 10566 N N . LYS B 1 410 ? 26.165 -21.006 18.789 1 98.62 410 LYS B N 1
ATOM 10567 C CA . LYS B 1 410 ? 25.361 -22.053 18.167 1 98.62 410 LYS B CA 1
ATOM 10568 C C . LYS B 1 410 ? 25.332 -21.896 16.649 1 98.62 410 LYS B C 1
ATOM 10570 O O . LYS B 1 410 ? 25.327 -22.888 15.917 1 98.62 410 LYS B O 1
ATOM 10575 N N . GLY B 1 411 ? 25.265 -20.591 16.218 1 98.43 411 GLY B N 1
ATOM 10576 C CA . GLY B 1 411 ? 25.34 -20.331 14.789 1 98.43 411 GLY B CA 1
ATOM 10577 C C . GLY B 1 411 ? 26.643 -20.794 14.166 1 98.43 411 GLY B C 1
ATOM 10578 O O . GLY B 1 411 ? 26.649 -21.342 13.061 1 98.43 411 GLY B O 1
ATOM 10579 N N . ALA B 1 412 ? 27.716 -20.572 14.85 1 98.27 412 ALA B N 1
ATOM 10580 C CA . ALA B 1 412 ? 29.023 -21.021 14.377 1 98.27 412 ALA B CA 1
ATOM 10581 C C . ALA B 1 412 ? 29.091 -22.544 14.316 1 98.27 412 ALA B C 1
ATOM 10583 O O . ALA B 1 412 ? 29.649 -23.109 13.372 1 98.27 412 ALA B O 1
ATOM 10584 N N . TYR B 1 413 ? 28.572 -23.169 15.298 1 98.62 413 TYR B N 1
ATOM 10585 C CA . TYR B 1 413 ? 28.533 -24.626 15.33 1 98.62 413 TYR B CA 1
ATOM 10586 C C . TYR B 1 413 ? 27.709 -25.175 14.171 1 98.62 413 TYR B C 1
ATOM 10588 O O . TYR B 1 413 ? 28.14 -26.101 13.479 1 98.62 413 TYR B O 1
ATOM 10596 N N . LEU B 1 414 ? 26.526 -24.655 13.995 1 98.68 414 LEU B N 1
ATOM 10597 C CA . LEU B 1 414 ? 25.643 -25.073 12.912 1 98.68 414 LEU B CA 1
ATOM 10598 C C . LEU B 1 414 ? 26.321 -24.895 11.558 1 98.68 414 LEU B C 1
ATOM 10600 O O . LEU B 1 414 ? 26.322 -25.813 10.734 1 98.68 414 LEU B O 1
ATOM 10604 N N . LYS B 1 415 ? 26.867 -23.721 11.336 1 98.36 415 LYS B N 1
ATOM 10605 C CA . LYS B 1 415 ? 27.519 -23.42 10.065 1 98.36 415 LYS B CA 1
ATOM 10606 C C . LYS B 1 415 ? 28.726 -24.327 9.839 1 98.36 415 LYS B C 1
ATOM 10608 O O . LYS B 1 415 ? 28.951 -24.803 8.724 1 98.36 415 LYS B O 1
ATOM 10613 N N . ALA B 1 416 ? 29.532 -24.55 10.868 1 98.39 416 ALA B N 1
ATOM 10614 C CA . ALA B 1 416 ? 30.683 -25.444 10.767 1 98.39 416 ALA B CA 1
ATOM 10615 C C . ALA B 1 416 ? 30.247 -26.86 10.404 1 98.39 416 ALA B C 1
ATOM 10617 O O . ALA B 1 416 ? 30.878 -27.516 9.572 1 98.39 416 ALA B O 1
ATOM 10618 N N . SER B 1 417 ? 29.228 -27.33 11.032 1 98.68 417 SER B N 1
ATOM 10619 C CA . SER B 1 417 ? 28.706 -28.665 10.761 1 98.68 417 SER B CA 1
ATOM 10620 C C . SER B 1 417 ? 28.201 -28.78 9.326 1 98.68 417 SER B C 1
ATOM 10622 O O . SER B 1 417 ? 28.418 -29.799 8.666 1 98.68 417 SER B O 1
ATOM 10624 N N . LEU B 1 418 ? 27.543 -27.779 8.841 1 98.77 418 LEU B N 1
ATOM 10625 C CA . LEU B 1 418 ? 27.046 -27.771 7.469 1 98.77 418 LEU B CA 1
ATOM 10626 C C . LEU B 1 418 ? 28.2 -27.72 6.473 1 98.77 418 LEU B C 1
ATOM 10628 O O . LEU B 1 418 ? 28.122 -28.314 5.395 1 98.77 418 LEU B O 1
ATOM 10632 N N . ASN B 1 419 ? 29.24 -26.988 6.848 1 98.59 419 ASN B N 1
ATOM 10633 C CA . ASN B 1 419 ? 30.417 -26.936 5.987 1 98.59 419 ASN B CA 1
ATOM 10634 C C . ASN B 1 419 ? 31.113 -28.291 5.906 1 98.59 419 ASN B C 1
ATOM 10636 O O . ASN B 1 419 ? 31.661 -28.651 4.863 1 98.59 419 ASN B O 1
ATOM 10640 N N . GLU B 1 420 ? 31.124 -28.946 7.007 1 98.46 420 GLU B N 1
ATOM 10641 C CA . GLU B 1 420 ? 31.644 -30.31 6.984 1 98.46 420 GLU B CA 1
ATOM 10642 C C . GLU B 1 420 ? 30.832 -31.194 6.042 1 98.46 420 GLU B C 1
ATOM 10644 O O . GLU B 1 420 ? 31.395 -32.003 5.302 1 98.46 420 GLU B O 1
ATOM 10649 N N . LEU B 1 421 ? 29.596 -31.076 6.09 1 98.2 421 LEU B N 1
ATOM 10650 C CA . LEU B 1 421 ? 28.727 -31.81 5.176 1 98.2 421 LEU B CA 1
ATOM 10651 C C . LEU B 1 421 ? 29.016 -31.429 3.728 1 98.2 421 LEU B C 1
ATOM 10653 O O . LEU B 1 421 ? 29.036 -32.291 2.847 1 98.2 421 LEU B O 1
ATOM 10657 N N . LYS B 1 422 ? 29.149 -30.123 3.48 1 98.48 422 LYS B N 1
ATOM 10658 C CA . LYS B 1 422 ? 29.476 -29.64 2.141 1 98.48 422 LYS B CA 1
ATOM 10659 C C . LYS B 1 422 ? 30.771 -30.267 1.632 1 98.48 422 LYS B C 1
ATOM 10661 O O . LYS B 1 422 ? 30.87 -30.633 0.458 1 98.48 422 LYS B O 1
ATOM 10666 N N . MET B 1 423 ? 31.751 -30.404 2.511 1 98.33 423 MET B N 1
ATOM 10667 C CA . MET B 1 423 ? 33.023 -31.019 2.142 1 98.33 423 MET B CA 1
ATOM 10668 C C . MET B 1 423 ? 32.836 -32.492 1.795 1 98.33 423 MET B C 1
ATOM 10670 O O . MET B 1 423 ? 33.472 -33.002 0.871 1 98.33 423 MET B O 1
ATOM 10674 N N . ALA B 1 424 ? 31.978 -33.106 2.488 1 98.11 424 ALA B N 1
ATOM 10675 C CA . ALA B 1 424 ? 31.712 -34.522 2.251 1 98.11 424 ALA B CA 1
ATOM 10676 C C . ALA B 1 424 ? 30.865 -34.719 0.997 1 98.11 424 ALA B C 1
ATOM 10678 O O . ALA B 1 424 ? 30.98 -35.742 0.318 1 98.11 424 ALA B O 1
ATOM 10679 N N . TYR B 1 425 ? 30.066 -33.723 0.668 1 98.12 425 TYR B N 1
ATOM 10680 C CA . TYR B 1 425 ? 29.156 -33.818 -0.468 1 98.12 425 TYR B CA 1
ATOM 10681 C C . TYR B 1 425 ? 29.275 -32.592 -1.365 1 98.12 425 TYR B C 1
ATOM 10683 O O . TYR B 1 425 ? 28.292 -31.881 -1.588 1 98.12 425 TYR B O 1
ATOM 10691 N N . PRO B 1 426 ? 30.365 -32.278 -1.944 1 97.3 426 PRO B N 1
ATOM 10692 C CA . PRO B 1 426 ? 30.579 -31.071 -2.746 1 97.3 426 PRO B CA 1
ATOM 10693 C C . PRO B 1 426 ? 29.762 -31.067 -4.036 1 97.3 426 PRO B C 1
ATOM 10695 O O . PRO B 1 426 ? 29.541 -30.007 -4.628 1 97.3 426 PRO B O 1
ATOM 10698 N N . ASP B 1 427 ? 29.336 -32.233 -4.437 1 95.73 427 ASP B N 1
ATOM 10699 C CA . ASP B 1 427 ? 28.56 -32.358 -5.667 1 95.73 427 ASP B CA 1
ATOM 10700 C C . ASP B 1 427 ? 27.077 -32.104 -5.408 1 95.73 427 ASP B C 1
ATOM 10702 O O . ASP B 1 427 ? 26.298 -31.929 -6.348 1 95.73 427 ASP B O 1
ATOM 10706 N N . VAL B 1 428 ? 26.668 -32.07 -4.137 1 97.42 428 VAL B N 1
ATOM 10707 C CA . VAL B 1 428 ? 25.265 -31.891 -3.777 1 97.42 428 VAL B CA 1
ATOM 10708 C C . VAL B 1 428 ? 25.055 -30.496 -3.195 1 97.42 428 VAL B C 1
ATOM 10710 O O . VAL B 1 428 ? 24.106 -29.799 -3.563 1 97.42 428 VAL B O 1
ATOM 10713 N N . ILE B 1 429 ? 25.947 -30.079 -2.305 1 98.42 429 ILE B N 1
ATOM 10714 C CA . ILE B 1 429 ? 25.821 -28.797 -1.62 1 98.42 429 ILE B CA 1
ATOM 10715 C C . ILE B 1 429 ? 26.665 -27.745 -2.336 1 98.42 429 ILE B C 1
ATOM 10717 O O . ILE B 1 429 ? 27.88 -27.903 -2.473 1 98.42 429 ILE B O 1
ATOM 10721 N N . ALA B 1 430 ? 25.999 -26.717 -2.786 1 97.84 430 ALA B N 1
ATOM 10722 C CA . ALA B 1 430 ? 26.663 -25.656 -3.538 1 97.84 430 ALA B CA 1
ATOM 10723 C C . ALA B 1 430 ? 27.315 -24.644 -2.6 1 97.84 430 ALA B C 1
ATOM 10725 O O . ALA B 1 430 ? 28.414 -24.155 -2.871 1 97.84 430 ALA B O 1
ATOM 10726 N N . ASP B 1 431 ? 26.602 -24.329 -1.499 1 97.86 431 ASP B N 1
ATOM 10727 C CA . ASP B 1 431 ? 27.12 -23.275 -0.633 1 97.86 431 ASP B CA 1
ATOM 10728 C C . ASP B 1 431 ? 26.466 -23.326 0.746 1 97.86 431 ASP B C 1
ATOM 10730 O O . ASP B 1 431 ? 25.411 -23.941 0.916 1 97.86 431 ASP B O 1
ATOM 10734 N N . VAL B 1 432 ? 27.1 -22.872 1.759 1 98.33 432 VAL B N 1
ATOM 10735 C CA . VAL B 1 432 ? 26.604 -22.621 3.108 1 98.33 432 VAL B CA 1
ATOM 10736 C C . VAL B 1 432 ? 26.896 -21.175 3.505 1 98.33 432 VAL B C 1
ATOM 10738 O O . VAL B 1 432 ? 28.038 -20.719 3.414 1 98.33 432 VAL B O 1
ATOM 10741 N N . ARG B 1 433 ? 25.87 -20.436 3.864 1 97.25 433 ARG B N 1
ATOM 10742 C CA . ARG B 1 433 ? 26.073 -19.031 4.202 1 97.25 433 ARG B CA 1
ATOM 10743 C C . ARG B 1 433 ? 25.129 -18.595 5.318 1 97.25 433 ARG B C 1
ATOM 10745 O O . ARG B 1 433 ? 24.209 -19.33 5.683 1 97.25 433 ARG B O 1
ATOM 10752 N N . GLY B 1 434 ? 25.357 -17.353 5.807 1 96.94 434 GLY B N 1
ATOM 10753 C CA . GLY B 1 434 ? 24.536 -16.765 6.854 1 96.94 434 GLY B CA 1
ATOM 10754 C C . GLY B 1 434 ? 25.316 -16.446 8.115 1 96.94 434 GLY B C 1
ATOM 10755 O O . GLY B 1 434 ? 26.534 -16.63 8.161 1 96.94 434 GLY B O 1
ATOM 10756 N N . ARG B 1 435 ? 24.611 -15.896 9.095 1 97.49 435 ARG B N 1
ATOM 10757 C CA . ARG B 1 435 ? 25.178 -15.511 10.384 1 97.49 435 ARG B CA 1
ATOM 10758 C C . ARG B 1 435 ? 24.229 -15.861 11.525 1 97.49 435 ARG B C 1
ATOM 10760 O O . ARG B 1 435 ? 23.009 -15.772 11.375 1 97.49 435 ARG B O 1
ATOM 10767 N N . GLY B 1 436 ? 24.84 -16.2 12.667 1 98.26 436 GLY B N 1
ATOM 10768 C CA . GLY B 1 436 ? 24.006 -16.57 13.799 1 98.26 436 GLY B CA 1
ATOM 10769 C C . GLY B 1 436 ? 23.081 -17.735 13.502 1 98.26 436 GLY B C 1
ATOM 10770 O O . GLY B 1 436 ? 23.522 -18.773 13.004 1 98.26 436 GLY B O 1
ATOM 10771 N N . LEU B 1 437 ? 21.812 -17.557 13.823 1 98.5 437 LEU B N 1
ATOM 10772 C CA . LEU B 1 437 ? 20.826 -18.608 13.593 1 98.5 437 LEU B CA 1
ATOM 10773 C C . LEU B 1 437 ? 19.949 -18.276 12.39 1 98.5 437 LEU B C 1
ATOM 10775 O O . LEU B 1 437 ? 18.74 -18.521 12.411 1 98.5 437 LEU B O 1
ATOM 10779 N N . LEU B 1 438 ? 20.53 -17.554 11.451 1 98.28 438 LEU B N 1
ATOM 10780 C CA . LEU B 1 438 ? 20.027 -17.363 10.095 1 98.28 438 LEU B CA 1
ATOM 10781 C C . LEU B 1 438 ? 20.999 -17.935 9.068 1 98.28 438 LEU B C 1
ATOM 10783 O O . LEU B 1 438 ? 21.914 -17.24 8.619 1 98.28 438 LEU B O 1
ATOM 10787 N N . VAL B 1 439 ? 20.754 -19.205 8.713 1 98.24 439 VAL B N 1
ATOM 10788 C CA . VAL B 1 439 ? 21.725 -19.928 7.898 1 98.24 439 VAL B CA 1
ATOM 10789 C C . VAL B 1 439 ? 21.024 -20.565 6.701 1 98.24 439 VAL B C 1
ATOM 10791 O O . VAL B 1 439 ? 19.862 -20.967 6.797 1 98.24 439 VAL B O 1
ATOM 10794 N N . GLY B 1 440 ? 21.669 -20.536 5.546 1 97.89 440 GLY B N 1
ATOM 10795 C CA . GLY B 1 440 ? 21.15 -21.146 4.333 1 97.89 440 GLY B CA 1
ATOM 10796 C C . GLY B 1 440 ? 22.059 -22.222 3.77 1 97.89 440 GLY B C 1
ATOM 10797 O O . GLY B 1 440 ? 23.281 -22.062 3.75 1 97.89 440 GLY B O 1
ATOM 10798 N N . LEU B 1 441 ? 21.536 -23.357 3.487 1 98.31 441 LEU B N 1
ATOM 10799 C CA . LEU B 1 441 ? 22.196 -24.445 2.774 1 98.31 441 LEU B CA 1
ATOM 10800 C C . LEU B 1 441 ? 21.713 -24.519 1.329 1 98.31 441 LEU B C 1
ATOM 10802 O O . LEU B 1 441 ? 20.558 -24.866 1.074 1 98.31 441 LEU B O 1
ATOM 10806 N N . GLU B 1 442 ? 22.512 -24.182 0.41 1 98.03 442 GLU B N 1
ATOM 10807 C CA . GLU B 1 442 ? 22.118 -24.164 -0.996 1 98.03 442 GLU B CA 1
ATOM 10808 C C . GLU B 1 442 ? 22.531 -25.452 -1.701 1 98.03 442 GLU B C 1
ATOM 10810 O O . GLU B 1 442 ? 23.696 -25.852 -1.643 1 98.03 442 GLU B O 1
ATOM 10815 N N . LEU B 1 443 ? 21.631 -26.067 -2.328 1 97.83 443 LEU B N 1
ATOM 10816 C CA . LEU B 1 443 ? 21.869 -27.269 -3.119 1 97.83 443 LEU B CA 1
ATOM 10817 C C . LEU B 1 443 ? 22.189 -26.913 -4.567 1 97.83 443 LEU B C 1
ATOM 10819 O O . LEU B 1 443 ? 21.772 -25.861 -5.059 1 97.83 443 LEU B O 1
ATOM 10823 N N . HIS B 1 444 ? 22.946 -27.779 -5.152 1 96.3 444 HIS B N 1
ATOM 10824 C CA . HIS B 1 444 ? 23.209 -27.589 -6.573 1 96.3 444 HIS B CA 1
ATOM 10825 C C . HIS B 1 444 ? 21.94 -27.774 -7.399 1 96.3 444 HIS B C 1
ATOM 10827 O O . HIS B 1 444 ? 21.003 -28.446 -6.962 1 96.3 444 HIS B O 1
ATOM 10833 N N . ASP B 1 445 ? 21.92 -27.185 -8.506 1 93.64 445 ASP B N 1
ATOM 10834 C CA . ASP B 1 445 ? 20.848 -27.329 -9.487 1 93.64 445 ASP B CA 1
ATOM 10835 C C . ASP B 1 445 ? 20.74 -28.773 -9.973 1 93.64 445 ASP B C 1
ATOM 10837 O O . ASP B 1 445 ? 21.749 -29.398 -10.306 1 93.64 445 ASP B O 1
ATOM 10841 N N . LEU B 1 446 ? 19.547 -29.261 -9.957 1 93.4 446 LEU B N 1
ATOM 10842 C CA . LEU B 1 446 ? 19.352 -30.658 -10.328 1 93.4 446 LEU B CA 1
ATOM 10843 C C . LEU B 1 446 ? 18.674 -30.77 -11.689 1 93.4 446 LEU B C 1
ATOM 10845 O O . LEU B 1 446 ? 18.043 -31.785 -11.991 1 93.4 446 LEU B O 1
ATOM 10849 N N . SER B 1 447 ? 18.738 -29.786 -12.497 1 90.07 447 SER B N 1
ATOM 10850 C CA . SER B 1 447 ? 18.09 -29.788 -13.805 1 90.07 447 SER B CA 1
ATOM 10851 C C . SER B 1 447 ? 18.623 -30.913 -14.685 1 90.07 447 SER B C 1
ATOM 10853 O O . SER B 1 447 ? 17.92 -31.4 -15.573 1 90.07 447 SER B O 1
ATOM 10855 N N . VAL B 1 448 ? 19.833 -31.431 -14.414 1 85.31 448 VAL B N 1
ATOM 10856 C CA . VAL B 1 448 ? 20.456 -32.444 -15.259 1 85.31 448 VAL B CA 1
ATOM 10857 C C . VAL B 1 448 ? 20.41 -33.8 -14.56 1 85.31 448 VAL B C 1
ATOM 10859 O O . VAL B 1 448 ? 21.026 -34.765 -15.02 1 85.31 448 VAL B O 1
ATOM 10862 N N . SER B 1 449 ? 19.692 -33.836 -13.472 1 89.46 449 SER B N 1
ATOM 10863 C CA . SER B 1 449 ? 19.569 -35.098 -12.75 1 89.46 449 SER B CA 1
ATOM 10864 C C . SER B 1 449 ? 18.951 -36.18 -13.629 1 89.46 449 SER B C 1
ATOM 10866 O O . SER B 1 449 ? 18.084 -35.895 -14.457 1 89.46 449 SER B O 1
ATOM 10868 N N . SER B 1 450 ? 19.356 -37.469 -13.417 1 86.82 450 SER B N 1
ATOM 10869 C CA . SER B 1 450 ? 18.784 -38.608 -14.127 1 86.82 450 SER B CA 1
ATOM 10870 C C . SER B 1 450 ? 17.413 -38.975 -13.571 1 86.82 450 SER B C 1
ATOM 10872 O O . SER B 1 450 ? 16.644 -39.688 -14.221 1 86.82 450 SER B O 1
ATOM 10874 N N . SER B 1 451 ? 17.213 -38.53 -12.401 1 91.5 451 SER B N 1
ATOM 10875 C CA . SER B 1 451 ? 15.895 -38.721 -11.806 1 91.5 451 SER B CA 1
ATOM 10876 C C . SER B 1 451 ? 14.897 -37.694 -12.33 1 91.5 451 SER B C 1
ATOM 10878 O O . SER B 1 451 ? 15.082 -36.49 -12.142 1 91.5 451 SER B O 1
ATOM 10880 N N . LEU B 1 452 ? 13.871 -38.133 -12.914 1 91.17 452 LEU B N 1
ATOM 10881 C CA . LEU B 1 452 ? 12.867 -37.225 -13.458 1 91.17 452 LEU B CA 1
ATOM 10882 C C . LEU B 1 452 ? 12.14 -36.486 -12.34 1 91.17 452 LEU B C 1
ATOM 10884 O O . LEU B 1 452 ? 11.754 -35.326 -12.505 1 91.17 452 LEU B O 1
ATOM 10888 N N . VAL B 1 453 ? 11.977 -37.15 -11.237 1 93.02 453 VAL B N 1
ATOM 10889 C CA . VAL B 1 453 ? 11.292 -36.527 -10.109 1 93.02 453 VAL B CA 1
ATOM 10890 C C . VAL B 1 453 ? 12.143 -35.387 -9.553 1 93.02 453 VAL B C 1
ATOM 10892 O O . VAL B 1 453 ? 11.633 -34.296 -9.289 1 93.02 453 VAL B O 1
ATOM 10895 N N . GLN B 1 454 ? 13.438 -35.603 -9.416 1 95 454 GLN B N 1
ATOM 10896 C CA . GLN B 1 454 ? 14.334 -34.569 -8.908 1 95 454 GLN B CA 1
ATOM 10897 C C . GLN B 1 454 ? 14.449 -33.409 -9.892 1 95 454 GLN B C 1
ATOM 10899 O O . GLN B 1 454 ? 14.387 -32.243 -9.496 1 95 454 GLN B O 1
ATOM 10904 N N . ALA B 1 455 ? 14.56 -33.752 -11.129 1 94.6 455 ALA B N 1
ATOM 10905 C CA . ALA B 1 455 ? 14.669 -32.721 -12.158 1 94.6 455 ALA B CA 1
ATOM 10906 C C . ALA B 1 455 ? 13.386 -31.899 -12.248 1 94.6 455 ALA B C 1
ATOM 10908 O O . ALA B 1 455 ? 13.433 -30.688 -12.473 1 94.6 455 ALA B O 1
ATOM 10909 N N . SER B 1 456 ? 12.285 -32.594 -12.148 1 95.1 456 SER B N 1
ATOM 10910 C CA . SER B 1 456 ? 11.003 -31.898 -12.193 1 95.1 456 SER B CA 1
ATOM 10911 C C . SER B 1 456 ? 10.815 -31.004 -10.973 1 95.1 456 SER B C 1
ATOM 10913 O O . SER B 1 456 ? 10.23 -29.923 -11.072 1 95.1 456 SER B O 1
ATOM 10915 N N . ALA B 1 457 ? 11.255 -31.47 -9.819 1 94.62 457 ALA B N 1
ATOM 10916 C CA . ALA B 1 457 ? 11.204 -30.644 -8.615 1 94.62 457 ALA B CA 1
ATOM 10917 C C . ALA B 1 457 ? 11.984 -29.347 -8.807 1 94.62 457 ALA B C 1
ATOM 10919 O O . ALA B 1 457 ? 11.538 -28.278 -8.383 1 94.62 457 ALA B O 1
ATOM 10920 N N . GLN B 1 458 ? 13.112 -29.496 -9.407 1 94.26 458 GLN B N 1
ATOM 10921 C CA . GLN B 1 458 ? 13.922 -28.327 -9.735 1 94.26 458 GLN B CA 1
ATOM 10922 C C . GLN B 1 458 ? 13.204 -27.423 -10.734 1 94.26 458 GLN B C 1
ATOM 10924 O O . GLN B 1 458 ? 13.147 -26.206 -10.548 1 94.26 458 GLN B O 1
ATOM 10929 N N . TYR B 1 459 ? 12.602 -28.041 -11.757 1 93.82 459 TYR B N 1
ATOM 10930 C CA . TYR B 1 459 ? 11.908 -27.343 -12.834 1 93.82 459 TYR B CA 1
ATOM 10931 C C . TYR B 1 459 ? 10.758 -26.505 -12.289 1 93.82 459 TYR B C 1
ATOM 10933 O O . TYR B 1 459 ? 10.48 -25.416 -12.796 1 93.82 459 TYR B O 1
ATOM 10941 N N . ASN B 1 460 ? 10.13 -26.975 -11.259 1 93.17 460 ASN B N 1
ATOM 10942 C CA . ASN B 1 460 ? 8.962 -26.31 -10.692 1 93.17 460 ASN B CA 1
ATOM 10943 C C . ASN B 1 460 ? 9.326 -25.498 -9.452 1 93.17 460 ASN B C 1
ATOM 10945 O O . ASN B 1 460 ? 8.444 -25.066 -8.707 1 93.17 460 ASN B O 1
ATOM 10949 N N . ASP B 1 461 ? 10.61 -25.38 -9.12 1 91.81 461 ASP B N 1
ATOM 10950 C CA . ASP B 1 461 ? 11.096 -24.664 -7.944 1 91.81 461 ASP B CA 1
ATOM 10951 C C . ASP B 1 461 ? 10.508 -25.251 -6.663 1 91.81 461 ASP B C 1
ATOM 10953 O O . ASP B 1 461 ? 10.028 -24.513 -5.799 1 91.81 461 ASP B O 1
ATOM 10957 N N . ALA B 1 462 ? 10.512 -26.594 -6.582 1 94.33 462 ALA B N 1
ATOM 10958 C CA . ALA B 1 462 ? 9.844 -27.257 -5.465 1 94.33 462 ALA B CA 1
ATOM 10959 C C . ALA B 1 462 ? 10.813 -28.155 -4.701 1 94.33 462 ALA B C 1
ATOM 10961 O O . ALA B 1 462 ? 10.442 -28.765 -3.696 1 94.33 462 ALA B O 1
ATOM 10962 N N . LEU B 1 463 ? 12.06 -28.219 -5.114 1 95.29 463 LEU B N 1
ATOM 10963 C CA . LEU B 1 463 ? 13.013 -29.169 -4.55 1 95.29 463 LEU B CA 1
ATOM 10964 C C . LEU B 1 463 ? 13.134 -28.986 -3.041 1 95.29 463 LEU B C 1
ATOM 10966 O O . LEU B 1 463 ? 12.991 -29.947 -2.282 1 95.29 463 LEU B O 1
ATOM 10970 N N . GLY B 1 464 ? 13.365 -27.723 -2.65 1 96.3 464 GLY B N 1
ATOM 10971 C CA . GLY B 1 464 ? 13.49 -27.447 -1.228 1 96.3 464 GLY B CA 1
ATOM 10972 C C . GLY B 1 464 ? 12.242 -27.799 -0.44 1 96.3 464 GLY B C 1
ATOM 10973 O O . GLY B 1 464 ? 12.331 -28.265 0.698 1 96.3 464 GLY B O 1
ATOM 10974 N N . TYR B 1 465 ? 11.117 -27.65 -0.993 1 96.45 465 TYR B N 1
ATOM 10975 C CA . TYR B 1 465 ? 9.855 -27.941 -0.322 1 96.45 465 TYR B CA 1
ATOM 10976 C C . TYR B 1 465 ? 9.649 -29.444 -0.176 1 96.45 465 TYR B C 1
ATOM 10978 O O . TYR B 1 465 ? 9.158 -29.912 0.854 1 96.45 465 TYR B O 1
ATOM 10986 N N . LEU B 1 466 ? 10.015 -30.171 -1.209 1 96.65 466 LEU B N 1
ATOM 10987 C CA . LEU B 1 466 ? 9.884 -31.622 -1.148 1 96.65 466 LEU B CA 1
ATOM 10988 C C . LEU B 1 466 ? 10.829 -32.21 -0.106 1 96.65 466 LEU B C 1
ATOM 10990 O O . LEU B 1 466 ? 10.469 -33.153 0.604 1 96.65 466 LEU B O 1
ATOM 10994 N N . ILE B 1 467 ? 11.99 -31.631 -0.053 1 97.57 467 ILE B N 1
ATOM 10995 C CA . ILE B 1 467 ? 12.935 -32.046 0.978 1 97.57 467 ILE B CA 1
ATOM 10996 C C . ILE B 1 467 ? 12.36 -31.739 2.359 1 97.57 467 ILE B C 1
ATOM 10998 O O . ILE B 1 467 ? 12.458 -32.558 3.275 1 97.57 467 ILE B O 1
ATOM 11002 N N . ALA B 1 468 ? 11.782 -30.602 2.519 1 97.7 468 ALA B N 1
ATOM 11003 C CA . ALA B 1 468 ? 11.13 -30.237 3.774 1 97.7 468 ALA B CA 1
ATOM 11004 C C . ALA B 1 468 ? 10.033 -31.236 4.133 1 97.7 468 ALA B C 1
ATOM 11006 O O . ALA B 1 468 ? 9.847 -31.567 5.306 1 97.7 468 ALA B O 1
ATOM 11007 N N . GLY B 1 469 ? 9.281 -31.643 3.094 1 96.69 469 GLY B N 1
ATOM 11008 C CA . GLY B 1 469 ? 8.258 -32.649 3.325 1 96.69 469 GLY B CA 1
ATOM 11009 C C . GLY B 1 469 ? 8.817 -33.961 3.845 1 96.69 469 GLY B C 1
ATOM 11010 O O . GLY B 1 469 ? 8.276 -34.542 4.788 1 96.69 469 GLY B O 1
ATOM 11011 N N . TYR B 1 470 ? 9.925 -34.471 3.226 1 96.21 470 TYR B N 1
ATOM 11012 C CA . TYR B 1 470 ? 10.595 -35.681 3.688 1 96.21 470 TYR B CA 1
ATOM 11013 C C . TYR B 1 470 ? 11.064 -35.529 5.13 1 96.21 470 TYR B C 1
ATOM 11015 O O . TYR B 1 470 ? 10.836 -36.411 5.96 1 96.21 470 TYR B O 1
ATOM 11023 N N . LEU B 1 471 ? 11.681 -34.358 5.416 1 97.84 471 LEU B N 1
ATOM 11024 C CA . LEU B 1 471 ? 12.231 -34.114 6.745 1 97.84 471 LEU B CA 1
ATOM 11025 C C . LEU B 1 471 ? 11.124 -34.066 7.792 1 97.84 471 LEU B C 1
ATOM 11027 O O . LEU B 1 471 ? 11.298 -34.559 8.909 1 97.84 471 LEU B O 1
ATOM 11031 N N . LEU B 1 472 ? 10.029 -33.47 7.46 1 96.91 472 LEU B N 1
ATOM 11032 C CA . LEU B 1 472 ? 8.91 -33.368 8.39 1 96.91 472 LEU B CA 1
ATOM 11033 C C . LEU B 1 472 ? 8.305 -34.74 8.666 1 96.91 472 LEU B C 1
ATOM 11035 O O . LEU B 1 472 ? 8.085 -35.105 9.823 1 96.91 472 LEU B O 1
ATOM 11039 N N . GLN B 1 473 ? 8.111 -35.524 7.595 1 94.96 473 GLN B N 1
ATOM 11040 C CA . GLN B 1 473 ? 7.318 -36.746 7.681 1 94.96 473 GLN B CA 1
ATOM 11041 C C . GLN B 1 473 ? 8.144 -37.9 8.241 1 94.96 473 GLN B C 1
ATOM 11043 O O . GLN B 1 473 ? 7.611 -38.778 8.924 1 94.96 473 GLN B O 1
ATOM 11048 N N . PHE B 1 474 ? 9.471 -37.924 7.963 1 95.27 474 PHE B N 1
ATOM 11049 C CA . PHE B 1 474 ? 10.231 -39.125 8.286 1 95.27 474 PHE B CA 1
ATOM 11050 C C . PHE B 1 474 ? 11.345 -38.811 9.278 1 95.27 474 PHE B C 1
ATOM 11052 O O . PHE B 1 474 ? 11.92 -39.72 9.881 1 95.27 474 PHE B O 1
ATOM 11059 N N . GLU B 1 475 ? 11.657 -37.501 9.455 1 95.96 475 GLU B N 1
ATOM 11060 C CA . GLU B 1 475 ? 12.738 -37.144 10.368 1 95.96 475 GLU B CA 1
ATOM 11061 C C . GLU B 1 475 ? 12.225 -36.293 11.526 1 95.96 475 GLU B C 1
ATOM 11063 O O . GLU B 1 475 ? 12.961 -36.019 12.476 1 95.96 475 GLU B O 1
ATOM 11068 N N . ALA B 1 476 ? 10.952 -35.843 11.53 1 96.46 476 ALA B N 1
ATOM 11069 C CA . ALA B 1 476 ? 10.331 -34.988 12.538 1 96.46 476 ALA B CA 1
ATOM 11070 C C . ALA B 1 476 ? 11.103 -33.681 12.699 1 96.46 476 ALA B C 1
ATOM 11072 O O . ALA B 1 476 ? 11.402 -33.264 13.821 1 96.46 476 ALA B O 1
ATOM 11073 N N . LEU B 1 477 ? 11.551 -33.149 11.61 1 98.33 477 LEU B N 1
ATOM 11074 C CA . LEU B 1 477 ? 12.223 -31.857 11.527 1 98.33 477 LEU B CA 1
ATOM 11075 C C . LEU B 1 477 ? 11.458 -30.904 10.614 1 98.33 477 LEU B C 1
ATOM 11077 O O . LEU B 1 477 ? 10.96 -31.311 9.562 1 98.33 477 LEU B O 1
ATOM 11081 N N . ARG B 1 478 ? 11.309 -29.742 11.034 1 98.17 478 ARG B N 1
ATOM 11082 C CA . ARG B 1 478 ? 10.614 -28.742 10.231 1 98.17 478 ARG B CA 1
ATOM 11083 C C . ARG B 1 478 ? 11.59 -27.708 9.679 1 98.17 478 ARG B C 1
ATOM 11085 O O . ARG B 1 478 ? 12.304 -27.052 10.441 1 98.17 478 ARG B O 1
ATOM 11092 N N . VAL B 1 479 ? 11.73 -27.597 8.375 1 97.55 479 VAL B N 1
ATOM 11093 C CA . VAL B 1 479 ? 12.514 -26.596 7.66 1 97.55 479 VAL B CA 1
ATOM 11094 C C . VAL B 1 479 ? 11.701 -26.038 6.494 1 97.55 479 VAL B C 1
ATOM 11096 O O . VAL B 1 479 ? 10.609 -26.53 6.2 1 97.55 479 VAL B O 1
ATOM 11099 N N . ALA B 1 480 ? 12.155 -24.974 5.892 1 95.74 480 ALA B N 1
ATOM 11100 C CA . ALA B 1 480 ? 11.542 -24.462 4.669 1 95.74 480 ALA B CA 1
ATOM 11101 C C . ALA B 1 480 ? 12.577 -23.773 3.784 1 95.74 480 ALA B C 1
ATOM 11103 O O . ALA B 1 480 ? 13.531 -23.174 4.284 1 95.74 480 ALA B O 1
ATOM 11104 N N . PRO B 1 481 ? 12.367 -23.875 2.517 1 95.6 481 PRO B N 1
ATOM 11105 C CA . PRO B 1 481 ? 13.256 -23.117 1.634 1 95.6 481 PRO B CA 1
ATOM 11106 C C . PRO B 1 481 ? 12.971 -21.617 1.656 1 95.6 481 PRO B C 1
ATOM 11108 O O . PRO B 1 481 ? 11.96 -21.185 2.216 1 95.6 481 PRO B O 1
ATOM 11111 N N . SER B 1 482 ? 13.909 -20.896 1.109 1 91.55 482 SER B N 1
ATOM 11112 C CA . SER B 1 482 ? 13.642 -19.48 0.881 1 91.55 482 SER B CA 1
ATOM 11113 C C . SER B 1 482 ? 12.651 -19.281 -0.262 1 91.55 482 SER B C 1
ATOM 11115 O O . SER B 1 482 ? 12.658 -20.039 -1.235 1 91.55 482 SER B O 1
ATOM 11117 N N . GLY B 1 483 ? 11.794 -18.344 -0.215 1 81.65 483 GLY B N 1
ATOM 11118 C CA . GLY B 1 483 ? 10.704 -18.136 -1.155 1 81.65 483 GLY B CA 1
ATOM 11119 C C . GLY B 1 483 ? 11.179 -17.837 -2.564 1 81.65 483 GLY B C 1
ATOM 11120 O O . GLY B 1 483 ? 10.547 -18.249 -3.538 1 81.65 483 GLY B O 1
ATOM 11121 N N . SER B 1 484 ? 12.261 -17.188 -2.689 1 81.45 484 SER B N 1
ATOM 11122 C CA . SER B 1 484 ? 12.723 -16.769 -4.009 1 81.45 484 SER B CA 1
ATOM 11123 C C . SER B 1 484 ? 13.786 -17.718 -4.55 1 81.45 484 SER B C 1
ATOM 11125 O O . SER B 1 484 ? 14.214 -17.59 -5.699 1 81.45 484 SER B O 1
ATOM 11127 N N . ASN B 1 485 ? 14.231 -18.602 -3.74 1 86.64 485 ASN B N 1
ATOM 11128 C CA . ASN B 1 485 ? 15.197 -19.62 -4.14 1 86.64 485 ASN B CA 1
ATOM 11129 C C . ASN B 1 485 ? 14.914 -20.958 -3.463 1 86.64 485 ASN B C 1
ATOM 11131 O O . ASN B 1 485 ? 15.409 -21.221 -2.366 1 86.64 485 ASN B O 1
ATOM 11135 N N . SER B 1 486 ? 14.363 -21.8 -4.147 1 89.02 486 SER B N 1
ATOM 11136 C CA . SER B 1 486 ? 13.879 -23.046 -3.561 1 89.02 486 SER B CA 1
ATOM 11137 C C . SER B 1 486 ? 15.018 -24.04 -3.357 1 89.02 486 SER B C 1
ATOM 11139 O O . SER B 1 486 ? 14.847 -25.058 -2.684 1 89.02 486 SER B O 1
ATOM 11141 N N . ASN B 1 487 ? 16.227 -23.713 -3.802 1 94.29 487 ASN B N 1
ATOM 11142 C CA . ASN B 1 487 ? 17.374 -24.592 -3.598 1 94.29 487 ASN B CA 1
ATOM 11143 C C . ASN B 1 487 ? 18.095 -24.279 -2.291 1 94.29 487 ASN B C 1
ATOM 11145 O O . ASN B 1 487 ? 19.032 -24.983 -1.91 1 94.29 487 ASN B O 1
ATOM 11149 N N . VAL B 1 488 ? 17.594 -23.27 -1.659 1 97.06 488 VAL B N 1
ATOM 11150 C CA . VAL B 1 488 ? 18.205 -22.904 -0.386 1 97.06 488 VAL B CA 1
ATOM 11151 C C . VAL B 1 488 ? 17.294 -23.324 0.765 1 97.06 488 VAL B C 1
ATOM 11153 O O . VAL B 1 488 ? 16.165 -22.842 0.879 1 97.06 488 VAL B O 1
ATOM 11156 N N . ILE B 1 489 ? 17.754 -24.241 1.554 1 97.63 489 ILE B N 1
ATOM 11157 C CA . ILE B 1 489 ? 17.06 -24.574 2.793 1 97.63 489 ILE B CA 1
ATOM 11158 C C . ILE B 1 489 ? 17.405 -23.548 3.87 1 97.63 489 ILE B C 1
ATOM 11160 O O . ILE B 1 489 ? 18.558 -23.454 4.299 1 97.63 489 ILE B O 1
ATOM 11164 N N . ARG B 1 490 ? 16.495 -22.837 4.243 1 97.1 490 ARG B N 1
ATOM 11165 C CA . ARG B 1 490 ? 16.657 -21.781 5.237 1 97.1 490 ARG B CA 1
ATOM 11166 C C . ARG B 1 490 ? 16.464 -22.323 6.649 1 97.1 490 ARG B C 1
ATOM 11168 O O . ARG B 1 490 ? 15.48 -23.011 6.927 1 97.1 490 ARG B O 1
ATOM 11175 N N . LEU B 1 491 ? 17.39 -22.041 7.505 1 98.22 491 LEU B N 1
ATOM 11176 C CA . LEU B 1 491 ? 17.358 -22.472 8.898 1 98.22 491 LEU B CA 1
ATOM 11177 C C . LEU B 1 491 ? 17.319 -21.272 9.838 1 98.22 491 LEU B C 1
ATOM 11179 O O . LEU B 1 491 ? 18.233 -20.444 9.832 1 98.22 491 LEU B O 1
ATOM 11183 N N . GLU B 1 492 ? 16.26 -21.172 10.573 1 97.41 492 GLU B N 1
ATOM 11184 C CA . GLU B 1 492 ? 16.057 -20.101 11.544 1 97.41 492 GLU B CA 1
ATOM 11185 C C . GLU B 1 492 ? 15.473 -20.641 12.847 1 97.41 492 GLU B C 1
ATOM 11187 O O . GLU B 1 492 ? 14.408 -20.201 13.284 1 97.41 492 GLU B O 1
ATOM 11192 N N . PRO B 1 493 ? 16.152 -21.488 13.541 1 98.18 493 PRO B N 1
ATOM 11193 C CA . PRO B 1 493 ? 15.595 -22.055 14.771 1 98.18 493 PRO B CA 1
ATOM 11194 C C . PRO B 1 493 ? 15.498 -21.032 15.901 1 98.18 493 PRO B C 1
ATOM 11196 O O . PRO B 1 493 ? 16.171 -19.999 15.862 1 98.18 493 PRO B O 1
ATOM 11199 N N . PRO B 1 494 ? 14.679 -21.317 16.923 1 98.17 494 PRO B N 1
ATOM 11200 C CA . PRO B 1 494 ? 14.707 -20.499 18.138 1 98.17 494 PRO B CA 1
ATOM 11201 C C . PRO B 1 494 ? 16.06 -20.536 18.843 1 98.17 494 PRO B C 1
ATOM 11203 O O . PRO B 1 494 ? 16.788 -21.526 18.739 1 98.17 494 PRO B O 1
ATOM 11206 N N . ALA B 1 495 ? 16.287 -19.516 19.587 1 97.97 495 ALA B N 1
ATOM 11207 C CA . ALA B 1 495 ? 17.579 -19.387 20.256 1 97.97 495 ALA B CA 1
ATOM 11208 C C . ALA B 1 495 ? 17.771 -20.487 21.296 1 97.97 495 ALA B C 1
ATOM 11210 O O . ALA B 1 495 ? 18.901 -20.798 21.679 1 97.97 495 ALA B O 1
ATOM 11211 N N . CYS B 1 496 ? 16.779 -21.175 21.733 1 97.92 496 CYS B N 1
ATOM 11212 C CA . CYS B 1 496 ? 16.876 -22.208 22.757 1 97.92 496 CYS B CA 1
ATOM 11213 C C . CYS B 1 496 ? 17.2 -23.562 22.137 1 97.92 496 CYS B C 1
ATOM 11215 O O . CYS B 1 496 ? 17.247 -24.575 22.838 1 97.92 496 CYS B O 1
ATOM 11217 N N . ILE B 1 497 ? 17.406 -23.677 20.824 1 98.49 497 ILE B N 1
ATOM 11218 C CA . ILE B 1 497 ? 17.798 -24.916 20.162 1 98.49 497 ILE B CA 1
ATOM 11219 C C . ILE B 1 497 ? 19.045 -25.487 20.832 1 98.49 497 ILE B C 1
ATOM 11221 O O . ILE B 1 497 ? 19.929 -24.738 21.254 1 98.49 497 ILE B O 1
ATOM 11225 N N . THR B 1 498 ? 19.153 -26.758 20.951 1 98.25 498 THR B N 1
ATOM 11226 C CA . THR B 1 498 ? 20.301 -27.39 21.592 1 98.25 498 THR B CA 1
ATOM 11227 C C . THR B 1 498 ? 21.274 -27.93 20.548 1 98.25 498 THR B C 1
ATOM 11229 O O . THR B 1 498 ? 20.907 -28.112 19.385 1 98.25 498 THR B O 1
ATOM 11232 N N . LEU B 1 499 ? 22.491 -28.168 20.973 1 98.38 499 LEU B N 1
ATOM 11233 C CA . LEU B 1 499 ? 23.48 -28.755 20.076 1 98.38 499 LEU B CA 1
ATOM 11234 C C . LEU B 1 499 ? 23.051 -30.15 19.633 1 98.38 499 LEU B C 1
ATOM 11236 O O . LEU B 1 499 ? 23.287 -30.542 18.488 1 98.38 499 LEU B O 1
ATOM 11240 N N . GLY B 1 500 ? 22.392 -30.858 20.528 1 98.42 500 GLY B N 1
ATOM 11241 C CA . GLY B 1 500 ? 21.865 -32.168 20.18 1 98.42 500 GLY B CA 1
ATOM 11242 C C . GLY B 1 500 ? 20.827 -32.119 19.074 1 98.42 500 GLY B C 1
ATOM 11243 O O . GLY B 1 500 ? 20.798 -32.992 18.204 1 98.42 500 GLY B O 1
ATOM 11244 N N . GLU B 1 501 ? 19.939 -31.211 19.14 1 98.55 501 GLU B N 1
ATOM 11245 C CA . GLU B 1 501 ? 18.937 -31.029 18.094 1 98.55 501 GLU B CA 1
ATOM 11246 C C . GLU B 1 501 ? 19.587 -30.65 16.767 1 98.55 501 GLU B C 1
ATOM 11248 O O . GLU B 1 501 ? 19.137 -31.083 15.704 1 98.55 501 GLU B O 1
ATOM 11253 N N . ILE B 1 502 ? 20.629 -29.84 16.807 1 98.73 502 ILE B N 1
ATOM 11254 C CA . ILE B 1 502 ? 21.379 -29.485 15.607 1 98.73 502 ILE B CA 1
ATOM 11255 C C . ILE B 1 502 ? 22.033 -30.734 15.019 1 98.73 502 ILE B C 1
ATOM 11257 O O . ILE B 1 502 ? 22.024 -30.932 13.802 1 98.73 502 ILE B O 1
ATOM 11261 N N . ASP B 1 503 ? 22.571 -31.59 15.858 1 98.62 503 ASP B N 1
ATOM 11262 C CA . ASP B 1 503 ? 23.185 -32.83 15.394 1 98.62 503 ASP B CA 1
ATOM 11263 C C . ASP B 1 503 ? 22.168 -33.709 14.67 1 98.62 503 ASP B C 1
ATOM 11265 O O . ASP B 1 503 ? 22.498 -34.359 13.675 1 98.62 503 ASP B O 1
ATOM 11269 N N . LYS B 1 504 ? 21.006 -33.745 15.183 1 98.48 504 LYS B N 1
ATOM 11270 C CA . LYS B 1 504 ? 19.945 -34.511 14.537 1 98.48 504 LYS B CA 1
ATOM 11271 C C . LYS B 1 504 ? 19.644 -33.966 13.144 1 98.48 504 LYS B C 1
ATOM 11273 O O . LYS B 1 504 ? 19.402 -34.734 12.21 1 98.48 504 LYS B O 1
ATOM 11278 N N . LEU B 1 505 ? 19.611 -32.664 13.043 1 98.71 505 LEU B N 1
ATOM 11279 C CA . LEU B 1 505 ? 19.406 -32.041 11.74 1 98.71 505 LEU B CA 1
ATOM 11280 C C . LEU B 1 505 ? 20.517 -32.431 10.77 1 98.71 505 LEU B C 1
ATOM 11282 O O . LEU B 1 505 ? 20.249 -32.753 9.61 1 98.71 505 LEU B O 1
ATOM 11286 N N . ILE B 1 506 ? 21.793 -32.391 11.245 1 98.67 506 ILE B N 1
ATOM 11287 C CA . ILE B 1 506 ? 22.939 -32.687 10.392 1 98.67 506 ILE B CA 1
ATOM 11288 C C . ILE B 1 506 ? 22.858 -34.132 9.902 1 98.67 506 ILE B C 1
ATOM 11290 O O . ILE B 1 506 ? 23.124 -34.412 8.731 1 98.67 506 ILE B O 1
ATOM 11294 N N . ALA B 1 507 ? 22.489 -34.996 10.741 1 98.37 507 ALA B N 1
ATOM 11295 C CA . ALA B 1 507 ? 22.349 -36.401 10.369 1 98.37 507 ALA B CA 1
ATOM 11296 C C . ALA B 1 507 ? 21.268 -36.582 9.307 1 98.37 507 ALA B C 1
ATOM 11298 O O . ALA B 1 507 ? 21.441 -37.356 8.363 1 98.37 507 ALA B O 1
ATOM 11299 N N . ALA B 1 508 ? 20.167 -35.973 9.516 1 98.19 508 ALA B N 1
ATOM 11300 C CA . ALA B 1 508 ? 19.074 -36.051 8.55 1 98.19 508 ALA B CA 1
ATOM 11301 C C . ALA B 1 508 ? 19.49 -35.469 7.202 1 98.19 508 ALA B C 1
ATOM 11303 O O . ALA B 1 508 ? 19.145 -36.013 6.151 1 98.19 508 ALA B O 1
ATOM 11304 N N . LEU B 1 509 ? 20.189 -34.313 7.213 1 98.56 509 LEU B N 1
ATOM 11305 C CA . LEU B 1 509 ? 20.641 -33.673 5.983 1 98.56 509 LEU B CA 1
ATOM 11306 C C . LEU B 1 509 ? 21.661 -34.546 5.259 1 98.56 509 LEU B C 1
ATOM 11308 O O . LEU B 1 509 ? 21.722 -34.545 4.027 1 98.56 509 LEU B O 1
ATOM 11312 N N . GLN B 1 510 ? 22.449 -35.244 6.035 1 98.02 510 GLN B N 1
ATOM 11313 C CA . GLN B 1 510 ? 23.36 -36.198 5.413 1 98.02 510 GLN B CA 1
ATOM 11314 C C . GLN B 1 510 ? 22.596 -37.242 4.604 1 98.02 510 GLN B C 1
ATOM 11316 O O . GLN B 1 510 ? 23 -37.591 3.493 1 98.02 510 GLN B O 1
ATOM 11321 N N . ARG B 1 511 ? 21.544 -37.766 5.119 1 96.84 511 ARG B N 1
ATOM 11322 C CA . ARG B 1 511 ? 20.712 -38.722 4.395 1 96.84 511 ARG B CA 1
ATOM 11323 C C . ARG B 1 511 ? 20.115 -38.089 3.142 1 96.84 511 ARG B C 1
ATOM 11325 O O . ARG B 1 511 ? 19.992 -38.747 2.107 1 96.84 511 ARG B O 1
ATOM 11332 N N . VAL B 1 512 ? 19.704 -36.812 3.262 1 97.05 512 VAL B N 1
ATOM 11333 C CA . VAL B 1 512 ? 19.208 -36.081 2.1 1 97.05 512 VAL B CA 1
ATOM 11334 C C . VAL B 1 512 ? 20.297 -36.007 1.032 1 97.05 512 VAL B C 1
ATOM 11336 O O . VAL B 1 512 ? 20.032 -36.236 -0.151 1 97.05 512 VAL B O 1
ATOM 11339 N N . CYS B 1 513 ? 21.515 -35.673 1.424 1 97.25 513 CYS B N 1
ATOM 11340 C CA . CYS B 1 513 ? 22.632 -35.587 0.49 1 97.25 513 CYS B CA 1
ATOM 11341 C C . CYS B 1 513 ? 22.887 -36.932 -0.18 1 97.25 513 CYS B C 1
ATOM 11343 O O . CYS B 1 513 ? 23.14 -36.992 -1.385 1 97.25 513 CYS B O 1
ATOM 11345 N N . ASP B 1 514 ? 22.785 -37.963 0.593 1 96.01 514 ASP B N 1
ATOM 11346 C CA . ASP B 1 514 ? 22.998 -39.305 0.059 1 96.01 514 ASP B CA 1
ATOM 11347 C C . ASP B 1 514 ? 21.973 -39.635 -1.023 1 96.01 514 ASP B C 1
ATOM 11349 O O . ASP B 1 514 ? 22.33 -40.141 -2.09 1 96.01 514 ASP B O 1
ATOM 11353 N N . MET B 1 515 ? 20.795 -39.427 -0.716 1 94.74 515 MET B N 1
ATOM 11354 C CA . MET B 1 515 ? 19.738 -39.772 -1.662 1 94.74 515 MET B CA 1
ATOM 11355 C C . MET B 1 515 ? 19.853 -38.94 -2.934 1 94.74 515 MET B C 1
ATOM 11357 O O . MET B 1 515 ? 19.654 -39.453 -4.037 1 94.74 515 MET B O 1
ATOM 11361 N N . LEU B 1 516 ? 20.115 -37.572 -2.792 1 95.69 516 LEU B N 1
ATOM 11362 C CA . LEU B 1 516 ? 20.256 -36.707 -3.958 1 95.69 516 LEU B CA 1
ATOM 11363 C C . LEU B 1 516 ? 21.442 -37.139 -4.815 1 95.69 516 LEU B C 1
ATOM 11365 O O . LEU B 1 516 ? 21.347 -37.17 -6.044 1 95.69 516 LEU B O 1
ATOM 11369 N N . ARG B 1 517 ? 22.515 -37.472 -4.15 1 93.8 517 ARG B N 1
ATOM 11370 C CA . ARG B 1 517 ? 23.72 -37.9 -4.853 1 93.8 517 ARG B CA 1
ATOM 11371 C C . ARG B 1 517 ? 23.457 -39.155 -5.678 1 93.8 517 ARG B C 1
ATOM 11373 O O . ARG B 1 517 ? 23.925 -39.269 -6.813 1 93.8 517 ARG B O 1
ATOM 11380 N N . ARG B 1 518 ? 22.694 -40.049 -5.183 1 94.35 518 ARG B N 1
ATOM 11381 C CA . ARG B 1 518 ? 22.445 -41.332 -5.831 1 94.35 518 ARG B CA 1
ATOM 11382 C C . ARG B 1 518 ? 21.282 -41.233 -6.813 1 94.35 518 ARG B C 1
ATOM 11384 O O . ARG B 1 518 ? 20.901 -42.228 -7.435 1 94.35 518 ARG B O 1
ATOM 11391 N N . GLY B 1 519 ? 20.685 -40.053 -6.956 1 94.34 519 GLY B N 1
ATOM 11392 C CA . GLY B 1 519 ? 19.521 -39.9 -7.814 1 94.34 519 GLY B CA 1
ATOM 11393 C C . GLY B 1 519 ? 18.308 -40.66 -7.314 1 94.34 519 GLY B C 1
ATOM 11394 O O . GLY B 1 519 ? 17.449 -41.058 -8.105 1 94.34 519 GLY B O 1
ATOM 11395 N N . ASP B 1 520 ? 18.266 -40.945 -6.015 1 95.44 520 ASP B N 1
ATOM 11396 C CA . ASP B 1 520 ? 17.162 -41.676 -5.399 1 95.44 520 ASP B CA 1
ATOM 11397 C C . ASP B 1 520 ? 16.018 -40.735 -5.032 1 95.44 520 ASP B C 1
ATOM 11399 O O . ASP B 1 520 ? 16.118 -39.973 -4.068 1 95.44 520 ASP B O 1
ATOM 11403 N N . ALA B 1 521 ? 14.934 -40.8 -5.697 1 95.01 521 ALA B N 1
ATOM 11404 C CA . ALA B 1 521 ? 13.822 -39.877 -5.49 1 95.01 521 ALA B CA 1
ATOM 11405 C C . ALA B 1 521 ? 12.76 -40.492 -4.583 1 95.01 521 ALA B C 1
ATOM 11407 O O . ALA B 1 521 ? 11.762 -39.844 -4.257 1 95.01 521 ALA B O 1
ATOM 11408 N N . LEU B 1 522 ? 12.929 -41.672 -4.177 1 95.5 522 LEU B N 1
ATOM 11409 C CA . LEU B 1 522 ? 11.919 -42.383 -3.4 1 95.5 522 LEU B CA 1
ATOM 11410 C C . LEU B 1 522 ? 11.564 -41.61 -2.134 1 95.5 522 LEU B C 1
ATOM 11412 O O . LEU B 1 522 ? 10.385 -41.451 -1.809 1 95.5 522 LEU B O 1
ATOM 11416 N N . PRO B 1 523 ? 12.572 -41.088 -1.339 1 94.97 523 PRO B N 1
ATOM 11417 C CA . PRO B 1 523 ? 12.211 -40.358 -0.122 1 94.97 523 PRO B CA 1
ATOM 11418 C C . PRO B 1 523 ? 11.333 -39.141 -0.402 1 94.97 523 PRO B C 1
ATOM 11420 O O . PRO B 1 523 ? 10.422 -38.84 0.374 1 94.97 523 PRO B O 1
ATOM 11423 N N . LEU B 1 524 ? 11.589 -38.405 -1.482 1 94.56 524 LEU B N 1
ATOM 11424 C CA . LEU B 1 524 ? 10.784 -37.243 -1.845 1 94.56 524 LEU B CA 1
ATOM 11425 C C . LEU B 1 524 ? 9.349 -37.653 -2.161 1 94.56 524 LEU B C 1
ATOM 11427 O O . LEU B 1 524 ? 8.401 -37.02 -1.691 1 94.56 524 LEU B O 1
ATOM 11431 N N . ALA B 1 525 ? 9.202 -38.711 -2.947 1 94.04 525 ALA B N 1
ATOM 11432 C CA . ALA B 1 525 ? 7.873 -39.222 -3.273 1 94.04 525 ALA B CA 1
ATOM 11433 C C . ALA B 1 525 ? 7.164 -39.742 -2.026 1 94.04 525 ALA B C 1
ATOM 11435 O O . ALA B 1 525 ? 5.951 -39.577 -1.88 1 94.04 525 ALA B O 1
ATOM 11436 N N . ALA B 1 526 ? 7.955 -40.411 -1.16 1 93.76 526 ALA B N 1
ATOM 11437 C CA . ALA B 1 526 ? 7.4 -40.957 0.076 1 93.76 526 ALA B CA 1
ATOM 11438 C C . ALA B 1 526 ? 6.833 -39.85 0.959 1 93.76 526 ALA B C 1
ATOM 11440 O O . ALA B 1 526 ? 5.825 -40.046 1.642 1 93.76 526 ALA B O 1
ATOM 11441 N N . GLY B 1 527 ? 7.505 -38.724 0.962 1 92.68 527 GLY B N 1
ATOM 11442 C CA . GLY B 1 527 ? 6.99 -37.593 1.718 1 92.68 527 GLY B CA 1
ATOM 11443 C C . GLY B 1 527 ? 5.593 -37.18 1.295 1 92.68 527 GLY B C 1
ATOM 11444 O O . GLY B 1 527 ? 4.773 -36.798 2.133 1 92.68 527 GLY B O 1
ATOM 11445 N N . ILE B 1 528 ? 5.298 -37.259 0.095 1 93.23 528 ILE B N 1
ATOM 11446 C CA . ILE B 1 528 ? 4.002 -36.894 -0.467 1 93.23 528 ILE B CA 1
ATOM 11447 C C . ILE B 1 528 ? 2.958 -37.937 -0.077 1 93.23 528 ILE B C 1
ATOM 11449 O O . ILE B 1 528 ? 1.803 -37.598 0.193 1 93.23 528 ILE B O 1
ATOM 11453 N N . CYS B 1 529 ? 3.385 -39.194 0.055 1 91.54 529 CYS B N 1
ATOM 11454 C CA . CYS B 1 529 ? 2.479 -40.296 0.358 1 91.54 529 CYS B CA 1
ATOM 11455 C C . CYS B 1 529 ? 2.726 -40.835 1.762 1 91.54 529 CYS B C 1
ATOM 11457 O O . CYS B 1 529 ? 2.647 -42.044 1.99 1 91.54 529 CYS B O 1
ATOM 11459 N N . ALA B 1 530 ? 3.075 -40.047 2.622 1 88.97 530 ALA B N 1
ATOM 11460 C CA . ALA B 1 530 ? 3.554 -40.482 3.932 1 88.97 530 ALA B CA 1
ATOM 11461 C C . ALA B 1 530 ? 2.484 -41.284 4.668 1 88.97 530 ALA B C 1
ATOM 11463 O O . ALA B 1 530 ? 2.802 -42.191 5.441 1 88.97 530 ALA B O 1
ATOM 11464 N N . ASP B 1 531 ? 1.261 -40.991 4.482 1 85.5 531 ASP B N 1
ATOM 11465 C CA . ASP B 1 531 ? 0.184 -41.687 5.18 1 85.5 531 ASP B CA 1
ATOM 11466 C C . ASP B 1 531 ? 0.082 -43.14 4.721 1 85.5 531 ASP B C 1
ATOM 11468 O O . ASP B 1 531 ? -0.429 -43.992 5.451 1 85.5 531 ASP B O 1
ATOM 11472 N N . SER B 1 532 ? 0.603 -43.443 3.477 1 85.66 532 SER B N 1
ATOM 11473 C CA . SER B 1 532 ? 0.546 -44.804 2.952 1 85.66 532 SER B CA 1
ATOM 11474 C C . SER B 1 532 ? 1.904 -45.49 3.047 1 85.66 532 SER B C 1
ATOM 11476 O O . SER B 1 532 ? 2.045 -46.654 2.667 1 85.66 532 SER B O 1
ATOM 11478 N N . MET B 1 533 ? 2.885 -44.771 3.507 1 86.3 533 MET B N 1
ATOM 11479 C CA . MET B 1 533 ? 4.238 -45.294 3.674 1 86.3 533 MET B CA 1
ATOM 11480 C C . MET B 1 533 ? 4.803 -44.916 5.039 1 86.3 533 MET B C 1
ATOM 11482 O O . MET B 1 533 ? 5.614 -43.995 5.147 1 86.3 533 MET B O 1
ATOM 11486 N N . PRO B 1 534 ? 4.493 -45.663 5.985 1 75.69 534 PRO B N 1
ATOM 11487 C CA . PRO B 1 534 ? 4.86 -45.254 7.342 1 75.69 534 PRO B CA 1
ATOM 11488 C C . PRO B 1 534 ? 6.365 -45.318 7.592 1 75.69 534 PRO B C 1
ATOM 11490 O O . PRO B 1 534 ? 6.872 -44.659 8.503 1 75.69 534 PRO B O 1
ATOM 11493 N N . ALA B 1 535 ? 7.109 -46.131 6.748 1 84.64 535 ALA B N 1
ATOM 11494 C CA . ALA B 1 535 ? 8.56 -46.203 6.898 1 84.64 535 ALA B CA 1
ATOM 11495 C C . ALA B 1 535 ? 9.249 -46.272 5.538 1 84.64 535 ALA B C 1
ATOM 11497 O O . ALA B 1 535 ? 8.698 -46.825 4.583 1 84.64 535 ALA B O 1
ATOM 11498 N N . LEU B 1 536 ? 10.446 -45.72 5.476 1 88.69 536 LEU B N 1
ATOM 11499 C CA . LEU B 1 536 ? 11.249 -45.754 4.258 1 88.69 536 LEU B CA 1
ATOM 11500 C C . LEU B 1 536 ? 12.234 -46.918 4.289 1 88.69 536 LEU B C 1
ATOM 11502 O O . LEU B 1 536 ? 12.946 -47.108 5.278 1 88.69 536 LEU B O 1
ATOM 11506 N N . PRO B 1 537 ? 12.26 -47.807 3.177 1 81.38 537 PRO B N 1
ATOM 11507 C CA . PRO B 1 537 ? 13.255 -48.881 3.146 1 81.38 537 PRO B CA 1
ATOM 11508 C C . PRO B 1 537 ? 14.683 -48.358 3.005 1 81.38 537 PRO B C 1
ATOM 11510 O O . PRO B 1 537 ? 14.914 -47.362 2.316 1 81.38 537 PRO B O 1
ATOM 11513 N N . ALA B 1 538 ? 15.638 -48.817 3.814 1 81.13 538 ALA B N 1
ATOM 11514 C CA . ALA B 1 538 ? 17.049 -48.491 3.621 1 81.13 538 ALA B CA 1
ATOM 11515 C C . ALA B 1 538 ? 17.534 -48.948 2.248 1 81.13 538 ALA B C 1
ATOM 11517 O O . ALA B 1 538 ? 17.222 -50.058 1.81 1 81.13 538 ALA B O 1
ATOM 11518 N N . ARG B 1 539 ? 18.038 -48.025 1.535 1 84.83 539 ARG B N 1
ATOM 11519 C CA . ARG B 1 539 ? 18.484 -48.349 0.184 1 84.83 539 ARG B CA 1
ATOM 11520 C C . ARG B 1 539 ? 19.861 -47.758 -0.095 1 84.83 539 ARG B C 1
ATOM 11522 O O . ARG B 1 539 ? 20.17 -46.652 0.354 1 84.83 539 ARG B O 1
ATOM 11529 N N . GLN B 1 540 ? 20.75 -48.518 -0.772 1 85.1 540 GLN B N 1
ATOM 11530 C CA . GLN B 1 540 ? 22.084 -48.066 -1.153 1 85.1 540 GLN B CA 1
ATOM 11531 C C . GLN B 1 540 ? 22.267 -48.105 -2.667 1 85.1 540 GLN B C 1
ATOM 11533 O O . GLN B 1 540 ? 23.341 -47.777 -3.176 1 85.1 540 GLN B O 1
ATOM 11538 N N . ASP B 1 541 ? 21.255 -48.27 -3.355 1 89.59 541 ASP B N 1
ATOM 11539 C CA . ASP B 1 541 ? 21.327 -48.368 -4.809 1 89.59 541 ASP B CA 1
ATOM 11540 C C . ASP B 1 541 ? 21.659 -47.015 -5.435 1 89.59 541 ASP B C 1
ATOM 11542 O O . ASP B 1 541 ? 21.251 -45.971 -4.921 1 89.59 541 ASP B O 1
ATOM 11546 N N . ASP B 1 542 ? 22.394 -47.039 -6.472 1 92.28 542 ASP B N 1
ATOM 11547 C CA . ASP B 1 542 ? 22.729 -45.856 -7.259 1 92.28 542 ASP B CA 1
ATOM 11548 C C . ASP B 1 542 ? 21.877 -45.778 -8.523 1 92.28 542 ASP B C 1
ATOM 11550 O O . ASP B 1 542 ? 21.883 -46.701 -9.34 1 92.28 542 ASP B O 1
ATOM 11554 N N . PHE B 1 543 ? 21.132 -44.723 -8.668 1 92.2 543 PHE B N 1
ATOM 11555 C CA . PHE B 1 543 ? 20.177 -44.604 -9.764 1 92.2 543 PHE B CA 1
ATOM 11556 C C . PHE B 1 543 ? 20.678 -43.62 -10.814 1 92.2 543 PHE B C 1
ATOM 11558 O O . PHE B 1 543 ? 19.962 -43.301 -11.766 1 92.2 543 PHE B O 1
ATOM 11565 N N . ARG B 1 544 ? 21.827 -43.063 -10.836 1 82.73 544 ARG B N 1
ATOM 11566 C CA . ARG B 1 544 ? 22.409 -42.15 -11.815 1 82.73 544 ARG B CA 1
ATOM 11567 C C . ARG B 1 544 ? 22.67 -42.861 -13.138 1 82.73 544 ARG B C 1
ATOM 11569 O O . ARG B 1 544 ? 23.173 -43.987 -13.155 1 82.73 544 ARG B O 1
ATOM 11576 N N . VAL B 1 545 ? 21.967 -42.455 -14.053 1 75.68 545 VAL B N 1
ATOM 11577 C CA . VAL B 1 545 ? 22.159 -43.035 -15.378 1 75.68 545 VAL B CA 1
ATOM 11578 C C . VAL B 1 545 ? 23.36 -42.382 -16.058 1 75.68 545 VAL B C 1
ATOM 11580 O O . VAL B 1 545 ? 23.46 -41.154 -16.111 1 75.68 545 VAL B O 1
ATOM 11583 N N . THR B 1 546 ? 24.546 -43.025 -16.19 1 58 546 THR B N 1
ATOM 11584 C CA . THR B 1 546 ? 25.78 -42.537 -16.795 1 58 546 THR B CA 1
ATOM 11585 C C . THR B 1 546 ? 25.643 -42.454 -18.312 1 58 546 THR B C 1
ATOM 11587 O O . THR B 1 546 ? 26.553 -41.983 -18.998 1 58 546 THR B O 1
ATOM 11590 N N . GLU B 1 547 ? 24.651 -42.939 -18.987 1 55.39 547 GLU B N 1
ATOM 11591 C CA . GLU B 1 547 ? 24.89 -43.089 -20.42 1 55.39 547 GLU B CA 1
ATOM 11592 C C . GLU B 1 547 ? 24.549 -41.807 -21.174 1 55.39 547 GLU B C 1
ATOM 11594 O O . GLU B 1 547 ? 23.455 -41.26 -21.016 1 55.39 547 GLU B O 1
ATOM 11599 N N . PRO B 1 548 ? 25.559 -41.148 -21.727 1 50.71 548 PRO B N 1
ATOM 11600 C CA . PRO B 1 548 ? 25.412 -39.929 -22.526 1 50.71 548 PRO B CA 1
ATOM 11601 C C . PRO B 1 548 ? 24.459 -40.108 -23.706 1 50.71 548 PRO B C 1
ATOM 11603 O O . PRO B 1 548 ? 24.397 -41.19 -24.295 1 50.71 548 PRO B O 1
ATOM 11606 N N . VAL B 1 549 ? 23.395 -39.439 -23.753 1 51.19 549 VAL B N 1
ATOM 11607 C CA . VAL B 1 549 ? 22.603 -39.38 -24.978 1 51.19 549 VAL B CA 1
ATOM 11608 C C . VAL B 1 549 ? 23.509 -39.059 -26.164 1 51.19 549 VAL B C 1
ATOM 11610 O O . VAL B 1 549 ? 24.135 -37.997 -26.206 1 51.19 549 VAL B O 1
ATOM 11613 N N . GLU B 1 550 ? 24.163 -39.929 -26.817 1 46.56 550 GLU B N 1
ATOM 11614 C CA . GLU B 1 550 ? 25.089 -39.877 -27.944 1 46.56 550 GLU B CA 1
ATOM 11615 C C . GLU B 1 550 ? 24.583 -38.933 -29.031 1 46.56 550 GLU B C 1
ATOM 11617 O O . GLU B 1 550 ? 25.184 -38.833 -30.103 1 46.56 550 GLU B O 1
ATOM 11622 N N . ASN B 1 551 ? 23.449 -38.275 -29.133 1 48.14 551 ASN B N 1
ATOM 11623 C CA . ASN B 1 551 ? 22.905 -38.019 -30.463 1 48.14 551 ASN B CA 1
ATOM 11624 C C . ASN B 1 551 ? 23.546 -36.79 -31.103 1 48.14 551 ASN B C 1
ATOM 11626 O O . ASN B 1 551 ? 23.021 -36.248 -32.077 1 48.14 551 ASN B O 1
ATOM 11630 N N . ARG B 1 552 ? 24.434 -36.041 -30.504 1 50.95 552 ARG B N 1
ATOM 11631 C CA . ARG B 1 552 ? 24.635 -34.684 -31.004 1 50.95 552 ARG B CA 1
ATOM 11632 C C . ARG B 1 552 ? 25.561 -34.678 -32.216 1 50.95 552 ARG B C 1
ATOM 11634 O O . ARG B 1 552 ? 25.953 -33.614 -32.698 1 50.95 552 ARG B O 1
ATOM 11641 N N . ASP B 1 553 ? 26.115 -35.809 -32.543 1 50.83 553 ASP B N 1
ATOM 11642 C CA . ASP B 1 553 ? 27.22 -35.6 -33.473 1 50.83 553 ASP B CA 1
ATOM 11643 C C . ASP B 1 553 ? 26.705 -35.302 -34.879 1 50.83 553 ASP B C 1
ATOM 11645 O O . ASP B 1 553 ? 27.49 -35.204 -35.825 1 50.83 553 ASP B O 1
ATOM 11649 N N . ALA B 1 554 ? 25.528 -35.364 -35.244 1 52.87 554 ALA B N 1
ATOM 11650 C CA . ALA B 1 554 ? 25.28 -35.295 -36.682 1 52.87 554 ALA B CA 1
ATOM 11651 C C . ALA B 1 554 ? 25.122 -33.849 -37.143 1 52.87 554 ALA B C 1
ATOM 11653 O O . ALA B 1 554 ? 24.381 -33.074 -36.533 1 52.87 554 ALA B O 1
ATOM 11654 N N . LYS B 1 555 ? 25.845 -33.36 -37.842 1 63.06 555 LYS B N 1
ATOM 11655 C CA . LYS B 1 555 ? 25.889 -32.114 -38.601 1 63.06 555 LYS B CA 1
ATOM 11656 C C . LYS B 1 555 ? 24.659 -31.969 -39.493 1 63.06 555 LYS B C 1
ATOM 11658 O O . LYS B 1 555 ? 24.778 -31.904 -40.718 1 63.06 555 LYS B O 1
ATOM 11663 N N . VAL B 1 556 ? 23.504 -32.308 -38.943 1 83.89 556 VAL B N 1
ATOM 11664 C CA . VAL B 1 556 ? 22.284 -32.198 -39.737 1 83.89 556 VAL B CA 1
ATOM 11665 C C . VAL B 1 556 ? 21.56 -30.898 -39.394 1 83.89 556 VAL B C 1
ATOM 11667 O O . VAL B 1 556 ? 21.628 -30.423 -38.258 1 83.89 556 VAL B O 1
ATOM 11670 N N . GLU B 1 557 ? 21.059 -30.312 -40.365 1 90.4 557 GLU B N 1
ATOM 11671 C CA . GLU B 1 557 ? 20.349 -29.047 -40.208 1 90.4 557 GLU B CA 1
ATOM 11672 C C . GLU B 1 557 ? 19.019 -29.246 -39.485 1 90.4 557 GLU B C 1
ATOM 11674 O O . GLU B 1 557 ? 18.166 -30.009 -39.943 1 90.4 557 GLU B O 1
ATOM 11679 N N . VAL B 1 558 ? 18.852 -28.718 -38.267 1 93.44 558 VAL B N 1
ATOM 11680 C CA . VAL B 1 558 ? 17.593 -28.729 -37.53 1 93.44 558 VAL B CA 1
ATOM 11681 C C . VAL B 1 558 ? 16.672 -27.635 -38.065 1 93.44 558 VAL B C 1
ATOM 11683 O O . VAL B 1 558 ? 16.982 -26.446 -37.958 1 93.44 558 VAL B O 1
ATOM 11686 N N . VAL B 1 559 ? 15.604 -28.025 -38.572 1 94.86 559 VAL B N 1
ATOM 11687 C CA . VAL B 1 559 ? 14.769 -27.069 -39.291 1 94.86 559 VAL B CA 1
ATOM 11688 C C . VAL B 1 559 ? 13.607 -26.627 -38.405 1 94.86 559 VAL B C 1
ATOM 11690 O O . VAL B 1 559 ? 12.965 -25.609 -38.674 1 94.86 559 VAL B O 1
ATOM 11693 N N . ALA B 1 560 ? 13.331 -27.412 -37.383 1 95.98 560 ALA B N 1
ATOM 11694 C CA . ALA B 1 560 ? 12.231 -27.042 -36.496 1 95.98 560 ALA B CA 1
ATOM 11695 C C . ALA B 1 560 ? 12.381 -27.707 -35.131 1 95.98 560 ALA B C 1
ATOM 11697 O O . ALA B 1 560 ? 13.023 -28.753 -35.009 1 95.98 560 ALA B O 1
ATOM 11698 N N . ARG B 1 561 ? 11.802 -27.117 -34.122 1 97.15 561 ARG B N 1
ATOM 11699 C CA . ARG B 1 561 ? 11.628 -27.709 -32.799 1 97.15 561 ARG B CA 1
ATOM 11700 C C . ARG B 1 561 ? 10.184 -28.147 -32.581 1 97.15 561 ARG B C 1
ATOM 11702 O O . ARG B 1 561 ? 9.255 -27.36 -32.771 1 97.15 561 ARG B O 1
ATOM 11709 N N . VAL B 1 562 ? 10.066 -29.404 -32.251 1 97.69 562 VAL B N 1
ATOM 11710 C CA . VAL B 1 562 ? 8.743 -30.013 -32.158 1 97.69 562 VAL B CA 1
ATOM 11711 C C . VAL B 1 562 ? 8.5 -30.507 -30.733 1 97.69 562 VAL B C 1
ATOM 11713 O O . VAL B 1 562 ? 9.376 -31.13 -30.128 1 97.69 562 VAL B O 1
ATOM 11716 N N . ALA B 1 563 ? 7.343 -30.191 -30.232 1 97.86 563 ALA B N 1
ATOM 11717 C CA . ALA B 1 563 ? 6.956 -30.628 -28.893 1 97.86 563 ALA B CA 1
ATOM 11718 C C . ALA B 1 563 ? 5.865 -31.693 -28.958 1 97.86 563 ALA B C 1
ATOM 11720 O O . ALA B 1 563 ? 5.073 -31.723 -29.903 1 97.86 563 ALA B O 1
ATOM 11721 N N . PHE B 1 564 ? 5.8 -32.526 -28.05 1 97.63 564 PHE B N 1
ATOM 11722 C CA . PHE B 1 564 ? 4.714 -33.482 -27.87 1 97.63 564 PHE B CA 1
ATOM 11723 C C . PHE B 1 564 ? 4.243 -33.501 -26.421 1 97.63 564 PHE B C 1
ATOM 11725 O O . PHE B 1 564 ? 5.038 -33.732 -25.507 1 97.63 564 PHE B O 1
ATOM 11732 N N . ILE B 1 565 ? 2.976 -33.23 -26.192 1 97.4 565 ILE B N 1
ATOM 11733 C CA . ILE B 1 565 ? 2.392 -33.22 -24.855 1 97.4 565 ILE B CA 1
ATOM 11734 C C . ILE B 1 565 ? 1.877 -34.614 -24.507 1 97.4 565 ILE B C 1
ATOM 11736 O O . ILE B 1 565 ? 0.981 -35.136 -25.174 1 97.4 565 ILE B O 1
ATOM 11740 N N . ASN B 1 566 ? 2.419 -35.21 -23.575 1 94.09 566 ASN B N 1
ATOM 11741 C CA . ASN B 1 566 ? 2.015 -36.569 -23.23 1 94.09 566 ASN B CA 1
ATOM 11742 C C . ASN B 1 566 ? 1.74 -36.709 -21.736 1 94.09 566 ASN B C 1
ATOM 11744 O O . ASN B 1 566 ? 1.845 -35.737 -20.987 1 94.09 566 ASN B O 1
ATOM 11748 N N . HIS B 1 567 ? 1.218 -37.782 -21.35 1 93.34 567 HIS B N 1
ATOM 11749 C CA . HIS B 1 567 ? 1.003 -38.195 -19.967 1 93.34 567 HIS B CA 1
ATOM 11750 C C . HIS B 1 567 ? 1.365 -39.663 -19.768 1 93.34 567 HIS B C 1
ATOM 11752 O O . HIS B 1 567 ? 1.638 -40.376 -20.736 1 93.34 567 HIS B O 1
ATOM 11758 N N . LEU B 1 568 ? 1.413 -40.073 -18.595 1 92.15 568 LEU B N 1
ATOM 11759 C CA . LEU B 1 568 ? 1.706 -41.474 -18.312 1 92.15 568 LEU B CA 1
ATOM 11760 C C . LEU B 1 568 ? 0.579 -42.376 -18.805 1 92.15 568 LEU B C 1
ATOM 11762 O O . LEU B 1 568 ? -0.598 -42.03 -18.678 1 92.15 568 LEU B O 1
ATOM 11766 N N . ILE B 1 569 ? 0.956 -43.447 -19.387 1 88.76 569 ILE B N 1
ATOM 11767 C CA . ILE B 1 569 ? -0.055 -44.399 -19.835 1 88.76 569 ILE B CA 1
ATOM 11768 C C . ILE B 1 569 ? -0.774 -44.995 -18.627 1 88.76 569 ILE B C 1
ATOM 11770 O O . ILE B 1 569 ? -2.006 -45.032 -18.586 1 88.76 569 ILE B O 1
ATOM 11774 N N . ASP B 1 570 ? -0.054 -45.485 -17.641 1 87.56 570 ASP B N 1
ATOM 11775 C CA . ASP B 1 570 ? -0.564 -45.93 -16.347 1 87.56 570 ASP B CA 1
ATOM 11776 C C . ASP B 1 570 ? 0.41 -45.582 -15.224 1 87.56 570 ASP B C 1
ATOM 11778 O O . ASP B 1 570 ? 1.521 -45.113 -15.481 1 87.56 570 ASP B O 1
ATOM 11782 N N . ALA B 1 571 ? 0.026 -45.828 -14.037 1 90.05 571 ALA B N 1
ATOM 11783 C CA . ALA B 1 571 ? 0.804 -45.412 -12.873 1 90.05 571 ALA B CA 1
ATOM 11784 C C . ALA B 1 571 ? 2.1 -46.21 -12.765 1 90.05 571 ALA B C 1
ATOM 11786 O O . ALA B 1 571 ? 3.114 -45.697 -12.287 1 90.05 571 ALA B O 1
ATOM 11787 N N . ASP B 1 572 ? 2.072 -47.376 -13.287 1 88.69 572 ASP B N 1
ATOM 11788 C CA . ASP B 1 572 ? 3.218 -48.264 -13.12 1 88.69 572 ASP B CA 1
ATOM 11789 C C . ASP B 1 572 ? 4.411 -47.781 -13.943 1 88.69 572 ASP B C 1
ATOM 11791 O O . ASP B 1 572 ? 5.561 -48.068 -13.606 1 88.69 572 ASP B O 1
ATOM 11795 N N . ILE B 1 573 ? 4.149 -47.039 -14.959 1 90.15 573 ILE B N 1
ATOM 11796 C CA . ILE B 1 573 ? 5.184 -46.537 -15.856 1 90.15 573 ILE B CA 1
ATOM 11797 C C . ILE B 1 573 ? 6.075 -45.546 -15.111 1 90.15 573 ILE B C 1
ATOM 11799 O O . ILE B 1 573 ? 7.202 -45.276 -15.533 1 90.15 573 ILE B O 1
ATOM 11803 N N . LEU B 1 574 ? 5.616 -45.078 -13.978 1 92.32 574 LEU B N 1
ATOM 11804 C CA . LEU B 1 574 ? 6.42 -44.149 -13.192 1 92.32 574 LEU B CA 1
ATOM 11805 C C . LEU B 1 574 ? 7.753 -44.78 -12.802 1 92.32 574 LEU B C 1
ATOM 11807 O O . LEU B 1 574 ? 8.773 -44.09 -12.729 1 92.32 574 LEU B O 1
ATOM 11811 N N . GLY B 1 575 ? 7.756 -46.016 -12.545 1 92.01 575 GLY B N 1
ATOM 11812 C CA . GLY B 1 575 ? 8.98 -46.723 -12.206 1 92.01 575 GLY B CA 1
ATOM 11813 C C . GLY B 1 575 ? 9.944 -46.841 -13.371 1 92.01 575 GLY B C 1
ATOM 11814 O O . GLY B 1 575 ? 11.158 -46.931 -13.173 1 92.01 575 GLY B O 1
ATOM 11815 N N . ASP B 1 576 ? 9.415 -46.861 -14.584 1 89.78 576 ASP B N 1
ATOM 11816 C CA . ASP B 1 576 ? 10.25 -46.881 -15.781 1 89.78 576 ASP B CA 1
ATOM 11817 C C . ASP B 1 576 ? 10.883 -45.514 -16.032 1 89.78 576 ASP B C 1
ATOM 11819 O O . ASP B 1 576 ? 12.058 -45.425 -16.396 1 89.78 576 ASP B O 1
ATOM 11823 N N . VAL B 1 577 ? 10.058 -44.582 -15.838 1 91.39 577 VAL B N 1
ATOM 11824 C CA . VAL B 1 577 ? 10.492 -43.211 -16.083 1 91.39 577 VAL B CA 1
ATOM 11825 C C . VAL B 1 577 ? 11.55 -42.813 -15.055 1 91.39 577 VAL B C 1
ATOM 11827 O O . VAL B 1 577 ? 12.526 -42.137 -15.39 1 91.39 577 VAL B O 1
ATOM 11830 N N . ASP B 1 578 ? 11.32 -43.198 -13.794 1 93.67 578 ASP B N 1
ATOM 11831 C CA . ASP B 1 578 ? 12.268 -43.001 -12.702 1 93.67 578 ASP B CA 1
ATOM 11832 C C . ASP B 1 578 ? 12.484 -44.295 -11.921 1 93.67 578 ASP B C 1
ATOM 11834 O O . ASP B 1 578 ? 11.705 -44.622 -11.024 1 93.67 578 ASP B O 1
ATOM 11838 N N . PRO B 1 579 ? 13.508 -44.912 -12.239 1 92.6 579 PRO B N 1
ATOM 11839 C CA . PRO B 1 579 ? 13.757 -46.247 -11.691 1 92.6 579 PRO B CA 1
ATOM 11840 C C . PRO B 1 579 ? 13.791 -46.262 -10.164 1 92.6 579 PRO B C 1
ATOM 11842 O O . PRO B 1 579 ? 13.522 -47.295 -9.547 1 92.6 579 PRO B O 1
ATOM 11845 N N . SER B 1 580 ? 14.123 -45.154 -9.518 1 93.88 580 SER B N 1
ATOM 11846 C CA . SER B 1 580 ? 14.165 -45.105 -8.06 1 93.88 580 SER B CA 1
ATOM 11847 C C . SER B 1 580 ? 12.777 -45.307 -7.461 1 93.88 580 SER B C 1
ATOM 11849 O O . SER B 1 580 ? 12.646 -45.636 -6.28 1 93.88 580 SER B O 1
ATOM 11851 N N . LEU B 1 581 ? 11.723 -45.179 -8.209 1 94.57 581 LEU B N 1
ATOM 11852 C CA . LEU B 1 581 ? 10.357 -45.286 -7.71 1 94.57 581 LEU B CA 1
ATOM 11853 C C . LEU B 1 581 ? 9.788 -46.676 -7.977 1 94.57 581 LEU B C 1
ATOM 11855 O O . LEU B 1 581 ? 8.628 -46.948 -7.661 1 94.57 581 LEU B O 1
ATOM 11859 N N . ALA B 1 582 ? 10.547 -47.524 -8.556 1 92.09 582 ALA B N 1
ATOM 11860 C CA . ALA B 1 582 ? 10.097 -48.872 -8.895 1 92.09 582 ALA B CA 1
ATOM 11861 C C . ALA B 1 582 ? 9.617 -49.618 -7.653 1 92.09 582 ALA B C 1
ATOM 11863 O O . ALA B 1 582 ? 8.732 -50.473 -7.739 1 92.09 582 ALA B O 1
ATOM 11864 N N . ALA B 1 583 ? 10.14 -49.205 -6.511 1 90.23 583 ALA B N 1
ATOM 11865 C CA . ALA B 1 583 ? 9.839 -49.884 -5.254 1 90.23 583 ALA B CA 1
ATOM 11866 C C . ALA B 1 583 ? 8.444 -49.519 -4.753 1 90.23 583 ALA B C 1
ATOM 11868 O O . ALA B 1 583 ? 7.884 -50.21 -3.899 1 90.23 583 ALA B O 1
ATOM 11869 N N . LEU B 1 584 ? 7.801 -48.466 -5.215 1 93.04 584 LEU B N 1
ATOM 11870 C CA . LEU B 1 584 ? 6.451 -48.076 -4.821 1 93.04 584 LEU B CA 1
ATOM 11871 C C . LEU B 1 584 ? 5.417 -49.034 -5.404 1 93.04 584 LEU B C 1
ATOM 11873 O O . LEU B 1 584 ? 5.557 -49.487 -6.542 1 93.04 584 LEU B O 1
ATOM 11877 N N . SER B 1 585 ? 4.37 -49.417 -4.621 1 90.68 585 SER B N 1
ATOM 11878 C CA . SER B 1 585 ? 3.243 -50.189 -5.136 1 90.68 585 SER B CA 1
ATOM 11879 C C . SER B 1 585 ? 2.426 -49.374 -6.134 1 90.68 585 SER B C 1
ATOM 11881 O O . SER B 1 585 ? 2.536 -48.147 -6.179 1 90.68 585 SER B O 1
ATOM 11883 N N . PRO B 1 586 ? 1.686 -49.918 -7.018 1 89.11 586 PRO B N 1
ATOM 11884 C CA . PRO B 1 586 ? 0.832 -49.185 -7.956 1 89.11 586 PRO B CA 1
ATOM 11885 C C . PRO B 1 586 ? -0.092 -48.19 -7.259 1 89.11 586 PRO B C 1
ATOM 11887 O O . PRO B 1 586 ? -0.317 -47.089 -7.769 1 89.11 586 PRO B O 1
ATOM 11890 N N . GLU B 1 587 ? -0.562 -48.593 -6.075 1 90.72 587 GLU B N 1
ATOM 11891 C CA . GLU B 1 587 ? -1.442 -47.701 -5.326 1 90.72 587 GLU B CA 1
ATOM 11892 C C . GLU B 1 587 ? -0.691 -46.465 -4.84 1 90.72 587 GLU B C 1
ATOM 11894 O O . GLU B 1 587 ? -1.227 -45.355 -4.868 1 90.72 587 GLU B O 1
ATOM 11899 N N . GLN B 1 588 ? 0.502 -46.667 -4.373 1 93.11 588 GLN B N 1
ATOM 11900 C CA . GLN B 1 588 ? 1.327 -45.555 -3.915 1 93.11 588 GLN B CA 1
ATOM 11901 C C . GLN B 1 588 ? 1.689 -44.625 -5.07 1 93.11 588 GLN B C 1
ATOM 11903 O O . GLN B 1 588 ? 1.709 -43.403 -4.907 1 93.11 588 GLN B O 1
ATOM 11908 N N . LYS B 1 589 ? 2.001 -45.207 -6.206 1 94.46 589 LYS B N 1
ATOM 11909 C CA . LYS B 1 589 ? 2.293 -44.409 -7.393 1 94.46 589 LYS B CA 1
ATOM 11910 C C . LYS B 1 589 ? 1.08 -43.581 -7.81 1 94.46 589 LYS B C 1
ATOM 11912 O O . LYS B 1 589 ? 1.216 -42.411 -8.174 1 94.46 589 LYS B O 1
ATOM 11917 N N . ARG B 1 590 ? -0.101 -44.193 -7.734 1 92.54 590 ARG B N 1
ATOM 11918 C CA . ARG B 1 590 ? -1.328 -43.469 -8.051 1 92.54 590 ARG B CA 1
ATOM 11919 C C . ARG B 1 590 ? -1.554 -42.321 -7.074 1 92.54 590 ARG B C 1
ATOM 11921 O O . ARG B 1 590 ? -1.984 -41.236 -7.471 1 92.54 590 ARG B O 1
ATOM 11928 N N . THR B 1 591 ? -1.299 -42.604 -5.818 1 92.43 591 THR B N 1
ATOM 11929 C CA . THR B 1 591 ? -1.431 -41.562 -4.806 1 92.43 591 THR B CA 1
ATOM 11930 C C . THR B 1 591 ? -0.475 -40.407 -5.092 1 92.43 591 THR B C 1
ATOM 11932 O O . THR B 1 591 ? -0.858 -39.239 -4.994 1 92.43 591 THR B O 1
ATOM 11935 N N . PHE B 1 592 ? 0.759 -40.765 -5.386 1 93.33 592 PHE B N 1
ATOM 11936 C CA . PHE B 1 592 ? 1.755 -39.761 -5.739 1 93.33 592 PHE B CA 1
ATOM 11937 C C . PHE B 1 592 ? 1.272 -38.905 -6.904 1 93.33 592 PHE B C 1
ATOM 11939 O O . PHE B 1 592 ? 1.305 -37.675 -6.833 1 93.33 592 PHE B O 1
ATOM 11946 N N . ILE B 1 593 ? 0.773 -39.493 -7.936 1 92.92 593 ILE B N 1
ATOM 11947 C CA . ILE B 1 593 ? 0.308 -38.811 -9.138 1 92.92 593 ILE B CA 1
ATOM 11948 C C . ILE B 1 593 ? -0.879 -37.914 -8.796 1 92.92 593 ILE B C 1
ATOM 11950 O O . ILE B 1 593 ? -0.937 -36.759 -9.226 1 92.92 593 ILE B O 1
ATOM 11954 N N . ASN B 1 594 ? -1.774 -38.404 -8.008 1 91.24 594 ASN B N 1
ATOM 11955 C CA . ASN B 1 594 ? -2.978 -37.654 -7.665 1 91.24 594 ASN B CA 1
ATOM 11956 C C . ASN B 1 594 ? -2.655 -36.444 -6.793 1 91.24 594 ASN B C 1
ATOM 11958 O O . ASN B 1 594 ? -3.269 -35.386 -6.941 1 91.24 594 ASN B O 1
ATOM 11962 N N . ARG B 1 595 ? -1.737 -36.542 -5.979 1 92.86 595 ARG B N 1
ATOM 11963 C CA . ARG B 1 595 ? -1.433 -35.478 -5.028 1 92.86 595 ARG B CA 1
ATOM 11964 C C . ARG B 1 595 ? -0.567 -34.4 -5.67 1 92.86 595 ARG B C 1
ATOM 11966 O O . ARG B 1 595 ? -0.465 -33.287 -5.151 1 92.86 595 ARG B O 1
ATOM 11973 N N . THR B 1 596 ? 0.009 -34.716 -6.734 1 91.73 596 THR B N 1
ATOM 11974 C CA . THR B 1 596 ? 0.799 -33.713 -7.44 1 91.73 596 THR B CA 1
ATOM 11975 C C . THR B 1 596 ? -0.08 -32.904 -8.39 1 91.73 596 THR B C 1
ATOM 11977 O O . THR B 1 596 ? 0.429 -32.189 -9.256 1 91.73 596 THR B O 1
ATOM 11980 N N . LYS B 1 597 ? -1.354 -33.044 -8.227 1 88.2 597 LYS B N 1
ATOM 11981 C CA . LYS B 1 597 ? -2.364 -32.417 -9.074 1 88.2 597 LYS B CA 1
ATOM 11982 C C . LYS B 1 597 ? -2.149 -30.908 -9.162 1 88.2 597 LYS B C 1
ATOM 11984 O O . LYS B 1 597 ? -2.305 -30.315 -10.231 1 88.2 597 LYS B O 1
ATOM 11989 N N . PRO B 1 598 ? -1.808 -30.245 -8.08 1 87.31 598 PRO B N 1
ATOM 11990 C CA . PRO B 1 598 ? -1.646 -28.793 -8.181 1 87.31 598 PRO B CA 1
ATOM 11991 C C . PRO B 1 598 ? -0.554 -28.388 -9.169 1 87.31 598 PRO B C 1
ATOM 11993 O O . PRO B 1 598 ? -0.578 -27.274 -9.698 1 87.31 598 PRO B O 1
ATOM 11996 N N . GLU B 1 599 ? 0.371 -29.269 -9.359 1 86.64 599 GLU B N 1
ATOM 11997 C CA . GLU B 1 599 ? 1.433 -29.032 -10.333 1 86.64 599 GLU B CA 1
ATOM 11998 C C . GLU B 1 599 ? 1.758 -30.302 -11.115 1 86.64 599 GLU B C 1
ATOM 12000 O O . GLU B 1 599 ? 2.598 -31.099 -10.691 1 86.64 599 GLU B O 1
ATOM 12005 N N . ARG B 1 600 ? 1.214 -30.344 -12.291 1 90.36 600 ARG B N 1
ATOM 12006 C CA . ARG B 1 600 ? 1.324 -31.566 -13.08 1 90.36 600 ARG B CA 1
ATOM 12007 C C . ARG B 1 600 ? 2.488 -31.482 -14.061 1 90.36 600 ARG B C 1
ATOM 12009 O O . ARG B 1 600 ? 2.885 -32.49 -14.65 1 90.36 600 ARG B O 1
ATOM 12016 N N . ARG B 1 601 ? 3.119 -30.336 -14.139 1 94.14 601 ARG B N 1
ATOM 12017 C CA . ARG B 1 601 ? 4.183 -30.157 -15.121 1 94.14 601 ARG B CA 1
ATOM 12018 C C . ARG B 1 601 ? 5.445 -30.905 -14.705 1 94.14 601 ARG B C 1
ATOM 12020 O O . ARG B 1 601 ? 5.891 -30.791 -13.561 1 94.14 601 ARG B O 1
ATOM 12027 N N . ALA B 1 602 ? 5.915 -31.661 -15.529 1 94.38 602 ALA B N 1
ATOM 12028 C CA . ALA B 1 602 ? 7.224 -32.285 -15.353 1 94.38 602 ALA B CA 1
ATOM 12029 C C . ALA B 1 602 ? 8.261 -31.652 -16.277 1 94.38 602 ALA B C 1
ATOM 12031 O O . ALA B 1 602 ? 7.908 -30.994 -17.259 1 94.38 602 ALA B O 1
ATOM 12032 N N . VAL B 1 603 ? 9.494 -31.834 -15.919 1 95.13 603 VAL B N 1
ATOM 12033 C CA . VAL B 1 603 ? 10.58 -31.307 -16.74 1 95.13 603 VAL B CA 1
ATOM 12034 C C . VAL B 1 603 ? 10.512 -31.917 -18.138 1 95.13 603 VAL B C 1
ATOM 12036 O O . VAL B 1 603 ? 10.218 -33.105 -18.291 1 95.13 603 VAL B O 1
ATOM 12039 N N . PRO B 1 604 ? 10.645 -31.073 -19.177 1 95.39 604 PRO B N 1
ATOM 12040 C CA . PRO B 1 604 ? 10.671 -31.633 -20.531 1 95.39 604 PRO B CA 1
ATOM 12041 C C . PRO B 1 604 ? 11.752 -32.697 -20.709 1 95.39 604 PRO B C 1
ATOM 12043 O O . PRO B 1 604 ? 12.841 -32.576 -20.142 1 95.39 604 PRO B O 1
ATOM 12046 N N . VAL B 1 605 ? 11.496 -33.732 -21.455 1 93.92 605 VAL B N 1
ATOM 12047 C CA . VAL B 1 605 ? 12.438 -34.815 -21.717 1 93.92 605 VAL B CA 1
ATOM 12048 C C . VAL B 1 605 ? 12.963 -34.71 -23.147 1 93.92 605 VAL B C 1
ATOM 12050 O O . VAL B 1 605 ? 12.187 -34.749 -24.104 1 93.92 605 VAL B O 1
ATOM 12053 N N . GLY B 1 606 ? 14.186 -34.725 -23.365 1 88.38 606 GLY B N 1
ATOM 12054 C CA . GLY B 1 606 ? 14.869 -34.454 -24.62 1 88.38 606 GLY B CA 1
ATOM 12055 C C . GLY B 1 606 ? 15.705 -33.188 -24.583 1 88.38 606 GLY B C 1
ATOM 12056 O O . GLY B 1 606 ? 16.159 -32.769 -23.516 1 88.38 606 GLY B O 1
ATOM 12057 N N . PRO B 1 607 ? 15.927 -32.692 -25.716 1 91.58 607 PRO B N 1
ATOM 12058 C CA . PRO B 1 607 ? 15.485 -33.004 -27.077 1 91.58 607 PRO B CA 1
ATOM 12059 C C . PRO B 1 607 ? 16.237 -34.185 -27.685 1 91.58 607 PRO B C 1
ATOM 12061 O O . PRO B 1 607 ? 17.372 -34.467 -27.293 1 91.58 607 PRO B O 1
ATOM 12064 N N . VAL B 1 608 ? 15.546 -34.835 -28.517 1 93.43 608 VAL B N 1
ATOM 12065 C CA . VAL B 1 608 ? 16.181 -35.845 -29.357 1 93.43 608 VAL B CA 1
ATOM 12066 C C . VAL B 1 608 ? 16.109 -35.42 -30.822 1 93.43 608 VAL B C 1
ATOM 12068 O O . VAL B 1 608 ? 15.18 -34.717 -31.226 1 93.43 608 VAL B O 1
ATOM 12071 N N . ILE B 1 609 ? 17.076 -35.701 -31.535 1 94.99 609 ILE B N 1
ATOM 12072 C CA . ILE B 1 609 ? 17.115 -35.354 -32.951 1 94.99 609 ILE B CA 1
ATOM 12073 C C . ILE B 1 609 ? 16.524 -36.494 -33.778 1 94.99 609 ILE B C 1
ATOM 12075 O O . ILE B 1 609 ? 16.957 -37.642 -33.662 1 94.99 609 ILE B O 1
ATOM 12079 N N . ILE B 1 610 ? 15.565 -36.179 -34.493 1 96.16 610 ILE B N 1
ATOM 12080 C CA . ILE B 1 610 ? 14.97 -37.144 -35.41 1 96.16 610 ILE B CA 1
ATOM 12081 C C . ILE B 1 610 ? 15.272 -36.74 -36.852 1 96.16 610 ILE B C 1
ATOM 12083 O O . ILE B 1 610 ? 14.876 -35.659 -37.296 1 96.16 610 ILE B O 1
ATOM 12087 N N . ARG B 1 611 ? 15.858 -37.559 -37.635 1 91.51 611 ARG B N 1
ATOM 12088 C CA . ARG B 1 611 ? 16.393 -37.239 -38.954 1 91.51 611 ARG B CA 1
ATOM 12089 C C . ARG B 1 611 ? 15.477 -37.758 -40.057 1 91.51 611 ARG B C 1
ATOM 12091 O O . ARG B 1 611 ? 14.803 -38.776 -39.884 1 91.51 611 ARG B O 1
ATOM 12098 N N . SER B 1 612 ? 15.493 -37.094 -41.073 1 94.91 612 SER B N 1
ATOM 12099 C CA . SER B 1 612 ? 14.827 -37.459 -42.319 1 94.91 612 SER B CA 1
ATOM 12100 C C . SER B 1 612 ? 15.819 -38.015 -43.334 1 94.91 612 SER B C 1
ATOM 12102 O O . SER B 1 612 ? 16.993 -37.638 -43.332 1 94.91 612 SER B O 1
ATOM 12104 N N . ARG B 1 613 ? 15.351 -38.835 -44.307 1 93.99 613 ARG B N 1
ATOM 12105 C CA . ARG B 1 613 ? 16.18 -39.331 -45.401 1 93.99 613 ARG B CA 1
ATOM 12106 C C . ARG B 1 613 ? 16.554 -38.204 -46.359 1 93.99 613 ARG B C 1
ATOM 12108 O O . ARG B 1 613 ? 17.484 -38.343 -47.156 1 93.99 613 ARG B O 1
ATOM 12115 N N . LEU B 1 614 ? 15.849 -37.132 -46.235 1 93.9 614 LEU B N 1
ATOM 12116 C CA . LEU B 1 614 ? 16.087 -36.005 -47.13 1 93.9 614 LEU B CA 1
ATOM 12117 C C . LEU B 1 614 ? 17.189 -35.102 -46.587 1 93.9 614 LEU B C 1
ATOM 12119 O O . LEU B 1 614 ? 17.459 -34.039 -47.149 1 93.9 614 LEU B O 1
ATOM 12123 N N . GLY B 1 615 ? 17.768 -35.409 -45.436 1 91.71 615 GLY B N 1
ATOM 12124 C CA . GLY B 1 615 ? 18.939 -34.706 -44.939 1 91.71 615 GLY B CA 1
ATOM 12125 C C . GLY B 1 615 ? 18.603 -33.63 -43.924 1 91.71 615 GLY B C 1
ATOM 12126 O O . GLY B 1 615 ? 19.468 -32.839 -43.541 1 91.71 615 GLY B O 1
ATOM 12127 N N . MET B 1 616 ? 17.453 -33.514 -43.503 1 94.15 616 MET B N 1
ATOM 12128 C CA . MET B 1 616 ? 17.058 -32.558 -42.473 1 94.15 616 MET B CA 1
ATOM 12129 C C . MET B 1 616 ? 16.641 -33.278 -41.194 1 94.15 616 MET B C 1
ATOM 12131 O O . MET B 1 616 ? 16.488 -34.501 -41.187 1 94.15 616 MET B O 1
ATOM 12135 N N . ALA B 1 617 ? 16.518 -32.526 -40.147 1 96.09 617 ALA B N 1
ATOM 12136 C CA . ALA B 1 617 ? 16.152 -33.116 -38.862 1 96.09 617 ALA B CA 1
ATOM 12137 C C . ALA B 1 617 ? 15.291 -32.158 -38.044 1 96.09 617 ALA B C 1
ATOM 12139 O O . ALA B 1 617 ? 15.195 -30.971 -38.366 1 96.09 617 ALA B O 1
ATOM 12140 N N . VAL B 1 618 ? 14.663 -32.681 -37.073 1 96.47 618 VAL B N 1
ATOM 12141 C CA . VAL B 1 618 ? 13.945 -31.868 -36.098 1 96.47 618 VAL B CA 1
ATOM 12142 C C . VAL B 1 618 ? 14.429 -32.203 -34.689 1 96.47 618 VAL B C 1
ATOM 12144 O O . VAL B 1 618 ? 14.975 -33.283 -34.453 1 96.47 618 VAL B O 1
ATOM 12147 N N . GLU B 1 619 ? 14.325 -31.212 -33.818 1 96.41 619 GLU B N 1
ATOM 12148 C CA . GLU B 1 619 ? 14.454 -31.459 -32.385 1 96.41 619 GLU B CA 1
ATOM 12149 C C . GLU B 1 619 ? 13.105 -31.802 -31.76 1 96.41 619 GLU B C 1
ATOM 12151 O O . GLU B 1 619 ? 12.161 -31.013 -31.836 1 96.41 619 GLU B O 1
ATOM 12156 N N . PHE B 1 620 ? 13.06 -32.965 -31.248 1 96.56 620 PHE B N 1
ATOM 12157 C CA . PHE B 1 620 ? 11.813 -33.469 -30.686 1 96.56 620 PHE B CA 1
ATOM 12158 C C . PHE B 1 620 ? 11.898 -33.554 -29.167 1 96.56 620 PHE B C 1
ATOM 12160 O O . PHE B 1 620 ? 12.794 -34.205 -28.625 1 96.56 620 PHE B O 1
ATOM 12167 N N . THR B 1 621 ? 10.952 -32.879 -28.471 1 96.9 621 THR B N 1
ATOM 12168 C CA . THR B 1 621 ? 10.964 -32.841 -27.013 1 96.9 621 THR B CA 1
ATOM 12169 C C . THR B 1 621 ? 9.6 -33.227 -26.45 1 96.9 621 THR B C 1
ATOM 12171 O O . THR B 1 621 ? 8.565 -32.808 -26.973 1 96.9 621 THR B O 1
ATOM 12174 N N . LEU B 1 622 ? 9.568 -34.052 -25.437 1 96.35 622 LEU B N 1
ATOM 12175 C CA . LEU B 1 622 ? 8.344 -34.396 -24.722 1 96.35 622 LEU B CA 1
ATOM 12176 C C . LEU B 1 622 ? 8.069 -33.398 -23.603 1 96.35 622 LEU B C 1
ATOM 12178 O O . LEU B 1 622 ? 8.994 -32.962 -22.913 1 96.35 622 LEU B O 1
ATOM 12182 N N . TYR B 1 623 ? 6.877 -32.97 -23.473 1 96.98 623 TYR B N 1
ATOM 12183 C CA . TYR B 1 623 ? 6.403 -32.143 -22.368 1 96.98 623 TYR B CA 1
ATOM 12184 C C . TYR B 1 623 ? 5.365 -32.887 -21.536 1 96.98 623 TYR B C 1
ATOM 12186 O O . TYR B 1 623 ? 4.161 -32.683 -21.707 1 96.98 623 TYR B O 1
ATOM 12194 N N . PRO B 1 624 ? 5.797 -33.679 -20.607 1 95.26 624 PRO B N 1
ATOM 12195 C CA . PRO B 1 624 ? 4.91 -34.615 -19.911 1 95.26 624 PRO B CA 1
ATOM 12196 C C . PRO B 1 624 ? 4.055 -33.935 -18.845 1 95.26 624 PRO B C 1
ATOM 12198 O O . PRO B 1 624 ? 4.497 -32.97 -18.215 1 95.26 624 PRO B O 1
ATOM 12201 N N . LEU B 1 625 ? 2.875 -34.426 -18.645 1 94.96 625 LEU B N 1
ATOM 12202 C CA . LEU B 1 625 ? 2.007 -34.162 -17.502 1 94.96 625 LEU B CA 1
ATOM 12203 C C . LEU B 1 625 ? 2.032 -35.329 -16.52 1 94.96 625 LEU B C 1
ATOM 12205 O O . LEU B 1 625 ? 1.888 -36.486 -16.921 1 94.96 625 LEU B O 1
ATOM 12209 N N . CYS B 1 626 ? 2.253 -35.048 -15.318 1 92.78 626 CYS B N 1
ATOM 12210 C CA . CYS B 1 626 ? 2.287 -36.08 -14.288 1 92.78 626 CYS B CA 1
ATOM 12211 C C . CYS B 1 626 ? 0.881 -36.565 -13.956 1 92.78 626 CYS B C 1
ATOM 12213 O O . CYS B 1 626 ? 0.37 -36.301 -12.865 1 92.78 626 CYS B O 1
ATOM 12215 N N . MET B 1 627 ? 0.325 -37.259 -14.85 1 92.64 627 MET B N 1
ATOM 12216 C CA . MET B 1 627 ? -0.988 -37.886 -14.728 1 92.64 627 MET B CA 1
ATOM 12217 C C . MET B 1 627 ? -1.079 -39.134 -15.599 1 92.64 627 MET B C 1
ATOM 12219 O O . MET B 1 627 ? -0.368 -39.251 -16.599 1 92.64 627 MET B O 1
ATOM 12223 N N . ASP B 1 628 ? -1.819 -40.029 -15.162 1 90.37 628 ASP B N 1
ATOM 12224 C CA . ASP B 1 628 ? -2.004 -41.228 -15.974 1 90.37 628 ASP B CA 1
ATOM 12225 C C . ASP B 1 628 ? -3.361 -41.214 -16.673 1 90.37 628 ASP B C 1
ATOM 12227 O O . ASP B 1 628 ? -4.128 -40.259 -16.531 1 90.37 628 ASP B O 1
ATOM 12231 N N . SER B 1 629 ? -3.643 -42.2 -17.459 1 88.94 629 SER B N 1
ATOM 12232 C CA . SER B 1 629 ? -4.858 -42.259 -18.265 1 88.94 629 SER B CA 1
ATOM 12233 C C . SER B 1 629 ? -6.104 -42.29 -17.386 1 88.94 629 SER B C 1
ATOM 12235 O O . SER B 1 629 ? -7.141 -41.732 -17.75 1 88.94 629 SER B O 1
ATOM 12237 N N . ASP B 1 630 ? -5.991 -42.89 -16.282 1 87.44 630 ASP B N 1
ATOM 12238 C CA . ASP B 1 630 ? -7.124 -42.954 -15.364 1 87.44 630 ASP B CA 1
ATOM 12239 C C . ASP B 1 630 ? -7.484 -41.566 -14.838 1 87.44 630 ASP B C 1
ATOM 12241 O O . ASP B 1 630 ? -8.663 -41.222 -14.733 1 87.44 630 ASP B O 1
ATOM 12245 N N . ALA B 1 631 ? -6.425 -40.925 -14.444 1 89.2 631 ALA B N 1
ATOM 12246 C CA . ALA B 1 631 ? -6.646 -39.559 -13.976 1 89.2 631 ALA B CA 1
ATOM 12247 C C . ALA B 1 631 ? -7.27 -38.698 -15.071 1 89.2 631 ALA B C 1
ATOM 12249 O O . ALA B 1 631 ? -8.146 -37.874 -14.798 1 89.2 631 ALA B O 1
ATOM 12250 N N . MET B 1 632 ? -6.837 -38.827 -16.291 1 89.51 632 MET B N 1
ATOM 12251 C CA . MET B 1 632 ? -7.389 -38.105 -17.434 1 89.51 632 MET B CA 1
ATOM 12252 C C . MET B 1 632 ? -8.849 -38.48 -17.662 1 89.51 632 MET B C 1
ATOM 12254 O O . MET B 1 632 ? -9.684 -37.612 -17.925 1 89.51 632 MET B O 1
ATOM 12258 N N . ALA B 1 633 ? -9.119 -39.741 -17.537 1 86.69 633 ALA B N 1
ATOM 12259 C CA . ALA B 1 633 ? -10.478 -40.242 -17.728 1 86.69 633 ALA B CA 1
ATOM 12260 C C . ALA B 1 633 ? -11.422 -39.687 -16.665 1 86.69 633 ALA B C 1
ATOM 12262 O O . ALA B 1 633 ? -12.598 -39.439 -16.94 1 86.69 633 ALA B O 1
ATOM 12263 N N . GLU B 1 634 ? -10.872 -39.502 -15.552 1 88.62 634 GLU B N 1
ATOM 12264 C CA . GLU B 1 634 ? -11.672 -38.938 -14.469 1 88.62 634 GLU B CA 1
ATOM 12265 C C . GLU B 1 634 ? -12.144 -37.527 -14.807 1 88.62 634 GLU B C 1
ATOM 12267 O O . GLU B 1 634 ? -13.247 -37.128 -14.429 1 88.62 634 GLU B O 1
ATOM 12272 N N . TYR B 1 635 ? -11.351 -36.75 -15.426 1 89 635 TYR B N 1
ATOM 12273 C CA . TYR B 1 635 ? -11.757 -35.417 -15.858 1 89 635 TYR B CA 1
ATOM 12274 C C . TYR B 1 635 ? -12.915 -35.492 -16.845 1 89 635 TYR B C 1
ATOM 12276 O O . TYR B 1 635 ? -13.81 -34.644 -16.828 1 89 635 TYR B O 1
ATOM 12284 N N . ILE B 1 636 ? -12.897 -36.467 -17.696 1 86.24 636 ILE B N 1
ATOM 12285 C CA . ILE B 1 636 ? -13.965 -36.669 -18.669 1 86.24 636 ILE B CA 1
ATOM 12286 C C . ILE B 1 636 ? -15.254 -37.057 -17.947 1 86.24 636 ILE B C 1
ATOM 12288 O O . ILE B 1 636 ? -16.318 -36.498 -18.221 1 86.24 636 ILE B O 1
ATOM 12292 N N . ARG B 1 637 ? -15.123 -37.912 -17.01 1 86.08 637 ARG B N 1
ATOM 12293 C CA . ARG B 1 637 ? -16.277 -38.405 -16.265 1 86.08 637 ARG B CA 1
ATOM 12294 C C . ARG B 1 637 ? -16.903 -37.295 -15.427 1 86.08 637 ARG B C 1
ATOM 12296 O O . ARG B 1 637 ? -18.127 -37.216 -15.306 1 86.08 637 ARG B O 1
ATOM 12303 N N . SER B 1 638 ? -16.05 -36.505 -14.838 1 85.64 638 SER B N 1
ATOM 12304 C CA . SER B 1 638 ? -16.537 -35.441 -13.966 1 85.64 638 SER B CA 1
ATOM 12305 C C . SER B 1 638 ? -17.006 -34.235 -14.774 1 85.64 638 SER B C 1
ATOM 12307 O O . SER B 1 638 ? -17.696 -33.359 -14.247 1 85.64 638 SER B O 1
ATOM 12309 N N . GLY B 1 639 ? -16.572 -34.13 -16.041 1 85.26 639 GLY B N 1
ATOM 12310 C CA . GLY B 1 639 ? -16.936 -33 -16.882 1 85.26 639 GLY B CA 1
ATOM 12311 C C . GLY B 1 639 ? -16.058 -31.784 -16.66 1 85.26 639 GLY B C 1
ATOM 12312 O O . GLY B 1 639 ? -16.311 -30.717 -17.223 1 85.26 639 GLY B O 1
ATOM 12313 N N . ASP B 1 640 ? -15.112 -31.914 -15.816 1 87.93 640 ASP B N 1
ATOM 12314 C CA . ASP B 1 640 ? -14.206 -30.803 -15.543 1 87.93 640 ASP B CA 1
ATOM 12315 C C . ASP B 1 640 ? -13.156 -30.667 -16.643 1 87.93 640 ASP B C 1
ATOM 12317 O O . ASP B 1 640 ? -11.955 -30.652 -16.364 1 87.93 640 ASP B O 1
ATOM 12321 N N . LEU B 1 641 ? -13.577 -30.469 -17.832 1 90.47 641 LEU B N 1
ATOM 12322 C CA . LEU B 1 641 ? -12.699 -30.465 -18.997 1 90.47 641 LEU B CA 1
ATOM 12323 C C . LEU B 1 641 ? -11.913 -29.16 -19.081 1 90.47 641 LEU B C 1
ATOM 12325 O O . LEU B 1 641 ? -10.782 -29.142 -19.572 1 90.47 641 LEU B O 1
ATOM 12329 N N . ASP B 1 642 ? -12.483 -28.162 -18.583 1 88.59 642 ASP B N 1
ATOM 12330 C CA . ASP B 1 642 ? -11.814 -26.868 -18.661 1 88.59 642 ASP B CA 1
ATOM 12331 C C . ASP B 1 642 ? -10.494 -26.885 -17.894 1 88.59 642 ASP B C 1
ATOM 12333 O O . ASP B 1 642 ? -9.487 -26.353 -18.367 1 88.59 642 ASP B O 1
ATOM 12337 N N . SER B 1 643 ? -10.506 -27.518 -16.797 1 88.64 643 SER B N 1
ATOM 12338 C CA . SER B 1 643 ? -9.314 -27.566 -15.958 1 88.64 643 SER B CA 1
ATOM 12339 C C . SER B 1 643 ? -8.177 -28.307 -16.654 1 88.64 643 SER B C 1
ATOM 12341 O O . SER B 1 643 ? -7.04 -27.831 -16.676 1 88.64 643 SER B O 1
ATOM 12343 N N . ILE B 1 644 ? -8.478 -29.408 -17.221 1 91.98 644 ILE B N 1
ATOM 12344 C CA . ILE B 1 644 ? -7.434 -30.211 -17.846 1 91.98 644 ILE B CA 1
ATOM 12345 C C . ILE B 1 644 ? -7.007 -29.569 -19.164 1 91.98 644 ILE B C 1
ATOM 12347 O O . ILE B 1 644 ? -5.836 -29.634 -19.544 1 91.98 644 ILE B O 1
ATOM 12351 N N . ARG B 1 645 ? -7.937 -28.967 -19.862 1 94.43 645 ARG B N 1
ATOM 12352 C CA . ARG B 1 645 ? -7.598 -28.242 -21.082 1 94.43 645 ARG B CA 1
ATOM 12353 C C . ARG B 1 645 ? -6.631 -27.1 -20.79 1 94.43 645 ARG B C 1
ATOM 12355 O O . ARG B 1 645 ? -5.71 -26.845 -21.568 1 94.43 645 ARG B O 1
ATOM 12362 N N . GLU B 1 646 ? -6.896 -26.558 -19.713 1 91.28 646 GLU B N 1
ATOM 12363 C CA . GLU B 1 646 ? -5.996 -25.483 -19.309 1 91.28 646 GLU B CA 1
ATOM 12364 C C . GLU B 1 646 ? -4.594 -26.014 -19.026 1 91.28 646 GLU B C 1
ATOM 12366 O O . GLU B 1 646 ? -3.599 -25.37 -19.366 1 91.28 646 GLU B O 1
ATOM 12371 N N . GLU B 1 647 ? -4.517 -27.102 -18.406 1 92.87 647 GLU B N 1
ATOM 12372 C CA . GLU B 1 647 ? -3.226 -27.713 -18.104 1 92.87 647 GLU B CA 1
ATOM 12373 C C . GLU B 1 647 ? -2.483 -28.093 -19.381 1 92.87 647 GLU B C 1
ATOM 12375 O O . GLU B 1 647 ? -1.281 -27.848 -19.503 1 92.87 647 GLU B O 1
ATOM 12380 N N . VAL B 1 648 ? -3.179 -28.662 -20.266 1 95.51 648 VAL B N 1
ATOM 12381 C CA . VAL B 1 648 ? -2.587 -29.027 -21.549 1 95.51 648 VAL B CA 1
ATOM 12382 C C . VAL B 1 648 ? -2.155 -27.767 -22.296 1 95.51 648 VAL B C 1
ATOM 12384 O O . VAL B 1 648 ? -1.06 -27.719 -22.862 1 95.51 648 VAL B O 1
ATOM 12387 N N . GLY B 1 649 ? -3.018 -26.852 -22.287 1 94.6 649 GLY B N 1
ATOM 12388 C CA . GLY B 1 649 ? -2.696 -25.586 -22.926 1 94.6 649 GLY B CA 1
ATOM 12389 C C . GLY B 1 649 ? -1.454 -24.929 -22.356 1 94.6 649 GLY B C 1
ATOM 12390 O O . GLY B 1 649 ? -0.641 -24.375 -23.1 1 94.6 649 GLY B O 1
ATOM 12391 N N . ARG B 1 650 ? -1.342 -24.99 -21.101 1 93.05 650 ARG B N 1
ATOM 12392 C CA . ARG B 1 650 ? -0.163 -24.425 -20.452 1 93.05 650 ARG B CA 1
ATOM 12393 C C . ARG B 1 650 ? 1.106 -25.135 -20.91 1 93.05 650 ARG B C 1
ATOM 12395 O O . ARG B 1 650 ? 2.151 -24.503 -21.078 1 93.05 650 ARG B O 1
ATOM 12402 N N . ARG B 1 651 ? 1.028 -26.353 -21.077 1 95.2 651 ARG B N 1
ATOM 12403 C CA . ARG B 1 651 ? 2.19 -27.11 -21.531 1 95.2 651 ARG B CA 1
ATOM 12404 C C . ARG B 1 651 ? 2.584 -26.711 -22.949 1 95.2 651 ARG B C 1
ATOM 12406 O O . ARG B 1 651 ? 3.772 -26.632 -23.27 1 95.2 651 ARG B O 1
ATOM 12413 N N . VAL B 1 652 ? 1.577 -26.509 -23.719 1 96.12 652 VAL B N 1
ATOM 12414 C CA . VAL B 1 652 ? 1.84 -26.069 -25.085 1 96.12 652 VAL B CA 1
ATOM 12415 C C . VAL B 1 652 ? 2.487 -24.686 -25.067 1 96.12 652 VAL B C 1
ATOM 12417 O O . VAL B 1 652 ? 3.423 -24.422 -25.826 1 96.12 652 VAL B O 1
ATOM 12420 N N . THR B 1 653 ? 1.994 -23.944 -24.251 1 94.01 653 THR B N 1
ATOM 12421 C CA . THR B 1 653 ? 2.553 -22.602 -24.129 1 94.01 653 THR B CA 1
ATOM 12422 C C . THR B 1 653 ? 3.998 -22.661 -23.641 1 94.01 653 THR B C 1
ATOM 12424 O O . THR B 1 653 ? 4.836 -21.865 -24.069 1 94.01 653 THR B O 1
ATOM 12427 N N . ASP B 1 654 ? 4.297 -23.51 -22.705 1 95.29 654 ASP B N 1
ATOM 12428 C CA . ASP B 1 654 ? 5.672 -23.721 -22.264 1 95.29 654 ASP B CA 1
ATOM 12429 C C . ASP B 1 654 ? 6.573 -24.098 -23.437 1 95.29 654 ASP B C 1
ATOM 12431 O O . ASP B 1 654 ? 7.694 -23.597 -23.552 1 95.29 654 ASP B O 1
ATOM 12435 N N . ALA B 1 655 ? 6.087 -24.98 -24.218 1 96.95 655 ALA B N 1
ATOM 12436 C CA . ALA B 1 655 ? 6.836 -25.426 -25.39 1 96.95 655 ALA B CA 1
ATOM 12437 C C . ALA B 1 655 ? 7.101 -24.265 -26.345 1 96.95 655 ALA B C 1
ATOM 12439 O O . ALA B 1 655 ? 8.201 -24.138 -26.887 1 96.95 655 ALA B O 1
ATOM 12440 N N . ARG B 1 656 ? 6.088 -23.497 -26.534 1 94.84 656 ARG B N 1
ATOM 12441 C CA . ARG B 1 656 ? 6.24 -22.322 -27.386 1 94.84 656 ARG B CA 1
ATOM 12442 C C . ARG B 1 656 ? 7.308 -21.382 -26.837 1 94.84 656 ARG B C 1
ATOM 12444 O O . ARG B 1 656 ? 8.124 -20.851 -27.593 1 94.84 656 ARG B O 1
ATOM 12451 N N . ALA B 1 657 ? 7.204 -21.237 -25.641 1 93.25 657 ALA B N 1
ATOM 12452 C CA . ALA B 1 657 ? 8.18 -20.367 -24.991 1 93.25 657 ALA B CA 1
ATOM 12453 C C . ALA B 1 657 ? 9.597 -20.905 -25.167 1 93.25 657 ALA B C 1
ATOM 12455 O O . ALA B 1 657 ? 10.559 -20.135 -25.216 1 93.25 657 ALA B O 1
ATOM 12456 N N . ASP B 1 658 ? 9.713 -22.223 -25.28 1 95.09 658 ASP B N 1
ATOM 12457 C CA . ASP B 1 658 ? 11.01 -22.865 -25.472 1 95.09 658 ASP B CA 1
ATOM 12458 C C . ASP B 1 658 ? 11.422 -22.842 -26.942 1 95.09 658 ASP B C 1
ATOM 12460 O O . ASP B 1 658 ? 12.457 -23.401 -27.311 1 95.09 658 ASP B O 1
ATOM 12464 N N . GLY B 1 659 ? 10.572 -22.298 -27.789 1 94.06 659 GLY B N 1
ATOM 12465 C CA . GLY B 1 659 ? 10.947 -22.094 -29.179 1 94.06 659 GLY B CA 1
ATOM 12466 C C . GLY B 1 659 ? 10.333 -23.116 -30.118 1 94.06 659 GLY B C 1
ATOM 12467 O O . GLY B 1 659 ? 10.653 -23.143 -31.309 1 94.06 659 GLY B O 1
ATOM 12468 N N . CYS B 1 660 ? 9.442 -23.944 -29.628 1 96.63 660 CYS B N 1
ATOM 12469 C CA . CYS B 1 660 ? 8.79 -24.919 -30.495 1 96.63 660 CYS B CA 1
ATOM 12470 C C . CYS B 1 660 ? 7.746 -24.25 -31.38 1 96.63 660 CYS B C 1
ATOM 12472 O O . CYS B 1 660 ? 7.061 -23.322 -30.946 1 96.63 660 CYS B O 1
ATOM 12474 N N . SER B 1 661 ? 7.642 -24.744 -32.535 1 94.64 661 SER B N 1
ATOM 12475 C CA . SER B 1 661 ? 6.671 -24.171 -33.462 1 94.64 661 SER B CA 1
ATOM 12476 C C . SER B 1 661 ? 5.516 -25.134 -33.717 1 94.64 661 SER B C 1
ATOM 12478 O O . SER B 1 661 ? 4.483 -24.741 -34.264 1 94.64 661 SER B O 1
ATOM 12480 N N . ILE B 1 662 ? 5.729 -26.403 -33.319 1 96.18 662 ILE B N 1
ATOM 12481 C CA . ILE B 1 662 ? 4.718 -27.438 -33.505 1 96.18 662 ILE B CA 1
ATOM 12482 C C . ILE B 1 662 ? 4.534 -28.22 -32.206 1 96.18 662 ILE B C 1
ATOM 12484 O O . ILE B 1 662 ? 5.507 -28.509 -31.505 1 96.18 662 ILE B O 1
ATOM 12488 N N . ALA B 1 663 ? 3.324 -28.528 -31.924 1 97.29 663 ALA B N 1
ATOM 12489 C CA . ALA B 1 663 ? 3.05 -29.373 -30.765 1 97.29 663 ALA B CA 1
ATOM 12490 C C . ALA B 1 663 ? 2.053 -30.475 -31.113 1 97.29 663 ALA B C 1
ATOM 12492 O O . ALA B 1 663 ? 1.026 -30.215 -31.743 1 97.29 663 ALA B O 1
ATOM 12493 N N . GLY B 1 664 ? 2.422 -31.656 -30.81 1 97.31 664 GLY B N 1
ATOM 12494 C CA . GLY B 1 664 ? 1.52 -32.788 -30.954 1 97.31 664 GLY B CA 1
ATOM 12495 C C . GLY B 1 664 ? 0.854 -33.189 -29.651 1 97.31 664 GLY B C 1
ATOM 12496 O O . GLY B 1 664 ? 1.46 -33.089 -28.582 1 97.31 664 GLY B O 1
ATOM 12497 N N . LEU B 1 665 ? -0.372 -33.585 -29.824 1 95.68 665 LEU B N 1
ATOM 12498 C CA . LEU B 1 665 ? -1.132 -34.138 -28.709 1 95.68 665 LEU B CA 1
ATOM 12499 C C . LEU B 1 665 ? -1.515 -35.589 -28.978 1 95.68 665 LEU B C 1
ATOM 12501 O O . LEU B 1 665 ? -1.919 -35.933 -30.091 1 95.68 665 LEU B O 1
ATOM 12505 N N . GLY B 1 666 ? -1.275 -36.437 -28.012 1 87.93 666 GLY B N 1
ATOM 12506 C CA . GLY B 1 666 ? -1.616 -37.84 -28.179 1 87.93 666 GLY B CA 1
ATOM 12507 C C . GLY B 1 666 ? -2.404 -38.405 -27.012 1 87.93 666 GLY B C 1
ATOM 12508 O O . GLY B 1 666 ? -2.594 -37.729 -25.999 1 87.93 666 GLY B O 1
ATOM 12509 N N . MET B 1 667 ? -2.894 -39.516 -27.218 1 86.54 667 MET B N 1
ATOM 12510 C CA . MET B 1 667 ? -3.615 -40.247 -26.18 1 86.54 667 MET B CA 1
ATOM 12511 C C . MET B 1 667 ? -4.778 -39.422 -25.641 1 86.54 667 MET B C 1
ATOM 12513 O O . MET B 1 667 ? -5.551 -38.851 -26.413 1 86.54 667 MET B O 1
ATOM 12517 N N . TYR B 1 668 ? -4.898 -39.292 -24.378 1 90.16 668 TYR B N 1
ATOM 12518 C CA . TYR B 1 668 ? -6.036 -38.613 -23.769 1 90.16 668 TYR B CA 1
ATOM 12519 C C . TYR B 1 668 ? -5.911 -37.101 -23.914 1 90.16 668 TYR B C 1
ATOM 12521 O O . TYR B 1 668 ? -6.899 -36.374 -23.779 1 90.16 668 TYR B O 1
ATOM 12529 N N . THR B 1 669 ? -4.652 -36.543 -24.191 1 93.87 669 THR B N 1
ATOM 12530 C CA . THR B 1 669 ? -4.523 -35.101 -24.375 1 93.87 669 THR B CA 1
ATOM 12531 C C . THR B 1 669 ? -5.274 -34.647 -25.624 1 93.87 669 THR B C 1
ATOM 12533 O O . THR B 1 669 ? -5.85 -33.557 -25.646 1 93.87 669 THR B O 1
ATOM 12536 N N . SER B 1 670 ? -5.221 -35.483 -26.645 1 92.23 670 SER B N 1
ATOM 12537 C CA . SER B 1 670 ? -5.977 -35.185 -27.857 1 92.23 670 SER B CA 1
ATOM 12538 C C . SER B 1 670 ? -7.478 -35.309 -27.617 1 92.23 670 SER B C 1
ATOM 12540 O O . SER B 1 670 ? -8.263 -34.52 -28.147 1 92.23 670 SER B O 1
ATOM 12542 N N . ILE B 1 671 ? -7.9 -36.235 -26.817 1 88.04 671 ILE B N 1
ATOM 12543 C CA . ILE B 1 671 ? -9.31 -36.506 -26.564 1 88.04 671 ILE B CA 1
ATOM 12544 C C . ILE B 1 671 ? -9.917 -35.367 -25.749 1 88.04 671 ILE B C 1
ATOM 12546 O O . ILE B 1 671 ? -10.962 -34.822 -26.114 1 88.04 671 ILE B O 1
ATOM 12550 N N . VAL B 1 672 ? -9.204 -34.999 -24.709 1 92.36 672 VAL B N 1
ATOM 12551 C CA . VAL B 1 672 ? -9.76 -34.016 -23.785 1 92.36 672 VAL B CA 1
ATOM 12552 C C . VAL B 1 672 ? -9.773 -32.638 -24.442 1 92.36 672 VAL B C 1
ATOM 12554 O O . VAL B 1 672 ? -10.545 -31.761 -24.046 1 92.36 672 VAL B O 1
ATOM 12557 N N . THR B 1 673 ? -8.956 -32.398 -25.43 1 94.37 673 THR B N 1
ATOM 12558 C CA . THR B 1 673 ? -8.887 -31.106 -26.103 1 94.37 673 THR B CA 1
ATOM 12559 C C . THR B 1 673 ? -9.704 -31.124 -27.393 1 94.37 673 THR B C 1
ATOM 12561 O O . THR B 1 673 ? -9.539 -30.253 -28.25 1 94.37 673 THR B O 1
ATOM 12564 N N . ASN B 1 674 ? -10.554 -32.15 -27.588 1 91.08 674 ASN B N 1
ATOM 12565 C CA . ASN B 1 674 ? -11.369 -32.272 -28.792 1 91.08 674 ASN B CA 1
ATOM 12566 C C . ASN B 1 674 ? -10.515 -32.217 -30.056 1 91.08 674 ASN B C 1
ATOM 12568 O O . ASN B 1 674 ? -10.749 -31.384 -30.932 1 91.08 674 ASN B O 1
ATOM 12572 N N . ASN B 1 675 ? -9.489 -33.093 -30.006 1 92.35 675 ASN B N 1
ATOM 12573 C CA . ASN B 1 675 ? -8.565 -33.166 -31.133 1 92.35 675 ASN B CA 1
ATOM 12574 C C . ASN B 1 675 ? -7.938 -31.808 -31.433 1 92.35 675 ASN B C 1
ATOM 12576 O O . ASN B 1 675 ? -7.936 -31.361 -32.581 1 92.35 675 ASN B O 1
ATOM 12580 N N . CYS B 1 676 ? -7.534 -31.031 -30.401 1 92.83 676 CYS B N 1
ATOM 12581 C CA . CYS B 1 676 ? -6.766 -29.792 -30.409 1 92.83 676 CYS B CA 1
ATOM 12582 C C . CYS B 1 676 ? -7.685 -28.582 -30.535 1 92.83 676 CYS B C 1
ATOM 12584 O O . CYS B 1 676 ? -7.275 -27.454 -30.253 1 92.83 676 CYS B O 1
ATOM 12586 N N . GLN B 1 677 ? -8.952 -28.749 -30.853 1 90.35 677 GLN B N 1
ATOM 12587 C CA . GLN B 1 677 ? -9.84 -27.646 -31.207 1 90.35 677 GLN B CA 1
ATOM 12588 C C . GLN B 1 677 ? -10.198 -26.813 -29.98 1 90.35 677 GLN B C 1
ATOM 12590 O O . GLN B 1 677 ? -10.575 -25.646 -30.104 1 90.35 677 GLN B O 1
ATOM 12595 N N . ALA B 1 678 ? -10.064 -27.444 -28.897 1 92.06 678 ALA B N 1
ATOM 12596 C CA . ALA B 1 678 ? -10.442 -26.735 -27.678 1 92.06 678 ALA B CA 1
ATOM 12597 C C . ALA B 1 678 ? -9.322 -25.808 -27.213 1 92.06 678 ALA B C 1
ATOM 12599 O O . ALA B 1 678 ? -9.54 -24.937 -26.367 1 92.06 678 ALA B O 1
ATOM 12600 N N . LEU B 1 679 ? -8.098 -25.957 -27.758 1 92.06 679 LEU B N 1
ATOM 12601 C CA . LEU B 1 679 ? -6.966 -25.127 -27.363 1 92.06 679 LEU B CA 1
ATOM 12602 C C . LEU B 1 679 ? -6.873 -23.882 -28.238 1 92.06 679 LEU B C 1
ATOM 12604 O O . LEU B 1 679 ? -6.946 -23.973 -29.466 1 92.06 679 LEU B O 1
ATOM 12608 N N . LYS B 1 680 ? -6.834 -22.819 -27.646 1 88.64 680 LYS B N 1
ATOM 12609 C CA . LYS B 1 680 ? -6.702 -21.55 -28.355 1 88.64 680 LYS B CA 1
ATOM 12610 C C . LYS B 1 680 ? -5.312 -20.952 -28.159 1 88.64 680 LYS B C 1
ATOM 12612 O O . LYS B 1 680 ? -5.14 -20.008 -27.386 1 88.64 680 LYS B O 1
ATOM 12617 N N . ILE B 1 681 ? -4.36 -21.513 -28.859 1 89.39 681 ILE B N 1
ATOM 12618 C CA . ILE B 1 681 ? -2.972 -21.074 -28.762 1 89.39 681 ILE B CA 1
ATOM 12619 C C . ILE B 1 681 ? -2.529 -20.463 -30.09 1 89.39 681 ILE B C 1
ATOM 12621 O O . ILE B 1 681 ? -2.588 -21.119 -31.132 1 89.39 681 ILE B O 1
ATOM 12625 N N . ALA B 1 682 ? -2.035 -19.301 -30.019 1 86.04 682 ALA B N 1
ATOM 12626 C CA . ALA B 1 682 ? -1.601 -18.587 -31.217 1 86.04 682 ALA B CA 1
ATOM 12627 C C . ALA B 1 682 ? -0.168 -18.957 -31.587 1 86.04 682 ALA B C 1
ATOM 12629 O O . ALA B 1 682 ? 0.648 -19.258 -30.713 1 86.04 682 ALA B O 1
ATOM 12630 N N . ASP B 1 683 ? 0.094 -18.965 -32.834 1 85.31 683 ASP B N 1
ATOM 12631 C CA . ASP B 1 683 ? 1.435 -19.038 -33.406 1 85.31 683 ASP B CA 1
ATOM 12632 C C . ASP B 1 683 ? 2.069 -20.402 -33.145 1 85.31 683 ASP B C 1
ATOM 12634 O O . ASP B 1 683 ? 3.278 -20.498 -32.921 1 85.31 683 ASP B O 1
ATOM 12638 N N . MET B 1 684 ? 1.3 -21.422 -32.966 1 90.74 684 MET B N 1
ATOM 12639 C CA . MET B 1 684 ? 1.724 -22.81 -32.804 1 90.74 684 MET B CA 1
ATOM 12640 C C . MET B 1 684 ? 0.848 -23.747 -33.628 1 90.74 684 MET B C 1
ATOM 12642 O O . MET B 1 684 ? -0.381 -23.672 -33.563 1 90.74 684 MET B O 1
ATOM 12646 N N . ALA B 1 685 ? 1.534 -24.513 -34.446 1 93.05 685 ALA B N 1
ATOM 12647 C CA . ALA B 1 685 ? 0.772 -25.531 -35.165 1 93.05 685 ALA B CA 1
ATOM 12648 C C . ALA B 1 685 ? 0.501 -26.742 -34.277 1 93.05 685 ALA B C 1
ATOM 12650 O O . ALA B 1 685 ? 1.412 -27.258 -33.625 1 93.05 685 ALA B O 1
ATOM 12651 N N . LEU B 1 686 ? -0.714 -27.166 -34.223 1 95.51 686 LEU B N 1
ATOM 12652 C CA . LEU B 1 686 ? -1.099 -28.295 -33.383 1 95.51 686 LEU B CA 1
ATOM 12653 C C . LEU B 1 686 ? -1.517 -29.489 -34.234 1 95.51 686 LEU B C 1
ATOM 12655 O O . LEU B 1 686 ? -1.993 -29.318 -35.359 1 95.51 686 LEU B O 1
ATOM 12659 N N . THR B 1 687 ? -1.292 -30.698 -33.692 1 95.88 687 THR B N 1
ATOM 12660 C CA . THR B 1 687 ? -1.761 -31.91 -34.354 1 95.88 687 THR B CA 1
ATOM 12661 C C . THR B 1 687 ? -2.154 -32.969 -33.327 1 95.88 687 THR B C 1
ATOM 12663 O O . THR B 1 687 ? -1.526 -33.082 -32.273 1 95.88 687 THR B O 1
ATOM 12666 N N . SER B 1 688 ? -3.143 -33.724 -33.631 1 94.35 688 SER B N 1
ATOM 12667 C CA . SER B 1 688 ? -3.515 -34.868 -32.805 1 94.35 688 SER B CA 1
ATOM 12668 C C . SER B 1 688 ? -2.79 -36.133 -33.254 1 94.35 688 SER B C 1
ATOM 12670 O O . SER B 1 688 ? -2.809 -37.147 -32.553 1 94.35 688 SER B O 1
ATOM 12672 N N . GLY B 1 689 ? -2.129 -36.07 -34.393 1 92.54 689 GLY B N 1
ATOM 12673 C CA . GLY B 1 689 ? -1.414 -37.219 -34.925 1 92.54 689 GLY B CA 1
ATOM 12674 C C . GLY B 1 689 ? -2.335 -38.318 -35.419 1 92.54 689 GLY B C 1
ATOM 12675 O O . GLY B 1 689 ? -1.878 -39.412 -35.759 1 92.54 689 GLY B O 1
ATOM 12676 N N . ASN B 1 690 ? -3.62 -38.017 -35.592 1 91.14 690 ASN B N 1
ATOM 12677 C CA . ASN B 1 690 ? -4.611 -39.044 -35.896 1 91.14 690 ASN B CA 1
ATOM 12678 C C . ASN B 1 690 ? -4.526 -39.491 -37.353 1 91.14 690 ASN B C 1
ATOM 12680 O O . ASN B 1 690 ? -4.807 -40.649 -37.668 1 91.14 690 ASN B O 1
ATOM 12684 N N . ALA B 1 691 ? -4.128 -38.623 -38.223 1 92.35 691 ALA B N 1
ATOM 12685 C CA . ALA B 1 691 ? -4.065 -38.965 -39.642 1 92.35 691 ALA B CA 1
ATOM 12686 C C . ALA B 1 691 ? -3.02 -40.046 -39.9 1 92.35 691 ALA B C 1
ATOM 12688 O O . ALA B 1 691 ? -3.287 -41.022 -40.605 1 92.35 691 ALA B O 1
ATOM 12689 N N . LEU B 1 692 ? -1.904 -39.842 -39.336 1 93.91 692 LEU B N 1
ATOM 12690 C CA . LEU B 1 692 ? -0.866 -40.847 -39.539 1 93.91 692 LEU B CA 1
ATOM 12691 C C . LEU B 1 692 ? -1.208 -42.138 -38.804 1 93.91 692 LEU B C 1
ATOM 12693 O O . LEU B 1 692 ? -0.878 -43.23 -39.273 1 93.91 692 LEU B O 1
ATOM 12697 N N . THR B 1 693 ? -1.791 -42.051 -37.636 1 91.69 693 THR B N 1
ATOM 12698 C CA . THR B 1 693 ? -2.234 -43.233 -36.904 1 91.69 693 THR B CA 1
ATOM 12699 C C . THR B 1 693 ? -3.148 -44.095 -37.771 1 91.69 693 THR B C 1
ATOM 12701 O O . THR B 1 693 ? -2.98 -45.314 -37.837 1 91.69 693 THR B O 1
ATOM 12704 N N . ILE B 1 694 ? -4.064 -43.466 -38.443 1 89.88 694 ILE B N 1
ATOM 12705 C CA . ILE B 1 694 ? -4.983 -44.164 -39.335 1 89.88 694 ILE B CA 1
ATOM 12706 C C . ILE B 1 694 ? -4.209 -44.76 -40.509 1 89.88 694 ILE B C 1
ATOM 12708 O O . ILE B 1 694 ? -4.413 -45.922 -40.869 1 89.88 694 ILE B O 1
ATOM 12712 N N . GLY B 1 695 ? -3.357 -43.968 -41.019 1 89.76 695 GLY B N 1
ATOM 12713 C CA . GLY B 1 695 ? -2.556 -44.433 -42.141 1 89.76 695 GLY B CA 1
ATOM 12714 C C . GLY B 1 695 ? -1.737 -45.668 -41.817 1 89.76 695 GLY B C 1
ATOM 12715 O O . GLY B 1 695 ? -1.71 -46.623 -42.597 1 89.76 695 GLY B O 1
ATOM 12716 N N . MET B 1 696 ? -1.146 -45.64 -40.741 1 90.97 696 MET B N 1
ATOM 12717 C CA . MET B 1 696 ? -0.296 -46.753 -40.327 1 90.97 696 MET B CA 1
ATOM 12718 C C . MET B 1 696 ? -1.135 -47.976 -39.973 1 90.97 696 MET B C 1
ATOM 12720 O O . MET B 1 696 ? -0.717 -49.111 -40.209 1 90.97 696 MET B O 1
ATOM 12724 N N . GLY B 1 697 ? -2.212 -47.814 -39.38 1 88.85 697 GLY B N 1
ATOM 12725 C CA . GLY B 1 697 ? -3.11 -48.922 -39.099 1 88.85 697 GLY B CA 1
ATOM 12726 C C . GLY B 1 697 ? -3.612 -49.616 -40.352 1 88.85 697 GLY B C 1
ATOM 12727 O O . GLY B 1 697 ? -3.732 -50.842 -40.383 1 88.85 697 GLY B O 1
ATOM 12728 N N . LEU B 1 698 ? -3.881 -48.83 -41.35 1 88.93 698 LEU B N 1
ATOM 12729 C CA . LEU B 1 698 ? -4.319 -49.39 -42.624 1 88.93 698 LEU B CA 1
ATOM 12730 C C . LEU B 1 698 ? -3.205 -50.206 -43.271 1 88.93 698 LEU B C 1
ATOM 12732 O O . LEU B 1 698 ? -3.454 -51.289 -43.806 1 88.93 698 LEU B O 1
ATOM 12736 N N . GLU B 1 699 ? -2.105 -49.666 -43.157 1 88.9 699 GLU B N 1
ATOM 12737 C CA . GLU B 1 699 ? -0.954 -50.394 -43.683 1 88.9 699 GLU B CA 1
ATOM 12738 C C . GLU B 1 699 ? -0.746 -51.71 -42.939 1 88.9 699 GLU B C 1
ATOM 12740 O O . GLU B 1 699 ? -0.396 -52.724 -43.546 1 88.9 699 GLU B O 1
ATOM 12745 N N . ALA B 1 700 ? -0.893 -51.679 -41.706 1 90.77 700 ALA B N 1
ATOM 12746 C CA . ALA B 1 700 ? -0.763 -52.883 -40.89 1 90.77 700 ALA B CA 1
ATOM 12747 C C . ALA B 1 700 ? -1.792 -53.934 -41.294 1 90.77 700 ALA B C 1
ATOM 12749 O O . ALA B 1 700 ? -1.468 -55.118 -41.409 1 90.77 700 ALA B O 1
ATOM 12750 N N . ILE B 1 701 ? -2.953 -53.558 -41.493 1 90.53 701 ILE B N 1
ATOM 12751 C CA . ILE B 1 701 ? -4.028 -54.461 -41.888 1 90.53 701 ILE B CA 1
ATOM 12752 C C . ILE B 1 701 ? -3.723 -55.058 -43.26 1 90.53 701 ILE B C 1
ATOM 12754 O O . ILE B 1 701 ? -3.876 -56.264 -43.467 1 90.53 701 ILE B O 1
ATOM 12758 N N . GLU B 1 702 ? -3.296 -54.203 -44.118 1 89.03 702 GLU B N 1
ATOM 12759 C CA . GLU B 1 702 ? -2.953 -54.658 -45.462 1 89.03 702 GLU B CA 1
ATOM 12760 C C . GLU B 1 702 ? -1.832 -55.693 -45.425 1 89.03 702 GLU B C 1
ATOM 12762 O O . GLU B 1 702 ? -1.929 -56.745 -46.06 1 89.03 702 GLU B O 1
ATOM 12767 N N . GLN B 1 703 ? -0.883 -55.42 -44.682 1 88.1 703 GLN B N 1
ATOM 12768 C CA . GLN B 1 703 ? 0.235 -56.349 -44.555 1 88.1 703 GLN B CA 1
ATOM 12769 C C . GLN B 1 703 ? -0.19 -57.626 -43.836 1 88.1 703 GLN B C 1
ATOM 12771 O O . GLN B 1 703 ? 0.256 -58.721 -44.186 1 88.1 703 GLN B O 1
ATOM 12776 N N . GLY B 1 704 ? -0.967 -57.462 -42.845 1 90.3 704 GLY B N 1
ATOM 12777 C CA . GLY B 1 704 ? -1.465 -58.617 -42.114 1 90.3 704 GLY B CA 1
ATOM 12778 C C . GLY B 1 704 ? -2.312 -59.542 -42.967 1 90.3 704 GLY B C 1
ATOM 12779 O O . GLY B 1 704 ? -2.215 -60.766 -42.849 1 90.3 704 GLY B O 1
ATOM 12780 N N . CYS B 1 705 ? -3.089 -59.018 -43.808 1 91.37 705 CYS B N 1
ATOM 12781 C CA . CYS B 1 705 ? -3.925 -59.814 -44.7 1 91.37 705 CYS B CA 1
ATOM 12782 C C . CYS B 1 705 ? -3.071 -60.614 -45.678 1 91.37 705 CYS B C 1
ATOM 12784 O O . CYS B 1 705 ? -3.355 -61.783 -45.944 1 91.37 705 CYS B O 1
ATOM 12786 N N . VAL B 1 706 ? -2.064 -59.972 -46.101 1 90.2 706 VAL B N 1
ATOM 12787 C CA . VAL B 1 706 ? -1.152 -60.661 -47.007 1 90.2 706 VAL B CA 1
ATOM 12788 C C . VAL B 1 706 ? -0.483 -61.825 -46.281 1 90.2 706 VAL B C 1
ATOM 12790 O O . VAL B 1 706 ? -0.369 -62.924 -46.829 1 90.2 706 VAL B O 1
ATOM 12793 N N . GLN B 1 707 ? -0.136 -61.601 -45.14 1 88.61 707 GLN B N 1
ATOM 12794 C CA . GLN B 1 707 ? 0.55 -62.617 -44.348 1 88.61 707 GLN B CA 1
ATOM 12795 C C . GLN B 1 707 ? -0.38 -63.783 -44.027 1 88.61 707 GLN B C 1
ATOM 12797 O O . GLN B 1 707 ? 0.057 -64.935 -43.968 1 88.61 707 GLN B O 1
ATOM 12802 N N . GLN B 1 708 ? -1.637 -63.507 -43.85 1 91.3 708 GLN B N 1
ATOM 12803 C CA . GLN B 1 708 ? -2.607 -64.535 -43.488 1 91.3 708 GLN B CA 1
ATOM 12804 C C . GLN B 1 708 ? -3.278 -65.12 -44.728 1 91.3 708 GLN B C 1
ATOM 12806 O O . GLN B 1 708 ? -4.16 -65.974 -44.619 1 91.3 708 GLN B O 1
ATOM 12811 N N . GLY B 1 709 ? -2.903 -64.564 -45.834 1 89.56 709 GLY B N 1
ATOM 12812 C CA . GLY B 1 709 ? -3.475 -65.045 -47.081 1 89.56 709 GLY B CA 1
ATOM 12813 C C . GLY B 1 709 ? -4.928 -64.65 -47.263 1 89.56 709 GLY B C 1
ATOM 12814 O O . GLY B 1 709 ? -5.726 -65.425 -47.794 1 89.56 709 GLY B O 1
ATOM 12815 N N . LEU B 1 710 ? -5.239 -63.579 -46.748 1 92.03 710 LEU B N 1
ATOM 12816 C CA . LEU B 1 710 ? -6.612 -63.094 -46.845 1 92.03 710 LEU B CA 1
ATOM 12817 C C . LEU B 1 710 ? -6.733 -62.015 -47.916 1 92.03 710 LEU B C 1
ATOM 12819 O O . LEU B 1 710 ? -5.872 -61.14 -48.022 1 92.03 710 LEU B O 1
ATOM 12823 N N . ALA B 1 711 ? -7.745 -62.177 -48.737 1 89.81 711 ALA B N 1
ATOM 12824 C CA . ALA B 1 711 ? -8.064 -61.097 -49.666 1 89.81 711 ALA B CA 1
ATOM 12825 C C . ALA B 1 711 ? -9.01 -60.084 -49.026 1 89.81 711 ALA B C 1
ATOM 12827 O O . ALA B 1 711 ? -10.158 -60.408 -48.715 1 89.81 711 ALA B O 1
ATOM 12828 N N . LEU B 1 712 ? -8.565 -58.871 -48.872 1 89.43 712 LEU B N 1
ATOM 12829 C CA . LEU B 1 712 ? -9.288 -57.82 -48.164 1 89.43 712 LEU B CA 1
ATOM 12830 C C . LEU B 1 712 ? -10.686 -57.637 -48.744 1 89.43 712 LEU B C 1
ATOM 12832 O O . LEU B 1 712 ? -11.649 -57.433 -48.001 1 89.43 712 LEU B O 1
ATOM 12836 N N . CYS B 1 713 ? -10.846 -57.742 -50.017 1 88.25 713 CYS B N 1
ATOM 12837 C CA . CYS B 1 713 ? -12.084 -57.449 -50.73 1 88.25 713 CYS B CA 1
ATOM 12838 C C . CYS B 1 713 ? -13.141 -58.508 -50.445 1 88.25 713 CYS B C 1
ATOM 12840 O O . CYS B 1 713 ? -14.329 -58.288 -50.688 1 88.25 713 CYS B O 1
ATOM 12842 N N . GLU B 1 714 ? -12.742 -59.623 -49.853 1 90.79 714 GLU B N 1
ATOM 12843 C CA . GLU B 1 714 ? -13.679 -60.717 -49.617 1 90.79 714 GLU B CA 1
ATOM 12844 C C . GLU B 1 714 ? -13.962 -60.89 -48.127 1 90.79 714 GLU B C 1
ATOM 12846 O O . GLU B 1 714 ? -14.654 -61.828 -47.726 1 90.79 714 GLU B O 1
ATOM 12851 N N . GLN B 1 715 ? -13.419 -59.97 -47.412 1 92.84 715 GLN B N 1
ATOM 12852 C CA . GLN B 1 715 ? -13.496 -60.206 -45.975 1 92.84 715 GLN B CA 1
ATOM 12853 C C . GLN B 1 715 ? -14.468 -59.236 -45.309 1 92.84 715 GLN B C 1
ATOM 12855 O O . GLN B 1 715 ? -14.805 -58.197 -45.881 1 92.84 715 GLN B O 1
ATOM 12860 N N . THR B 1 716 ? -14.917 -59.641 -44.051 1 94.78 716 THR B N 1
ATOM 12861 C CA . THR B 1 716 ? -15.659 -58.774 -43.142 1 94.78 716 THR B CA 1
ATOM 12862 C C . THR B 1 716 ? -14.723 -58.133 -42.121 1 94.78 716 THR B C 1
ATOM 12864 O O . THR B 1 716 ? -13.881 -58.813 -41.53 1 94.78 716 THR B O 1
ATOM 12867 N N . ALA B 1 717 ? -14.808 -56.875 -42.019 1 95.41 717 ALA B N 1
ATOM 12868 C CA . ALA B 1 717 ? -13.988 -56.152 -41.05 1 95.41 717 ALA B CA 1
ATOM 12869 C C . ALA B 1 717 ? -14.84 -55.612 -39.905 1 95.41 717 ALA B C 1
ATOM 12871 O O . ALA B 1 717 ? -15.963 -55.151 -40.123 1 95.41 717 ALA B O 1
ATOM 12872 N N . ALA B 1 718 ? -14.392 -55.726 -38.715 1 95.56 718 ALA B N 1
ATOM 12873 C CA . ALA B 1 718 ? -15.033 -55.143 -37.539 1 95.56 718 ALA B CA 1
ATOM 12874 C C . ALA B 1 718 ? -14.217 -53.976 -36.991 1 95.56 718 ALA B C 1
ATOM 12876 O O . ALA B 1 718 ? -12.992 -54.068 -36.872 1 95.56 718 ALA B O 1
ATOM 12877 N N . VAL B 1 719 ? -14.863 -52.889 -36.707 1 94.42 719 VAL B N 1
ATOM 12878 C CA . VAL B 1 719 ? -14.227 -51.714 -36.12 1 94.42 719 VAL B CA 1
ATOM 12879 C C . VAL B 1 719 ? -14.789 -51.466 -34.722 1 94.42 719 VAL B C 1
ATOM 12881 O O . VAL B 1 719 ? -15.934 -51.033 -34.574 1 94.42 719 VAL B O 1
ATOM 12884 N N . VAL B 1 720 ? -13.945 -51.696 -33.739 1 92.74 720 VAL B N 1
ATOM 12885 C CA . VAL B 1 720 ? -14.332 -51.505 -32.345 1 92.74 720 VAL B CA 1
ATOM 12886 C C . VAL B 1 720 ? -14.073 -50.059 -31.93 1 92.74 720 VAL B C 1
ATOM 12888 O O . VAL B 1 720 ? -12.951 -49.562 -32.059 1 92.74 720 VAL B O 1
ATOM 12891 N N . GLY B 1 721 ? -15.04 -49.393 -31.388 1 89.71 721 GLY B N 1
ATOM 12892 C CA . GLY B 1 721 ? -14.962 -47.974 -31.079 1 89.71 721 GLY B CA 1
ATOM 12893 C C . GLY B 1 721 ? -15.308 -47.086 -32.26 1 89.71 721 GLY B C 1
ATOM 12894 O O . GLY B 1 721 ? -14.748 -45.998 -32.409 1 89.71 721 GLY B O 1
ATOM 12895 N N . ALA B 1 722 ? -16.158 -47.453 -33.066 1 90.55 722 ALA B N 1
ATOM 12896 C CA . ALA B 1 722 ? -16.406 -46.881 -34.387 1 90.55 722 ALA B CA 1
ATOM 12897 C C . ALA B 1 722 ? -17.058 -45.506 -34.275 1 90.55 722 ALA B C 1
ATOM 12899 O O . ALA B 1 722 ? -17.121 -44.761 -35.256 1 90.55 722 ALA B O 1
ATOM 12900 N N . ALA B 1 723 ? -17.468 -45.13 -33.086 1 84.33 723 ALA B N 1
ATOM 12901 C CA . ALA B 1 723 ? -18.074 -43.813 -32.909 1 84.33 723 ALA B CA 1
ATOM 12902 C C . ALA B 1 723 ? -17.009 -42.746 -32.672 1 84.33 723 ALA B C 1
ATOM 12904 O O . ALA B 1 723 ? -17.296 -41.548 -32.736 1 84.33 723 ALA B O 1
ATOM 12905 N N . GLY B 1 724 ? -15.807 -43.125 -32.454 1 80.56 724 GLY B N 1
ATOM 12906 C CA . GLY B 1 724 ? -14.725 -42.181 -32.23 1 80.56 724 GLY B CA 1
ATOM 12907 C C . GLY B 1 724 ? -14.188 -41.572 -33.511 1 80.56 724 GLY B C 1
ATOM 12908 O O . GLY B 1 724 ? -14.428 -42.096 -34.601 1 80.56 724 GLY B O 1
ATOM 12909 N N . ASN B 1 725 ? -13.428 -40.498 -33.357 1 78.77 725 ASN B N 1
ATOM 12910 C CA . ASN B 1 725 ? -12.894 -39.759 -34.496 1 78.77 725 ASN B CA 1
ATOM 12911 C C . ASN B 1 725 ? -11.986 -40.633 -35.356 1 78.77 725 ASN B C 1
ATOM 12913 O O . ASN B 1 725 ? -12.122 -40.659 -36.581 1 78.77 725 ASN B O 1
ATOM 12917 N N . VAL B 1 726 ? -11.049 -41.328 -34.712 1 82.5 726 VAL B N 1
ATOM 12918 C CA . VAL B 1 726 ? -10.074 -42.146 -35.427 1 82.5 726 VAL B CA 1
ATOM 12919 C C . VAL B 1 726 ? -10.766 -43.366 -36.03 1 82.5 726 VAL B C 1
ATOM 12921 O O . VAL B 1 726 ? -10.607 -43.652 -37.219 1 82.5 726 VAL B O 1
ATOM 12924 N N . ALA B 1 727 ? -11.631 -44.025 -35.271 1 86.44 727 ALA B N 1
ATOM 12925 C CA . ALA B 1 727 ? -12.25 -45.282 -35.684 1 86.44 727 ALA B CA 1
ATOM 12926 C C . ALA B 1 727 ? -13.282 -45.049 -36.784 1 86.44 727 ALA B C 1
ATOM 12928 O O . ALA B 1 727 ? -13.452 -45.889 -37.672 1 86.44 727 ALA B O 1
ATOM 12929 N N . SER B 1 728 ? -13.994 -43.975 -36.707 1 86.85 728 SER B N 1
ATOM 12930 C CA . SER B 1 728 ? -14.978 -43.676 -37.742 1 86.85 728 SER B CA 1
ATOM 12931 C C . SER B 1 728 ? -14.307 -43.453 -39.094 1 86.85 728 SER B C 1
ATOM 12933 O O . SER B 1 728 ? -14.851 -43.833 -40.133 1 86.85 728 SER B O 1
ATOM 12935 N N . THR B 1 729 ? -13.122 -42.823 -39.012 1 86.78 729 THR B N 1
ATOM 12936 C CA . THR B 1 729 ? -12.379 -42.608 -40.249 1 86.78 729 THR B CA 1
ATOM 12937 C C . THR B 1 729 ? -11.822 -43.926 -40.78 1 86.78 729 THR B C 1
ATOM 12939 O O . THR B 1 729 ? -11.853 -44.178 -41.987 1 86.78 729 THR B O 1
ATOM 12942 N N . TYR B 1 730 ? -11.343 -44.835 -39.954 1 87.83 730 TYR B N 1
ATOM 12943 C CA . TYR B 1 730 ? -10.922 -46.173 -40.351 1 87.83 730 TYR B CA 1
ATOM 12944 C C . TYR B 1 730 ? -12.048 -46.911 -41.064 1 87.83 730 TYR B C 1
ATOM 12946 O O . TYR B 1 730 ? -11.833 -47.517 -42.117 1 87.83 730 TYR B O 1
ATOM 12954 N N . ALA B 1 731 ? -13.141 -46.797 -40.442 1 89.71 731 ALA B N 1
ATOM 12955 C CA . ALA B 1 731 ? -14.312 -47.487 -40.977 1 89.71 731 ALA B CA 1
ATOM 12956 C C . ALA B 1 731 ? -14.646 -46.992 -42.382 1 89.71 731 ALA B C 1
ATOM 12958 O O . ALA B 1 731 ? -14.985 -47.786 -43.262 1 89.71 731 ALA B O 1
ATOM 12959 N N . SER B 1 732 ? -14.547 -45.737 -42.496 1 88.88 732 SER B N 1
ATOM 12960 C CA . SER B 1 732 ? -14.827 -45.142 -43.799 1 88.88 732 SER B CA 1
ATOM 12961 C C . SER B 1 732 ? -13.826 -45.612 -44.849 1 88.88 732 SER B C 1
ATOM 12963 O O . SER B 1 732 ? -14.21 -45.962 -45.967 1 88.88 732 SER B O 1
ATOM 12965 N N . VAL B 1 733 ? -12.569 -45.651 -44.498 1 87.04 733 VAL B N 1
ATOM 12966 C CA . VAL B 1 733 ? -11.525 -46.047 -45.437 1 87.04 733 VAL B CA 1
ATOM 12967 C C . VAL B 1 733 ? -11.643 -47.538 -45.744 1 87.04 733 VAL B C 1
ATOM 12969 O O . VAL B 1 733 ? -11.537 -47.95 -46.902 1 87.04 733 VAL B O 1
ATOM 12972 N N . LEU B 1 734 ? -11.907 -48.412 -44.857 1 89.34 734 LEU B N 1
ATOM 12973 C CA . LEU B 1 734 ? -12.015 -49.858 -45.019 1 89.34 734 LEU B CA 1
ATOM 12974 C C . LEU B 1 734 ? -13.249 -50.222 -45.838 1 89.34 734 LEU B C 1
ATOM 12976 O O . LEU B 1 734 ? -13.241 -51.21 -46.575 1 89.34 734 LEU B O 1
ATOM 12980 N N . SER B 1 735 ? -14.309 -49.409 -45.656 1 90.9 735 SER B N 1
ATOM 12981 C CA . SER B 1 735 ? -15.553 -49.678 -46.371 1 90.9 735 SER B CA 1
ATOM 12982 C C . SER B 1 735 ? -15.336 -49.668 -47.88 1 90.9 735 SER B C 1
ATOM 12984 O O . SER B 1 735 ? -16.075 -50.317 -48.623 1 90.9 735 SER B O 1
ATOM 12986 N N . ALA B 1 736 ? -14.347 -48.991 -48.26 1 88.87 736 ALA B N 1
ATOM 12987 C CA . ALA B 1 736 ? -14.05 -48.882 -49.686 1 88.87 736 ALA B CA 1
ATOM 12988 C C . ALA B 1 736 ? -13.372 -50.147 -50.203 1 88.87 736 ALA B C 1
ATOM 12990 O O . ALA B 1 736 ? -13.293 -50.366 -51.414 1 88.87 736 ALA B O 1
ATOM 12991 N N . THR B 1 737 ? -12.98 -51.014 -49.33 1 89.38 737 THR B N 1
ATOM 12992 C CA . THR B 1 737 ? -12.173 -52.145 -49.775 1 89.38 737 THR B CA 1
ATOM 12993 C C . THR B 1 737 ? -12.793 -53.463 -49.321 1 89.38 737 THR B C 1
ATOM 12995 O O . THR B 1 737 ? -12.812 -54.438 -50.076 1 89.38 737 THR B O 1
ATOM 12998 N N . VAL B 1 738 ? -13.436 -53.533 -48.2 1 92.48 738 VAL B N 1
ATOM 12999 C CA . VAL B 1 738 ? -13.891 -54.792 -47.621 1 92.48 738 VAL B CA 1
ATOM 13000 C C . VAL B 1 738 ? -15.295 -55.116 -48.128 1 92.48 738 VAL B C 1
ATOM 13002 O O . VAL B 1 738 ? -15.969 -54.257 -48.699 1 92.48 738 VAL B O 1
ATOM 13005 N N . ASP B 1 739 ? -15.64 -56.377 -47.885 1 91.75 739 ASP B N 1
ATOM 13006 C CA . ASP B 1 739 ? -16.947 -56.843 -48.338 1 91.75 739 ASP B CA 1
ATOM 13007 C C . ASP B 1 739 ? -18.054 -56.372 -47.397 1 91.75 739 ASP B C 1
ATOM 13009 O O . ASP B 1 739 ? -19.156 -56.043 -47.841 1 91.75 739 ASP B O 1
ATOM 13013 N N . HIS B 1 740 ? -17.805 -56.447 -46.162 1 94.16 740 HIS B N 1
ATOM 13014 C CA . HIS B 1 740 ? -18.767 -56.09 -45.125 1 94.16 740 HIS B CA 1
ATOM 13015 C C . HIS B 1 740 ? -18.076 -55.429 -43.937 1 94.16 740 HIS B C 1
ATOM 13017 O O . HIS B 1 740 ? -16.943 -55.78 -43.599 1 94.16 740 HIS B O 1
ATOM 13023 N N . LEU B 1 741 ? -18.812 -54.416 -43.357 1 94.86 741 LEU B N 1
ATOM 13024 C CA . LEU B 1 741 ? -18.264 -53.689 -42.218 1 94.86 741 LEU B CA 1
ATOM 13025 C C . LEU B 1 741 ? -19.171 -53.823 -40.999 1 94.86 741 LEU B C 1
ATOM 13027 O O . LEU B 1 741 ? -20.39 -53.667 -41.107 1 94.86 741 LEU B O 1
ATOM 13031 N N . ILE B 1 742 ? -18.57 -54.178 -39.838 1 95.38 742 ILE B N 1
ATOM 13032 C CA . ILE B 1 742 ? -19.289 -54.196 -38.569 1 95.38 742 ILE B CA 1
ATOM 13033 C C . ILE B 1 742 ? -18.794 -53.059 -37.678 1 95.38 742 ILE B C 1
ATOM 13035 O O . ILE B 1 742 ? -17.608 -52.994 -37.346 1 95.38 742 ILE B O 1
ATOM 13039 N N . LEU B 1 743 ? -19.645 -52.147 -37.298 1 95.42 743 LEU B N 1
ATOM 13040 C CA . LEU B 1 743 ? -19.329 -51.05 -36.39 1 95.42 743 LEU B CA 1
ATOM 13041 C C . LEU B 1 743 ? -19.768 -51.379 -34.967 1 95.42 743 LEU B C 1
ATOM 13043 O O . LEU B 1 743 ? -20.948 -51.639 -34.721 1 95.42 743 LEU B O 1
ATOM 13047 N N . ILE B 1 744 ? -18.829 -51.355 -34.061 1 93.95 744 ILE B N 1
ATOM 13048 C CA . ILE B 1 744 ? -19.118 -51.748 -32.687 1 93.95 744 ILE B CA 1
ATOM 13049 C C . ILE B 1 744 ? -18.92 -50.554 -31.756 1 93.95 744 ILE B C 1
ATOM 13051 O O . ILE B 1 744 ? -17.88 -49.893 -31.797 1 93.95 744 ILE B O 1
ATOM 13055 N N . GLY B 1 745 ? -19.833 -50.271 -30.899 1 89.76 745 GLY B N 1
ATOM 13056 C CA . GLY B 1 745 ? -19.794 -49.132 -29.996 1 89.76 745 GLY B CA 1
ATOM 13057 C C . GLY B 1 745 ? -19.519 -49.522 -28.556 1 89.76 745 GLY B C 1
ATOM 13058 O O . GLY B 1 745 ? -19.162 -50.668 -28.275 1 89.76 745 GLY B O 1
ATOM 13059 N N . SER B 1 746 ? -19.52 -48.553 -27.633 1 78.48 746 SER B N 1
ATOM 13060 C CA . SER B 1 746 ? -19.134 -48.705 -26.234 1 78.48 746 SER B CA 1
ATOM 13061 C C . SER B 1 746 ? -20.278 -49.278 -25.405 1 78.48 746 SER B C 1
ATOM 13063 O O . SER B 1 746 ? -20.062 -49.774 -24.297 1 78.48 746 SER B O 1
ATOM 13065 N N . GLY B 1 747 ? -21.498 -49.305 -25.869 1 77.07 747 GLY B N 1
ATOM 13066 C CA . GLY B 1 747 ? -22.667 -49.731 -25.118 1 77.07 747 GLY B CA 1
ATOM 13067 C C . GLY B 1 747 ? -23.219 -48.65 -24.208 1 77.07 747 GLY B C 1
ATOM 13068 O O . GLY B 1 747 ? -24.28 -48.822 -23.603 1 77.07 747 GLY B O 1
ATOM 13069 N N . ARG B 1 748 ? -22.571 -47.432 -24.085 1 79.04 748 ARG B N 1
ATOM 13070 C CA . ARG B 1 748 ? -23.056 -46.314 -23.283 1 79.04 748 ARG B CA 1
ATOM 13071 C C . ARG B 1 748 ? -24.268 -45.657 -23.935 1 79.04 748 ARG B C 1
ATOM 13073 O O . ARG B 1 748 ? -24.618 -45.979 -25.072 1 79.04 748 ARG B O 1
ATOM 13080 N N . ASP B 1 749 ? -24.964 -44.867 -23.24 1 75.76 749 ASP B N 1
ATOM 13081 C CA . ASP B 1 749 ? -26.158 -44.188 -23.732 1 75.76 749 ASP B CA 1
ATOM 13082 C C . ASP B 1 749 ? -25.853 -43.39 -24.998 1 75.76 749 ASP B C 1
ATOM 13084 O O . ASP B 1 749 ? -24.908 -42.599 -25.027 1 75.76 749 ASP B O 1
ATOM 13088 N N . GLY B 1 750 ? -26.501 -43.687 -25.977 1 78.76 750 GLY B N 1
ATOM 13089 C CA . GLY B 1 750 ? -26.384 -42.952 -27.226 1 78.76 750 GLY B CA 1
ATOM 13090 C C . GLY B 1 750 ? -25.382 -43.564 -28.187 1 78.76 750 GLY B C 1
ATOM 13091 O O . GLY B 1 750 ? -25.206 -43.073 -29.304 1 78.76 750 GLY B O 1
ATOM 13092 N N . SER B 1 751 ? -24.765 -44.634 -27.799 1 86 751 SER B N 1
ATOM 13093 C CA . SER B 1 751 ? -23.722 -45.265 -28.601 1 86 751 SER B CA 1
ATOM 13094 C C . SER B 1 751 ? -24.257 -45.697 -29.962 1 86 751 SER B C 1
ATOM 13096 O O . SER B 1 751 ? -23.635 -45.429 -30.993 1 86 751 SER B O 1
ATOM 13098 N N . VAL B 1 752 ? -25.371 -46.313 -29.997 1 88.2 752 VAL B N 1
ATOM 13099 C CA . VAL B 1 752 ? -25.94 -46.83 -31.238 1 88.2 752 VAL B CA 1
ATOM 13100 C C . VAL B 1 752 ? -26.253 -45.673 -32.184 1 88.2 752 VAL B C 1
ATOM 13102 O O . VAL B 1 752 ? -26.002 -45.762 -33.388 1 88.2 752 VAL B O 1
ATOM 13105 N N . ARG B 1 753 ? -26.769 -44.605 -31.602 1 89.26 753 ARG B N 1
ATOM 13106 C CA . ARG B 1 753 ? -27.082 -43.435 -32.416 1 89.26 753 ARG B CA 1
ATOM 13107 C C . ARG B 1 753 ? -25.823 -42.861 -33.057 1 89.26 753 ARG B C 1
ATOM 13109 O O . ARG B 1 753 ? -25.844 -42.453 -34.22 1 89.26 753 ARG B O 1
ATOM 13116 N N . ARG B 1 754 ? -24.762 -42.83 -32.337 1 89.86 754 ARG B N 1
ATOM 13117 C CA . ARG B 1 754 ? -23.5 -42.318 -32.862 1 89.86 754 ARG B CA 1
ATOM 13118 C C . ARG B 1 754 ? -22.944 -43.237 -33.944 1 89.86 754 ARG B C 1
ATOM 13120 O O . ARG B 1 754 ? -22.354 -42.77 -34.92 1 89.86 754 ARG B O 1
ATOM 13127 N N . LEU B 1 755 ? -23.151 -44.515 -33.774 1 92.76 755 LEU B N 1
ATOM 13128 C CA . LEU B 1 755 ? -22.69 -45.481 -34.765 1 92.76 755 LEU B CA 1
ATOM 13129 C C . LEU B 1 755 ? -23.49 -45.358 -36.057 1 92.76 755 LEU B C 1
ATOM 13131 O O . LEU B 1 755 ? -22.936 -45.494 -37.15 1 92.76 755 LEU B O 1
ATOM 13135 N N . GLU B 1 756 ? -24.77 -45.123 -35.833 1 92.33 756 GLU B N 1
ATOM 13136 C CA . GLU B 1 756 ? -25.613 -44.903 -37.005 1 92.33 756 GLU B CA 1
ATOM 13137 C C . GLU B 1 756 ? -25.158 -43.677 -37.791 1 92.33 756 GLU B C 1
ATOM 13139 O O . GLU B 1 756 ? -25.163 -43.686 -39.023 1 92.33 756 GLU B O 1
ATOM 13144 N N . LYS B 1 757 ? -24.796 -42.745 -37.071 1 91.58 757 LYS B N 1
ATOM 13145 C CA . LYS B 1 757 ? -24.274 -41.55 -37.727 1 91.58 757 LYS B CA 1
ATOM 13146 C C . LYS B 1 757 ? -22.991 -41.858 -38.493 1 91.58 757 LYS B C 1
ATOM 13148 O O . LYS B 1 757 ? -22.761 -41.314 -39.575 1 91.58 757 LYS B O 1
ATOM 13153 N N . THR B 1 758 ? -22.151 -42.655 -37.858 1 91.61 758 THR B N 1
ATOM 13154 C CA . THR B 1 758 ? -20.934 -43.083 -38.539 1 91.61 758 THR B CA 1
ATOM 13155 C C . THR B 1 758 ? -21.27 -43.835 -39.823 1 91.61 758 THR B C 1
ATOM 13157 O O . THR B 1 758 ? -20.656 -43.598 -40.866 1 91.61 758 THR B O 1
ATOM 13160 N N . ALA B 1 759 ? -22.233 -44.746 -39.77 1 93.92 759 ALA B N 1
ATOM 13161 C CA . ALA B 1 759 ? -22.658 -45.494 -40.951 1 93.92 759 ALA B CA 1
ATOM 13162 C C . ALA B 1 759 ? -23.165 -44.556 -42.042 1 93.92 759 ALA B C 1
ATOM 13164 O O . ALA B 1 759 ? -22.85 -44.736 -43.22 1 93.92 759 ALA B O 1
ATOM 13165 N N . GLN B 1 760 ? -23.915 -43.591 -41.583 1 93.24 760 GLN B N 1
ATOM 13166 C CA . GLN B 1 760 ? -24.435 -42.604 -42.523 1 93.24 760 GLN B CA 1
ATOM 13167 C C . GLN B 1 760 ? -23.302 -41.842 -43.205 1 93.24 760 GLN B C 1
ATOM 13169 O O . GLN B 1 760 ? -23.352 -41.592 -44.411 1 93.24 760 GLN B O 1
ATOM 13174 N N . GLN B 1 761 ? -22.392 -41.531 -42.427 1 90.15 761 GLN B N 1
ATOM 13175 C CA . GLN B 1 761 ? -21.251 -40.804 -42.973 1 90.15 761 GLN B CA 1
ATOM 13176 C C . GLN B 1 761 ? -20.489 -41.656 -43.984 1 90.15 761 GLN B C 1
ATOM 13178 O O . GLN B 1 761 ? -20.01 -41.145 -44.999 1 90.15 761 GLN B O 1
ATOM 13183 N N . ILE B 1 762 ? -20.332 -42.877 -43.688 1 91.51 762 ILE B N 1
ATOM 13184 C CA . ILE B 1 762 ? -19.635 -43.795 -44.583 1 91.51 762 ILE B CA 1
ATOM 13185 C C . ILE B 1 762 ? -20.385 -43.893 -45.909 1 91.51 762 ILE B C 1
ATOM 13187 O O . ILE B 1 762 ? -19.775 -43.851 -46.979 1 91.51 762 ILE B O 1
ATOM 13191 N N . TYR B 1 763 ? -21.722 -44.005 -45.836 1 93.16 763 TYR B N 1
ATOM 13192 C CA . TYR B 1 763 ? -22.542 -44.046 -47.041 1 93.16 763 TYR B CA 1
ATOM 13193 C C . TYR B 1 763 ? -22.413 -42.75 -47.833 1 93.16 763 TYR B C 1
ATOM 13195 O O . TYR B 1 763 ? -22.341 -42.772 -49.064 1 93.16 763 TYR B O 1
ATOM 13203 N N . ALA B 1 764 ? -22.405 -41.69 -47.09 1 91.11 764 ALA B N 1
ATOM 13204 C CA . ALA B 1 764 ? -22.252 -40.393 -47.744 1 91.11 764 ALA B CA 1
ATOM 13205 C C . ALA B 1 764 ? -20.907 -40.294 -48.459 1 91.11 764 ALA B C 1
ATOM 13207 O O . ALA B 1 764 ? -20.821 -39.74 -49.557 1 91.11 764 ALA B O 1
ATOM 13208 N N . ASP B 1 765 ? -19.89 -40.789 -47.866 1 88.24 765 ASP B N 1
ATOM 13209 C CA . ASP B 1 765 ? -18.555 -40.756 -48.454 1 88.24 765 ASP B CA 1
ATOM 13210 C C . ASP B 1 765 ? -18.493 -41.6 -49.724 1 88.24 765 ASP B C 1
ATOM 13212 O O . ASP B 1 765 ? -17.831 -41.224 -50.694 1 88.24 765 ASP B O 1
ATOM 13216 N N . ALA B 1 766 ? -19.102 -42.71 -49.679 1 89.71 766 ALA B N 1
ATOM 13217 C CA . ALA B 1 766 ? -19.17 -43.567 -50.86 1 89.71 766 ALA B CA 1
ATOM 13218 C C . ALA B 1 766 ? -19.92 -42.878 -51.996 1 89.71 766 ALA B C 1
ATOM 13220 O O . ALA B 1 766 ? -19.517 -42.968 -53.158 1 89.71 766 ALA B O 1
ATOM 13221 N N . ALA B 1 767 ? -21.001 -42.207 -51.613 1 91.23 767 ALA B N 1
ATOM 13222 C CA . ALA B 1 767 ? -21.778 -41.473 -52.609 1 91.23 767 ALA B CA 1
ATOM 13223 C C . ALA B 1 767 ? -20.959 -40.336 -53.213 1 91.23 767 ALA B C 1
ATOM 13225 O O . ALA B 1 767 ? -21.068 -40.051 -54.408 1 91.23 767 ALA B O 1
ATOM 13226 N N . ARG B 1 768 ? -20.225 -39.744 -52.401 1 88.33 768 ARG B N 1
ATOM 13227 C CA . ARG B 1 768 ? -19.386 -38.648 -52.873 1 88.33 768 ARG B CA 1
ATOM 13228 C C . ARG B 1 768 ? -18.318 -39.152 -53.839 1 88.33 768 ARG B C 1
ATOM 13230 O O . ARG B 1 768 ? -17.922 -38.438 -54.762 1 88.33 768 ARG B O 1
ATOM 13237 N N . SER B 1 769 ? -17.818 -40.295 -53.611 1 87.28 769 SER B N 1
ATOM 13238 C CA . SER B 1 769 ? -16.875 -40.905 -54.544 1 87.28 769 SER B CA 1
ATOM 13239 C C . SER B 1 769 ? -17.498 -41.079 -55.924 1 87.28 769 SER B C 1
ATOM 13241 O O . SER B 1 769 ? -16.814 -40.944 -56.941 1 87.28 769 SER B O 1
ATOM 13243 N N . ILE B 1 770 ? -18.767 -41.36 -55.983 1 89.13 770 ILE B N 1
ATOM 13244 C CA . ILE B 1 770 ? -19.495 -41.508 -57.239 1 89.13 770 ILE B CA 1
ATOM 13245 C C . ILE B 1 770 ? -19.624 -40.149 -57.923 1 89.13 770 ILE B C 1
ATOM 13247 O O . ILE B 1 770 ? -19.364 -40.024 -59.122 1 89.13 770 ILE B O 1
ATOM 13251 N N . LEU B 1 771 ? -19.945 -39.162 -57.102 1 89.46 771 LEU B N 1
ATOM 13252 C CA . LEU B 1 771 ? -20.14 -37.816 -57.63 1 89.46 771 LEU B CA 1
ATOM 13253 C C . LEU B 1 771 ? -18.827 -37.239 -58.148 1 89.46 771 LEU B C 1
ATOM 13255 O O . LEU B 1 771 ? -18.821 -36.445 -59.091 1 89.46 771 LEU B O 1
ATOM 13259 N N . LYS B 1 772 ? -17.702 -37.722 -57.553 1 85.93 772 LYS B N 1
ATOM 13260 C CA . LYS B 1 772 ? -16.385 -37.224 -57.942 1 85.93 772 LYS B CA 1
ATOM 13261 C C . LYS B 1 772 ? -15.791 -38.063 -59.07 1 85.93 772 LYS B C 1
ATOM 13263 O O . LYS B 1 772 ? -14.715 -37.75 -59.583 1 85.93 772 LYS B O 1
ATOM 13268 N N . GLY B 1 773 ? -16.387 -39.145 -59.506 1 83.3 773 GLY B N 1
ATOM 13269 C CA . GLY B 1 773 ? -15.942 -39.978 -60.612 1 83.3 773 GLY B CA 1
ATOM 13270 C C . GLY B 1 773 ? -14.883 -40.987 -60.211 1 83.3 773 GLY B C 1
ATOM 13271 O O . GLY B 1 773 ? -14.118 -41.46 -61.055 1 83.3 773 GLY B O 1
ATOM 13272 N N . THR B 1 774 ? -14.792 -41.3 -58.903 1 82.35 774 THR B N 1
ATOM 13273 C CA . THR B 1 774 ? -13.765 -42.226 -58.437 1 82.35 774 THR B CA 1
ATOM 13274 C C . THR B 1 774 ? -14.396 -43.506 -57.899 1 82.35 774 THR B C 1
ATOM 13276 O O . THR B 1 774 ? -13.811 -44.184 -57.051 1 82.35 774 THR B O 1
ATOM 13279 N N . ALA B 1 775 ? -15.571 -43.851 -58.286 1 87.04 775 ALA B N 1
ATOM 13280 C CA . ALA B 1 775 ? -16.338 -44.984 -57.775 1 87.04 775 ALA B CA 1
ATOM 13281 C C . ALA B 1 775 ? -15.649 -46.305 -58.102 1 87.04 775 ALA B C 1
ATOM 13283 O O . ALA B 1 775 ? -15.843 -47.303 -57.403 1 87.04 775 ALA B O 1
ATOM 13284 N N . GLU B 1 776 ? -14.794 -46.253 -59.179 1 85.02 776 GLU B N 1
ATOM 13285 C CA . GLU B 1 776 ? -14.13 -47.478 -59.614 1 85.02 776 GLU B CA 1
ATOM 13286 C C . GLU B 1 776 ? -13.185 -48.005 -58.539 1 85.02 776 GLU B C 1
ATOM 13288 O O . GLU B 1 776 ? -12.921 -49.207 -58.471 1 85.02 776 GLU B O 1
ATOM 13293 N N . HIS B 1 777 ? -12.768 -47.193 -57.694 1 82.16 777 HIS B N 1
ATOM 13294 C CA . HIS B 1 777 ? -11.807 -47.575 -56.665 1 82.16 777 HIS B CA 1
ATOM 13295 C C . HIS B 1 777 ? -12.482 -47.716 -55.305 1 82.16 777 HIS B C 1
ATOM 13297 O O . HIS B 1 777 ? -11.807 -47.779 -54.275 1 82.16 777 HIS B O 1
ATOM 13303 N N . ASP B 1 778 ? -13.836 -47.751 -55.259 1 89.1 778 ASP B N 1
ATOM 13304 C CA . ASP B 1 778 ? -14.641 -47.819 -54.043 1 89.1 778 ASP B CA 1
ATOM 13305 C C . ASP B 1 778 ? -15.683 -48.931 -54.135 1 89.1 778 ASP B C 1
ATOM 13307 O O . ASP B 1 778 ? -16.716 -48.768 -54.787 1 89.1 778 ASP B O 1
ATOM 13311 N N . ARG B 1 779 ? -15.41 -49.915 -53.447 1 90.31 779 ARG B N 1
ATOM 13312 C CA . ARG B 1 779 ? -16.246 -51.107 -53.541 1 90.31 779 ARG B CA 1
ATOM 13313 C C . ARG B 1 779 ? -17.663 -50.822 -53.054 1 90.31 779 ARG B C 1
ATOM 13315 O O . ARG B 1 779 ? -18.637 -51.268 -53.664 1 90.31 779 ARG B O 1
ATOM 13322 N N . LEU B 1 780 ? -17.736 -50.092 -51.949 1 92.58 780 LEU B N 1
ATOM 13323 C CA . LEU B 1 780 ? -19.06 -49.763 -51.431 1 92.58 780 LEU B CA 1
ATOM 13324 C C . LEU B 1 780 ? -19.837 -48.909 -52.427 1 92.58 780 LEU B C 1
ATOM 13326 O O . LEU B 1 780 ? -21.037 -49.112 -52.622 1 92.58 780 LEU B O 1
ATOM 13330 N N . ALA B 1 781 ? -19.177 -47.998 -53.016 1 92.41 781 ALA B N 1
ATOM 13331 C CA . ALA B 1 781 ? -19.806 -47.159 -54.032 1 92.41 781 ALA B CA 1
ATOM 13332 C C . ALA B 1 781 ? -20.326 -48.001 -55.194 1 92.41 781 ALA B C 1
ATOM 13334 O O . ALA B 1 781 ? -21.437 -47.779 -55.681 1 92.41 781 ALA B O 1
ATOM 13335 N N . GLN B 1 782 ? -19.553 -48.961 -55.608 1 91.64 782 GLN B N 1
ATOM 13336 C CA . GLN B 1 782 ? -19.935 -49.834 -56.714 1 91.64 782 GLN B CA 1
ATOM 13337 C C . GLN B 1 782 ? -21.169 -50.66 -56.361 1 91.64 782 GLN B C 1
ATOM 13339 O O . GLN B 1 782 ? -22.059 -50.842 -57.193 1 91.64 782 GLN B O 1
ATOM 13344 N N . ARG B 1 783 ? -21.197 -51.028 -55.212 1 92.43 783 ARG B N 1
ATOM 13345 C CA . ARG B 1 783 ? -22.309 -51.866 -54.775 1 92.43 783 ARG B CA 1
ATOM 13346 C C . ARG B 1 783 ? -23.576 -51.039 -54.585 1 92.43 783 ARG B C 1
ATOM 13348 O O . ARG B 1 783 ? -24.681 -51.514 -54.858 1 92.43 783 ARG B O 1
ATOM 13355 N N . LEU B 1 784 ? -23.396 -49.854 -54.152 1 93.35 784 LEU B N 1
ATOM 13356 C CA . LEU B 1 784 ? -24.539 -48.958 -54.012 1 93.35 784 LEU B CA 1
ATOM 13357 C C . LEU B 1 784 ? -25.163 -48.656 -55.37 1 93.35 784 LEU B C 1
ATOM 13359 O O . LEU B 1 784 ? -26.385 -48.54 -55.484 1 93.35 784 LEU B O 1
ATOM 13363 N N . LEU B 1 785 ? -24.334 -48.562 -56.342 1 91.52 785 LEU B N 1
ATOM 13364 C CA . LEU B 1 785 ? -24.786 -48.257 -57.695 1 91.52 785 LEU B CA 1
ATOM 13365 C C . LEU B 1 785 ? -25.669 -49.375 -58.238 1 91.52 785 LEU B C 1
ATOM 13367 O O . LEU B 1 785 ? -26.494 -49.146 -59.126 1 91.52 785 LEU B O 1
ATOM 13371 N N . THR B 1 786 ? -25.525 -50.588 -57.697 1 91.12 786 THR B N 1
ATOM 13372 C CA . THR B 1 786 ? -26.279 -51.738 -58.184 1 91.12 786 THR B CA 1
ATOM 13373 C C . THR B 1 786 ? -27.631 -51.834 -57.483 1 91.12 786 THR B C 1
ATOM 13375 O O . THR B 1 786 ? -28.48 -52.64 -57.868 1 91.12 786 THR B O 1
ATOM 13378 N N . LEU B 1 787 ? -27.849 -51.006 -56.553 1 92.54 787 LEU B N 1
ATOM 13379 C CA . LEU B 1 787 ? -29.102 -51.05 -55.807 1 92.54 787 LEU B CA 1
ATOM 13380 C C . LEU B 1 787 ? -30.209 -50.319 -56.559 1 92.54 787 LEU B C 1
ATOM 13382 O O . LEU B 1 787 ? -29.996 -49.215 -57.067 1 92.54 787 LEU B O 1
ATOM 13386 N N . ASP B 1 788 ? -31.317 -50.884 -56.533 1 89.3 788 ASP B N 1
ATOM 13387 C CA . ASP B 1 788 ? -32.462 -50.277 -57.204 1 89.3 788 ASP B CA 1
ATOM 13388 C C . ASP B 1 788 ? -32.875 -48.977 -56.519 1 89.3 788 ASP B C 1
ATOM 13390 O O . ASP B 1 788 ? -33.066 -48.945 -55.301 1 89.3 788 ASP B O 1
ATOM 13394 N N . GLY B 1 789 ? -32.898 -47.895 -57.317 1 90.97 789 GLY B N 1
ATOM 13395 C CA . GLY B 1 789 ? -33.375 -46.626 -56.79 1 90.97 789 GLY B CA 1
ATOM 13396 C C . GLY B 1 789 ? -32.253 -45.702 -56.356 1 90.97 789 GLY B C 1
ATOM 13397 O O . GLY B 1 789 ? -32.491 -44.532 -56.047 1 90.97 789 GLY B O 1
ATOM 13398 N N . PHE B 1 790 ? -31.07 -46.204 -56.294 1 93.19 790 PHE B N 1
ATOM 13399 C CA . PHE B 1 790 ? -29.952 -45.428 -55.77 1 93.19 790 PHE B CA 1
ATOM 13400 C C . PHE B 1 790 ? -29.633 -44.253 -56.686 1 93.19 790 PHE B C 1
ATOM 13402 O O . PHE B 1 790 ? -29.37 -43.145 -56.214 1 93.19 790 PHE B O 1
ATOM 13409 N N . ARG B 1 791 ? -29.578 -44.4 -57.933 1 89.76 791 ARG B N 1
ATOM 13410 C CA . ARG B 1 791 ? -29.269 -43.334 -58.881 1 89.76 791 ARG B CA 1
ATOM 13411 C C . ARG B 1 791 ? -30.281 -42.198 -58.775 1 89.76 791 ARG B C 1
ATOM 13413 O O . ARG B 1 791 ? -29.921 -41.026 -58.9 1 89.76 791 ARG B O 1
ATOM 13420 N N . GLY B 1 792 ? -31.573 -42.596 -58.658 1 89.33 792 GLY B N 1
ATOM 13421 C CA . GLY B 1 792 ? -32.605 -41.595 -58.44 1 89.33 792 GLY B CA 1
ATOM 13422 C C . GLY B 1 792 ? -32.406 -40.801 -57.163 1 89.33 792 GLY B C 1
ATOM 13423 O O . GLY B 1 792 ? -32.6 -39.584 -57.146 1 89.33 792 GLY B O 1
ATOM 13424 N N . LEU B 1 793 ? -31.995 -41.563 -56.237 1 91.48 793 LEU B N 1
ATOM 13425 C CA . LEU B 1 793 ? -31.743 -40.936 -54.944 1 91.48 793 LEU B CA 1
ATOM 13426 C C . LEU B 1 793 ? -30.565 -39.971 -55.028 1 91.48 793 LEU B C 1
ATOM 13428 O O . LEU B 1 793 ? -30.61 -38.879 -54.456 1 91.48 793 LEU B O 1
ATOM 13432 N N . LEU B 1 794 ? -29.488 -40.325 -55.615 1 91.15 794 LEU B N 1
ATOM 13433 C CA . LEU B 1 794 ? -28.301 -39.493 -55.778 1 91.15 794 LEU B CA 1
ATOM 13434 C C . LEU B 1 794 ? -28.631 -38.221 -56.551 1 91.15 794 LEU B C 1
ATOM 13436 O O . LEU B 1 794 ? -28.079 -37.155 -56.266 1 91.15 794 LEU B O 1
ATOM 13440 N N . HIS B 1 795 ? -29.429 -38.296 -57.47 1 88.23 795 HIS B N 1
ATOM 13441 C CA . HIS B 1 795 ? -29.855 -37.14 -58.25 1 88.23 795 HIS B CA 1
ATOM 13442 C C . HIS B 1 795 ? -30.68 -36.176 -57.404 1 88.23 795 HIS B C 1
ATOM 13444 O O . HIS B 1 795 ? -30.562 -34.958 -57.551 1 88.23 795 HIS B O 1
ATOM 13450 N N . SER B 1 796 ? -31.461 -36.699 -56.511 1 88.93 796 SER B N 1
ATOM 13451 C CA . SER B 1 796 ? -32.38 -35.883 -55.724 1 88.93 796 SER B CA 1
ATOM 13452 C C . SER B 1 796 ? -31.691 -35.306 -54.492 1 88.93 796 SER B C 1
ATOM 13454 O O . SER B 1 796 ? -32.029 -34.209 -54.043 1 88.93 796 SER B O 1
ATOM 13456 N N . HIS B 1 797 ? -30.69 -35.997 -53.912 1 87.62 797 HIS B N 1
ATOM 13457 C CA . HIS B 1 797 ? -30.173 -35.603 -52.606 1 87.62 797 HIS B CA 1
ATOM 13458 C C . HIS B 1 797 ? -28.656 -35.449 -52.638 1 87.62 797 HIS B C 1
ATOM 13460 O O . HIS B 1 797 ? -28.029 -35.221 -51.601 1 87.62 797 HIS B O 1
ATOM 13466 N N . GLY B 1 798 ? -28.067 -35.562 -53.721 1 83.32 798 GLY B N 1
ATOM 13467 C CA . GLY B 1 798 ? -26.622 -35.64 -53.861 1 83.32 798 GLY B CA 1
ATOM 13468 C C . GLY B 1 798 ? -25.896 -34.471 -53.222 1 83.32 798 GLY B C 1
ATOM 13469 O O . GLY B 1 798 ? -24.756 -34.61 -52.776 1 83.32 798 GLY B O 1
ATOM 13470 N N . GLN B 1 799 ? -26.491 -33.368 -53.06 1 81.18 799 GLN B N 1
ATOM 13471 C CA . GLN B 1 799 ? -25.817 -32.178 -52.549 1 81.18 799 GLN B CA 1
ATOM 13472 C C . GLN B 1 799 ? -26.326 -31.812 -51.158 1 81.18 799 GLN B C 1
ATOM 13474 O O . GLN B 1 799 ? -25.91 -30.803 -50.585 1 81.18 799 GLN B O 1
ATOM 13479 N N . LYS B 1 800 ? -27.137 -32.683 -50.629 1 82.9 800 LYS B N 1
ATOM 13480 C CA . LYS B 1 800 ? -27.743 -32.35 -49.342 1 82.9 800 LYS B CA 1
ATOM 13481 C C . LYS B 1 800 ? -26.948 -32.953 -48.188 1 82.9 800 LYS B C 1
ATOM 13483 O O . LYS B 1 800 ? -26.252 -33.956 -48.364 1 82.9 800 LYS B O 1
ATOM 13488 N N . ALA B 1 801 ? -27.049 -32.295 -46.997 1 80.94 801 ALA B N 1
ATOM 13489 C CA . ALA B 1 801 ? -26.311 -32.693 -45.8 1 80.94 801 ALA B CA 1
ATOM 13490 C C . ALA B 1 801 ? -26.829 -34.02 -45.253 1 80.94 801 ALA B C 1
ATOM 13492 O O . ALA B 1 801 ? -26.096 -34.75 -44.581 1 80.94 801 ALA B O 1
ATOM 13493 N N . ASP B 1 802 ? -28.016 -34.401 -45.673 1 86.45 802 ASP B N 1
ATOM 13494 C CA . ASP B 1 802 ? -28.607 -35.607 -45.103 1 86.45 802 ASP B CA 1
ATOM 13495 C C . ASP B 1 802 ? -28.541 -36.77 -46.09 1 86.45 802 ASP B C 1
ATOM 13497 O O . ASP B 1 802 ? -29.313 -37.726 -45.985 1 86.45 802 ASP B O 1
ATOM 13501 N N . LEU B 1 803 ? -27.696 -36.699 -47.047 1 89.96 803 LEU B N 1
ATOM 13502 C CA . LEU B 1 803 ? -27.518 -37.722 -48.072 1 89.96 803 LEU B CA 1
ATOM 13503 C C . LEU B 1 803 ? -27.282 -39.09 -47.44 1 89.96 803 LEU B C 1
ATOM 13505 O O . LEU B 1 803 ? -27.884 -40.083 -47.855 1 89.96 803 LEU B O 1
ATOM 13509 N N . GLY B 1 804 ? -26.449 -39.136 -46.377 1 91.19 804 GLY B N 1
ATOM 13510 C CA . GLY B 1 804 ? -26.12 -40.386 -45.711 1 91.19 804 GLY B CA 1
ATOM 13511 C C . GLY B 1 804 ? -27.326 -41.071 -45.097 1 91.19 804 GLY B C 1
ATOM 13512 O O . GLY B 1 804 ? -27.442 -42.297 -45.146 1 91.19 804 GLY B O 1
ATOM 13513 N N . LEU B 1 805 ? -28.187 -40.303 -44.59 1 92.39 805 LEU B N 1
ATOM 13514 C CA . LEU B 1 805 ? -29.399 -40.829 -43.971 1 92.39 805 LEU B CA 1
ATOM 13515 C C . LEU B 1 805 ? -30.311 -41.464 -45.015 1 92.39 805 LEU B C 1
ATOM 13517 O O . LEU B 1 805 ? -30.872 -42.538 -44.785 1 92.39 805 LEU B O 1
ATOM 13521 N N . HIS B 1 806 ? -30.459 -40.854 -46.141 1 92.8 806 HIS B N 1
ATOM 13522 C CA . HIS B 1 806 ? -31.318 -41.357 -47.206 1 92.8 806 HIS B CA 1
ATOM 13523 C C . HIS B 1 806 ? -30.759 -42.645 -47.803 1 92.8 806 HIS B C 1
ATOM 13525 O O . HIS B 1 806 ? -31.516 -43.557 -48.143 1 92.8 806 HIS B O 1
ATOM 13531 N N . ILE B 1 807 ? -29.518 -42.654 -47.875 1 93.25 807 ILE B N 1
ATOM 13532 C CA . ILE B 1 807 ? -28.894 -43.854 -48.42 1 93.25 807 ILE B CA 1
ATOM 13533 C C . ILE B 1 807 ? -29.049 -45.01 -47.435 1 93.25 807 ILE B C 1
ATOM 13535 O O . ILE B 1 807 ? -29.345 -46.139 -47.834 1 93.25 807 ILE B O 1
ATOM 13539 N N . ALA B 1 808 ? -28.774 -44.737 -46.183 1 93.76 808 ALA B N 1
ATOM 13540 C CA . ALA B 1 808 ? -28.912 -45.762 -45.152 1 93.76 808 ALA B CA 1
ATOM 13541 C C . ALA B 1 808 ? -30.317 -46.358 -45.156 1 93.76 808 ALA B C 1
ATOM 13543 O O . ALA B 1 808 ? -30.485 -47.568 -44.991 1 93.76 808 ALA B O 1
ATOM 13544 N N . ARG B 1 809 ? -31.253 -45.541 -45.367 1 92.16 809 ARG B N 1
ATOM 13545 C CA . ARG B 1 809 ? -32.639 -45.996 -45.415 1 92.16 809 ARG B CA 1
ATOM 13546 C C . ARG B 1 809 ? -32.884 -46.877 -46.635 1 92.16 809 ARG B C 1
ATOM 13548 O O . ARG B 1 809 ? -33.571 -47.896 -46.544 1 92.16 809 ARG B O 1
ATOM 13555 N N . LEU B 1 810 ? -32.401 -46.438 -47.705 1 93.17 810 LEU B N 1
ATOM 13556 C CA . LEU B 1 810 ? -32.542 -47.217 -48.931 1 93.17 810 LEU B CA 1
ATOM 13557 C C . LEU B 1 810 ? -31.9 -48.592 -48.778 1 93.17 810 LEU B C 1
ATOM 13559 O O . LEU B 1 810 ? -32.473 -49.599 -49.199 1 93.17 810 LEU B O 1
ATOM 13563 N N . VAL B 1 811 ? -30.768 -48.629 -48.213 1 93.39 811 VAL B N 1
ATOM 13564 C CA . VAL B 1 811 ? -30.042 -49.881 -48.029 1 93.39 811 VAL B CA 1
ATOM 13565 C C . VAL B 1 811 ? -30.818 -50.794 -47.083 1 93.39 811 VAL B C 1
ATOM 13567 O O . VAL B 1 811 ? -30.909 -52.003 -47.313 1 93.39 811 VAL B O 1
ATOM 13570 N N . ASP B 1 812 ? -31.322 -50.204 -46.106 1 91.11 812 ASP B N 1
ATOM 13571 C CA . ASP B 1 812 ? -32.113 -50.974 -45.15 1 91.11 812 ASP B CA 1
ATOM 13572 C C . ASP B 1 812 ? -33.36 -51.555 -45.812 1 91.11 812 ASP B C 1
ATOM 13574 O O . ASP B 1 812 ? -33.743 -52.693 -45.535 1 91.11 812 ASP B O 1
ATOM 13578 N N . GLU B 1 813 ? -33.974 -50.822 -46.615 1 91.64 813 GLU B N 1
ATOM 13579 C CA . GLU B 1 813 ? -35.193 -51.241 -47.299 1 91.64 813 GLU B CA 1
ATOM 13580 C C . GLU B 1 813 ? -34.907 -52.349 -48.309 1 91.64 813 GLU B C 1
ATOM 13582 O O . GLU B 1 813 ? -35.708 -53.271 -48.471 1 91.64 813 GLU B O 1
ATOM 13587 N N . ARG B 1 814 ? -33.841 -52.25 -48.944 1 92.76 814 ARG B N 1
ATOM 13588 C CA . ARG B 1 814 ? -33.556 -53.157 -50.051 1 92.76 814 ARG B CA 1
ATOM 13589 C C . ARG B 1 814 ? -32.818 -54.4 -49.564 1 92.76 814 ARG B C 1
ATOM 13591 O O . ARG B 1 814 ? -33.008 -55.492 -50.104 1 92.76 814 ARG B O 1
ATOM 13598 N N . LEU B 1 815 ? -31.987 -54.207 -48.546 1 90.96 815 LEU B N 1
ATOM 13599 C CA . LEU B 1 815 ? -31.115 -55.321 -48.188 1 90.96 815 LEU B CA 1
ATOM 13600 C C . LEU B 1 815 ? -31.414 -55.813 -46.776 1 90.96 815 LEU B C 1
ATOM 13602 O O . LEU B 1 815 ? -31.116 -56.961 -46.438 1 90.96 815 LEU B O 1
ATOM 13606 N N . GLY B 1 816 ? -31.979 -55.006 -45.946 1 85.05 816 GLY B N 1
ATOM 13607 C CA . GLY B 1 816 ? -32.307 -55.377 -44.578 1 85.05 816 GLY B CA 1
ATOM 13608 C C . GLY B 1 816 ? -31.119 -55.92 -43.806 1 85.05 816 GLY B C 1
ATOM 13609 O O . GLY B 1 816 ? -30.108 -55.233 -43.649 1 85.05 816 GLY B O 1
ATOM 13610 N N . ALA B 1 817 ? -31.161 -57.211 -43.475 1 80.59 817 ALA B N 1
ATOM 13611 C CA . ALA B 1 817 ? -30.135 -57.879 -42.679 1 80.59 817 ALA B CA 1
ATOM 13612 C C . ALA B 1 817 ? -28.857 -58.079 -43.489 1 80.59 817 ALA B C 1
ATOM 13614 O O . ALA B 1 817 ? -27.784 -58.303 -42.922 1 80.59 817 ALA B O 1
ATOM 13615 N N . ASN B 1 818 ? -28.942 -57.973 -44.803 1 83.56 818 ASN B N 1
ATOM 13616 C CA . ASN B 1 818 ? -27.797 -58.141 -45.691 1 83.56 818 ASN B CA 1
ATOM 13617 C C . ASN B 1 818 ? -27.178 -56.798 -46.069 1 83.56 818 ASN B C 1
ATOM 13619 O O . ASN B 1 818 ? -26.494 -56.69 -47.088 1 83.56 818 ASN B O 1
ATOM 13623 N N . ALA B 1 819 ? -27.456 -55.839 -45.169 1 90.08 819 ALA B N 1
ATOM 13624 C CA . ALA B 1 819 ? -26.887 -54.515 -45.407 1 90.08 819 ALA B CA 1
ATOM 13625 C C . ALA B 1 819 ? -25.362 -54.566 -45.413 1 90.08 819 ALA B C 1
ATOM 13627 O O . ALA B 1 819 ? -24.763 -55.485 -44.848 1 90.08 819 ALA B O 1
ATOM 13628 N N . PHE B 1 820 ? -24.735 -53.605 -46.082 1 93.38 820 PHE B N 1
ATOM 13629 C CA . PHE B 1 820 ? -23.287 -53.554 -46.245 1 93.38 820 PHE B CA 1
ATOM 13630 C C . PHE B 1 820 ? -22.603 -53.249 -44.918 1 93.38 820 PHE B C 1
ATOM 13632 O O . PHE B 1 820 ? -21.417 -53.536 -44.745 1 93.38 820 PHE B O 1
ATOM 13639 N N . ILE B 1 821 ? -23.27 -52.53 -43.958 1 95.29 821 ILE B N 1
ATOM 13640 C CA . ILE B 1 821 ? -22.74 -52.108 -42.666 1 95.29 821 ILE B CA 1
ATOM 13641 C C . ILE B 1 821 ? -23.666 -52.581 -41.548 1 95.29 821 ILE B C 1
ATOM 13643 O O . ILE B 1 821 ? -24.878 -52.36 -41.604 1 95.29 821 ILE B O 1
ATOM 13647 N N . THR B 1 822 ? -23.145 -53.274 -40.56 1 94.7 822 THR B N 1
ATOM 13648 C CA . THR B 1 822 ? -23.881 -53.69 -39.371 1 94.7 822 THR B CA 1
ATOM 13649 C C . THR B 1 822 ? -23.499 -52.83 -38.17 1 94.7 822 THR B C 1
ATOM 13651 O O . THR B 1 822 ? -22.314 -52.628 -37.896 1 94.7 822 THR B O 1
ATOM 13654 N N . VAL B 1 823 ? -24.429 -52.235 -37.511 1 94.34 823 VAL B N 1
ATOM 13655 C CA . VAL B 1 823 ? -24.228 -51.399 -36.331 1 94.34 823 VAL B CA 1
ATOM 13656 C C . VAL B 1 823 ? -24.655 -52.162 -35.079 1 94.34 823 VAL B C 1
ATOM 13658 O O . VAL B 1 823 ? -25.772 -52.681 -35.011 1 94.34 823 VAL B O 1
ATOM 13661 N N . THR B 1 824 ? -23.738 -52.299 -34.094 1 93.09 824 THR B N 1
ATOM 13662 C CA . THR B 1 824 ? -24.113 -53.053 -32.903 1 93.09 824 THR B CA 1
ATOM 13663 C C . THR B 1 824 ? -23.257 -52.64 -31.709 1 93.09 824 THR B C 1
ATOM 13665 O O . THR B 1 824 ? -22.176 -52.072 -31.881 1 93.09 824 THR B O 1
ATOM 13668 N N . ASN B 1 825 ? -23.751 -52.907 -30.505 1 91.96 825 ASN B N 1
ATOM 13669 C CA . ASN B 1 825 ? -22.984 -52.745 -29.274 1 91.96 825 ASN B CA 1
ATOM 13670 C C . ASN B 1 825 ? -22.532 -54.09 -28.713 1 91.96 825 ASN B C 1
ATOM 13672 O O . ASN B 1 825 ? -21.929 -54.149 -27.641 1 91.96 825 ASN B O 1
ATOM 13676 N N . ASP B 1 826 ? -22.884 -55.132 -29.49 1 89.38 826 ASP B N 1
ATOM 13677 C CA . ASP B 1 826 ? -22.565 -56.479 -29.026 1 89.38 826 ASP B CA 1
ATOM 13678 C C . ASP B 1 826 ? -21.152 -56.882 -29.441 1 89.38 826 ASP B C 1
ATOM 13680 O O . ASP B 1 826 ? -20.869 -57.035 -30.631 1 89.38 826 ASP B O 1
ATOM 13684 N N . LEU B 1 827 ? -20.32 -57.156 -28.508 1 91.7 827 LEU B N 1
ATOM 13685 C CA . LEU B 1 827 ? -18.924 -57.501 -28.751 1 91.7 827 LEU B CA 1
ATOM 13686 C C . LEU B 1 827 ? -18.811 -58.864 -29.427 1 91.7 827 LEU B C 1
ATOM 13688 O O . LEU B 1 827 ? -17.807 -59.156 -30.081 1 91.7 827 LEU B O 1
ATOM 13692 N N . ASP B 1 828 ? -19.853 -59.701 -29.392 1 91.73 828 ASP B N 1
ATOM 13693 C CA . ASP B 1 828 ? -19.825 -61.029 -29.998 1 91.73 828 ASP B CA 1
ATOM 13694 C C . ASP B 1 828 ? -19.836 -60.938 -31.522 1 91.73 828 ASP B C 1
ATOM 13696 O O . ASP B 1 828 ? -19.452 -61.887 -32.209 1 91.73 828 ASP B O 1
ATOM 13700 N N . ALA B 1 829 ? -20.239 -59.844 -31.923 1 93.27 829 ALA B N 1
ATOM 13701 C CA . ALA B 1 829 ? -20.294 -59.638 -33.368 1 93.27 829 ALA B CA 1
ATOM 13702 C C . ALA B 1 829 ? -18.896 -59.66 -33.978 1 93.27 829 ALA B C 1
ATOM 13704 O O . ALA B 1 829 ? -18.741 -59.864 -35.185 1 93.27 829 ALA B O 1
ATOM 13705 N N . ILE B 1 830 ? -17.859 -59.465 -33.215 1 94.53 830 ILE B N 1
ATOM 13706 C CA . ILE B 1 830 ? -16.475 -59.46 -33.675 1 94.53 830 ILE B CA 1
ATOM 13707 C C . ILE B 1 830 ? -16.124 -60.821 -34.272 1 94.53 830 ILE B C 1
ATOM 13709 O O . ILE B 1 830 ? -15.354 -60.905 -35.232 1 94.53 830 ILE B O 1
ATOM 13713 N N . LYS B 1 831 ? -16.756 -61.868 -33.778 1 92.97 831 LYS B N 1
ATOM 13714 C CA . LYS B 1 831 ? -16.497 -63.234 -34.225 1 92.97 831 LYS B CA 1
ATOM 13715 C C . LYS B 1 831 ? -16.821 -63.398 -35.707 1 92.97 831 LYS B C 1
ATOM 13717 O O . LYS B 1 831 ? -16.307 -64.306 -36.364 1 92.97 831 LYS B O 1
ATOM 13722 N N . GLY B 1 832 ? -17.628 -62.561 -36.138 1 91.92 832 GLY B N 1
ATOM 13723 C CA . GLY B 1 832 ? -18.039 -62.635 -37.531 1 91.92 832 GLY B CA 1
ATOM 13724 C C . GLY B 1 832 ? -17.064 -61.961 -38.478 1 91.92 832 GLY B C 1
ATOM 13725 O O . GLY B 1 832 ? -17.249 -61.996 -39.696 1 91.92 832 GLY B O 1
ATOM 13726 N N . ALA B 1 833 ? -15.984 -61.43 -38.002 1 95.26 833 ALA B N 1
ATOM 13727 C CA . ALA B 1 833 ? -15.032 -60.688 -38.824 1 95.26 833 ALA B CA 1
ATOM 13728 C C . ALA B 1 833 ? -13.634 -61.292 -38.726 1 95.26 833 ALA B C 1
ATOM 13730 O O . ALA B 1 833 ? -13.215 -61.731 -37.652 1 95.26 833 ALA B O 1
ATOM 13731 N N . ARG B 1 834 ? -12.944 -61.34 -39.813 1 94.86 834 ARG B N 1
ATOM 13732 C CA . ARG B 1 834 ? -11.568 -61.827 -39.811 1 94.86 834 ARG B CA 1
ATOM 13733 C C . ARG B 1 834 ? -10.578 -60.669 -39.728 1 94.86 834 ARG B C 1
ATOM 13735 O O . ARG B 1 834 ? -9.387 -60.881 -39.491 1 94.86 834 ARG B O 1
ATOM 13742 N N . ILE B 1 835 ? -10.997 -59.513 -39.961 1 94.51 835 ILE B N 1
ATOM 13743 C CA . ILE B 1 835 ? -10.209 -58.301 -39.769 1 94.51 835 ILE B CA 1
ATOM 13744 C C . ILE B 1 835 ? -10.823 -57.458 -38.653 1 94.51 835 ILE B C 1
ATOM 13746 O O . ILE B 1 835 ? -11.982 -57.046 -38.743 1 94.51 835 ILE B O 1
ATOM 13750 N N . VAL B 1 836 ? -10.089 -57.255 -37.648 1 94.27 836 VAL B N 1
ATOM 13751 C CA . VAL B 1 836 ? -10.617 -56.521 -36.503 1 94.27 836 VAL B CA 1
ATOM 13752 C C . VAL B 1 836 ? -9.709 -55.335 -36.186 1 94.27 836 VAL B C 1
ATOM 13754 O O . VAL B 1 836 ? -8.505 -55.504 -35.982 1 94.27 836 VAL B O 1
ATOM 13757 N N . LEU B 1 837 ? -10.252 -54.188 -36.179 1 92.95 837 LEU B N 1
ATOM 13758 C CA . LEU B 1 837 ? -9.565 -52.974 -35.752 1 92.95 837 LEU B CA 1
ATOM 13759 C C . LEU B 1 837 ? -10.066 -52.518 -34.385 1 92.95 837 LEU B C 1
ATOM 13761 O O . LEU B 1 837 ? -11.266 -52.305 -34.199 1 92.95 837 LEU B O 1
ATOM 13765 N N . CYS B 1 838 ? -9.197 -52.38 -33.452 1 90.8 838 CYS B N 1
ATOM 13766 C CA . CYS B 1 838 ? -9.522 -51.941 -32.099 1 90.8 838 CYS B CA 1
ATOM 13767 C C . CYS B 1 838 ? -9.061 -50.508 -31.865 1 90.8 838 CYS B C 1
ATOM 13769 O O . CYS B 1 838 ? -7.859 -50.238 -31.817 1 90.8 838 CYS B O 1
ATOM 13771 N N . ALA B 1 839 ? -9.928 -49.609 -31.614 1 87.89 839 ALA B N 1
ATOM 13772 C CA . ALA B 1 839 ? -9.596 -48.199 -31.424 1 87.89 839 ALA B CA 1
ATOM 13773 C C . ALA B 1 839 ? -10.508 -47.556 -30.384 1 87.89 839 ALA B C 1
ATOM 13775 O O . ALA B 1 839 ? -10.904 -46.397 -30.528 1 87.89 839 ALA B O 1
ATOM 13776 N N . ALA B 1 840 ? -10.92 -48.302 -29.401 1 83.7 840 ALA B N 1
ATOM 13777 C CA . ALA B 1 840 ? -11.772 -47.773 -28.339 1 83.7 840 ALA B CA 1
ATOM 13778 C C . ALA B 1 840 ? -10.944 -47.056 -27.277 1 83.7 840 ALA B C 1
ATOM 13780 O O . ALA B 1 840 ? -9.819 -47.464 -26.979 1 83.7 840 ALA B O 1
ATOM 13781 N N . ASN B 1 841 ? -11.501 -45.962 -26.771 1 78.4 841 ASN B N 1
ATOM 13782 C CA . ASN B 1 841 ? -10.871 -45.243 -25.669 1 78.4 841 ASN B CA 1
ATOM 13783 C C . ASN B 1 841 ? -11.199 -45.881 -24.322 1 78.4 841 ASN B C 1
ATOM 13785 O O . ASN B 1 841 ? -12.225 -45.569 -23.716 1 78.4 841 ASN B O 1
ATOM 13789 N N . ALA B 1 842 ? -10.52 -46.818 -23.884 1 77.85 842 ALA B N 1
ATOM 13790 C CA . ALA B 1 842 ? -10.692 -47.486 -22.597 1 77.85 842 ALA B CA 1
ATOM 13791 C C . ALA B 1 842 ? -9.386 -47.499 -21.807 1 77.85 842 ALA B C 1
ATOM 13793 O O . ALA B 1 842 ? -8.316 -47.74 -22.37 1 77.85 842 ALA B O 1
ATOM 13794 N N . PRO B 1 843 ? -9.489 -47.142 -20.543 1 75.06 843 PRO B N 1
ATOM 13795 C CA . PRO B 1 843 ? -8.279 -47.115 -19.719 1 75.06 843 PRO B CA 1
ATOM 13796 C C . PRO B 1 843 ? -7.698 -48.507 -19.479 1 75.06 843 PRO B C 1
ATOM 13798 O O . PRO B 1 843 ? -6.532 -48.636 -19.098 1 75.06 843 PRO B O 1
ATOM 13801 N N . GLN B 1 844 ? -8.563 -49.617 -19.749 1 79.47 844 GLN B N 1
ATOM 13802 C CA . GLN B 1 844 ? -8.126 -50.996 -19.558 1 79.47 844 GLN B CA 1
ATOM 13803 C C . GLN B 1 844 ? -8.535 -51.872 -20.739 1 79.47 844 GLN B C 1
ATOM 13805 O O . GLN B 1 844 ? -9.556 -51.619 -21.381 1 79.47 844 GLN B O 1
ATOM 13810 N N . PRO B 1 845 ? -7.711 -52.973 -21.041 1 84.52 845 PRO B N 1
ATOM 13811 C CA . PRO B 1 845 ? -8.096 -53.908 -22.101 1 84.52 845 PRO B CA 1
ATOM 13812 C C . PRO B 1 845 ? -9.393 -54.652 -21.79 1 84.52 845 PRO B C 1
ATOM 13814 O O . PRO B 1 845 ? -9.627 -55.037 -20.642 1 84.52 845 PRO B O 1
ATOM 13817 N N . PHE B 1 846 ? -10.265 -54.827 -22.776 1 86.89 846 PHE B N 1
ATOM 13818 C CA . PHE B 1 846 ? -11.554 -55.46 -22.524 1 86.89 846 PHE B CA 1
ATOM 13819 C C . PHE B 1 846 ? -11.839 -56.539 -23.563 1 86.89 846 PHE B C 1
ATOM 13821 O O . PHE B 1 846 ? -12.88 -57.197 -23.511 1 86.89 846 PHE B O 1
ATOM 13828 N N . LEU B 1 847 ? -10.977 -56.775 -24.492 1 91.59 847 LEU B N 1
ATOM 13829 C CA . LEU B 1 847 ? -11.135 -57.829 -25.489 1 91.59 847 LEU B CA 1
ATOM 13830 C C . LEU B 1 847 ? -10.19 -58.992 -25.205 1 91.59 847 LEU B C 1
ATOM 13832 O O . LEU B 1 847 ? -8.976 -58.801 -25.107 1 91.59 847 LEU B O 1
ATOM 13836 N N . GLY B 1 848 ? -10.79 -60.155 -25.122 1 89.66 848 GLY B N 1
ATOM 13837 C CA . GLY B 1 848 ? -10.011 -61.36 -24.886 1 89.66 848 GLY B CA 1
ATOM 13838 C C . GLY B 1 848 ? -10.033 -62.323 -26.058 1 89.66 848 GLY B C 1
ATOM 13839 O O . GLY B 1 848 ? -10.617 -62.026 -27.102 1 89.66 848 GLY B O 1
ATOM 13840 N N . ALA B 1 849 ? -9.411 -63.527 -25.948 1 90.54 849 ALA B N 1
ATOM 13841 C CA . ALA B 1 849 ? -9.236 -64.537 -26.989 1 90.54 849 ALA B CA 1
ATOM 13842 C C . ALA B 1 849 ? -10.584 -65.028 -27.508 1 90.54 849 ALA B C 1
ATOM 13844 O O . ALA B 1 849 ? -10.715 -65.371 -28.685 1 90.54 849 ALA B O 1
ATOM 13845 N N . GLU B 1 850 ? -11.567 -64.995 -26.663 1 90.37 850 GLU B N 1
ATOM 13846 C CA . GLU B 1 850 ? -12.884 -65.539 -26.981 1 90.37 850 GLU B CA 1
ATOM 13847 C C . GLU B 1 850 ? -13.627 -64.645 -27.969 1 90.37 850 GLU B C 1
ATOM 13849 O O . GLU B 1 850 ? -14.598 -65.075 -28.594 1 90.37 850 GLU B O 1
ATOM 13854 N N . HIS B 1 851 ? -13.13 -63.571 -28.174 1 92.99 851 HIS B N 1
ATOM 13855 C CA . HIS B 1 851 ? -13.896 -62.609 -28.96 1 92.99 851 HIS B CA 1
ATOM 13856 C C . HIS B 1 851 ? -13.536 -62.696 -30.439 1 92.99 851 HIS B C 1
ATOM 13858 O O . HIS B 1 851 ? -14.246 -62.153 -31.288 1 92.99 851 HIS B O 1
ATOM 13864 N N . PHE B 1 852 ? -12.475 -63.388 -30.878 1 94.03 852 PHE B N 1
ATOM 13865 C CA . PHE B 1 852 ? -11.956 -63.263 -32.234 1 94.03 852 PHE B CA 1
ATOM 13866 C C . PHE B 1 852 ? -12.178 -64.55 -33.02 1 94.03 852 PHE B C 1
ATOM 13868 O O . PHE B 1 852 ? -12.134 -65.644 -32.454 1 94.03 852 PHE B O 1
ATOM 13875 N N . ALA B 1 853 ? -12.277 -64.443 -34.363 1 93.56 853 ALA B N 1
ATOM 13876 C CA . ALA B 1 853 ? -12.447 -65.569 -35.278 1 93.56 853 ALA B CA 1
ATOM 13877 C C . ALA B 1 853 ? -11.113 -66.255 -35.556 1 93.56 853 ALA B C 1
ATOM 13879 O O . ALA B 1 853 ? -10.05 -65.707 -35.253 1 93.56 853 ALA B O 1
ATOM 13880 N N . GLU B 1 854 ? -11.243 -67.439 -36.162 1 89.76 854 GLU B N 1
ATOM 13881 C CA . GLU B 1 854 ? -10.034 -68.171 -36.527 1 89.76 854 GLU B CA 1
ATOM 13882 C C . GLU B 1 854 ? -9.278 -67.465 -37.649 1 89.76 854 GLU B C 1
ATOM 13884 O O . GLU B 1 854 ? -9.89 -66.945 -38.585 1 89.76 854 GLU B O 1
ATOM 13889 N N . ARG B 1 855 ? -7.977 -67.386 -37.549 1 90.59 855 ARG B N 1
ATOM 13890 C CA . ARG B 1 855 ? -7.055 -66.833 -38.536 1 90.59 855 ARG B CA 1
ATOM 13891 C C . ARG B 1 855 ? -7.365 -65.367 -38.815 1 90.59 855 ARG B C 1
ATOM 13893 O O . ARG B 1 855 ? -7.293 -64.919 -39.961 1 90.59 855 ARG B O 1
ATOM 13900 N N . SER B 1 856 ? -7.833 -64.725 -37.746 1 93.14 856 SER B N 1
ATOM 13901 C CA . SER B 1 856 ? -8.177 -63.315 -37.896 1 93.14 856 SER B CA 1
ATOM 13902 C C . SER B 1 856 ? -6.941 -62.429 -37.78 1 93.14 856 SER B C 1
ATOM 13904 O O . SER B 1 856 ? -5.908 -62.86 -37.263 1 93.14 856 SER B O 1
ATOM 13906 N N . VAL B 1 857 ? -6.978 -61.231 -38.375 1 93.21 857 VAL B N 1
ATOM 13907 C CA . VAL B 1 857 ? -5.995 -60.158 -38.268 1 93.21 857 VAL B CA 1
ATOM 13908 C C . VAL B 1 857 ? -6.52 -59.067 -37.338 1 93.21 857 VAL B C 1
ATOM 13910 O O . VAL B 1 857 ? -7.562 -58.464 -37.604 1 93.21 857 VAL B O 1
ATOM 13913 N N . ILE B 1 858 ? -5.856 -58.916 -36.239 1 92.97 858 ILE B N 1
ATOM 13914 C CA . ILE B 1 858 ? -6.269 -57.93 -35.246 1 92.97 858 ILE B CA 1
ATOM 13915 C C . ILE B 1 858 ? -5.282 -56.765 -35.233 1 92.97 858 ILE B C 1
ATOM 13917 O O . ILE B 1 858 ? -4.082 -56.962 -35.026 1 92.97 858 ILE B O 1
ATOM 13921 N N . CYS B 1 859 ? -5.756 -55.623 -35.48 1 91.23 859 CYS B N 1
ATOM 13922 C CA . CYS B 1 859 ? -4.962 -54.401 -35.404 1 91.23 859 CYS B CA 1
ATOM 13923 C C . CYS B 1 859 ? -5.406 -53.535 -34.232 1 91.23 859 CYS B C 1
ATOM 13925 O O . CYS B 1 859 ? -6.484 -52.939 -34.268 1 91.23 859 CYS B O 1
ATOM 13927 N N . ASP B 1 860 ? -4.642 -53.486 -33.235 1 88.68 860 ASP B N 1
ATOM 13928 C CA . ASP B 1 860 ? -4.913 -52.696 -32.038 1 88.68 860 ASP B CA 1
ATOM 13929 C C . ASP B 1 860 ? -4.167 -51.364 -32.079 1 88.68 860 ASP B C 1
ATOM 13931 O O . ASP B 1 860 ? -2.936 -51.334 -32.023 1 88.68 860 ASP B O 1
ATOM 13935 N N . ILE B 1 861 ? -4.903 -50.267 -32.122 1 84.92 861 ILE B N 1
ATOM 13936 C CA . ILE B 1 861 ? -4.274 -48.957 -32.254 1 84.92 861 ILE B CA 1
ATOM 13937 C C . ILE B 1 861 ? -4.531 -48.132 -30.995 1 84.92 861 ILE B C 1
ATOM 13939 O O . ILE B 1 861 ? -4.099 -46.981 -30.901 1 84.92 861 ILE B O 1
ATOM 13943 N N . ALA B 1 862 ? -5.222 -48.656 -30.064 1 80.23 862 ALA B N 1
ATOM 13944 C CA . ALA B 1 862 ? -5.574 -47.933 -28.844 1 80.23 862 ALA B CA 1
ATOM 13945 C C . ALA B 1 862 ? -4.385 -47.855 -27.89 1 80.23 862 ALA B C 1
ATOM 13947 O O . ALA B 1 862 ? -3.598 -48.799 -27.791 1 80.23 862 ALA B O 1
ATOM 13948 N N . VAL B 1 863 ? -4.18 -46.655 -27.308 1 74.24 863 VAL B N 1
ATOM 13949 C CA . VAL B 1 863 ? -3.264 -46.479 -26.186 1 74.24 863 VAL B CA 1
ATOM 13950 C C . VAL B 1 863 ? -3.995 -45.819 -25.019 1 74.24 863 VAL B C 1
ATOM 13952 O O . VAL B 1 863 ? -4.326 -44.632 -25.077 1 74.24 863 VAL B O 1
ATOM 13955 N N . PRO B 1 864 ? -4.204 -46.581 -24.042 1 76.41 864 PRO B N 1
ATOM 13956 C CA . PRO B 1 864 ? -3.803 -47.961 -23.757 1 76.41 864 PRO B CA 1
ATOM 13957 C C . PRO B 1 864 ? -4.462 -48.972 -24.692 1 76.41 864 PRO B C 1
ATOM 13959 O O . PRO B 1 864 ? -5.489 -48.672 -25.307 1 76.41 864 PRO B O 1
ATOM 13962 N N . LEU B 1 865 ? -3.917 -50.196 -24.701 1 80.57 865 LEU B N 1
ATOM 13963 C CA . LEU B 1 865 ? -4.355 -51.249 -25.611 1 80.57 865 LEU B CA 1
ATOM 13964 C C . LEU B 1 865 ? -5.708 -51.807 -25.183 1 80.57 865 LEU B C 1
ATOM 13966 O O . LEU B 1 865 ? -6.003 -51.886 -23.988 1 80.57 865 LEU B O 1
ATOM 13970 N N . ASN B 1 866 ? -6.548 -52.212 -26.189 1 86.5 866 ASN B N 1
ATOM 13971 C CA . ASN B 1 866 ? -7.89 -52.718 -25.918 1 86.5 866 ASN B CA 1
ATOM 13972 C C . ASN B 1 866 ? -7.893 -54.234 -25.746 1 86.5 866 ASN B C 1
ATOM 13974 O O . ASN B 1 866 ? -8.811 -54.793 -25.143 1 86.5 866 ASN B O 1
ATOM 13978 N N . VAL B 1 867 ? -6.875 -54.827 -26.256 1 89.08 867 VAL B N 1
ATOM 13979 C CA . VAL B 1 867 ? -6.811 -56.285 -26.252 1 89.08 867 VAL B CA 1
ATOM 13980 C C . VAL B 1 867 ? -5.893 -56.76 -25.128 1 89.08 867 VAL B C 1
ATOM 13982 O O . VAL B 1 867 ? -4.84 -56.165 -24.885 1 89.08 867 VAL B O 1
ATOM 13985 N N . HIS B 1 868 ? -6.333 -57.801 -24.5 1 87.49 868 HIS B N 1
ATOM 13986 C CA . HIS B 1 868 ? -5.499 -58.385 -23.455 1 87.49 868 HIS B CA 1
ATOM 13987 C C . HIS B 1 868 ? -4.187 -58.91 -24.028 1 87.49 868 HIS B C 1
ATOM 13989 O O . HIS B 1 868 ? -4.186 -59.639 -25.023 1 87.49 868 HIS B O 1
ATOM 13995 N N . GLN B 1 869 ? -3.15 -58.661 -23.428 1 80.05 869 GLN B N 1
ATOM 13996 C CA . GLN B 1 869 ? -1.817 -58.914 -23.965 1 80.05 869 GLN B CA 1
ATOM 13997 C C . GLN B 1 869 ? -1.471 -60.399 -23.902 1 80.05 869 GLN B C 1
ATOM 13999 O O . GLN B 1 869 ? -0.488 -60.839 -24.502 1 80.05 869 GLN B O 1
ATOM 14004 N N . ASP B 1 870 ? -2.328 -61.217 -23.367 1 82.91 870 ASP B N 1
ATOM 14005 C CA . ASP B 1 870 ? -2.104 -62.658 -23.321 1 82.91 870 ASP B CA 1
ATOM 14006 C C . ASP B 1 870 ? -2.68 -63.344 -24.558 1 82.91 870 ASP B C 1
ATOM 14008 O O . ASP B 1 870 ? -2.512 -64.551 -24.74 1 82.91 870 ASP B O 1
ATOM 14012 N N . LEU B 1 871 ? -3.243 -62.71 -25.433 1 85.8 871 LEU B N 1
ATOM 14013 C CA . LEU B 1 871 ? -3.936 -63.245 -26.599 1 85.8 871 LEU B CA 1
ATOM 14014 C C . LEU B 1 871 ? -2.988 -64.066 -27.467 1 85.8 871 LEU B C 1
ATOM 14016 O O . LEU B 1 871 ? -3.303 -65.199 -27.837 1 85.8 871 LEU B O 1
ATOM 14020 N N . PRO B 1 872 ? -1.81 -63.562 -27.805 1 79.65 872 PRO B N 1
ATOM 14021 C CA . PRO B 1 872 ? -0.941 -64.336 -28.694 1 79.65 872 PRO B CA 1
ATOM 14022 C C . PRO B 1 872 ? -0.57 -65.7 -28.116 1 79.65 872 PRO B C 1
ATOM 14024 O O . PRO B 1 872 ? -0.343 -66.652 -28.867 1 79.65 872 PRO B O 1
ATOM 14027 N N . SER B 1 873 ? -0.56 -65.775 -26.834 1 83.48 873 SER B N 1
ATOM 14028 C CA . SER B 1 873 ? -0.22 -67.04 -26.19 1 83.48 873 SER B CA 1
ATOM 14029 C C . SER B 1 873 ? -1.407 -67.997 -26.192 1 83.48 873 SER B C 1
ATOM 14031 O O . SER B 1 873 ? -1.227 -69.217 -26.177 1 83.48 873 SER B O 1
ATOM 14033 N N . GLN B 1 874 ? -2.48 -67.529 -26.321 1 87.66 874 GLN B N 1
ATOM 14034 C CA . GLN B 1 874 ? -3.688 -68.345 -26.263 1 87.66 874 GLN B CA 1
ATOM 14035 C C . GLN B 1 874 ? -4.147 -68.748 -27.661 1 87.66 874 GLN B C 1
ATOM 14037 O O . GLN B 1 874 ? -4.811 -69.773 -27.831 1 87.66 874 GLN B O 1
ATOM 14042 N N . ARG B 1 875 ? -3.885 -67.912 -28.608 1 89.93 875 ARG B N 1
ATOM 14043 C CA . ARG B 1 875 ? -4.366 -68.105 -29.972 1 89.93 875 ARG B CA 1
ATOM 14044 C C . ARG B 1 875 ? -3.24 -67.913 -30.982 1 89.93 875 ARG B C 1
ATOM 14046 O O . ARG B 1 875 ? -2.986 -66.793 -31.43 1 89.93 875 ARG B O 1
ATOM 14053 N N . GLU B 1 876 ? -2.662 -68.934 -31.446 1 86.08 876 GLU B N 1
ATOM 14054 C CA . GLU B 1 876 ? -1.55 -68.874 -32.388 1 86.08 876 GLU B CA 1
ATOM 14055 C C . GLU B 1 876 ? -2.041 -68.597 -33.806 1 86.08 876 GLU B C 1
ATOM 14057 O O . GLU B 1 876 ? -1.27 -68.156 -34.661 1 86.08 876 GLU B O 1
ATOM 14062 N N . ASP B 1 877 ? -3.273 -68.857 -34.067 1 89.49 877 ASP B N 1
ATOM 14063 C CA . ASP B 1 877 ? -3.835 -68.699 -35.405 1 89.49 877 ASP B CA 1
ATOM 14064 C C . ASP B 1 877 ? -4.169 -67.237 -35.691 1 89.49 877 ASP B C 1
ATOM 14066 O O . ASP B 1 877 ? -4.398 -66.861 -36.843 1 89.49 877 ASP B O 1
ATOM 14070 N N . VAL B 1 878 ? -4.184 -66.463 -34.629 1 91.05 878 VAL B N 1
ATOM 14071 C CA . VAL B 1 878 ? -4.582 -65.065 -34.762 1 91.05 878 VAL B CA 1
ATOM 14072 C C . VAL B 1 878 ? -3.341 -64.183 -34.874 1 91.05 878 VAL B C 1
ATOM 14074 O O . VAL B 1 878 ? -2.346 -64.409 -34.182 1 91.05 878 VAL B O 1
ATOM 14077 N N . LEU B 1 879 ? -3.341 -63.283 -35.824 1 90.94 879 LEU B N 1
ATOM 14078 C CA . LEU B 1 879 ? -2.265 -62.307 -35.959 1 90.94 879 LEU B CA 1
ATOM 14079 C C . LEU B 1 879 ? -2.613 -61.01 -35.237 1 90.94 879 LEU B C 1
ATOM 14081 O O . LEU B 1 879 ? -3.519 -60.286 -35.655 1 90.94 879 LEU B O 1
ATOM 14085 N N . TYR B 1 880 ? -1.961 -60.805 -34.186 1 90.31 880 TYR B N 1
ATOM 14086 C CA . TYR B 1 880 ? -2.157 -59.591 -33.402 1 90.31 880 TYR B CA 1
ATOM 14087 C C . TYR B 1 880 ? -1.076 -58.562 -33.712 1 90.31 880 TYR B C 1
ATOM 14089 O O . TYR B 1 880 ? 0.117 -58.865 -33.641 1 90.31 880 TYR B O 1
ATOM 14097 N N . MET B 1 881 ? -1.487 -57.323 -34.092 1 86.64 881 MET B N 1
ATOM 14098 C CA . MET B 1 881 ? -0.545 -56.269 -34.46 1 86.64 881 MET B CA 1
ATOM 14099 C C . MET B 1 881 ? -0.883 -54.964 -33.747 1 86.64 881 MET B C 1
ATOM 14101 O O . MET B 1 881 ? -2.056 -54.638 -33.563 1 86.64 881 MET B O 1
ATOM 14105 N N . HIS B 1 882 ? 0.252 -54.287 -33.476 1 82.81 882 HIS B N 1
ATOM 14106 C CA . HIS B 1 882 ? 0.107 -52.9 -33.047 1 82.81 882 HIS B CA 1
ATOM 14107 C C . HIS B 1 882 ? 0.182 -51.946 -34.234 1 82.81 882 HIS B C 1
ATOM 14109 O O . HIS B 1 882 ? 1.249 -51.767 -34.826 1 82.81 882 HIS B O 1
ATOM 14115 N N . GLY B 1 883 ? -0.89 -51.403 -34.608 1 77.95 883 GLY B N 1
ATOM 14116 C CA . GLY B 1 883 ? -0.941 -50.631 -35.839 1 77.95 883 GLY B CA 1
ATOM 14117 C C . GLY B 1 883 ? -0.51 -49.188 -35.657 1 77.95 883 GLY B C 1
ATOM 14118 O O . GLY B 1 883 ? -0.334 -48.459 -36.636 1 77.95 883 GLY B O 1
ATOM 14119 N N . GLY B 1 884 ? -0.19 -48.708 -34.536 1 83.82 884 GLY B N 1
ATOM 14120 C CA . GLY B 1 884 ? 0.065 -47.29 -34.336 1 83.82 884 GLY B CA 1
ATOM 14121 C C . GLY B 1 884 ? 1.517 -46.984 -34.021 1 83.82 884 GLY B C 1
ATOM 14122 O O . GLY B 1 884 ? 1.824 -45.941 -33.439 1 83.82 884 GLY B O 1
ATOM 14123 N N . ILE B 1 885 ? 2.494 -47.837 -34.452 1 91.72 885 ILE B N 1
ATOM 14124 C CA . ILE B 1 885 ? 3.909 -47.644 -34.155 1 91.72 885 ILE B CA 1
ATOM 14125 C C . ILE B 1 885 ? 4.69 -47.465 -35.456 1 91.72 885 ILE B C 1
ATOM 14127 O O . ILE B 1 885 ? 4.522 -48.242 -36.399 1 91.72 885 ILE B O 1
ATOM 14131 N N . VAL B 1 886 ? 5.499 -46.477 -35.47 1 94.4 886 VAL B N 1
ATOM 14132 C CA . VAL B 1 886 ? 6.244 -46.081 -36.661 1 94.4 886 VAL B CA 1
ATOM 14133 C C . VAL B 1 886 ? 7.736 -46.31 -36.437 1 94.4 886 VAL B C 1
ATOM 14135 O O . VAL B 1 886 ? 8.256 -46.042 -35.351 1 94.4 886 VAL B O 1
ATOM 14138 N N . GLN B 1 887 ? 8.397 -46.827 -37.431 1 94.75 887 GLN B N 1
ATOM 14139 C CA . GLN B 1 887 ? 9.851 -46.95 -37.422 1 94.75 887 GLN B CA 1
ATOM 14140 C C . GLN B 1 887 ? 10.51 -45.74 -38.079 1 94.75 887 GLN B C 1
ATOM 14142 O O . GLN B 1 887 ? 10.153 -45.363 -39.197 1 94.75 887 GLN B O 1
ATOM 14147 N N . THR B 1 888 ? 11.496 -45.143 -37.444 1 95.37 888 THR B N 1
ATOM 14148 C CA . THR B 1 888 ? 12.228 -44.014 -38.008 1 95.37 888 THR B CA 1
ATOM 14149 C C . THR B 1 888 ? 13.352 -44.499 -38.919 1 95.37 888 THR B C 1
ATOM 14151 O O . THR B 1 888 ? 13.878 -45.599 -38.734 1 95.37 888 THR B O 1
ATOM 14154 N N . PRO B 1 889 ? 13.756 -43.67 -39.897 1 93.68 889 PRO B N 1
ATOM 14155 C CA . PRO B 1 889 ? 14.683 -44.135 -40.931 1 93.68 889 PRO B CA 1
ATOM 14156 C C . PRO B 1 889 ? 16.086 -44.401 -40.388 1 93.68 889 PRO B C 1
ATOM 14158 O O . PRO B 1 889 ? 16.809 -45.245 -40.924 1 93.68 889 PRO B O 1
ATOM 14161 N N . PHE B 1 890 ? 16.566 -43.739 -39.35 1 92.78 890 PHE B N 1
ATOM 14162 C CA . PHE B 1 890 ? 17.931 -43.887 -38.859 1 92.78 890 PHE B CA 1
ATOM 14163 C C . PHE B 1 890 ? 17.937 -44.368 -37.413 1 92.78 890 PHE B C 1
ATOM 14165 O O . PHE B 1 890 ? 18.854 -44.052 -36.652 1 92.78 890 PHE B O 1
ATOM 14172 N N . ASP B 1 891 ? 16.764 -44.947 -36.933 1 91.36 891 ASP B N 1
ATOM 14173 C CA . ASP B 1 891 ? 16.582 -45.539 -35.612 1 91.36 891 ASP B CA 1
ATOM 14174 C C . ASP B 1 891 ? 16.668 -44.477 -34.517 1 91.36 891 ASP B C 1
ATOM 14176 O O . ASP B 1 891 ? 17.124 -44.758 -33.407 1 91.36 891 ASP B O 1
ATOM 14180 N N . ASP B 1 892 ? 16.369 -43.272 -34.956 1 92.56 892 ASP B N 1
ATOM 14181 C CA . ASP B 1 892 ? 16.25 -42.201 -33.971 1 92.56 892 ASP B CA 1
ATOM 14182 C C . ASP B 1 892 ? 14.972 -42.353 -33.149 1 92.56 892 ASP B C 1
ATOM 14184 O O . ASP B 1 892 ? 13.943 -42.793 -33.666 1 92.56 892 ASP B O 1
ATOM 14188 N N . GLY B 1 893 ? 15.013 -42.081 -31.837 1 90.39 893 GLY B N 1
ATOM 14189 C CA . GLY B 1 893 ? 13.82 -42.205 -31.014 1 90.39 893 GLY B CA 1
ATOM 14190 C C . GLY B 1 893 ? 14.006 -41.665 -29.609 1 90.39 893 GLY B C 1
ATOM 14191 O O . GLY B 1 893 ? 14.88 -40.83 -29.37 1 90.39 893 GLY B O 1
ATOM 14192 N N . LEU B 1 894 ? 13.166 -42.065 -28.738 1 92 894 LEU B N 1
ATOM 14193 C CA . LEU B 1 894 ? 13.105 -41.549 -27.375 1 92 894 LEU B CA 1
ATOM 14194 C C . LEU B 1 894 ? 14.126 -42.247 -26.483 1 92 894 LEU B C 1
ATOM 14196 O O . LEU B 1 894 ? 14.612 -43.33 -26.818 1 92 894 LEU B O 1
ATOM 14200 N N . ALA B 1 895 ? 14.416 -41.662 -25.442 1 87.18 895 ALA B N 1
ATOM 14201 C CA . ALA B 1 895 ? 15.256 -42.299 -24.431 1 87.18 895 ALA B CA 1
ATOM 14202 C C . ALA B 1 895 ? 14.589 -43.553 -23.874 1 87.18 895 ALA B C 1
ATOM 14204 O O . ALA B 1 895 ? 13.361 -43.624 -23.786 1 87.18 895 ALA B O 1
ATOM 14205 N N . PRO B 1 896 ? 15.327 -44.48 -23.505 1 85.66 896 PRO B N 1
ATOM 14206 C CA . PRO B 1 896 ? 14.801 -45.781 -23.086 1 85.66 896 PRO B CA 1
ATOM 14207 C C . PRO B 1 896 ? 13.779 -45.669 -21.958 1 85.66 896 PRO B C 1
ATOM 14209 O O . PRO B 1 896 ? 12.801 -46.421 -21.929 1 85.66 896 PRO B O 1
ATOM 14212 N N . ASN B 1 897 ? 13.954 -44.802 -21.084 1 86.26 897 ASN B N 1
ATOM 14213 C CA . ASN B 1 897 ? 13.116 -44.741 -19.891 1 86.26 897 ASN B CA 1
ATOM 14214 C C . ASN B 1 897 ? 11.759 -44.112 -20.191 1 86.26 897 ASN B C 1
ATOM 14216 O O . ASN B 1 897 ? 10.863 -44.125 -19.344 1 86.26 897 ASN B O 1
ATOM 14220 N N . VAL B 1 898 ? 11.574 -43.577 -21.405 1 89.42 898 VAL B N 1
ATOM 14221 C CA . VAL B 1 898 ? 10.293 -42.945 -21.702 1 89.42 898 VAL B CA 1
ATOM 14222 C C . VAL B 1 898 ? 9.67 -43.594 -22.936 1 89.42 898 VAL B C 1
ATOM 14224 O O . VAL B 1 898 ? 8.789 -43.012 -23.572 1 89.42 898 VAL B O 1
ATOM 14227 N N . ARG B 1 899 ? 10.088 -44.774 -23.265 1 88.21 899 ARG B N 1
ATOM 14228 C CA . ARG B 1 899 ? 9.603 -45.453 -24.462 1 88.21 899 ARG B CA 1
ATOM 14229 C C . ARG B 1 899 ? 8.304 -46.2 -24.178 1 88.21 899 ARG B C 1
ATOM 14231 O O . ARG B 1 899 ? 7.531 -46.483 -25.096 1 88.21 899 ARG B O 1
ATOM 14238 N N . ALA B 1 900 ? 8.136 -46.495 -22.86 1 83.14 900 ALA B N 1
ATOM 14239 C CA . ALA B 1 900 ? 7.008 -47.347 -22.494 1 83.14 900 ALA B CA 1
ATOM 14240 C C . ALA B 1 900 ? 7.02 -48.648 -23.291 1 83.14 900 ALA B C 1
ATOM 14242 O O . ALA B 1 900 ? 7.948 -49.45 -23.168 1 83.14 900 ALA B O 1
ATOM 14243 N N . TYR B 1 901 ? 6.155 -48.759 -24.399 1 79.43 901 TYR B N 1
ATOM 14244 C CA . TYR B 1 901 ? 6.012 -49.99 -25.167 1 79.43 901 TYR B CA 1
ATOM 14245 C C . TYR B 1 901 ? 6.812 -49.922 -26.463 1 79.43 901 TYR B C 1
ATOM 14247 O O . TYR B 1 901 ? 6.818 -50.873 -27.247 1 79.43 901 TYR B O 1
ATOM 14255 N N . LEU B 1 902 ? 7.475 -48.9 -26.633 1 87.31 902 LEU B N 1
ATOM 14256 C CA . LEU B 1 902 ? 8.217 -48.684 -27.871 1 87.31 902 LEU B CA 1
ATOM 14257 C C . LEU B 1 902 ? 9.616 -49.286 -27.778 1 87.31 902 LEU B C 1
ATOM 14259 O O . LEU B 1 902 ? 10.224 -49.291 -26.706 1 87.31 902 LEU B O 1
ATOM 14263 N N . LYS B 1 903 ? 10.122 -49.763 -28.847 1 89.54 903 LYS B N 1
ATOM 14264 C CA . LYS B 1 903 ? 11.509 -50.197 -28.985 1 89.54 903 LYS B CA 1
ATOM 14265 C C . LYS B 1 903 ? 12.39 -49.067 -29.511 1 89.54 903 LYS B C 1
ATOM 14267 O O . LYS B 1 903 ? 11.913 -47.951 -29.728 1 89.54 903 LYS B O 1
ATOM 14272 N N . LYS B 1 904 ? 13.675 -49.371 -29.647 1 89.84 904 LYS B N 1
ATOM 14273 C CA . LYS B 1 904 ? 14.606 -48.392 -30.201 1 89.84 904 LYS B CA 1
ATOM 14274 C C . LYS B 1 904 ? 14.211 -48 -31.622 1 89.84 904 LYS B C 1
ATOM 14276 O O . LYS B 1 904 ? 13.898 -48.863 -32.445 1 89.84 904 LYS B O 1
ATOM 14281 N N . GLY B 1 905 ? 14.185 -46.721 -31.873 1 91.63 905 GLY B N 1
ATOM 14282 C CA . GLY B 1 905 ? 13.907 -46.207 -33.205 1 91.63 905 GLY B CA 1
ATOM 14283 C C . GLY B 1 905 ? 12.426 -46.167 -33.532 1 91.63 905 GLY B C 1
ATOM 14284 O O . GLY B 1 905 ? 12.046 -45.982 -34.69 1 91.63 905 GLY B O 1
ATOM 14285 N N . GLN B 1 906 ? 11.651 -46.367 -32.584 1 93.97 906 GLN B N 1
ATOM 14286 C CA . GLN B 1 906 ? 10.211 -46.382 -32.817 1 93.97 906 GLN B CA 1
ATOM 14287 C C . GLN B 1 906 ? 9.537 -45.175 -32.17 1 93.97 906 GLN B C 1
ATOM 14289 O O . GLN B 1 906 ? 10.021 -44.652 -31.164 1 93.97 906 GLN B O 1
ATOM 14294 N N . LEU B 1 907 ? 8.519 -44.731 -32.779 1 95.02 907 LEU B N 1
ATOM 14295 C CA . LEU B 1 907 ? 7.638 -43.684 -32.272 1 95.02 907 LEU B CA 1
ATOM 14296 C C . LEU B 1 907 ? 6.174 -44.08 -32.433 1 95.02 907 LEU B C 1
ATOM 14298 O O . LEU B 1 907 ? 5.833 -44.86 -33.325 1 95.02 907 LEU B O 1
ATOM 14302 N N . TYR B 1 908 ? 5.399 -43.617 -31.592 1 93.15 908 TYR B N 1
ATOM 14303 C CA . TYR B 1 908 ? 3.97 -43.705 -31.871 1 93.15 908 TYR B CA 1
ATOM 14304 C C . TYR B 1 908 ? 3.598 -42.861 -33.084 1 93.15 908 TYR B C 1
ATOM 14306 O O . TYR B 1 908 ? 4.225 -41.832 -33.349 1 93.15 908 TYR B O 1
ATOM 14314 N N . ALA B 1 909 ? 2.614 -43.214 -33.742 1 93.45 909 ALA B N 1
ATOM 14315 C CA . ALA B 1 909 ? 2.216 -42.531 -34.971 1 93.45 909 ALA B CA 1
ATOM 14316 C C . ALA B 1 909 ? 1.882 -41.067 -34.701 1 93.45 909 ALA B C 1
ATOM 14318 O O . ALA B 1 909 ? 2.168 -40.197 -35.527 1 93.45 909 ALA B O 1
ATOM 14319 N N . CYS B 1 910 ? 1.235 -40.817 -33.647 1 93.43 910 CYS B N 1
ATOM 14320 C CA . CYS B 1 910 ? 0.886 -39.438 -33.326 1 93.43 910 CYS B CA 1
ATOM 14321 C C . CYS B 1 910 ? 2.137 -38.594 -33.111 1 93.43 910 CYS B C 1
ATOM 14323 O O . CYS B 1 910 ? 2.175 -37.424 -33.497 1 93.43 910 CYS B O 1
ATOM 14325 N N . MET B 1 911 ? 3.187 -39.131 -32.486 1 96.21 911 MET B N 1
ATOM 14326 C CA . MET B 1 911 ? 4.465 -38.441 -32.334 1 96.21 911 MET B CA 1
ATOM 14327 C C . MET B 1 911 ? 5.131 -38.224 -33.688 1 96.21 911 MET B C 1
ATOM 14329 O O . MET B 1 911 ? 5.634 -37.134 -33.97 1 96.21 911 MET B O 1
ATOM 14333 N N . ALA B 1 912 ? 5.082 -39.248 -34.446 1 96.59 912 ALA B N 1
ATOM 14334 C CA . ALA B 1 912 ? 5.718 -39.19 -35.759 1 96.59 912 ALA B CA 1
ATOM 14335 C C . ALA B 1 912 ? 5.073 -38.119 -36.635 1 96.59 912 ALA B C 1
ATOM 14337 O O . ALA B 1 912 ? 5.751 -37.473 -37.437 1 96.59 912 ALA B O 1
ATOM 14338 N N . GLU B 1 913 ? 3.785 -38.013 -36.528 1 96.58 913 GLU B N 1
ATOM 14339 C CA . GLU B 1 913 ? 3.109 -36.981 -37.309 1 96.58 913 GLU B CA 1
ATOM 14340 C C . GLU B 1 913 ? 3.619 -35.59 -36.944 1 96.58 913 GLU B C 1
ATOM 14342 O O . GLU B 1 913 ? 3.802 -34.74 -37.818 1 96.58 913 GLU B O 1
ATOM 14347 N N . SER B 1 914 ? 3.828 -35.34 -35.715 1 97.34 914 SER B N 1
ATOM 14348 C CA . SER B 1 914 ? 4.374 -34.058 -35.279 1 97.34 914 SER B CA 1
ATOM 14349 C C . SER B 1 914 ? 5.763 -33.822 -35.862 1 97.34 914 SER B C 1
ATOM 14351 O O . SER B 1 914 ? 6.081 -32.712 -36.293 1 97.34 914 SER B O 1
ATOM 14353 N N . VAL B 1 915 ? 6.54 -34.843 -35.827 1 97.38 915 VAL B N 1
ATOM 14354 C CA . VAL B 1 915 ? 7.888 -34.777 -36.381 1 97.38 915 VAL B CA 1
ATOM 14355 C C . VAL B 1 915 ? 7.819 -34.462 -37.874 1 97.38 915 VAL B C 1
ATOM 14357 O O . VAL B 1 915 ? 8.562 -33.612 -38.37 1 97.38 915 VAL B O 1
ATOM 14360 N N . LEU B 1 916 ? 6.954 -35.068 -38.587 1 97.14 916 LEU B N 1
ATOM 14361 C CA . LEU B 1 916 ? 6.804 -34.893 -40.028 1 97.14 916 LEU B CA 1
ATOM 14362 C C . LEU B 1 916 ? 6.357 -33.473 -40.359 1 97.14 916 LEU B C 1
ATOM 14364 O O . LEU B 1 916 ? 6.783 -32.903 -41.366 1 97.14 916 LEU B O 1
ATOM 14368 N N . MET B 1 917 ? 5.476 -32.998 -39.546 1 96.22 917 MET B N 1
ATOM 14369 C CA . MET B 1 917 ? 5.059 -31.613 -39.742 1 96.22 917 MET B CA 1
ATOM 14370 C C . MET B 1 917 ? 6.25 -30.666 -39.631 1 96.22 917 MET B C 1
ATOM 14372 O O . MET B 1 917 ? 6.38 -29.731 -40.423 1 96.22 917 MET B O 1
ATOM 14376 N N . GLY B 1 918 ? 7.113 -30.909 -38.644 1 96.24 918 GLY B N 1
ATOM 14377 C CA . GLY B 1 918 ? 8.315 -30.104 -38.497 1 96.24 918 GLY B CA 1
ATOM 14378 C C . GLY B 1 918 ? 9.261 -30.222 -39.677 1 96.24 918 GLY B C 1
ATOM 14379 O O . GLY B 1 918 ? 9.785 -29.217 -40.162 1 96.24 918 GLY B O 1
ATOM 14380 N N . LEU B 1 919 ? 9.456 -31.398 -40.131 1 96 919 LEU B N 1
ATOM 14381 C CA . LEU B 1 919 ? 10.362 -31.673 -41.24 1 96 919 LEU B CA 1
ATOM 14382 C C . LEU B 1 919 ? 9.859 -31.026 -42.526 1 96 919 LEU B C 1
ATOM 14384 O O . LEU B 1 919 ? 10.655 -30.64 -43.385 1 96 919 LEU B O 1
ATOM 14388 N N . SER B 1 920 ? 8.533 -30.835 -42.606 1 94.08 920 SER B N 1
ATOM 14389 C CA . SER B 1 920 ? 7.933 -30.304 -43.826 1 94.08 920 SER B CA 1
ATOM 14390 C C . SER B 1 920 ? 7.728 -28.796 -43.73 1 94.08 920 SER B C 1
ATOM 14392 O O . SER B 1 920 ? 7.198 -28.177 -44.655 1 94.08 920 SER B O 1
ATOM 14394 N N . GLY B 1 921 ? 7.994 -28.226 -42.528 1 89.38 921 GLY B N 1
ATOM 14395 C CA . GLY B 1 921 ? 7.845 -26.791 -42.349 1 89.38 921 GLY B CA 1
ATOM 14396 C C . GLY B 1 921 ? 6.397 -26.342 -42.305 1 89.38 921 GLY B C 1
ATOM 14397 O O . GLY B 1 921 ? 6.072 -25.232 -42.733 1 89.38 921 GLY B O 1
ATOM 14398 N N . MET B 1 922 ? 5.562 -27.188 -41.824 1 86.14 922 MET B N 1
ATOM 14399 C CA . MET B 1 922 ? 4.139 -26.868 -41.747 1 86.14 922 MET B CA 1
ATOM 14400 C C . MET B 1 922 ? 3.87 -25.843 -40.651 1 86.14 922 MET B C 1
ATOM 14402 O O . MET B 1 922 ? 4.367 -25.98 -39.531 1 86.14 922 MET B O 1
ATOM 14406 N N . SER B 1 923 ? 3.079 -24.802 -40.969 1 82.39 923 SER B N 1
ATOM 14407 C CA . SER B 1 923 ? 2.747 -23.751 -40.012 1 82.39 923 SER B CA 1
ATOM 14408 C C . SER B 1 923 ? 1.265 -23.778 -39.653 1 82.39 923 SER B C 1
ATOM 14410 O O . SER B 1 923 ? 0.824 -23.051 -38.761 1 82.39 923 SER B O 1
ATOM 14412 N N . GLN B 1 924 ? 0.582 -24.658 -40.288 1 84.79 924 GLN B N 1
ATOM 14413 C CA . GLN B 1 924 ? -0.842 -24.797 -40.002 1 84.79 924 GLN B CA 1
ATOM 14414 C C . GLN B 1 924 ? -1.116 -26.045 -39.168 1 84.79 924 GLN B C 1
ATOM 14416 O O . GLN B 1 924 ? -0.279 -26.947 -39.096 1 84.79 924 GLN B O 1
ATOM 14421 N N . HIS B 1 925 ? -2.235 -26.082 -38.644 1 89.51 925 HIS B N 1
ATOM 14422 C CA . HIS B 1 925 ? -2.629 -27.23 -37.835 1 89.51 925 HIS B CA 1
ATOM 14423 C C . HIS B 1 925 ? -2.756 -28.488 -38.688 1 89.51 925 HIS B C 1
ATOM 14425 O O . HIS B 1 925 ? -3.158 -28.416 -39.852 1 89.51 925 HIS B O 1
ATOM 14431 N N . GLY B 1 926 ? -2.262 -29.619 -38.055 1 86.23 926 GLY B N 1
ATOM 14432 C CA . GLY B 1 926 ? -2.426 -30.939 -38.643 1 86.23 926 GLY B CA 1
ATOM 14433 C C . GLY B 1 926 ? -3.397 -31.817 -37.877 1 86.23 926 GLY B C 1
ATOM 14434 O O . GLY B 1 926 ? -3.449 -31.769 -36.646 1 86.23 926 GLY B O 1
ATOM 14435 N N . SER B 1 927 ? -4.158 -32.582 -38.561 1 89.44 927 SER B N 1
ATOM 14436 C CA . SER B 1 927 ? -5.122 -33.472 -37.921 1 89.44 927 SER B CA 1
ATOM 14437 C C . SER B 1 927 ? -5.938 -32.734 -36.865 1 89.44 927 SER B C 1
ATOM 14439 O O . SER B 1 927 ? -6.032 -33.183 -35.72 1 89.44 927 SER B O 1
ATOM 14441 N N . TYR B 1 928 ? -6.299 -31.599 -37.211 1 88.8 928 TYR B N 1
ATOM 14442 C CA . TYR B 1 928 ? -7.028 -30.691 -36.333 1 88.8 928 TYR B CA 1
ATOM 14443 C C . TYR B 1 928 ? -8.532 -30.902 -36.458 1 88.8 928 TYR B C 1
ATOM 14445 O O . TYR B 1 928 ? -9.126 -30.59 -37.493 1 88.8 928 TYR B O 1
ATOM 14453 N N . GLY B 1 929 ? -9.11 -31.531 -35.519 1 86.05 929 GLY B N 1
ATOM 14454 C CA . GLY B 1 929 ? -10.521 -31.875 -35.594 1 86.05 929 GLY B CA 1
ATOM 14455 C C . GLY B 1 929 ? -10.781 -33.17 -36.34 1 86.05 929 GLY B C 1
ATOM 14456 O O . GLY B 1 929 ? -10.129 -34.184 -36.08 1 86.05 929 GLY B O 1
ATOM 14457 N N . ASP B 1 930 ? -11.684 -33.126 -37.198 1 82.84 930 ASP B N 1
ATOM 14458 C CA . ASP B 1 930 ? -12.042 -34.322 -37.954 1 82.84 930 ASP B CA 1
ATOM 14459 C C . ASP B 1 930 ? -11.028 -34.594 -39.063 1 82.84 930 ASP B C 1
ATOM 14461 O O . ASP B 1 930 ? -10.519 -33.662 -39.689 1 82.84 930 ASP B O 1
ATOM 14465 N N . ILE B 1 931 ? -10.775 -35.838 -39.235 1 87.08 931 ILE B N 1
ATOM 14466 C CA . ILE B 1 931 ? -9.75 -36.241 -40.192 1 87.08 931 ILE B CA 1
ATOM 14467 C C . ILE B 1 931 ? -10.408 -36.668 -41.503 1 87.08 931 ILE B C 1
ATOM 14469 O O . ILE B 1 931 ? -11.414 -37.381 -41.496 1 87.08 931 ILE B O 1
ATOM 14473 N N . SER B 1 932 ? -9.829 -36.287 -42.62 1 80.2 932 SER B N 1
ATOM 14474 C CA . SER B 1 932 ? -10.333 -36.661 -43.937 1 80.2 932 SER B CA 1
ATOM 14475 C C . SER B 1 932 ? -9.472 -37.749 -44.57 1 80.2 932 SER B C 1
ATOM 14477 O O . SER B 1 932 ? -8.32 -37.944 -44.176 1 80.2 932 SER B O 1
ATOM 14479 N N . ARG B 1 933 ? -9.978 -38.449 -45.558 1 77.81 933 ARG B N 1
ATOM 14480 C CA . ARG B 1 933 ? -9.237 -39.457 -46.308 1 77.81 933 ARG B CA 1
ATOM 14481 C C . ARG B 1 933 ? -8.021 -38.845 -46.996 1 77.81 933 ARG B C 1
ATOM 14483 O O . ARG B 1 933 ? -6.957 -39.464 -47.055 1 77.81 933 ARG B O 1
ATOM 14490 N N . GLU B 1 934 ? -8.283 -37.644 -47.467 1 80.19 934 GLU B N 1
ATOM 14491 C CA . GLU B 1 934 ? -7.217 -36.935 -48.168 1 80.19 934 GLU B CA 1
ATOM 14492 C C . GLU B 1 934 ? -6.051 -36.628 -47.234 1 80.19 934 GLU B C 1
ATOM 14494 O O . GLU B 1 934 ? -4.887 -36.754 -47.622 1 80.19 934 GLU B O 1
ATOM 14499 N N . GLN B 1 935 ? -6.343 -36.256 -46.053 1 87.09 935 GLN B N 1
ATOM 14500 C CA . GLN B 1 935 ? -5.308 -35.964 -45.066 1 87.09 935 GLN B CA 1
ATOM 14501 C C . GLN B 1 935 ? -4.493 -37.212 -44.739 1 87.09 935 GLN B C 1
ATOM 14503 O O . GLN B 1 935 ? -3.277 -37.133 -44.55 1 87.09 935 GLN B O 1
ATOM 14508 N N . VAL B 1 936 ? -5.188 -38.346 -44.67 1 88.72 936 VAL B N 1
ATOM 14509 C CA . VAL B 1 936 ? -4.527 -39.609 -44.361 1 88.72 936 VAL B CA 1
ATOM 14510 C C . VAL B 1 936 ? -3.554 -39.971 -45.481 1 88.72 936 VAL B C 1
ATOM 14512 O O . VAL B 1 936 ? -2.416 -40.368 -45.218 1 88.72 936 VAL B O 1
ATOM 14515 N N . GLN B 1 937 ? -3.998 -39.776 -46.686 1 85.04 937 GLN B N 1
ATOM 14516 C CA . GLN B 1 937 ? -3.14 -40.076 -47.828 1 85.04 937 GLN B CA 1
ATOM 14517 C C . GLN B 1 937 ? -1.942 -39.133 -47.879 1 85.04 937 GLN B C 1
ATOM 14519 O O . GLN B 1 937 ? -0.821 -39.56 -48.164 1 85.04 937 GLN B O 1
ATOM 14524 N N . GLN B 1 938 ? -2.23 -37.928 -47.612 1 89.19 938 GLN B N 1
ATOM 14525 C CA . GLN B 1 938 ? -1.176 -36.92 -47.649 1 89.19 938 GLN B CA 1
ATOM 14526 C C . GLN B 1 938 ? -0.097 -37.214 -46.609 1 89.19 938 GLN B C 1
ATOM 14528 O O . GLN B 1 938 ? 1.096 -37.125 -46.904 1 89.19 938 GLN B O 1
ATOM 14533 N N . VAL B 1 939 ? -0.49 -37.537 -45.446 1 92.59 939 VAL B N 1
ATOM 14534 C CA . VAL B 1 939 ? 0.48 -37.739 -44.374 1 92.59 939 VAL B CA 1
ATOM 14535 C C . VAL B 1 939 ? 1.241 -39.043 -44.605 1 92.59 939 VAL B C 1
ATOM 14537 O O . VAL B 1 939 ? 2.428 -39.141 -44.284 1 92.59 939 VAL B O 1
ATOM 14540 N N . ARG B 1 940 ? 0.598 -40.075 -45.133 1 90.58 940 ARG B N 1
ATOM 14541 C CA . ARG B 1 940 ? 1.284 -41.31 -45.497 1 90.58 940 ARG B CA 1
ATOM 14542 C C . ARG B 1 940 ? 2.381 -41.045 -46.524 1 90.58 940 ARG B C 1
ATOM 14544 O O . ARG B 1 940 ? 3.479 -41.595 -46.423 1 90.58 940 ARG B O 1
ATOM 14551 N N . ALA B 1 941 ? 1.948 -40.245 -47.495 1 92.4 941 ALA B N 1
ATOM 14552 C CA . ALA B 1 941 ? 2.914 -39.885 -48.529 1 92.4 941 ALA B CA 1
ATOM 14553 C C . ALA B 1 941 ? 4.095 -39.122 -47.935 1 92.4 941 ALA B C 1
ATOM 14555 O O . ALA B 1 941 ? 5.242 -39.331 -48.336 1 92.4 941 ALA B O 1
ATOM 14556 N N . LEU B 1 942 ? 3.819 -38.26 -47.078 1 94.71 942 LEU B N 1
ATOM 14557 C CA . LEU B 1 942 ? 4.859 -37.49 -46.404 1 94.71 942 LEU B CA 1
ATOM 14558 C C . LEU B 1 942 ? 5.785 -38.406 -45.611 1 94.71 942 LEU B C 1
ATOM 14560 O O . LEU B 1 942 ? 7.005 -38.224 -45.625 1 94.71 942 LEU B O 1
ATOM 14564 N N . ALA B 1 943 ? 5.219 -39.39 -44.896 1 95.74 943 ALA B N 1
ATOM 14565 C CA . ALA B 1 943 ? 5.999 -40.352 -44.122 1 95.74 943 ALA B CA 1
ATOM 14566 C C . ALA B 1 943 ? 6.944 -41.143 -45.021 1 95.74 943 ALA B C 1
ATOM 14568 O O . ALA B 1 943 ? 8.117 -41.331 -44.688 1 95.74 943 ALA B O 1
ATOM 14569 N N . ALA B 1 944 ? 6.44 -41.549 -46.179 1 93.63 944 ALA B N 1
ATOM 14570 C CA . ALA B 1 944 ? 7.237 -42.319 -47.132 1 93.63 944 ALA B CA 1
ATOM 14571 C C . ALA B 1 944 ? 8.376 -41.477 -47.7 1 93.63 944 ALA B C 1
ATOM 14573 O O . ALA B 1 944 ? 9.498 -41.964 -47.854 1 93.63 944 ALA B O 1
ATOM 14574 N N . THR B 1 945 ? 8.029 -40.261 -47.988 1 95.48 945 THR B N 1
ATOM 14575 C CA . THR B 1 945 ? 9.014 -39.344 -48.551 1 95.48 945 THR B CA 1
ATOM 14576 C C . THR B 1 945 ? 10.17 -39.128 -47.578 1 95.48 945 THR B C 1
ATOM 14578 O O . THR B 1 945 ? 11.329 -39.051 -47.991 1 95.48 945 THR B O 1
ATOM 14581 N N . HIS B 1 946 ? 9.913 -39.115 -46.331 1 96.42 946 HIS B N 1
ATOM 14582 C CA . HIS B 1 946 ? 10.934 -38.843 -45.325 1 96.42 946 HIS B CA 1
ATOM 14583 C C . HIS B 1 946 ? 11.527 -40.138 -44.778 1 96.42 946 HIS B C 1
ATOM 14585 O O . HIS B 1 946 ? 12.435 -40.106 -43.945 1 96.42 946 HIS B O 1
ATOM 14591 N N . GLY B 1 947 ? 10.956 -41.323 -45.146 1 94.8 947 GLY B N 1
ATOM 14592 C CA . GLY B 1 947 ? 11.546 -42.612 -44.821 1 94.8 947 GLY B CA 1
ATOM 14593 C C . GLY B 1 947 ? 10.941 -43.25 -43.585 1 94.8 947 GLY B C 1
ATOM 14594 O O . GLY B 1 947 ? 11.51 -44.189 -43.023 1 94.8 947 GLY B O 1
ATOM 14595 N N . PHE B 1 948 ? 9.809 -42.748 -43.082 1 95.78 948 PHE B N 1
ATOM 14596 C CA . PHE B 1 948 ? 9.112 -43.345 -41.949 1 95.78 948 PHE B CA 1
ATOM 14597 C C . PHE B 1 948 ? 8.219 -44.492 -42.405 1 95.78 948 PHE B C 1
ATOM 14599 O O . PHE B 1 948 ? 7.488 -44.364 -43.39 1 95.78 948 PHE B O 1
ATOM 14606 N N . THR B 1 949 ? 8.311 -45.613 -41.674 1 91.88 949 THR B N 1
ATOM 14607 C CA . THR B 1 949 ? 7.552 -46.791 -42.08 1 91.88 949 THR B CA 1
ATOM 14608 C C . THR B 1 949 ? 6.873 -47.437 -40.875 1 91.88 949 THR B C 1
ATOM 14610 O O . THR B 1 949 ? 7.178 -47.1 -39.729 1 91.88 949 THR B O 1
ATOM 14613 N N . LEU B 1 950 ? 5.929 -48.307 -41.139 1 91.46 950 LEU B N 1
ATOM 14614 C CA . LEU B 1 950 ? 5.32 -49.106 -40.082 1 91.46 950 LEU B CA 1
ATOM 14615 C C . LEU B 1 950 ? 6.358 -49.995 -39.405 1 91.46 950 LEU B C 1
ATOM 14617 O O . LEU B 1 950 ? 7.174 -50.628 -40.079 1 91.46 950 LEU B O 1
ATOM 14621 N N . ALA B 1 951 ? 6.34 -49.981 -38.115 1 89.05 951 ALA B N 1
ATOM 14622 C CA . ALA B 1 951 ? 7.277 -50.819 -37.37 1 89.05 951 ALA B CA 1
ATOM 14623 C C . ALA B 1 951 ? 6.953 -52.299 -37.551 1 89.05 951 ALA B C 1
ATOM 14625 O O . ALA B 1 951 ? 5.783 -52.676 -37.655 1 89.05 951 ALA B O 1
ATOM 14626 N N . GLN B 1 952 ? 8.002 -53.02 -37.6 1 72.58 952 GLN B N 1
ATOM 14627 C CA . GLN B 1 952 ? 7.834 -54.458 -37.779 1 72.58 952 GLN B CA 1
ATOM 14628 C C . GLN B 1 952 ? 7.157 -55.088 -36.565 1 72.58 952 GLN B C 1
ATOM 14630 O O . GLN B 1 952 ? 7.503 -54.777 -35.423 1 72.58 952 GLN B O 1
ATOM 14635 N N . PHE B 1 953 ? 6.012 -55.476 -36.643 1 60.33 953 PHE B N 1
ATOM 14636 C CA . PHE B 1 953 ? 5.297 -56.102 -35.537 1 60.33 953 PHE B CA 1
ATOM 14637 C C . PHE B 1 953 ? 5.861 -57.486 -35.241 1 60.33 953 PHE B C 1
ATOM 14639 O O . PHE B 1 953 ? 6.36 -58.164 -36.142 1 60.33 953 PHE B O 1
ATOM 14646 N N . LYS B 1 954 ? 6.613 -57.567 -33.971 1 49.7 954 LYS B N 1
ATOM 14647 C CA . LYS B 1 954 ? 7.082 -58.885 -33.554 1 49.7 954 LYS B CA 1
ATOM 14648 C C . LYS B 1 954 ? 5.981 -59.932 -33.703 1 49.7 954 LYS B C 1
ATOM 14650 O O . LYS B 1 954 ? 4.882 -59.765 -33.17 1 49.7 954 LYS B O 1
ATOM 14655 N N . THR B 1 955 ? 5.91 -60.424 -34.77 1 40.38 955 THR B N 1
ATOM 14656 C CA . THR B 1 955 ? 5.058 -61.606 -34.696 1 40.38 955 THR B CA 1
ATOM 14657 C C . THR B 1 955 ? 5.503 -62.523 -33.56 1 40.38 955 THR B C 1
ATOM 14659 O O . THR B 1 955 ? 4.718 -63.337 -33.069 1 40.38 955 THR B O 1
ATOM 14662 N N . GLN B 1 956 ? 6.852 -62.936 -33.569 1 32.85 956 GLN B N 1
ATOM 14663 C CA . GLN B 1 956 ? 7.281 -64.031 -32.704 1 32.85 956 GLN B CA 1
ATOM 14664 C C . GLN B 1 956 ? 7.531 -63.541 -31.281 1 32.85 956 GLN B C 1
ATOM 14666 O O . GLN B 1 956 ? 7.91 -62.387 -31.073 1 32.85 956 GLN B O 1
ATOM 14671 N N . ASN B 1 957 ? 6.878 -64.202 -30.315 1 28.77 957 ASN B N 1
ATOM 14672 C CA . ASN B 1 957 ? 7.057 -64.184 -28.867 1 28.77 957 ASN B CA 1
ATOM 14673 C C . ASN B 1 957 ? 8.519 -63.969 -28.485 1 28.77 957 ASN B C 1
ATOM 14675 O O . ASN B 1 957 ? 9.243 -64.929 -28.217 1 28.77 957 ASN B O 1
ATOM 14679 N N . SER B 1 958 ? 9.445 -63.49 -29.307 1 25.11 958 SER B N 1
ATOM 14680 C CA . SER B 1 958 ? 10.684 -63.501 -28.536 1 25.11 958 SER B CA 1
ATOM 14681 C C . SER B 1 958 ? 10.595 -62.568 -27.333 1 25.11 958 SER B C 1
ATOM 14683 O O . SER B 1 958 ? 10.16 -61.422 -27.46 1 25.11 958 SER B O 1
ATOM 14685 N N . LEU B 1 959 ? 10.414 -63.004 -26.133 1 22.59 959 LEU B N 1
ATOM 14686 C CA . LEU B 1 959 ? 10.791 -62.281 -24.923 1 22.59 959 LEU B CA 1
ATOM 14687 C C . LEU B 1 959 ? 12.042 -61.442 -25.158 1 22.59 959 LEU B C 1
ATOM 14689 O O . LEU B 1 959 ? 13.022 -61.927 -25.729 1 22.59 959 LEU B O 1
#